Protein 8AS8 (pdb70)

Radius of gyration: 47.95 Å; Cα contacts (8 Å, |Δi|>4): 3162; chains: 5; bounding box: 116×121×142 Å

Nearest PDB structures (foldseek):
  8bfn-assembly1_E  TM=1.001E+00  e=2.854E-70  Escherichia coli
  8dk2-assembly1_A  TM=7.486E-01  e=2.694E-41  Pseudomonas aeruginosa PA14
  8dk2-assembly1_B  TM=9.486E-01  e=3.987E-30  Pseudomonas aeruginosa PA14
  8q72-assembly1_J  TM=3.000E-01  e=2.107E-52  Escherichia coli
  8dk3-assembly1_C  TM=9.659E-01  e=3.629E-08  Pseudomonas aeruginosa PA14

Organism: Escherichia coli (NCBI:txid562)

Foldseek 3Di:
DVVLLVLFQAQAWAWFKKWKDQFQLAHGIFMFGADRQFAEAEAAPPFCLLSRVVLVLVLAADAFQGPLQPQPPDHHPDHRLCGNQNFQQPDDDPDPPSPRPHQAWGKMKMKIWIHHPRFIKMKMKIWIAHGRDSDPVRIFIKIKIFRDPVDDRVVLVVQCVVPNVVSVVVCQVVDDGMDIDRDVVVVNVVVCVVLQFDNQLSVLLSLQQHCNPDAFPLCLPCPRHLDWPWCLPQLVVLLVLLVVLVVLVVQLVLLVQLLVLLVVLVVLVVVLVVLVVVLVVVCVNVVSVVVNVVSLVSNLVSQVSSVVSDDDPCPVDHSHPVRSVSSVVVSVCSVPPNNVVSLVVSLVSLCCNCVVHLVVQQVVLVVSLVVVVVLLVVLQVLQLVDALPPFWTKHKDKAFDDDPLVVVLVVLVVQLVVQVPDPDSCPSNSVSSVVSSVSSVVLSVVVPDLSSCCRGTSSSGIGMKMFTGGNVGRDTPGICRSVRPDFLAGSLSVSLLVSLSSSLVRQANPPGQAGHHQEGEYEQSDDRHDLVSVVSSLVSSSVSNHHYYYYHYNPCPVSCLVRGFWYWYWYHPDSRIHTDIGGPVVVVVVVVVVVVD/DVVLLVVQLQAFKAWFKKWKDLFAQAHGIFMFGADSLFAEAAAAPQFCLQSRVVLVLVLQAPDFQGPCQPVVNDRRPDDRLCGNQNQQPPCDDPPPCPRGPRQFWDKMKIWIWMHHPRFIKIKMKIWTAHGNDSDPVRIFIKIKIARDPVPDRVVLVVQCVVPNPVSVVVCQVVPPRMDMDRDVVVVNVVVCVVQQFDSLLSVLLSCQQNVPPDDFVLVCPCPSHLPFPWCLVLLVVLLVLLVVLVVLVVVLVLLVQLLVLLVVLVVLVVVLVVLVVVLVVVCVSCVSVVVNVVSQVVNLVSVVVSCVSDPPQQVVPDSHPVSSVSSVVVNVCSVPPDNVVSLVVSLVSVPVRPPVGPVVLVVVLVVSLVVVQVVLVVLQVLQVVFAQPVFWTKHKDKAFDDPVLVVQLVVLVVQLVVQPVDPPSCPSNSVSVVSSSVSSVVLSVVVVDLSSCCRTTSSSGIGMAMFTGGRPPRGTPGHHPPDAPPPCNNVVLVSLLSSLSSSQVSQARDPGSGRNHQEHRHEQQDDPDDPVSSLSSLVSSSRSRHRYYYYHHNPPVVSCVVSGFKYWYKGADDSHIGTDIGGHDDDPPDPDPPDDD/DDDDDPPLQVVLLVVQLVVQKDACVVVVSSLVVCVVCVVVSQVVCVVLQWHWDDDVVRRMIGIAGHDPPCPVPCSCPRPSRDDDDDDDLLVQVLVVVVVQVVVDVVVDDDDDDQRKDALVVCQVVSCVPVNDPDDPVVSSVVSQVSVVSVVVVVQWDHQDPRRMIGGDCVSCVCCPPVNVVVVVVVVVVVVVVVD/DDDDDDPLQVVLLVVCLVVQKDACVVCVSSLVVCVVCVVVSQVVCVVQQWHWDDDVLQRMIGIDRNHDPCPVVPVDDHPSDDDDDDDLLLLLLLLVLLVQVVVVCVVQPGNDPFSKDALVRCLVVSCLQVNDPDDPVVSSVVSQVSQVVVVVVPQWDHQDPRRMITGDPCSVDDPCCVVSVVSVVVSVVVSVVVD/DCCCVVVVVVVVVCCCVQPLLNVLVPQLCNVLLLVLVCVQVVVDQLFAAQLVSLVSSLVSLVVPVPDPSVVRDPPCSSVVSSVVVVVSCVSVQWDADPRGIHGALSSLVNNVVVVVVPDDADCPDPPVVVVVVVVVVVCVLVVDPDVVVNVVVVVVVVVVVVVVVVCVVVVPDDDDDLVRLLNNLSNVLVVLVVPCNCLRVLLVLLVVLLVVLLVCCLPDPCNVPVLVVQQVDPDLSRCRVPPNVVLVVVVVVLPDPPVLVVVLVVLVVSLPDPSVCVNDPPVSSVCSNCSSVVVVVSSVSSVVSSVVSSVVSSVVSPPPCSPVVNVVVVVVVVVVVVVVPDDPVDVVRVPDDDPDDDDPDDDDDDPPVVVDDDDDDDPVVVVVVVCVVCVVVCPPPDPVVVVVVDDDPVVVVLVVVLVVLVVVQFFDWPQRCCVVPVDQPPVVVVVVVVVQCVVLVFDWDAVAWDWHWHAYDVGDIDIDGHTTTGDGNPSSVVDDDD

B-factor: mean 93.97, std 27.16, range [25.71, 235.61]

Secondary structure (DSSP, 8-state):
-HHHHTTTTTSSBEEEEEEEEEETTEEEEEEEE--TT-EEEE--SSSSHHHHHHHHHHHH-SS--TTHHHHTTS--S--HHHHHHT--SS--SS-SSS--S--SSEEEEEEEEEEETTEEEEEEEEEEESSS---GGGEEEEEEEE--TT--HHHHHHHHHHHHHHHHHHHHHH-SSEEEESSHHHHHHHHHHHHT--HHHHHHHHHGGGTTS--SHHHHHHHTSS-----TTHHHHHHHHHHHHHHHHHHHHHHHHHHHHHHHHHHHHHHHHHHHHHHHHH--HHHHHHHHHHHHHHHHHHHHHHHHT--SGGGSS-SSGGGHHHHHHHHHIIIIIIHHHHHHHHHHHHHHTTSSSSHHHHHHHHHHHHHHHHHHHHHHHHHTTS-SSSS--EEEE------HHHHHHHHHHHHHHHHTT--SSSHHHHHHHHHHHHHHHHHHHTTTSHHHHHHH-GGGSS--EEEEE-SS--SEEEEESS-----HHHHHHHHHHHHHHHHHHHHSPTT-SS-SB-EEEEES--SSS-HHHHHHHHHHHHHTT-EEEEE--STTHHHHTTT-SEEEEEEESSS-EEEEEEEHHHHHHHHHHHHT-/-TTGGGHHHHSSBEEEEEEEEEETTEEEEEEEE--TT-EEEE--SSSSHHHHHHHHHHHH-SS--TTHHHHTTSS-S--HHHHHTT--SS--SS----S-S--SS-EEEEEEEEEETTEEEEEEEEEE-SSS---TTT-EEEEEEE-STT--HHHHHHHHHHHHHHHHHHHHHHSSSEEEESSHHHHHHHHHHHHT--HHHHHHHHHHHT------HHHIIIIISS-----HHHHHHHHHHHHHHHHHHHHHHHHHHHHHHHHHHHHHHHHHHHHHHHHHHH--THHHHHHHHHHHHHHHHHHHHHHHH-SSSSSSS-SSGGGHHHHHHHHHHIIIIIHHHHHHHHHHHHHHTTTSSSHHHHHHHHHHHHHHHHHHHHHHHHHHHS-SSTT---EEE------HHHHHHHHHHHHHHHHHT-TTTTHHHHHHHHHHHHHHHHHHHTTTSHHHHHHH-GGGSS--EEEEE-TTT-SEEESS----SSSSHHHHHHHHHHHHHHHHHHHSPTT-SS-SB-EEEESS-SSSS-HHHHHHHHHHHHHTT-EEEEEESS--HHHHHHT-SEEEEEEEETTEEEEEEEEEEE-SS-S-SSS--/------HHHHHHHHHHHHHSEEETTT-HHHHHHHHH-HHHHHHHHGGGTEEEEEETTTTEEEEEE---S-S-S-GGG-TT--S---BHHHHHHHHHHHHHHHHHHHT--SS----EEEHHHHHHHHHHHH---SSHHHHHHHHHHHHHHHHHTTSB----TTSEEEB-TTHHHHS-HHHHHHHHHHHHHHHHHH-/---PPPHHHHHHHHHHHHHSEEETTT-HHHHHHHHH-HHHHHHHHGGGT-EEEEETTTTEEEEE------TT-TT---SSS--EE--HHHHHHHHHHHHHHHHHHHHH-TT-S-EEEEHHHHHHHHHHHH---SSHHHHHHHHHHHHHHHHHTTSB----TTSEEEEPGGGG--S-HHHHHHHHHHHHHHHHHH-/--HHHHHHHHHHHHHHHH-HHHHHHHSTTHHHHHHHHHHHHHH-SS-EEHHHHHHHHHHHHHHTTT-TTTT--TT-HHHHHHHHHHHHHHTTSEEEETTEEEE-HHHHHHHHHHHHHSS----SSSTTTHHHHHHHHHHHHHH---HHHHHHHHHHHHHHHHHHHHHHHTT------HHHHHHHHHHHHHHHHGGGTTHHHHHHHHHHHHHHHHHHHHH-TTTTHHHHHHHS--S-S---SSTTSHHHHHHHHHH-TTHHHHHHHHHHHHHHSHHHHHHS-HHHHHHHHTHHHHHHHHHHHHHHHHHHHHHHHHHHHSTT-HHHHHHHHHHHHHHHHHGGGS-TT-HHHHTPBP----BS--------GGGEE---SSHHHHHHHHHHHHTT--TTS-HHHHHHHS---HHHHHHHHHHHHHHH-S-B-HHHHHHHS--SSTHHHHHHHHHHHHHTT---EEEEE--EEEE-TTS-EEEEEPEE--B-HHHHHHS---

InterPro domains:
  IPR027417 P-loop containing nucleoside triphosphate hydrolase [G3DSA:3.40.50.300] (13-544)
  IPR027417 P-loop containing nucleoside triphosphate hydrolase [SSF52540] (15-1088)

Structure (mmCIF, N/CA/C/O backbone):
data_8AS8
#
_entry.id   8AS8
#
_cell.length_a   1.00
_cell.length_b   1.00
_cell.length_c   1.00
_cell.angle_alpha   90.00
_cell.angle_beta   90.00
_cell.angle_gamma   90.00
#
_symmetry.space_group_name_H-M   'P 1'
#
loop_
_entity.id
_entity.type
_entity.pdbx_description
1 polymer JetC
2 polymer JetB
3 polymer JetA
4 non-polymer "ADENOSINE-5'-DIPHOSPHATE"
#
loop_
_atom_site.group_PDB
_atom_site.id
_atom_site.type_symbol
_atom_site.label_atom_id
_atom_site.label_alt_id
_atom_site.label_comp_id
_atom_site.label_asym_id
_atom_site.label_entity_id
_atom_site.label_seq_id
_atom_site.pdbx_PDB_ins_code
_atom_site.Cartn_x
_atom_site.Cartn_y
_atom_site.Cartn_z
_atom_site.occupancy
_atom_site.B_iso_or_equiv
_atom_site.auth_seq_id
_atom_site.auth_comp_id
_atom_site.auth_asym_id
_atom_site.auth_atom_id
_atom_site.pdbx_PDB_model_num
ATOM 1 N N . MET A 1 1 ? 235.949 200.190 286.362 1.00 175.19 1 MET A N 1
ATOM 2 C CA . MET A 1 1 ? 236.932 199.552 285.495 1.00 176.25 1 MET A CA 1
ATOM 3 C C . MET A 1 1 ? 236.248 198.685 284.444 1.00 176.92 1 MET A C 1
ATOM 4 O O . MET A 1 1 ? 236.433 198.886 283.244 1.00 177.05 1 MET A O 1
ATOM 9 N N . ASN A 1 2 ? 235.455 197.716 284.905 1.00 173.07 2 ASN A N 1
ATOM 10 C CA . ASN A 1 2 ? 234.742 196.837 283.985 1.00 172.21 2 ASN A CA 1
ATOM 11 C C . ASN A 1 2 ? 233.554 197.531 283.331 1.00 172.45 2 ASN A C 1
ATOM 12 O O . ASN A 1 2 ? 233.173 197.170 282.212 1.00 172.13 2 ASN A O 1
ATOM 17 N N . GLN A 1 3 ? 232.958 198.518 284.005 1.00 174.33 3 GLN A N 1
ATOM 18 C CA . GLN A 1 3 ? 231.818 199.221 283.425 1.00 173.86 3 GLN A CA 1
ATOM 19 C C . GLN A 1 3 ? 232.202 199.910 282.122 1.00 174.38 3 GLN A C 1
ATOM 20 O O . GLN A 1 3 ? 231.457 199.854 281.137 1.00 173.73 3 GLN A O 1
ATOM 26 N N . VAL A 1 4 ? 233.366 200.565 282.097 1.00 173.01 4 VAL A N 1
ATOM 27 C CA . VAL A 1 4 ? 233.846 201.185 280.868 1.00 173.86 4 VAL A CA 1
ATOM 28 C C . VAL A 1 4 ? 234.144 200.147 279.797 1.00 173.04 4 VAL A C 1
ATOM 29 O O . VAL A 1 4 ? 234.010 200.437 278.602 1.00 171.03 4 VAL A O 1
ATOM 33 N N . SER A 1 5 ? 234.538 198.935 280.195 1.00 162.49 5 SER A N 1
ATOM 34 C CA . SER A 1 5 ? 234.920 197.911 279.230 1.00 160.91 5 SER A CA 1
ATOM 35 C C . SER A 1 5 ? 233.806 197.594 278.240 1.00 159.99 5 SER A C 1
ATOM 36 O O . SER A 1 5 ? 234.096 197.151 277.124 1.00 156.02 5 SER A O 1
ATOM 39 N N . GLY A 1 6 ? 232.547 197.813 278.616 1.00 155.84 6 GLY A N 1
ATOM 40 C CA . GLY A 1 6 ? 231.446 197.543 277.711 1.00 154.52 6 GLY A CA 1
ATOM 41 C C . GLY A 1 6 ? 231.229 198.582 276.635 1.00 155.13 6 GLY A C 1
ATOM 42 O O . GLY A 1 6 ? 230.455 198.335 275.705 1.00 153.44 6 GLY A O 1
ATOM 43 N N . LEU A 1 7 ? 231.890 199.738 276.736 1.00 151.48 7 LEU A N 1
ATOM 44 C CA . LEU A 1 7 ? 231.728 200.767 275.715 1.00 151.29 7 LEU A CA 1
ATOM 45 C C . LEU A 1 7 ? 232.259 200.298 274.366 1.00 150.52 7 LEU A C 1
ATOM 46 O O . LEU A 1 7 ? 231.623 200.523 273.330 1.00 148.14 7 LEU A O 1
ATOM 51 N N . ALA A 1 8 ? 233.419 199.645 274.357 1.00 145.09 8 ALA A N 1
ATOM 52 C CA . ALA A 1 8 ? 234.017 199.206 273.104 1.00 141.72 8 ALA A CA 1
ATOM 53 C C . ALA A 1 8 ? 233.116 198.196 272.406 1.00 142.37 8 ALA A C 1
ATOM 54 O O . ALA A 1 8 ? 232.532 197.314 273.040 1.00 143.25 8 ALA A O 1
ATOM 56 N N . GLY A 1 9 ? 233.008 198.331 271.086 1.00 124.71 9 GLY A N 1
ATOM 57 C CA . GLY A 1 9 ? 232.160 197.466 270.297 1.00 121.95 9 GLY A CA 1
ATOM 58 C C . GLY A 1 9 ? 230.704 197.867 270.241 1.00 125.28 9 GLY A C 1
ATOM 59 O O . GLY A 1 9 ? 229.905 197.146 269.630 1.00 123.65 9 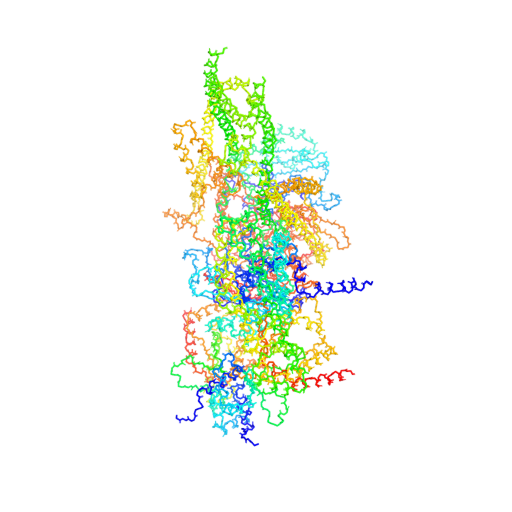GLY A O 1
ATOM 60 N N . LYS A 1 10 ? 230.329 198.988 270.858 1.00 122.37 10 LYS A N 1
ATOM 61 C CA . LYS A 1 10 ? 228.949 199.462 270.851 1.00 116.34 10 LYS A CA 1
ATOM 62 C C . LYS A 1 10 ? 228.735 200.564 269.819 1.00 115.49 10 LYS A C 1
ATOM 63 O O . LYS A 1 10 ? 227.870 200.445 268.947 1.00 116.48 10 LYS A O 1
ATOM 69 N N . GLU A 1 11 ? 229.512 201.640 269.903 1.00 103.67 11 GLU A N 1
ATOM 70 C CA . GLU A 1 11 ? 229.421 202.741 268.957 1.00 103.06 11 GLU A CA 1
ATOM 71 C C . GLU A 1 11 ? 230.509 202.693 267.894 1.00 104.20 11 GLU A C 1
ATOM 72 O O . GLU A 1 11 ? 230.636 203.638 267.111 1.00 106.45 11 GLU A O 1
ATOM 78 N N . SER A 1 12 ? 231.293 201.619 267.846 1.00 89.78 12 SER A N 1
ATOM 79 C CA . SER A 1 12 ? 232.406 201.524 266.916 1.00 85.58 12 SER A CA 1
ATOM 80 C C . SER A 1 12 ? 232.624 200.075 266.513 1.00 86.55 12 SER A C 1
ATOM 81 O O . SER A 1 12 ? 232.198 199.149 267.207 1.00 91.13 12 SER A O 1
ATOM 84 N N . PHE A 1 13 ? 233.294 199.891 265.380 1.00 67.84 13 PHE A N 1
ATOM 85 C CA . PHE A 1 13 ? 233.674 198.570 264.900 1.00 64.86 13 PHE A CA 1
ATOM 86 C C . PHE A 1 13 ? 235.017 198.195 265.513 1.00 74.67 13 PHE A C 1
ATOM 87 O O . PHE A 1 13 ? 235.994 198.938 265.375 1.00 79.70 13 PHE A O 1
ATOM 95 N N . ILE A 1 14 ? 235.067 197.049 266.184 1.00 66.89 14 ILE A N 1
ATOM 96 C CA . ILE A 1 14 ? 236.270 196.586 266.862 1.00 61.91 14 ILE A CA 1
ATOM 97 C C . ILE A 1 14 ? 236.748 195.307 266.195 1.00 66.87 14 ILE A C 1
ATOM 98 O O . ILE A 1 14 ? 235.943 194.429 265.868 1.00 71.10 14 ILE A O 1
ATOM 103 N N . LEU A 1 15 ? 238.057 195.211 265.989 1.00 68.07 15 LEU A N 1
ATOM 104 C CA . LEU A 1 15 ? 238.644 194.004 265.429 1.00 59.57 15 LEU A CA 1
ATOM 105 C C . LEU A 1 15 ? 238.434 192.836 266.382 1.00 62.26 15 LEU A C 1
ATOM 106 O O . LEU A 1 15 ? 238.649 192.965 267.590 1.00 73.66 15 LEU A O 1
ATOM 111 N N . THR A 1 16 ? 238.012 191.693 265.844 1.00 58.68 16 THR A N 1
ATOM 112 C CA . THR A 1 16 ? 237.747 190.523 266.663 1.00 59.73 16 THR A CA 1
ATOM 113 C C . THR A 1 16 ? 238.248 189.223 266.056 1.00 59.48 16 THR A C 1
ATOM 114 O O . THR A 1 16 ? 237.895 188.152 266.561 1.00 62.41 16 THR A O 1
ATOM 118 N N . ARG A 1 17 ? 239.045 189.274 264.994 1.00 65.50 17 ARG A N 1
ATOM 119 C CA . ARG A 1 17 ? 239.572 188.051 264.414 1.00 59.65 17 ARG A CA 1
ATOM 120 C C . ARG A 1 17 ? 240.580 188.400 263.334 1.00 69.08 17 ARG A C 1
ATOM 121 O O . ARG A 1 17 ? 240.451 189.417 262.650 1.00 83.33 17 ARG A O 1
ATOM 129 N N . ILE A 1 18 ? 241.589 187.547 263.200 1.00 58.30 18 ILE A N 1
ATOM 130 C CA . ILE A 1 18 ? 242.546 187.618 262.106 1.00 53.56 18 ILE A CA 1
ATOM 131 C C . ILE A 1 18 ? 242.774 186.206 261.597 1.00 56.82 18 ILE A C 1
ATOM 132 O O . ILE A 1 18 ? 242.980 185.283 262.390 1.00 67.54 18 ILE A O 1
ATOM 137 N N . GLU A 1 19 ? 242.727 186.033 260.283 1.00 59.23 19 GLU A N 1
ATOM 138 C CA . GLU A 1 19 ? 242.976 184.743 259.661 1.00 56.03 19 GLU A CA 1
ATOM 139 C C . GLU A 1 19 ? 244.068 184.905 258.617 1.00 60.95 19 GLU A C 1
ATOM 140 O O . GLU A 1 19 ? 244.041 185.853 257.827 1.00 74.23 19 GLU A O 1
ATOM 146 N N . LEU A 1 20 ? 245.030 183.991 258.628 1.00 48.04 20 LEU A N 1
ATOM 147 C CA . LEU A 1 20 ? 246.140 184.012 257.691 1.00 49.45 20 LEU A CA 1
ATOM 148 C C . LEU A 1 20 ? 246.282 182.647 257.040 1.00 56.36 20 LEU A C 1
ATOM 149 O O . LEU A 1 20 ? 245.921 181.623 257.622 1.00 63.96 20 LEU A O 1
ATOM 154 N N . PHE A 1 21 ? 246.819 182.647 255.825 1.00 51.69 21 PHE A N 1
ATOM 155 C CA . PHE A 1 21 ? 247.054 181.410 255.088 1.00 50.39 21 PHE A CA 1
ATOM 156 C C . PHE A 1 21 ? 248.277 181.628 254.212 1.00 62.53 21 PHE A C 1
ATOM 157 O O . PHE A 1 21 ? 248.217 182.399 253.251 1.00 75.31 21 PHE A O 1
ATOM 165 N N . ASN A 1 22 ? 249.375 180.954 254.539 1.00 55.56 22 ASN A N 1
ATOM 166 C CA . ASN A 1 22 ? 250.624 181.101 253.801 1.00 49.83 22 ASN A CA 1
ATOM 167 C C . ASN A 1 22 ? 251.059 182.562 253.757 1.00 52.61 22 ASN A C 1
ATOM 168 O O . ASN A 1 22 ? 251.383 183.111 252.704 1.00 69.38 22 ASN A O 1
ATOM 173 N N . TRP A 1 23 ? 251.060 183.198 254.922 1.00 45.09 23 TRP A N 1
ATOM 174 C CA . TRP A 1 23 ? 251.501 184.578 255.065 1.00 39.90 23 TRP A CA 1
ATOM 175 C C . TRP A 1 23 ? 252.730 184.608 255.959 1.00 56.64 23 TRP A C 1
ATOM 176 O O . TRP A 1 23 ? 252.673 184.165 257.110 1.00 58.36 23 TRP A O 1
ATOM 187 N N . GLY A 1 24 ? 253.839 185.140 255.436 1.00 58.37 24 GLY A N 1
ATOM 188 C CA . GLY A 1 24 ? 255.092 185.215 256.214 1.00 56.57 24 GLY A CA 1
ATOM 189 C C . GLY A 1 24 ? 255.545 183.843 256.678 1.00 57.10 24 GLY A C 1
ATOM 190 O O . GLY A 1 24 ? 255.799 182.982 255.813 1.00 61.65 24 GLY A O 1
ATOM 191 N N . GLY A 1 25 ? 255.644 183.641 257.996 1.00 55.11 25 GLY A N 1
ATOM 192 C CA . GLY A 1 25 ? 256.042 182.330 258.544 1.00 55.48 25 GLY A CA 1
ATOM 193 C C . GLY A 1 25 ? 254.835 181.500 258.940 1.00 64.24 25 GLY A C 1
ATOM 194 O O . GLY A 1 25 ? 255.036 180.408 259.506 1.00 73.36 25 GLY A O 1
ATOM 195 N N . PHE A 1 26 ? 253.625 181.991 258.651 1.00 58.20 26 PHE A N 1
ATOM 196 C CA . PHE A 1 26 ? 252.408 181.281 259.036 1.00 50.53 26 PHE A CA 1
ATOM 197 C C . PHE A 1 26 ? 251.974 180.383 257.882 1.00 55.19 26 PHE A C 1
ATOM 198 O O . PHE A 1 26 ? 251.064 180.694 257.114 1.00 69.10 26 PHE A O 1
ATOM 206 N N . HIS A 1 27 ? 252.647 179.245 257.761 1.00 67.33 27 HIS A N 1
ATOM 207 C CA . HIS A 1 27 ? 252.250 178.262 256.767 1.00 64.84 27 HIS A CA 1
ATOM 208 C C . HIS A 1 27 ? 250.913 177.639 257.147 1.00 69.73 27 HIS A C 1
ATOM 209 O O . HIS A 1 27 ? 250.652 177.338 258.314 1.00 82.58 27 HIS A O 1
ATOM 216 N N . GLY A 1 28 ? 250.061 177.444 256.148 1.00 61.80 28 GLY A N 1
ATOM 217 C CA . GLY A 1 28 ? 248.746 176.897 256.402 1.00 65.14 28 GLY A CA 1
ATOM 218 C C . GLY A 1 28 ? 247.772 177.954 256.892 1.00 66.59 28 GLY A C 1
ATOM 219 O O . GLY A 1 28 ? 247.964 179.158 256.708 1.00 69.46 28 GLY A O 1
ATOM 220 N N . LEU A 1 29 ? 246.709 177.483 257.537 1.00 59.86 29 LEU A N 1
ATOM 221 C CA . LEU A 1 29 ? 245.627 178.342 258.000 1.00 56.40 29 LEU A CA 1
ATOM 222 C C . LEU A 1 29 ? 245.760 178.570 259.500 1.00 59.31 29 LEU A C 1
ATOM 223 O O . LEU A 1 29 ? 245.709 177.616 260.284 1.00 63.51 29 LEU A O 1
ATOM 228 N N . HIS A 1 30 ? 245.918 179.830 259.894 1.00 57.99 30 HIS A N 1
ATOM 229 C CA . HIS A 1 30 ? 246.007 180.226 261.291 1.00 54.65 30 HIS A CA 1
ATOM 230 C C . HIS A 1 30 ? 244.918 181.239 261.603 1.00 59.52 30 HIS A C 1
ATOM 231 O O . HIS A 1 30 ? 244.600 182.094 260.772 1.00 76.20 30 HIS A O 1
ATOM 238 N N . GLN A 1 31 ? 244.352 181.146 262.803 1.00 64.73 31 GLN A N 1
ATOM 239 C CA . GLN A 1 31 ? 243.308 182.056 263.247 1.00 66.09 31 GLN A CA 1
ATOM 240 C C . GLN A 1 31 ? 243.621 182.559 264.646 1.00 67.70 31 GLN A C 1
ATOM 241 O O . GLN A 1 31 ? 243.978 181.776 265.530 1.00 82.23 31 GLN A O 1
ATOM 247 N N . ALA A 1 32 ? 243.479 183.866 264.841 1.00 62.25 32 ALA A N 1
ATOM 248 C CA . ALA A 1 32 ? 243.698 184.504 266.130 1.00 64.43 32 ALA A CA 1
ATOM 249 C C . ALA A 1 32 ? 242.464 185.309 266.500 1.00 68.37 32 ALA A C 1
ATOM 250 O O . ALA A 1 32 ? 241.961 186.087 265.685 1.00 75.92 32 ALA A O 1
ATOM 252 N N . ALA A 1 33 ? 241.983 185.124 267.724 1.00 58.97 33 ALA A N 1
ATOM 253 C CA . ALA A 1 33 ? 240.831 185.852 268.232 1.00 52.38 33 ALA A CA 1
ATOM 254 C C . ALA A 1 33 ? 241.298 187.010 269.099 1.00 58.63 33 ALA A C 1
ATOM 255 O O . ALA A 1 33 ? 242.254 186.877 269.867 1.00 69.87 33 ALA A O 1
ATOM 257 N N . ILE A 1 34 ? 240.618 188.144 268.978 1.00 65.86 34 ILE A N 1
ATOM 258 C CA . ILE A 1 34 ? 240.990 189.366 269.677 1.00 61.32 34 ILE A CA 1
ATOM 259 C C . ILE A 1 34 ? 239.853 189.757 270.607 1.00 61.72 34 ILE A C 1
ATOM 260 O O . ILE A 1 34 ? 238.690 189.798 270.192 1.00 68.30 34 ILE A O 1
ATOM 265 N N . HIS A 1 35 ? 240.190 190.034 271.862 1.00 66.37 35 HIS A N 1
ATOM 266 C CA . HIS A 1 35 ? 239.188 190.350 272.865 1.00 68.06 35 HIS A CA 1
ATOM 267 C C . HIS A 1 35 ? 238.694 191.781 272.708 1.00 76.16 35 HIS A C 1
ATOM 268 O O . HIS A 1 35 ? 239.415 192.664 272.237 1.00 80.29 35 HIS A O 1
ATOM 275 N N . GLN A 1 36 ? 237.445 192.004 273.112 1.00 80.02 36 GLN A N 1
ATOM 276 C CA . GLN A 1 36 ? 236.824 193.315 272.990 1.00 78.40 36 GLN A CA 1
ATOM 277 C C . GLN A 1 36 ? 237.338 194.320 274.011 1.00 79.54 36 GLN A C 1
ATOM 278 O O . GLN A 1 36 ? 237.036 195.510 273.886 1.00 86.42 36 GLN A O 1
ATOM 284 N N . ASP A 1 37 ? 238.095 193.877 275.014 1.00 84.77 37 ASP A N 1
ATOM 285 C CA . ASP A 1 37 ? 238.618 194.759 276.049 1.00 86.07 37 ASP A CA 1
ATOM 286 C C . ASP A 1 37 ? 240.114 195.003 275.895 1.00 90.79 37 ASP A C 1
ATOM 287 O O . ASP A 1 37 ? 240.815 195.184 276.894 1.00 97.07 37 ASP A O 1
ATOM 292 N N . GLY A 1 38 ? 240.611 195.010 274.672 1.00 74.60 38 GLY A N 1
ATOM 293 C CA . GLY A 1 38 ? 242.032 195.138 274.434 1.00 70.92 38 GLY A CA 1
ATOM 294 C C . GLY A 1 38 ? 242.721 193.789 274.460 1.00 71.00 38 GLY A C 1
ATOM 295 O O . GLY A 1 38 ? 242.362 192.890 275.228 1.00 69.07 38 GLY A O 1
ATOM 296 N N . THR A 1 39 ? 243.728 193.636 273.607 1.00 72.61 39 THR A N 1
ATOM 297 C CA . THR A 1 39 ? 244.427 192.363 273.523 1.00 64.09 39 THR A CA 1
ATOM 298 C C . THR A 1 39 ? 245.922 192.612 273.420 1.00 69.79 39 THR A C 1
ATOM 299 O O . THR A 1 39 ? 246.350 193.663 272.934 1.00 79.96 39 THR A O 1
ATOM 303 N N . ALA A 1 40 ? 246.707 191.651 273.897 1.00 65.04 40 ALA A N 1
ATOM 304 C CA . ALA A 1 40 ? 248.159 191.727 273.830 1.00 64.93 40 ALA A CA 1
ATOM 305 C C . ALA A 1 40 ? 248.692 190.576 272.991 1.00 67.87 40 ALA A C 1
ATOM 306 O O . ALA A 1 40 ? 248.295 189.427 273.188 1.00 73.33 40 ALA A O 1
ATOM 308 N N . VAL A 1 41 ? 249.587 190.884 272.061 1.00 60.60 41 VAL A N 1
ATOM 309 C CA . VAL A 1 41 ? 250.264 189.882 271.252 1.00 59.48 41 VAL A CA 1
ATOM 310 C C . VAL A 1 41 ? 251.665 189.721 271.815 1.00 64.85 41 VAL A C 1
ATOM 311 O O . VAL A 1 41 ? 252.471 190.657 271.775 1.00 74.18 41 VAL A O 1
ATOM 315 N N . ILE A 1 42 ? 251.956 188.537 272.347 1.00 58.98 42 ILE A N 1
ATOM 316 C CA . ILE A 1 42 ? 253.182 188.301 273.091 1.00 56.84 42 ILE A CA 1
ATOM 317 C C . ILE A 1 42 ? 253.864 187.060 272.540 1.00 64.72 42 ILE A C 1
ATOM 318 O O . ILE A 1 42 ? 253.227 186.170 271.977 1.00 72.61 42 ILE A O 1
ATOM 323 N N . GLY A 1 43 ? 255.178 187.007 272.720 1.00 60.94 43 GLY A N 1
ATOM 324 C CA . GLY A 1 43 ? 255.959 185.886 272.264 1.00 59.50 43 GLY A CA 1
ATOM 325 C C . GLY A 1 43 ? 257.423 186.236 272.120 1.00 63.93 43 GLY A C 1
ATOM 326 O O . GLY A 1 43 ? 257.804 187.408 272.065 1.00 69.96 43 GLY A O 1
ATOM 327 N N . PRO A 1 44 ? 258.275 185.219 272.054 1.00 64.02 44 PRO A N 1
ATOM 328 C CA . PRO A 1 44 ? 259.710 185.475 271.916 1.00 61.98 44 PRO A CA 1
ATOM 329 C C . PRO A 1 44 ? 260.010 186.231 270.633 1.00 65.86 44 PRO A C 1
ATOM 330 O O . PRO A 1 44 ? 259.357 186.041 269.606 1.00 74.79 44 PRO A O 1
ATOM 334 N N . THR A 1 45 ? 261.004 187.122 270.696 1.00 71.13 45 THR A N 1
ATOM 335 C CA . THR A 1 45 ? 261.349 187.957 269.513 1.00 75.76 45 THR A CA 1
ATOM 336 C C . THR A 1 45 ? 261.801 187.059 268.355 1.00 75.66 45 THR A C 1
ATOM 337 O O . THR A 1 45 ? 262.772 186.299 268.542 1.00 82.61 45 THR A O 1
ATOM 341 N N . GLY A 1 46 ? 261.116 187.141 267.209 1.00 71.57 46 GLY A N 1
ATOM 342 C CA . GLY A 1 46 ? 261.489 186.331 266.033 1.00 78.16 46 GLY A CA 1
ATOM 343 C C . GLY A 1 46 ? 260.464 185.250 265.735 1.00 82.56 46 GLY A C 1
ATOM 344 O O . GLY A 1 46 ? 260.864 184.193 265.213 1.00 86.05 46 GLY A O 1
ATOM 345 N N . SER A 1 47 ? 259.189 185.501 266.053 1.00 72.78 47 SER A N 1
ATOM 346 C CA . SER A 1 47 ? 258.109 184.524 265.753 1.00 68.98 47 SER A CA 1
ATOM 347 C C . SER A 1 47 ? 257.273 185.024 264.570 1.00 76.28 47 SER A C 1
ATOM 348 O O . SER A 1 47 ? 257.699 184.812 263.420 1.00 79.86 47 SER A O 1
ATOM 351 N N . GLY A 1 48 ? 256.132 185.663 264.845 1.00 89.71 48 GLY A N 1
ATOM 352 C CA . GLY A 1 48 ? 255.274 186.206 263.774 1.00 85.17 48 GLY A CA 1
ATOM 353 C C . GLY A 1 48 ? 254.417 187.352 264.281 1.00 79.29 48 GLY A C 1
ATOM 354 O O . GLY A 1 48 ? 253.305 187.537 263.750 1.00 83.59 48 GLY A O 1
ATOM 355 N N . LYS A 1 49 ? 254.913 188.095 265.275 1.00 66.92 49 LYS A N 1
ATOM 356 C CA . LYS A 1 49 ? 254.146 189.228 265.860 1.00 57.13 49 LYS A CA 1
ATOM 357 C C . LYS A 1 49 ? 254.156 190.406 264.879 1.00 64.27 49 LYS A C 1
ATOM 358 O O . LYS A 1 49 ? 253.080 190.997 264.663 1.00 77.87 49 LYS A O 1
ATOM 364 N N . THR A 1 50 ? 255.322 190.729 264.308 1.00 60.07 50 THR A N 1
ATOM 365 C CA . THR A 1 50 ? 255.401 191.812 263.289 1.00 58.60 50 THR A CA 1
ATOM 366 C C . THR A 1 50 ? 254.702 191.332 262.013 1.00 68.30 50 THR A C 1
ATOM 367 O O . THR A 1 50 ? 254.118 192.178 261.311 1.00 76.12 50 THR A O 1
ATOM 371 N N . THR A 1 51 ? 254.759 190.025 261.738 1.00 67.91 51 THR A N 1
ATOM 372 C CA . THR A 1 51 ? 254.091 189.449 260.541 1.00 60.66 51 THR A CA 1
ATOM 373 C C . THR A 1 51 ? 252.584 189.705 260.641 1.00 68.20 51 THR A C 1
ATOM 374 O O . THR A 1 51 ? 251.983 190.055 259.610 1.00 75.78 51 THR A O 1
ATOM 378 N N . LEU A 1 52 ? 252.010 189.560 261.838 1.00 58.83 52 LEU A N 1
ATOM 379 C CA . LEU A 1 52 ? 250.577 189.748 262.035 1.00 53.67 52 LEU A CA 1
ATOM 380 C C . LEU A 1 52 ? 250.188 191.208 261.844 1.00 59.86 52 LEU A C 1
ATOM 381 O O . LEU A 1 52 ? 249.200 191.525 261.163 1.00 67.61 52 LEU A O 1
ATOM 386 N N . VAL A 1 53 ? 250.956 192.115 262.446 1.00 58.93 53 VAL A N 1
ATOM 387 C CA . VAL A 1 53 ? 250.656 193.534 262.285 1.00 62.90 53 VAL A CA 1
ATOM 388 C C . VAL A 1 53 ? 250.708 193.922 260.814 1.00 68.41 53 VAL A C 1
ATOM 389 O O . VAL A 1 53 ? 249.875 194.698 260.329 1.00 72.01 53 VAL A O 1
ATOM 393 N N . ASP A 1 54 ? 251.680 193.382 260.077 1.00 67.41 54 ASP A N 1
ATOM 394 C CA . ASP A 1 54 ? 251.820 193.710 258.666 1.00 65.59 54 ASP A CA 1
ATOM 395 C C . ASP A 1 54 ? 250.677 193.145 257.840 1.00 65.70 54 ASP A C 1
ATOM 396 O O . ASP A 1 54 ? 250.242 193.785 256.883 1.00 76.27 54 ASP A O 1
ATOM 401 N N . ALA A 1 55 ? 250.183 191.955 258.179 1.00 58.85 55 ALA A N 1
ATOM 402 C CA . ALA A 1 55 ? 249.007 191.439 257.486 1.00 61.10 55 ALA A CA 1
ATOM 403 C C . ALA A 1 55 ? 247.814 192.362 257.693 1.00 63.30 55 ALA A C 1
ATOM 404 O O . ALA A 1 55 ? 247.105 192.715 256.739 1.00 68.86 55 ALA A O 1
ATOM 406 N N . LEU A 1 56 ? 247.588 192.782 258.938 1.00 61.87 56 LEU A N 1
ATOM 407 C CA . LEU A 1 56 ? 246.466 193.677 259.200 1.00 59.77 56 LEU A CA 1
ATOM 408 C C . LEU A 1 56 ? 246.619 194.984 258.430 1.00 57.93 56 LEU A C 1
ATOM 409 O O . LEU A 1 56 ? 245.665 195.468 257.805 1.00 64.58 56 LEU A O 1
ATOM 414 N N . MET A 1 57 ? 247.822 195.557 258.437 1.00 58.69 57 MET A N 1
ATOM 415 C CA . MET A 1 57 ? 248.032 196.820 257.743 1.00 53.98 57 MET A CA 1
ATOM 416 C C . MET A 1 57 ? 247.918 196.669 256.233 1.00 61.04 57 MET A C 1
ATOM 417 O O . MET A 1 57 ? 247.434 197.584 255.560 1.00 75.54 57 MET A O 1
ATOM 422 N N . THR A 1 58 ? 248.354 195.535 255.684 1.00 56.12 58 THR A N 1
ATOM 423 C CA . THR A 1 58 ? 248.128 195.265 254.272 1.00 55.98 58 THR A CA 1
ATOM 424 C C . THR A 1 58 ? 246.644 195.267 253.959 1.00 59.84 58 THR A C 1
ATOM 425 O O . THR A 1 58 ? 246.212 195.835 252.950 1.00 61.18 58 THR A O 1
ATOM 429 N N . LEU A 1 59 ? 245.845 194.633 254.816 1.00 64.59 59 LEU A N 1
ATOM 430 C CA . LEU A 1 59 ? 244.401 194.673 254.620 1.00 48.91 59 LEU A CA 1
ATOM 431 C C . LEU A 1 59 ? 243.862 196.094 254.703 1.00 52.05 59 LEU A C 1
ATOM 432 O O . LEU A 1 59 ? 242.864 196.416 254.052 1.00 55.20 59 LEU A O 1
ATOM 437 N N . LEU A 1 60 ? 244.498 196.955 255.496 1.00 67.42 60 LEU A N 1
ATOM 438 C CA . LEU A 1 60 ? 243.936 198.279 255.747 1.00 54.17 60 LEU A CA 1
ATOM 439 C C . LEU A 1 60 ? 244.450 199.358 254.796 1.00 55.38 60 LEU A C 1
ATOM 440 O O . LEU A 1 60 ? 243.655 200.122 254.241 1.00 62.05 60 LEU A O 1
ATOM 445 N N . CYS A 1 61 ? 245.761 199.453 254.605 1.00 73.32 61 CYS A N 1
ATOM 446 C CA . CYS A 1 61 ? 246.359 200.592 253.928 1.00 72.57 61 CYS A CA 1
ATOM 447 C C . CYS A 1 61 ? 246.588 200.298 252.446 1.00 73.77 61 CYS A C 1
ATOM 448 O O . CYS A 1 61 ? 246.348 199.195 251.954 1.00 78.39 61 CYS A O 1
ATOM 451 N N . ALA A 1 62 ? 247.065 201.316 251.727 1.00 67.47 62 ALA A N 1
ATOM 452 C CA . ALA A 1 62 ? 247.320 201.227 250.294 1.00 67.77 62 ALA A CA 1
ATOM 453 C C . ALA A 1 62 ? 248.772 200.876 249.990 1.00 75.69 62 ALA A C 1
ATOM 454 O O . ALA A 1 62 ? 249.043 199.984 249.181 1.00 75.09 62 ALA A O 1
ATOM 456 N N . ASN A 1 63 ? 249.713 201.573 250.627 1.00 80.86 63 ASN A N 1
ATOM 457 C CA . ASN A 1 63 ? 251.142 201.294 250.515 1.00 71.69 63 ASN A CA 1
ATOM 458 C C . ASN A 1 63 ? 251.678 201.135 251.932 1.00 75.03 63 ASN A C 1
ATOM 459 O O . ASN A 1 63 ? 252.388 202.013 252.443 1.00 81.22 63 ASN A O 1
ATOM 464 N N . PRO A 1 64 ? 251.352 200.032 252.597 1.00 66.78 64 PRO A N 1
ATOM 465 C CA . PRO A 1 64 ? 251.754 199.875 253.997 1.00 70.27 64 PRO A CA 1
ATOM 466 C C . PRO A 1 64 ? 253.266 199.859 254.146 1.00 76.94 64 PRO A C 1
ATOM 467 O O . PRO A 1 64 ? 253.988 199.334 253.297 1.00 84.84 64 PRO A O 1
ATOM 471 N N . ARG A 1 65 ? 253.740 200.449 255.238 1.00 75.63 65 ARG A N 1
ATOM 472 C CA . ARG A 1 65 ? 255.151 200.410 255.598 1.00 73.69 65 ARG A CA 1
ATOM 473 C C . ARG A 1 65 ? 255.373 199.195 256.488 1.00 79.07 65 ARG A C 1
ATOM 474 O O . ARG A 1 65 ? 254.974 199.190 257.656 1.00 86.10 65 ARG A O 1
ATOM 482 N N . TYR A 1 66 ? 256.002 198.164 255.936 1.00 68.91 66 TYR A N 1
ATOM 483 C CA . TYR A 1 66 ? 256.163 196.908 256.648 1.00 67.55 66 TYR A CA 1
ATOM 484 C C . TYR A 1 66 ? 257.321 196.986 257.632 1.00 75.41 66 TYR A C 1
ATOM 485 O O . TYR A 1 66 ? 258.356 197.594 257.350 1.00 83.10 66 TYR A O 1
ATOM 494 N N . ASN A 1 67 ? 257.136 196.358 258.801 1.00 88.66 67 ASN A N 1
ATOM 495 C CA . ASN A 1 67 ? 258.199 196.326 259.844 1.00 86.07 67 ASN A CA 1
ATOM 496 C C . ASN A 1 67 ? 258.577 197.750 260.263 1.00 89.06 67 ASN A C 1
ATOM 497 O O . ASN A 1 67 ? 259.762 197.973 260.564 1.00 95.04 67 ASN A O 1
ATOM 502 N N . LEU A 1 68 ? 257.605 198.666 260.304 1.00 88.44 68 LEU A N 1
ATOM 503 C CA . LEU A 1 68 ? 257.902 200.049 260.652 1.00 87.58 68 LEU A CA 1
ATOM 504 C C . LEU A 1 68 ? 258.480 200.186 262.053 1.00 91.01 68 LEU A C 1
ATOM 505 O O . LEU A 1 68 ? 259.226 201.135 262.310 1.00 93.49 68 LEU A O 1
ATOM 510 N N . ALA A 1 69 ? 258.155 199.265 262.962 1.00 101.53 69 ALA A N 1
ATOM 511 C CA . ALA A 1 69 ? 258.601 199.405 264.344 1.00 102.65 69 ALA A CA 1
ATOM 512 C C . ALA A 1 69 ? 260.119 199.377 264.459 1.00 104.53 69 ALA A C 1
ATOM 513 O O . ALA A 1 69 ? 260.694 200.168 265.215 1.00 109.13 69 ALA A O 1
ATOM 515 N N . SER A 1 70 ? 260.784 198.486 263.727 1.00 104.51 70 SER A N 1
ATOM 516 C CA . SER A 1 70 ? 262.231 198.341 263.814 1.00 105.47 70 SER A CA 1
ATOM 517 C C . SER A 1 70 ? 262.988 199.027 262.690 1.00 105.73 70 SER A C 1
ATOM 518 O O . SER A 1 70 ? 264.146 199.399 262.884 1.00 105.61 70 SER A O 1
ATOM 521 N N . THR A 1 71 ? 262.368 199.206 261.524 1.00 121.23 71 THR A N 1
ATOM 522 C CA . THR A 1 71 ? 263.014 199.836 260.382 1.00 120.88 71 THR A CA 1
ATOM 523 C C . THR A 1 71 ? 262.623 201.300 260.224 1.00 124.54 71 THR A C 1
ATOM 524 O O . THR A 1 71 ? 262.958 201.918 259.209 1.00 127.77 71 THR A O 1
ATOM 528 N N . GLY A 1 72 ? 261.921 201.864 261.203 1.00 132.55 72 GLY A N 1
ATOM 529 C CA . GLY A 1 72 ? 261.535 203.259 261.108 1.00 132.90 72 GLY A CA 1
ATOM 530 C C . GLY A 1 72 ? 262.740 204.169 260.978 1.00 136.66 72 GLY A C 1
ATOM 531 O O . GLY A 1 72 ? 263.782 203.956 261.601 1.00 137.20 72 GLY A O 1
ATOM 532 N N . GLY A 1 73 ? 262.590 205.199 260.151 1.00 143.26 73 GLY A N 1
ATOM 533 C CA . GLY A 1 73 ? 263.678 206.121 259.891 1.00 142.23 73 GLY A CA 1
ATOM 534 C C . GLY A 1 73 ? 264.322 205.901 258.538 1.00 141.84 73 GLY A C 1
ATOM 535 O O . GLY A 1 73 ? 264.759 206.855 257.888 1.00 141.33 73 GLY A O 1
ATOM 536 N N . HIS A 1 74 ? 264.391 204.648 258.106 1.00 142.66 74 HIS A N 1
ATOM 537 C CA . HIS A 1 74 ? 264.914 204.282 256.798 1.00 141.54 74 HIS A CA 1
ATOM 538 C C . HIS A 1 74 ? 263.916 203.376 256.083 1.00 142.27 74 HIS A C 1
ATOM 539 O O . HIS A 1 74 ? 262.861 203.028 256.618 1.00 141.86 74 HIS A O 1
ATOM 546 N N . GLU A 1 75 ? 264.264 202.995 254.858 1.00 143.58 75 GLU A N 1
ATOM 547 C CA . GLU A 1 75 ? 263.380 202.185 254.035 1.00 143.14 75 GLU A CA 1
ATOM 548 C C . GLU A 1 75 ? 263.216 200.791 254.626 1.00 142.45 75 GLU A C 1
ATOM 549 O O . GLU A 1 75 ? 264.142 200.226 255.215 1.00 140.07 75 GLU A O 1
ATOM 555 N N . SER A 1 76 ? 262.018 200.238 254.460 1.00 119.59 76 SER A N 1
ATOM 556 C CA . SER A 1 76 ? 261.709 198.923 255.001 1.00 118.40 76 SER A CA 1
ATOM 557 C C . SER A 1 76 ? 262.371 197.829 254.175 1.00 117.04 76 SER A C 1
ATOM 558 O O . SER A 1 76 ? 262.497 197.940 252.953 1.00 115.28 76 SER A O 1
ATOM 561 N N . ASP A 1 77 ? 262.805 196.770 254.859 1.00 106.62 77 ASP A N 1
ATOM 562 C CA . ASP A 1 77 ? 263.397 195.631 254.166 1.00 106.98 77 ASP A CA 1
ATOM 563 C C . ASP A 1 77 ? 262.324 194.763 253.520 1.00 107.50 77 ASP A C 1
ATOM 564 O O . ASP A 1 77 ? 262.507 194.254 252.408 1.00 107.91 77 ASP A O 1
ATOM 569 N N . ARG A 1 78 ? 261.259 194.494 254.284 1.00 89.09 78 ARG A N 1
ATOM 570 C CA . ARG A 1 78 ? 260.221 193.539 253.813 1.00 86.25 78 ARG A CA 1
ATOM 571 C C . ARG A 1 78 ? 259.260 194.185 252.818 1.00 86.92 78 ARG A C 1
ATOM 572 O O . ARG A 1 78 ? 259.182 195.429 252.782 1.00 86.54 78 ARG A O 1
ATOM 580 N N . ASP A 1 79 ? 258.553 193.351 252.053 1.00 75.30 79 ASP A N 1
ATOM 581 C CA . ASP A 1 79 ? 257.549 193.857 251.083 1.00 73.29 79 ASP A CA 1
ATOM 582 C C . ASP A 1 79 ? 256.438 192.810 250.993 1.00 75.46 79 ASP A C 1
ATOM 583 O O . ASP A 1 79 ? 256.545 191.779 251.686 1.00 81.29 79 ASP A O 1
ATOM 588 N N . LEU A 1 80 ? 255.416 193.068 250.177 1.00 63.57 80 LEU A N 1
ATOM 589 C CA . LEU A 1 80 ? 254.323 192.116 250.014 1.00 65.71 80 LEU A CA 1
ATOM 590 C C . LEU A 1 80 ? 254.808 190.824 249.372 1.00 71.55 80 LEU A C 1
ATOM 591 O O . LEU A 1 80 ? 254.364 189.730 249.742 1.00 72.73 80 LEU A O 1
ATOM 596 N N . ILE A 1 81 ? 255.718 190.931 248.403 1.00 70.18 81 ILE A N 1
ATOM 597 C CA . ILE A 1 81 ? 256.201 189.746 247.703 1.00 68.03 81 ILE A CA 1
ATOM 598 C C . ILE A 1 81 ? 256.888 188.799 248.675 1.00 73.00 81 ILE A C 1
ATOM 599 O O . ILE A 1 81 ? 256.692 187.581 248.622 1.00 74.59 81 ILE A O 1
ATOM 604 N N . SER A 1 82 ? 257.716 189.367 249.560 1.00 72.91 82 SER A N 1
ATOM 605 C CA . SER A 1 82 ? 258.493 188.540 250.522 1.00 69.33 82 SER A CA 1
ATOM 606 C C . SER A 1 82 ? 257.567 187.916 251.569 1.00 72.58 82 SER A C 1
ATOM 607 O O . SER A 1 82 ? 257.952 186.889 252.156 1.00 77.22 82 SER A O 1
ATOM 610 N N . TYR A 1 83 ? 256.399 188.521 251.799 1.00 71.19 83 TYR A N 1
ATOM 611 C CA . TYR A 1 83 ? 255.422 187.941 252.757 1.00 60.44 83 TYR A CA 1
ATOM 612 C C . TYR A 1 83 ? 254.666 186.803 252.068 1.00 61.12 83 TYR A C 1
ATOM 613 O O . TYR A 1 83 ? 254.449 185.755 252.703 1.00 65.46 83 TYR A O 1
ATOM 622 N N . VAL A 1 84 ? 254.295 187.000 250.801 1.00 57.88 84 VAL A N 1
ATOM 623 C CA . VAL A 1 84 ? 253.607 185.952 250.055 1.00 57.71 84 VAL A CA 1
ATOM 624 C C . VAL A 1 84 ? 254.517 184.747 249.863 1.00 66.26 84 VAL A C 1
ATOM 625 O O . VAL A 1 84 ? 254.093 183.598 250.028 1.00 68.03 84 VAL A O 1
ATOM 629 N N . ARG A 1 85 ? 255.780 184.986 249.509 1.00 73.56 85 ARG A N 1
ATOM 630 C CA . ARG A 1 85 ? 256.728 183.903 249.287 1.00 69.38 85 ARG A CA 1
ATOM 631 C C . ARG A 1 85 ? 257.268 183.316 250.582 1.00 74.09 85 ARG A C 1
ATOM 632 O O . ARG A 1 85 ? 257.831 182.217 250.559 1.00 76.85 85 ARG A O 1
ATOM 640 N N . GLY A 1 86 ? 257.112 184.013 251.700 1.00 76.75 86 GLY A N 1
ATOM 641 C CA . GLY A 1 86 ? 257.646 183.534 252.962 1.00 75.01 86 GLY A CA 1
ATOM 642 C C . GLY A 1 86 ? 259.156 183.505 253.025 1.00 79.33 86 GLY A C 1
ATOM 643 O O . GLY A 1 86 ? 259.732 182.549 253.558 1.00 82.34 86 GLY A O 1
ATOM 644 N N . VAL A 1 87 ? 259.804 184.538 252.480 1.00 89.55 87 VAL A N 1
ATOM 645 C CA . VAL A 1 87 ? 261.293 184.619 252.553 1.00 87.39 87 VAL A CA 1
ATOM 646 C C . VAL A 1 87 ? 261.700 184.683 254.030 1.00 87.53 87 VAL A C 1
ATOM 647 O O . VAL A 1 87 ? 260.896 185.175 254.843 1.00 90.64 87 VAL A O 1
ATOM 651 N N . SER A 1 88 ? 262.890 184.176 254.362 1.00 111.10 88 SER A N 1
ATOM 652 C CA . SER A 1 88 ? 263.381 184.211 255.765 1.00 112.35 88 SER A CA 1
ATOM 653 C C . SER A 1 88 ? 264.709 184.969 255.817 1.00 119.50 88 SER A C 1
ATOM 654 O O . SER A 1 88 ? 265.684 184.407 256.352 1.00 119.31 88 SER A O 1
ATOM 657 N N . GLY A 1 89 ? 264.740 186.190 255.273 1.00 141.07 89 GLY A N 1
ATOM 658 C CA . GLY A 1 89 ? 265.972 187.004 255.263 1.00 141.32 89 GLY A CA 1
ATOM 659 C C . GLY A 1 89 ? 266.678 187.001 256.610 1.00 143.60 89 GLY A C 1
ATOM 660 O O . GLY A 1 89 ? 267.848 186.579 256.657 1.00 142.82 89 GLY A O 1
ATOM 661 N N . PRO A 1 90 ? 266.036 187.477 257.701 1.00 157.25 90 PRO A N 1
ATOM 662 C CA . PRO A 1 90 ? 266.666 187.536 259.024 1.00 157.21 90 PRO A CA 1
ATOM 663 C C . PRO A 1 90 ? 267.236 186.193 259.505 1.00 156.06 90 PRO A C 1
ATOM 664 O O . PRO A 1 90 ? 268.445 186.051 259.511 1.00 154.92 90 PRO A O 1
ATOM 668 N N . GLY A 1 91 ? 266.370 185.258 259.907 1.00 153.41 91 GLY A N 1
ATOM 669 C CA . GLY A 1 91 ? 266.841 183.974 260.467 1.00 152.12 91 GLY A CA 1
ATOM 670 C C . GLY A 1 91 ? 267.601 183.128 259.462 1.00 154.54 91 GLY A C 1
ATOM 671 O O . GLY A 1 91 ? 266.968 182.658 258.497 1.00 154.41 91 GLY A O 1
ATOM 672 N N . ASP A 1 92 ? 268.907 182.928 259.679 1.00 160.46 92 ASP A N 1
ATOM 673 C CA . ASP A 1 92 ? 269.689 182.065 258.802 1.00 159.59 92 ASP A CA 1
ATOM 674 C C . ASP A 1 92 ? 270.332 180.976 259.654 1.00 159.19 92 ASP A C 1
ATOM 675 O O . ASP A 1 92 ? 269.957 180.751 260.810 1.00 158.08 92 ASP A O 1
ATOM 680 N N . GLY A 1 93 ? 271.312 180.287 259.076 1.00 158.21 93 GLY A N 1
ATOM 681 C CA . GLY A 1 93 ? 271.991 179.186 259.729 1.00 156.04 93 GLY A CA 1
ATOM 682 C C . GLY A 1 93 ? 272.143 178.030 258.765 1.00 156.75 93 GLY A C 1
ATOM 683 O O . GLY A 1 93 ? 273.127 177.285 258.805 1.00 154.86 93 GLY A O 1
ATOM 684 N N . GLY A 1 94 ? 271.155 177.882 257.889 1.00 157.86 94 GLY A N 1
ATOM 685 C CA . GLY A 1 94 ? 271.214 176.953 256.780 1.00 156.14 94 GLY A CA 1
ATOM 686 C C . GLY A 1 94 ? 270.557 177.566 255.562 1.00 156.62 94 GLY A C 1
ATOM 687 O O . GLY A 1 94 ? 270.066 176.857 254.679 1.00 155.85 94 GLY A O 1
ATOM 688 N N . GLU A 1 95 ? 270.549 178.899 255.514 1.00 154.04 95 GLU A N 1
ATOM 689 C CA . GLU A 1 95 ? 269.795 179.647 254.515 1.00 154.06 95 GLU A CA 1
ATOM 690 C C . GLU A 1 95 ? 270.121 179.200 253.096 1.00 154.88 95 GLU A C 1
ATOM 691 O O . GLU A 1 95 ? 271.253 179.360 252.629 1.00 153.05 95 GLU A O 1
ATOM 697 N N . GLY A 1 96 ? 269.129 178.639 252.409 1.00 154.92 96 GLY A N 1
ATOM 698 C CA . GLY A 1 96 ? 269.270 178.281 251.012 1.00 153.56 96 GLY A CA 1
ATOM 699 C C . GLY A 1 96 ? 268.849 179.407 250.092 1.00 155.10 96 GLY A C 1
ATOM 700 O O . GLY A 1 96 ? 267.789 179.340 249.462 1.00 154.22 96 GLY A O 1
ATOM 701 N N . GLN A 1 97 ? 269.672 180.454 250.009 1.00 151.44 97 GLN A N 1
ATOM 702 C CA . GLN A 1 97 ? 269.368 181.643 249.215 1.00 151.24 97 GLN A CA 1
ATOM 703 C C . GLN A 1 97 ? 268.057 182.284 249.685 1.00 151.08 97 GLN A C 1
ATOM 704 O O . GLN A 1 97 ? 267.064 182.373 248.960 1.00 147.92 97 GLN A O 1
ATOM 710 N N . SER A 1 98 ? 268.094 182.724 250.944 1.00 138.61 98 SER A N 1
ATOM 711 C CA . SER A 1 98 ? 266.976 183.402 251.590 1.00 135.51 98 SER A CA 1
ATOM 712 C C . SER A 1 98 ? 265.886 182.420 252.002 1.00 133.97 98 SER A C 1
ATOM 713 O O . SER A 1 98 ? 264.911 182.809 252.651 1.00 134.59 98 SER A O 1
ATOM 716 N N . HIS A 1 99 ? 266.046 181.151 251.640 1.00 118.55 99 HIS A N 1
ATOM 717 C CA . HIS A 1 99 ? 265.125 180.091 252.043 1.00 115.53 99 HIS A CA 1
ATOM 718 C C . HIS A 1 99 ? 263.672 180.508 251.790 1.00 117.68 99 HIS A C 1
ATOM 719 O O . HIS A 1 99 ? 262.865 180.687 252.701 1.00 117.26 99 HIS A O 1
ATOM 726 N N . ILE A 1 100 ? 263.370 180.692 250.507 1.00 96.22 100 ILE A N 1
ATOM 727 C CA . ILE A 1 100 ? 262.002 180.990 250.101 1.00 88.70 100 ILE A CA 1
ATOM 728 C C . ILE A 1 100 ? 261.124 179.794 250.442 1.00 90.16 100 ILE A C 1
ATOM 729 O O . ILE A 1 100 ? 261.314 178.695 249.909 1.00 95.63 100 ILE A O 1
ATOM 734 N N . ALA A 1 101 ? 260.158 180.003 251.337 1.00 84.22 101 ALA A N 1
ATOM 735 C CA . ALA A 1 101 ? 259.340 178.892 251.811 1.00 83.33 101 ALA A CA 1
ATOM 736 C C . ALA A 1 101 ? 258.390 178.381 250.737 1.00 88.92 101 ALA A C 1
ATOM 737 O O . ALA A 1 101 ? 258.127 177.175 250.670 1.00 89.52 101 ALA A O 1
ATOM 739 N N . ARG A 1 102 ? 257.860 179.269 249.899 1.00 76.00 102 ARG A N 1
ATOM 740 C CA . ARG A 1 102 ? 256.900 178.909 248.857 1.00 71.07 102 ARG A CA 1
ATOM 741 C C . ARG A 1 102 ? 257.391 179.482 247.536 1.00 75.88 102 ARG A C 1
ATOM 742 O O . ARG A 1 102 ? 256.979 180.575 247.124 1.00 76.29 102 ARG A O 1
ATOM 750 N N . PRO A 1 103 ? 258.282 178.772 246.845 1.00 82.54 103 PRO A N 1
ATOM 751 C CA . PRO A 1 103 ? 258.878 179.320 245.622 1.00 79.62 103 PRO A CA 1
ATOM 752 C C . PRO A 1 103 ? 258.004 179.147 244.390 1.00 81.72 103 PRO A C 1
ATOM 753 O O . PRO A 1 103 ? 258.024 179.989 243.489 1.00 83.27 103 PRO A O 1
ATOM 757 N N . GLY A 1 104 ? 257.232 178.065 244.341 1.00 81.34 104 GLY A N 1
ATOM 758 C CA . GLY A 1 104 ? 256.429 177.746 243.176 1.00 83.87 104 GLY A CA 1
ATOM 759 C C . GLY A 1 104 ? 255.105 178.476 243.166 1.00 83.36 104 GLY A C 1
ATOM 760 O O . GLY A 1 104 ? 254.943 179.532 243.787 1.00 89.71 104 GLY A O 1
ATOM 761 N N . LYS A 1 105 ? 254.142 177.914 242.442 1.00 77.14 105 LYS A N 1
ATOM 762 C CA . LYS A 1 105 ? 252.799 178.471 242.448 1.00 75.38 105 LYS A CA 1
ATOM 763 C C . LYS A 1 105 ? 252.218 178.384 243.851 1.00 79.17 105 LYS A C 1
ATOM 764 O O . LYS A 1 105 ? 252.297 177.344 244.509 1.00 76.66 105 LYS A O 1
ATOM 770 N N . THR A 1 106 ? 251.634 179.485 244.313 1.00 79.61 106 THR A N 1
ATOM 771 C CA . THR A 1 106 ? 251.195 179.553 245.699 1.00 76.19 106 THR A CA 1
ATOM 772 C C . THR A 1 106 ? 250.034 180.526 245.811 1.00 80.79 106 THR A C 1
ATOM 773 O O . THR A 1 106 ? 249.811 181.356 244.930 1.00 85.84 106 THR A O 1
ATOM 777 N N . VAL A 1 107 ? 249.292 180.403 246.907 1.00 66.02 107 VAL A N 1
ATOM 778 C CA . VAL A 1 107 ? 248.204 181.315 247.231 1.00 61.20 107 VAL A CA 1
ATOM 779 C C . VAL A 1 107 ? 248.281 181.640 248.714 1.00 65.19 107 VAL A C 1
ATOM 780 O O . VAL A 1 107 ? 248.395 180.733 249.546 1.00 72.11 107 VAL A O 1
ATOM 784 N N . THR A 1 108 ? 248.220 182.926 249.044 1.00 59.99 108 THR A N 1
ATOM 785 C CA . THR A 1 108 ? 248.201 183.394 250.421 1.00 56.83 108 THR A CA 1
ATOM 786 C C . THR A 1 108 ? 246.939 184.208 250.646 1.00 59.18 108 THR A C 1
ATOM 787 O O . THR A 1 108 ? 246.595 185.067 249.829 1.00 68.66 108 THR A O 1
ATOM 791 N N . GLY A 1 109 ? 246.259 183.942 251.742 1.00 54.82 109 GLY A N 1
ATOM 792 C CA . GLY A 1 109 ? 245.054 184.678 252.086 1.00 59.56 109 GLY A CA 1
ATOM 793 C C . GLY A 1 109 ? 245.187 185.337 253.438 1.00 57.51 109 GLY A C 1
ATOM 794 O O . GLY A 1 109 ? 245.783 184.781 254.357 1.00 66.25 109 GLY A O 1
ATOM 795 N N . ILE A 1 110 ? 244.633 186.539 253.545 1.00 55.15 110 ILE A N 1
ATOM 796 C CA . ILE A 1 110 ? 244.580 187.257 254.812 1.00 44.90 110 ILE A CA 1
ATOM 797 C C . ILE A 1 110 ? 243.164 187.771 255.005 1.00 50.35 110 ILE A C 1
ATOM 798 O O . ILE A 1 110 ? 242.508 188.179 254.043 1.00 64.46 110 ILE A O 1
ATOM 803 N N . ALA A 1 111 ? 242.682 187.732 256.243 1.00 55.28 111 ALA A N 1
ATOM 804 C CA . ALA A 1 111 ? 241.323 188.155 256.540 1.00 54.03 111 ALA A CA 1
ATOM 805 C C . ALA A 1 111 ? 241.251 188.734 257.942 1.00 57.79 111 ALA A C 1
ATOM 806 O O . ALA A 1 111 ? 241.821 188.179 258.884 1.00 68.27 111 ALA A O 1
ATOM 808 N N . ALA A 1 112 ? 240.542 189.848 258.069 1.00 53.31 112 ALA A N 1
ATOM 809 C CA . ALA A 1 112 ? 240.308 190.503 259.345 1.00 46.50 112 ALA A CA 1
ATOM 810 C C . ALA A 1 112 ? 238.817 190.729 259.525 1.00 51.12 112 ALA A C 1
ATOM 811 O O . ALA A 1 112 ? 238.141 191.218 258.618 1.00 67.69 112 ALA A O 1
ATOM 813 N N . THR A 1 113 ? 238.309 190.385 260.702 1.00 54.34 113 THR A N 1
ATOM 814 C CA . THR A 1 113 ? 236.896 190.529 261.018 1.00 54.37 113 THR A CA 1
ATOM 815 C C . THR A 1 113 ? 236.722 191.642 262.038 1.00 59.00 113 THR A C 1
ATOM 816 O O . THR A 1 113 ? 237.487 191.729 263.002 1.00 74.97 113 THR A O 1
ATOM 820 N N . LEU A 1 114 ? 235.723 192.488 261.823 1.00 53.62 114 LEU A N 1
ATOM 821 C CA . LEU A 1 114 ? 235.369 193.549 262.748 1.00 57.11 114 LEU A CA 1
ATOM 822 C C . LEU A 1 114 ? 233.901 193.408 263.113 1.00 65.04 114 LEU A C 1
ATOM 823 O O . LEU A 1 114 ? 233.087 192.956 262.304 1.00 73.05 114 LEU A O 1
ATOM 828 N N . GLU A 1 115 ? 233.566 193.787 264.341 1.00 77.88 115 GLU A N 1
ATOM 829 C CA . GLU A 1 115 ? 232.218 193.589 264.845 1.00 70.52 115 GLU A CA 1
ATOM 830 C C . GLU A 1 115 ? 231.733 194.844 265.551 1.00 74.14 115 GLU A C 1
ATOM 831 O O . GLU A 1 115 ? 232.525 195.632 266.074 1.00 77.55 115 GLU A O 1
ATOM 837 N N . ARG A 1 116 ? 230.414 195.023 265.543 1.00 83.11 116 ARG A N 1
ATOM 838 C CA . ARG A 1 116 ? 229.777 196.096 266.303 1.00 84.46 116 ARG A CA 1
ATOM 839 C C . ARG A 1 116 ? 228.319 195.718 266.515 1.00 87.57 116 ARG A C 1
ATOM 840 O O . ARG A 1 116 ? 227.546 195.679 265.553 1.00 89.15 116 ARG A O 1
ATOM 848 N N . GLU A 1 117 ? 227.949 195.440 267.765 1.00 96.85 117 GLU A N 1
ATOM 849 C CA . GLU A 1 117 ? 226.569 195.106 268.116 1.00 96.30 117 GLU A CA 1
ATOM 850 C C . GLU A 1 117 ? 226.032 193.975 267.245 1.00 100.61 117 GLU A C 1
ATOM 851 O O . GLU A 1 117 ? 224.891 194.006 266.781 1.00 101.53 117 GLU A O 1
ATOM 857 N N . GLY A 1 118 ? 226.865 192.966 267.015 1.00 92.67 118 GLY A N 1
ATOM 858 C CA . GLY A 1 118 ? 226.462 191.812 266.244 1.00 92.11 118 GLY A CA 1
ATOM 859 C C . GLY A 1 118 ? 226.520 191.984 264.744 1.00 95.04 118 GLY A C 1
ATOM 860 O O . GLY A 1 118 ? 226.281 191.011 264.019 1.00 97.08 118 GLY A O 1
ATOM 861 N N . LYS A 1 119 ? 226.834 193.179 264.253 1.00 92.53 119 LYS A N 1
ATOM 862 C CA . LYS A 1 119 ? 227.046 193.405 262.830 1.00 81.60 119 LYS A CA 1
ATOM 863 C C . LYS A 1 119 ? 228.507 193.121 262.512 1.00 87.56 119 LYS A C 1
ATOM 864 O O . LYS A 1 119 ? 229.404 193.630 263.192 1.00 96.35 119 LYS A O 1
ATOM 870 N N . GLN A 1 120 ? 228.741 192.310 261.488 1.00 74.25 120 GLN A N 1
ATOM 871 C CA . GLN A 1 120 ? 230.074 191.849 261.135 1.00 65.07 120 GLN A CA 1
ATOM 872 C C . GLN A 1 120 ? 230.521 192.461 259.817 1.00 69.74 120 GLN A C 1
ATOM 873 O O . GLN A 1 120 ? 229.704 192.707 258.926 1.00 81.79 120 GLN A O 1
ATOM 879 N N . VAL A 1 121 ? 231.822 192.708 259.701 1.00 56.39 121 VAL A N 1
ATOM 880 C CA . VAL A 1 121 ? 232.423 193.202 258.469 1.00 53.63 121 VAL A CA 1
ATOM 881 C C . VAL A 1 121 ? 233.786 192.550 258.307 1.00 61.45 121 VAL A C 1
ATOM 882 O O . VAL A 1 121 ? 234.657 192.699 259.168 1.00 75.09 121 VAL A O 1
ATOM 886 N N . ARG A 1 122 ? 233.978 191.838 257.205 1.00 55.31 122 ARG A N 1
ATOM 887 C CA . ARG A 1 122 ? 235.196 191.083 256.962 1.00 47.88 122 ARG A CA 1
ATOM 888 C C . ARG A 1 122 ? 235.943 191.663 255.772 1.00 52.33 122 ARG A C 1
ATOM 889 O O . ARG A 1 122 ? 235.382 191.785 254.678 1.00 70.65 122 ARG A O 1
ATOM 897 N N . LEU A 1 123 ? 237.203 192.017 255.992 1.00 52.44 123 LEU A N 1
ATOM 898 C CA . LEU A 1 123 ? 238.116 192.409 254.930 1.00 55.52 123 LEU A CA 1
ATOM 899 C C . LEU A 1 123 ? 239.003 191.216 254.614 1.00 61.09 123 LEU A C 1
ATOM 900 O O . LEU A 1 123 ? 239.379 190.469 255.519 1.00 65.68 123 LEU A O 1
ATOM 905 N N . GLY A 1 124 ? 239.321 191.021 253.335 1.00 51.38 124 GLY A N 1
ATOM 906 C CA . GLY A 1 124 ? 240.116 189.890 252.922 1.00 47.28 124 GLY A CA 1
ATOM 907 C C . GLY A 1 124 ? 240.952 190.213 251.698 1.00 51.23 124 GLY A C 1
ATOM 908 O O . GLY A 1 124 ? 240.682 191.159 250.963 1.00 60.24 124 GLY A O 1
ATOM 909 N N . ALA A 1 125 ? 241.966 189.382 251.486 1.00 51.05 125 ALA A N 1
ATOM 910 C CA . ALA A 1 125 ? 242.845 189.538 250.337 1.00 51.94 125 ALA A CA 1
ATOM 911 C C . ALA A 1 125 ? 243.418 188.181 249.972 1.00 53.74 125 ALA A C 1
ATOM 912 O O . ALA A 1 125 ? 243.933 187.471 250.842 1.00 60.85 125 ALA A O 1
ATOM 914 N N . LEU A 1 126 ? 243.314 187.826 248.695 1.00 63.63 126 LEU A N 1
ATOM 915 C CA . LEU A 1 126 ? 243.938 186.635 248.138 1.00 60.49 126 LEU A CA 1
ATOM 916 C C . LEU A 1 126 ? 245.023 187.080 247.170 1.00 66.44 126 LEU A C 1
ATOM 917 O O . LEU A 1 126 ? 244.744 187.813 246.217 1.00 79.12 126 LEU A O 1
ATOM 922 N N . LEU A 1 127 ? 246.253 186.639 247.410 1.00 45.01 127 LEU A N 1
ATOM 923 C CA . LEU A 1 127 ? 247.391 186.985 246.570 1.00 49.56 127 LEU A CA 1
ATOM 924 C C . LEU A 1 127 ? 248.069 185.696 246.142 1.00 61.98 127 LEU A C 1
ATOM 925 O O . LEU A 1 127 ? 248.508 184.917 246.991 1.00 71.11 127 LEU A O 1
ATOM 930 N N . TRP A 1 128 ? 248.154 185.462 244.837 1.00 66.32 128 TRP A N 1
ATOM 931 C CA . TRP A 1 128 ? 248.694 184.194 244.376 1.00 60.65 128 TRP A CA 1
ATOM 932 C C . TRP A 1 128 ? 249.666 184.390 243.223 1.00 66.49 128 TRP A C 1
ATOM 933 O O . TRP A 1 128 ? 249.605 185.374 242.483 1.00 75.00 128 TRP A O 1
ATOM 944 N N . PHE A 1 129 ? 250.583 183.437 243.109 1.00 75.71 129 PHE A N 1
ATOM 945 C CA . PHE A 1 129 ? 251.506 183.314 241.995 1.00 75.38 129 PHE A CA 1
ATOM 946 C C . PHE A 1 129 ? 251.223 182.018 241.251 1.00 80.15 129 PHE A C 1
ATOM 947 O O . PHE A 1 129 ? 250.995 180.970 241.863 1.00 86.02 129 PHE A O 1
ATOM 955 N N . ASP A 1 130 ? 251.246 182.098 239.923 1.00 87.71 130 ASP A N 1
ATOM 956 C CA . ASP A 1 130 ? 251.020 180.936 239.079 1.00 89.75 130 ASP A CA 1
ATOM 957 C C . ASP A 1 130 ? 252.308 180.265 238.622 1.00 90.35 130 ASP A C 1
ATOM 958 O O . ASP A 1 130 ? 252.252 179.148 238.099 1.00 90.90 130 ASP A O 1
ATOM 963 N N . SER A 1 131 ? 253.457 180.909 238.808 1.00 86.49 131 SER A N 1
ATOM 964 C CA . SER A 1 131 ? 254.732 180.374 238.355 1.00 85.93 131 SER A CA 1
ATOM 965 C C . SER A 1 131 ? 255.787 180.694 239.407 1.00 90.32 131 SER A C 1
ATOM 966 O O . SER A 1 131 ? 255.472 181.072 240.539 1.00 95.76 131 SER A O 1
ATOM 969 N N . THR A 1 132 ? 257.052 180.537 239.031 1.00 94.01 132 THR A N 1
ATOM 970 C CA . THR A 1 132 ? 258.169 180.840 239.913 1.00 94.23 132 THR A CA 1
ATOM 971 C C . THR A 1 132 ? 258.588 182.302 239.856 1.00 94.58 132 THR A C 1
ATOM 972 O O . THR A 1 132 ? 259.511 182.695 240.576 1.00 94.66 132 THR A O 1
ATOM 976 N N . SER A 1 133 ? 257.941 183.112 239.024 1.00 89.47 133 SER A N 1
ATOM 977 C CA . SER A 1 133 ? 258.294 184.520 238.934 1.00 91.93 133 SER A CA 1
ATOM 978 C C . SER A 1 133 ? 258.005 185.233 240.248 1.00 95.82 133 SER A C 1
ATOM 979 O O . SER A 1 133 ? 257.065 184.896 240.972 1.00 101.44 133 SER A O 1
ATOM 982 N N . SER A 1 134 ? 258.834 186.230 240.555 1.00 90.82 134 SER A N 1
ATOM 983 C CA . SER A 1 134 ? 258.677 187.027 241.765 1.00 91.42 134 SER A CA 1
ATOM 984 C C . SER A 1 134 ? 258.490 188.506 241.453 1.00 89.69 134 SER A C 1
ATOM 985 O O . SER A 1 134 ? 258.728 189.355 242.317 1.00 94.82 134 SER A O 1
ATOM 988 N N . SER A 1 135 ? 258.077 188.834 240.234 1.00 83.02 135 SER A N 1
ATOM 989 C CA . SER A 1 135 ? 257.852 190.221 239.865 1.00 89.23 135 SER A CA 1
ATOM 990 C C . SER A 1 135 ? 256.523 190.713 240.422 1.00 93.56 135 SER A C 1
ATOM 991 O O . SER A 1 135 ? 255.538 189.973 240.483 1.00 94.95 135 SER A O 1
ATOM 994 N N . VAL A 1 136 ? 256.503 191.984 240.827 1.00 99.55 136 VAL A N 1
ATOM 995 C CA . VAL A 1 136 ? 255.296 192.560 241.403 1.00 100.66 136 VAL A CA 1
ATOM 996 C C . VAL A 1 136 ? 254.128 192.498 240.432 1.00 101.37 136 VAL A C 1
ATOM 997 O O . VAL A 1 136 ? 252.972 192.419 240.859 1.00 103.08 136 VAL A O 1
ATOM 1001 N N . THR A 1 137 ? 254.399 192.536 239.129 1.00 91.87 137 THR A N 1
ATOM 1002 C CA . THR A 1 137 ? 253.335 192.458 238.138 1.00 92.33 137 THR A CA 1
ATOM 1003 C C . THR A 1 137 ? 252.872 191.032 237.884 1.00 90.57 137 THR A C 1
ATOM 1004 O O . THR A 1 137 ? 251.853 190.837 237.214 1.00 92.83 137 THR A O 1
ATOM 1008 N N . ASP A 1 138 ? 253.591 190.037 238.393 1.00 89.94 138 ASP A N 1
ATOM 1009 C CA . ASP A 1 138 ? 253.229 188.641 238.198 1.00 91.89 138 ASP A CA 1
ATOM 1010 C C . ASP A 1 138 ? 252.402 188.074 239.342 1.00 96.05 138 ASP A C 1
ATOM 1011 O O . ASP A 1 138 ? 252.067 186.886 239.314 1.00 96.25 138 ASP A O 1
ATOM 1016 N N . MET A 1 139 ? 252.067 188.886 240.341 1.00 87.27 139 MET A N 1
ATOM 1017 C CA . MET A 1 139 ? 251.229 188.449 241.448 1.00 80.61 139 MET A CA 1
ATOM 1018 C C . MET A 1 139 ? 249.789 188.864 241.187 1.00 79.02 139 MET A C 1
ATOM 1019 O O . MET A 1 139 ? 249.518 190.033 240.898 1.00 86.19 139 MET A O 1
ATOM 1024 N N . LYS A 1 140 ? 248.872 187.910 241.290 1.00 68.78 140 LYS A N 1
ATOM 1025 C CA . LYS A 1 140 ? 247.458 188.165 241.071 1.00 68.51 140 LYS A CA 1
ATOM 1026 C C . LYS A 1 140 ? 246.793 188.452 242.408 1.00 75.81 140 LYS A C 1
ATOM 1027 O O . LYS A 1 140 ? 246.920 187.663 243.351 1.00 81.32 140 LYS A O 1
ATOM 1033 N N . ARG A 1 141 ? 246.089 189.578 242.483 1.00 73.59 141 ARG A N 1
ATOM 1034 C CA . ARG A 1 141 ? 245.485 190.062 243.713 1.00 68.59 141 ARG A CA 1
ATOM 1035 C C . ARG A 1 141 ? 243.973 190.116 243.566 1.00 67.15 141 ARG A C 1
ATOM 1036 O O . ARG A 1 141 ? 243.455 190.488 242.510 1.00 76.85 141 ARG A O 1
ATOM 1044 N N . LEU A 1 142 ? 243.270 189.746 244.633 1.00 45.62 142 LEU A N 1
ATOM 1045 C CA . LEU A 1 142 ? 241.814 189.836 244.684 1.00 53.65 142 LEU A CA 1
ATOM 1046 C C . LEU A 1 142 ? 241.428 190.253 246.094 1.00 57.40 142 LEU A C 1
ATOM 1047 O O . LEU A 1 142 ? 241.588 189.470 247.034 1.00 71.13 142 LEU A O 1
ATOM 1052 N N . TRP A 1 143 ? 240.940 191.479 246.249 1.00 50.56 143 TRP A N 1
ATOM 1053 C CA . TRP A 1 143 ? 240.522 191.969 247.551 1.00 47.30 143 TRP A CA 1
ATOM 1054 C C . TRP A 1 143 ? 239.036 191.710 247.738 1.00 55.85 143 TRP A C 1
ATOM 1055 O O . TRP A 1 143 ? 238.272 191.701 246.773 1.00 70.76 143 TRP A O 1
ATOM 1066 N N . LEU A 1 144 ? 238.631 191.483 248.981 1.00 51.17 144 LEU A N 1
ATOM 1067 C CA . LEU A 1 144 ? 237.270 191.078 249.290 1.00 40.38 144 LEU A CA 1
ATOM 1068 C C . LEU A 1 144 ? 236.730 191.896 250.450 1.00 50.03 144 LEU A C 1
ATOM 1069 O O . LEU A 1 144 ? 237.419 192.109 251.449 1.00 68.35 144 LEU A O 1
ATOM 1074 N N . PHE A 1 145 ? 235.491 192.343 250.308 1.00 48.60 145 PHE A N 1
ATOM 1075 C CA . PHE A 1 145 ? 234.760 193.026 251.360 1.00 38.78 145 PHE A CA 1
ATOM 1076 C C . PHE A 1 145 ? 233.472 192.259 251.591 1.00 49.84 145 PHE A C 1
ATOM 1077 O O . PHE A 1 145 ? 232.811 191.849 250.636 1.00 69.84 145 PHE A O 1
ATOM 1085 N N . SER A 1 146 ? 233.119 192.040 252.851 1.00 53.77 146 SER A N 1
ATOM 1086 C CA . SER A 1 146 ? 231.936 191.242 253.118 1.00 53.40 146 SER A CA 1
ATOM 1087 C C . SER A 1 146 ? 231.267 191.719 254.392 1.00 64.47 146 SER A C 1
ATOM 1088 O O . SER A 1 146 ? 231.914 192.276 255.278 1.00 77.93 146 SER A O 1
ATOM 1091 N N . ASP A 1 147 ? 229.959 191.495 254.471 1.00 71.36 147 ASP A N 1
ATOM 1092 C CA . ASP A 1 147 ? 229.211 191.666 255.708 1.00 71.02 147 ASP A CA 1
ATOM 1093 C C . ASP A 1 147 ? 228.371 190.434 256.019 1.00 72.44 147 ASP A C 1
ATOM 1094 O O . ASP A 1 147 ? 227.499 190.480 256.890 1.00 74.84 147 ASP A O 1
ATOM 1099 N N . ASN A 1 148 ? 228.627 189.334 255.317 1.00 70.35 148 ASN A N 1
ATOM 1100 C CA . ASN A 1 148 ? 227.901 188.093 255.511 1.00 74.48 148 ASN A CA 1
ATOM 1101 C C . ASN A 1 148 ? 228.738 187.152 256.359 1.00 81.91 148 ASN A C 1
ATOM 1102 O O . ASN A 1 148 ? 229.892 186.876 255.999 1.00 87.57 148 ASN A O 1
ATOM 1107 N N . PRO A 1 149 ? 228.222 186.648 257.480 1.00 77.85 149 PRO A N 1
ATOM 1108 C CA . PRO A 1 149 ? 229.042 185.766 258.323 1.00 72.29 149 PRO A CA 1
ATOM 1109 C C . PRO A 1 149 ? 229.532 184.525 257.604 1.00 76.54 149 PRO A C 1
ATOM 1110 O O . PRO A 1 149 ? 230.587 183.989 257.964 1.00 73.31 149 PRO A O 1
ATOM 1114 N N . GLY A 1 150 ? 228.803 184.048 256.599 1.00 82.22 150 GLY A N 1
ATOM 1115 C CA . GLY A 1 150 ? 229.190 182.834 255.906 1.00 78.69 150 GLY A CA 1
ATOM 1116 C C . GLY A 1 150 ? 230.330 182.982 254.926 1.00 83.83 150 GLY A C 1
ATOM 1117 O O . GLY A 1 150 ? 230.803 181.974 254.394 1.00 88.80 150 GLY A O 1
ATOM 1118 N N . GLN A 1 151 ? 230.783 184.206 254.672 1.00 80.82 151 GLN A N 1
ATOM 1119 C CA . GLN A 1 151 ? 231.888 184.462 253.749 1.00 72.09 151 GLN A CA 1
ATOM 1120 C C . GLN A 1 151 ? 233.164 184.574 254.573 1.00 75.31 151 GLN A C 1
ATOM 1121 O O . GLN A 1 151 ? 233.552 185.656 255.012 1.00 82.74 151 GLN A O 1
ATOM 1127 N N . THR A 1 152 ? 233.821 183.439 254.783 1.00 66.05 152 THR A N 1
ATOM 1128 C CA . THR A 1 152 ? 235.033 183.359 255.579 1.00 63.26 152 THR A CA 1
ATOM 1129 C C . THR A 1 152 ? 236.223 183.024 254.691 1.00 71.03 152 THR A C 1
ATOM 1130 O O . THR A 1 152 ? 236.081 182.420 253.626 1.00 79.68 152 THR A O 1
ATOM 1134 N N . LEU A 1 153 ? 237.413 183.417 255.155 1.00 71.53 153 LEU A N 1
ATOM 1135 C CA . LEU A 1 153 ? 238.622 183.182 254.373 1.00 66.29 153 LEU A CA 1
ATOM 1136 C C . LEU A 1 153 ? 238.763 181.718 253.989 1.00 66.48 153 LEU A C 1
ATOM 1137 O O . LEU A 1 153 ? 239.283 181.404 252.913 1.00 75.07 153 LEU A O 1
ATOM 1142 N N . GLU A 1 154 ? 238.310 180.812 254.851 1.00 68.18 154 GLU A N 1
ATOM 1143 C CA . GLU A 1 154 ? 238.339 179.396 254.513 1.00 70.46 154 GLU A CA 1
ATOM 1144 C C . GLU A 1 154 ? 237.490 179.110 253.283 1.00 77.15 154 GLU A C 1
ATOM 1145 O O . GLU A 1 154 ? 237.904 178.361 252.391 1.00 79.77 154 GLU A O 1
ATOM 1151 N N . HIS A 1 155 ? 236.296 179.700 253.220 1.00 75.82 155 HIS A N 1
ATOM 1152 C CA . HIS A 1 155 ? 235.433 179.506 252.061 1.00 70.56 155 HIS A CA 1
ATOM 1153 C C . HIS A 1 155 ? 236.075 180.062 250.799 1.00 72.48 155 HIS A C 1
ATOM 1154 O O . HIS A 1 155 ? 236.021 179.433 249.734 1.00 83.23 155 HIS A O 1
ATOM 1161 N N . TRP A 1 156 ? 236.686 181.243 250.894 1.00 61.43 156 TRP A N 1
ATOM 1162 C CA . TRP A 1 156 ? 237.340 181.825 249.730 1.00 56.77 156 TRP A CA 1
ATOM 1163 C C . TRP A 1 156 ? 238.476 180.941 249.244 1.00 60.76 156 TRP A C 1
ATOM 1164 O O . TRP A 1 156 ? 238.640 180.735 248.038 1.00 72.92 156 TRP A O 1
ATOM 1175 N N . LEU A 1 157 ? 239.277 180.412 250.169 1.00 63.87 157 LEU A N 1
ATOM 1176 C CA . LEU A 1 157 ? 240.373 179.537 249.772 1.00 61.65 157 LEU A CA 1
ATOM 1177 C C . LEU A 1 157 ? 239.854 178.249 249.149 1.00 66.82 157 LEU A C 1
ATOM 1178 O O . LEU A 1 157 ? 240.435 177.746 248.183 1.00 75.85 157 LEU A O 1
ATOM 1183 N N . ASN A 1 158 ? 238.774 177.690 249.695 1.00 70.97 158 ASN A N 1
ATOM 1184 C CA . ASN A 1 158 ? 238.187 176.498 249.091 1.00 68.25 158 ASN A CA 1
ATOM 1185 C C . ASN A 1 158 ? 237.750 176.779 247.661 1.00 76.73 158 ASN A C 1
ATOM 1186 O O . ASN A 1 158 ? 238.046 176.006 246.741 1.00 84.21 158 ASN A O 1
ATOM 1191 N N . VAL A 1 159 ? 237.049 177.893 247.457 1.00 72.45 159 VAL A N 1
ATOM 1192 C CA . VAL A 1 159 ? 236.583 178.241 246.120 1.00 62.88 159 VAL A CA 1
ATOM 1193 C C . VAL A 1 159 ? 237.763 178.435 245.180 1.00 64.22 159 VAL A C 1
ATOM 1194 O O . VAL A 1 159 ? 237.735 177.993 244.024 1.00 78.56 159 VAL A O 1
ATOM 1198 N N . TYR A 1 160 ? 238.812 179.109 245.651 1.00 69.74 160 TYR A N 1
ATOM 1199 C CA . TYR A 1 160 ? 239.984 179.307 244.809 1.00 73.12 160 TYR A CA 1
ATOM 1200 C C . TYR A 1 160 ? 240.599 177.974 244.416 1.00 74.20 160 TYR A C 1
ATOM 1201 O O . TYR A 1 160 ? 240.759 177.684 243.229 1.00 76.93 160 TYR A O 1
ATOM 1210 N N . HIS A 1 161 ? 240.900 177.128 245.400 1.00 73.02 161 HIS A N 1
ATOM 1211 C CA . HIS A 1 161 ? 241.505 175.837 245.097 1.00 71.47 161 HIS A CA 1
ATOM 1212 C C . HIS A 1 161 ? 240.658 175.057 244.106 1.00 76.07 161 HIS A C 1
ATOM 1213 O O . HIS A 1 161 ? 241.190 174.398 243.206 1.00 79.00 161 HIS A O 1
ATOM 1220 N N . GLU A 1 162 ? 239.334 175.118 244.251 1.00 79.61 162 GLU A N 1
ATOM 1221 C CA . GLU A 1 162 ? 238.474 174.343 243.366 1.00 75.03 162 GLU A CA 1
ATOM 1222 C C . GLU A 1 162 ? 238.496 174.889 241.943 1.00 77.55 162 GLU A C 1
ATOM 1223 O O . GLU A 1 162 ? 238.676 174.132 240.983 1.00 81.35 162 GLU A O 1
ATOM 1229 N N . GLY A 1 163 ? 238.317 176.200 241.780 1.00 78.25 163 GLY A N 1
ATOM 1230 C CA . GLY A 1 163 ? 238.092 176.727 240.446 1.00 81.06 163 GLY A CA 1
ATOM 1231 C C . GLY A 1 163 ? 238.721 178.053 240.066 1.00 85.96 163 GLY A C 1
ATOM 1232 O O . GLY A 1 163 ? 238.118 178.810 239.302 1.00 94.64 163 GLY A O 1
ATOM 1233 N N . GLY A 1 164 ? 239.888 178.381 240.605 1.00 75.78 164 GLY A N 1
ATOM 1234 C CA . GLY A 1 164 ? 240.556 179.613 240.237 1.00 77.87 164 GLY A CA 1
ATOM 1235 C C . GLY A 1 164 ? 239.719 180.877 240.292 1.00 82.75 164 GLY A C 1
ATOM 1236 O O . GLY A 1 164 ? 238.637 180.921 240.894 1.00 89.14 164 GLY A O 1
ATOM 1237 N N . THR A 1 165 ? 240.227 181.921 239.634 1.00 87.82 165 THR A N 1
ATOM 1238 C CA . THR A 1 165 ? 239.535 183.204 239.625 1.00 91.04 165 THR A CA 1
ATOM 1239 C C . THR A 1 165 ? 238.181 183.110 238.937 1.00 92.35 165 THR A C 1
ATOM 1240 O O . THR A 1 165 ? 237.273 183.883 239.252 1.00 92.67 165 THR A O 1
ATOM 1244 N N . ARG A 1 166 ? 238.022 182.175 238.001 1.00 98.80 166 ARG A N 1
ATOM 1245 C CA . ARG A 1 166 ? 236.731 182.012 237.342 1.00 97.97 166 ARG A CA 1
ATOM 1246 C C . ARG A 1 166 ? 235.648 181.653 238.350 1.00 97.86 166 ARG A C 1
ATOM 1247 O O . ARG A 1 166 ? 234.603 182.313 238.426 1.00 101.50 166 ARG A O 1
ATOM 1255 N N . LEU A 1 167 ? 235.885 180.611 239.149 1.00 79.55 167 LEU A N 1
ATOM 1256 C CA . LEU A 1 167 ? 234.924 180.239 240.174 1.00 74.97 167 LEU A CA 1
ATOM 1257 C C . LEU A 1 167 ? 234.838 181.292 241.266 1.00 81.89 167 LEU A C 1
ATOM 1258 O O . LEU A 1 167 ? 233.777 181.460 241.870 1.00 90.41 167 LEU A O 1
ATOM 1263 N N . LEU A 1 168 ? 235.927 182.013 241.537 1.00 80.70 168 LEU A N 1
ATOM 1264 C CA . LEU A 1 168 ? 235.836 183.111 242.496 1.00 84.95 168 LEU A CA 1
ATOM 1265 C C . LEU A 1 168 ? 234.829 184.159 242.031 1.00 88.07 168 LEU A C 1
ATOM 1266 O O . LEU A 1 168 ? 233.959 184.593 242.798 1.00 86.96 168 LEU A O 1
ATOM 1271 N N . ARG A 1 169 ? 234.929 184.571 240.768 1.00 90.89 169 ARG A N 1
ATOM 1272 C CA . ARG A 1 169 ? 233.987 185.543 240.223 1.00 90.31 169 ARG A CA 1
ATOM 1273 C C . ARG A 1 169 ? 232.570 184.989 240.216 1.00 91.65 169 ARG A C 1
ATOM 1274 O O . ARG A 1 169 ? 231.614 185.693 240.566 1.00 92.83 169 ARG A O 1
ATOM 1282 N N . GLN A 1 170 ? 232.413 183.724 239.823 1.00 91.45 170 GLN A N 1
ATOM 1283 C CA . GLN A 1 170 ? 231.080 183.133 239.816 1.00 89.11 170 GLN A CA 1
ATOM 1284 C C . GLN A 1 170 ? 230.478 183.127 241.215 1.00 90.77 170 GLN A C 1
ATOM 1285 O O . GLN A 1 170 ? 229.290 183.420 241.390 1.00 96.84 170 GLN A O 1
ATOM 1291 N N . MET A 1 171 ? 231.284 182.798 242.226 1.00 86.65 171 MET A N 1
ATOM 1292 C CA . MET A 1 171 ? 230.803 182.830 243.601 1.00 85.13 171 MET A CA 1
ATOM 1293 C C . MET A 1 171 ? 230.406 184.240 244.008 1.00 90.72 171 MET A C 1
ATOM 1294 O O . MET A 1 171 ? 229.378 184.438 244.665 1.00 93.87 171 MET A O 1
ATOM 1299 N N . GLU A 1 172 ? 231.210 185.236 243.632 1.00 91.10 172 GLU A N 1
ATOM 1300 C CA . GLU A 1 172 ? 230.839 186.613 243.942 1.00 88.16 172 GLU A CA 1
ATOM 1301 C C . GLU A 1 172 ? 229.496 186.968 243.323 1.00 89.73 172 GLU A C 1
ATOM 1302 O O . GLU A 1 172 ? 228.694 187.686 243.931 1.00 89.13 172 GLU A O 1
ATOM 1308 N N . LYS A 1 173 ? 229.232 186.476 242.111 1.00 90.01 173 LYS A N 1
ATOM 1309 C CA . LYS A 1 173 ? 227.971 186.796 241.449 1.00 81.67 173 LYS A CA 1
ATOM 1310 C C . LYS A 1 173 ? 226.778 186.278 242.239 1.00 81.53 173 LYS A C 1
ATOM 1311 O O . LYS A 1 173 ? 225.768 186.975 242.380 1.00 90.02 173 LYS A O 1
ATOM 1317 N N . GLU A 1 174 ? 226.872 185.057 242.763 1.00 81.54 174 GLU A N 1
ATOM 1318 C CA . GLU A 1 174 ? 225.757 184.405 243.436 1.00 82.53 174 GLU A CA 1
ATOM 1319 C C . GLU A 1 174 ? 225.800 184.578 244.949 1.00 88.03 174 GLU A C 1
ATOM 1320 O O . GLU A 1 174 ? 224.983 183.982 245.657 1.00 87.57 174 GLU A O 1
ATOM 1326 N N . ALA A 1 175 ? 226.730 185.377 245.458 1.00 90.21 175 ALA A N 1
ATOM 1327 C CA . ALA A 1 175 ? 226.901 185.558 246.890 1.00 85.25 175 ALA A CA 1
ATOM 1328 C C . ALA A 1 175 ? 226.166 186.803 247.366 1.00 85.95 175 ALA A C 1
ATOM 1329 O O . ALA A 1 175 ? 226.096 187.814 246.665 1.00 91.57 175 ALA A O 1
ATOM 1331 N N . ILE A 1 176 ? 225.621 186.716 248.575 1.00 77.99 176 ILE A N 1
ATOM 1332 C CA . ILE A 1 176 ? 224.894 187.812 249.202 1.00 81.86 176 ILE A CA 1
ATOM 1333 C C . ILE A 1 176 ? 225.819 188.470 250.213 1.00 84.88 176 ILE A C 1
ATOM 1334 O O . ILE A 1 176 ? 226.251 187.829 251.179 1.00 87.68 176 ILE A O 1
ATOM 1339 N N . GLY A 1 177 ? 226.125 189.744 249.995 1.00 72.08 177 GLY A N 1
ATOM 1340 C CA . GLY A 1 177 ? 226.976 190.480 250.906 1.00 64.90 177 GLY A CA 1
ATOM 1341 C C . GLY A 1 177 ? 228.456 190.401 250.626 1.00 67.32 177 GLY A C 1
ATOM 1342 O O . GLY A 1 177 ? 229.254 190.676 251.527 1.00 80.01 177 GLY A O 1
ATOM 1343 N N . LEU A 1 178 ? 228.855 190.032 249.413 1.00 52.85 178 LEU A N 1
ATOM 1344 C CA . LEU A 1 178 ? 230.259 189.922 249.046 1.00 48.78 178 LEU A CA 1
ATOM 1345 C C . LEU A 1 178 ? 230.576 190.880 247.908 1.00 55.30 178 LEU A C 1
ATOM 1346 O O . LEU A 1 178 ? 229.775 191.050 246.986 1.00 70.50 178 LEU A O 1
ATOM 1351 N N . TRP A 1 179 ? 231.749 191.505 247.980 1.00 52.63 179 TRP A N 1
ATOM 1352 C CA . TRP A 1 179 ? 232.215 192.428 246.952 1.00 55.72 179 TRP A CA 1
ATOM 1353 C C . TRP A 1 179 ? 233.683 192.129 246.694 1.00 62.81 179 TRP A C 1
ATOM 1354 O O . TRP A 1 179 ? 234.519 192.323 247.581 1.00 76.57 179 TRP A O 1
ATOM 1365 N N . THR A 1 180 ? 234.003 191.665 245.492 1.00 61.52 180 THR A N 1
ATOM 1366 C CA . THR A 1 180 ? 235.372 191.341 245.121 1.00 56.55 180 THR A CA 1
ATOM 1367 C C . THR A 1 180 ? 235.901 192.402 244.169 1.00 59.71 180 THR A C 1
ATOM 1368 O O . THR A 1 180 ? 235.268 192.703 243.153 1.00 74.22 180 THR A O 1
ATOM 1372 N N . TYR A 1 181 ? 237.056 192.965 244.504 1.00 55.90 181 TYR A N 1
ATOM 1373 C CA . TYR A 1 181 ? 237.706 193.986 243.699 1.00 62.42 181 TYR A CA 1
ATOM 1374 C C . TYR A 1 181 ? 239.038 193.453 243.192 1.00 63.48 181 TYR A C 1
ATOM 1375 O O . TYR A 1 181 ? 239.871 193.010 244.002 1.00 65.84 181 TYR A O 1
ATOM 1384 N N . PRO A 1 182 ? 239.283 193.445 241.882 1.00 66.46 182 PRO A N 1
ATOM 1385 C CA . PRO A 1 182 ? 240.602 193.026 241.393 1.00 64.97 182 PRO A CA 1
ATOM 1386 C C . PRO A 1 182 ? 241.682 194.068 241.602 1.00 68.17 182 PRO A C 1
ATOM 1387 O O . PRO A 1 182 ? 242.866 193.710 241.612 1.00 75.70 182 PRO A O 1
ATOM 1391 N N . ASN A 1 183 ? 241.325 195.338 241.768 1.00 66.21 183 ASN A N 1
ATOM 1392 C CA . ASN A 1 183 ? 242.294 196.401 241.984 1.00 70.38 183 ASN A CA 1
ATOM 1393 C C . ASN A 1 183 ? 242.064 197.025 243.352 1.00 70.24 183 ASN A C 1
ATOM 1394 O O . ASN A 1 183 ? 240.932 197.357 243.713 1.00 79.84 183 ASN A O 1
ATOM 1399 N N . LYS A 1 184 ? 243.148 197.180 244.111 1.00 56.30 184 LYS A N 1
ATOM 1400 C CA . LYS A 1 184 ? 243.037 197.588 245.505 1.00 52.90 184 LYS A CA 1
ATOM 1401 C C . LYS A 1 184 ? 242.487 198.996 245.670 1.00 53.91 184 LYS A C 1
ATOM 1402 O O . LYS A 1 184 ? 241.989 199.324 246.749 1.00 63.06 184 LYS A O 1
ATOM 1408 N N . LYS A 1 185 ? 242.574 199.840 244.642 1.00 62.47 185 LYS A N 1
ATOM 1409 C CA . LYS A 1 185 ? 242.074 201.203 244.779 1.00 59.44 185 LYS A CA 1
ATOM 1410 C C . LYS A 1 185 ? 240.579 201.215 245.068 1.00 65.16 185 LYS A C 1
ATOM 1411 O O . LYS A 1 185 ? 240.115 201.925 245.968 1.00 71.91 185 LYS A O 1
ATOM 1417 N N . GLN A 1 186 ? 239.810 200.426 244.319 1.00 69.10 186 GLN A N 1
ATOM 1418 C CA . GLN A 1 186 ? 238.370 200.372 244.539 1.00 67.75 186 GLN A CA 1
ATOM 1419 C C . GLN A 1 186 ? 238.042 199.789 245.908 1.00 69.56 186 GLN A C 1
ATOM 1420 O O . GLN A 1 186 ? 237.112 200.249 246.580 1.00 74.71 186 GLN A O 1
ATOM 1426 N N . TYR A 1 187 ? 238.788 198.769 246.332 1.00 57.59 187 TYR A N 1
ATOM 1427 C CA . TYR A 1 187 ? 238.552 198.171 247.642 1.00 53.76 187 TYR A CA 1
ATOM 1428 C C . TYR A 1 187 ? 238.817 199.172 248.760 1.00 59.01 187 TYR A C 1
ATOM 1429 O O . TYR A 1 187 ? 238.047 199.261 249.724 1.00 72.65 187 TYR A O 1
ATOM 1438 N N . LEU A 1 188 ? 239.899 199.941 248.647 1.00 60.06 188 LEU A N 1
ATOM 1439 C CA . LEU A 1 188 ? 240.166 200.966 249.648 1.00 54.15 188 LEU A CA 1
ATOM 1440 C C . LEU A 1 188 ? 239.120 202.068 249.607 1.00 60.86 188 LEU A C 1
ATOM 1441 O O . LEU A 1 188 ? 238.789 202.640 250.648 1.00 72.32 188 LEU A O 1
ATOM 1446 N N . ALA A 1 189 ? 238.595 202.385 248.424 1.00 58.27 189 ALA A N 1
ATOM 1447 C CA . ALA A 1 189 ? 237.498 203.344 248.350 1.00 55.45 189 ALA A CA 1
ATOM 1448 C C . ALA A 1 189 ? 236.268 202.822 249.079 1.00 61.74 189 ALA A C 1
ATOM 1449 O O . ALA A 1 189 ? 235.579 203.575 249.776 1.00 67.94 189 ALA A O 1
ATOM 1451 N N . ARG A 1 190 ? 235.974 201.532 248.925 1.00 63.32 190 ARG A N 1
ATOM 1452 C CA . ARG A 1 190 ? 234.856 200.937 249.650 1.00 54.15 190 ARG A CA 1
ATOM 1453 C C . ARG A 1 190 ? 235.083 200.993 251.154 1.00 61.58 190 ARG A C 1
ATOM 1454 O O . ARG A 1 190 ? 234.152 201.264 251.921 1.00 72.13 190 ARG A O 1
ATOM 1462 N N . LEU A 1 191 ? 236.310 200.719 251.598 1.00 65.50 191 LEU A N 1
ATOM 1463 C CA . LEU A 1 191 ? 236.617 200.837 253.021 1.00 61.71 191 LEU A CA 1
ATOM 1464 C C . LEU A 1 191 ? 236.411 202.264 253.508 1.00 59.21 191 LEU A C 1
ATOM 1465 O O . LEU A 1 191 ? 235.805 202.493 254.562 1.00 67.45 191 LEU A O 1
ATOM 1470 N N . ARG A 1 192 ? 236.924 203.235 252.755 1.00 61.65 192 ARG A N 1
ATOM 1471 C CA . ARG A 1 192 ? 236.710 204.639 253.080 1.00 62.48 192 ARG A CA 1
ATOM 1472 C C . ARG A 1 192 ? 235.228 204.946 253.229 1.00 68.58 192 ARG A C 1
ATOM 1473 O O . ARG A 1 192 ? 234.814 205.604 254.190 1.00 74.77 192 ARG A O 1
ATOM 1481 N N . ASP A 1 193 ? 234.415 204.482 252.282 1.00 69.52 193 ASP A N 1
ATOM 1482 C CA . ASP A 1 193 ? 232.982 204.740 252.350 1.00 60.41 193 ASP A CA 1
ATOM 1483 C C . ASP A 1 193 ? 232.366 204.109 253.589 1.00 66.46 193 ASP A C 1
ATOM 1484 O O . ASP A 1 193 ? 231.576 204.748 254.292 1.00 76.85 193 ASP A O 1
ATOM 1489 N N . PHE A 1 194 ? 232.717 202.856 253.876 1.00 60.10 194 PHE A N 1
ATOM 1490 C CA . PHE A 1 194 ? 232.096 202.161 254.997 1.00 53.28 194 PHE A CA 1
ATOM 1491 C C . PHE A 1 194 ? 232.457 202.805 256.327 1.00 62.07 194 PHE A C 1
ATOM 1492 O O . PHE A 1 194 ? 231.591 202.979 257.191 1.00 68.06 194 PHE A O 1
ATOM 1500 N N . PHE A 1 195 ? 233.724 203.161 256.518 1.00 68.71 195 PHE A N 1
ATOM 1501 C CA . PHE A 1 195 ? 234.180 203.703 257.790 1.00 63.53 195 PHE A CA 1
ATOM 1502 C C . PHE A 1 195 ? 234.224 205.223 257.812 1.00 67.22 195 PHE A C 1
ATOM 1503 O O . PHE A 1 195 ? 234.638 205.801 258.820 1.00 76.52 195 PHE A O 1
ATOM 1511 N N . GLU A 1 196 ? 233.810 205.881 256.730 1.00 75.99 196 GLU A N 1
ATOM 1512 C CA . GLU A 1 196 ? 233.629 207.332 256.712 1.00 75.88 196 GLU A CA 1
ATOM 1513 C C . GLU A 1 196 ? 234.891 208.068 257.153 1.00 83.79 196 GLU A C 1
ATOM 1514 O O . GLU A 1 196 ? 234.828 209.063 257.876 1.00 91.92 196 GLU A O 1
ATOM 1520 N N . VAL A 1 197 ? 236.047 207.583 256.714 1.00 75.99 197 VAL A N 1
ATOM 1521 C CA . VAL A 1 197 ? 237.326 208.189 257.062 1.00 74.65 197 VAL A CA 1
ATOM 1522 C C . VAL A 1 197 ? 238.208 208.207 255.825 1.00 83.63 197 VAL A C 1
ATOM 1523 O O . VAL A 1 197 ? 238.265 207.227 255.078 1.00 93.44 197 VAL A O 1
ATOM 1527 N N . GLY A 1 198 ? 238.909 209.315 255.619 1.00 83.79 198 GLY A N 1
ATOM 1528 C CA . GLY A 1 198 ? 239.780 209.449 254.474 1.00 81.09 198 GLY A CA 1
ATOM 1529 C C . GLY A 1 198 ? 240.998 208.550 254.573 1.00 89.47 198 GLY A C 1
ATOM 1530 O O . GLY A 1 198 ? 241.247 207.874 255.571 1.00 98.48 198 GLY A O 1
ATOM 1531 N N . GLU A 1 199 ? 241.778 208.547 253.490 1.00 94.80 199 GLU A N 1
ATOM 1532 C CA . GLU A 1 199 ? 242.983 207.724 253.450 1.00 98.78 199 GLU A CA 1
ATOM 1533 C C . GLU A 1 199 ? 243.968 208.117 254.541 1.00 99.03 199 GLU A C 1
ATOM 1534 O O . GLU A 1 199 ? 244.736 207.273 255.023 1.00 103.03 199 GLU A O 1
ATOM 1540 N N . ASN A 1 200 ? 243.965 209.389 254.942 1.00 83.04 200 ASN A N 1
ATOM 1541 C CA . ASN A 1 200 ? 244.903 209.837 255.961 1.00 83.63 200 ASN A CA 1
ATOM 1542 C C . ASN A 1 200 ? 244.701 209.093 257.272 1.00 86.42 200 ASN A C 1
ATOM 1543 O O . ASN A 1 200 ? 245.669 208.844 257.994 1.00 95.14 200 ASN A O 1
ATOM 1548 N N . ALA A 1 201 ? 243.461 208.724 257.596 1.00 67.62 201 ALA A N 1
ATOM 1549 C CA . ALA A 1 201 ? 243.213 208.009 258.843 1.00 68.93 201 ALA A CA 1
ATOM 1550 C C . ALA A 1 201 ? 243.963 206.686 258.874 1.00 75.22 201 ALA A C 1
ATOM 1551 O O . ALA A 1 201 ? 244.658 206.372 259.847 1.00 82.94 201 ALA A O 1
ATOM 1553 N N . PHE A 1 202 ? 243.854 205.901 257.803 1.00 69.45 202 PHE A N 1
ATOM 1554 C CA . PHE A 1 202 ? 244.518 204.604 257.785 1.00 67.94 202 PHE A CA 1
ATOM 1555 C C . PHE A 1 202 ? 246.022 204.743 257.598 1.00 72.70 202 PHE A C 1
ATOM 1556 O O . PHE A 1 202 ? 246.786 203.926 258.121 1.00 77.35 202 PHE A O 1
ATOM 1564 N N . THR A 1 203 ? 246.473 205.770 256.878 1.00 72.38 203 THR A N 1
ATOM 1565 C CA . THR A 1 203 ? 247.911 206.008 256.807 1.00 63.48 203 THR A CA 1
ATOM 1566 C C . THR A 1 203 ? 248.481 206.334 258.183 1.00 72.84 203 THR A C 1
ATOM 1567 O O . THR A 1 203 ? 249.565 205.860 258.543 1.00 79.95 203 THR A O 1
ATOM 1571 N N . LEU A 1 204 ? 247.766 207.143 258.966 1.00 72.33 204 LEU A N 1
ATOM 1572 C CA . LEU A 1 204 ? 248.194 207.432 260.330 1.00 70.87 204 LEU A CA 1
ATOM 1573 C C . LEU A 1 204 ? 248.145 206.183 261.196 1.00 75.72 204 LEU A C 1
ATOM 1574 O O . LEU A 1 204 ? 249.018 205.974 262.044 1.00 82.22 204 LEU A O 1
ATOM 1579 N N . LEU A 1 205 ? 247.122 205.350 261.011 1.00 72.12 205 LEU A N 1
ATOM 1580 C CA . LEU A 1 205 ? 247.084 204.078 261.721 1.00 72.06 205 LEU A CA 1
ATOM 1581 C C . LEU A 1 205 ? 248.312 203.240 261.407 1.00 73.62 205 LEU A C 1
ATOM 1582 O O . LEU A 1 205 ? 248.866 202.587 262.297 1.00 76.77 205 LEU A O 1
ATOM 1587 N N . ASN A 1 206 ? 248.747 203.243 260.147 1.00 72.55 206 ASN A N 1
ATOM 1588 C CA . ASN A 1 206 ? 249.971 202.540 259.778 1.00 69.10 206 ASN A CA 1
ATOM 1589 C C . ASN A 1 206 ? 251.182 203.141 260.475 1.00 71.45 206 ASN A C 1
ATOM 1590 O O . ASN A 1 206 ? 251.991 202.423 261.073 1.00 78.24 206 ASN A O 1
ATOM 1595 N N . ARG A 1 207 ? 251.327 204.462 260.402 1.00 74.94 207 ARG A N 1
ATOM 1596 C CA . ARG A 1 207 ? 252.477 205.110 261.018 1.00 71.10 207 ARG A CA 1
ATOM 1597 C C . ARG A 1 207 ? 252.503 204.924 262.528 1.00 73.81 207 ARG A C 1
ATOM 1598 O O . ARG A 1 207 ? 253.577 205.008 263.131 1.00 78.98 207 ARG A O 1
ATOM 1606 N N . ALA A 1 208 ? 251.351 204.676 263.150 1.00 76.47 208 ALA A N 1
ATOM 1607 C CA . ALA A 1 208 ? 251.312 204.488 264.595 1.00 78.05 208 ALA A CA 1
ATOM 1608 C C . ALA A 1 208 ? 252.047 203.234 265.039 1.00 82.23 208 ALA A C 1
ATOM 1609 O O . ALA A 1 208 ? 252.420 203.134 266.212 1.00 86.37 208 ALA A O 1
ATOM 1611 N N . ALA A 1 209 ? 252.261 202.278 264.142 1.00 87.16 209 ALA A N 1
ATOM 1612 C CA . ALA A 1 209 ? 252.970 201.052 264.480 1.00 85.54 209 ALA A CA 1
ATOM 1613 C C . ALA A 1 209 ? 254.481 201.217 264.435 1.00 86.45 209 ALA A C 1
ATOM 1614 O O . ALA A 1 209 ? 255.203 200.227 264.585 1.00 87.70 209 ALA A O 1
ATOM 1616 N N . GLY A 1 210 ? 254.972 202.436 264.233 1.00 91.57 210 GLY A N 1
ATOM 1617 C CA . GLY A 1 210 ? 256.396 202.696 264.228 1.00 89.30 210 GLY A CA 1
ATOM 1618 C C . GLY A 1 210 ? 256.753 203.854 265.134 1.00 90.33 210 GLY A C 1
ATOM 1619 O O . GLY A 1 210 ? 257.677 204.621 264.851 1.00 91.94 210 GLY A O 1
ATOM 1620 N N . LEU A 1 211 ? 256.012 203.987 266.233 1.00 99.13 211 LEU A N 1
ATOM 1621 C CA . LEU A 1 211 ? 256.195 205.091 267.165 1.00 99.04 211 LEU A CA 1
ATOM 1622 C C . LEU A 1 211 ? 257.457 204.953 268.006 1.00 103.25 211 LEU A C 1
ATOM 1623 O O . LEU A 1 211 ? 257.854 205.924 268.657 1.00 105.06 211 LEU A O 1
ATOM 1628 N N . LYS A 1 212 ? 258.103 203.785 267.995 1.00 107.54 212 LYS A N 1
ATOM 1629 C CA . LYS A 1 212 ? 259.270 203.566 268.846 1.00 105.79 212 LYS A CA 1
ATOM 1630 C C . LYS A 1 212 ? 260.316 204.658 268.650 1.00 107.00 212 LYS A C 1
ATOM 1631 O O . LYS A 1 212 ? 260.789 205.263 269.619 1.00 107.17 212 LYS A O 1
ATOM 1637 N N . GLN A 1 213 ? 260.688 204.926 267.400 1.00 111.00 213 GLN A N 1
ATOM 1638 C CA . GLN A 1 213 ? 261.705 205.932 267.097 1.00 111.17 213 GLN A CA 1
ATOM 1639 C C . GLN A 1 213 ? 261.051 207.309 267.124 1.00 109.07 213 GLN A C 1
ATOM 1640 O O . GLN A 1 213 ? 260.746 207.917 266.096 1.00 108.34 213 GLN A O 1
ATOM 1646 N N . LEU A 1 214 ? 260.835 207.804 268.337 1.00 120.85 214 LEU A N 1
ATOM 1647 C CA . LEU A 1 214 ? 260.226 209.104 268.565 1.00 118.55 214 LEU A CA 1
ATOM 1648 C C . LEU A 1 214 ? 261.249 210.069 269.148 1.00 122.87 214 LEU A C 1
ATOM 1649 O O . LEU A 1 214 ? 262.308 209.672 269.639 1.00 124.07 214 LEU A O 1
ATOM 1654 N N . ASN A 1 215 ? 260.914 211.351 269.082 1.00 122.53 215 ASN A N 1
ATOM 1655 C CA . ASN A 1 215 ? 261.773 212.418 269.580 1.00 122.47 215 ASN A CA 1
ATOM 1656 C C . ASN A 1 215 ? 260.878 213.565 270.035 1.00 122.12 215 ASN A C 1
ATOM 1657 O O . ASN A 1 215 ? 259.690 213.368 270.309 1.00 123.04 215 ASN A O 1
ATOM 1662 N N . SER A 1 216 ? 261.451 214.764 270.130 1.00 118.10 216 SER A N 1
ATOM 1663 C CA . SER A 1 216 ? 260.721 215.930 270.610 1.00 121.22 216 SER A CA 1
ATOM 1664 C C . SER A 1 216 ? 259.406 216.109 269.864 1.00 119.31 216 SER A C 1
ATOM 1665 O O . SER A 1 216 ? 259.205 215.525 268.795 1.00 119.40 216 SER A O 1
ATOM 1668 N N . ILE A 1 217 ? 258.506 216.917 270.429 1.00 111.99 217 ILE A N 1
ATOM 1669 C CA . ILE A 1 217 ? 257.170 217.074 269.862 1.00 114.03 217 ILE A CA 1
ATOM 1670 C C . ILE A 1 217 ? 257.248 217.401 268.378 1.00 114.60 217 ILE A C 1
ATOM 1671 O O . ILE A 1 217 ? 256.415 216.950 267.581 1.00 115.66 217 ILE A O 1
ATOM 1676 N N . ASP A 1 218 ? 258.245 218.192 267.981 1.00 109.89 218 ASP A N 1
ATOM 1677 C CA . ASP A 1 218 ? 258.340 218.609 266.588 1.00 108.57 218 ASP A CA 1
ATOM 1678 C C . ASP A 1 218 ? 258.486 217.407 265.665 1.00 110.05 218 ASP A C 1
ATOM 1679 O O . ASP A 1 218 ? 257.822 217.326 264.626 1.00 114.25 218 ASP A O 1
ATOM 1684 N N . GLU A 1 219 ? 259.355 216.461 266.025 1.00 107.98 219 GLU A N 1
ATOM 1685 C CA . GLU A 1 219 ? 259.541 215.293 265.171 1.00 106.71 219 GLU A CA 1
ATOM 1686 C C . GLU A 1 219 ? 258.314 214.393 265.190 1.00 105.93 219 GLU A C 1
ATOM 1687 O O . GLU A 1 219 ? 257.962 213.797 264.166 1.00 109.86 219 GLU A O 1
ATOM 1693 N N . ILE A 1 220 ? 257.645 214.282 266.337 1.00 98.25 220 ILE A N 1
ATOM 1694 C CA . ILE A 1 220 ? 256.447 213.451 266.399 1.00 100.37 220 ILE A CA 1
ATOM 1695 C C . ILE A 1 220 ? 255.362 214.026 265.501 1.00 97.53 220 ILE A C 1
ATOM 1696 O O . ILE A 1 220 ? 254.595 213.286 264.875 1.00 98.13 220 ILE A O 1
ATOM 1701 N N . PHE A 1 221 ? 255.277 215.354 265.425 1.00 93.49 221 PHE A N 1
ATOM 1702 C CA . PHE A 1 221 ? 254.282 215.973 264.558 1.00 91.99 221 PHE A CA 1
ATOM 1703 C C . PHE A 1 221 ? 254.673 215.889 263.089 1.00 95.24 221 PHE A C 1
ATOM 1704 O O . PHE A 1 221 ? 253.838 215.553 262.245 1.00 101.79 221 PHE A O 1
ATOM 1712 N N . ARG A 1 222 ? 255.935 216.162 262.766 1.00 88.87 222 ARG A N 1
ATOM 1713 C CA . ARG A 1 222 ? 256.361 216.203 261.376 1.00 87.17 222 ARG A CA 1
ATOM 1714 C C . ARG A 1 222 ? 256.650 214.826 260.799 1.00 92.23 222 ARG A C 1
ATOM 1715 O O . ARG A 1 222 ? 256.913 214.722 259.598 1.00 98.37 222 ARG A O 1
ATOM 1723 N N . GLU A 1 223 ? 256.607 213.773 261.613 1.00 100.86 223 GLU A N 1
ATOM 1724 C CA . GLU A 1 223 ? 256.897 212.429 261.146 1.00 100.66 223 GLU A CA 1
ATOM 1725 C C . GLU A 1 223 ? 255.794 211.423 261.435 1.00 101.17 223 GLU A C 1
ATOM 1726 O O . GLU A 1 223 ? 255.791 210.349 260.825 1.00 105.12 223 GLU A O 1
ATOM 1732 N N . LEU A 1 224 ? 254.864 211.731 262.335 1.00 89.48 224 LEU A N 1
ATOM 1733 C CA . LEU A 1 224 ? 253.809 210.798 262.708 1.00 89.01 224 LEU A CA 1
ATOM 1734 C C . LEU A 1 224 ? 252.443 211.226 262.202 1.00 91.11 224 LEU A C 1
ATOM 1735 O O . LEU A 1 224 ? 251.757 210.437 261.542 1.00 96.27 224 LEU A O 1
ATOM 1740 N N . VAL A 1 225 ? 252.027 212.452 262.489 1.00 84.61 225 VAL A N 1
ATOM 1741 C CA . VAL A 1 225 ? 250.729 212.944 262.080 1.00 85.26 225 VAL A CA 1
ATOM 1742 C C . VAL A 1 225 ? 250.907 213.945 260.944 1.00 84.72 225 VAL A C 1
ATOM 1743 O O . VAL A 1 225 ? 252.020 214.313 260.579 1.00 88.61 225 VAL A O 1
ATOM 1747 N N . LEU A 1 226 ? 249.789 214.374 260.358 1.00 85.80 226 LEU A N 1
ATOM 1748 C CA . LEU A 1 226 ? 249.789 215.362 259.284 1.00 90.07 226 LEU A CA 1
ATOM 1749 C C . LEU A 1 226 ? 250.741 214.931 258.174 1.00 90.87 226 LEU A C 1
ATOM 1750 O O . LEU A 1 226 ? 251.808 215.523 257.990 1.00 96.07 226 LEU A O 1
ATOM 1755 N N . ASP A 1 227 ? 250.362 213.880 257.447 1.00 103.81 227 ASP A N 1
ATOM 1756 C CA . ASP A 1 227 ? 251.225 213.213 256.479 1.00 102.19 227 ASP A CA 1
ATOM 1757 C C . ASP A 1 227 ? 251.888 214.185 255.511 1.00 102.95 227 ASP A C 1
ATOM 1758 O O . ASP A 1 227 ? 251.476 215.343 255.392 1.00 102.94 227 ASP A O 1
ATOM 1763 N N . ASP A 1 228 ? 252.918 213.702 254.816 1.00 100.70 228 ASP A N 1
ATOM 1764 C CA . ASP A 1 228 ? 253.905 214.523 254.123 1.00 102.65 228 ASP A CA 1
ATOM 1765 C C . ASP A 1 228 ? 253.322 215.696 253.341 1.00 107.56 228 ASP A C 1
ATOM 1766 O O . ASP A 1 228 ? 253.563 216.854 253.695 1.00 110.49 228 ASP A O 1
ATOM 1771 N N . HIS A 1 229 ? 252.549 215.420 252.292 1.00 101.39 229 HIS A N 1
ATOM 1772 C CA . HIS A 1 229 ? 251.996 216.476 251.442 1.00 101.43 229 HIS A CA 1
ATOM 1773 C C . HIS A 1 229 ? 253.051 217.511 251.055 1.00 102.57 229 HIS A C 1
ATOM 1774 O O . HIS A 1 229 ? 252.740 218.687 250.856 1.00 103.21 229 HIS A O 1
ATOM 1781 N N . SER A 1 230 ? 254.309 217.091 250.947 1.00 94.87 230 SER A N 1
ATOM 1782 C CA . SER A 1 230 ? 255.364 218.022 250.584 1.00 90.32 230 SER A CA 1
ATOM 1783 C C . SER A 1 230 ? 255.272 218.375 249.103 1.00 94.34 230 SER A C 1
ATOM 1784 O O . SER A 1 230 ? 254.559 217.738 248.324 1.00 99.12 230 SER A O 1
ATOM 1787 N N . ALA A 1 231 ? 256.012 219.408 248.713 1.00 92.03 231 ALA A N 1
ATOM 1788 C CA . ALA A 1 231 ? 256.001 219.918 247.347 1.00 88.06 231 ALA A CA 1
ATOM 1789 C C . ALA A 1 231 ? 257.408 219.939 246.772 1.00 90.13 231 ALA A C 1
ATOM 1790 O O . ALA A 1 231 ? 257.795 220.850 246.038 1.00 91.84 231 ALA A O 1
ATOM 1792 N N . PHE A 1 232 ? 258.203 218.923 247.102 1.00 91.32 232 PHE A N 1
ATOM 1793 C CA . PHE A 1 232 ? 259.558 218.840 246.575 1.00 85.12 232 PHE A CA 1
ATOM 1794 C C . PHE A 1 232 ? 259.606 218.365 245.132 1.00 87.71 232 PHE A C 1
ATOM 1795 O O . PHE A 1 232 ? 260.614 218.594 244.457 1.00 93.78 232 PHE A O 1
ATOM 1803 N N . ASP A 1 233 ? 258.553 217.715 244.643 1.00 95.26 233 ASP A N 1
ATOM 1804 C CA . ASP A 1 233 ? 258.518 217.285 243.253 1.00 96.03 233 ASP A CA 1
ATOM 1805 C C . ASP A 1 233 ? 257.922 218.349 242.341 1.00 98.52 233 ASP A C 1
ATOM 1806 O O . ASP A 1 233 ? 258.434 218.577 241.242 1.00 102.26 233 ASP A O 1
ATOM 1811 N N . ARG A 1 234 ? 256.853 219.015 242.782 1.00 95.63 234 ARG A N 1
ATOM 1812 C CA . ARG A 1 234 ? 256.265 220.083 241.983 1.00 94.26 234 ARG A CA 1
ATOM 1813 C C . ARG A 1 234 ? 257.287 221.175 241.694 1.00 97.91 234 ARG A C 1
ATOM 1814 O O . ARG A 1 234 ? 257.258 221.802 240.628 1.00 100.94 234 ARG A O 1
ATOM 1822 N N . ALA A 1 235 ? 258.204 221.411 242.633 1.00 86.94 235 ALA A N 1
ATOM 1823 C CA . ALA A 1 235 ? 259.240 222.412 242.415 1.00 85.66 235 ALA A CA 1
ATOM 1824 C C . ALA A 1 235 ? 260.124 222.041 241.233 1.00 93.92 235 ALA A C 1
ATOM 1825 O O . ALA A 1 235 ? 260.544 222.913 240.466 1.00 96.39 235 ALA A O 1
ATOM 1827 N N . ALA A 1 236 ? 260.427 220.752 241.072 1.00 93.91 236 ALA A N 1
ATOM 1828 C CA . ALA A 1 236 ? 261.251 220.329 239.944 1.00 89.67 236 ALA A CA 1
ATOM 1829 C C . ALA A 1 236 ? 260.560 220.607 238.614 1.00 94.90 236 ALA A C 1
ATOM 1830 O O . ALA A 1 236 ? 261.193 221.087 237.667 1.00 100.28 236 ALA A O 1
ATOM 1832 N N . GLU A 1 237 ? 259.264 220.302 238.520 1.00 96.59 237 GLU A N 1
ATOM 1833 C CA . GLU A 1 237 ? 258.526 220.598 237.297 1.00 95.24 237 GLU A CA 1
ATOM 1834 C C . GLU A 1 237 ? 258.464 222.096 237.038 1.00 98.81 237 GLU A C 1
ATOM 1835 O O . GLU A 1 237 ? 258.599 222.541 235.892 1.00 102.61 237 GLU A O 1
ATOM 1841 N N . VAL A 1 238 ? 258.256 222.891 238.088 1.00 82.08 238 VAL A N 1
ATOM 1842 C CA . VAL A 1 238 ? 258.252 224.339 237.911 1.00 82.14 238 VAL A CA 1
ATOM 1843 C C . VAL A 1 238 ? 259.601 224.809 237.385 1.00 89.42 238 VAL A C 1
ATOM 1844 O O . VAL A 1 238 ? 259.676 225.657 236.487 1.00 95.47 238 VAL A O 1
ATOM 1848 N N . ALA A 1 239 ? 260.688 224.264 237.932 1.00 79.44 239 ALA A N 1
ATOM 1849 C CA . ALA A 1 239 ? 262.020 224.652 237.483 1.00 79.01 239 ALA A CA 1
ATOM 1850 C C . ALA A 1 239 ? 262.251 224.269 236.028 1.00 87.42 239 ALA A C 1
ATOM 1851 O O . ALA A 1 239 ? 262.844 225.036 235.265 1.00 89.98 239 ALA A O 1
ATOM 1853 N N . ASN A 1 240 ? 261.803 223.080 235.623 1.00 87.72 240 ASN A N 1
ATOM 1854 C CA . ASN A 1 240 ? 261.972 222.676 234.228 1.00 83.48 240 ASN A CA 1
ATOM 1855 C C . ASN A 1 240 ? 261.166 223.569 233.289 1.00 89.73 240 ASN A C 1
ATOM 1856 O O . ASN A 1 240 ? 261.651 223.968 232.217 1.00 97.91 240 ASN A O 1
ATOM 1861 N N . SER A 1 241 ? 259.930 223.891 233.671 1.00 81.17 241 SER A N 1
ATOM 1862 C CA . SER A 1 241 ? 259.137 224.812 232.870 1.00 83.27 241 SER A CA 1
ATOM 1863 C C . SER A 1 241 ? 259.836 226.157 232.747 1.00 82.44 241 SER A C 1
ATOM 1864 O O . SER A 1 241 ? 259.869 226.757 231.666 1.00 84.55 241 SER A O 1
ATOM 1867 N N . PHE A 1 242 ? 260.412 226.647 233.844 1.00 72.95 242 PHE A N 1
ATOM 1868 C CA . PHE A 1 242 ? 261.128 227.911 233.762 1.00 79.52 242 PHE A CA 1
ATOM 1869 C C . PHE A 1 242 ? 262.400 227.783 232.936 1.00 85.78 242 PHE A C 1
ATOM 1870 O O . PHE A 1 242 ? 262.860 228.770 232.362 1.00 94.10 242 PHE A O 1
ATOM 1878 N N . ASP A 1 243 ? 262.991 226.592 232.872 1.00 84.26 243 ASP A N 1
ATOM 1879 C CA . ASP A 1 243 ? 264.115 226.386 231.965 1.00 80.21 243 ASP A CA 1
ATOM 1880 C C . ASP A 1 243 ? 263.678 226.567 230.518 1.00 86.65 243 ASP A C 1
ATOM 1881 O O . ASP A 1 243 ? 264.362 227.227 229.724 1.00 88.46 243 ASP A O 1
ATOM 1886 N N . GLY A 1 244 ? 262.534 225.986 230.161 1.00 79.92 244 GLY A N 1
ATOM 1887 C CA . GLY A 1 244 ? 261.985 226.232 228.835 1.00 78.01 244 GLY A CA 1
ATOM 1888 C C . GLY A 1 244 ? 261.709 227.705 228.593 1.00 77.56 244 GLY A C 1
ATOM 1889 O O . GLY A 1 244 ? 261.985 228.239 227.511 1.00 80.46 244 GLY A O 1
ATOM 1890 N N . LEU A 1 245 ? 261.165 228.384 229.604 1.00 68.19 245 LEU A N 1
ATOM 1891 C CA . LEU A 1 245 ? 260.913 229.816 229.484 1.00 68.80 245 LEU A CA 1
ATOM 1892 C C . LEU A 1 245 ? 262.207 230.589 229.268 1.00 75.26 245 LEU A C 1
ATOM 1893 O O . LEU A 1 245 ? 262.241 231.554 228.500 1.00 84.14 245 LEU A O 1
ATOM 1898 N N . THR A 1 246 ? 263.277 230.195 229.958 1.00 70.86 246 THR A N 1
ATOM 1899 C CA . THR A 1 246 ? 264.564 230.854 229.773 1.00 73.07 246 THR A CA 1
ATOM 1900 C C . THR A 1 246 ? 265.091 230.633 228.365 1.00 76.27 246 THR A C 1
ATOM 1901 O O . THR A 1 246 ? 265.686 231.536 227.766 1.00 79.23 246 THR A O 1
ATOM 1905 N N . GLU A 1 247 ? 264.897 229.432 227.823 1.00 78.96 247 GLU A N 1
ATOM 1906 C CA . GLU A 1 247 ? 265.281 229.188 226.436 1.00 77.07 247 GLU A CA 1
ATOM 1907 C C . GLU A 1 247 ? 264.542 230.134 225.496 1.00 78.12 247 GLU A C 1
ATOM 1908 O O . GLU A 1 247 ? 265.144 230.752 224.605 1.00 77.95 247 GLU A O 1
ATOM 1914 N N . ILE A 1 248 ? 263.230 230.267 225.692 1.00 73.70 248 ILE A N 1
ATOM 1915 C CA . ILE A 1 248 ? 262.443 231.161 224.843 1.00 68.55 248 ILE A CA 1
ATOM 1916 C C . ILE A 1 248 ? 262.920 232.600 224.996 1.00 68.75 248 ILE A C 1
ATOM 1917 O O . ILE A 1 248 ? 263.012 233.352 224.015 1.00 76.30 248 ILE A O 1
ATOM 1922 N N . HIS A 1 249 ? 263.212 233.012 226.228 1.00 68.62 249 HIS A N 1
ATOM 1923 C CA . HIS A 1 249 ? 263.678 234.372 226.469 1.00 71.70 249 HIS A CA 1
ATOM 1924 C C . HIS A 1 249 ? 265.015 234.624 225.789 1.00 79.85 249 HIS A C 1
ATOM 1925 O O . HIS A 1 249 ? 265.254 235.714 225.260 1.00 87.19 249 HIS A O 1
ATOM 1932 N N . GLN A 1 250 ? 265.907 233.634 225.806 1.00 82.35 250 GLN A N 1
ATOM 1933 C CA . GLN A 1 250 ? 267.179 233.783 225.108 1.00 80.11 250 GLN A CA 1
ATOM 1934 C C . GLN A 1 250 ? 266.964 233.916 223.608 1.00 84.33 250 GLN A C 1
ATOM 1935 O O . GLN A 1 250 ? 267.633 234.718 222.946 1.00 89.57 250 GLN A O 1
ATOM 1941 N N . GLU A 1 251 ? 266.036 233.136 223.050 1.00 84.07 251 GLU A N 1
ATOM 1942 C CA . GLU A 1 251 ? 265.727 233.284 221.630 1.00 81.74 251 GLU A CA 1
ATOM 1943 C C . GLU A 1 251 ? 265.252 234.700 221.324 1.00 82.32 251 GLU A C 1
ATOM 1944 O O . GLU A 1 251 ? 265.706 235.332 220.360 1.00 90.02 251 GLU A O 1
ATOM 1950 N N . LEU A 1 252 ? 264.336 235.215 222.144 1.00 73.01 252 LEU A N 1
ATOM 1951 C CA . LEU A 1 252 ? 263.821 236.562 221.921 1.00 72.63 252 LEU A CA 1
ATOM 1952 C C . LEU A 1 252 ? 264.926 237.604 222.039 1.00 71.82 252 LEU A C 1
ATOM 1953 O O . LEU A 1 252 ? 264.981 238.555 221.251 1.00 78.68 252 LEU A O 1
ATOM 1958 N N . GLU A 1 253 ? 265.806 237.451 223.027 1.00 72.92 253 GLU A N 1
ATOM 1959 C CA . GLU A 1 253 ? 266.892 238.408 223.206 1.00 75.61 253 GLU A CA 1
ATOM 1960 C C . GLU A 1 253 ? 267.847 238.386 222.021 1.00 82.11 253 GLU A C 1
ATOM 1961 O O . GLU A 1 253 ? 268.309 239.440 221.568 1.00 87.23 253 GLU A O 1
ATOM 1967 N N . THR A 1 254 ? 268.161 237.195 221.509 1.00 81.76 254 THR A N 1
ATOM 1968 C CA . THR A 1 254 ? 269.018 237.112 220.333 1.00 77.31 254 THR A CA 1
ATOM 1969 C C . THR A 1 254 ? 268.362 237.777 219.132 1.00 80.11 254 THR A C 1
ATOM 1970 O O . THR A 1 254 ? 269.026 238.485 218.367 1.00 82.62 254 THR A O 1
ATOM 1974 N N . ALA A 1 255 ? 267.059 237.559 218.946 1.00 73.66 255 ALA A N 1
ATOM 1975 C CA . ALA A 1 255 ? 266.369 238.208 217.835 1.00 70.75 255 ALA A CA 1
ATOM 1976 C C . ALA A 1 255 ? 266.414 239.725 217.969 1.00 72.39 255 ALA A C 1
ATOM 1977 O O . ALA A 1 255 ? 266.661 240.440 216.987 1.00 81.70 255 ALA A O 1
ATOM 1979 N N . ARG A 1 256 ? 266.180 240.236 219.178 1.00 74.37 256 ARG A N 1
ATOM 1980 C CA . ARG A 1 256 ? 266.239 241.678 219.391 1.00 74.72 256 ARG A CA 1
ATOM 1981 C C . ARG A 1 256 ? 267.629 242.223 219.092 1.00 78.82 256 ARG A C 1
ATOM 1982 O O . ARG A 1 256 ? 267.770 243.266 218.442 1.00 87.76 256 ARG A O 1
ATOM 1990 N N . LYS A 1 257 ? 268.668 241.533 219.565 1.00 72.88 257 LYS A N 1
ATOM 1991 C CA . LYS A 1 257 ? 270.029 241.987 219.307 1.00 72.31 257 LYS A CA 1
ATOM 1992 C C . LYS A 1 257 ? 270.332 241.987 217.817 1.00 77.38 257 LYS A C 1
ATOM 1993 O O . LYS A 1 257 ? 270.964 242.917 217.302 1.00 80.24 257 LYS A O 1
ATOM 1999 N N . GLN A 1 258 ? 269.888 240.950 217.105 1.00 77.64 258 GLN A N 1
ATOM 2000 C CA . GLN A 1 258 ? 270.130 240.887 215.670 1.00 71.67 258 GLN A CA 1
ATOM 2001 C C . GLN A 1 258 ? 269.446 242.040 214.947 1.00 71.40 258 GLN A C 1
ATOM 2002 O O . GLN A 1 258 ? 270.042 242.670 214.067 1.00 81.52 258 GLN A O 1
ATOM 2008 N N . GLN A 1 259 ? 268.197 242.337 215.310 1.00 73.62 259 GLN A N 1
ATOM 2009 C CA . GLN A 1 259 ? 267.500 243.450 214.672 1.00 73.60 259 GLN A CA 1
ATOM 2010 C C . GLN A 1 259 ? 268.196 244.776 214.957 1.00 74.22 259 GLN A C 1
ATOM 2011 O O . GLN A 1 259 ? 268.345 245.621 214.061 1.00 84.10 259 GLN A O 1
ATOM 2017 N N . GLN A 1 260 ? 268.615 244.982 216.208 1.00 74.55 260 GLN A N 1
ATOM 2018 C CA . GLN A 1 260 ? 269.305 246.219 216.553 1.00 77.29 260 GLN A CA 1
ATOM 2019 C C . GLN A 1 260 ? 270.607 246.358 215.783 1.00 83.93 260 GLN A C 1
ATOM 2020 O O . GLN A 1 260 ? 270.953 247.458 215.343 1.00 91.81 260 GLN A O 1
ATOM 2026 N N . SER A 1 261 ? 271.345 245.261 215.619 1.00 84.65 261 SER A N 1
ATOM 2027 C CA . SER A 1 261 ? 272.562 245.310 214.818 1.00 82.19 261 SER A CA 1
ATOM 2028 C C . SER A 1 261 ? 272.250 245.620 213.360 1.00 83.08 261 SER A C 1
ATOM 2029 O O . SER A 1 261 ? 272.973 246.385 212.713 1.00 87.03 261 SER A O 1
ATOM 2032 N N . LEU A 1 262 ? 271.175 245.036 212.828 1.00 76.49 262 LEU A N 1
ATOM 2033 C CA . LEU A 1 262 ? 270.871 245.195 211.411 1.00 70.69 262 LEU A CA 1
ATOM 2034 C C . LEU A 1 262 ? 270.453 246.618 211.067 1.00 75.62 262 LEU A C 1
ATOM 2035 O O . LEU A 1 262 ? 270.817 247.122 210.000 1.00 84.96 262 LEU A O 1
ATOM 2040 N N . GLN A 1 263 ? 269.691 247.277 211.937 1.00 83.01 263 GLN A N 1
ATOM 2041 C CA . GLN A 1 263 ? 269.144 248.582 211.566 1.00 84.38 263 GLN A CA 1
ATOM 2042 C C . GLN A 1 263 ? 270.204 249.596 211.144 1.00 88.30 263 GLN A C 1
ATOM 2043 O O . GLN A 1 263 ? 270.006 250.264 210.110 1.00 91.04 263 GLN A O 1
ATOM 2049 N N . PRO A 1 264 ? 271.312 249.776 211.866 1.00 88.04 264 PRO A N 1
ATOM 2050 C CA . PRO A 1 264 ? 272.346 250.702 211.379 1.00 86.72 264 PRO A CA 1
ATOM 2051 C C . PRO A 1 264 ? 272.854 250.334 210.000 1.00 86.92 264 PRO A C 1
ATOM 2052 O O . PRO A 1 264 ? 273.215 251.224 209.219 1.00 88.61 264 PRO A O 1
ATOM 2056 N N . VAL A 1 265 ? 272.891 249.042 209.675 1.00 82.31 265 VAL A N 1
ATOM 2057 C CA . VAL A 1 265 ? 273.243 248.631 208.321 1.00 78.96 265 VAL A CA 1
ATOM 2058 C C . VAL A 1 265 ? 272.268 249.229 207.320 1.00 84.45 265 VAL A C 1
ATOM 2059 O O . VAL A 1 265 ? 272.670 249.728 206.265 1.00 89.57 265 VAL A O 1
ATOM 2063 N N . ALA A 1 266 ? 270.971 249.179 207.626 1.00 83.93 266 ALA A N 1
ATOM 2064 C CA . ALA A 1 266 ? 269.981 249.749 206.719 1.00 79.73 266 ALA A CA 1
ATOM 2065 C C . ALA A 1 266 ? 270.172 251.252 206.568 1.00 82.35 266 ALA A C 1
ATOM 2066 O O . ALA A 1 266 ? 270.092 251.789 205.455 1.00 86.40 266 ALA A O 1
ATOM 2068 N N . LEU A 1 267 ? 270.421 251.952 207.676 1.00 80.19 267 LEU A N 1
ATOM 2069 C CA . LEU A 1 267 ? 270.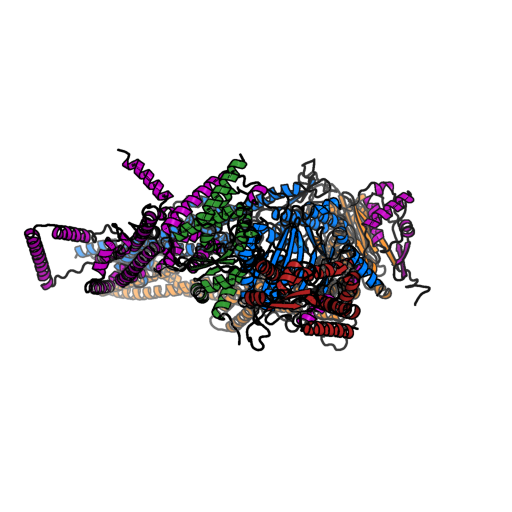628 253.395 207.590 1.00 82.72 267 LEU A CA 1
ATOM 2070 C C . LEU A 1 267 ? 271.832 253.724 206.714 1.00 89.55 267 LEU A C 1
ATOM 2071 O O . LEU A 1 267 ? 271.760 254.582 205.820 1.00 92.74 267 LEU A O 1
ATOM 2076 N N . SER A 1 268 ? 272.951 253.042 206.954 1.00 92.02 268 SER A N 1
ATOM 2077 C CA . SER A 1 268 ? 274.151 253.301 206.170 1.00 87.54 268 SER A CA 1
ATOM 2078 C C . SER A 1 268 ? 273.956 252.923 204.710 1.00 86.10 268 SER A C 1
ATOM 2079 O O . SER A 1 268 ? 274.482 253.601 203.824 1.00 91.91 268 SER A O 1
ATOM 2082 N N . TRP A 1 269 ? 273.209 251.854 204.434 1.00 90.41 269 TRP A N 1
ATOM 2083 C CA . TRP A 1 269 ? 272.950 251.481 203.051 1.00 91.56 269 TRP A CA 1
ATOM 2084 C C . TRP A 1 269 ? 272.107 252.530 202.344 1.00 96.59 269 TRP A C 1
ATOM 2085 O O . TRP A 1 269 ? 272.328 252.814 201.165 1.00 101.90 269 TRP A O 1
ATOM 2096 N N . GLU A 1 270 ? 271.118 253.099 203.035 1.00 103.38 270 GLU A N 1
ATOM 2097 C CA . GLU A 1 270 ? 270.350 254.178 202.420 1.00 103.55 270 GLU A CA 1
ATOM 2098 C C . GLU A 1 270 ? 271.229 255.387 202.131 1.00 103.37 270 GLU A C 1
ATOM 2099 O O . GLU A 1 270 ? 271.123 255.993 201.054 1.00 107.47 270 GLU A O 1
ATOM 2105 N N . LYS A 1 271 ? 272.105 255.747 203.070 1.00 98.28 271 LYS A N 1
ATOM 2106 C CA . LYS A 1 271 ? 273.026 256.849 202.810 1.00 99.41 271 LYS A CA 1
ATOM 2107 C C . LYS A 1 271 ? 273.920 256.545 201.612 1.00 100.60 271 LYS A C 1
ATOM 2108 O O . LYS A 1 271 ? 274.171 257.417 200.769 1.00 101.38 271 LYS A O 1
ATOM 2114 N N . TYR A 1 272 ? 274.410 255.308 201.522 1.00 105.83 272 TYR A N 1
ATOM 2115 C CA . TYR A 1 272 ? 275.235 254.910 200.388 1.00 104.40 272 TYR A CA 1
ATOM 2116 C C . TYR A 1 272 ? 274.460 254.983 199.084 1.00 106.19 272 TYR A C 1
ATOM 2117 O O . TYR A 1 272 ? 275.009 255.378 198.053 1.00 114.00 272 TYR A O 1
ATOM 2126 N N . GLN A 1 273 ? 273.195 254.569 199.096 1.00 107.15 273 GLN A N 1
ATOM 2127 C CA . GLN A 1 273 ? 272.382 254.666 197.891 1.00 109.85 273 GLN A CA 1
ATOM 2128 C C . GLN A 1 273 ? 272.250 256.114 197.449 1.00 112.58 273 GLN A C 1
ATOM 2129 O O . GLN A 1 273 ? 272.372 256.426 196.257 1.00 113.13 273 GLN A O 1
ATOM 2135 N N . LYS A 1 274 ? 272.009 257.015 198.402 1.00 112.46 274 LYS A N 1
ATOM 2136 C CA . LYS A 1 274 ? 271.915 258.431 198.061 1.00 110.49 274 LYS A CA 1
ATOM 2137 C C . LYS A 1 274 ? 273.216 258.932 197.445 1.00 113.73 274 LYS A C 1
ATOM 2138 O O . LYS A 1 274 ? 273.209 259.615 196.413 1.00 116.36 274 LYS A O 1
ATOM 2144 N N . GLN A 1 275 ? 274.349 258.590 198.063 1.00 115.18 275 GLN A N 1
ATOM 2145 C CA . GLN A 1 275 ? 275.635 259.050 197.542 1.00 113.79 275 GLN A CA 1
ATOM 2146 C C . GLN A 1 275 ? 275.923 258.466 196.164 1.00 112.17 275 GLN A C 1
ATOM 2147 O O . GLN A 1 275 ? 276.459 259.156 195.289 1.00 113.94 275 GLN A O 1
ATOM 2153 N N . GLU A 1 276 ? 275.590 257.192 195.958 1.00 119.69 276 GLU A N 1
ATOM 2154 C CA . GLU A 1 276 ? 275.808 256.563 194.661 1.00 119.73 276 GLU A CA 1
ATOM 2155 C C . GLU A 1 276 ? 274.970 257.231 193.582 1.00 123.60 276 GLU A C 1
ATOM 2156 O O . GLU A 1 276 ? 275.453 257.468 192.470 1.00 126.67 276 GLU A O 1
ATOM 2162 N N . ARG A 1 277 ? 273.706 257.533 193.886 1.00 124.97 277 ARG A N 1
ATOM 2163 C CA . ARG A 1 277 ? 272.882 258.229 192.905 1.00 125.73 277 ARG A CA 1
ATOM 2164 C C . ARG A 1 277 ? 273.424 259.622 192.617 1.00 125.15 277 ARG A C 1
ATOM 2165 O O . ARG A 1 277 ? 273.415 260.061 191.461 1.00 125.60 277 ARG A O 1
ATOM 2173 N N . GLN A 1 278 ? 273.906 260.324 193.645 1.00 124.26 278 GLN A N 1
ATOM 2174 C CA . GLN A 1 278 ? 274.523 261.627 193.419 1.00 124.28 278 GLN A CA 1
ATOM 2175 C C . GLN A 1 278 ? 275.718 261.510 192.480 1.00 124.75 278 GLN A C 1
ATOM 2176 O O . GLN A 1 278 ? 275.859 262.288 191.528 1.00 124.48 278 GLN A O 1
ATOM 2182 N N . LEU A 1 279 ? 276.591 260.535 192.733 1.00 129.23 279 LEU A N 1
ATOM 2183 C CA . LEU A 1 279 ? 277.764 260.359 191.882 1.00 126.49 279 LEU A CA 1
ATOM 2184 C C . LEU A 1 279 ? 277.360 260.019 190.455 1.00 126.21 279 LEU A C 1
ATOM 2185 O O . LEU A 1 279 ? 277.928 260.555 189.496 1.00 128.54 279 LEU A O 1
ATOM 2190 N N . ALA A 1 280 ? 276.378 259.131 190.292 1.00 129.48 280 ALA A N 1
ATOM 2191 C CA . ALA A 1 280 ? 275.925 258.775 188.953 1.00 131.17 280 ALA A CA 1
ATOM 2192 C C . ALA A 1 280 ? 275.381 259.992 188.219 1.00 135.15 280 ALA A C 1
ATOM 2193 O O . ALA A 1 280 ? 275.663 260.189 187.031 1.00 133.43 280 ALA A O 1
ATOM 2195 N N . ASP A 1 281 ? 274.601 260.825 188.912 1.00 142.68 281 ASP A N 1
ATOM 2196 C CA . ASP A 1 281 ? 274.127 262.062 188.302 1.00 140.01 281 ASP A CA 1
ATOM 2197 C C . ASP A 1 281 ? 275.292 262.961 187.916 1.00 140.02 281 ASP A C 1
ATOM 2198 O O . ASP A 1 281 ? 275.246 263.644 186.886 1.00 140.56 281 ASP A O 1
ATOM 2203 N N . TRP A 1 282 ? 276.350 262.975 188.729 1.00 136.94 282 TRP A N 1
ATOM 2204 C CA . TRP A 1 282 ? 277.501 263.814 188.414 1.00 134.69 282 TRP A CA 1
ATOM 2205 C C . TRP A 1 282 ? 278.136 263.407 187.090 1.00 131.98 282 TRP A C 1
ATOM 2206 O O . TRP A 1 282 ? 278.524 264.265 186.290 1.00 131.16 282 TRP A O 1
ATOM 2217 N N . LEU A 1 283 ? 278.256 262.108 186.845 1.00 120.00 283 LEU A N 1
ATOM 2218 C CA . LEU A 1 283 ? 278.838 261.621 185.601 1.00 121.87 283 LEU A CA 1
ATOM 2219 C C . LEU A 1 283 ? 277.944 261.961 184.412 1.00 122.16 283 LEU A C 1
ATOM 2220 O O . LEU A 1 283 ? 277.960 261.270 183.393 1.00 119.41 283 LEU A O 1
ATOM 2225 N N . GLU A 1 782 ? 286.245 267.465 192.203 1.00 126.22 782 GLU A N 1
ATOM 2226 C CA . GLU A 1 782 ? 284.825 267.350 192.511 1.00 127.86 782 GLU A CA 1
ATOM 2227 C C . GLU A 1 782 ? 284.406 265.885 192.570 1.00 127.65 782 GLU A C 1
ATOM 2228 O O . GLU A 1 782 ? 283.728 265.461 193.505 1.00 124.58 782 GLU A O 1
ATOM 2234 N N . ILE A 1 783 ? 284.814 265.114 191.560 1.00 130.94 783 ILE A N 1
ATOM 2235 C CA . ILE A 1 783 ? 284.559 263.678 191.580 1.00 129.07 783 ILE A CA 1
ATOM 2236 C C . ILE A 1 783 ? 285.307 263.027 192.733 1.00 130.77 783 ILE A C 1
ATOM 2237 O O . ILE A 1 783 ? 284.812 262.086 193.364 1.00 129.54 783 ILE A O 1
ATOM 2242 N N . GLU A 1 784 ? 286.515 263.513 193.020 1.00 137.88 784 GLU A N 1
ATOM 2243 C CA . GLU A 1 784 ? 287.324 262.928 194.081 1.00 134.51 784 GLU A CA 1
ATOM 2244 C C . GLU A 1 784 ? 286.655 263.067 195.441 1.00 135.93 784 GLU A C 1
ATOM 2245 O O . GLU A 1 784 ? 286.724 262.144 196.256 1.00 137.51 784 GLU A O 1
ATOM 2251 N N . ARG A 1 785 ? 286.020 264.208 195.712 1.00 134.50 785 ARG A N 1
ATOM 2252 C CA . ARG A 1 785 ? 285.332 264.384 196.988 1.00 134.93 785 ARG A CA 1
ATOM 2253 C C . ARG A 1 785 ? 284.189 263.387 197.137 1.00 135.04 785 ARG A C 1
ATOM 2254 O O . ARG A 1 785 ? 284.014 262.773 198.198 1.00 133.78 785 ARG A O 1
ATOM 2262 N N . VAL A 1 786 ? 283.396 263.214 196.080 1.00 128.35 786 VAL A N 1
ATOM 2263 C CA . VAL A 1 786 ? 282.296 262.258 196.132 1.00 127.36 786 VAL A CA 1
ATOM 2264 C C . VAL A 1 786 ? 282.831 260.845 196.312 1.00 130.54 786 VAL A C 1
ATOM 2265 O O . VAL A 1 786 ? 282.257 260.037 197.049 1.00 132.92 786 VAL A O 1
ATOM 2269 N N . LYS A 1 787 ? 283.940 260.522 195.644 1.00 127.65 787 LYS A N 1
ATOM 2270 C CA . LYS A 1 787 ? 284.515 259.191 195.796 1.00 127.02 787 LYS A CA 1
ATOM 2271 C C . LYS A 1 787 ? 285.068 258.975 197.199 1.00 127.32 787 LYS A C 1
ATOM 2272 O O . LYS A 1 787 ? 284.993 257.863 197.728 1.00 127.17 787 LYS A O 1
ATOM 2278 N N . ALA A 1 788 ? 285.625 260.016 197.818 1.00 125.32 788 ALA A N 1
ATOM 2279 C CA . ALA A 1 788 ? 286.076 259.900 199.201 1.00 124.95 788 ALA A CA 1
ATOM 2280 C C . ALA A 1 788 ? 284.900 259.695 200.148 1.00 124.97 788 ALA A C 1
ATOM 2281 O O . ALA A 1 788 ? 284.987 258.911 201.102 1.00 126.34 788 ALA A O 1
ATOM 2283 N N . GLU A 1 789 ? 283.794 260.398 199.906 1.00 122.30 789 GLU A N 1
ATOM 2284 C CA . GLU A 1 789 ? 282.593 260.158 200.699 1.00 124.68 789 GLU A CA 1
ATOM 2285 C C . GLU A 1 789 ? 282.093 258.733 200.505 1.00 124.15 789 GLU A C 1
ATOM 2286 O O . GLU A 1 789 ? 281.619 258.097 201.452 1.00 126.42 789 GLU A O 1
ATOM 2292 N N . LEU A 1 790 ? 282.190 258.218 199.279 1.00 114.36 790 LEU A N 1
ATOM 2293 C CA . LEU A 1 790 ? 281.840 256.824 199.028 1.00 115.22 790 LEU A CA 1
ATOM 2294 C C . LEU A 1 790 ? 282.750 255.884 199.806 1.00 119.15 790 LEU A C 1
ATOM 2295 O O . LEU A 1 790 ? 282.295 254.871 200.344 1.00 118.52 790 LEU A O 1
ATOM 2300 N N . HIS A 1 791 ? 284.046 256.193 199.854 1.00 125.32 791 HIS A N 1
ATOM 2301 C CA . HIS A 1 791 ? 284.979 255.431 200.679 1.00 123.02 791 HIS A CA 1
ATOM 2302 C C . HIS A 1 791 ? 284.531 255.399 202.133 1.00 122.57 791 HIS A C 1
ATOM 2303 O O . HIS A 1 791 ? 284.480 254.335 202.761 1.00 125.21 791 HIS A O 1
ATOM 2310 N N . ARG A 1 792 ? 284.221 256.569 202.689 1.00 114.19 792 ARG A N 1
ATOM 2311 C CA . ARG A 1 792 ? 283.791 256.629 204.082 1.00 115.56 792 ARG A CA 1
ATOM 2312 C C . ARG A 1 792 ? 282.525 255.812 204.301 1.00 114.71 792 ARG A C 1
ATOM 2313 O O . ARG A 1 792 ? 282.416 255.057 205.278 1.00 113.58 792 ARG A O 1
ATOM 2321 N N . LEU A 1 793 ? 281.556 255.950 203.397 1.00 115.20 793 LEU A N 1
ATOM 2322 C CA . LEU A 1 793 ? 280.297 255.235 203.553 1.00 115.80 793 LEU A CA 1
ATOM 2323 C C . LEU A 1 793 ? 280.502 253.733 203.433 1.00 115.62 793 LEU A C 1
ATOM 2324 O O . LEU A 1 793 ? 279.858 252.960 204.145 1.00 121.84 793 LEU A O 1
ATOM 2329 N N . ASN A 1 794 ? 281.397 253.298 202.546 1.00 104.73 794 ASN A N 1
ATOM 2330 C CA . ASN A 1 794 ? 281.670 251.871 202.419 1.00 102.31 794 ASN A CA 1
ATOM 2331 C C . ASN A 1 794 ? 282.391 251.335 203.647 1.00 103.64 794 ASN A C 1
ATOM 2332 O O . ASN A 1 794 ? 282.158 250.195 204.060 1.00 105.54 794 ASN A O 1
ATOM 2337 N N . ILE A 1 795 ? 283.276 252.135 204.241 1.00 106.33 795 ILE A N 1
ATOM 2338 C CA . ILE A 1 795 ? 283.930 251.717 205.479 1.00 108.72 795 ILE A CA 1
ATOM 2339 C C . ILE A 1 795 ? 282.894 251.535 206.581 1.00 108.34 795 ILE A C 1
ATOM 2340 O O . ILE A 1 795 ? 282.894 250.533 207.310 1.00 108.15 795 ILE A O 1
ATOM 2345 N N . GLU A 1 796 ? 281.986 252.503 206.713 1.00 105.77 796 GLU A N 1
ATOM 2346 C CA . GLU A 1 796 ? 280.922 252.370 207.702 1.00 102.48 796 GLU A CA 1
ATOM 2347 C C . GLU A 1 796 ? 280.048 251.161 207.400 1.00 101.08 796 GLU A C 1
ATOM 2348 O O . GLU A 1 796 ? 279.649 250.427 208.312 1.00 107.91 796 GLU A O 1
ATOM 2354 N N . LEU A 1 797 ? 279.744 250.936 206.122 1.00 95.30 797 LEU A N 1
ATOM 2355 C CA . LEU A 1 797 ? 278.917 249.806 205.726 1.00 97.22 797 LEU A CA 1
ATOM 2356 C C . LEU A 1 797 ? 279.567 248.494 206.132 1.00 102.64 797 LEU A C 1
ATOM 2357 O O . LEU A 1 797 ? 278.915 247.607 206.687 1.00 107.62 797 LEU A O 1
ATOM 2362 N N . THR A 1 798 ? 280.862 248.350 205.845 1.00 105.01 798 THR A N 1
ATOM 2363 C CA . THR A 1 798 ? 281.554 247.111 206.178 1.00 105.18 798 THR A CA 1
ATOM 2364 C C . THR A 1 798 ? 281.632 246.914 207.684 1.00 104.33 798 THR A C 1
ATOM 2365 O O . THR A 1 798 ? 281.478 245.791 208.178 1.00 102.93 798 THR A O 1
ATOM 2369 N N . LYS A 1 799 ? 281.868 247.991 208.436 1.00 95.66 799 LYS A N 1
ATOM 2370 C CA . LYS A 1 799 ? 281.884 247.863 209.890 1.00 93.24 799 LYS A CA 1
ATOM 2371 C C . LYS A 1 799 ? 280.531 247.394 210.413 1.00 97.12 799 LYS A C 1
ATOM 2372 O O . LYS A 1 799 ? 280.454 246.491 211.256 1.00 99.55 799 LYS A O 1
ATOM 2378 N N . ARG A 1 800 ? 279.447 247.993 209.917 1.00 97.47 800 ARG A N 1
ATOM 2379 C CA . ARG A 1 800 ? 278.117 247.586 210.360 1.00 94.67 800 ARG A CA 1
ATOM 2380 C C . ARG A 1 800 ? 277.807 246.153 209.948 1.00 97.61 800 ARG A C 1
ATOM 2381 O O . ARG A 1 800 ? 277.187 245.403 210.709 1.00 105.65 800 ARG A O 1
ATOM 2389 N N . MET A 1 801 ? 278.213 245.758 208.741 1.00 96.78 801 MET A N 1
ATOM 2390 C CA . MET A 1 801 ? 277.990 244.389 208.295 1.00 97.33 801 MET A CA 1
ATOM 2391 C C . MET A 1 801 ? 278.731 243.402 209.184 1.00 104.60 801 MET A C 1
ATOM 2392 O O . MET A 1 801 ? 278.192 242.355 209.557 1.00 109.42 801 MET A O 1
ATOM 2397 N N . SER A 1 802 ? 279.981 243.718 209.528 1.00 104.19 802 SER A N 1
ATOM 2398 C CA . SER A 1 802 ? 280.739 242.848 210.419 1.00 104.70 802 SER A CA 1
ATOM 2399 C C . SER A 1 802 ? 280.075 242.756 211.785 1.00 105.49 802 SER A C 1
ATOM 2400 O O . SER A 1 802 ? 279.974 241.667 212.362 1.00 104.58 802 SER A O 1
ATOM 2403 N N . GLU A 1 803 ? 279.616 243.890 212.317 1.00 106.19 803 GLU A N 1
ATOM 2404 C CA . GLU A 1 803 ? 278.902 243.868 213.588 1.00 103.03 803 GLU A CA 1
ATOM 2405 C C . GLU A 1 803 ? 277.698 242.937 213.499 1.00 102.61 803 GLU A C 1
ATOM 2406 O O . GLU A 1 803 ? 277.564 241.999 214.292 1.00 106.33 803 GLU A O 1
ATOM 2412 N N . ALA A 1 804 ? 276.848 243.138 212.490 1.00 95.83 804 ALA A N 1
ATOM 2413 C CA . ALA A 1 804 ? 275.661 242.303 212.344 1.00 94.47 804 ALA A CA 1
ATOM 2414 C C . ALA A 1 804 ? 276.031 240.831 212.221 1.00 99.49 804 ALA A C 1
ATOM 2415 O O . ALA A 1 804 ? 275.322 239.960 212.739 1.00 105.26 804 ALA A O 1
ATOM 2417 N N . LYS A 1 805 ? 277.133 240.531 211.532 1.00 103.39 805 LYS A N 1
ATOM 2418 C CA . LYS A 1 805 ? 277.594 239.150 211.445 1.00 100.47 805 LYS A CA 1
ATOM 2419 C C . LYS A 1 805 ? 277.972 238.612 212.817 1.00 101.58 805 LYS A C 1
ATOM 2420 O O . LYS A 1 805 ? 277.706 237.447 213.133 1.00 102.63 805 LYS A O 1
ATOM 2426 N N . ARG A 1 806 ? 278.595 239.450 213.647 1.00 97.89 806 ARG A N 1
ATOM 2427 C CA . ARG A 1 806 ? 279.049 238.995 214.956 1.00 95.94 806 ARG A CA 1
ATOM 2428 C C . ARG A 1 806 ? 277.888 238.509 215.813 1.00 99.18 806 ARG A C 1
ATOM 2429 O O . ARG A 1 806 ? 278.010 237.504 216.522 1.00 98.95 806 ARG A O 1
ATOM 2437 N N . VAL A 1 807 ? 276.758 239.204 215.761 1.00 102.23 807 VAL A N 1
ATOM 2438 C CA . VAL A 1 807 ? 275.622 238.903 216.620 1.00 96.98 807 VAL A CA 1
ATOM 2439 C C . VAL A 1 807 ? 274.640 237.946 215.940 1.00 95.41 807 VAL A C 1
ATOM 2440 O O . VAL A 1 807 ? 273.540 237.731 216.442 1.00 97.81 807 VAL A O 1
ATOM 2444 N N . ASP A 1 808 ? 275.022 237.361 214.811 1.00 102.34 808 ASP A N 1
ATOM 2445 C CA . ASP A 1 808 ? 274.138 236.479 214.066 1.00 100.31 808 ASP A CA 1
ATOM 2446 C C . ASP A 1 808 ? 274.282 235.036 214.533 1.00 104.19 808 ASP A C 1
ATOM 2447 O O . ASP A 1 808 ? 275.331 234.623 215.032 1.00 104.93 808 ASP A O 1
ATOM 2452 N N . THR A 1 809 ? 273.206 234.275 214.360 1.00 109.56 809 THR A N 1
ATOM 2453 C CA . THR A 1 809 ? 273.133 232.882 214.788 1.00 112.04 809 THR A CA 1
ATOM 2454 C C . THR A 1 809 ? 272.510 232.029 213.687 1.00 109.65 809 THR A C 1
ATOM 2455 O O . THR A 1 809 ? 271.572 231.265 213.918 1.00 108.58 809 THR A O 1
ATOM 2459 N N . GLY A 1 810 ? 273.026 232.151 212.466 1.00 109.68 810 GLY A N 1
ATOM 2460 C CA . GLY A 1 810 ? 272.411 231.452 211.355 1.00 107.95 810 GLY A CA 1
ATOM 2461 C C . GLY A 1 810 ? 272.305 232.237 210.064 1.00 109.35 810 GLY A C 1
ATOM 2462 O O . GLY A 1 810 ? 273.322 232.580 209.454 1.00 109.42 810 GLY A O 1
ATOM 2463 N N . ALA A 1 811 ? 271.071 232.526 209.646 1.00 110.02 811 ALA A N 1
ATOM 2464 C CA . ALA A 1 811 ? 270.741 232.962 208.291 1.00 109.93 811 ALA A CA 1
ATOM 2465 C C . ALA A 1 811 ? 271.808 233.834 207.640 1.00 112.73 811 ALA A C 1
ATOM 2466 O O . ALA A 1 811 ? 272.135 233.639 206.466 1.00 115.18 811 ALA A O 1
ATOM 2468 N N . LEU A 1 812 ? 272.354 234.799 208.377 1.00 110.63 812 LEU A N 1
ATOM 2469 C CA . LEU A 1 812 ? 273.347 235.692 207.792 1.00 111.14 812 LEU A CA 1
ATOM 2470 C C . LEU A 1 812 ? 274.680 235.010 207.513 1.00 114.45 812 LEU A C 1
ATOM 2471 O O . LEU A 1 812 ? 275.562 235.646 206.925 1.00 112.43 812 LEU A O 1
ATOM 2476 N N . VAL A 1 813 ? 274.859 233.750 207.915 1.00 125.11 813 VAL A N 1
ATOM 2477 C CA . VAL A 1 813 ? 276.156 233.103 207.740 1.00 122.74 813 VAL A CA 1
ATOM 2478 C C . VAL A 1 813 ? 276.486 232.915 206.264 1.00 121.92 813 VAL A C 1
ATOM 2479 O O . VAL A 1 813 ? 277.658 232.990 205.874 1.00 120.96 813 VAL A O 1
ATOM 2483 N N . GLU A 1 814 ? 275.481 232.665 205.419 1.00 130.44 814 GLU A N 1
ATOM 2484 C CA . GLU A 1 814 ? 275.761 232.456 204.001 1.00 131.02 814 GLU A CA 1
ATOM 2485 C C . GLU A 1 814 ? 276.452 233.666 203.386 1.00 128.41 814 GLU A C 1
ATOM 2486 O O . GLU A 1 814 ? 277.444 233.520 202.663 1.00 127.53 814 GLU A O 1
ATOM 2492 N N . ALA A 1 815 ? 275.950 234.865 203.665 1.00 118.68 815 ALA A N 1
ATOM 2493 C CA . ALA A 1 815 ? 276.457 236.072 203.036 1.00 118.91 815 ALA A CA 1
ATOM 2494 C C . ALA A 1 815 ? 277.742 236.536 203.717 1.00 119.06 815 ALA A C 1
ATOM 2495 O O . ALA A 1 815 ? 278.189 235.975 204.721 1.00 117.02 815 ALA A O 1
ATOM 2497 N N . GLY A 1 816 ? 278.348 237.581 203.153 1.00 119.70 816 GLY A N 1
ATOM 2498 C CA . GLY A 1 816 ? 279.540 238.184 203.700 1.00 118.21 816 GLY A CA 1
ATOM 2499 C C . GLY A 1 816 ? 279.359 239.676 203.922 1.00 118.94 816 GLY A C 1
ATOM 2500 O O . GLY A 1 816 ? 278.327 240.262 203.587 1.00 124.35 816 GLY A O 1
ATOM 2501 N N . ALA A 1 817 ? 280.394 240.282 204.497 1.00 115.43 817 ALA A N 1
ATOM 2502 C CA . ALA A 1 817 ? 280.365 241.706 204.832 1.00 117.69 817 ALA A CA 1
ATOM 2503 C C . ALA A 1 817 ? 280.816 242.552 203.639 1.00 119.69 817 ALA A C 1
ATOM 2504 O O . ALA A 1 817 ? 281.764 243.332 203.708 1.00 121.28 817 ALA A O 1
ATOM 2506 N N . ASP A 1 818 ? 280.102 242.386 202.529 1.00 125.00 818 ASP A N 1
ATOM 2507 C CA . ASP A 1 818 ? 280.406 243.091 201.293 1.00 125.32 818 ASP A CA 1
ATOM 2508 C C . ASP A 1 818 ? 279.140 243.743 200.756 1.00 126.71 818 ASP A C 1
ATOM 2509 O O . ASP A 1 818 ? 278.026 243.277 201.010 1.00 128.10 818 ASP A O 1
ATOM 2514 N N . LEU A 1 819 ? 279.326 244.831 200.003 1.00 117.35 819 LEU A N 1
ATOM 2515 C CA . LEU A 1 819 ? 278.186 245.565 199.463 1.00 116.26 819 LEU A CA 1
ATOM 2516 C C . LEU A 1 819 ? 277.245 244.658 198.685 1.00 116.44 819 LEU A C 1
ATOM 2517 O O . LEU A 1 819 ? 276.022 244.814 198.772 1.00 119.00 819 LEU A O 1
ATOM 2522 N N . ASP A 1 820 ? 277.785 243.709 197.922 1.00 119.20 820 ASP A N 1
ATOM 2523 C CA . ASP A 1 820 ? 276.937 242.800 197.164 1.00 122.22 820 ASP A CA 1
ATOM 2524 C C . ASP A 1 820 ? 276.040 241.954 198.057 1.00 123.29 820 ASP A C 1
ATOM 2525 O O . ASP A 1 820 ? 275.037 241.423 197.570 1.00 121.54 820 ASP A O 1
ATOM 2530 N N . ASP A 1 821 ? 276.373 241.819 199.340 1.00 122.45 821 ASP A N 1
ATOM 2531 C CA . ASP A 1 821 ? 275.562 241.074 200.292 1.00 121.55 821 ASP A CA 1
ATOM 2532 C C . ASP A 1 821 ? 274.573 241.964 201.034 1.00 119.46 821 ASP A C 1
ATOM 2533 O O . ASP A 1 821 ? 273.870 241.488 201.931 1.00 119.93 821 ASP A O 1
ATOM 2538 N N . ILE A 1 822 ? 274.507 243.243 200.683 1.00 105.57 822 ILE A N 1
ATOM 2539 C CA . ILE A 1 822 ? 273.620 244.192 201.350 1.00 102.43 822 ILE A CA 1
ATOM 2540 C C . ILE A 1 822 ? 272.172 243.723 201.270 1.00 105.07 822 ILE A C 1
ATOM 2541 O O . ILE A 1 822 ? 271.464 243.747 202.286 1.00 109.27 822 ILE A O 1
ATOM 2546 N N . PRO A 1 823 ? 271.682 243.302 200.101 1.00 100.13 823 PRO A N 1
ATOM 2547 C CA . PRO A 1 823 ? 270.260 242.932 200.012 1.00 100.21 823 PRO A CA 1
ATOM 2548 C C . PRO A 1 823 ? 269.832 241.904 201.042 1.00 105.31 823 PRO A C 1
ATOM 2549 O O . PRO A 1 823 ? 268.856 242.136 201.769 1.00 109.76 823 PRO A O 1
ATOM 2553 N N . VAL A 1 824 ? 270.549 240.783 201.151 1.00 102.17 824 VAL A N 1
ATOM 2554 C CA . VAL A 1 824 ? 270.108 239.719 202.047 1.00 102.29 824 VAL A CA 1
ATOM 2555 C C . VAL A 1 824 ? 269.934 240.251 203.462 1.00 105.41 824 VAL A C 1
ATOM 2556 O O . VAL A 1 824 ? 268.885 240.049 204.087 1.00 107.25 824 VAL A O 1
ATOM 2560 N N . TYR A 1 825 ? 270.936 240.965 203.979 1.00 99.14 825 TYR A N 1
ATOM 2561 C CA . TYR A 1 825 ? 270.789 241.554 205.305 1.00 96.30 825 TYR A CA 1
ATOM 2562 C C . TYR A 1 825 ? 269.515 242.377 205.397 1.00 100.01 825 TYR A C 1
ATOM 2563 O O . TYR A 1 825 ? 268.710 242.181 206.315 1.00 105.20 825 TYR A O 1
ATOM 2572 N N . LEU A 1 826 ? 269.293 243.275 204.436 1.00 90.42 826 LEU A N 1
ATOM 2573 C CA . LEU A 1 826 ? 268.054 244.040 204.442 1.00 87.61 826 LEU A CA 1
ATOM 2574 C C . LEU A 1 826 ? 266.855 243.110 204.527 1.00 88.67 826 LEU A C 1
ATOM 2575 O O . LEU A 1 826 ? 265.988 243.280 205.393 1.00 91.20 826 LEU A O 1
ATOM 2580 N N . GLN A 1 827 ? 266.815 242.088 203.671 1.00 96.76 827 GLN A N 1
ATOM 2581 C CA . GLN A 1 827 ? 265.722 241.129 203.742 1.00 97.75 827 GLN A CA 1
ATOM 2582 C C . GLN A 1 827 ? 265.601 240.591 205.157 1.00 99.71 827 GLN A C 1
ATOM 2583 O O . GLN A 1 827 ? 264.521 240.641 205.758 1.00 102.74 827 GLN A O 1
ATOM 2589 N N . ARG A 1 828 ? 266.715 240.123 205.727 1.00 90.81 828 ARG A N 1
ATOM 2590 C CA . ARG A 1 828 ? 266.673 239.610 207.089 1.00 88.59 828 ARG A CA 1
ATOM 2591 C C . ARG A 1 828 ? 266.012 240.610 208.020 1.00 87.64 828 ARG A C 1
ATOM 2592 O O . ARG A 1 828 ? 265.098 240.257 208.775 1.00 92.68 828 ARG A O 1
ATOM 2600 N N . LEU A 1 829 ? 266.426 241.876 207.947 1.00 79.00 829 LEU A N 1
ATOM 2601 C CA . LEU A 1 829 ? 265.832 242.881 208.818 1.00 76.70 829 LEU A CA 1
ATOM 2602 C C . LEU A 1 829 ? 264.318 242.848 208.701 1.00 81.75 829 LEU A C 1
ATOM 2603 O O . LEU A 1 829 ? 263.608 242.675 209.699 1.00 91.06 829 LEU A O 1
ATOM 2608 N N . GLN A 1 830 ? 263.808 242.934 207.473 1.00 83.19 830 GLN A N 1
ATOM 2609 C CA . GLN A 1 830 ? 262.368 242.845 207.284 1.00 82.15 830 GLN A CA 1
ATOM 2610 C C . GLN A 1 830 ? 261.829 241.564 207.896 1.00 87.02 830 GLN A C 1
ATOM 2611 O O . GLN A 1 830 ? 260.917 241.601 208.732 1.00 91.56 830 GLN A O 1
ATOM 2617 N N . GLU A 1 831 ? 262.431 240.426 207.546 1.00 96.16 831 GLU A N 1
ATOM 2618 C CA . GLU A 1 831 ? 261.933 239.147 208.034 1.00 95.33 831 GLU A CA 1
ATOM 2619 C C . GLU A 1 831 ? 261.859 239.144 209.552 1.00 94.86 831 GLU A C 1
ATOM 2620 O O . GLU A 1 831 ? 261.002 238.479 210.143 1.00 96.84 831 GLU A O 1
ATOM 2626 N N . LEU A 1 832 ? 262.752 239.885 210.203 1.00 81.90 832 LEU A N 1
ATOM 2627 C CA . LEU A 1 832 ? 262.662 240.015 211.647 1.00 75.40 832 LEU A CA 1
ATOM 2628 C C . LEU A 1 832 ? 261.480 240.907 211.993 1.00 81.61 832 LEU A C 1
ATOM 2629 O O . LEU A 1 832 ? 260.484 240.444 212.560 1.00 90.12 832 LEU A O 1
ATOM 2634 N N . THR A 1 833 ? 261.555 242.170 211.567 1.00 80.06 833 THR A N 1
ATOM 2635 C CA . THR A 1 833 ? 260.650 243.186 212.090 1.00 75.58 833 THR A CA 1
ATOM 2636 C C . THR A 1 833 ? 259.195 242.792 211.913 1.00 80.56 833 THR A C 1
ATOM 2637 O O . THR A 1 833 ? 258.344 243.190 212.715 1.00 85.87 833 THR A O 1
ATOM 2641 N N . GLU A 1 834 ? 258.889 242.013 210.881 1.00 91.51 834 GLU A N 1
ATOM 2642 C CA . GLU A 1 834 ? 257.515 241.637 210.603 1.00 88.60 834 GLU A CA 1
ATOM 2643 C C . GLU A 1 834 ? 257.171 240.222 211.037 1.00 93.35 834 GLU A C 1
ATOM 2644 O O . GLU A 1 834 ? 255.998 239.947 211.309 1.00 98.55 834 GLU A O 1
ATOM 2650 N N . GLU A 1 835 ? 258.139 239.324 211.109 1.00 92.35 835 GLU A N 1
ATOM 2651 C CA . GLU A 1 835 ? 257.723 237.948 211.357 1.00 86.02 835 GLU A CA 1
ATOM 2652 C C . GLU A 1 835 ? 258.471 237.273 212.492 1.00 88.87 835 GLU A C 1
ATOM 2653 O O . GLU A 1 835 ? 257.865 236.514 213.250 1.00 94.71 835 GLU A O 1
ATOM 2659 N N . ALA A 1 836 ? 259.769 237.526 212.632 1.00 79.61 836 ALA A N 1
ATOM 2660 C CA . ALA A 1 836 ? 260.559 236.854 213.656 1.00 76.37 836 ALA A CA 1
ATOM 2661 C C . ALA A 1 836 ? 260.336 237.480 215.027 1.00 76.92 836 ALA A C 1
ATOM 2662 O O . ALA A 1 836 ? 259.882 236.809 215.958 1.00 80.40 836 ALA A O 1
ATOM 2664 N N . LEU A 1 837 ? 260.647 238.766 215.162 1.00 72.60 837 LEU A N 1
ATOM 2665 C CA . LEU A 1 837 ? 260.517 239.415 216.461 1.00 67.56 837 LEU A CA 1
ATOM 2666 C C . LEU A 1 837 ? 259.109 239.320 217.029 1.00 73.79 837 LEU A C 1
ATOM 2667 O O . LEU A 1 837 ? 258.975 238.980 218.217 1.00 84.35 837 LEU A O 1
ATOM 2672 N N . PRO A 1 838 ? 258.043 239.596 216.276 1.00 77.03 838 PRO A N 1
ATOM 2673 C CA . PRO A 1 838 ? 256.701 239.465 216.863 1.00 75.76 838 PRO A CA 1
ATOM 2674 C C . PRO A 1 838 ? 256.426 238.080 217.408 1.00 75.98 838 PRO A C 1
ATOM 2675 O O . PRO A 1 838 ? 256.177 237.931 218.611 1.00 82.35 838 PRO A O 1
ATOM 2679 N N . GLU A 1 839 ? 256.494 237.054 216.558 1.00 78.00 839 GLU A N 1
ATOM 2680 C CA . GLU A 1 839 ? 256.242 235.693 217.016 1.00 78.66 839 GLU A CA 1
ATOM 2681 C C . GLU A 1 839 ? 257.005 235.407 218.301 1.00 83.68 839 GLU A C 1
ATOM 2682 O O . GLU A 1 839 ? 256.394 235.132 219.341 1.00 89.84 839 GLU A O 1
ATOM 2688 N N . LYS A 1 840 ? 258.337 235.496 218.254 1.00 72.74 840 LYS A N 1
ATOM 2689 C CA . LYS A 1 840 ? 259.134 235.313 219.462 1.00 70.99 840 LYS A CA 1
ATOM 2690 C C . LYS A 1 840 ? 258.500 236.026 220.644 1.00 75.94 840 LYS A C 1
ATOM 2691 O O . LYS A 1 840 ? 258.127 235.387 221.636 1.00 84.67 840 LYS A O 1
ATOM 2697 N N . LEU A 1 841 ? 258.320 237.345 220.536 1.00 69.54 841 LEU A N 1
ATOM 2698 C CA . LEU A 1 841 ? 257.772 238.096 221.658 1.00 68.18 841 LEU A CA 1
ATOM 2699 C C . LEU A 1 841 ? 256.492 237.454 222.163 1.00 72.57 841 LEU A C 1
ATOM 2700 O O . LEU A 1 841 ? 256.380 237.128 223.351 1.00 82.27 841 LEU A O 1
ATOM 2705 N N . ASN A 1 842 ? 255.541 237.198 221.264 1.00 69.85 842 ASN A N 1
ATOM 2706 C CA . ASN A 1 842 ? 254.295 236.587 221.701 1.00 69.15 842 ASN A CA 1
ATOM 2707 C C . ASN A 1 842 ? 254.574 235.307 222.466 1.00 72.49 842 ASN A C 1
ATOM 2708 O O . ASN A 1 842 ? 254.145 235.157 223.617 1.00 79.62 842 ASN A O 1
ATOM 2713 N N . ARG A 1 843 ? 255.358 234.405 221.873 1.00 72.76 843 ARG A N 1
ATOM 2714 C CA . ARG A 1 843 ? 255.685 233.167 222.563 1.00 71.59 843 ARG A CA 1
ATOM 2715 C C . ARG A 1 843 ? 256.204 233.460 223.959 1.00 71.94 843 ARG A C 1
ATOM 2716 O O . ARG A 1 843 ? 255.695 232.915 224.946 1.00 82.02 843 ARG A O 1
ATOM 2724 N N . PHE A 1 844 ? 257.171 234.369 224.070 1.00 58.23 844 PHE A N 1
ATOM 2725 C CA . PHE A 1 844 ? 257.693 234.702 225.386 1.00 57.08 844 PHE A CA 1
ATOM 2726 C C . PHE A 1 844 ? 256.569 235.168 226.297 1.00 68.33 844 PHE A C 1
ATOM 2727 O O . PHE A 1 844 ? 256.326 234.577 227.357 1.00 79.08 844 PHE A O 1
ATOM 2735 N N . LEU A 1 845 ? 255.811 236.174 225.855 1.00 66.95 845 LEU A N 1
ATOM 2736 C CA . LEU A 1 845 ? 254.758 236.708 226.706 1.00 66.47 845 LEU A CA 1
ATOM 2737 C C . LEU A 1 845 ? 253.729 235.643 227.034 1.00 67.22 845 LEU A C 1
ATOM 2738 O O . LEU A 1 845 ? 253.024 235.751 228.042 1.00 71.18 845 LEU A O 1
ATOM 2743 N N . ASP A 1 846 ? 253.632 234.606 226.204 1.00 72.46 846 ASP A N 1
ATOM 2744 C CA . ASP A 1 846 ? 252.783 233.477 226.550 1.00 70.30 846 ASP A CA 1
ATOM 2745 C C . ASP A 1 846 ? 253.406 232.664 227.674 1.00 69.72 846 ASP A C 1
ATOM 2746 O O . ASP A 1 846 ? 252.816 232.515 228.750 1.00 79.73 846 ASP A O 1
ATOM 2751 N N . TYR A 1 847 ? 254.621 232.159 227.454 1.00 68.18 847 TYR A N 1
ATOM 2752 C CA . TYR A 1 847 ? 255.208 231.246 228.425 1.00 67.17 847 TYR A CA 1
ATOM 2753 C C . TYR A 1 847 ? 255.496 231.946 229.742 1.00 72.01 847 TYR A C 1
ATOM 2754 O O . TYR A 1 847 ? 255.443 231.314 230.802 1.00 79.29 847 TYR A O 1
ATOM 2763 N N . LEU A 1 848 ? 255.771 233.248 229.703 1.00 66.32 848 LEU A N 1
ATOM 2764 C CA . LEU A 1 848 ? 255.934 233.997 230.941 1.00 63.80 848 LEU A CA 1
ATOM 2765 C C . LEU A 1 848 ? 254.675 233.905 231.791 1.00 72.24 848 LEU A C 1
ATOM 2766 O O . LEU A 1 848 ? 254.746 233.715 233.009 1.00 75.88 848 LEU A O 1
ATOM 2771 N N . ASN A 1 849 ? 253.506 234.033 231.160 1.00 84.34 849 ASN A N 1
ATOM 2772 C CA . ASN A 1 849 ? 252.263 233.857 231.901 1.00 80.45 849 ASN A CA 1
ATOM 2773 C C . ASN A 1 849 ? 252.035 232.398 232.261 1.00 82.72 849 ASN A C 1
ATOM 2774 O O . ASN A 1 849 ? 251.340 232.103 233.239 1.00 84.79 849 ASN A O 1
ATOM 2779 N N . ARG A 1 850 ? 252.606 231.475 231.489 1.00 80.24 850 ARG A N 1
ATOM 2780 C CA . ARG A 1 850 ? 252.447 230.059 231.782 1.00 77.15 850 ARG A CA 1
ATOM 2781 C C . ARG A 1 850 ? 253.306 229.605 232.953 1.00 81.28 850 ARG A C 1
ATOM 2782 O O . ARG A 1 850 ? 253.073 228.514 233.482 1.00 87.22 850 ARG A O 1
ATOM 2790 N N . SER A 1 851 ? 254.287 230.410 233.369 1.00 78.61 851 SER A N 1
ATOM 2791 C CA . SER A 1 851 ? 255.140 230.110 234.522 1.00 78.83 851 SER A CA 1
ATOM 2792 C C . SER A 1 851 ? 255.066 231.312 235.457 1.00 79.48 851 SER A C 1
ATOM 2793 O O . SER A 1 851 ? 255.926 232.193 235.428 1.00 83.19 851 SER A O 1
ATOM 2796 N N . SER A 1 852 ? 254.035 231.324 236.299 1.00 93.92 852 SER A N 1
ATOM 2797 C CA . SER A 1 852 ? 253.752 232.415 237.223 1.00 92.50 852 SER A CA 1
ATOM 2798 C C . SER A 1 852 ? 252.274 232.372 237.579 1.00 95.95 852 SER A C 1
ATOM 2799 O O . SER A 1 852 ? 251.910 232.201 238.746 1.00 101.70 852 SER A O 1
ATOM 2802 N N . ASP A 1 853 ? 251.417 232.525 236.572 1.00 100.81 853 ASP A N 1
ATOM 2803 C CA . ASP A 1 853 ? 249.989 232.316 236.753 1.00 101.87 853 ASP A CA 1
ATOM 2804 C C . ASP A 1 853 ? 249.604 230.845 236.696 1.00 101.35 853 ASP A C 1
ATOM 2805 O O . ASP A 1 853 ? 248.459 230.508 237.013 1.00 104.13 853 ASP A O 1
ATOM 2810 N N . ASP A 1 854 ? 250.528 229.968 236.309 1.00 96.38 854 ASP A N 1
ATOM 2811 C CA . ASP A 1 854 ? 250.303 228.532 236.325 1.00 96.27 854 ASP A CA 1
ATOM 2812 C C . ASP A 1 854 ? 251.384 227.774 237.082 1.00 98.54 854 ASP A C 1
ATOM 2813 O O . ASP A 1 854 ? 251.345 226.540 237.117 1.00 100.51 854 ASP A O 1
ATOM 2818 N N . GLY A 1 855 ? 252.343 228.472 237.682 1.00 89.62 855 GLY A N 1
ATOM 2819 C CA . GLY A 1 855 ? 253.404 227.826 238.428 1.00 84.39 855 GLY A CA 1
ATOM 2820 C C . GLY A 1 855 ? 254.092 228.829 239.326 1.00 85.37 855 GLY A C 1
ATOM 2821 O O . GLY A 1 855 ? 253.859 230.037 239.243 1.00 91.07 855 GLY A O 1
ATOM 2822 N N . VAL A 1 856 ? 254.951 228.310 240.199 1.00 81.35 856 VAL A N 1
ATOM 2823 C CA . VAL A 1 856 ? 255.675 229.136 241.157 1.00 80.84 856 VAL A CA 1
ATOM 2824 C C . VAL A 1 856 ? 254.688 229.797 242.107 1.00 82.39 856 VAL A C 1
ATOM 2825 O O . VAL A 1 856 ? 254.611 229.436 243.286 1.00 95.85 856 VAL A O 1
ATOM 2829 N N . THR A 1 857 ? 253.923 230.766 241.603 1.00 74.06 857 THR A N 1
ATOM 2830 C CA . THR A 1 857 ? 252.932 231.423 242.447 1.00 82.32 857 THR A CA 1
ATOM 2831 C C . THR A 1 857 ? 251.891 230.428 242.939 1.00 85.08 857 THR A C 1
ATOM 2832 O O . THR A 1 857 ? 251.517 230.437 244.118 1.00 88.74 857 THR A O 1
ATOM 2836 N N . GLN A 1 858 ? 251.418 229.554 242.051 1.00 83.47 858 GLN A N 1
ATOM 2837 C CA . GLN A 1 858 ? 250.477 228.522 242.468 1.00 83.69 858 GLN A CA 1
ATOM 2838 C C . GLN A 1 858 ? 251.116 227.575 243.471 1.00 85.39 858 GLN A C 1
ATOM 2839 O O . GLN A 1 858 ? 250.465 227.145 244.426 1.00 90.29 858 GLN A O 1
ATOM 2845 N N . LEU A 1 859 ? 252.387 227.232 243.268 1.00 79.77 859 LEU A N 1
ATOM 2846 C CA . LEU A 1 859 ? 253.064 226.330 244.194 1.00 76.48 859 LEU A CA 1
ATOM 2847 C C . LEU A 1 859 ? 253.166 226.948 245.584 1.00 78.37 859 LEU A C 1
ATOM 2848 O O . LEU A 1 859 ? 252.885 226.292 246.595 1.00 90.91 859 LEU A O 1
ATOM 2853 N N . LEU A 1 860 ? 253.559 228.220 245.653 1.00 70.56 860 LEU A N 1
ATOM 2854 C CA . LEU A 1 860 ? 253.662 228.889 246.944 1.00 69.02 860 LEU A CA 1
ATOM 2855 C C . LEU A 1 860 ? 252.296 229.029 247.603 1.00 78.72 860 LEU A C 1
ATOM 2856 O O . LEU A 1 860 ? 252.161 228.834 248.818 1.00 90.37 860 LEU A O 1
ATOM 2861 N N . SER A 1 861 ? 251.271 229.367 246.820 1.00 73.55 861 SER A N 1
ATOM 2862 C CA . SER A 1 861 ? 249.927 229.465 247.377 1.00 72.40 861 SER A CA 1
ATOM 2863 C C . SER A 1 861 ? 249.453 228.117 247.900 1.00 78.50 861 SER A C 1
ATOM 2864 O O . SER A 1 861 ? 248.792 228.044 248.940 1.00 81.50 861 SER A O 1
ATOM 2867 N N . HIS A 1 862 ? 249.773 227.038 247.186 1.00 83.19 862 HIS A N 1
ATOM 2868 C CA . HIS A 1 862 ? 249.405 225.704 247.643 1.00 81.48 862 HIS A CA 1
ATOM 2869 C C . HIS A 1 862 ? 250.110 225.355 248.945 1.00 82.94 862 HIS A C 1
ATOM 2870 O O . HIS A 1 862 ? 249.508 224.762 249.846 1.00 87.77 862 HIS A O 1
ATOM 2877 N N . ILE A 1 863 ? 251.390 225.707 249.060 1.00 75.38 863 ILE A N 1
ATOM 2878 C CA . ILE A 1 863 ? 252.106 225.462 250.309 1.00 69.34 863 ILE A CA 1
ATOM 2879 C C . ILE A 1 863 ? 251.454 226.230 251.452 1.00 77.05 863 ILE A C 1
ATOM 2880 O O . ILE A 1 863 ? 251.260 225.696 252.552 1.00 92.36 863 ILE A O 1
ATOM 2885 N N . GLU A 1 864 ? 251.109 227.495 251.212 1.00 76.17 864 GLU A N 1
ATOM 2886 C CA . GLU A 1 864 ? 250.469 228.289 252.256 1.00 80.87 864 GLU A CA 1
ATOM 2887 C C . GLU A 1 864 ? 249.115 227.704 252.644 1.00 85.66 864 GLU A C 1
ATOM 2888 O O . GLU A 1 864 ? 248.754 227.674 253.827 1.00 87.37 864 GLU A O 1
ATOM 2894 N N . HIS A 1 865 ? 248.348 227.239 251.659 1.00 83.70 865 HIS A N 1
ATOM 2895 C CA . HIS A 1 865 ? 247.058 226.625 251.951 1.00 83.70 865 HIS A CA 1
ATOM 2896 C C . HIS A 1 865 ? 247.227 225.343 252.753 1.00 86.91 865 HIS A C 1
ATOM 2897 O O . HIS A 1 865 ? 246.425 225.052 253.645 1.00 90.63 865 HIS A O 1
ATOM 2904 N N . GLU A 1 866 ? 248.255 224.555 252.440 1.00 86.67 866 GLU A N 1
ATOM 2905 C CA . GLU A 1 866 ? 248.526 223.358 253.227 1.00 81.26 866 GLU A CA 1
ATOM 2906 C C . GLU A 1 866 ? 248.879 223.718 254.663 1.00 82.22 866 GLU A C 1
ATOM 2907 O O . GLU A 1 866 ? 248.454 223.038 255.603 1.00 92.57 866 GLU A O 1
ATOM 2913 N N . VAL A 1 867 ? 249.662 224.780 254.850 1.00 77.62 867 VAL A N 1
ATOM 2914 C CA . VAL A 1 867 ? 249.969 225.235 256.203 1.00 79.54 867 VAL A CA 1
ATOM 2915 C C . VAL A 1 867 ? 248.691 225.623 256.934 1.00 87.51 867 VAL A C 1
ATOM 2916 O O . VAL A 1 867 ? 248.503 225.296 258.113 1.00 92.96 867 VAL A O 1
ATOM 2920 N N . LEU A 1 868 ? 247.797 226.336 256.248 1.00 89.12 868 LEU A N 1
ATOM 2921 C CA . LEU A 1 868 ? 246.529 226.720 256.862 1.00 85.74 868 LEU A CA 1
ATOM 2922 C C . LEU A 1 868 ? 245.706 225.495 257.242 1.00 89.44 868 LEU A C 1
ATOM 2923 O O . LEU A 1 868 ? 245.086 225.456 258.312 1.00 95.99 868 LEU A O 1
ATOM 2928 N N . VAL A 1 869 ? 245.680 224.488 256.369 1.00 83.36 869 VAL A N 1
ATOM 2929 C CA . VAL A 1 869 ? 244.937 223.265 256.657 1.00 83.40 869 VAL A CA 1
ATOM 2930 C C . VAL A 1 869 ? 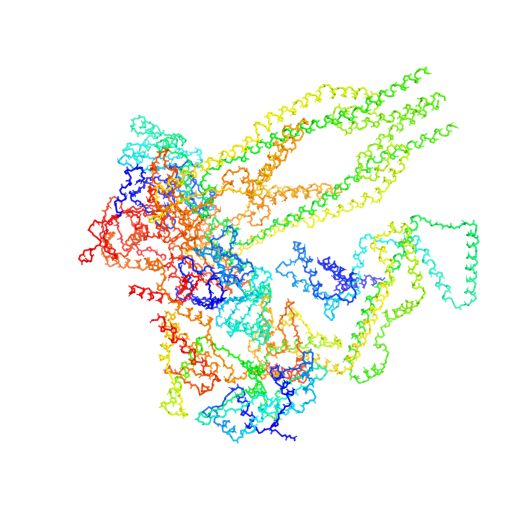245.513 222.569 257.880 1.00 86.62 869 VAL A C 1
ATOM 2931 O O . VAL A 1 869 ? 244.774 222.075 258.739 1.00 88.29 869 VAL A O 1
ATOM 2935 N N . ILE A 1 870 ? 246.841 222.506 257.971 1.00 87.61 870 ILE A N 1
ATOM 2936 C CA . ILE A 1 870 ? 247.479 221.902 259.137 1.00 81.61 870 ILE A CA 1
ATOM 2937 C C . ILE A 1 870 ? 247.096 222.658 260.400 1.00 86.12 870 ILE A C 1
ATOM 2938 O O . ILE A 1 870 ? 246.792 222.056 261.440 1.00 92.22 870 ILE A O 1
ATOM 2943 N N . GLU A 1 871 ? 247.120 223.990 260.336 1.00 96.29 871 GLU A N 1
ATOM 2944 C CA . GLU A 1 871 ? 246.772 224.786 261.507 1.00 96.70 871 GLU A CA 1
ATOM 2945 C C . GLU A 1 871 ? 245.337 224.525 261.943 1.00 98.20 871 GLU A C 1
ATOM 2946 O O . GLU A 1 871 ? 245.061 224.374 263.138 1.00 101.78 871 GLU A O 1
ATOM 2952 N N . GLU A 1 872 ? 244.407 224.465 260.988 1.00 96.01 872 GLU A N 1
ATOM 2953 C CA . GLU A 1 872 ? 243.016 224.210 261.350 1.00 96.45 872 GLU A CA 1
ATOM 2954 C C . GLU A 1 872 ? 242.830 222.802 261.901 1.00 99.47 872 GLU A C 1
ATOM 2955 O O . GLU A 1 872 ? 242.035 222.597 262.827 1.00 103.65 872 GLU A O 1
ATOM 2961 N N . ARG A 1 873 ? 243.551 221.824 261.351 1.00 97.38 873 ARG A N 1
ATOM 2962 C CA . ARG A 1 873 ? 243.485 220.470 261.886 1.00 95.51 873 ARG A CA 1
ATOM 2963 C C . ARG A 1 873 ? 243.954 220.434 263.332 1.00 91.83 873 ARG A C 1
ATOM 2964 O O . ARG A 1 873 ? 243.317 219.805 264.184 1.00 96.37 873 ARG A O 1
ATOM 2972 N N . LEU A 1 874 ? 245.064 221.108 263.631 1.00 90.79 874 LEU A N 1
ATOM 2973 C CA . LEU A 1 874 ? 245.529 221.169 265.013 1.00 90.65 874 LEU A CA 1
ATOM 2974 C C . LEU A 1 874 ? 244.517 221.879 265.901 1.00 91.44 874 LEU A C 1
ATOM 2975 O O . LEU A 1 874 ? 244.265 221.455 267.036 1.00 96.83 874 LEU A O 1
ATOM 2980 N N . ASN A 1 875 ? 243.927 222.966 265.403 1.00 97.46 875 ASN A N 1
ATOM 2981 C CA . ASN A 1 875 ? 242.960 223.709 266.200 1.00 98.42 875 ASN A CA 1
ATOM 2982 C C . ASN A 1 875 ? 241.762 222.843 266.560 1.00 98.50 875 ASN A C 1
ATOM 2983 O O . ASN A 1 875 ? 241.282 222.880 267.698 1.00 102.14 875 ASN A O 1
ATOM 2988 N N . GLU A 1 876 ? 241.263 222.060 265.609 1.00 93.40 876 GLU A N 1
ATOM 2989 C CA . GLU A 1 876 ? 240.094 221.237 265.881 1.00 93.29 876 GLU A CA 1
ATOM 2990 C C . GLU A 1 876 ? 240.442 219.903 266.529 1.00 92.94 876 GLU A C 1
ATOM 2991 O O . GLU A 1 876 ? 239.535 219.191 266.969 1.00 95.53 876 GLU A O 1
ATOM 2997 N N . LEU A 1 877 ? 241.725 219.545 266.591 1.00 89.83 877 LEU A N 1
ATOM 2998 C CA . LEU A 1 877 ? 242.148 218.431 267.431 1.00 86.27 877 LEU A CA 1
ATOM 2999 C C . LEU A 1 877 ? 242.343 218.867 268.877 1.00 89.79 877 LEU A C 1
ATOM 3000 O O . LEU A 1 877 ? 242.243 218.044 269.796 1.00 97.41 877 LEU A O 1
ATOM 3005 N N . ASN A 1 878 ? 242.631 220.151 269.092 1.00 93.53 878 ASN A N 1
ATOM 3006 C CA . ASN A 1 878 ? 242.675 220.670 270.452 1.00 90.60 878 ASN A CA 1
ATOM 3007 C C . ASN A 1 878 ? 241.351 220.444 271.167 1.00 92.33 878 ASN A C 1
ATOM 3008 O O . ASN A 1 878 ? 241.333 220.076 272.346 1.00 98.75 878 ASN A O 1
ATOM 3013 N N . GLU A 1 879 ? 240.234 220.644 270.470 1.00 93.03 879 GLU A N 1
ATOM 3014 C CA . GLU A 1 879 ? 238.932 220.411 271.075 1.00 99.54 879 GLU A CA 1
ATOM 3015 C C . GLU A 1 879 ? 238.687 218.942 271.392 1.00 99.04 879 GLU A C 1
ATOM 3016 O O . GLU A 1 879 ? 238.043 218.643 272.403 1.00 102.30 879 GLU A O 1
ATOM 3022 N N . THR A 1 880 ? 239.179 218.019 270.562 1.00 93.10 880 THR A N 1
ATOM 3023 C CA . THR A 1 880 ? 239.019 216.605 270.883 1.00 94.23 880 THR A CA 1
ATOM 3024 C C . THR A 1 880 ? 239.882 216.207 272.070 1.00 94.38 880 THR A C 1
ATOM 3025 O O . THR A 1 880 ? 239.485 215.343 272.860 1.00 96.38 880 THR A O 1
ATOM 3029 N N . MET A 1 881 ? 241.060 216.812 272.211 1.00 96.35 881 MET A N 1
ATOM 3030 C CA . MET A 1 881 ? 241.863 216.584 273.407 1.00 90.30 881 MET A CA 1
ATOM 3031 C C . MET A 1 881 ? 241.272 217.243 274.645 1.00 90.81 881 MET A C 1
ATOM 3032 O O . MET A 1 881 ? 241.561 216.800 275.761 1.00 92.35 881 MET A O 1
ATOM 3037 N N . PHE A 1 882 ? 240.462 218.288 274.474 1.00 95.53 882 PHE A N 1
ATOM 3038 C CA . PHE A 1 882 ? 239.839 218.955 275.610 1.00 95.75 882 PHE A CA 1
ATOM 3039 C C . PHE A 1 882 ? 238.917 218.039 276.406 1.00 97.51 882 PHE A C 1
ATOM 3040 O O . PHE A 1 882 ? 238.644 218.325 277.576 1.00 98.94 882 PHE A O 1
ATOM 3048 N N . ARG A 1 883 ? 238.433 216.954 275.810 1.00 96.71 883 ARG A N 1
ATOM 3049 C CA . ARG A 1 883 ? 237.446 216.098 276.452 1.00 97.66 883 ARG A CA 1
ATOM 3050 C C . ARG A 1 883 ? 238.060 215.023 277.337 1.00 98.84 883 ARG A C 1
ATOM 3051 O O . ARG A 1 883 ? 237.318 214.250 277.949 1.00 102.03 883 ARG A O 1
ATOM 3059 N N . VAL A 1 884 ? 239.384 214.948 277.422 1.00 94.78 884 VAL A N 1
ATOM 3060 C CA . VAL A 1 884 ? 240.062 213.928 278.210 1.00 94.06 884 VAL A CA 1
ATOM 3061 C C . VAL A 1 884 ? 241.151 214.599 279.030 1.00 97.13 884 VAL A C 1
ATOM 3062 O O . VAL A 1 884 ? 241.870 215.466 278.523 1.00 105.17 884 VAL A O 1
ATOM 3066 N N . ASP A 1 885 ? 241.273 214.200 280.292 1.00 104.72 885 ASP A N 1
ATOM 3067 C CA . ASP A 1 885 ? 242.247 214.789 281.200 1.00 108.01 885 ASP A CA 1
ATOM 3068 C C . ASP A 1 885 ? 243.592 214.095 281.026 1.00 107.06 885 ASP A C 1
ATOM 3069 O O . ASP A 1 885 ? 243.709 212.888 281.263 1.00 107.98 885 ASP A O 1
ATOM 3074 N N . PHE A 1 886 ? 244.604 214.861 280.620 1.00 95.58 886 PHE A N 1
ATOM 3075 C CA . PHE A 1 886 ? 245.956 214.321 280.539 1.00 93.95 886 PHE A CA 1
ATOM 3076 C C . PHE A 1 886 ? 246.445 213.910 281.920 1.00 100.42 886 PHE A C 1
ATOM 3077 O O . PHE A 1 886 ? 246.707 212.731 282.180 1.00 102.55 886 PHE A O 1
ATOM 3085 N N . GLN A 1 887 ? 246.560 214.877 282.823 1.00 112.74 887 GLN A N 1
ATOM 3086 C CA . GLN A 1 887 ? 246.746 214.634 284.242 1.00 110.63 887 GLN A CA 1
ATOM 3087 C C . GLN A 1 887 ? 245.351 214.512 284.844 1.00 115.15 887 GLN A C 1
ATOM 3088 O O . GLN A 1 887 ? 244.358 214.560 284.105 1.00 116.11 887 GLN A O 1
ATOM 3094 N N . PRO A 1 888 ? 245.212 214.364 286.163 1.00 113.51 888 PRO A N 1
ATOM 3095 C CA . PRO A 1 888 ? 243.901 214.032 286.708 1.00 111.01 888 PRO A CA 1
ATOM 3096 C C . PRO A 1 888 ? 242.850 215.120 286.543 1.00 111.70 888 PRO A C 1
ATOM 3097 O O . PRO A 1 888 ? 241.659 214.792 286.474 1.00 113.13 888 PRO A O 1
ATOM 3101 N N . ASP A 1 889 ? 243.232 216.404 286.492 1.00 117.21 889 ASP A N 1
ATOM 3102 C CA . ASP A 1 889 ? 242.267 217.449 286.158 1.00 117.84 889 ASP A CA 1
ATOM 3103 C C . ASP A 1 889 ? 242.882 218.544 285.290 1.00 119.49 889 ASP A C 1
ATOM 3104 O O . ASP A 1 889 ? 242.432 219.695 285.339 1.00 118.53 889 ASP A O 1
ATOM 3109 N N . ARG A 1 890 ? 243.890 218.211 284.484 1.00 112.05 890 ARG A N 1
ATOM 3110 C CA . ARG A 1 890 ? 244.682 219.218 283.784 1.00 111.77 890 ARG A CA 1
ATOM 3111 C C . ARG A 1 890 ? 244.277 219.396 282.323 1.00 116.69 890 ARG A C 1
ATOM 3112 O O . ARG A 1 890 ? 243.979 220.515 281.899 1.00 121.32 890 ARG A O 1
ATOM 3120 N N . TYR A 1 891 ? 244.280 218.320 281.539 1.00 104.57 891 TYR A N 1
ATOM 3121 C CA . TYR A 1 891 ? 243.962 218.403 280.115 1.00 101.91 891 TYR A CA 1
ATOM 3122 C C . TYR A 1 891 ? 245.048 219.166 279.363 1.00 100.88 891 TYR A C 1
ATOM 3123 O O . TYR A 1 891 ? 245.713 220.037 279.933 1.00 106.11 891 TYR A O 1
ATOM 3132 N N . LEU A 1 892 ? 245.233 218.846 278.082 1.00 92.07 892 LEU A N 1
ATOM 3133 C CA . LEU A 1 892 ? 246.379 219.304 277.309 1.00 91.98 892 LEU A CA 1
ATOM 3134 C C . LEU A 1 892 ? 245.915 219.942 276.007 1.00 92.35 892 LEU A C 1
ATOM 3135 O O . LEU A 1 892 ? 244.936 219.504 275.398 1.00 99.65 892 LEU A O 1
ATOM 3140 N N . ARG A 1 893 ? 246.634 220.980 275.578 1.00 93.02 893 ARG A N 1
ATOM 3141 C CA . ARG A 1 893 ? 246.296 221.722 274.371 1.00 92.78 893 ARG A CA 1
ATOM 3142 C C . ARG A 1 893 ? 247.554 221.910 273.535 1.00 96.05 893 ARG A C 1
ATOM 3143 O O . ARG A 1 893 ? 248.669 221.649 273.991 1.00 100.12 893 ARG A O 1
ATOM 3151 N N . LEU A 1 894 ? 247.368 222.373 272.301 1.00 101.16 894 LEU A N 1
ATOM 3152 C CA . LEU A 1 894 ? 248.464 222.541 271.358 1.00 98.84 894 LEU A CA 1
ATOM 3153 C C . LEU A 1 894 ? 248.568 223.984 270.880 1.00 98.30 894 LEU A C 1
ATOM 3154 O O . LEU A 1 894 ? 247.588 224.732 270.859 1.00 103.12 894 LEU A O 1
ATOM 3159 N N . ASP A 1 895 ? 249.783 224.362 270.487 1.00 104.02 895 ASP A N 1
ATOM 3160 C CA . ASP A 1 895 ? 250.070 225.684 269.948 1.00 109.23 895 ASP A CA 1
ATOM 3161 C C . ASP A 1 895 ? 250.966 225.503 268.733 1.00 109.15 895 ASP A C 1
ATOM 3162 O O . ASP A 1 895 ? 251.970 224.787 268.801 1.00 108.57 895 ASP A O 1
ATOM 3167 N N . THR A 1 896 ? 250.601 226.153 267.626 1.00 105.45 896 THR A N 1
ATOM 3168 C CA . THR A 1 896 ? 251.317 225.961 266.369 1.00 108.71 896 THR A CA 1
ATOM 3169 C C . THR A 1 896 ? 252.551 226.853 266.269 1.00 112.15 896 THR A C 1
ATOM 3170 O O . THR A 1 896 ? 253.680 226.361 266.190 1.00 116.36 896 THR A O 1
ATOM 3174 N N . LYS A 1 897 ? 252.354 228.171 266.272 1.00 101.87 897 LYS A N 1
ATOM 3175 C CA . LYS A 1 897 ? 253.457 229.102 266.063 1.00 103.19 897 LYS A CA 1
ATOM 3176 C C . LYS A 1 897 ? 254.018 228.954 264.652 1.00 105.54 897 LYS A C 1
ATOM 3177 O O . LYS A 1 897 ? 253.598 228.067 263.903 1.00 106.22 897 LYS A O 1
ATOM 3183 N N . LYS A 1 898 ? 254.966 229.812 264.278 1.00 102.06 898 LYS A N 1
ATOM 3184 C CA . LYS A 1 898 ? 255.497 229.851 262.923 1.00 95.17 898 LYS A CA 1
ATOM 3185 C C . LYS A 1 898 ? 257.018 229.814 262.954 1.00 98.38 898 LYS A C 1
ATOM 3186 O O . LYS A 1 898 ? 257.648 230.271 263.910 1.00 101.66 898 LYS A O 1
ATOM 3192 N N . VAL A 1 899 ? 257.600 229.264 261.893 1.00 93.15 899 VAL A N 1
ATOM 3193 C CA . VAL A 1 899 ? 259.050 229.191 261.761 1.00 94.53 899 VAL A CA 1
ATOM 3194 C C . VAL A 1 899 ? 259.583 230.543 261.310 1.00 98.25 899 VAL A C 1
ATOM 3195 O O . VAL A 1 899 ? 258.910 231.282 260.583 1.00 96.81 899 VAL A O 1
ATOM 3199 N N . VAL A 1 900 ? 260.798 230.873 261.743 1.00 102.23 900 VAL A N 1
ATOM 3200 C CA . VAL A 1 900 ? 261.393 232.171 261.446 1.00 100.21 900 VAL A CA 1
ATOM 3201 C C . VAL A 1 900 ? 262.715 231.956 260.716 1.00 100.82 900 VAL A C 1
ATOM 3202 O O . VAL A 1 900 ? 263.675 232.713 260.897 1.00 103.32 900 VAL A O 1
ATOM 3206 N N . HIS A 1 901 ? 262.777 230.915 259.892 1.00 99.47 901 HIS A N 1
ATOM 3207 C CA . HIS A 1 901 ? 263.997 230.616 259.157 1.00 97.31 901 HIS A CA 1
ATOM 3208 C C . HIS A 1 901 ? 264.334 231.745 258.187 1.00 98.72 901 HIS A C 1
ATOM 3209 O O . HIS A 1 901 ? 263.462 232.490 257.737 1.00 101.65 901 HIS A O 1
ATOM 3216 N N . GLU A 1 902 ? 265.626 231.871 257.874 1.00 96.20 902 GLU A N 1
ATOM 3217 C CA . GLU A 1 902 ? 266.066 232.891 256.927 1.00 99.61 902 GLU A CA 1
ATOM 3218 C C . GLU A 1 902 ? 265.584 232.597 255.514 1.00 103.10 902 GLU A C 1
ATOM 3219 O O . GLU A 1 902 ? 265.332 233.526 254.737 1.00 105.30 902 GLU A O 1
ATOM 3225 N N . SER A 1 903 ? 265.456 231.318 255.159 1.00 99.93 903 SER A N 1
ATOM 3226 C CA . SER A 1 903 ? 264.992 230.969 253.822 1.00 98.10 903 SER A CA 1
ATOM 3227 C C . SER A 1 903 ? 263.594 231.514 253.565 1.00 97.27 903 SER A C 1
ATOM 3228 O O . SER A 1 903 ? 263.312 232.039 252.483 1.00 97.60 903 SER A O 1
ATOM 3231 N N . LEU A 1 904 ? 262.703 231.400 254.550 1.00 88.04 904 LEU A N 1
ATOM 3232 C CA . LEU A 1 904 ? 261.349 231.907 254.372 1.00 86.34 904 LEU A CA 1
ATOM 3233 C C . LEU A 1 904 ? 261.331 233.419 254.197 1.00 88.76 904 LEU A C 1
ATOM 3234 O O . LEU A 1 904 ? 260.569 233.936 253.374 1.00 97.84 904 LEU A O 1
ATOM 3239 N N . ARG A 1 905 ? 262.154 234.146 254.950 1.00 87.49 905 ARG A N 1
ATOM 3240 C CA . ARG A 1 905 ? 262.209 235.592 254.782 1.00 91.59 905 ARG A CA 1
ATOM 3241 C C . ARG A 1 905 ? 262.803 235.997 253.440 1.00 94.80 905 ARG A C 1
ATOM 3242 O O . ARG A 1 905 ? 262.327 236.962 252.830 1.00 97.29 905 ARG A O 1
ATOM 3250 N N . THR A 1 906 ? 263.816 235.276 252.956 1.00 89.60 906 THR A N 1
ATOM 3251 C CA . THR A 1 906 ? 264.310 235.533 251.608 1.00 86.20 906 THR A CA 1
ATOM 3252 C C . THR A 1 906 ? 263.235 235.264 250.565 1.00 91.06 906 THR A C 1
ATOM 3253 O O . THR A 1 906 ? 263.113 236.016 249.591 1.00 92.75 906 THR A O 1
ATOM 3257 N N . LEU A 1 907 ? 262.452 234.201 250.751 1.00 91.90 907 LEU A N 1
ATOM 3258 C CA . LEU A 1 907 ? 261.349 233.926 249.837 1.00 85.87 907 LEU A CA 1
ATOM 3259 C C . LEU A 1 907 ? 260.324 235.048 249.861 1.00 82.35 907 LEU A C 1
ATOM 3260 O O . LEU A 1 907 ? 259.787 235.429 248.817 1.00 90.51 907 LEU A O 1
ATOM 3265 N N . GLU A 1 908 ? 260.020 235.574 251.046 1.00 83.66 908 GLU A N 1
ATOM 3266 C CA . GLU A 1 908 ? 259.086 236.691 251.134 1.00 83.99 908 GLU A CA 1
ATOM 3267 C C . GLU A 1 908 ? 259.628 237.913 250.407 1.00 85.12 908 GLU A C 1
ATOM 3268 O O . GLU A 1 908 ? 258.886 238.610 249.704 1.00 94.16 908 GLU A O 1
ATOM 3274 N N . LYS A 1 909 ? 260.923 238.190 250.562 1.00 76.79 909 LYS A N 1
ATOM 3275 C CA . LYS A 1 909 ? 261.529 239.308 249.847 1.00 80.10 909 LYS A CA 1
ATOM 3276 C C . LYS A 1 909 ? 261.410 239.120 248.340 1.00 81.00 909 LYS A C 1
ATOM 3277 O O . LYS A 1 909 ? 261.040 240.047 247.608 1.00 79.70 909 LYS A O 1
ATOM 3283 N N . ALA A 1 910 ? 261.722 237.917 247.858 1.00 76.82 910 ALA A N 1
ATOM 3284 C CA . ALA A 1 910 ? 261.643 237.651 246.427 1.00 72.81 910 ALA A CA 1
ATOM 3285 C C . ALA A 1 910 ? 260.214 237.753 245.913 1.00 77.02 910 ALA A C 1
ATOM 3286 O O . ALA A 1 910 ? 259.989 238.260 244.810 1.00 82.19 910 ALA A O 1
ATOM 3288 N N . GLN A 1 911 ? 259.241 237.273 246.686 1.00 74.71 911 GLN A N 1
ATOM 3289 C CA . GLN A 1 911 ? 257.846 237.382 246.276 1.00 69.34 911 GLN A CA 1
ATOM 3290 C C . GLN A 1 911 ? 257.400 238.836 246.218 1.00 76.10 911 GLN A C 1
ATOM 3291 O O . GLN A 1 911 ? 256.663 239.229 245.306 1.00 82.47 911 GLN A O 1
ATOM 3297 N N . ARG A 1 912 ? 257.821 239.649 247.187 1.00 73.41 912 ARG A N 1
ATOM 3298 C CA . ARG A 1 912 ? 257.504 241.071 247.124 1.00 69.77 912 ARG A CA 1
ATOM 3299 C C . ARG A 1 912 ? 258.117 241.706 245.885 1.00 78.70 912 ARG A C 1
ATOM 3300 O O . ARG A 1 912 ? 257.476 242.524 245.213 1.00 84.41 912 ARG A O 1
ATOM 3308 N N . GLN A 1 913 ? 259.359 241.341 245.563 1.00 75.81 913 GLN A N 1
ATOM 3309 C CA . GLN A 1 913 ? 259.985 241.872 244.357 1.00 70.01 913 GLN A CA 1
ATOM 3310 C C . GLN A 1 913 ? 259.217 241.455 243.112 1.00 74.57 913 GLN A C 1
ATOM 3311 O O . GLN A 1 913 ? 259.045 242.252 242.186 1.00 81.23 913 GLN A O 1
ATOM 3317 N N . LEU A 1 914 ? 258.759 240.204 243.064 1.00 67.37 914 LEU A N 1
ATOM 3318 C CA . LEU A 1 914 ? 257.987 239.740 241.915 1.00 64.96 914 LEU A CA 1
ATOM 3319 C C . LEU A 1 914 ? 256.681 240.509 241.779 1.00 66.52 914 LEU A C 1
ATOM 3320 O O . LEU A 1 914 ? 256.290 240.901 240.672 1.00 77.49 914 LEU A O 1
ATOM 3325 N N . ASN A 1 915 ? 255.987 240.729 242.895 1.00 66.57 915 ASN A N 1
ATOM 3326 C CA . ASN A 1 915 ? 254.750 241.500 242.848 1.00 71.59 915 ASN A CA 1
ATOM 3327 C C . ASN A 1 915 ? 255.010 242.920 242.366 1.00 76.84 915 ASN A C 1
ATOM 3328 O O . ASN A 1 915 ? 254.236 243.465 241.571 1.00 78.55 915 ASN A O 1
ATOM 3333 N N . ALA A 1 916 ? 256.092 243.538 242.838 1.00 70.09 916 ALA A N 1
ATOM 3334 C CA . ALA A 1 916 ? 256.421 244.886 242.385 1.00 64.04 916 ALA A CA 1
ATOM 3335 C C . ALA A 1 916 ? 256.761 244.903 240.901 1.00 68.97 916 ALA A C 1
ATOM 3336 O O . ALA A 1 916 ? 256.382 245.834 240.182 1.00 72.31 916 ALA A O 1
ATOM 3338 N N . ALA A 1 917 ? 257.481 243.887 240.427 1.00 72.86 917 ALA A N 1
ATOM 3339 C CA . ALA A 1 917 ? 257.906 243.834 239.036 1.00 67.89 917 ALA A CA 1
ATOM 3340 C C . ALA A 1 917 ? 256.765 243.528 238.082 1.00 70.81 917 ALA A C 1
ATOM 3341 O O . ALA A 1 917 ? 256.840 243.905 236.909 1.00 80.56 917 ALA A O 1
ATOM 3343 N N . ARG A 1 918 ? 255.712 242.861 238.551 1.00 71.70 918 ARG A N 1
ATOM 3344 C CA . ARG A 1 918 ? 254.592 242.586 237.661 1.00 68.83 918 ARG A CA 1
ATOM 3345 C C . ARG A 1 918 ? 253.916 243.853 237.157 1.00 68.09 918 ARG A C 1
ATOM 3346 O O . ARG A 1 918 ? 253.153 243.781 236.189 1.00 72.10 918 ARG A O 1
ATOM 3354 N N . PHE A 1 919 ? 254.168 245.000 237.784 1.00 65.51 919 PHE A N 1
ATOM 3355 C CA . PHE A 1 919 ? 253.566 246.263 237.383 1.00 64.31 919 PHE A CA 1
ATOM 3356 C C . PHE A 1 919 ? 254.459 247.093 236.473 1.00 68.32 919 PHE A C 1
ATOM 3357 O O . PHE A 1 919 ? 254.080 248.209 236.110 1.00 75.25 919 PHE A O 1
ATOM 3365 N N . VAL A 1 920 ? 255.622 246.588 236.098 1.00 74.68 920 VAL A N 1
ATOM 3366 C CA . VAL A 1 920 ? 256.550 247.324 235.248 1.00 74.10 920 VAL A CA 1
ATOM 3367 C C . VAL A 1 920 ? 256.199 247.065 233.792 1.00 81.19 920 VAL A C 1
ATOM 3368 O O . VAL A 1 920 ? 255.798 245.956 233.422 1.00 85.56 920 VAL A O 1
ATOM 3372 N N . ASP A 1 921 ? 256.344 248.094 232.960 1.00 97.07 921 ASP A N 1
ATOM 3373 C CA . ASP A 1 921 ? 256.030 248.002 231.535 1.00 97.01 921 ASP A CA 1
ATOM 3374 C C . ASP A 1 921 ? 257.365 247.927 230.800 1.00 97.45 921 ASP A C 1
ATOM 3375 O O . ASP A 1 921 ? 257.935 248.942 230.400 1.00 100.89 921 ASP A O 1
ATOM 3380 N N . ASP A 1 922 ? 257.883 246.708 230.654 1.00 91.45 922 ASP A N 1
ATOM 3381 C CA . ASP A 1 922 ? 259.103 246.486 229.888 1.00 91.13 922 ASP A CA 1
ATOM 3382 C C . ASP A 1 922 ? 259.023 245.195 229.085 1.00 93.64 922 ASP A C 1
ATOM 3383 O O . ASP A 1 922 ? 260.048 244.551 228.835 1.00 96.89 922 ASP A O 1
ATOM 3388 N N . ASN A 1 923 ? 257.820 244.801 228.673 1.00 84.89 923 ASN A N 1
ATOM 3389 C CA . ASN A 1 923 ? 257.626 243.575 227.903 1.00 83.96 923 ASN A CA 1
ATOM 3390 C C . ASN A 1 923 ? 258.000 242.343 228.721 1.00 90.81 923 ASN A C 1
ATOM 3391 O O . ASN A 1 923 ? 258.549 241.371 228.200 1.00 93.03 923 ASN A O 1
ATOM 3396 N N . GLY A 1 924 ? 257.698 242.383 230.013 1.00 88.37 924 GLY A N 1
ATOM 3397 C CA . GLY A 1 924 ? 257.956 241.248 230.881 1.00 84.00 924 GLY A CA 1
ATOM 3398 C C . GLY A 1 924 ? 259.419 240.930 231.097 1.00 83.07 924 GLY A C 1
ATOM 3399 O O . GLY A 1 924 ? 259.789 239.752 231.158 1.00 92.42 924 GLY A O 1
ATOM 3400 N N . GLU A 1 925 ? 260.265 241.951 231.213 1.00 85.34 925 GLU A N 1
ATOM 3401 C CA . GLU A 1 925 ? 261.673 241.727 231.515 1.00 90.99 925 GLU A CA 1
ATOM 3402 C C . GLU A 1 925 ? 261.930 241.711 233.017 1.00 95.11 925 GLU A C 1
ATOM 3403 O O . GLU A 1 925 ? 262.548 240.776 233.534 1.00 96.09 925 GLU A O 1
ATOM 3409 N N . SER A 1 926 ? 261.465 242.739 233.730 1.00 82.30 926 SER A N 1
ATOM 3410 C CA . SER A 1 926 ? 261.595 242.742 235.183 1.00 81.18 926 SER A CA 1
ATOM 3411 C C . SER A 1 926 ? 260.813 241.593 235.800 1.00 80.34 926 SER A C 1
ATOM 3412 O O . SER A 1 926 ? 261.272 240.955 236.756 1.00 83.83 926 SER A O 1
ATOM 3415 N N . HIS A 1 927 ? 259.620 241.322 235.272 1.00 74.13 927 HIS A N 1
ATOM 3416 C CA . HIS A 1 927 ? 258.849 240.178 235.737 1.00 73.45 927 HIS A CA 1
ATOM 3417 C C . HIS A 1 927 ? 259.625 238.886 235.536 1.00 75.90 927 HIS A C 1
ATOM 3418 O O . HIS A 1 927 ? 259.663 238.027 236.427 1.00 86.26 927 HIS A O 1
ATOM 3425 N N . TYR A 1 928 ? 260.267 238.735 234.377 1.00 69.19 928 TYR A N 1
ATOM 3426 C CA . TYR A 1 928 ? 261.061 237.538 234.132 1.00 65.86 928 TYR A CA 1
ATOM 3427 C C . TYR A 1 928 ? 262.230 237.442 235.100 1.00 74.25 928 TYR A C 1
ATOM 3428 O O . TYR A 1 928 ? 262.548 236.356 235.586 1.00 84.09 928 TYR A O 1
ATOM 3437 N N . LYS A 1 929 ? 262.896 238.562 235.379 1.00 73.57 929 LYS A N 1
ATOM 3438 C CA . LYS A 1 929 ? 264.026 238.527 236.304 1.00 73.14 929 LYS A CA 1
ATOM 3439 C C . LYS A 1 929 ? 263.583 238.126 237.706 1.00 75.57 929 LYS A C 1
ATOM 3440 O O . LYS A 1 929 ? 264.244 237.314 238.368 1.00 79.39 929 LYS A O 1
ATOM 3446 N N . ALA A 1 930 ? 262.469 238.686 238.178 1.00 67.51 930 ALA A N 1
ATOM 3447 C CA . ALA A 1 930 ? 261.967 238.313 239.496 1.00 63.82 930 ALA A CA 1
ATOM 3448 C C . ALA A 1 930 ? 261.589 236.839 239.541 1.00 65.54 930 ALA A C 1
ATOM 3449 O O . ALA A 1 930 ? 261.912 236.130 240.506 1.00 75.11 930 ALA A O 1
ATOM 3451 N N . LEU A 1 931 ? 260.909 236.355 238.501 1.00 66.65 931 LEU A N 1
ATOM 3452 C CA . LEU A 1 931 ? 260.576 234.939 238.448 1.00 68.21 931 LEU A CA 1
ATOM 3453 C C . LEU A 1 931 ? 261.829 234.079 238.410 1.00 70.04 931 LEU A C 1
ATOM 3454 O O . LEU A 1 931 ? 261.849 232.985 238.981 1.00 77.09 931 LEU A O 1
ATOM 3459 N N . GLN A 1 932 ? 262.878 234.554 237.740 1.00 70.79 932 GLN A N 1
ATOM 3460 C CA . GLN A 1 932 ? 264.132 233.814 237.693 1.00 71.08 932 GLN A CA 1
ATOM 3461 C C . GLN A 1 932 ? 264.750 233.702 239.075 1.00 75.43 932 GLN A C 1
ATOM 3462 O O . GLN A 1 932 ? 265.251 232.641 239.454 1.00 82.39 932 GLN A O 1
ATOM 3468 N N . VAL A 1 933 ? 264.731 234.792 239.840 1.00 71.99 933 VAL A N 1
ATOM 3469 C CA . VAL A 1 933 ? 265.249 234.740 241.205 1.00 72.40 933 VAL A CA 1
ATOM 3470 C C . VAL A 1 933 ? 264.451 233.740 242.034 1.00 74.02 933 VAL A C 1
ATOM 3471 O O . VAL A 1 933 ? 265.012 232.916 242.770 1.00 71.20 933 VAL A O 1
ATOM 3475 N N . LEU A 1 934 ? 263.123 233.796 241.921 1.00 79.20 934 LEU A N 1
ATOM 3476 C CA . LEU A 1 934 ? 262.285 232.880 242.688 1.00 70.00 934 LEU A CA 1
ATOM 3477 C C . LEU A 1 934 ? 262.565 231.429 242.318 1.00 72.86 934 LEU A C 1
ATOM 3478 O O . LEU A 1 934 ? 262.671 230.562 243.193 1.00 81.24 934 LEU A O 1
ATOM 3483 N N . VAL A 1 935 ? 262.692 231.142 241.022 1.00 73.05 935 VAL A N 1
ATOM 3484 C CA . VAL A 1 935 ? 262.925 229.769 240.592 1.00 71.48 935 VAL A CA 1
ATOM 3485 C C . VAL A 1 935 ? 264.326 229.312 240.967 1.00 75.45 935 VAL A C 1
ATOM 3486 O O . VAL A 1 935 ? 264.546 228.127 241.238 1.00 79.46 935 VAL A O 1
ATOM 3490 N N . ALA A 1 936 ? 265.299 230.223 240.978 1.00 73.93 936 ALA A N 1
ATOM 3491 C CA . ALA A 1 936 ? 266.625 229.870 241.468 1.00 71.91 936 ALA A CA 1
ATOM 3492 C C . ALA A 1 936 ? 266.566 229.470 242.932 1.00 81.53 936 ALA A C 1
ATOM 3493 O O . ALA A 1 936 ? 267.198 228.491 243.345 1.00 86.62 936 ALA A O 1
ATOM 3495 N N . GLN A 1 937 ? 265.803 230.214 243.733 1.00 88.63 937 GLN A N 1
ATOM 3496 C CA . GLN A 1 937 ? 265.608 229.827 245.127 1.00 80.93 937 GLN A CA 1
ATOM 3497 C C . GLN A 1 937 ? 264.952 228.455 245.228 1.00 77.13 937 GLN A C 1
ATOM 3498 O O . GLN A 1 937 ? 265.355 227.617 246.047 1.00 82.10 937 GLN A O 1
ATOM 3504 N N . LEU A 1 938 ? 263.936 228.209 244.401 1.00 78.31 938 LEU A N 1
ATOM 3505 C CA . LEU A 1 938 ? 263.253 226.920 244.433 1.00 72.72 938 LEU A CA 1
ATOM 3506 C C . LEU A 1 938 ? 264.202 225.780 244.087 1.00 76.48 938 LEU A C 1
ATOM 3507 O O . LEU A 1 938 ? 264.179 224.728 244.733 1.00 85.69 938 LEU A O 1
ATOM 3512 N N . ARG A 1 939 ? 265.038 225.963 243.064 1.00 82.25 939 ARG A N 1
ATOM 3513 C CA . ARG A 1 939 ? 265.990 224.920 242.694 1.00 80.33 939 ARG A CA 1
ATOM 3514 C C . ARG A 1 939 ? 267.038 224.718 243.779 1.00 86.90 939 ARG A C 1
ATOM 3515 O O . ARG A 1 939 ? 267.434 223.582 244.064 1.00 88.68 939 ARG A O 1
ATOM 3523 N N . ASP A 1 940 ? 267.508 225.808 244.386 1.00 94.01 940 ASP A N 1
ATOM 3524 C CA . ASP A 1 940 ? 268.436 225.685 245.502 1.00 91.53 940 ASP A CA 1
ATOM 3525 C C . ASP A 1 940 ? 267.838 224.819 246.599 1.00 94.63 940 ASP A C 1
ATOM 3526 O O . ASP A 1 940 ? 268.496 223.915 247.125 1.00 96.96 940 ASP A O 1
ATOM 3531 N N . ALA A 1 941 ? 266.579 225.078 246.951 1.00 94.79 941 ALA A N 1
ATOM 3532 C CA . ALA A 1 941 ? 265.922 224.256 247.961 1.00 89.83 941 ALA A CA 1
ATOM 3533 C C . ALA A 1 941 ? 265.782 222.811 247.496 1.00 90.32 941 ALA A C 1
ATOM 3534 O O . ALA A 1 941 ? 266.006 221.878 248.275 1.00 96.76 941 ALA A O 1
ATOM 3536 N N . CYS A 1 942 ? 265.415 222.604 246.231 1.00 91.85 942 CYS A N 1
ATOM 3537 C CA . CYS A 1 942 ? 265.140 221.254 245.750 1.00 93.05 942 CYS A CA 1
ATOM 3538 C C . CYS A 1 942 ? 266.397 220.393 245.735 1.00 94.95 942 CYS A C 1
ATOM 3539 O O . CYS A 1 942 ? 266.346 219.209 246.084 1.00 95.03 942 CYS A O 1
ATOM 3542 N N . GLU A 1 943 ? 267.532 220.962 245.325 1.00 102.64 943 GLU A N 1
ATOM 3543 C CA . GLU A 1 943 ? 268.760 220.175 245.248 1.00 102.32 943 GLU A CA 1
ATOM 3544 C C . GLU A 1 943 ? 269.176 219.669 246.624 1.00 105.45 943 GLU A C 1
ATOM 3545 O O . GLU A 1 943 ? 269.536 218.498 246.783 1.00 105.89 943 GLU A O 1
ATOM 3551 N N . ARG A 1 944 ? 269.135 220.539 247.629 1.00 104.16 944 ARG A N 1
ATOM 3552 C CA . ARG A 1 944 ? 269.433 220.154 249.006 1.00 100.71 944 ARG A CA 1
ATOM 3553 C C . ARG A 1 944 ? 268.123 219.884 249.745 1.00 102.92 944 ARG A C 1
ATOM 3554 O O . ARG A 1 944 ? 267.692 220.632 250.621 1.00 104.01 944 ARG A O 1
ATOM 3562 N N . ASN A 1 945 ? 267.495 218.773 249.371 1.00 102.23 945 ASN A N 1
ATOM 3563 C CA . ASN A 1 945 ? 266.123 218.473 249.772 1.00 101.77 945 ASN A CA 1
ATOM 3564 C C . ASN A 1 945 ? 265.973 218.111 251.235 1.00 103.89 945 ASN A C 1
ATOM 3565 O O . ASN A 1 945 ? 264.854 217.728 251.592 1.00 104.68 945 ASN A O 1
ATOM 3570 N N . ARG A 1 946 ? 266.966 218.177 252.122 1.00 102.64 946 ARG A N 1
ATOM 3571 C CA . ARG A 1 946 ? 266.693 217.907 253.528 1.00 101.71 946 ARG A CA 1
ATOM 3572 C C . ARG A 1 946 ? 267.402 218.865 254.476 1.00 103.07 946 ARG A C 1
ATOM 3573 O O . ARG A 1 946 ? 267.349 218.652 255.694 1.00 104.17 946 ARG A O 1
ATOM 3581 N N . THR A 1 947 ? 268.062 219.902 253.973 1.00 102.47 947 THR A N 1
ATOM 3582 C CA . THR A 1 947 ? 268.507 220.970 254.853 1.00 100.06 947 THR A CA 1
ATOM 3583 C C . THR A 1 947 ? 267.293 221.662 255.458 1.00 103.31 947 THR A C 1
ATOM 3584 O O . THR A 1 947 ? 266.248 221.785 254.815 1.00 107.95 947 THR A O 1
ATOM 3588 N N . LEU A 1 948 ? 267.430 222.108 256.707 1.00 94.02 948 LEU A N 1
ATOM 3589 C CA . LEU A 1 948 ? 266.284 222.684 257.402 1.00 96.08 948 LEU A CA 1
ATOM 3590 C C . LEU A 1 948 ? 265.661 223.819 256.600 1.00 99.41 948 LEU A C 1
ATOM 3591 O O . LEU A 1 948 ? 264.432 223.937 256.546 1.00 101.90 948 LEU A O 1
ATOM 3596 N N . GLY A 1 949 ? 266.483 224.651 255.960 1.00 92.40 949 GLY A N 1
ATOM 3597 C CA . GLY A 1 949 ? 265.939 225.736 255.161 1.00 89.52 949 GLY A CA 1
ATOM 3598 C C . GLY A 1 949 ? 265.099 225.247 253.996 1.00 89.74 949 GLY A C 1
ATOM 3599 O O . GLY A 1 949 ? 263.997 225.749 253.761 1.00 92.21 949 GLY A O 1
ATOM 3600 N N . ALA A 1 950 ? 265.602 224.259 253.253 1.00 89.48 950 ALA A N 1
ATOM 3601 C CA . ALA A 1 950 ? 264.850 223.741 252.116 1.00 88.37 950 ALA A CA 1
ATOM 3602 C C . ALA A 1 950 ? 263.541 223.106 252.562 1.00 89.45 950 ALA A C 1
ATOM 3603 O O . ALA A 1 950 ? 262.496 223.308 251.933 1.00 94.56 950 ALA A O 1
ATOM 3605 N N . LYS A 1 951 ? 263.579 222.327 253.644 1.00 90.52 951 LYS A N 1
ATOM 3606 C CA . LYS A 1 951 ? 262.358 221.708 254.143 1.00 91.67 951 LYS A CA 1
ATOM 3607 C C . LYS A 1 951 ? 261.353 222.762 254.582 1.00 91.65 951 LYS A C 1
ATOM 3608 O O . LYS A 1 951 ? 260.157 222.650 254.290 1.00 93.00 951 LYS A O 1
ATOM 3614 N N . ALA A 1 952 ? 261.816 223.799 255.280 1.00 87.55 952 ALA A N 1
ATOM 3615 C CA . ALA A 1 952 ? 260.914 224.878 255.662 1.00 83.27 952 ALA A CA 1
ATOM 3616 C C . ALA A 1 952 ? 260.331 225.568 254.441 1.00 85.47 952 ALA A C 1
ATOM 3617 O O . ALA A 1 952 ? 259.171 225.992 254.459 1.00 91.56 952 ALA A O 1
ATOM 3619 N N . LEU A 1 953 ? 261.118 225.693 253.375 1.00 90.18 953 LEU A N 1
ATOM 3620 C CA . LEU A 1 953 ? 260.647 226.377 252.178 1.00 86.48 953 LEU A CA 1
ATOM 3621 C C . LEU A 1 953 ? 259.579 225.572 251.449 1.00 84.02 953 LEU A C 1
ATOM 3622 O O . LEU A 1 953 ? 258.543 226.117 251.056 1.00 85.42 953 LEU A O 1
ATOM 3627 N N . LEU A 1 954 ? 259.810 224.275 251.256 1.00 85.69 954 LEU A N 1
ATOM 3628 C CA . LEU A 1 954 ? 258.963 223.474 250.384 1.00 83.35 954 LEU A CA 1
ATOM 3629 C C . LEU A 1 954 ? 258.157 222.404 251.106 1.00 85.71 954 LEU A C 1
ATOM 3630 O O . LEU A 1 954 ? 257.545 221.565 250.440 1.00 91.78 954 LEU A O 1
ATOM 3635 N N . ASP A 1 955 ? 258.136 222.398 252.435 1.00 91.13 955 ASP A N 1
ATOM 3636 C CA . ASP A 1 955 ? 257.371 221.406 253.181 1.00 91.29 955 ASP A CA 1
ATOM 3637 C C . ASP A 1 955 ? 256.309 222.101 254.021 1.00 88.99 955 ASP A C 1
ATOM 3638 O O . ASP A 1 955 ? 256.653 222.915 254.894 1.00 89.30 955 ASP A O 1
ATOM 3643 N N . PRO A 1 956 ? 255.022 221.827 253.800 1.00 87.59 956 PRO A N 1
ATOM 3644 C CA . PRO A 1 956 ? 253.989 222.529 254.577 1.00 86.09 956 PRO A CA 1
ATOM 3645 C C . PRO A 1 956 ? 254.132 222.347 256.076 1.00 92.03 956 PRO A C 1
ATOM 3646 O O . PRO A 1 956 ? 253.932 223.305 256.832 1.00 96.38 956 PRO A O 1
ATOM 3650 N N . ARG A 1 957 ? 254.482 221.146 256.532 1.00 89.74 957 ARG A N 1
ATOM 3651 C CA . ARG A 1 957 ? 254.575 220.858 257.956 1.00 84.93 957 ARG A CA 1
ATOM 3652 C C . ARG A 1 957 ? 255.945 221.181 258.530 1.00 82.79 957 ARG A C 1
ATOM 3653 O O . ARG A 1 957 ? 256.320 220.627 259.568 1.00 87.65 957 ARG A O 1
ATOM 3661 N N . PHE A 1 958 ? 256.699 222.062 257.878 1.00 77.74 958 PHE A N 1
ATOM 3662 C CA . PHE A 1 958 ? 257.971 222.531 258.398 1.00 76.83 958 PHE A CA 1
ATOM 3663 C C . PHE A 1 958 ? 258.045 224.043 258.528 1.00 80.52 958 PHE A C 1
ATOM 3664 O O . PHE A 1 958 ? 259.024 224.548 259.086 1.00 81.12 958 PHE A O 1
ATOM 3672 N N . ARG A 1 959 ? 257.050 224.777 258.029 1.00 83.93 959 ARG A N 1
ATOM 3673 C CA . ARG A 1 959 ? 257.024 226.226 258.167 1.00 84.80 959 ARG A CA 1
ATOM 3674 C C . ARG A 1 959 ? 256.514 226.683 259.523 1.00 84.19 959 ARG A C 1
ATOM 3675 O O . ARG A 1 959 ? 256.686 227.857 259.867 1.00 90.12 959 ARG A O 1
ATOM 3683 N N . LEU A 1 960 ? 255.894 225.798 260.294 1.00 93.22 960 LEU A N 1
ATOM 3684 C CA . LEU A 1 960 ? 255.313 226.156 261.577 1.00 100.09 960 LEU A CA 1
ATOM 3685 C C . LEU A 1 960 ? 255.831 225.215 262.651 1.00 99.55 960 LEU A C 1
ATOM 3686 O O . LEU A 1 960 ? 255.924 224.003 262.436 1.00 96.57 960 LEU A O 1
ATOM 3691 N N . GLU A 1 961 ? 256.166 225.780 263.806 1.00 108.05 961 GLU A N 1
ATOM 3692 C CA . GLU A 1 961 ? 256.692 225.007 264.921 1.00 104.22 961 GLU A CA 1
ATOM 3693 C C . GLU A 1 961 ? 255.547 224.249 265.587 1.00 109.42 961 GLU A C 1
ATOM 3694 O O . GLU A 1 961 ? 254.423 224.200 265.081 1.00 117.42 961 GLU A O 1
ATOM 3700 N N . PHE A 1 962 ? 255.822 223.634 266.733 1.00 98.23 962 PHE A N 1
ATOM 3701 C CA . PHE A 1 962 ? 254.792 222.939 267.486 1.00 96.95 962 PHE A CA 1
ATOM 3702 C C . PHE A 1 962 ? 255.122 223.031 268.966 1.00 101.82 962 PHE A C 1
ATOM 3703 O O . PHE A 1 962 ? 256.291 223.104 269.351 1.00 105.05 962 PHE A O 1
ATOM 3711 N N . ALA A 1 963 ? 254.080 223.025 269.793 1.00 102.93 963 ALA A N 1
ATOM 3712 C CA . ALA A 1 963 ? 254.272 223.059 271.236 1.00 101.42 963 ALA A CA 1
ATOM 3713 C C . ALA A 1 963 ? 253.036 222.493 271.911 1.00 104.43 963 ALA A C 1
ATOM 3714 O O . ALA A 1 963 ? 251.921 222.681 271.419 1.00 105.45 963 ALA A O 1
ATOM 3716 N N . VAL A 1 964 ? 253.234 221.804 273.024 1.00 102.78 964 VAL A N 1
ATOM 3717 C CA . VAL A 1 964 ? 252.134 221.318 273.846 1.00 99.80 964 VAL A CA 1
ATOM 3718 C C . VAL A 1 964 ? 252.062 222.173 275.099 1.00 99.65 964 VAL A C 1
ATOM 3719 O O . VAL A 1 964 ? 253.024 222.855 275.469 1.00 104.84 964 VAL A O 1
ATOM 3723 N N . SER A 1 965 ? 250.907 222.152 275.754 1.00 100.75 965 SER A N 1
ATOM 3724 C CA . SER A 1 965 ? 250.715 222.945 276.963 1.00 103.08 965 SER A CA 1
ATOM 3725 C C . SER A 1 965 ? 249.703 222.230 277.843 1.00 106.75 965 SER A C 1
ATOM 3726 O O . SER A 1 965 ? 248.542 222.077 277.456 1.00 113.54 965 SER A O 1
ATOM 3729 N N . VAL A 1 966 ? 250.144 221.783 279.010 1.00 100.53 966 VAL A N 1
ATOM 3730 C CA . VAL A 1 966 ? 249.234 221.221 279.998 1.00 99.56 966 VAL A CA 1
ATOM 3731 C C . VAL A 1 966 ? 248.658 222.360 280.826 1.00 103.09 966 VAL A C 1
ATOM 3732 O O . VAL A 1 966 ? 249.398 223.198 281.359 1.00 110.45 966 VAL A O 1
ATOM 3736 N N . MET A 1 967 ? 247.334 222.402 280.916 1.00 106.92 967 MET A N 1
ATOM 3737 C CA . MET A 1 967 ? 246.594 223.458 281.590 1.00 110.20 967 MET A CA 1
ATOM 3738 C C . MET A 1 967 ? 245.778 222.863 282.735 1.00 116.53 967 MET A C 1
ATOM 3739 O O . MET A 1 967 ? 245.926 221.692 283.092 1.00 118.55 967 MET A O 1
ATOM 3744 N N . ASP A 1 968 ? 244.914 223.689 283.315 1.00 125.01 968 ASP A N 1
ATOM 3745 C CA . ASP A 1 968 ? 244.014 223.275 284.378 1.00 122.32 968 ASP A CA 1
ATOM 3746 C C . ASP A 1 968 ? 242.579 223.268 283.868 1.00 120.66 968 ASP A C 1
ATOM 3747 O O . ASP A 1 968 ? 242.170 224.146 283.105 1.00 122.31 968 ASP A O 1
ATOM 3752 N N . ARG A 1 969 ? 241.813 222.265 284.304 1.00 110.45 969 ARG A N 1
ATOM 3753 C CA . ARG A 1 969 ? 240.453 222.111 283.799 1.00 113.41 969 ARG A CA 1
ATOM 3754 C C . ARG A 1 969 ? 239.604 223.337 284.104 1.00 117.39 969 ARG A C 1
ATOM 3755 O O . ARG A 1 969 ? 238.882 223.833 283.230 1.00 118.28 969 ARG A O 1
ATOM 3763 N N . GLN A 1 970 ? 239.673 223.845 285.334 1.00 130.14 970 GLN A N 1
ATOM 3764 C CA . GLN A 1 970 ? 238.917 225.040 285.688 1.00 130.53 970 GLN A CA 1
ATOM 3765 C C . GLN A 1 970 ? 239.703 226.314 285.408 1.00 129.32 970 GLN A C 1
ATOM 3766 O O . GLN A 1 970 ? 239.166 227.256 284.815 1.00 127.74 970 GLN A O 1
ATOM 3772 N N . SER A 1 971 ? 240.966 226.361 285.822 1.00 129.73 971 SER A N 1
ATOM 3773 C CA . SER A 1 971 ? 241.826 227.506 285.548 1.00 130.53 971 SER A CA 1
ATOM 3774 C C . SER A 1 971 ? 242.412 227.350 284.151 1.00 132.07 971 SER A C 1
ATOM 3775 O O . SER A 1 971 ? 243.266 226.488 283.920 1.00 134.00 971 SER A O 1
ATOM 3778 N N . GLY A 1 972 ? 241.958 228.184 283.217 1.00 122.99 972 GLY A N 1
ATOM 3779 C CA . GLY A 1 972 ? 242.448 228.102 281.854 1.00 123.11 972 GLY A CA 1
ATOM 3780 C C . GLY A 1 972 ? 243.886 228.534 281.680 1.00 123.76 972 GLY A C 1
ATOM 3781 O O . GLY A 1 972 ? 244.432 228.374 280.583 1.00 124.50 972 GLY A O 1
ATOM 3782 N N . ASN A 1 973 ? 244.507 229.073 282.724 1.00 125.15 973 ASN A N 1
ATOM 3783 C CA . ASN A 1 973 ? 245.886 229.524 282.616 1.00 124.92 973 ASN A CA 1
ATOM 3784 C C . ASN A 1 973 ? 246.803 228.358 282.271 1.00 123.09 973 ASN A C 1
ATOM 3785 O O . ASN A 1 973 ? 246.644 227.247 282.783 1.00 121.18 973 ASN A O 1
ATOM 3790 N N . VAL A 1 974 ? 247.768 228.620 281.392 1.00 114.72 974 VAL A N 1
ATOM 3791 C CA . VAL A 1 974 ? 248.775 227.618 281.074 1.00 113.42 974 VAL A CA 1
ATOM 3792 C C . VAL A 1 974 ? 249.556 227.285 282.335 1.00 114.51 974 VAL A C 1
ATOM 3793 O O . VAL A 1 974 ? 250.083 228.178 283.011 1.00 116.70 974 VAL A O 1
ATOM 3797 N N . ILE A 1 975 ? 249.632 225.999 282.664 1.00 107.60 975 ILE A N 1
ATOM 3798 C CA . ILE A 1 975 ? 250.394 225.559 283.823 1.00 104.98 975 ILE A CA 1
ATOM 3799 C C . ILE A 1 975 ? 251.761 225.012 283.442 1.00 104.36 975 ILE A C 1
ATOM 3800 O O . ILE A 1 975 ? 252.690 225.094 284.260 1.00 105.62 975 ILE A O 1
ATOM 3805 N N . GLU A 1 976 ? 251.920 224.456 282.243 1.00 117.62 976 GLU A N 1
ATOM 3806 C CA . GLU A 1 976 ? 253.230 223.972 281.814 1.00 117.86 976 GLU A CA 1
ATOM 3807 C C . GLU A 1 976 ? 253.243 223.940 280.293 1.00 119.61 976 GLU A C 1
ATOM 3808 O O . GLU A 1 976 ? 252.622 223.060 279.693 1.00 122.22 976 GLU A O 1
ATOM 3814 N N . SER A 1 977 ? 253.953 224.882 279.676 1.00 119.40 977 SER A N 1
ATOM 3815 C CA . SER A 1 977 ? 253.957 225.040 278.225 1.00 118.78 977 SER A CA 1
ATOM 3816 C C . SER A 1 977 ? 255.325 224.647 277.688 1.00 119.55 977 SER A C 1
ATOM 3817 O O . SER A 1 977 ? 256.306 225.372 277.884 1.00 119.70 977 SER A O 1
ATOM 3820 N N . ARG A 1 978 ? 255.364 223.472 277.050 1.00 124.58 978 ARG A N 1
ATOM 3821 C CA . ARG A 1 978 ? 256.609 223.011 276.391 1.00 125.53 978 ARG A CA 1
ATOM 3822 C C . ARG A 1 978 ? 256.621 223.637 274.998 1.00 129.78 978 ARG A C 1
ATOM 3823 O O . ARG A 1 978 ? 256.182 222.955 274.051 1.00 129.29 978 ARG A O 1
ATOM 3831 N N . THR A 1 979 ? 257.057 224.895 274.900 1.00 142.67 979 THR A N 1
ATOM 3832 C CA . THR A 1 979 ? 257.134 225.608 273.624 1.00 143.39 979 THR A CA 1
ATOM 3833 C C . THR A 1 979 ? 258.329 225.101 272.813 1.00 141.40 979 THR A C 1
ATOM 3834 O O . THR A 1 979 ? 259.320 225.792 272.582 1.00 141.58 979 THR A O 1
ATOM 3838 N N . GLY A 1 980 ? 258.207 223.851 272.383 1.00 135.74 980 GLY A N 1
ATOM 3839 C CA . GLY A 1 980 ? 259.308 223.119 271.797 1.00 135.72 980 GLY A CA 1
ATOM 3840 C C . GLY A 1 980 ? 260.185 222.598 272.912 1.00 140.79 980 GLY A C 1
ATOM 3841 O O . GLY A 1 980 ? 260.070 221.430 273.295 1.00 140.84 980 GLY A O 1
ATOM 3842 N N . SER A 1 981 ? 261.070 223.458 273.428 1.00 145.36 981 SER A N 1
ATOM 3843 C CA . SER A 1 981 ? 261.650 223.323 274.761 1.00 143.09 981 SER A CA 1
ATOM 3844 C C . SER A 1 981 ? 261.818 221.865 275.158 1.00 142.36 981 SER A C 1
ATOM 3845 O O . SER A 1 981 ? 261.270 221.440 276.180 1.00 141.33 981 SER A O 1
ATOM 3848 N N . GLN A 1 982 ? 262.552 221.092 274.354 1.00 133.79 982 GLN A N 1
ATOM 3849 C CA . GLN A 1 982 ? 262.569 219.643 274.506 1.00 132.33 982 GLN A CA 1
ATOM 3850 C C . GLN A 1 982 ? 262.627 219.245 275.976 1.00 134.30 982 GLN A C 1
ATOM 3851 O O . GLN A 1 982 ? 261.667 218.682 276.515 1.00 134.25 982 GLN A O 1
ATOM 3857 N N . GLY A 1 983 ? 263.648 219.725 276.694 1.00 128.19 983 GLY A N 1
ATOM 3858 C CA . GLY A 1 983 ? 263.806 219.461 278.145 1.00 126.11 983 GLY A CA 1
ATOM 3859 C C . GLY A 1 983 ? 262.831 218.452 278.729 1.00 127.50 983 GLY A C 1
ATOM 3860 O O . GLY A 1 983 ? 261.880 218.882 279.412 1.00 129.09 983 GLY A O 1
ATOM 3861 N N . GLY A 1 984 ? 263.077 217.157 278.505 1.00 109.43 984 GLY A N 1
ATOM 3862 C CA . GLY A 1 984 ? 262.196 216.102 279.044 1.00 107.79 984 GLY A CA 1
ATOM 3863 C C . GLY A 1 984 ? 262.933 214.786 279.211 1.00 104.59 984 GLY A C 1
ATOM 3864 O O . GLY A 1 984 ? 263.932 214.578 278.501 1.00 105.20 984 GLY A O 1
ATOM 3865 N N . SER A 1 985 ? 262.455 213.924 280.113 1.00 94.99 985 SER A N 1
ATOM 3866 C CA . SER A 1 985 ? 263.090 212.597 280.328 1.00 96.30 985 SER A CA 1
ATOM 3867 C C . SER A 1 985 ? 262.610 211.615 279.255 1.00 100.29 985 SER A C 1
ATOM 3868 O O . SER A 1 985 ? 261.661 211.959 278.523 1.00 107.89 985 SER A O 1
ATOM 3871 N N . GLY A 1 986 ? 263.248 210.444 279.162 1.00 94.28 986 GLY A N 1
ATOM 3872 C CA . GLY A 1 986 ? 262.823 209.420 278.187 1.00 89.84 986 GLY A CA 1
ATOM 3873 C C . GLY A 1 986 ? 261.364 209.050 278.382 1.00 94.09 986 GLY A C 1
ATOM 3874 O O . GLY A 1 986 ? 260.676 208.815 277.369 1.00 104.27 986 GLY A O 1
ATOM 3875 N N . GLY A 1 987 ? 260.905 209.007 279.638 1.00 91.06 987 GLY A N 1
ATOM 3876 C CA . GLY A 1 987 ? 259.501 208.663 279.934 1.00 90.91 987 GLY A CA 1
ATOM 3877 C C . GLY A 1 987 ? 258.556 209.814 279.636 1.00 91.78 987 GLY A C 1
ATOM 3878 O O . GLY A 1 987 ? 257.435 209.539 279.179 1.00 96.32 987 GLY A O 1
ATOM 3879 N N . GLU A 1 988 ? 258.985 211.055 279.892 1.00 89.46 988 GLU A N 1
ATOM 3880 C CA . GLU A 1 988 ? 258.122 212.249 279.668 1.00 87.67 988 GLU A CA 1
ATOM 3881 C C . GLU A 1 988 ? 257.819 212.387 278.173 1.00 91.02 988 GLU A C 1
ATOM 3882 O O . GLU A 1 988 ? 256.628 212.481 277.828 1.00 97.97 988 GLU A O 1
ATOM 3888 N N . LYS A 1 989 ? 258.855 212.427 277.331 1.00 88.43 989 LYS A N 1
ATOM 3889 C CA . LYS A 1 989 ? 258.676 212.501 275.886 1.00 89.56 989 LYS A CA 1
ATOM 3890 C C . LYS A 1 989 ? 257.796 211.364 275.391 1.00 88.69 989 LYS A C 1
ATOM 3891 O O . LYS A 1 989 ? 256.920 211.569 274.545 1.00 92.71 989 LYS A O 1
ATOM 3897 N N . GLU A 1 990 ? 258.016 210.155 275.908 1.00 87.88 990 GLU A N 1
ATOM 3898 C CA . GLU A 1 990 ? 257.185 209.024 275.519 1.00 87.84 990 GLU A CA 1
ATOM 3899 C C . GLU A 1 990 ? 255.728 209.259 275.889 1.00 91.73 990 GLU A C 1
ATOM 3900 O O . GLU A 1 990 ? 254.825 208.974 275.096 1.00 99.11 990 GLU A O 1
ATOM 3906 N N . ILE A 1 991 ? 255.481 209.780 277.090 1.00 85.53 991 ILE A N 1
ATOM 3907 C CA . ILE A 1 991 ? 254.111 210.029 277.529 1.00 79.39 991 ILE A CA 1
ATOM 3908 C C . ILE A 1 991 ? 253.437 211.025 276.598 1.00 82.29 991 ILE A C 1
ATOM 3909 O O . ILE A 1 991 ? 252.316 210.803 276.123 1.00 87.94 991 ILE A O 1
ATOM 3914 N N . ILE A 1 992 ? 254.115 212.139 276.323 1.00 75.02 992 ILE A N 1
ATOM 3915 C CA . ILE A 1 992 ? 253.523 213.176 275.482 1.00 69.47 992 ILE A CA 1
ATOM 3916 C C . ILE A 1 992 ? 253.258 212.636 274.084 1.00 74.05 992 ILE A C 1
ATOM 3917 O O . ILE A 1 992 ? 252.189 212.858 273.505 1.00 78.83 992 ILE A O 1
ATOM 3922 N N . ALA A 1 993 ? 254.234 211.924 273.516 1.00 82.95 993 ALA A N 1
ATOM 3923 C CA . ALA A 1 993 ? 254.074 211.403 272.165 1.00 81.57 993 ALA A CA 1
ATOM 3924 C C . ALA A 1 993 ? 252.930 210.405 272.089 1.00 74.04 993 ALA A C 1
ATOM 3925 O O . ALA A 1 993 ? 252.121 210.450 271.158 1.00 82.31 993 ALA A O 1
ATOM 3927 N N . SER A 1 994 ? 252.841 209.493 273.059 1.00 73.83 994 SER A N 1
ATOM 3928 C CA . SER A 1 994 ? 251.760 208.516 273.045 1.00 80.88 994 SER A CA 1
ATOM 3929 C C . SER A 1 994 ? 250.405 209.192 273.187 1.00 81.53 994 SER A C 1
ATOM 3930 O O . SER A 1 994 ? 249.453 208.844 272.480 1.00 86.90 994 SER A O 1
ATOM 3933 N N . TYR A 1 995 ? 250.296 210.166 274.092 1.00 74.86 995 TYR A N 1
ATOM 3934 C CA . TYR A 1 995 ? 249.021 210.851 274.267 1.00 73.25 995 TYR A CA 1
ATOM 3935 C C . TYR A 1 995 ? 248.614 211.590 273.000 1.00 73.98 995 TYR A C 1
ATOM 3936 O O . TYR A 1 995 ? 247.457 211.511 272.569 1.00 80.56 995 TYR A O 1
ATOM 3945 N N . VAL A 1 996 ? 249.553 212.308 272.383 1.00 67.60 996 VAL A N 1
ATOM 3946 C CA . VAL A 1 996 ? 249.225 213.069 271.183 1.00 62.61 996 VAL A CA 1
ATOM 3947 C C . VAL A 1 996 ? 248.868 212.135 270.037 1.00 73.90 996 VAL A C 1
ATOM 3948 O O . VAL A 1 996 ? 247.949 212.411 269.260 1.00 78.93 996 VAL A O 1
ATOM 3952 N N . LEU A 1 997 ? 249.590 211.022 269.902 1.00 74.22 997 LEU A N 1
ATOM 3953 C CA . LEU A 1 997 ? 249.279 210.073 268.842 1.00 66.46 997 LEU A CA 1
ATOM 3954 C C . LEU A 1 997 ? 247.904 209.454 269.047 1.00 66.21 997 LEU A C 1
ATOM 3955 O O . LEU A 1 997 ? 247.154 209.266 268.085 1.00 77.74 997 LEU A O 1
ATOM 3960 N N . THR A 1 998 ? 247.557 209.121 270.291 1.00 65.71 998 THR A N 1
ATOM 3961 C CA . THR A 1 998 ? 246.228 208.583 270.558 1.00 67.90 998 THR A CA 1
ATOM 3962 C C . THR A 1 998 ? 245.147 209.605 270.238 1.00 72.01 998 THR A C 1
ATOM 3963 O O . THR A 1 998 ? 244.114 209.265 269.649 1.00 79.42 998 THR A O 1
ATOM 3967 N N . ALA A 1 999 ? 245.364 210.865 270.620 1.00 72.29 999 ALA A N 1
ATOM 3968 C CA . ALA A 1 999 ? 244.393 211.902 270.291 1.00 68.81 999 ALA A CA 1
ATOM 3969 C C . ALA A 1 999 ? 244.237 212.047 268.784 1.00 72.59 999 ALA A C 1
ATOM 3970 O O . ALA A 1 999 ? 243.116 212.168 268.275 1.00 80.35 999 ALA A O 1
ATOM 3972 N N . SER A 1 1000 ? 245.353 212.035 268.054 1.00 69.91 1000 SER A N 1
ATOM 3973 C CA . SER A 1 1000 ? 245.293 212.153 266.602 1.00 66.63 1000 SER A CA 1
ATOM 3974 C C . SER A 1 1000 ? 244.554 210.977 265.984 1.00 67.98 1000 SER A C 1
ATOM 3975 O O . SER A 1 1000 ? 243.752 211.156 265.063 1.00 75.30 1000 SER A O 1
ATOM 3978 N N . LEU A 1 1001 ? 244.820 209.763 266.466 1.00 65.72 1001 LEU A N 1
ATOM 3979 C CA . LEU A 1 1001 ? 244.120 208.596 265.943 1.00 64.57 1001 LEU A CA 1
ATOM 3980 C C . LEU A 1 1001 ? 242.625 208.693 266.205 1.00 73.32 1001 LEU A C 1
ATOM 3981 O O . LEU A 1 1001 ? 241.811 208.414 265.317 1.00 81.63 1001 LEU A O 1
ATOM 3986 N N . SER A 1 1002 ? 242.244 209.087 267.421 1.00 73.60 1002 SER A N 1
ATOM 3987 C CA . SER A 1 1002 ? 240.827 209.214 267.734 1.00 70.44 1002 SER A CA 1
ATOM 3988 C C . SER A 1 1002 ? 240.163 210.249 266.842 1.00 71.90 1002 SER A C 1
ATOM 3989 O O . SER A 1 1002 ? 239.065 210.021 266.323 1.00 77.85 1002 SER A O 1
ATOM 3992 N N . TYR A 1 1003 ? 240.814 211.395 266.647 1.00 73.62 1003 TYR A N 1
ATOM 3993 C CA . TYR A 1 1003 ? 240.242 212.422 265.787 1.00 71.61 1003 TYR A CA 1
ATOM 3994 C C . TYR A 1 1003 ? 240.113 211.928 264.351 1.00 74.71 1003 TYR A C 1
ATOM 3995 O O . TYR A 1 1003 ? 239.073 212.110 263.710 1.00 81.37 1003 TYR A O 1
ATOM 4004 N N . ALA A 1 1004 ? 241.163 211.293 263.829 1.00 67.69 1004 ALA A N 1
ATOM 4005 C CA . ALA A 1 1004 ? 241.157 210.873 262.434 1.00 65.44 1004 ALA A CA 1
ATOM 4006 C C . ALA A 1 1004 ? 240.107 209.804 262.175 1.00 66.43 1004 ALA A C 1
ATOM 4007 O O . ALA A 1 1004 ? 239.397 209.857 261.165 1.00 72.40 1004 ALA A O 1
ATOM 4009 N N . LEU A 1 1005 ? 239.992 208.824 263.068 1.00 66.62 1005 LEU A N 1
ATOM 4010 C CA . LEU A 1 1005 ? 239.047 207.737 262.861 1.00 70.32 1005 LEU A CA 1
ATOM 4011 C C . LEU A 1 1005 ? 237.604 208.143 263.118 1.00 73.75 1005 LEU A C 1
ATOM 4012 O O . LEU A 1 1005 ? 236.695 207.376 262.787 1.00 78.46 1005 LEU A O 1
ATOM 4017 N N . CYS A 1 1006 ? 237.372 209.312 263.691 1.00 87.62 1006 CYS A N 1
ATOM 4018 C CA . CYS A 1 1006 ? 236.013 209.753 263.975 1.00 81.84 1006 CYS A CA 1
ATOM 4019 C C . CYS A 1 1006 ? 235.375 210.324 262.714 1.00 87.45 1006 CYS A C 1
ATOM 4020 O O . CYS A 1 1006 ? 235.932 211.245 262.109 1.00 88.78 1006 CYS A O 1
ATOM 4023 N N . PRO A 1 1007 ? 234.221 209.814 262.291 1.00 85.93 1007 PRO A N 1
ATOM 4024 C CA . PRO A 1 1007 ? 233.534 210.416 261.147 1.00 82.09 1007 PRO A CA 1
ATOM 4025 C C . PRO A 1 1007 ? 233.193 211.868 261.435 1.00 92.90 1007 PRO A C 1
ATOM 4026 O O . PRO A 1 1007 ? 232.947 212.255 262.579 1.00 96.65 1007 PRO A O 1
ATOM 4030 N N . ALA A 1 1008 ? 233.187 212.678 260.380 1.00 91.49 1008 ALA A N 1
ATOM 4031 C CA . ALA A 1 1008 ? 232.941 214.103 260.544 1.00 88.76 1008 ALA A CA 1
ATOM 4032 C C . ALA A 1 1008 ? 231.634 214.333 261.291 1.00 88.83 1008 ALA A C 1
ATOM 4033 O O . ALA A 1 1008 ? 230.605 213.731 260.971 1.00 89.87 1008 ALA A O 1
ATOM 4035 N N . GLY A 1 1009 ? 231.681 215.204 262.294 1.00 91.60 1009 GLY A N 1
ATOM 4036 C CA . GLY A 1 1009 ? 230.516 215.485 263.106 1.00 94.39 1009 GLY A CA 1
ATOM 4037 C C . GLY A 1 1009 ? 230.208 214.457 264.169 1.00 96.81 1009 GLY A C 1
ATOM 4038 O O . GLY A 1 1009 ? 229.105 214.480 264.726 1.00 100.36 1009 GLY A O 1
ATOM 4039 N N . SER A 1 1010 ? 231.141 213.558 264.471 1.00 94.20 1010 SER A N 1
ATOM 4040 C CA . SER A 1 1010 ? 230.938 212.531 265.480 1.00 95.23 1010 SER A CA 1
ATOM 4041 C C . SER A 1 1010 ? 232.129 212.500 266.425 1.00 94.56 1010 SER A C 1
ATOM 4042 O O . SER A 1 1010 ? 233.261 212.794 266.032 1.00 97.50 1010 SER A O 1
ATOM 4045 N N . ARG A 1 1011 ? 231.862 212.145 267.679 1.00 96.11 1011 ARG A N 1
ATOM 4046 C CA . ARG A 1 1011 ? 232.899 212.049 268.696 1.00 98.49 1011 ARG A CA 1
ATOM 4047 C C . ARG A 1 1011 ? 233.286 210.614 269.019 1.00 100.46 1011 ARG A C 1
ATOM 4048 O O . ARG A 1 1011 ? 234.122 210.397 269.901 1.00 102.71 1011 ARG A O 1
ATOM 4056 N N . TYR A 1 1012 ? 232.703 209.631 268.338 1.00 95.87 1012 TYR A N 1
ATOM 4057 C CA . TYR A 1 1012 ? 233.038 208.227 268.540 1.00 94.11 1012 TYR A CA 1
ATOM 4058 C C . TYR A 1 1012 ? 233.581 207.648 267.243 1.00 97.44 1012 TYR A C 1
ATOM 4059 O O . TYR A 1 1012 ? 232.857 207.625 266.232 1.00 97.82 1012 TYR A O 1
ATOM 4068 N N . PRO A 1 1013 ? 234.823 207.172 267.210 1.00 86.92 1013 PRO A N 1
ATOM 4069 C CA . PRO A 1 1013 ? 235.350 206.588 265.974 1.00 83.60 1013 PRO A CA 1
ATOM 4070 C C . PRO A 1 1013 ? 234.536 205.379 265.549 1.00 82.27 1013 PRO A C 1
ATOM 4071 O O . PRO A 1 1013 ? 234.037 204.615 266.376 1.00 82.87 1013 PRO A O 1
ATOM 4075 N N . LEU A 1 1014 ? 234.397 205.216 264.235 1.00 75.76 1014 LEU A N 1
ATOM 4076 C CA . LEU A 1 1014 ? 233.698 204.061 263.689 1.00 70.28 1014 LEU A CA 1
ATOM 4077 C C . LEU A 1 1014 ? 234.612 202.859 263.519 1.00 77.54 1014 LEU A C 1
ATOM 4078 O O . LEU A 1 1014 ? 234.163 201.720 263.681 1.00 83.44 1014 LEU A O 1
ATOM 4083 N N . PHE A 1 1015 ? 235.879 203.086 263.193 1.00 70.07 1015 PHE A N 1
ATOM 4084 C CA . PHE A 1 1015 ? 236.899 202.043 263.153 1.00 62.91 1015 PHE A CA 1
ATOM 4085 C C . PHE A 1 1015 ? 237.657 202.145 264.474 1.00 73.30 1015 PHE A C 1
ATOM 4086 O O . PHE A 1 1015 ? 238.642 202.874 264.589 1.00 79.24 1015 PHE A O 1
ATOM 4094 N N . GLY A 1 1016 ? 237.182 201.410 265.477 1.00 73.89 1016 GLY A N 1
ATOM 4095 C CA . GLY A 1 1016 ? 237.661 201.589 266.833 1.00 65.70 1016 GLY A CA 1
ATOM 4096 C C . GLY A 1 1016 ? 238.926 200.849 267.196 1.00 63.78 1016 GLY A C 1
ATOM 4097 O O . GLY A 1 1016 ? 239.422 201.027 268.312 1.00 76.87 1016 GLY A O 1
ATOM 4098 N N . THR A 1 1017 ? 239.463 200.026 266.303 1.00 68.77 1017 THR A N 1
ATOM 4099 C CA . THR A 1 1017 ? 240.632 199.219 266.618 1.00 64.26 1017 THR A CA 1
ATOM 4100 C C . THR A 1 1017 ? 241.902 199.919 266.154 1.00 64.12 1017 THR A C 1
ATOM 4101 O O . THR A 1 1017 ? 241.979 200.391 265.017 1.00 73.89 1017 THR A O 1
ATOM 4105 N N . ILE A 1 1018 ? 242.893 199.985 267.041 1.00 61.91 1018 ILE A N 1
ATOM 4106 C CA . ILE A 1 1018 ? 244.207 200.511 266.710 1.00 60.71 1018 ILE A CA 1
ATOM 4107 C C . ILE A 1 1018 ? 245.253 199.504 267.162 1.00 69.82 1018 ILE A C 1
ATOM 4108 O O . ILE A 1 1018 ? 245.021 198.691 268.059 1.00 81.41 1018 ILE A O 1
ATOM 4113 N N . ILE A 1 1019 ? 246.414 199.568 266.518 1.00 71.38 1019 ILE A N 1
ATOM 4114 C CA . ILE A 1 1019 ? 247.502 198.630 266.751 1.00 67.65 1019 ILE A CA 1
ATOM 4115 C C . ILE A 1 1019 ? 248.728 199.413 267.189 1.00 71.83 1019 ILE A C 1
ATOM 4116 O O . ILE A 1 1019 ? 249.138 200.360 266.511 1.00 81.84 1019 ILE A O 1
ATOM 4121 N N . LEU A 1 1020 ? 249.309 199.018 268.316 1.00 70.21 1020 LEU A N 1
ATOM 4122 C CA . LEU A 1 1020 ? 250.570 199.573 268.787 1.00 72.69 1020 LEU A CA 1
ATOM 4123 C C . LEU A 1 1020 ? 251.612 198.469 268.756 1.00 81.11 1020 LEU A C 1
ATOM 4124 O O . LEU A 1 1020 ? 251.297 197.316 269.057 1.00 88.51 1020 LEU A O 1
ATOM 4129 N N . ASP A 1 1021 ? 252.838 198.809 268.380 1.00 91.68 1021 ASP A N 1
ATOM 4130 C CA . ASP A 1 1021 ? 253.919 197.833 268.275 1.00 92.23 1021 ASP A CA 1
ATOM 4131 C C . ASP A 1 1021 ? 255.057 198.272 269.189 1.00 93.18 1021 ASP A C 1
ATOM 4132 O O . ASP A 1 1021 ? 255.797 199.205 268.866 1.00 99.58 1021 ASP A O 1
ATOM 4137 N N . GLU A 1 1022 ? 255.234 197.558 270.307 1.00 95.86 1022 GLU A N 1
ATOM 4138 C CA . GLU A 1 1022 ? 256.306 197.892 271.287 1.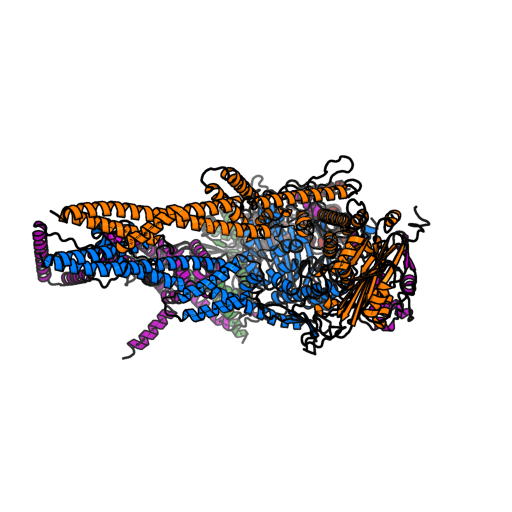00 97.78 1022 GLU A CA 1
ATOM 4139 C C . GLU A 1 1022 ? 256.239 199.391 271.567 1.00 100.45 1022 GLU A C 1
ATOM 4140 O O . GLU A 1 1022 ? 257.280 200.061 271.435 1.00 102.48 1022 GLU A O 1
ATOM 4146 N N . ALA A 1 1023 ? 255.065 199.887 271.964 1.00 101.56 1023 ALA A N 1
ATOM 4147 C CA . ALA A 1 1023 ? 254.897 201.326 272.129 1.00 99.86 1023 ALA A CA 1
ATOM 4148 C C . ALA A 1 1023 ? 255.744 201.869 273.274 1.00 102.63 1023 ALA A C 1
ATOM 4149 O O . ALA A 1 1023 ? 256.482 202.845 273.098 1.00 104.68 1023 ALA A O 1
ATOM 4151 N N . PHE A 1 1024 ? 255.656 201.256 274.449 1.00 101.34 1024 PHE A N 1
ATOM 4152 C CA . PHE A 1 1024 ? 256.248 201.801 275.664 1.00 98.24 1024 PHE A CA 1
ATOM 4153 C C . PHE A 1 1024 ? 257.532 201.055 275.992 1.00 101.03 1024 PHE A C 1
ATOM 4154 O O . PHE A 1 1024 ? 257.504 199.851 276.264 1.00 109.29 1024 PHE A O 1
ATOM 4162 N N . SER A 1 1025 ? 258.652 201.771 275.958 1.00 99.86 1025 SER A N 1
ATOM 4163 C CA . SER A 1 1025 ? 259.929 201.210 276.384 1.00 100.57 1025 SER A CA 1
ATOM 4164 C C . SER A 1 1025 ? 260.739 202.131 277.279 1.00 102.34 1025 SER A C 1
ATOM 4165 O O . SER A 1 1025 ? 261.601 201.635 278.012 1.00 106.16 1025 SER A O 1
ATOM 4168 N N . ARG A 1 1026 ? 260.505 203.440 277.258 1.00 98.06 1026 ARG A N 1
ATOM 4169 C CA . ARG A 1 1026 ? 261.285 204.390 278.037 1.00 98.51 1026 ARG A CA 1
ATOM 4170 C C . ARG A 1 1026 ? 260.557 204.878 279.280 1.00 101.19 1026 ARG A C 1
ATOM 4171 O O . ARG A 1 1026 ? 261.127 205.657 280.048 1.00 107.52 1026 ARG A O 1
ATOM 4179 N N . SER A 1 1027 ? 259.322 204.442 279.500 1.00 90.73 1027 SER A N 1
ATOM 4180 C CA . SER A 1 1027 ? 258.500 204.934 280.592 1.00 87.70 1027 SER A CA 1
ATOM 4181 C C . SER A 1 1027 ? 258.329 203.860 281.657 1.00 87.84 1027 SER A C 1
ATOM 4182 O O . SER A 1 1027 ? 258.348 202.662 281.367 1.00 93.25 1027 SER A O 1
ATOM 4185 N N . SER A 1 1028 ? 258.156 204.307 282.897 1.00 87.17 1028 SER A N 1
ATOM 4186 C CA . SER A 1 1028 ? 257.953 203.390 284.003 1.00 88.13 1028 SER A CA 1
ATOM 4187 C C . SER A 1 1028 ? 256.613 202.674 283.858 1.00 88.25 1028 SER A C 1
ATOM 4188 O O . SER A 1 1028 ? 255.734 203.083 283.096 1.00 93.53 1028 SER A O 1
ATOM 4191 N N . HIS A 1 1029 ? 256.462 201.584 284.609 1.00 96.47 1029 HIS A N 1
ATOM 4192 C CA . HIS A 1 1029 ? 255.215 200.834 284.580 1.00 100.18 1029 HIS A CA 1
ATOM 4193 C C . HIS A 1 1029 ? 254.042 201.632 285.129 1.00 100.15 1029 HIS A C 1
ATOM 4194 O O . HIS A 1 1029 ? 252.894 201.325 284.792 1.00 97.69 1029 HIS A O 1
ATOM 4201 N N . ALA A 1 1030 ? 254.298 202.647 285.952 1.00 90.16 1030 ALA A N 1
ATOM 4202 C CA . ALA A 1 1030 ? 253.232 203.446 286.536 1.00 86.66 1030 ALA A CA 1
ATOM 4203 C C . ALA A 1 1030 ? 252.666 204.480 285.577 1.00 90.05 1030 ALA A C 1
ATOM 4204 O O . ALA A 1 1030 ? 251.474 204.792 285.660 1.00 94.02 1030 ALA A O 1
ATOM 4206 N N . VAL A 1 1031 ? 253.483 205.015 284.675 1.00 84.25 1031 VAL A N 1
ATOM 4207 C CA . VAL A 1 1031 ? 253.015 205.991 283.703 1.00 79.27 1031 VAL A CA 1
ATOM 4208 C C . VAL A 1 1031 ? 252.461 205.342 282.443 1.00 86.81 1031 VAL A C 1
ATOM 4209 O O . VAL A 1 1031 ? 251.620 205.957 281.771 1.00 93.86 1031 VAL A O 1
ATOM 4213 N N . ALA A 1 1032 ? 252.897 204.129 282.097 1.00 89.44 1032 ALA A N 1
ATOM 4214 C CA . ALA A 1 1032 ? 252.307 203.435 280.959 1.00 89.03 1032 ALA A CA 1
ATOM 4215 C C . ALA A 1 1032 ? 250.835 203.135 281.197 1.00 92.61 1032 ALA A C 1
ATOM 4216 O O . ALA A 1 1032 ? 250.021 203.235 280.270 1.00 97.24 1032 ALA A O 1
ATOM 4218 N N . GLY A 1 1033 ? 250.475 202.763 282.424 1.00 85.81 1033 GLY A N 1
ATOM 4219 C CA . GLY A 1 1033 ? 249.076 202.529 282.730 1.00 84.75 1033 GLY A CA 1
ATOM 4220 C C . GLY A 1 1033 ? 248.224 203.756 282.479 1.00 85.57 1033 GLY A C 1
ATOM 4221 O O . GLY A 1 1033 ? 247.080 203.649 282.033 1.00 87.57 1033 GLY A O 1
ATOM 4222 N N . ARG A 1 1034 ? 248.767 204.938 282.764 1.00 91.41 1034 ARG A N 1
ATOM 4223 C CA . ARG A 1 1034 ? 248.054 206.165 282.432 1.00 94.77 1034 ARG A CA 1
ATOM 4224 C C . ARG A 1 1034 ? 247.836 206.276 280.930 1.00 94.89 1034 ARG A C 1
ATOM 4225 O O . ARG A 1 1034 ? 246.775 206.721 280.480 1.00 101.64 1034 ARG A O 1
ATOM 4233 N N . ILE A 1 1035 ? 248.831 205.877 280.137 1.00 87.86 1035 ILE A N 1
ATOM 4234 C CA . ILE A 1 1035 ? 248.677 205.914 278.685 1.00 91.93 1035 ILE A CA 1
ATOM 4235 C C . ILE A 1 1035 ? 247.560 204.978 278.247 1.00 92.46 1035 ILE A C 1
ATOM 4236 O O . ILE A 1 1035 ? 246.739 205.320 277.391 1.00 92.30 1035 ILE A O 1
ATOM 4241 N N . ILE A 1 1036 ? 247.530 203.770 278.809 1.00 81.53 1036 ILE A N 1
ATOM 4242 C CA . ILE A 1 1036 ? 246.479 202.824 278.447 1.00 81.63 1036 ILE A CA 1
ATOM 4243 C C . ILE A 1 1036 ? 245.113 203.369 278.843 1.00 84.38 1036 ILE A C 1
ATOM 4244 O O . ILE A 1 1036 ? 244.132 203.239 278.098 1.00 87.43 1036 ILE A O 1
ATOM 4249 N N . ALA A 1 1037 ? 245.023 203.978 280.025 1.00 77.65 1037 ALA A N 1
ATOM 4250 C CA . ALA A 1 1037 ? 243.762 204.565 280.460 1.00 77.24 1037 ALA A CA 1
ATOM 4251 C C . ALA A 1 1037 ? 243.316 205.660 279.503 1.00 81.69 1037 ALA A C 1
ATOM 4252 O O . ALA A 1 1037 ? 242.140 205.735 279.131 1.00 84.71 1037 ALA A O 1
ATOM 4254 N N . ALA A 1 1038 ? 244.246 206.522 279.091 1.00 84.92 1038 ALA A N 1
ATOM 4255 C CA . ALA A 1 1038 ? 243.905 207.577 278.144 1.00 82.85 1038 ALA A CA 1
ATOM 4256 C C . ALA A 1 1038 ? 243.445 206.991 276.818 1.00 87.62 1038 ALA A C 1
ATOM 4257 O O . ALA A 1 1038 ? 242.469 207.464 276.225 1.00 94.93 1038 ALA A O 1
ATOM 4259 N N . LEU A 1 1039 ? 244.134 205.957 276.341 1.00 83.86 1039 LEU A N 1
ATOM 4260 C CA . LEU A 1 1039 ? 243.751 205.324 275.085 1.00 82.94 1039 LEU A CA 1
ATOM 4261 C C . LEU A 1 1039 ? 242.333 204.777 275.164 1.00 79.85 1039 LEU A C 1
ATOM 4262 O O . LEU A 1 1039 ? 241.540 204.933 274.231 1.00 80.10 1039 LEU A O 1
ATOM 4267 N N . ARG A 1 1040 ? 241.997 204.127 276.278 1.00 86.51 1040 ARG A N 1
ATOM 4268 C CA . ARG A 1 1040 ? 240.627 203.658 276.458 1.00 83.80 1040 ARG A CA 1
ATOM 4269 C C . ARG A 1 1040 ? 239.651 204.824 276.516 1.00 81.95 1040 ARG A C 1
ATOM 4270 O O . ARG A 1 1040 ? 238.530 204.732 276.003 1.00 84.39 1040 ARG A O 1
ATOM 4278 N N . GLU A 1 1041 ? 240.057 205.928 277.143 1.00 88.35 1041 GLU A N 1
ATOM 4279 C CA . GLU A 1 1041 ? 239.167 207.073 277.292 1.00 87.93 1041 GLU A CA 1
ATOM 4280 C C . GLU A 1 1041 ? 238.784 207.669 275.945 1.00 86.74 1041 GLU A C 1
ATOM 4281 O O . GLU A 1 1041 ? 237.669 208.178 275.790 1.00 90.54 1041 GLU A O 1
ATOM 4287 N N . PHE A 1 1042 ? 239.686 207.617 274.966 1.00 78.76 1042 PHE A N 1
ATOM 4288 C CA . PHE A 1 1042 ? 239.398 208.154 273.643 1.00 78.37 1042 PHE A CA 1
ATOM 4289 C C . PHE A 1 1042 ? 238.463 207.265 272.839 1.00 78.60 1042 PHE A C 1
ATOM 4290 O O . PHE A 1 1042 ? 238.095 207.637 271.721 1.00 74.10 1042 PHE A O 1
ATOM 4298 N N . GLY A 1 1043 ? 238.080 206.109 273.368 1.00 77.85 1043 GLY A N 1
ATOM 4299 C CA . GLY A 1 1043 ? 237.174 205.222 272.671 1.00 74.93 1043 GLY A CA 1
ATOM 4300 C C . GLY A 1 1043 ? 237.830 204.271 271.700 1.00 73.56 1043 GLY A C 1
ATOM 4301 O O . GLY A 1 1043 ? 237.143 203.734 270.825 1.00 75.80 1043 GLY A O 1
ATOM 4302 N N . LEU A 1 1044 ? 239.132 204.040 271.826 1.00 61.18 1044 LEU A N 1
ATOM 4303 C CA . LEU A 1 1044 ? 239.874 203.203 270.894 1.00 61.55 1044 LEU A CA 1
ATOM 4304 C C . LEU A 1 1044 ? 240.131 201.838 271.518 1.00 66.05 1044 LEU A C 1
ATOM 4305 O O . LEU A 1 1044 ? 240.789 201.741 272.558 1.00 70.12 1044 LEU A O 1
ATOM 4310 N N . HIS A 1 1045 ? 239.607 200.793 270.886 1.00 71.72 1045 HIS A N 1
ATOM 4311 C CA . HIS A 1 1045 ? 240.011 199.437 271.222 1.00 57.70 1045 HIS A CA 1
ATOM 4312 C C . HIS A 1 1045 ? 241.453 199.231 270.780 1.00 65.31 1045 HIS A C 1
ATOM 4313 O O . HIS A 1 1045 ? 241.875 199.744 269.742 1.00 75.90 1045 HIS A O 1
ATOM 4320 N N . ALA A 1 1046 ? 242.225 198.508 271.585 1.00 63.44 1046 ALA A N 1
ATOM 4321 C CA . ALA A 1 1046 ? 243.668 198.475 271.406 1.00 59.01 1046 ALA A CA 1
ATOM 4322 C C . ALA A 1 1046 ? 244.186 197.050 271.287 1.00 61.21 1046 ALA A C 1
ATOM 4323 O O . ALA A 1 1046 ? 243.786 196.151 272.035 1.00 74.17 1046 ALA A O 1
ATOM 4325 N N . VAL A 1 1047 ? 245.099 196.865 270.339 1.00 60.66 1047 VAL A N 1
ATOM 4326 C CA . VAL A 1 1047 ? 245.882 195.647 270.213 1.00 64.72 1047 VAL A CA 1
ATOM 4327 C C . VAL A 1 1047 ? 247.338 196.050 270.377 1.00 67.86 1047 VAL A C 1
ATOM 4328 O O . VAL A 1 1047 ? 247.907 196.723 269.506 1.00 73.43 1047 VAL A O 1
ATOM 4332 N N . PHE A 1 1048 ? 247.939 195.654 271.492 1.00 65.83 1048 PHE A N 1
ATOM 4333 C CA . PHE A 1 1048 ? 249.334 195.962 271.758 1.00 62.47 1048 PHE A CA 1
ATOM 4334 C C . PHE A 1 1048 ? 250.200 194.792 271.329 1.00 70.24 1048 PHE A C 1
ATOM 4335 O O . PHE A 1 1048 ? 249.781 193.639 271.410 1.00 78.38 1048 PHE A O 1
ATOM 4343 N N . ILE A 1 1049 ? 251.395 195.098 270.842 1.00 70.33 1049 ILE A N 1
ATOM 4344 C CA . ILE A 1 1049 ? 252.415 194.098 270.565 1.00 67.17 1049 ILE A CA 1
ATOM 4345 C C . ILE A 1 1049 ? 253.555 194.333 271.538 1.00 74.27 1049 ILE A C 1
ATOM 4346 O O . ILE A 1 1049 ? 254.228 195.369 271.480 1.00 86.42 1049 ILE A O 1
ATOM 4351 N N . THR A 1 1050 ? 253.774 193.381 272.433 1.00 75.02 1050 THR A N 1
ATOM 4352 C CA . THR A 1 1050 ? 254.724 193.584 273.509 1.00 75.82 1050 THR A CA 1
ATOM 4353 C C . THR A 1 1050 ? 255.881 192.610 273.379 1.00 77.59 1050 THR A C 1
ATOM 4354 O O . THR A 1 1050 ? 255.689 191.457 272.984 1.00 85.14 1050 THR A O 1
ATOM 4358 N N . PRO A 1 1051 ? 257.087 193.046 273.703 1.00 77.95 1051 PRO A N 1
ATOM 4359 C CA . PRO A 1 1051 ? 258.209 192.105 273.765 1.00 80.18 1051 PRO A CA 1
ATOM 4360 C C . PRO A 1 1051 ? 258.052 191.187 274.962 1.00 81.33 1051 PRO A C 1
ATOM 4361 O O . PRO A 1 1051 ? 257.034 191.249 275.657 1.00 83.79 1051 PRO A O 1
ATOM 4365 N N . ASN A 1 1052 ? 259.037 190.326 275.214 1.00 89.19 1052 ASN A N 1
ATOM 4366 C CA . ASN A 1 1052 ? 258.967 189.487 276.403 1.00 85.40 1052 ASN A CA 1
ATOM 4367 C C . ASN A 1 1052 ? 258.799 190.329 277.659 1.00 88.27 1052 ASN A C 1
ATOM 4368 O O . ASN A 1 1052 ? 258.143 189.899 278.613 1.00 91.98 1052 ASN A O 1
ATOM 4373 N N . LYS A 1 1053 ? 259.371 191.529 277.675 1.00 89.71 1053 LYS A N 1
ATOM 4374 C CA . LYS A 1 1053 ? 259.116 192.466 278.754 1.00 87.76 1053 LYS A CA 1
ATOM 4375 C C . LYS A 1 1053 ? 257.658 192.912 278.710 1.00 92.85 1053 LYS A C 1
ATOM 4376 O O . LYS A 1 1053 ? 256.901 192.581 277.796 1.00 96.53 1053 LYS A O 1
ATOM 4382 N N . GLU A 1 1054 ? 257.257 193.676 279.718 1.00 97.48 1054 GLU A N 1
ATOM 4383 C CA . GLU A 1 1054 ? 255.957 194.336 279.765 1.00 97.19 1054 GLU A CA 1
ATOM 4384 C C . GLU A 1 1054 ? 254.788 193.364 279.724 1.00 97.39 1054 GLU A C 1
ATOM 4385 O O . GLU A 1 1054 ? 253.634 193.798 279.669 1.00 100.32 1054 GLU A O 1
ATOM 4391 N N . MET A 1 1055 ? 255.046 192.058 279.758 1.00 91.37 1055 MET A N 1
ATOM 4392 C CA . MET A 1 1055 ? 253.943 191.111 279.836 1.00 87.70 1055 MET A CA 1
ATOM 4393 C C . MET A 1 1055 ? 253.140 191.294 281.112 1.00 93.11 1055 MET A C 1
ATOM 4394 O O . MET A 1 1055 ? 251.948 190.974 281.134 1.00 96.87 1055 MET A O 1
ATOM 4399 N N . ARG A 1 1056 ? 253.768 191.799 282.171 1.00 85.71 1056 ARG A N 1
ATOM 4400 C CA . ARG A 1 1056 ? 253.058 192.116 283.400 1.00 83.69 1056 ARG A CA 1
ATOM 4401 C C . ARG A 1 1056 ? 252.374 193.472 283.341 1.00 91.49 1056 ARG A C 1
ATOM 4402 O O . ARG A 1 1056 ? 251.362 193.676 284.018 1.00 95.58 1056 ARG A O 1
ATOM 4410 N N . LEU A 1 1057 ? 252.903 194.405 282.547 1.00 86.92 1057 LEU A N 1
ATOM 4411 C CA . LEU A 1 1057 ? 252.281 195.721 282.448 1.00 82.51 1057 LEU A CA 1
ATOM 4412 C C . LEU A 1 1057 ? 250.952 195.645 281.709 1.00 88.19 1057 LEU A C 1
ATOM 4413 O O . LEU A 1 1057 ? 249.946 196.201 282.163 1.00 88.30 1057 LEU A O 1
ATOM 4418 N N . LEU A 1 1058 ? 250.927 194.957 280.568 1.00 82.30 1058 LEU A N 1
ATOM 4419 C CA . LEU A 1 1058 ? 249.701 194.818 279.795 1.00 79.00 1058 LEU A CA 1
ATOM 4420 C C . LEU A 1 1058 ? 248.719 193.834 280.409 1.00 80.47 1058 LEU A C 1
ATOM 4421 O O . LEU A 1 1058 ? 247.540 193.858 280.044 1.00 89.24 1058 LEU A O 1
ATOM 4426 N N . ARG A 1 1059 ? 249.164 192.978 281.327 1.00 69.28 1059 ARG A N 1
ATOM 4427 C CA . ARG A 1 1059 ? 248.240 192.066 281.988 1.00 71.98 1059 ARG A CA 1
ATOM 4428 C C . ARG A 1 1059 ? 247.174 192.804 282.782 1.00 79.23 1059 ARG A C 1
ATOM 4429 O O . ARG A 1 1059 ? 246.128 192.221 283.083 1.00 80.49 1059 ARG A O 1
ATOM 4437 N N . ASP A 1 1060 ? 247.415 194.064 283.128 1.00 92.15 1060 ASP A N 1
ATOM 4438 C CA . ASP A 1 1060 ? 246.468 194.859 283.895 1.00 93.06 1060 ASP A CA 1
ATOM 4439 C C . ASP A 1 1060 ? 245.523 195.669 283.020 1.00 92.47 1060 ASP A C 1
ATOM 4440 O O . ASP A 1 1060 ? 244.612 196.313 283.550 1.00 95.25 1060 ASP A O 1
ATOM 4445 N N . HIS A 1 1061 ? 245.710 195.653 281.701 1.00 81.29 1061 HIS A N 1
ATOM 4446 C CA . HIS A 1 1061 ? 244.879 196.437 280.803 1.00 84.74 1061 HIS A CA 1
ATOM 4447 C C . HIS A 1 1061 ? 244.331 195.642 279.629 1.00 85.85 1061 HIS A C 1
ATOM 4448 O O . HIS A 1 1061 ? 243.696 196.232 278.749 1.00 89.95 1061 HIS A O 1
ATOM 4455 N N . THR A 1 1062 ? 244.556 194.334 279.584 1.00 70.52 1062 THR A N 1
ATOM 4456 C CA . THR A 1 1062 ? 244.049 193.491 278.515 1.00 67.43 1062 THR A CA 1
ATOM 4457 C C . THR A 1 1062 ? 243.494 192.208 279.108 1.00 71.35 1062 THR A C 1
ATOM 4458 O O . THR A 1 1062 ? 243.937 191.754 280.165 1.00 78.47 1062 THR A O 1
ATOM 4462 N N . ARG A 1 1063 ? 242.518 191.626 278.419 1.00 69.57 1063 ARG A N 1
ATOM 4463 C CA . ARG A 1 1063 ? 241.869 190.414 278.890 1.00 72.58 1063 ARG A CA 1
ATOM 4464 C C . ARG A 1 1063 ? 242.275 189.164 278.128 1.00 77.66 1063 ARG A C 1
ATOM 4465 O O . ARG A 1 1063 ? 241.842 188.070 278.503 1.00 84.67 1063 ARG A O 1
ATOM 4473 N N . SER A 1 1064 ? 243.081 189.284 277.078 1.00 71.89 1064 SER A N 1
ATOM 4474 C CA . SER A 1 1064 ? 243.496 188.122 276.311 1.00 70.73 1064 SER A CA 1
ATOM 4475 C C . SER A 1 1064 ? 244.813 188.407 275.609 1.00 76.06 1064 SER A C 1
ATOM 4476 O O . SER A 1 1064 ? 245.194 189.561 275.375 1.00 85.41 1064 SER A O 1
ATOM 4479 N N . ALA A 1 1065 ? 245.505 187.329 275.254 1.00 66.27 1065 ALA A N 1
ATOM 4480 C CA . ALA A 1 1065 ? 246.790 187.433 274.592 1.00 66.70 1065 ALA A CA 1
ATOM 4481 C C . ALA A 1 1065 ? 246.858 186.418 273.464 1.00 68.15 1065 ALA A C 1
ATOM 4482 O O . ALA A 1 1065 ? 246.420 185.274 273.611 1.00 71.00 1065 ALA A O 1
ATOM 4484 N N . ILE A 1 1066 ? 247.410 186.855 272.342 1.00 66.61 1066 ILE A N 1
ATOM 4485 C CA . ILE A 1 1066 ? 247.803 185.971 271.256 1.00 63.60 1066 ILE A CA 1
ATOM 4486 C C . ILE A 1 1066 ? 249.273 185.640 271.455 1.00 68.93 1066 ILE A C 1
ATOM 4487 O O . ILE A 1 1066 ? 250.141 186.508 271.312 1.00 76.56 1066 ILE A O 1
ATOM 4492 N N . VAL A 1 1067 ? 249.550 184.395 271.814 1.00 65.33 1067 VAL A N 1
ATOM 4493 C CA . VAL A 1 1067 ? 250.907 183.908 272.002 1.00 60.38 1067 VAL A CA 1
ATOM 4494 C C . VAL A 1 1067 ? 251.404 183.437 270.646 1.00 63.14 1067 VAL A C 1
ATOM 4495 O O . VAL A 1 1067 ? 250.854 182.495 270.066 1.00 74.95 1067 VAL A O 1
ATOM 4499 N N . VAL A 1 1068 ? 252.431 184.107 270.137 1.00 55.65 1068 VAL A N 1
ATOM 4500 C CA . VAL A 1 1068 ? 253.049 183.778 268.860 1.00 57.43 1068 VAL A CA 1
ATOM 4501 C C . VAL A 1 1068 ? 254.387 183.119 269.150 1.00 64.31 1068 VAL A C 1
ATOM 4502 O O . VAL A 1 1068 ? 255.284 183.746 269.725 1.00 71.73 1068 VAL A O 1
ATOM 4506 N N . HIS A 1 1069 ? 254.529 181.861 268.752 1.00 63.04 1069 HIS A N 1
ATOM 4507 C CA . HIS A 1 1069 ? 255.749 181.112 269.005 1.00 60.15 1069 HIS A CA 1
ATOM 4508 C C . HIS A 1 1069 ? 256.200 180.409 267.737 1.00 65.15 1069 HIS A C 1
ATOM 4509 O O . HIS A 1 1069 ? 255.386 179.839 267.010 1.00 68.77 1069 HIS A O 1
ATOM 4516 N N . ARG A 1 1070 ? 257.512 180.479 267.485 1.00 73.38 1070 ARG A N 1
ATOM 4517 C CA . ARG A 1 1070 ? 258.085 179.840 266.273 1.00 67.22 1070 ARG A CA 1
ATOM 4518 C C . ARG A 1 1070 ? 258.640 178.463 266.634 1.00 73.28 1070 ARG A C 1
ATOM 4519 O O . ARG A 1 1070 ? 259.319 178.353 267.673 1.00 81.95 1070 ARG A O 1
ATOM 4527 N N . ARG A 1 1071 ? 258.358 177.461 265.805 1.00 80.04 1071 ARG A N 1
ATOM 4528 C CA . ARG A 1 1071 ? 258.812 176.094 266.015 1.00 79.51 1071 ARG A CA 1
ATOM 4529 C C . ARG A 1 1071 ? 259.752 175.691 264.888 1.00 80.48 1071 ARG A C 1
ATOM 4530 O O . ARG A 1 1071 ? 259.616 174.611 264.307 1.00 84.53 1071 ARG A O 1
ATOM 4538 N N . GLY A 1 1072 ? 260.699 176.567 264.570 1.00 81.15 1072 GLY A N 1
ATOM 4539 C CA . GLY A 1 1072 ? 261.578 176.378 263.436 1.00 80.32 1072 GLY A CA 1
ATOM 4540 C C . GLY A 1 1072 ? 261.360 177.466 262.409 1.00 83.78 1072 GLY A C 1
ATOM 4541 O O . GLY A 1 1072 ? 261.672 178.633 262.655 1.00 90.61 1072 GLY A O 1
ATOM 4542 N N . GLN A 1 1073 ? 260.827 177.095 261.248 1.00 89.51 1073 GLN A N 1
ATOM 4543 C CA . GLN A 1 1073 ? 260.384 178.060 260.252 1.00 90.15 1073 GLN A CA 1
ATOM 4544 C C . GLN A 1 1073 ? 258.869 178.209 260.236 1.00 92.81 1073 GLN A C 1
ATOM 4545 O O . GLN A 1 1073 ? 258.323 178.817 259.311 1.00 95.67 1073 GLN A O 1
ATOM 4551 N N . ASN A 1 1074 ? 258.180 177.673 261.240 1.00 81.50 1074 ASN A N 1
ATOM 4552 C CA . ASN A 1 1074 ? 256.721 177.664 261.295 1.00 80.02 1074 ASN A CA 1
ATOM 4553 C C . ASN A 1 1074 ? 256.274 178.446 262.523 1.00 83.25 1074 ASN A C 1
ATOM 4554 O O . ASN A 1 1074 ? 256.393 177.962 263.651 1.00 89.56 1074 ASN A O 1
ATOM 4559 N N . SER A 1 1075 ? 255.761 179.652 262.306 1.00 67.72 1075 SER A N 1
ATOM 4560 C CA . SER A 1 1075 ? 255.153 180.412 263.385 1.00 66.17 1075 SER A CA 1
ATOM 4561 C C . SER A 1 1075 ? 253.757 179.880 263.669 1.00 65.33 1075 SER A C 1
ATOM 4562 O O . SER A 1 1075 ? 253.038 179.469 262.755 1.00 72.63 1075 SER A O 1
ATOM 4565 N N . ASN A 1 1076 ? 253.379 179.878 264.942 1.00 63.76 1076 ASN A N 1
ATOM 4566 C CA . ASN A 1 1076 ? 252.053 179.470 265.367 1.00 60.48 1076 ASN A CA 1
ATOM 4567 C C . ASN A 1 1076 ? 251.518 180.501 266.345 1.00 65.25 1076 ASN A C 1
ATOM 4568 O O . ASN A 1 1076 ? 252.276 181.212 267.010 1.00 75.45 1076 ASN A O 1
ATOM 4573 N N . MET A 1 1077 ? 250.195 180.576 266.431 1.00 57.45 1077 MET A N 1
ATOM 4574 C CA . MET A 1 1077 ? 249.555 181.555 267.293 1.00 55.53 1077 MET A CA 1
ATOM 4575 C C . MET A 1 1077 ? 248.427 180.882 268.055 1.00 58.77 1077 MET A C 1
ATOM 4576 O O . MET A 1 1077 ? 247.669 180.086 267.495 1.00 70.07 1077 MET A O 1
ATOM 4581 N N . ALA A 1 1078 ? 248.330 181.207 269.339 1.00 55.82 1078 ALA A N 1
ATOM 4582 C CA . ALA A 1 1078 ? 247.260 180.698 270.185 1.00 59.85 1078 ALA A CA 1
ATOM 4583 C C . ALA A 1 1078 ? 246.630 181.855 270.939 1.00 66.91 1078 ALA A C 1
ATOM 4584 O O . ALA A 1 1078 ? 247.335 182.612 271.607 1.00 74.00 1078 ALA A O 1
ATOM 4586 N N . SER A 1 1079 ? 245.313 181.988 270.843 1.00 71.11 1079 SER A N 1
ATOM 4587 C CA . SER A 1 1079 ? 244.587 183.070 271.504 1.00 70.03 1079 SER A CA 1
ATOM 4588 C C . SER A 1 1079 ? 244.050 182.537 272.826 1.00 76.18 1079 SER A C 1
ATOM 4589 O O . SER A 1 1079 ? 243.119 181.730 272.849 1.00 78.54 1079 SER A O 1
ATOM 4592 N N . LEU A 1 1080 ? 244.633 182.995 273.931 1.00 77.01 1080 LEU A N 1
ATOM 4593 C CA . LEU A 1 1080 ? 244.303 182.488 275.253 1.00 70.92 1080 LEU A CA 1
ATOM 4594 C C . LEU A 1 1080 ? 244.061 183.641 276.214 1.00 73.85 1080 LEU A C 1
ATOM 4595 O O . LEU A 1 1080 ? 244.712 184.685 276.123 1.00 77.54 1080 LEU A O 1
ATOM 4600 N N . SER A 1 1081 ? 243.129 183.446 277.140 1.00 74.86 1081 SER A N 1
ATOM 4601 C CA . SER A 1 1081 ? 242.971 184.401 278.220 1.00 68.59 1081 SER A CA 1
ATOM 4602 C C . SER A 1 1081 ? 244.153 184.298 279.178 1.00 74.09 1081 SER A C 1
ATOM 4603 O O . SER A 1 1081 ? 244.873 183.298 279.217 1.00 82.74 1081 SER A O 1
ATOM 4606 N N . TRP A 1 1082 ? 244.353 185.356 279.963 1.00 72.78 1082 TRP A N 1
ATOM 4607 C CA . TRP A 1 1082 ? 245.484 185.375 280.884 1.00 66.61 1082 TRP A CA 1
ATOM 4608 C C . TRP A 1 1082 ? 245.421 184.206 281.860 1.00 73.91 1082 TRP A C 1
ATOM 4609 O O . TRP A 1 1082 ? 246.457 183.657 282.249 1.00 81.31 1082 TRP A O 1
ATOM 4620 N N . GLU A 1 1083 ? 244.214 183.812 282.269 1.00 83.01 1083 GLU A N 1
ATOM 4621 C CA . GLU A 1 1083 ? 244.077 182.683 283.183 1.00 81.76 1083 GLU A CA 1
ATOM 4622 C C . GLU A 1 1083 ? 244.539 181.385 282.534 1.00 86.39 1083 GLU A C 1
ATOM 4623 O O . GLU A 1 1083 ? 245.216 180.566 283.169 1.00 93.61 1083 GLU A O 1
ATOM 4629 N N . GLU A 1 1084 ? 244.176 181.171 281.270 1.00 82.00 1084 GLU A N 1
ATOM 4630 C CA . GLU A 1 1084 ? 244.630 179.972 280.578 1.00 80.31 1084 GLU A CA 1
ATOM 4631 C C . GLU A 1 1084 ? 246.138 179.986 280.372 1.00 85.40 1084 GLU A C 1
ATOM 4632 O O . GLU A 1 1084 ? 246.785 178.936 280.450 1.00 92.66 1084 GLU A O 1
ATOM 4638 N N . LEU A 1 1085 ? 246.717 181.160 280.122 1.00 78.33 1085 LEU A N 1
ATOM 4639 C CA . LEU A 1 1085 ? 248.170 181.254 280.059 1.00 75.14 1085 LEU A CA 1
ATOM 4640 C C . LEU A 1 1085 ? 248.798 180.904 281.401 1.00 84.33 1085 LEU A C 1
ATOM 4641 O O . LEU A 1 1085 ? 249.843 180.246 281.456 1.00 93.44 1085 LEU A O 1
ATOM 4646 N N . GLU A 1 1086 ? 248.177 181.339 282.498 1.00 88.33 1086 GLU A N 1
ATOM 4647 C CA . GLU A 1 1086 ? 248.683 180.984 283.818 1.00 85.41 1086 GLU A CA 1
ATOM 4648 C C . GLU A 1 1086 ? 248.616 179.479 284.043 1.00 87.49 1086 GLU A C 1
ATOM 4649 O O . GLU A 1 1086 ? 249.528 178.889 284.633 1.00 92.78 1086 GLU A O 1
ATOM 4655 N N . ARG A 1 1087 ? 247.539 178.841 283.588 1.00 89.52 1087 ARG A N 1
ATOM 4656 C CA . ARG A 1 1087 ? 247.449 177.388 283.705 1.00 88.01 1087 ARG A CA 1
ATOM 4657 C C . ARG A 1 1087 ? 248.525 176.702 282.871 1.00 87.87 1087 ARG A C 1
ATOM 4658 O O . ARG A 1 1087 ? 249.099 175.689 283.289 1.00 94.11 1087 ARG A O 1
ATOM 4666 N N . HIS A 1 1088 ? 248.808 177.237 281.683 1.00 89.96 1088 HIS A N 1
ATOM 4667 C CA . HIS A 1 1088 ? 249.899 176.698 280.876 1.00 87.43 1088 HIS A CA 1
ATOM 4668 C C . HIS A 1 1088 ? 251.231 176.829 281.601 1.00 89.78 1088 HIS A C 1
ATOM 4669 O O . HIS A 1 1088 ? 252.057 175.909 281.578 1.00 93.48 1088 HIS A O 1
ATOM 4676 N N . TYR A 1 1089 ? 251.458 177.970 282.250 1.00 100.44 1089 TYR A N 1
ATOM 4677 C CA . TYR A 1 1089 ? 252.681 178.149 283.025 1.00 101.17 1089 TYR A CA 1
ATOM 4678 C C . TYR A 1 1089 ? 252.754 177.152 284.173 1.00 101.80 1089 TYR A C 1
ATOM 4679 O O . TYR A 1 1089 ? 253.824 176.608 284.469 1.00 100.95 1089 TYR A O 1
ATOM 4688 N N . GLN A 1 1090 ? 251.626 176.911 284.842 1.00 105.84 1090 GLN A N 1
ATOM 4689 C CA . GLN A 1 1090 ? 251.599 175.921 285.912 1.00 101.62 1090 GLN A CA 1
ATOM 4690 C C . GLN A 1 1090 ? 251.952 174.539 285.383 1.00 102.74 1090 GLN A C 1
ATOM 4691 O O . GLN A 1 1090 ? 252.691 173.787 286.029 1.00 103.29 1090 GLN A O 1
ATOM 4697 N N . ARG A 1 1091 ? 251.428 174.183 284.209 1.00 113.63 1091 ARG A N 1
ATOM 4698 C CA . ARG A 1 1091 ? 251.816 172.920 283.590 1.00 114.91 1091 ARG A CA 1
ATOM 4699 C C . ARG A 1 1091 ? 253.313 172.889 283.317 1.00 115.55 1091 ARG A C 1
ATOM 4700 O O . ARG A 1 1091 ? 253.972 171.865 283.530 1.00 116.56 1091 ARG A O 1
ATOM 4708 N N . ARG A 1 1092 ? 253.865 174.004 282.837 1.00 120.09 1092 ARG A N 1
ATOM 4709 C CA . ARG A 1 1092 ? 255.301 174.071 282.587 1.00 120.11 1092 ARG A CA 1
ATOM 4710 C C . ARG A 1 1092 ? 256.087 173.800 283.863 1.00 124.43 1092 ARG A C 1
ATOM 4711 O O . ARG A 1 1092 ? 257.021 172.990 283.873 1.00 125.30 1092 ARG A O 1
ATOM 4719 N N . GLY A 1 1093 ? 255.719 174.472 284.954 1.00 130.92 1093 GLY A N 1
ATOM 4720 C CA . GLY A 1 1093 ? 256.436 174.314 286.206 1.00 129.30 1093 GLY A CA 1
ATOM 4721 C C . GLY A 1 1093 ? 256.420 172.900 286.743 1.00 131.78 1093 GLY A C 1
ATOM 4722 O O . GLY A 1 1093 ? 257.312 172.526 287.511 1.00 130.37 1093 GLY A O 1
ATOM 4723 N N . ASN A 1 1094 ? 255.424 172.104 286.359 1.00 142.03 1094 ASN A N 1
ATOM 4724 C CA . ASN A 1 1094 ? 255.340 170.705 286.747 1.00 141.57 1094 ASN A CA 1
ATOM 4725 C C . ASN A 1 1094 ? 255.867 169.771 285.665 1.00 141.46 1094 ASN A C 1
ATOM 4726 O O . ASN A 1 1094 ? 255.747 168.549 285.801 1.00 139.74 1094 ASN A O 1
ATOM 4731 N N . ALA A 1 1095 ? 256.442 170.316 284.598 1.00 145.15 1095 ALA A N 1
ATOM 4732 C CA . ALA A 1 1095 ? 257.003 169.504 283.527 1.00 144.06 1095 ALA A CA 1
ATOM 4733 C C . ALA A 1 1095 ? 258.508 169.719 283.421 1.00 142.96 1095 ALA A C 1
ATOM 4734 O O . ALA A 1 1095 ? 259.280 168.767 283.316 1.00 141.78 1095 ALA A O 1
ATOM 4736 N N . MET B 1 1 ? 282.212 182.079 290.607 1.00 234.68 1 MET B N 1
ATOM 4737 C CA . MET B 1 1 ? 281.605 183.245 289.976 1.00 234.33 1 MET B CA 1
ATOM 4738 C C . MET B 1 1 ? 282.020 184.529 290.688 1.00 234.54 1 MET B C 1
ATOM 4739 O O . MET B 1 1 ? 282.217 185.566 290.055 1.00 233.20 1 MET B O 1
ATOM 4744 N N . ASN B 1 2 ? 282.150 184.451 292.014 1.00 230.70 2 ASN B N 1
ATOM 4745 C CA . ASN B 1 2 ? 282.555 185.607 292.805 1.00 229.44 2 ASN B CA 1
ATOM 4746 C C . ASN B 1 2 ? 284.045 185.900 292.700 1.00 228.49 2 ASN B C 1
ATOM 4747 O O . ASN B 1 2 ? 284.466 187.019 293.012 1.00 228.27 2 ASN B O 1
ATOM 4752 N N . GLN B 1 3 ? 284.850 184.925 292.272 1.00 218.69 3 GLN B N 1
ATOM 4753 C CA . GLN B 1 3 ? 286.294 185.127 292.207 1.00 218.51 3 GLN B CA 1
ATOM 4754 C C . GLN B 1 3 ? 286.668 186.177 291.168 1.00 219.70 3 GLN B C 1
ATOM 4755 O O . GLN B 1 3 ? 287.547 187.013 291.411 1.00 220.00 3 GLN B O 1
ATOM 4761 N N . VAL B 1 4 ? 286.014 186.151 290.004 1.00 213.64 4 VAL B N 1
ATOM 4762 C CA . VAL B 1 4 ? 286.387 187.054 288.918 1.00 212.51 4 VAL B CA 1
ATOM 4763 C C . VAL B 1 4 ? 286.136 188.506 289.300 1.00 211.98 4 VAL B C 1
ATOM 4764 O O . VAL B 1 4 ? 286.906 189.398 288.924 1.00 209.58 4 VAL B O 1
ATOM 4768 N N . SER B 1 5 ? 285.069 188.770 290.058 1.00 200.41 5 SER B N 1
ATOM 4769 C CA . SER B 1 5 ? 284.719 190.145 290.388 1.00 196.88 5 SER B CA 1
ATOM 4770 C C . SER B 1 5 ? 285.821 190.852 291.165 1.00 197.70 5 SER B C 1
ATOM 4771 O O . SER B 1 5 ? 285.842 192.087 291.204 1.00 196.30 5 SER B O 1
ATOM 4774 N N . GLY B 1 6 ? 286.737 190.102 291.778 1.00 195.90 6 GLY B N 1
ATOM 4775 C CA . GLY B 1 6 ? 287.855 190.714 292.470 1.00 194.49 6 GLY B CA 1
ATOM 4776 C C . GLY B 1 6 ? 288.829 191.439 291.566 1.00 194.05 6 GLY B C 1
ATOM 4777 O O . GLY B 1 6 ? 289.705 192.148 292.072 1.00 193.34 6 GLY B O 1
ATOM 4778 N N . LEU B 1 7 ? 288.699 191.276 290.247 1.00 170.86 7 LEU B N 1
ATOM 4779 C CA . LEU B 1 7 ? 289.561 192.008 289.325 1.00 169.33 7 LEU B CA 1
ATOM 4780 C C . LEU B 1 7 ? 289.379 193.513 289.460 1.00 169.29 7 LEU B C 1
ATOM 4781 O O . LEU B 1 7 ? 290.324 194.274 289.222 1.00 166.62 7 LEU B O 1
ATOM 4786 N N . ALA B 1 8 ? 288.183 193.960 289.837 1.00 170.12 8 ALA B N 1
ATOM 4787 C CA . ALA B 1 8 ? 287.921 195.388 289.960 1.00 168.23 8 ALA B CA 1
ATOM 4788 C C . ALA B 1 8 ? 288.851 196.015 290.990 1.00 166.85 8 ALA B C 1
ATOM 4789 O O . ALA B 1 8 ? 289.049 195.471 292.081 1.00 167.32 8 ALA B O 1
ATOM 4791 N N . GLY B 1 9 ? 289.422 197.164 290.639 1.00 146.38 9 GLY B N 1
ATOM 4792 C CA . GLY B 1 9 ? 290.339 197.855 291.523 1.00 145.20 9 GLY B CA 1
ATOM 4793 C C . GLY B 1 9 ? 291.745 197.294 291.468 1.00 146.07 9 GLY B C 1
ATOM 4794 O O . GLY B 1 9 ? 292.724 198.047 291.471 1.00 144.83 9 GLY B O 1
ATOM 4795 N N . LYS B 1 10 ? 291.855 195.965 291.414 1.00 140.89 10 LYS B N 1
ATOM 4796 C CA . LYS B 1 10 ? 293.168 195.334 291.346 1.00 138.26 10 LYS B CA 1
ATOM 4797 C C . LYS B 1 10 ? 293.910 195.714 290.072 1.00 137.87 10 LYS B C 1
ATOM 4798 O O . LYS B 1 10 ? 295.145 195.673 290.039 1.00 138.11 10 LYS B O 1
ATOM 4804 N N . GLU B 1 11 ? 293.183 196.082 289.020 1.00 125.74 11 GLU B N 1
ATOM 4805 C CA . GLU B 1 11 ? 293.781 196.403 287.730 1.00 125.45 11 GLU B CA 1
ATOM 4806 C C . GLU B 1 11 ? 293.757 197.885 287.396 1.00 124.91 11 GLU B C 1
ATOM 4807 O O . GLU B 1 11 ? 294.760 198.416 286.915 1.00 119.54 11 GLU B O 1
ATOM 4813 N N . SER B 1 12 ? 292.646 198.572 287.637 1.00 105.60 12 SER B N 1
ATOM 4814 C CA . SER B 1 12 ? 292.499 199.953 287.193 1.00 99.74 12 SER B CA 1
ATOM 4815 C C . SER B 1 12 ? 291.562 200.685 288.147 1.00 94.86 12 SER B C 1
ATOM 4816 O O . SER B 1 12 ? 291.210 200.176 289.216 1.00 93.56 12 SER B O 1
ATOM 4819 N N . PHE B 1 13 ? 291.153 201.886 287.747 1.00 79.88 13 PHE B N 1
ATOM 4820 C CA . PHE B 1 13 ? 290.313 202.746 288.568 1.00 81.05 13 PHE B CA 1
ATOM 4821 C C . PHE B 1 13 ? 288.844 202.485 288.271 1.00 84.74 13 PHE B C 1
ATOM 4822 O O . PHE B 1 13 ? 288.462 202.295 287.112 1.00 88.63 13 PHE B O 1
ATOM 4830 N N . ILE B 1 14 ? 288.025 202.475 289.317 1.00 76.40 14 ILE B N 1
ATOM 4831 C CA . ILE B 1 14 ? 286.580 202.369 289.168 1.00 69.64 14 ILE B CA 1
ATOM 4832 C C . ILE B 1 14 ? 285.927 203.448 290.017 1.00 76.57 14 ILE B C 1
ATOM 4833 O O . ILE B 1 14 ? 286.335 203.704 291.153 1.00 83.61 14 ILE B O 1
ATOM 4838 N N . LEU B 1 15 ? 284.920 204.099 289.447 1.00 73.66 15 LEU B N 1
ATOM 4839 C CA . LEU B 1 15 ? 284.164 205.103 290.178 1.00 66.33 15 LEU B CA 1
ATOM 4840 C C . LEU B 1 15 ? 283.431 204.447 291.339 1.00 68.53 15 LEU B C 1
ATOM 4841 O O . LEU B 1 15 ? 282.884 203.349 291.205 1.00 78.67 15 LEU B O 1
ATOM 4846 N N . THR B 1 16 ? 283.427 205.122 292.490 1.00 66.89 16 THR B N 1
ATOM 4847 C CA . THR B 1 16 ? 282.836 204.571 293.698 1.00 73.96 16 THR B CA 1
ATOM 4848 C C . THR B 1 16 ? 281.846 205.494 294.388 1.00 76.12 16 THR B C 1
ATOM 4849 O O . THR B 1 16 ? 281.015 205.003 295.159 1.00 75.14 16 THR B O 1
ATOM 4853 N N . ARG B 1 17 ? 281.902 206.800 294.144 1.00 71.56 17 ARG B N 1
ATOM 4854 C CA . ARG B 1 17 ? 281.010 207.719 294.831 1.00 65.65 17 ARG B CA 1
ATOM 4855 C C . ARG B 1 17 ? 280.774 208.942 293.958 1.00 70.82 17 ARG B C 1
ATOM 4856 O O . ARG B 1 17 ? 281.673 209.382 293.240 1.00 73.08 17 ARG B O 1
ATOM 4864 N N . ILE B 1 18 ? 279.558 209.476 294.027 1.00 71.98 18 ILE B N 1
ATOM 4865 C CA . ILE B 1 18 ? 279.175 210.688 293.314 1.00 66.48 18 ILE B CA 1
ATOM 4866 C C . ILE B 1 18 ? 278.610 211.677 294.322 1.00 70.42 18 ILE B C 1
ATOM 4867 O O . ILE B 1 18 ? 277.767 211.314 295.151 1.00 82.02 18 ILE B O 1
ATOM 4872 N N . GLU B 1 19 ? 279.074 212.919 294.253 1.00 75.34 19 GLU B N 1
ATOM 4873 C CA . GLU B 1 19 ? 278.632 213.980 295.146 1.00 71.68 19 GLU B CA 1
ATOM 4874 C C . GLU B 1 19 ? 277.968 215.080 294.331 1.00 77.70 19 GLU B C 1
ATOM 4875 O O . GLU B 1 19 ? 278.545 215.565 293.352 1.00 86.95 19 GLU B O 1
ATOM 4881 N N . LEU B 1 20 ? 276.766 215.477 294.736 1.00 64.69 20 LEU B N 1
ATOM 4882 C CA . LEU B 1 20 ? 276.017 216.523 294.060 1.00 65.19 20 LEU B CA 1
ATOM 4883 C C . LEU B 1 20 ? 275.626 217.600 295.059 1.00 66.85 20 LEU B C 1
ATOM 4884 O O . LEU B 1 20 ? 275.299 217.302 296.210 1.00 69.87 20 LEU B O 1
ATOM 4889 N N . PHE B 1 21 ? 275.667 218.854 294.617 1.00 66.16 21 PHE B N 1
ATOM 4890 C CA . PHE B 1 21 ? 275.227 219.978 295.438 1.00 66.14 21 PHE B CA 1
ATOM 4891 C C . PHE B 1 21 ? 274.546 220.987 294.528 1.00 71.04 21 PHE B C 1
ATOM 4892 O O . PHE B 1 21 ? 275.201 221.605 293.684 1.00 78.23 21 PHE B O 1
ATOM 4900 N N . ASN B 1 22 ? 273.237 221.158 294.702 1.00 73.27 22 ASN B N 1
ATOM 4901 C CA . ASN B 1 22 ? 272.464 222.087 293.884 1.00 77.88 22 ASN B CA 1
ATOM 4902 C C . ASN B 1 22 ? 272.642 221.784 292.400 1.00 78.71 22 ASN B C 1
ATOM 4903 O O . ASN B 1 22 ? 272.775 222.684 291.570 1.00 85.17 22 ASN B O 1
ATOM 4908 N N . TRP B 1 23 ? 272.648 220.497 292.065 1.00 67.76 23 TRP B N 1
ATOM 4909 C CA . TRP B 1 23 ? 272.778 220.043 290.687 1.00 62.35 23 TRP B CA 1
ATOM 4910 C C . TRP B 1 23 ? 271.401 219.632 290.184 1.00 63.00 23 TRP B C 1
ATOM 4911 O O . TRP B 1 23 ? 270.822 218.656 290.671 1.00 72.93 23 TRP B O 1
ATOM 4922 N N . GLY B 1 24 ? 270.880 220.373 289.213 1.00 57.08 24 GLY B N 1
ATOM 4923 C CA . GLY B 1 24 ? 269.573 220.039 288.675 1.00 62.33 24 GLY B CA 1
ATOM 4924 C C . GLY B 1 24 ? 268.526 220.051 289.767 1.00 68.65 24 GLY B C 1
ATOM 4925 O O . GLY B 1 24 ? 268.396 221.016 290.527 1.00 78.89 24 GLY B O 1
ATOM 4926 N N . GLY B 1 25 ? 267.764 218.967 289.853 1.00 62.76 25 GLY B N 1
ATOM 4927 C CA . GLY B 1 25 ? 266.745 218.834 290.870 1.00 63.52 25 GLY B CA 1
ATOM 4928 C C . GLY B 1 25 ? 267.231 218.349 292.212 1.00 67.28 25 GLY B C 1
ATOM 4929 O O . GLY B 1 25 ? 266.419 218.146 293.119 1.00 72.76 25 GLY B O 1
ATOM 4930 N N . PHE B 1 26 ? 268.537 218.151 292.369 1.00 58.79 26 PHE B N 1
ATOM 4931 C CA . PHE B 1 26 ? 269.110 217.646 293.616 1.00 64.54 26 PHE B CA 1
ATOM 4932 C C . PHE B 1 26 ? 269.492 218.837 294.483 1.00 64.10 26 PHE B C 1
ATOM 4933 O O . PHE B 1 26 ? 270.633 219.299 294.478 1.00 70.06 26 PHE B O 1
ATOM 4941 N N . HIS B 1 27 ? 268.521 219.341 295.237 1.00 72.90 27 HIS B N 1
ATOM 4942 C CA . HIS B 1 27 ? 268.767 220.486 296.100 1.00 79.25 27 HIS B CA 1
ATOM 4943 C C . HIS B 1 27 ? 269.619 220.078 297.293 1.00 83.55 27 HIS B C 1
ATOM 4944 O O . HIS B 1 27 ? 269.473 218.980 297.836 1.00 88.24 27 HIS B O 1
ATOM 4951 N N . GLY B 1 28 ? 270.515 220.971 297.700 1.00 71.44 28 GLY B N 1
ATOM 4952 C CA . GLY B 1 28 ? 271.362 220.662 298.831 1.00 69.16 28 GLY B CA 1
ATOM 4953 C C . GLY B 1 28 ? 272.447 219.657 298.478 1.00 73.51 28 GLY B C 1
ATOM 4954 O O . GLY B 1 28 ? 272.894 219.543 297.334 1.00 76.47 28 GLY B O 1
ATOM 4955 N N . LEU B 1 29 ? 272.872 218.918 299.497 1.00 69.82 29 LEU B N 1
ATOM 4956 C CA . LEU B 1 29 ? 273.942 217.940 299.354 1.00 71.73 29 LEU B CA 1
ATOM 4957 C C . LEU B 1 29 ? 273.359 216.541 299.206 1.00 75.75 29 LEU B C 1
ATOM 4958 O O . LEU B 1 29 ? 272.501 216.132 299.995 1.00 79.29 29 LEU B O 1
ATOM 4963 N N . HIS B 1 30 ? 273.827 215.813 298.195 1.00 63.56 30 HIS B N 1
ATOM 4964 C CA . HIS B 1 30 ? 273.412 214.442 297.947 1.00 58.13 30 HIS B CA 1
ATOM 4965 C C . HIS B 1 30 ? 274.635 213.593 297.640 1.00 68.04 30 HIS B C 1
ATOM 4966 O O . HIS B 1 30 ? 275.557 214.041 296.951 1.00 74.32 30 HIS B O 1
ATOM 4973 N N . GLN B 1 31 ? 274.638 212.369 298.152 1.00 72.61 31 GLN B N 1
ATOM 4974 C CA . GLN B 1 31 ? 275.753 211.451 297.985 1.00 69.44 31 GLN B CA 1
ATOM 4975 C C . GLN B 1 31 ? 275.239 210.103 297.506 1.00 76.69 31 GLN B C 1
ATOM 4976 O O . GLN B 1 31 ? 274.232 209.597 298.009 1.00 89.40 31 GLN B O 1
ATOM 4982 N N . ALA B 1 32 ? 275.937 209.523 296.534 1.00 75.06 32 ALA B N 1
ATOM 4983 C CA . ALA B 1 32 ? 275.589 208.216 295.999 1.00 70.98 32 ALA B CA 1
ATOM 4984 C C . ALA B 1 32 ? 276.812 207.319 296.063 1.00 73.21 32 ALA B C 1
ATOM 4985 O O . ALA B 1 32 ? 277.892 207.707 295.611 1.00 79.35 32 ALA B O 1
ATOM 4987 N N . ALA B 1 33 ? 276.639 206.125 296.619 1.00 67.35 33 ALA B N 1
ATOM 4988 C CA . ALA B 1 33 ? 277.713 205.151 296.738 1.00 74.50 33 ALA B CA 1
ATOM 4989 C C . ALA B 1 33 ? 277.597 204.132 295.614 1.00 68.61 33 ALA B C 1
ATOM 4990 O O . ALA B 1 33 ? 276.517 203.582 295.378 1.00 76.67 33 ALA B O 1
ATOM 4992 N N . ILE B 1 34 ? 278.708 203.883 294.928 1.00 57.12 34 ILE B N 1
ATOM 4993 C CA . ILE B 1 34 ? 278.747 202.980 293.785 1.00 58.77 34 ILE B CA 1
ATOM 4994 C C . ILE B 1 34 ? 279.556 201.750 294.167 1.00 65.87 34 ILE B C 1
ATOM 4995 O O . ILE B 1 34 ? 280.718 201.865 294.570 1.00 75.01 34 ILE B O 1
ATOM 5000 N N . HIS B 1 35 ? 278.941 200.581 294.036 1.00 67.54 35 HIS B N 1
ATOM 5001 C CA . HIS B 1 35 ? 279.580 199.336 294.427 1.00 62.77 35 HIS B CA 1
ATOM 5002 C C . HIS B 1 35 ? 280.675 198.955 293.440 1.00 69.01 35 HIS B C 1
ATOM 5003 O O . HIS B 1 35 ? 280.595 199.246 292.244 1.00 70.16 35 HIS B O 1
ATOM 5010 N N . GLN B 1 36 ? 281.710 198.293 293.959 1.00 90.60 36 GLN B N 1
ATOM 5011 C CA . GLN B 1 36 ? 282.799 197.837 293.103 1.00 93.19 36 GLN B CA 1
ATOM 5012 C C . GLN B 1 36 ? 282.343 196.739 292.151 1.00 91.68 36 GLN B C 1
ATOM 5013 O O . GLN B 1 36 ? 283.034 196.442 291.170 1.00 91.42 36 GLN B O 1
ATOM 5019 N N . ASP B 1 37 ? 281.194 196.130 292.420 1.00 83.27 37 ASP B N 1
ATOM 5020 C CA . ASP B 1 37 ? 280.660 195.054 291.598 1.00 80.05 37 ASP B CA 1
ATOM 5021 C C . ASP B 1 37 ? 279.671 195.541 290.550 1.00 79.44 37 ASP B C 1
ATOM 5022 O O . ASP B 1 37 ? 279.049 194.715 289.876 1.00 82.84 37 ASP B O 1
ATOM 5027 N N . GLY B 1 38 ? 279.508 196.851 290.398 1.00 63.06 38 GLY B N 1
ATOM 5028 C CA . GLY B 1 38 ? 278.517 197.387 289.489 1.00 62.54 38 GLY B CA 1
ATOM 5029 C C . GLY B 1 38 ? 277.260 197.797 290.224 1.00 65.02 38 GLY B C 1
ATOM 5030 O O . GLY B 1 38 ? 276.865 197.146 291.194 1.00 70.81 38 GLY B O 1
ATOM 5031 N N . THR B 1 39 ? 276.621 198.872 289.777 1.00 55.95 39 THR B N 1
ATOM 5032 C CA . THR B 1 39 ? 275.460 199.421 290.456 1.00 56.20 39 THR B CA 1
ATOM 5033 C C . THR B 1 39 ? 274.332 199.671 289.464 1.00 55.70 39 THR B C 1
ATOM 5034 O O . THR B 1 39 ? 274.529 199.706 288.246 1.00 72.16 39 THR B O 1
ATOM 5038 N N . ALA B 1 40 ? 273.132 199.839 290.010 1.00 47.41 40 ALA B N 1
ATOM 5039 C CA . ALA B 1 40 ? 271.940 200.093 289.212 1.00 40.19 40 ALA B CA 1
ATOM 5040 C C . ALA B 1 40 ? 271.250 201.334 289.749 1.00 57.61 40 ALA B C 1
ATOM 5041 O O . ALA B 1 40 ? 270.877 201.380 290.924 1.00 73.01 40 ALA B O 1
ATOM 5043 N N . VAL B 1 41 ? 271.086 202.333 288.893 1.00 46.87 41 VAL B N 1
ATOM 5044 C CA . VAL B 1 41 ? 270.318 203.526 289.220 1.00 39.69 41 VAL B CA 1
ATOM 5045 C C . VAL B 1 41 ? 268.909 203.337 288.677 1.00 45.63 41 VAL B C 1
ATOM 5046 O O . VAL B 1 41 ? 268.702 203.276 287.459 1.00 62.17 41 VAL B O 1
ATOM 5050 N N . ILE B 1 42 ? 267.938 203.248 289.580 1.00 30.05 42 ILE B N 1
ATOM 5051 C CA . ILE B 1 42 ? 266.563 202.954 289.216 1.00 28.45 42 ILE B CA 1
ATOM 5052 C C . ILE B 1 42 ? 265.649 203.980 289.865 1.00 45.37 42 ILE B C 1
ATOM 5053 O O . ILE B 1 42 ? 265.983 204.601 290.876 1.00 62.16 42 ILE B O 1
ATOM 5058 N N . GLY B 1 43 ? 264.478 204.152 289.265 1.00 47.97 43 GLY B N 1
ATOM 5059 C CA . GLY B 1 43 ? 263.496 205.082 289.759 1.00 49.49 43 GLY B CA 1
ATOM 5060 C C . GLY B 1 43 ? 262.405 205.320 288.739 1.00 53.59 43 GLY B C 1
ATOM 5061 O O . GLY B 1 43 ? 262.538 204.973 287.563 1.00 64.26 43 GLY B O 1
ATOM 5062 N N . PRO B 1 44 ? 261.294 205.994 289.123 1.00 43.97 44 PRO B N 1
ATOM 5063 C CA . PRO B 1 44 ? 260.217 206.310 288.177 1.00 46.69 44 PRO B CA 1
ATOM 5064 C C . PRO B 1 44 ? 260.577 207.460 287.224 1.00 56.58 44 PRO B C 1
ATOM 5065 O O . PRO B 1 44 ? 261.607 208.082 287.419 1.00 54.14 44 PRO B O 1
ATOM 5069 N N . THR B 1 45 ? 259.723 207.716 286.228 1.00 66.20 45 THR B N 1
ATOM 5070 C CA . THR B 1 45 ? 259.971 208.810 285.251 1.00 61.01 45 THR B CA 1
ATOM 5071 C C . THR B 1 45 ? 259.820 210.154 285.968 1.00 58.99 45 THR B C 1
ATOM 5072 O O . THR B 1 45 ? 258.910 210.268 286.813 1.00 57.18 45 THR B O 1
ATOM 5076 N N . GLY B 1 46 ? 260.676 211.127 285.645 1.00 76.36 46 GLY B N 1
ATOM 5077 C CA . GLY B 1 46 ? 260.637 212.426 286.344 1.00 80.12 46 GLY B CA 1
ATOM 5078 C C . GLY B 1 46 ? 261.288 212.320 287.711 1.00 70.64 46 GLY B C 1
ATOM 5079 O O . GLY B 1 46 ? 260.575 212.498 288.717 1.00 67.93 46 GLY B O 1
ATOM 5080 N N . SER B 1 47 ? 262.589 212.018 287.746 1.00 63.97 47 SER B N 1
ATOM 5081 C CA . SER B 1 47 ? 263.322 211.882 289.031 1.00 51.85 47 SER B CA 1
ATOM 5082 C C . SER B 1 47 ? 264.661 212.618 288.935 1.00 51.25 47 SER B C 1
ATOM 5083 O O . SER B 1 47 ? 264.645 213.862 288.858 1.00 69.91 47 SER B O 1
ATOM 5086 N N . GLY B 1 48 ? 265.770 211.873 288.940 1.00 56.74 48 GLY B N 1
ATOM 5087 C CA . GLY B 1 48 ? 267.108 212.486 288.835 1.00 64.41 48 GLY B CA 1
ATOM 5088 C C . GLY B 1 48 ? 268.137 211.475 288.366 1.00 68.27 48 GLY B C 1
ATOM 5089 O O . GLY B 1 48 ? 269.329 211.674 288.654 1.00 72.13 48 GLY B O 1
ATOM 5090 N N . LYS B 1 49 ? 267.692 210.422 287.676 1.00 53.09 49 LYS B N 1
ATOM 5091 C CA . LYS B 1 49 ? 268.616 209.378 287.159 1.00 37.11 49 LYS B CA 1
ATOM 5092 C C . LYS B 1 49 ? 269.386 209.940 285.959 1.00 51.42 49 LYS B C 1
ATOM 5093 O O . LYS B 1 49 ? 270.614 209.738 285.903 1.00 50.96 49 LYS B O 1
ATOM 5099 N N . THR B 1 50 ? 268.690 210.618 285.042 1.00 66.34 50 THR B N 1
ATOM 5100 C CA . THR B 1 50 ? 269.363 211.249 283.873 1.00 45.69 50 THR B CA 1
ATOM 5101 C C . THR B 1 50 ? 270.228 212.411 284.371 1.00 42.03 50 THR B C 1
ATOM 5102 O O . THR B 1 50 ? 271.349 212.568 283.853 1.00 40.25 50 THR B O 1
ATOM 5106 N N . THR B 1 51 ? 269.725 213.183 285.339 1.00 62.04 51 THR B N 1
ATOM 5107 C CA . THR B 1 51 ? 270.502 214.310 285.921 1.00 65.71 51 THR B CA 1
ATOM 5108 C C . THR B 1 51 ? 271.776 213.759 286.563 1.00 68.32 51 THR B C 1
ATOM 5109 O O . THR B 1 51 ? 272.826 214.414 286.437 1.00 69.05 51 THR B O 1
ATOM 5113 N N . LEU B 1 52 ? 271.684 212.594 287.209 1.00 62.69 52 LEU B N 1
ATOM 5114 C CA . LEU B 1 52 ? 272.823 212.006 287.902 1.00 41.28 52 LEU B CA 1
ATOM 5115 C C . LEU B 1 52 ? 273.903 211.582 286.917 1.00 49.37 52 LEU B C 1
ATOM 5116 O O . LEU B 1 52 ? 275.094 211.795 287.164 1.00 70.41 52 LEU B O 1
ATOM 5121 N N . VAL B 1 53 ? 273.510 210.980 285.793 1.00 55.12 53 VAL B N 1
ATOM 5122 C CA . VAL B 1 53 ? 274.508 210.634 284.780 1.00 59.32 53 VAL B CA 1
ATOM 5123 C C . VAL B 1 53 ? 275.093 211.887 284.142 1.00 58.92 53 VAL B C 1
ATOM 5124 O O . VAL B 1 53 ? 276.280 211.927 283.796 1.00 65.87 53 VAL B O 1
ATOM 5128 N N . ASP B 1 54 ? 274.268 212.915 283.950 1.00 64.99 54 ASP B N 1
ATOM 5129 C CA . ASP B 1 54 ? 274.735 214.128 283.298 1.00 60.98 54 ASP B CA 1
ATOM 5130 C C . ASP B 1 54 ? 275.792 214.835 284.130 1.00 65.93 54 ASP B C 1
ATOM 5131 O O . ASP B 1 54 ? 276.719 215.430 283.574 1.00 74.30 54 ASP B O 1
ATOM 5136 N N . ALA B 1 55 ? 275.669 214.787 285.456 1.00 57.64 55 ALA B N 1
ATOM 5137 C CA . ALA B 1 55 ? 276.705 215.371 286.303 1.00 59.56 55 ALA B CA 1
ATOM 5138 C C . ALA B 1 55 ? 278.059 214.720 286.036 1.00 67.40 55 ALA B C 1
ATOM 5139 O O . ALA B 1 55 ? 279.063 215.407 285.803 1.00 78.90 55 ALA B O 1
ATOM 5141 N N . LEU B 1 56 ? 278.102 213.388 286.054 1.00 58.95 56 LEU B N 1
ATOM 5142 C CA . LEU B 1 56 ? 279.358 212.689 285.809 1.00 60.30 56 LEU B CA 1
ATOM 5143 C C . LEU B 1 56 ? 279.871 212.955 284.400 1.00 55.73 56 LEU B C 1
ATOM 5144 O O . LEU B 1 56 ? 281.076 213.139 284.197 1.00 67.12 56 LEU B O 1
ATOM 5149 N N . MET B 1 57 ? 278.974 212.975 283.413 1.00 64.15 57 MET B N 1
ATOM 5150 C CA . MET B 1 57 ? 279.400 213.269 282.050 1.00 64.93 57 MET B CA 1
ATOM 5151 C C . MET B 1 57 ? 280.015 214.656 281.947 1.00 65.05 57 MET B C 1
ATOM 5152 O O . MET B 1 57 ? 281.028 214.834 281.261 1.00 79.90 57 MET B O 1
ATOM 5157 N N . THR B 1 58 ? 279.425 215.647 282.616 1.00 73.47 58 THR B N 1
ATOM 5158 C CA . THR B 1 58 ? 280.042 216.966 282.673 1.00 75.25 58 THR B CA 1
ATOM 5159 C C . THR B 1 58 ? 281.424 216.888 283.299 1.00 77.14 58 THR B C 1
ATOM 5160 O O . THR B 1 58 ? 282.372 217.522 282.821 1.00 82.08 58 THR B O 1
ATOM 5164 N N . LEU B 1 59 ? 281.557 216.113 284.374 1.00 73.71 59 LEU B N 1
ATOM 5165 C CA . LEU B 1 59 ? 282.853 215.989 285.029 1.00 69.03 59 LEU B CA 1
ATOM 5166 C C . LEU B 1 59 ? 283.889 215.333 284.125 1.00 75.31 59 LEU B C 1
ATOM 5167 O O . LEU B 1 59 ? 285.087 215.605 284.262 1.00 79.00 59 LEU B O 1
ATOM 5172 N N . LEU B 1 60 ? 283.459 214.474 283.201 1.00 79.37 60 LEU B N 1
ATOM 5173 C CA . LEU B 1 60 ? 284.380 213.644 282.431 1.00 67.87 60 LEU B CA 1
ATOM 5174 C C . LEU B 1 60 ? 284.707 214.194 281.049 1.00 77.50 60 LEU B C 1
ATOM 5175 O O . LEU B 1 60 ? 285.870 214.159 280.641 1.00 87.14 60 LEU B O 1
ATOM 5180 N N . CYS B 1 61 ? 283.721 214.692 280.311 1.00 91.35 61 CYS B N 1
ATOM 5181 C CA . CYS B 1 61 ? 283.918 215.055 278.915 1.00 83.50 61 CYS B CA 1
ATOM 5182 C C . CYS B 1 61 ? 284.055 216.563 278.747 1.00 83.79 61 CYS B C 1
ATOM 5183 O O . CYS B 1 61 ? 283.469 217.350 279.494 1.00 89.55 61 CYS B O 1
ATOM 5186 N N . ALA B 1 62 ? 284.844 216.956 277.744 1.00 87.47 62 ALA B N 1
ATOM 5187 C CA . ALA B 1 62 ? 285.045 218.374 277.461 1.00 94.33 62 ALA B CA 1
ATOM 5188 C C . ALA B 1 62 ? 283.760 219.028 276.970 1.00 92.05 62 ALA B C 1
ATOM 5189 O O . ALA B 1 62 ? 283.427 220.148 277.374 1.00 90.49 62 ALA B O 1
ATOM 5191 N N . ASN B 1 63 ? 283.026 218.346 276.093 1.00 95.99 63 ASN B N 1
ATOM 5192 C CA . ASN B 1 63 ? 281.778 218.855 275.526 1.00 95.62 63 ASN B CA 1
ATOM 5193 C C . ASN B 1 63 ? 280.705 217.794 275.715 1.00 91.73 63 ASN B C 1
ATOM 5194 O O . ASN B 1 63 ? 280.317 217.105 274.762 1.00 93.65 63 ASN B O 1
ATOM 5199 N N . PRO B 1 64 ? 280.204 217.633 276.937 1.00 75.99 64 PRO B N 1
ATOM 5200 C CA . PRO B 1 64 ? 279.205 216.592 277.190 1.00 75.11 64 PRO B CA 1
ATOM 5201 C C . PRO B 1 64 ? 277.946 216.817 276.369 1.00 78.99 64 PRO B C 1
ATOM 5202 O O . PRO B 1 64 ? 277.520 217.952 276.146 1.00 89.83 64 PRO B O 1
ATOM 5206 N N . ARG B 1 65 ? 277.352 215.718 275.919 1.00 73.31 65 ARG B N 1
ATOM 5207 C CA . ARG B 1 65 ? 276.072 215.741 275.218 1.00 70.39 65 ARG B CA 1
ATOM 5208 C C . ARG B 1 65 ? 275.009 215.281 276.207 1.00 76.83 65 ARG B C 1
ATOM 5209 O O . ARG B 1 65 ? 274.854 214.084 276.461 1.00 80.13 65 ARG B O 1
ATOM 5217 N N . TYR B 1 66 ? 274.279 216.238 276.767 1.00 73.45 66 TYR B N 1
ATOM 5218 C CA . TYR B 1 66 ? 273.331 215.956 277.832 1.00 70.43 66 TYR B CA 1
ATOM 5219 C C . TYR B 1 66 ? 272.077 215.279 277.294 1.00 76.29 66 TYR B C 1
ATOM 5220 O O . TYR B 1 66 ? 271.652 215.514 276.160 1.00 83.46 66 TYR B O 1
ATOM 5229 N N . ASN B 1 67 ? 271.482 214.429 278.131 1.00 55.28 67 ASN B N 1
ATOM 5230 C CA . ASN B 1 67 ? 270.225 213.758 277.806 1.00 51.45 67 ASN B CA 1
ATOM 5231 C C . ASN B 1 67 ? 270.319 213.003 276.483 1.00 58.88 67 ASN B C 1
ATOM 5232 O O . ASN B 1 67 ? 269.388 213.007 275.676 1.00 71.57 67 ASN B O 1
ATOM 5237 N N . LEU B 1 68 ? 271.455 212.343 276.259 1.00 60.48 68 LEU B N 1
ATOM 5238 C CA . LEU B 1 68 ? 271.661 211.647 274.994 1.00 60.98 68 LEU B CA 1
ATOM 5239 C C . LEU B 1 68 ? 270.655 210.519 274.807 1.00 66.55 68 LEU B C 1
ATOM 5240 O O . LEU B 1 68 ? 270.099 210.349 273.716 1.00 78.62 68 LEU B O 1
ATOM 5245 N N . ALA B 1 69 ? 270.404 209.740 275.859 1.00 64.70 69 ALA B N 1
ATOM 5246 C CA . ALA B 1 69 ? 269.547 208.569 275.728 1.00 68.69 69 ALA B CA 1
ATOM 5247 C C . ALA B 1 69 ? 268.131 208.921 275.299 1.00 73.04 69 ALA B C 1
ATOM 5248 O O . ALA B 1 69 ? 267.462 208.089 274.678 1.00 82.03 69 ALA B O 1
ATOM 5250 N N . SER B 1 70 ? 267.657 210.124 275.615 1.00 76.19 70 SER B N 1
ATOM 5251 C CA . SER B 1 70 ? 266.291 210.507 275.281 1.00 75.74 70 SER B CA 1
ATOM 5252 C C . SER B 1 70 ? 266.197 211.206 273.932 1.00 76.91 70 SER B C 1
ATOM 5253 O O . SER B 1 70 ? 265.204 211.039 273.218 1.00 87.47 70 SER B O 1
ATOM 5256 N N . THR B 1 71 ? 267.213 211.985 273.565 1.00 91.25 71 THR B N 1
ATOM 5257 C CA . THR B 1 71 ? 267.192 212.709 272.302 1.00 95.68 71 THR B CA 1
ATOM 5258 C C . THR B 1 71 ? 267.598 211.848 271.115 1.00 98.23 71 THR B C 1
ATOM 5259 O O . THR B 1 71 ? 267.502 212.313 269.975 1.00 103.01 71 THR B O 1
ATOM 5263 N N . GLY B 1 72 ? 268.049 210.619 271.348 1.00 99.79 72 GLY B N 1
ATOM 5264 C CA . GLY B 1 72 ? 268.453 209.745 270.264 1.00 102.98 72 GLY B CA 1
ATOM 5265 C C . GLY B 1 72 ? 269.630 210.272 269.470 1.00 107.37 72 GLY B C 1
ATOM 5266 O O . GLY B 1 72 ? 269.624 210.233 268.236 1.00 108.97 72 GLY B O 1
ATOM 5267 N N . GLY B 1 73 ? 270.646 210.777 270.166 1.00 106.08 73 GLY B N 1
ATOM 5268 C CA . GLY B 1 73 ? 271.839 211.256 269.500 1.00 107.32 73 GLY B CA 1
ATOM 5269 C C . GLY B 1 73 ? 271.687 212.565 268.763 1.00 107.33 73 GLY B C 1
ATOM 5270 O O . GLY B 1 73 ? 272.564 212.914 267.967 1.00 108.61 73 GLY B O 1
ATOM 5271 N N . HIS B 1 74 ? 270.607 213.302 268.998 1.00 114.91 74 HIS B N 1
ATOM 5272 C CA . HIS B 1 74 ? 270.365 214.556 268.303 1.00 115.99 74 HIS B CA 1
ATOM 5273 C C . HIS B 1 74 ? 271.006 215.703 269.081 1.00 116.71 74 HIS B C 1
ATOM 5274 O O . HIS B 1 74 ? 271.783 215.492 270.016 1.00 114.11 74 HIS B O 1
ATOM 5281 N N . GLU B 1 75 ? 270.685 216.937 268.696 1.00 130.04 75 GLU B N 1
ATOM 5282 C CA . GLU B 1 75 ? 271.260 218.096 269.361 1.00 132.40 75 GLU B CA 1
ATOM 5283 C C . GLU B 1 75 ? 270.962 218.014 270.852 1.00 135.23 75 GLU B C 1
ATOM 5284 O O . GLU B 1 75 ? 269.831 217.736 271.260 1.00 135.59 75 GLU B O 1
ATOM 5290 N N . SER B 1 76 ? 271.992 218.243 271.665 1.00 123.76 76 SER B N 1
ATOM 5291 C CA . SER B 1 76 ? 271.883 217.996 273.097 1.00 117.33 76 SER B CA 1
ATOM 5292 C C . SER B 1 76 ? 270.675 218.721 273.669 1.00 114.47 76 SER B C 1
ATOM 5293 O O . SER B 1 76 ? 270.521 219.930 273.489 1.00 115.75 76 SER B O 1
ATOM 5296 N N . ASP B 1 77 ? 269.822 217.979 274.376 1.00 93.37 77 ASP B N 1
ATOM 5297 C CA . ASP B 1 77 ? 268.590 218.564 274.892 1.00 93.85 77 ASP B CA 1
ATOM 5298 C C . ASP B 1 77 ? 268.877 219.738 275.819 1.00 92.79 77 ASP B C 1
ATOM 5299 O O . ASP B 1 77 ? 268.168 220.750 275.792 1.00 92.87 77 ASP B O 1
ATOM 5304 N N . ARG B 1 78 ? 269.943 219.638 276.613 1.00 80.45 78 ARG B N 1
ATOM 5305 C CA . ARG B 1 78 ? 270.140 220.716 277.615 1.00 74.30 78 ARG B CA 1
ATOM 5306 C C . ARG B 1 78 ? 271.516 221.375 277.549 1.00 79.06 78 ARG B C 1
ATOM 5307 O O . ARG B 1 78 ? 272.088 221.446 276.447 1.00 83.63 78 ARG B O 1
ATOM 5315 N N . ASP B 1 79 ? 272.003 221.852 278.691 1.00 78.06 79 ASP B N 1
ATOM 5316 C CA . ASP B 1 79 ? 273.267 222.553 278.821 1.00 82.95 79 ASP B CA 1
ATOM 5317 C C . ASP B 1 79 ? 273.603 222.671 280.301 1.00 79.74 79 ASP B C 1
ATOM 5318 O O . ASP B 1 79 ? 272.804 222.316 281.170 1.00 82.08 79 ASP B O 1
ATOM 5323 N N . LEU B 1 80 ? 274.805 223.175 280.580 1.00 70.00 80 LEU B N 1
ATOM 5324 C CA . LEU B 1 80 ? 275.269 223.280 281.961 1.00 67.52 80 LEU B CA 1
ATOM 5325 C C . LEU B 1 80 ? 274.414 224.245 282.774 1.00 75.10 80 LEU B C 1
ATOM 5326 O O . LEU B 1 80 ? 274.106 223.979 283.943 1.00 83.19 80 LEU B O 1
ATOM 5331 N N . ILE B 1 81 ? 274.039 225.379 282.180 1.00 78.81 81 ILE B N 1
ATOM 5332 C CA . ILE B 1 81 ? 273.332 226.412 282.931 1.00 72.60 81 ILE B CA 1
ATOM 5333 C C . ILE B 1 81 ? 272.012 225.877 283.465 1.00 74.65 81 ILE B C 1
ATOM 5334 O O . ILE B 1 81 ? 271.626 226.161 284.605 1.00 84.33 81 ILE B O 1
ATOM 5339 N N . SER B 1 82 ? 271.269 225.159 282.618 1.00 70.54 82 SER B N 1
ATOM 5340 C CA . SER B 1 82 ? 269.921 224.673 283.015 1.00 77.60 82 SER B CA 1
ATOM 5341 C C . SER B 1 82 ? 270.032 223.678 284.173 1.00 79.23 82 SER B C 1
ATOM 5342 O O . SER B 1 82 ? 269.068 223.571 284.950 1.00 79.85 82 SER B O 1
ATOM 5345 N N . TYR B 1 83 ? 271.164 222.981 284.281 1.00 69.38 83 TYR B N 1
ATOM 5346 C CA . TYR B 1 83 ? 271.368 222.057 285.426 1.00 63.84 83 TYR B CA 1
ATOM 5347 C C . TYR B 1 83 ? 271.764 222.876 286.657 1.00 65.27 83 TYR B C 1
ATOM 5348 O O . TYR B 1 83 ? 271.186 222.654 287.729 1.00 68.86 83 TYR B O 1
ATOM 5357 N N . VAL B 1 84 ? 272.699 223.813 286.494 1.00 68.06 84 VAL B N 1
ATOM 5358 C CA . VAL B 1 84 ? 273.168 224.618 287.619 1.00 69.05 84 VAL B CA 1
ATOM 5359 C C . VAL B 1 84 ? 272.004 225.353 288.270 1.00 73.19 84 VAL B C 1
ATOM 5360 O O . VAL B 1 84 ? 271.854 225.353 289.497 1.00 79.68 84 VAL B O 1
ATOM 5364 N N . ARG B 1 85 ? 271.158 225.983 287.458 1.00 78.60 85 ARG B N 1
ATOM 5365 C CA . ARG B 1 85 ? 270.029 226.744 287.976 1.00 77.01 85 ARG B CA 1
ATOM 5366 C C . ARG B 1 85 ? 268.884 225.863 288.453 1.00 82.89 85 ARG B C 1
ATOM 5367 O O . ARG B 1 85 ? 267.927 226.385 289.035 1.00 90.39 85 ARG B O 1
ATOM 5375 N N . GLY B 1 86 ? 268.952 224.557 288.226 1.00 84.81 86 GLY B N 1
ATOM 5376 C CA . GLY B 1 86 ? 267.861 223.682 288.612 1.00 87.14 86 GLY B CA 1
ATOM 5377 C C . GLY B 1 86 ? 266.590 223.913 287.826 1.00 82.18 86 GLY B C 1
ATOM 5378 O O . GLY B 1 86 ? 265.494 223.856 288.396 1.00 82.46 86 GLY B O 1
ATOM 5379 N N . VAL B 1 87 ? 266.729 224.176 286.523 1.00 79.50 87 VAL B N 1
ATOM 5380 C CA . VAL B 1 87 ? 265.541 224.400 285.645 1.00 80.83 87 VAL B CA 1
ATOM 5381 C C . VAL B 1 87 ? 264.662 223.145 285.675 1.00 83.11 87 VAL B C 1
ATOM 5382 O O . VAL B 1 87 ? 265.169 222.062 285.319 1.00 97.37 87 VAL B O 1
ATOM 5386 N N . SER B 1 88 ? 263.399 223.290 286.087 1.00 75.16 88 SER B N 1
ATOM 5387 C CA . SER B 1 88 ? 262.471 222.132 286.164 1.00 81.38 88 SER B CA 1
ATOM 5388 C C . SER B 1 88 ? 261.375 222.279 285.103 1.00 88.05 88 SER B C 1
ATOM 5389 O O . SER B 1 88 ? 260.282 222.766 285.450 1.00 96.04 88 SER B O 1
ATOM 5392 N N . GLY B 1 89 ? 261.665 221.878 283.861 1.00 107.14 89 GLY B N 1
ATOM 5393 C CA . GLY B 1 89 ? 260.679 221.986 282.768 1.00 109.31 89 GLY B CA 1
ATOM 5394 C C . GLY B 1 89 ? 260.805 223.306 282.027 1.00 112.29 89 GLY B C 1
ATOM 5395 O O . GLY B 1 89 ? 261.454 224.223 282.568 1.00 115.92 89 GLY B O 1
ATOM 5396 N N . PRO B 1 90 ? 260.231 223.446 280.810 1.00 115.79 90 PRO B N 1
ATOM 5397 C CA . PRO B 1 90 ? 260.258 224.708 280.065 1.00 117.64 90 PRO B CA 1
ATOM 5398 C C . PRO B 1 90 ? 259.965 225.925 280.955 1.00 117.83 90 PRO B C 1
ATOM 5399 O O . PRO B 1 90 ? 260.699 226.892 280.859 1.00 116.66 90 PRO B O 1
ATOM 5403 N N . GLY B 1 91 ? 258.920 225.856 281.788 1.00 121.24 91 GLY B N 1
ATOM 5404 C CA . GLY B 1 91 ? 258.649 226.956 282.690 1.00 122.24 91 GLY B CA 1
ATOM 5405 C C . GLY B 1 91 ? 257.466 227.821 282.312 1.00 124.64 91 GLY B C 1
ATOM 5406 O O . GLY B 1 91 ? 257.570 229.051 282.300 1.00 127.23 91 GLY B O 1
ATOM 5407 N N . ASP B 1 92 ? 256.334 227.194 282.000 1.00 138.62 92 ASP B N 1
ATOM 5408 C CA . ASP B 1 92 ? 255.115 227.942 281.723 1.00 138.37 92 ASP B CA 1
ATOM 5409 C C . ASP B 1 92 ? 255.309 228.846 280.512 1.00 138.17 92 ASP B C 1
ATOM 5410 O O . ASP B 1 92 ? 256.275 228.684 279.759 1.00 138.08 92 ASP B O 1
ATOM 5415 N N . GLY B 1 93 ? 254.405 229.802 280.317 1.00 140.69 93 GLY B N 1
ATOM 5416 C CA . GLY B 1 93 ? 254.498 230.708 279.190 1.00 140.98 93 GLY B CA 1
ATOM 5417 C C . GLY B 1 93 ? 254.397 232.165 279.590 1.00 142.17 93 GLY B C 1
ATOM 5418 O O . GLY B 1 93 ? 254.374 233.052 278.732 1.00 142.91 93 GLY B O 1
ATOM 5419 N N . GLY B 1 94 ? 254.336 232.422 280.893 1.00 148.17 94 GLY B N 1
ATOM 5420 C CA . GLY B 1 94 ? 254.242 233.779 281.394 1.00 148.30 94 GLY B CA 1
ATOM 5421 C C . GLY B 1 94 ? 255.358 234.130 282.354 1.00 148.36 94 GLY B C 1
ATOM 5422 O O . GLY B 1 94 ? 255.136 234.822 283.352 1.00 147.41 94 GLY B O 1
ATOM 5423 N N . GLU B 1 95 ? 256.568 233.657 282.060 1.00 141.56 95 GLU B N 1
ATOM 5424 C CA . GLU B 1 95 ? 257.711 233.885 282.935 1.00 139.64 95 GLU B CA 1
ATOM 5425 C C . GLU B 1 95 ? 257.463 233.271 284.306 1.00 140.65 95 GLU B C 1
ATOM 5426 O O . GLU B 1 95 ? 257.325 232.049 284.429 1.00 140.38 95 GLU B O 1
ATOM 5432 N N . GLY B 1 96 ? 257.406 234.105 285.340 1.00 133.80 96 GLY B N 1
ATOM 5433 C CA . GLY B 1 96 ? 257.171 233.616 286.684 1.00 132.15 96 GLY B CA 1
ATOM 5434 C C . GLY B 1 96 ? 258.422 233.065 287.333 1.00 133.90 96 GLY B C 1
ATOM 5435 O O . GLY B 1 96 ? 258.650 233.261 288.531 1.00 133.09 96 GLY B O 1
ATOM 5436 N N . GLN B 1 97 ? 259.242 232.368 286.548 1.00 120.52 97 GLN B N 1
ATOM 5437 C CA . GLN B 1 97 ? 260.495 231.784 287.016 1.00 116.41 97 GLN B CA 1
ATOM 5438 C C . GLN B 1 97 ? 260.274 230.709 288.073 1.00 117.13 97 GLN B C 1
ATOM 5439 O O . GLN B 1 97 ? 261.210 230.334 288.786 1.00 118.77 97 GLN B O 1
ATOM 5445 N N . SER B 1 98 ? 259.046 230.201 288.191 1.00 101.62 98 SER B N 1
ATOM 5446 C CA . SER B 1 98 ? 258.788 229.129 289.144 1.00 101.23 98 SER B CA 1
ATOM 5447 C C . SER B 1 98 ? 259.564 227.869 288.790 1.00 102.14 98 SER B C 1
ATOM 5448 O O . SER B 1 98 ? 260.015 227.148 289.686 1.00 101.57 98 SER B O 1
ATOM 5451 N N . HIS B 1 99 ? 259.727 227.588 287.496 1.00 91.85 99 HIS B N 1
ATOM 5452 C CA . HIS B 1 99 ? 260.473 226.404 287.088 1.00 87.48 99 HIS B CA 1
ATOM 5453 C C . HIS B 1 99 ? 261.919 226.473 287.560 1.00 92.79 99 HIS B C 1
ATOM 5454 O O . HIS B 1 99 ? 262.467 225.481 288.052 1.00 99.91 99 HIS B O 1
ATOM 5461 N N . ILE B 1 100 ? 262.552 227.636 287.423 1.00 83.59 100 ILE B N 1
ATOM 5462 C CA . ILE B 1 100 ? 263.932 227.793 287.865 1.00 80.85 100 ILE B CA 1
ATOM 5463 C C . ILE B 1 100 ? 263.963 227.775 289.386 1.00 82.67 100 ILE B C 1
ATOM 5464 O O . ILE B 1 100 ? 263.267 228.556 290.045 1.00 89.64 100 ILE B O 1
ATOM 5469 N N . ALA B 1 101 ? 264.772 226.880 289.952 1.00 85.97 101 ALA B N 1
ATOM 5470 C CA . ALA B 1 101 ? 264.831 226.739 291.400 1.00 88.72 101 ALA B CA 1
ATOM 5471 C C . ALA B 1 101 ? 265.942 227.565 292.033 1.00 89.78 101 ALA B C 1
ATOM 5472 O O . ALA B 1 101 ? 265.883 227.835 293.237 1.00 89.65 101 ALA B O 1
ATOM 5474 N N . ARG B 1 102 ? 266.947 227.968 291.261 1.00 80.65 102 ARG B N 1
ATOM 5475 C CA . ARG B 1 102 ? 268.069 228.759 291.765 1.00 75.37 102 ARG B CA 1
ATOM 5476 C C . ARG B 1 102 ? 268.323 229.925 290.821 1.00 84.51 102 ARG B C 1
ATOM 5477 O O . ARG B 1 102 ? 269.329 229.958 290.102 1.00 83.85 102 ARG B O 1
ATOM 5485 N N . PRO B 1 103 ? 267.422 230.910 290.798 1.00 87.50 103 PRO B N 1
ATOM 5486 C CA . PRO B 1 103 ? 267.624 232.045 289.886 1.00 84.67 103 PRO B CA 1
ATOM 5487 C C . PRO B 1 103 ? 268.707 232.999 290.351 1.00 86.42 103 PRO B C 1
ATOM 5488 O O . PRO B 1 103 ? 269.455 233.530 289.522 1.00 84.54 103 PRO B O 1
ATOM 5492 N N . GLY B 1 104 ? 268.817 233.230 291.655 1.00 93.68 104 GLY B N 1
ATOM 5493 C CA . GLY B 1 104 ? 269.775 234.174 292.186 1.00 93.04 104 GLY B CA 1
ATOM 5494 C C . GLY B 1 104 ? 271.134 233.549 292.434 1.00 94.42 104 GLY B C 1
ATOM 5495 O O . GLY B 1 104 ? 271.468 232.473 291.935 1.00 99.60 104 GLY B O 1
ATOM 5496 N N . LYS B 1 105 ? 271.933 234.257 293.228 1.00 102.77 105 LYS B N 1
ATOM 5497 C CA . LYS B 1 105 ? 273.278 233.808 293.575 1.00 102.04 105 LYS B CA 1
ATOM 5498 C C . LYS B 1 105 ? 273.209 232.409 294.172 1.00 102.41 105 LYS B C 1
ATOM 5499 O O . LYS B 1 105 ? 272.605 232.206 295.230 1.00 102.17 105 LYS B O 1
ATOM 5505 N N . THR B 1 106 ? 273.829 231.442 293.499 1.00 105.23 106 THR B N 1
ATOM 5506 C CA . THR B 1 106 ? 273.844 230.061 293.957 1.00 107.69 106 THR B CA 1
ATOM 5507 C C . THR B 1 106 ? 275.157 229.412 293.546 1.00 104.62 106 THR B C 1
ATOM 5508 O O . THR B 1 106 ? 275.868 229.895 292.662 1.00 103.49 106 THR B O 1
ATOM 5512 N N . VAL B 1 107 ? 275.474 228.302 294.207 1.00 92.95 107 VAL B N 1
ATOM 5513 C CA . VAL B 1 107 ? 276.678 227.532 293.932 1.00 87.60 107 VAL B CA 1
ATOM 5514 C C . VAL B 1 107 ? 276.302 226.061 293.840 1.00 92.05 107 VAL B C 1
ATOM 5515 O O . VAL B 1 107 ? 275.532 225.554 294.663 1.00 97.32 107 VAL B O 1
ATOM 5519 N N . THR B 1 108 ? 276.838 225.380 292.833 1.00 82.57 108 THR B N 1
ATOM 5520 C CA . THR B 1 108 ? 276.591 223.963 292.613 1.00 80.14 108 THR B CA 1
ATOM 5521 C C . THR B 1 108 ? 277.922 223.233 292.557 1.00 71.78 108 THR B C 1
ATOM 5522 O O . THR B 1 108 ? 278.832 223.645 291.830 1.00 78.45 108 THR B O 1
ATOM 5526 N N . GLY B 1 109 ? 278.031 222.152 293.320 1.00 68.95 109 GLY B N 1
ATOM 5527 C CA . GLY B 1 109 ? 279.252 221.375 293.338 1.00 78.34 109 GLY B CA 1
ATOM 5528 C C . GLY B 1 109 ? 279.031 219.936 292.928 1.00 80.76 109 GLY B C 1
ATOM 5529 O O . GLY B 1 109 ? 278.147 219.261 293.462 1.00 85.78 109 GLY B O 1
ATOM 5530 N N . ILE B 1 110 ? 279.827 219.454 291.979 1.00 73.48 110 ILE B N 1
ATOM 5531 C CA . ILE B 1 110 ? 279.737 218.078 291.511 1.00 66.19 110 ILE B CA 1
ATOM 5532 C C . ILE B 1 110 ? 281.071 217.397 291.763 1.00 69.64 110 ILE B C 1
ATOM 5533 O O . ILE B 1 110 ? 282.121 217.901 291.352 1.00 82.84 110 ILE B O 1
ATOM 5538 N N . ALA B 1 111 ? 281.032 216.251 292.436 1.00 69.57 111 ALA B N 1
ATOM 5539 C CA . ALA B 1 111 ? 282.244 215.530 292.786 1.00 72.79 111 ALA B CA 1
ATOM 5540 C C . ALA B 1 111 ? 282.090 214.064 292.413 1.00 75.10 111 ALA B C 1
ATOM 5541 O O . ALA B 1 111 ? 280.988 213.513 292.414 1.00 87.83 111 ALA B O 1
ATOM 5543 N N . ALA B 1 112 ? 283.219 213.439 292.092 1.00 61.70 112 ALA B N 1
ATOM 5544 C CA . ALA B 1 112 ? 283.251 212.035 291.709 1.00 63.17 112 ALA B CA 1
ATOM 5545 C C . ALA B 1 112 ? 284.559 211.420 292.177 1.00 68.45 112 ALA B C 1
ATOM 5546 O O . ALA B 1 112 ? 285.637 211.902 291.817 1.00 82.20 112 ALA B O 1
ATOM 5548 N N . THR B 1 113 ? 284.465 210.357 292.966 1.00 63.51 113 THR B N 1
ATOM 5549 C CA . THR B 1 113 ? 285.629 209.671 293.507 1.00 62.35 113 THR B CA 1
ATOM 5550 C C . THR B 1 113 ? 285.843 208.366 292.756 1.00 69.26 113 THR B C 1
ATOM 5551 O O . THR B 1 113 ? 284.890 207.615 292.526 1.00 78.80 113 THR B O 1
ATOM 5555 N N . LEU B 1 114 ? 287.086 208.107 292.365 1.00 78.43 114 LEU B N 1
ATOM 5556 C CA . LEU B 1 114 ? 287.471 206.865 291.713 1.00 80.97 114 LEU B CA 1
ATOM 5557 C C . LEU B 1 114 ? 288.566 206.201 292.533 1.00 80.87 114 LEU B C 1
ATOM 5558 O O . LEU B 1 114 ? 289.511 206.866 292.970 1.00 92.07 114 LEU B O 1
ATOM 5563 N N . GLU B 1 115 ? 288.437 204.895 292.737 1.00 83.53 115 GLU B N 1
ATOM 5564 C CA . GLU B 1 115 ? 289.335 204.137 293.592 1.00 85.64 115 GLU B CA 1
ATOM 5565 C C . GLU B 1 115 ? 290.121 203.124 292.772 1.00 89.70 115 GLU B C 1
ATOM 5566 O O . GLU B 1 115 ? 289.631 202.611 291.760 1.00 92.17 115 GLU B O 1
ATOM 5572 N N . ARG B 1 116 ? 291.346 202.853 293.216 1.00 106.05 116 ARG B N 1
ATOM 5573 C CA . ARG B 1 116 ? 292.173 201.800 292.635 1.00 108.06 116 ARG B CA 1
ATOM 5574 C C . ARG B 1 116 ? 293.186 201.377 293.689 1.00 108.56 116 ARG B C 1
ATOM 5575 O O . ARG B 1 116 ? 294.101 202.141 294.010 1.00 107.82 116 ARG B O 1
ATOM 5583 N N . GLU B 1 117 ? 293.015 200.172 294.231 1.00 110.95 117 GLU B N 1
ATOM 5584 C CA . GLU B 1 117 ? 293.949 199.623 295.213 1.00 111.47 117 GLU B CA 1
ATOM 5585 C C . GLU B 1 117 ? 294.171 200.598 296.364 1.00 114.01 117 GLU B C 1
ATOM 5586 O O . GLU B 1 117 ? 295.291 200.780 296.848 1.00 115.58 117 GLU B O 1
ATOM 5592 N N . GLY B 1 118 ? 293.095 201.234 296.807 1.00 94.93 118 GLY B N 1
ATOM 5593 C CA . GLY B 1 118 ? 293.152 202.212 297.877 1.00 93.22 118 GLY B CA 1
ATOM 5594 C C . GLY B 1 118 ? 293.405 203.632 297.418 1.00 92.65 118 GLY B C 1
ATOM 5595 O O . GLY B 1 118 ? 292.850 204.573 297.988 1.00 94.98 118 GLY B O 1
ATOM 5596 N N . LYS B 1 119 ? 294.239 203.807 296.396 1.00 92.57 119 LYS B N 1
ATOM 5597 C CA . LYS B 1 119 ? 294.497 205.143 295.877 1.00 94.04 119 LYS B CA 1
ATOM 5598 C C . LYS B 1 119 ? 293.201 205.757 295.367 1.00 95.34 119 LYS B C 1
ATOM 5599 O O . LYS B 1 119 ? 292.444 205.118 294.631 1.00 98.16 119 LYS B O 1
ATOM 5605 N N . GLN B 1 120 ? 292.946 207.003 295.755 1.00 92.18 120 GLN B N 1
ATOM 5606 C CA . GLN B 1 120 ? 291.676 207.656 295.471 1.00 90.74 120 GLN B CA 1
ATOM 5607 C C . GLN B 1 120 ? 291.923 208.956 294.724 1.00 89.95 120 GLN B C 1
ATOM 5608 O O . GLN B 1 120 ? 292.775 209.754 295.126 1.00 98.95 120 GLN B O 1
ATOM 5614 N N . VAL B 1 121 ? 291.179 209.164 293.642 1.00 79.35 121 VAL B N 1
ATOM 5615 C CA . VAL B 1 121 ? 291.243 210.391 292.860 1.00 75.61 121 VAL B CA 1
ATOM 5616 C C . VAL B 1 121 ? 289.857 211.014 292.838 1.00 83.79 121 VAL B C 1
ATOM 5617 O O . VAL B 1 121 ? 288.883 210.360 292.450 1.00 91.20 121 VAL B O 1
ATOM 5621 N N . ARG B 1 122 ? 289.770 212.271 293.249 1.00 88.31 122 ARG B N 1
ATOM 5622 C CA . ARG B 1 122 ? 288.507 212.992 293.344 1.00 84.68 122 ARG B CA 1
ATOM 5623 C C . ARG B 1 122 ? 288.497 214.090 292.287 1.00 85.84 122 ARG B C 1
ATOM 5624 O O . ARG B 1 122 ? 289.281 215.042 292.356 1.00 93.81 122 ARG B O 1
ATOM 5632 N N . LEU B 1 123 ? 287.623 213.937 291.297 1.00 78.23 123 LEU B N 1
ATOM 5633 C CA . LEU B 1 123 ? 287.326 215.022 290.381 1.00 80.39 123 LEU B CA 1
ATOM 5634 C C . LEU B 1 123 ? 286.204 215.879 290.954 1.00 86.93 123 LEU B C 1
ATOM 5635 O O . LEU B 1 123 ? 285.313 215.392 291.653 1.00 94.50 123 LEU B O 1
ATOM 5640 N N . GLY B 1 124 ? 286.248 217.167 290.647 1.00 85.29 124 GLY B N 1
ATOM 5641 C CA . GLY B 1 124 ? 285.260 218.074 291.190 1.00 84.69 124 GLY B CA 1
ATOM 5642 C C . GLY B 1 124 ? 285.121 219.312 290.339 1.00 84.73 124 GLY B C 1
ATOM 5643 O O . GLY B 1 124 ? 286.041 219.704 289.616 1.00 93.33 124 GLY B O 1
ATOM 5644 N N . ALA B 1 125 ? 283.951 219.931 290.450 1.00 81.23 125 ALA B N 1
ATOM 5645 C CA . ALA B 1 125 ? 283.667 221.155 289.708 1.00 83.67 125 ALA B CA 1
ATOM 5646 C C . ALA B 1 125 ? 282.730 222.005 290.552 1.00 85.79 125 ALA B C 1
ATOM 5647 O O . ALA B 1 125 ? 281.689 221.515 291.004 1.00 94.64 125 ALA B O 1
ATOM 5649 N N . LEU B 1 126 ? 283.107 223.261 290.772 1.00 89.67 126 LEU B N 1
ATOM 5650 C CA . LEU B 1 126 ? 282.252 224.225 291.448 1.00 86.91 126 LEU B CA 1
ATOM 5651 C C . LEU B 1 126 ? 281.821 225.281 290.439 1.00 89.79 126 LEU B C 1
ATOM 5652 O O . LEU B 1 126 ? 282.667 225.941 289.825 1.00 96.99 126 LEU B O 1
ATOM 5657 N N . LEU B 1 127 ? 280.513 225.434 290.264 1.00 83.50 127 LEU B N 1
ATOM 5658 C CA . LEU B 1 127 ? 279.953 226.428 289.360 1.00 85.15 127 LEU B CA 1
ATOM 5659 C C . LEU B 1 127 ? 279.051 227.354 290.159 1.00 85.07 127 LEU B C 1
ATOM 5660 O O . LEU B 1 127 ? 278.050 226.910 290.725 1.00 95.02 127 LEU B O 1
ATOM 5665 N N . TRP B 1 128 ? 279.404 228.633 290.207 1.00 98.44 128 TRP B N 1
ATOM 5666 C CA . TRP B 1 128 ? 278.627 229.594 290.971 1.00 102.39 128 TRP B CA 1
ATOM 5667 C C . TRP B 1 128 ? 278.322 230.817 290.122 1.00 104.98 128 TRP B C 1
ATOM 5668 O O . TRP B 1 128 ? 279.084 231.181 289.223 1.00 106.10 128 TRP B O 1
ATOM 5679 N N . PHE B 1 129 ? 277.186 231.438 290.421 1.00 104.53 129 PHE B N 1
ATOM 5680 C CA . PHE B 1 129 ? 276.743 232.665 289.783 1.00 103.82 129 PHE B CA 1
ATOM 5681 C C . PHE B 1 129 ? 276.796 233.812 290.783 1.00 106.51 129 PHE B C 1
ATOM 5682 O O . PHE B 1 129 ? 276.593 233.628 291.986 1.00 105.56 129 PHE B O 1
ATOM 5690 N N . ASP B 1 130 ? 277.070 235.011 290.267 1.00 116.03 130 ASP B N 1
ATOM 5691 C CA . ASP B 1 130 ? 277.155 236.204 291.100 1.00 115.88 130 ASP B CA 1
ATOM 5692 C C . ASP B 1 130 ? 276.016 237.176 290.817 1.00 114.44 130 ASP B C 1
ATOM 5693 O O . ASP B 1 130 ? 276.098 238.347 291.201 1.00 115.06 130 ASP B O 1
ATOM 5698 N N . SER B 1 131 ? 274.957 236.718 290.157 1.00 105.36 131 SER B N 1
ATOM 5699 C CA . SER B 1 131 ? 273.813 237.565 289.846 1.00 104.86 131 SER B CA 1
ATOM 5700 C C . SER B 1 131 ? 272.704 236.685 289.283 1.00 107.75 131 SER B C 1
ATOM 5701 O O . SER B 1 131 ? 272.825 235.459 289.228 1.00 112.69 131 SER B O 1
ATOM 5704 N N . THR B 1 132 ? 271.617 237.326 288.865 1.00 104.99 132 THR B N 1
ATOM 5705 C CA . THR B 1 132 ? 270.500 236.637 288.235 1.00 106.73 132 THR B CA 1
ATOM 5706 C C . THR B 1 132 ? 270.689 236.454 286.736 1.00 104.92 132 THR B C 1
ATOM 5707 O O . THR B 1 132 ? 269.835 235.839 286.089 1.00 104.66 132 THR B O 1
ATOM 5711 N N . SER B 1 133 ? 271.779 236.967 286.171 1.00 102.56 133 SER B N 1
ATOM 5712 C CA . SER B 1 133 ? 272.019 236.877 284.735 1.00 106.39 133 SER B CA 1
ATOM 5713 C C . SER B 1 133 ? 272.528 235.481 284.403 1.00 107.26 133 SER B C 1
ATOM 5714 O O . SER B 1 133 ? 273.665 235.129 284.733 1.00 102.94 133 SER B O 1
ATOM 5717 N N . SER B 1 134 ? 271.687 234.683 283.746 1.00 107.16 134 SER B N 1
ATOM 5718 C CA . SER B 1 134 ? 272.043 233.314 283.375 1.00 104.79 134 SER B CA 1
ATOM 5719 C C . SER B 1 134 ? 272.713 233.313 282.001 1.00 102.32 134 SER B C 1
ATOM 5720 O O . SER B 1 134 ? 272.133 232.942 280.979 1.00 102.90 134 SER B O 1
ATOM 5723 N N . SER B 1 135 ? 273.969 233.744 281.996 1.00 109.06 135 SER B N 1
ATOM 5724 C CA . SER B 1 135 ? 274.783 233.785 280.793 1.00 111.70 135 SER B CA 1
ATOM 5725 C C . SER B 1 135 ? 275.983 232.859 280.944 1.00 112.52 135 SER B C 1
ATOM 5726 O O . SER B 1 135 ? 276.493 232.652 282.048 1.00 116.16 135 SER B O 1
ATOM 5729 N N . VAL B 1 136 ? 276.431 232.306 279.815 1.00 107.86 136 VAL B N 1
ATOM 5730 C CA . VAL B 1 136 ? 277.562 231.384 279.841 1.00 112.30 136 VAL B CA 1
ATOM 5731 C C . VAL B 1 136 ? 278.776 232.050 280.471 1.00 115.05 136 VAL B C 1
ATOM 5732 O O . VAL B 1 136 ? 279.468 231.455 281.306 1.00 114.66 136 VAL B O 1
ATOM 5736 N N . THR B 1 137 ? 279.058 233.293 280.081 1.00 115.41 137 THR B N 1
ATOM 5737 C CA . THR B 1 137 ? 280.153 234.028 280.701 1.00 114.29 137 THR B CA 1
ATOM 5738 C C . THR B 1 137 ? 279.882 234.276 282.179 1.00 113.26 137 THR B C 1
ATOM 5739 O O . THR B 1 137 ? 280.803 234.230 283.002 1.00 114.05 137 THR B O 1
ATOM 5743 N N . ASP B 1 138 ? 278.622 234.538 282.535 1.00 115.56 138 ASP B N 1
ATOM 5744 C CA . ASP B 1 138 ? 278.286 234.839 283.922 1.00 116.80 138 ASP B CA 1
ATOM 5745 C C . ASP B 1 138 ? 278.617 233.681 284.855 1.00 117.46 138 ASP B C 1
ATOM 5746 O O . ASP B 1 138 ? 278.861 233.900 286.047 1.00 115.80 138 ASP B O 1
ATOM 5751 N N . MET B 1 139 ? 278.630 232.455 284.344 1.00 117.35 139 MET B N 1
ATOM 5752 C CA . MET B 1 139 ? 278.868 231.279 285.178 1.00 116.68 139 MET B CA 1
ATOM 5753 C C . MET B 1 139 ? 280.341 231.212 285.554 1.00 113.93 139 MET B C 1
ATOM 5754 O O . MET B 1 139 ? 281.191 230.862 284.734 1.00 112.06 139 MET B O 1
ATOM 5759 N N . LYS B 1 140 ? 280.652 231.551 286.802 1.00 106.64 140 LYS B N 1
ATOM 5760 C CA . LYS B 1 140 ? 282.001 231.350 287.308 1.00 105.62 140 LYS B CA 1
ATOM 5761 C C . LYS B 1 140 ? 282.232 229.865 287.555 1.00 109.81 140 LYS B C 1
ATOM 5762 O O . LYS B 1 140 ? 281.402 229.193 288.174 1.00 116.22 140 LYS B O 1
ATOM 5768 N N . ARG B 1 141 ? 283.356 229.352 287.065 1.00 106.11 141 ARG B N 1
ATOM 5769 C CA . ARG B 1 141 ? 283.655 227.930 287.133 1.00 103.69 141 ARG B CA 1
ATOM 5770 C C . ARG B 1 141 ? 285.012 227.715 287.784 1.00 106.13 141 ARG B C 1
ATOM 5771 O O . ARG B 1 141 ? 285.902 228.564 287.696 1.00 111.19 141 ARG B O 1
ATOM 5779 N N . LEU B 1 142 ? 285.159 226.568 288.444 1.00 94.04 142 LEU B N 1
ATOM 5780 C CA . LEU B 1 142 ? 286.442 226.204 289.041 1.00 94.09 142 LEU B CA 1
ATOM 5781 C C . LEU B 1 142 ? 286.512 224.684 289.105 1.00 93.80 142 LEU B C 1
ATOM 5782 O O . LEU B 1 142 ? 285.754 224.064 289.857 1.00 96.17 142 LEU B O 1
ATOM 5787 N N . TRP B 1 143 ? 287.402 224.090 288.314 1.00 92.98 143 TRP B N 1
ATOM 5788 C CA . TRP B 1 143 ? 287.583 222.648 288.307 1.00 94.58 143 TRP B CA 1
ATOM 5789 C C . TRP B 1 143 ? 288.676 222.256 289.291 1.00 98.38 143 TRP B C 1
ATOM 5790 O O . TRP B 1 143 ? 289.585 223.037 289.579 1.00 103.62 143 TRP B O 1
ATOM 5801 N N . LEU B 1 144 ? 288.587 221.031 289.804 1.00 92.71 144 LEU B N 1
ATOM 5802 C CA . LEU B 1 144 ? 289.501 220.558 290.829 1.00 87.38 144 LEU B CA 1
ATOM 5803 C C . LEU B 1 144 ? 289.964 219.145 290.514 1.00 90.23 144 LEU B C 1
ATOM 5804 O O . LEU B 1 144 ? 289.286 218.390 289.813 1.00 96.96 144 LEU B O 1
ATOM 5809 N N . PHE B 1 145 ? 291.135 218.802 291.042 1.00 88.49 145 PHE B N 1
ATOM 5810 C CA . PHE B 1 145 ? 291.666 217.449 290.993 1.00 85.28 145 PHE B CA 1
ATOM 5811 C C . PHE B 1 145 ? 292.354 217.165 292.317 1.00 86.43 145 PHE B C 1
ATOM 5812 O O . PHE B 1 145 ? 293.260 217.899 292.717 1.00 96.14 145 PHE B O 1
ATOM 5820 N N . SER B 1 146 ? 291.937 216.101 292.997 1.00 94.33 146 SER B N 1
ATOM 5821 C CA . SER B 1 146 ? 292.475 215.848 294.323 1.00 100.76 146 SER B CA 1
ATOM 5822 C C . SER B 1 146 ? 292.902 214.396 294.447 1.00 103.91 146 SER B C 1
ATOM 5823 O O . SER B 1 146 ? 292.287 213.498 293.869 1.00 106.72 146 SER B O 1
ATOM 5826 N N . ASP B 1 147 ? 293.970 214.180 295.210 1.00 108.41 147 ASP B N 1
ATOM 5827 C CA . ASP B 1 147 ? 294.372 212.849 295.633 1.00 106.03 147 ASP B CA 1
ATOM 5828 C C . ASP B 1 147 ? 294.276 212.654 297.137 1.00 106.91 147 ASP B C 1
ATOM 5829 O O . ASP B 1 147 ? 294.171 211.508 297.588 1.00 104.48 147 ASP B O 1
ATOM 5834 N N . ASN B 1 148 ? 294.290 213.727 297.913 1.00 109.91 148 ASN B N 1
ATOM 5835 C CA . ASN B 1 148 ? 294.131 213.615 299.355 1.00 111.84 148 ASN B CA 1
ATOM 5836 C C . ASN B 1 148 ? 292.705 213.192 299.688 1.00 113.75 148 ASN B C 1
ATOM 5837 O O . ASN B 1 148 ? 291.752 213.850 299.255 1.00 114.15 148 ASN B O 1
ATOM 5842 N N . PRO B 1 149 ? 292.514 212.113 300.448 1.00 104.67 149 PRO B N 1
ATOM 5843 C CA . PRO B 1 149 ? 291.148 211.709 300.814 1.00 101.84 149 PRO B CA 1
ATOM 5844 C C . PRO B 1 149 ? 290.407 212.753 301.628 1.00 104.16 149 PRO B C 1
ATOM 5845 O O . PRO B 1 149 ? 289.173 212.705 301.689 1.00 106.44 149 PRO B O 1
ATOM 5849 N N . GLY B 1 150 ? 291.115 213.690 302.263 1.00 105.30 150 GLY B N 1
ATOM 5850 C CA . GLY B 1 150 ? 290.452 214.710 303.055 1.00 105.28 150 GLY B CA 1
ATOM 5851 C C . GLY B 1 150 ? 289.828 215.829 302.252 1.00 105.92 150 GLY B C 1
ATOM 5852 O O . GLY B 1 150 ? 289.028 216.595 302.798 1.00 104.20 150 GLY B O 1
ATOM 5853 N N . GLN B 1 151 ? 290.171 215.943 300.969 1.00 109.38 151 GLN B N 1
ATOM 5854 C CA . GLN B 1 151 ? 289.640 217.006 300.116 1.00 108.95 151 GLN B CA 1
ATOM 5855 C C . GLN B 1 151 ? 288.315 216.540 299.523 1.00 110.99 151 GLN B C 1
ATOM 5856 O O . GLN B 1 151 ? 288.214 216.153 298.358 1.00 111.14 151 GLN B O 1
ATOM 5862 N N . THR B 1 152 ? 287.278 216.582 300.351 1.00 106.69 152 THR B N 1
ATOM 5863 C CA . THR B 1 152 ? 285.944 216.160 299.956 1.00 105.28 152 THR B CA 1
ATOM 5864 C C . THR B 1 152 ? 285.142 217.339 299.417 1.00 107.77 152 THR B C 1
ATOM 5865 O O . THR B 1 152 ? 285.482 218.505 299.628 1.00 108.93 152 THR B O 1
ATOM 5869 N N . LEU B 1 153 ? 284.059 217.011 298.712 1.00 100.94 153 LEU B N 1
ATOM 5870 C CA . LEU B 1 153 ? 283.237 218.043 298.090 1.00 98.42 153 LEU B CA 1
ATOM 5871 C C . LEU B 1 153 ? 282.613 218.955 299.140 1.00 100.00 153 LEU B C 1
ATOM 5872 O O . LEU B 1 153 ? 282.595 220.181 298.982 1.00 100.36 153 LEU B O 1
ATOM 5877 N N . GLU B 1 154 ? 282.103 218.373 300.227 1.00 106.94 154 GLU B N 1
ATOM 5878 C CA . GLU B 1 154 ? 281.505 219.185 301.282 1.00 105.10 154 GLU B CA 1
ATOM 5879 C C . GLU B 1 154 ? 282.536 220.117 301.903 1.00 106.84 154 GLU B C 1
ATOM 5880 O O . GLU B 1 154 ? 282.224 221.265 302.240 1.00 109.93 154 GLU B O 1
ATOM 5886 N N . HIS B 1 155 ? 283.770 219.639 302.069 1.00 101.52 155 HIS B N 1
ATOM 5887 C CA . HIS B 1 155 ? 284.830 220.505 302.571 1.00 101.93 155 HIS B CA 1
ATOM 5888 C C . HIS B 1 155 ? 285.072 221.674 301.627 1.00 105.86 155 HIS B C 1
ATOM 5889 O O . HIS B 1 155 ? 285.261 222.814 302.070 1.00 108.67 155 HIS B O 1
ATOM 5896 N N . TRP B 1 156 ? 285.077 221.412 300.318 1.00 98.81 156 TRP B N 1
ATOM 5897 C CA . TRP B 1 156 ? 285.262 222.491 299.355 1.00 96.81 156 TRP B CA 1
ATOM 5898 C C . TRP B 1 156 ? 284.126 223.500 299.434 1.00 100.53 156 TRP B C 1
ATOM 5899 O O . TRP B 1 156 ? 284.358 224.710 299.356 1.00 101.91 156 TRP B O 1
ATOM 5910 N N . LEU B 1 157 ? 282.887 223.024 299.581 1.00 103.83 157 LEU B N 1
ATOM 5911 C CA . LEU B 1 157 ? 281.766 223.950 299.715 1.00 103.21 157 LEU B CA 1
ATOM 5912 C C . LEU B 1 157 ? 281.880 224.779 300.987 1.00 105.36 157 LEU B C 1
ATOM 5913 O O . LEU B 1 157 ? 281.573 225.977 300.985 1.00 107.99 157 LEU B O 1
ATOM 5918 N N . ASN B 1 158 ? 282.304 224.159 302.089 1.00 106.73 158 ASN B N 1
ATOM 5919 C CA . ASN B 1 158 ? 282.499 224.911 303.324 1.00 103.84 158 ASN B CA 1
ATOM 5920 C C . ASN B 1 158 ? 283.548 225.999 303.134 1.00 108.79 158 ASN B C 1
ATOM 5921 O O . ASN B 1 158 ? 283.340 227.158 303.514 1.00 111.32 158 ASN B O 1
ATOM 5926 N N . VAL B 1 159 ? 284.682 225.644 302.528 1.00 112.96 159 VAL B N 1
ATOM 5927 C CA . VAL B 1 159 ? 285.746 226.620 302.321 1.00 112.77 159 VAL B CA 1
ATOM 5928 C C . VAL B 1 159 ? 285.277 227.733 301.394 1.00 113.17 159 VAL B C 1
ATOM 5929 O O . VAL B 1 159 ? 285.631 228.905 301.578 1.00 119.20 159 VAL B O 1
ATOM 5933 N N . TYR B 1 160 ? 284.493 227.386 300.373 1.00 109.90 160 TYR B N 1
ATOM 5934 C CA . TYR B 1 160 ? 283.949 228.406 299.487 1.00 110.96 160 TYR B CA 1
ATOM 5935 C C . TYR B 1 160 ? 283.052 229.363 300.256 1.00 110.55 160 TYR B C 1
ATOM 5936 O O . TYR B 1 160 ? 283.269 230.578 300.237 1.00 114.21 160 TYR B O 1
ATOM 5945 N N . HIS B 1 161 ? 282.069 228.824 300.980 1.00 111.75 161 HIS B N 1
ATOM 5946 C CA . HIS B 1 161 ? 281.176 229.668 301.763 1.00 113.39 161 HIS B CA 1
ATOM 5947 C C . HIS B 1 161 ? 281.953 230.552 302.725 1.00 114.89 161 HIS B C 1
ATOM 5948 O O . HIS B 1 161 ? 281.531 231.677 303.014 1.00 116.28 161 HIS B O 1
ATOM 5955 N N . GLU B 1 162 ? 283.086 230.064 303.229 1.00 120.39 162 GLU B N 1
ATOM 5956 C CA . GLU B 1 162 ? 283.894 230.876 304.131 1.00 119.51 162 GLU B CA 1
ATOM 5957 C C . GLU B 1 162 ? 284.565 232.026 303.389 1.00 118.17 162 GLU B C 1
ATOM 5958 O O . GLU B 1 162 ? 284.383 233.197 303.739 1.00 118.75 162 GLU B O 1
ATOM 5964 N N . GLY B 1 163 ? 285.346 231.714 302.356 1.00 124.99 163 GLY B N 1
ATOM 5965 C CA . GLY B 1 163 ? 286.198 232.736 301.773 1.00 126.02 163 GLY B CA 1
ATOM 5966 C C . GLY B 1 163 ? 286.332 232.816 300.264 1.00 127.91 163 GLY B C 1
ATOM 5967 O O . GLY B 1 163 ? 287.412 233.147 299.773 1.00 129.05 163 GLY B O 1
ATOM 5968 N N . GLY B 1 164 ? 285.286 232.487 299.513 1.00 132.15 164 GLY B N 1
ATOM 5969 C CA . GLY B 1 164 ? 285.325 232.652 298.072 1.00 131.38 164 GLY B CA 1
ATOM 5970 C C . GLY B 1 164 ? 286.539 232.093 297.350 1.00 133.78 164 GLY B C 1
ATOM 5971 O O . GLY B 1 164 ? 287.289 231.261 297.882 1.00 134.78 164 GLY B O 1
ATOM 5972 N N . THR B 1 165 ? 286.741 232.574 296.120 1.00 135.05 165 THR B N 1
ATOM 5973 C CA . THR B 1 165 ? 287.850 232.101 295.299 1.00 136.05 165 THR B CA 1
ATOM 5974 C C . THR B 1 165 ? 289.194 232.380 295.953 1.00 138.27 165 THR B C 1
ATOM 5975 O O . THR B 1 165 ? 290.152 231.626 295.749 1.00 137.24 165 THR B O 1
ATOM 5979 N N . ARG B 1 166 ? 289.293 233.460 296.729 1.00 140.67 166 ARG B N 1
ATOM 5980 C CA . ARG B 1 166 ? 290.537 233.749 297.431 1.00 139.78 166 ARG B CA 1
ATOM 5981 C C . ARG B 1 166 ? 290.934 232.584 298.329 1.00 139.65 166 ARG B C 1
ATOM 5982 O O . ARG B 1 166 ? 292.056 232.071 298.248 1.00 138.80 166 ARG B O 1
ATOM 5990 N N . LEU B 1 167 ? 290.010 232.137 299.180 1.00 130.68 167 LEU B N 1
ATOM 5991 C CA . LEU B 1 167 ? 290.270 231.009 300.061 1.00 130.22 167 LEU B CA 1
ATOM 5992 C C . LEU B 1 167 ? 290.429 229.706 299.292 1.00 133.87 167 LEU B C 1
ATOM 5993 O O . LEU B 1 167 ? 291.211 228.846 299.707 1.00 135.21 167 LEU B O 1
ATOM 5998 N N . LEU B 1 168 ? 289.699 229.527 298.186 1.00 143.39 168 LEU B N 1
ATOM 5999 C CA . LEU B 1 168 ? 289.929 228.334 297.373 1.00 142.90 168 LEU B CA 1
ATOM 6000 C C . LEU B 1 168 ? 291.373 228.275 296.882 1.00 142.46 168 LEU B C 1
ATOM 6001 O O . LEU B 1 168 ? 292.044 227.241 297.008 1.00 141.12 168 LEU B O 1
ATOM 6006 N N . ARG B 1 169 ? 291.871 229.380 296.327 1.00 142.91 169 ARG B N 1
ATOM 6007 C CA . ARG B 1 169 ? 293.254 229.421 295.866 1.00 142.28 169 ARG B CA 1
ATOM 6008 C C . ARG B 1 169 ? 294.223 229.245 297.026 1.00 143.07 169 ARG B C 1
ATOM 6009 O O . ARG B 1 169 ? 295.265 228.594 296.883 1.00 144.12 169 ARG B O 1
ATOM 6017 N N . GLN B 1 170 ? 293.904 229.831 298.181 1.00 151.80 170 GLN B N 1
ATOM 6018 C CA . GLN B 1 170 ? 294.771 229.685 299.344 1.00 153.28 170 GLN B CA 1
ATOM 6019 C C . GLN B 1 170 ? 294.883 228.223 299.762 1.00 154.51 170 GLN B C 1
ATOM 6020 O O . GLN B 1 170 ? 295.980 227.729 300.042 1.00 153.30 170 GLN B O 1
ATOM 6026 N N . MET B 1 171 ? 293.754 227.513 299.805 1.00 148.43 171 MET B N 1
ATOM 6027 C CA . MET B 1 171 ? 293.794 226.097 300.156 1.00 146.60 171 MET B CA 1
ATOM 6028 C C . MET B 1 171 ? 294.564 225.301 299.113 1.00 145.46 171 MET B C 1
ATOM 6029 O O . MET B 1 171 ? 295.332 224.396 299.458 1.00 144.52 171 MET B O 1
ATOM 6034 N N . GLU B 1 172 ? 294.371 225.621 297.831 1.00 137.49 172 GLU B N 1
ATOM 6035 C CA . GLU B 1 172 ? 295.108 224.913 296.790 1.00 138.25 172 GLU B CA 1
ATOM 6036 C C . GLU B 1 172 ? 296.609 225.096 296.966 1.00 140.68 172 GLU B C 1
ATOM 6037 O O . GLU B 1 172 ? 297.381 224.138 296.836 1.00 139.55 172 GLU B O 1
ATOM 6043 N N . LYS B 1 173 ? 297.042 226.322 297.264 1.00 138.83 173 LYS B N 1
ATOM 6044 C CA . LYS B 1 173 ? 298.461 226.569 297.503 1.00 134.89 173 LYS B CA 1
ATOM 6045 C C . LYS B 1 173 ? 298.951 225.838 298.747 1.00 135.92 173 LYS B C 1
ATOM 6046 O O . LYS B 1 173 ? 300.052 225.274 298.748 1.00 134.50 173 LYS B O 1
ATOM 6052 N N . GLU B 1 174 ? 298.153 225.838 299.815 1.00 147.32 174 GLU B N 1
ATOM 6053 C CA . GLU B 1 174 ? 298.564 225.194 301.058 1.00 148.68 174 GLU B CA 1
ATOM 6054 C C . GLU B 1 174 ? 298.381 223.681 300.987 1.00 149.55 174 GLU B C 1
ATOM 6055 O O . GLU B 1 174 ? 299.331 222.919 301.196 1.00 147.87 174 GLU B O 1
ATOM 6061 N N . ALA B 1 175 ? 297.165 223.233 300.691 1.00 141.38 175 ALA B N 1
ATOM 6062 C CA . ALA B 1 175 ? 296.868 221.809 300.688 1.00 139.80 175 ALA B CA 1
ATOM 6063 C C . ALA B 1 175 ? 297.729 221.076 299.666 1.00 140.59 175 ALA B C 1
ATOM 6064 O O . ALA B 1 175 ? 298.010 221.581 298.575 1.00 139.97 175 ALA B O 1
ATOM 6066 N N . ILE B 1 176 ? 298.148 219.869 300.033 1.00 117.88 176 ILE B N 1
ATOM 6067 C CA . ILE B 1 176 ? 298.988 219.036 299.184 1.00 118.22 176 ILE B CA 1
ATOM 6068 C C . ILE B 1 176 ? 298.111 218.032 298.453 1.00 117.68 176 ILE B C 1
ATOM 6069 O O . ILE B 1 176 ? 297.060 217.610 298.950 1.00 116.66 176 ILE B O 1
ATOM 6074 N N . GLY B 1 177 ? 298.549 217.642 297.261 1.00 112.71 177 GLY B N 1
ATOM 6075 C CA . GLY B 1 177 ? 297.769 216.735 296.439 1.00 111.60 177 GLY B CA 1
ATOM 6076 C C . GLY B 1 177 ? 296.443 217.313 295.996 1.00 113.59 177 GLY B C 1
ATOM 6077 O O . GLY B 1 177 ? 295.440 216.589 295.950 1.00 114.16 177 GLY B O 1
ATOM 6078 N N . LEU B 1 178 ? 296.412 218.603 295.671 1.00 113.67 178 LEU B N 1
ATOM 6079 C CA . LEU B 1 178 ? 295.195 219.271 295.233 1.00 110.58 178 LEU B CA 1
ATOM 6080 C C . LEU B 1 178 ? 295.555 220.318 294.193 1.00 108.70 178 LEU B C 1
ATOM 6081 O O . LEU B 1 178 ? 296.399 221.183 294.445 1.00 112.28 178 LEU B O 1
ATOM 6086 N N . TRP B 1 179 ? 294.915 220.238 293.031 1.00 104.88 179 TRP B N 1
ATOM 6087 C CA . TRP B 1 179 ? 295.162 221.151 291.927 1.00 105.48 179 TRP B CA 1
ATOM 6088 C C . TRP B 1 179 ? 293.851 221.798 291.512 1.00 108.90 179 TRP B C 1
ATOM 6089 O O . TRP B 1 179 ? 292.805 221.141 291.486 1.00 113.19 179 TRP B O 1
ATOM 6100 N N . THR B 1 180 ? 293.911 223.086 291.191 1.00 109.75 180 THR B N 1
ATOM 6101 C CA . THR B 1 180 ? 292.744 223.857 290.795 1.00 106.11 180 THR B CA 1
ATOM 6102 C C . THR B 1 180 ? 292.952 224.407 289.393 1.00 105.44 180 THR B C 1
ATOM 6103 O O . THR B 1 180 ? 294.085 224.680 288.985 1.00 109.73 180 THR B O 1
ATOM 6107 N N . TYR B 1 181 ? 291.858 224.558 288.657 1.00 102.70 181 TYR B N 1
ATOM 6108 C CA . TYR B 1 181 ? 291.927 225.027 287.281 1.00 105.57 181 TYR B CA 1
ATOM 6109 C C . TYR B 1 181 ? 290.777 225.984 286.993 1.00 108.21 181 TYR B C 1
ATOM 6110 O O . TYR B 1 181 ? 289.605 225.622 287.160 1.00 111.16 181 TYR B O 1
ATOM 6119 N N . PRO B 1 182 ? 291.071 227.217 286.579 1.00 107.21 182 PRO B N 1
ATOM 6120 C CA . PRO B 1 182 ? 289.988 228.135 286.199 1.00 107.27 182 PRO B CA 1
ATOM 6121 C C . PRO B 1 182 ? 289.327 227.772 284.884 1.00 104.40 182 PRO B C 1
ATOM 6122 O O . PRO B 1 182 ? 288.132 228.041 284.712 1.00 101.62 182 PRO B O 1
ATOM 6126 N N . ASN B 1 183 ? 290.061 227.170 283.952 1.00 102.82 183 ASN B N 1
ATOM 6127 C CA . ASN B 1 183 ? 289.537 226.806 282.646 1.00 104.87 183 ASN B CA 1
ATOM 6128 C C . ASN B 1 183 ? 289.494 225.292 282.512 1.00 107.56 183 ASN B C 1
ATOM 6129 O O . ASN B 1 183 ? 290.400 224.585 282.963 1.00 106.66 183 ASN B O 1
ATOM 6134 N N . LYS B 1 184 ? 288.429 224.798 281.879 1.00 99.57 184 LYS B N 1
ATOM 6135 C CA . LYS B 1 184 ? 288.272 223.359 281.712 1.00 98.91 184 LYS B CA 1
ATOM 6136 C C . LYS B 1 184 ? 289.356 222.752 280.833 1.00 98.74 184 LYS B C 1
ATOM 6137 O O . LYS B 1 184 ? 289.568 221.538 280.890 1.00 99.55 184 LYS B O 1
ATOM 6143 N N . LYS B 1 185 ? 290.045 223.559 280.025 1.00 97.66 185 LYS B N 1
ATOM 6144 C CA . LYS B 1 185 ? 291.075 223.014 279.146 1.00 97.16 185 LYS B CA 1
ATOM 6145 C C . LYS B 1 185 ? 292.223 222.415 279.950 1.00 100.58 185 LYS B C 1
ATOM 6146 O O . LYS B 1 185 ? 292.638 221.276 279.706 1.00 100.96 185 LYS B O 1
ATOM 6152 N N . GLN B 1 186 ? 292.750 223.173 280.913 1.00 109.34 186 GLN B N 1
ATOM 6153 C CA . GLN B 1 186 ? 293.869 222.682 281.709 1.00 113.65 186 GLN B CA 1
ATOM 6154 C C . GLN B 1 186 ? 293.466 221.464 282.529 1.00 116.02 186 GLN B C 1
ATOM 6155 O O . GLN B 1 186 ? 294.221 220.488 282.621 1.00 115.22 186 GLN B O 1
ATOM 6161 N N . TYR B 1 187 ? 292.280 221.505 283.137 1.00 100.51 187 TYR B N 1
ATOM 6162 C CA . TYR B 1 187 ? 291.831 220.377 283.945 1.00 97.00 187 TYR B CA 1
ATOM 6163 C C . TYR B 1 187 ? 291.624 219.138 283.086 1.00 96.86 187 TYR B C 1
ATOM 6164 O O . TYR B 1 187 ? 291.958 218.025 283.502 1.00 101.61 187 TYR B O 1
ATOM 6173 N N . LEU B 1 188 ? 291.071 219.308 281.884 1.00 92.19 188 LEU B N 1
ATOM 6174 C CA . LEU B 1 188 ? 290.900 218.174 280.982 1.00 91.18 188 LEU B CA 1
ATOM 6175 C C . LEU B 1 188 ? 292.243 217.604 280.551 1.00 92.50 188 LEU B C 1
ATOM 6176 O O . LEU B 1 188 ? 292.402 216.382 280.455 1.00 92.99 188 LEU B O 1
ATOM 6181 N N . ALA B 1 189 ? 293.217 218.470 280.266 1.00 99.91 189 ALA B N 1
ATOM 6182 C CA . ALA B 1 189 ? 294.546 217.982 279.920 1.00 100.20 189 ALA B CA 1
ATOM 6183 C C . ALA B 1 189 ? 295.151 217.193 281.073 1.00 103.66 189 ALA B C 1
ATOM 6184 O O . ALA B 1 189 ? 295.735 216.122 280.867 1.00 105.66 189 ALA B O 1
ATOM 6186 N N . ARG B 1 190 ? 295.012 217.705 282.297 1.00 97.38 190 ARG B N 1
ATOM 6187 C CA . ARG B 1 190 ? 295.506 216.979 283.462 1.00 98.68 190 ARG B CA 1
ATOM 6188 C C . ARG B 1 190 ? 294.806 215.636 283.611 1.00 99.21 190 ARG B C 1
ATOM 6189 O O . ARG B 1 190 ? 295.442 214.627 283.930 1.00 100.08 190 ARG B O 1
ATOM 6197 N N . LEU B 1 191 ? 293.491 215.609 283.393 1.00 97.93 191 LEU B N 1
ATOM 6198 C CA . LEU B 1 191 ? 292.739 214.366 283.515 1.00 101.55 191 LEU B CA 1
ATOM 6199 C C . LEU B 1 191 ? 293.202 213.341 282.489 1.00 102.06 191 LEU B C 1
ATOM 6200 O O . LEU B 1 191 ? 293.423 212.168 282.821 1.00 104.99 191 LEU B O 1
ATOM 6205 N N . ARG B 1 192 ? 293.364 213.768 281.236 1.00 97.22 192 ARG B N 1
ATOM 6206 C CA . ARG B 1 192 ? 293.829 212.855 280.199 1.00 93.93 192 ARG B CA 1
ATOM 6207 C C . ARG B 1 192 ? 295.230 212.348 280.504 1.00 98.33 192 ARG B C 1
ATOM 6208 O O . ARG B 1 192 ? 295.520 211.160 280.320 1.00 99.95 192 ARG B O 1
ATOM 6216 N N . ASP B 1 193 ? 296.114 213.230 280.975 1.00 110.00 193 ASP B N 1
ATOM 6217 C CA . ASP B 1 193 ? 297.459 212.793 281.331 1.00 113.38 193 ASP B CA 1
ATOM 6218 C C . ASP B 1 193 ? 297.428 211.782 282.469 1.00 113.39 193 ASP B C 1
ATOM 6219 O O . ASP B 1 193 ? 298.141 210.773 282.430 1.00 114.69 193 ASP B O 1
ATOM 6224 N N . PHE B 1 194 ? 296.609 212.034 283.492 1.00 95.09 194 PHE B N 1
ATOM 6225 C CA . PHE B 1 194 ? 296.535 211.113 284.620 1.00 94.83 194 PHE B CA 1
ATOM 6226 C C . PHE B 1 194 ? 296.005 209.754 284.189 1.00 94.18 194 PHE B C 1
ATOM 6227 O O . PHE B 1 194 ? 296.507 208.716 284.633 1.00 94.44 194 PHE B O 1
ATOM 6235 N N . PHE B 1 195 ? 294.986 209.737 283.336 1.00 93.79 195 PHE B N 1
ATOM 6236 C CA . PHE B 1 195 ? 294.402 208.479 282.894 1.00 95.39 195 PHE B CA 1
ATOM 6237 C C . PHE B 1 195 ? 295.042 207.940 281.622 1.00 97.05 195 PHE B C 1
ATOM 6238 O O . PHE B 1 195 ? 294.633 206.876 281.145 1.00 96.62 195 PHE B O 1
ATOM 6246 N N . GLU B 1 196 ? 296.035 208.636 281.071 1.00 107.87 196 GLU B N 1
ATOM 6247 C CA . GLU B 1 196 ? 296.820 208.122 279.950 1.00 107.06 196 GLU B CA 1
ATOM 6248 C C . GLU B 1 196 ? 295.931 207.761 278.762 1.00 107.89 196 GLU B C 1
ATOM 6249 O O . GLU B 1 196 ? 296.122 206.731 278.111 1.00 106.35 196 GLU B O 1
ATOM 6255 N N . VAL B 1 197 ? 294.947 208.612 278.476 1.00 106.41 197 VAL B N 1
ATOM 6256 C CA . VAL B 1 197 ? 294.023 208.385 277.375 1.00 104.02 197 VAL B CA 1
ATOM 6257 C C . VAL B 1 197 ? 293.781 209.702 276.651 1.00 105.64 197 VAL B C 1
ATOM 6258 O O . VAL B 1 197 ? 294.059 210.785 277.170 1.00 108.39 197 VAL B O 1
ATOM 6262 N N . GLY B 1 198 ? 293.260 209.594 275.430 1.00 101.64 198 GLY B N 1
ATOM 6263 C CA . GLY B 1 198 ? 292.928 210.750 274.630 1.00 102.31 198 GLY B CA 1
ATOM 6264 C C . GLY B 1 198 ? 291.470 211.149 274.768 1.00 103.20 198 GLY B C 1
ATOM 6265 O O . GLY B 1 198 ? 290.630 210.372 275.215 1.00 106.73 198 GLY B O 1
ATOM 6266 N N . GLU B 1 199 ? 291.176 212.388 274.365 1.00 104.51 199 GLU B N 1
ATOM 6267 C CA . GLU B 1 199 ? 289.812 212.895 274.472 1.00 103.84 199 GLU B CA 1
ATOM 6268 C C . GLU B 1 199 ? 288.834 212.062 273.656 1.00 103.94 199 GLU B C 1
ATOM 6269 O O . GLU B 1 199 ? 287.638 212.023 273.969 1.00 102.92 199 GLU B O 1
ATOM 6275 N N . ASN B 1 200 ? 289.318 211.399 272.604 1.00 99.29 200 ASN B N 1
ATOM 6276 C CA . ASN B 1 200 ? 288.439 210.557 271.802 1.00 95.90 200 ASN B CA 1
ATOM 6277 C C . ASN B 1 200 ? 287.781 209.484 272.657 1.00 97.91 200 ASN B C 1
ATOM 6278 O O . ASN B 1 200 ? 286.603 209.164 272.467 1.00 105.99 200 ASN B O 1
ATOM 6283 N N . ALA B 1 201 ? 288.527 208.917 273.608 1.00 87.90 201 ALA B N 1
ATOM 6284 C CA . ALA B 1 201 ? 287.965 207.873 274.458 1.00 87.06 201 ALA B CA 1
ATOM 6285 C C . ALA B 1 201 ? 286.822 208.404 275.312 1.00 91.02 201 ALA B C 1
ATOM 6286 O O . ALA B 1 201 ? 285.779 207.753 275.436 1.00 91.53 201 ALA B O 1
ATOM 6288 N N . PHE B 1 202 ? 286.996 209.582 275.913 1.00 89.34 202 PHE B N 1
ATOM 6289 C CA . PHE B 1 202 ? 285.935 210.134 276.748 1.00 84.35 202 PHE B CA 1
ATOM 6290 C C . PHE B 1 202 ? 284.731 210.545 275.911 1.00 83.06 202 PHE B C 1
ATOM 6291 O O . PHE B 1 202 ? 283.585 210.384 276.344 1.00 87.34 202 PHE B O 1
ATOM 6299 N N . THR B 1 203 ? 284.965 211.072 274.709 1.00 77.15 203 THR B N 1
ATOM 6300 C CA . THR B 1 203 ? 283.844 211.366 273.823 1.00 73.60 203 THR B CA 1
ATOM 6301 C C . THR B 1 203 ? 283.084 210.095 273.467 1.00 72.88 203 THR B C 1
ATOM 6302 O O . THR B 1 203 ? 281.848 210.082 273.456 1.00 86.80 203 THR B O 1
ATOM 6306 N N . LEU B 1 204 ? 283.809 209.013 273.178 1.00 64.76 204 LEU B N 1
ATOM 6307 C CA . LEU B 1 204 ? 283.156 207.746 272.877 1.00 66.59 204 LEU B CA 1
ATOM 6308 C C . LEU B 1 204 ? 282.365 207.238 274.073 1.00 73.92 204 LEU B C 1
ATOM 6309 O O . LEU B 1 204 ? 281.261 206.711 273.917 1.00 86.64 204 LEU B O 1
ATOM 6314 N N . LEU B 1 205 ? 282.921 207.377 275.277 1.00 62.48 205 LEU B N 1
ATOM 6315 C CA . LEU B 1 205 ? 282.204 206.954 276.475 1.00 61.87 205 LEU B CA 1
ATOM 6316 C C . LEU B 1 205 ? 280.921 207.755 276.659 1.00 67.40 205 LEU B C 1
ATOM 6317 O O . LEU B 1 205 ? 279.858 207.191 276.951 1.00 71.07 205 LEU B O 1
ATOM 6322 N N . ASN B 1 206 ? 280.998 209.075 276.479 1.00 77.96 206 ASN B N 1
ATOM 6323 C CA . ASN B 1 206 ? 279.807 209.906 276.602 1.00 74.43 206 ASN B CA 1
ATOM 6324 C C . ASN B 1 206 ? 278.758 209.515 275.571 1.00 77.03 206 ASN B C 1
ATOM 6325 O O . ASN B 1 206 ? 277.565 209.444 275.884 1.00 85.15 206 ASN B O 1
ATOM 6330 N N . ARG B 1 207 ? 279.183 209.257 274.333 1.00 73.23 207 ARG B N 1
ATOM 6331 C CA . ARG B 1 207 ? 278.238 208.799 273.321 1.00 66.11 207 ARG B CA 1
ATOM 6332 C C . ARG B 1 207 ? 277.623 207.461 273.703 1.00 69.08 207 ARG B C 1
ATOM 6333 O O . ARG B 1 207 ? 276.424 207.248 273.493 1.00 80.46 207 ARG B O 1
ATOM 6341 N N . ALA B 1 208 ? 278.423 206.552 274.260 1.00 57.08 208 ALA B N 1
ATOM 6342 C CA . ALA B 1 208 ? 277.915 205.254 274.681 1.00 64.43 208 ALA B CA 1
ATOM 6343 C C . ALA B 1 208 ? 276.976 205.358 275.872 1.00 69.32 208 ALA B C 1
ATOM 6344 O O . ALA B 1 208 ? 276.207 204.424 276.121 1.00 69.69 208 ALA B O 1
ATOM 6346 N N . ALA B 1 209 ? 277.023 206.464 276.616 1.00 69.46 209 ALA B N 1
ATOM 6347 C CA . ALA B 1 209 ? 276.077 206.637 277.714 1.00 59.79 209 ALA B CA 1
ATOM 6348 C C . ALA B 1 209 ? 274.641 206.581 277.212 1.00 60.82 209 ALA B C 1
ATOM 6349 O O . ALA B 1 209 ? 273.781 205.948 277.834 1.00 69.61 209 ALA B O 1
ATOM 6351 N N . GLY B 1 210 ? 274.363 207.238 276.090 1.00 70.63 210 GLY B N 1
ATOM 6352 C CA . GLY B 1 210 ? 273.055 207.196 275.466 1.00 75.50 210 GLY B CA 1
ATOM 6353 C C . GLY B 1 210 ? 273.121 206.588 274.081 1.00 74.80 210 GLY B C 1
ATOM 6354 O O . GLY B 1 210 ? 272.511 207.099 273.138 1.00 83.77 210 GLY B O 1
ATOM 6355 N N . LEU B 1 211 ? 273.864 205.491 273.951 1.00 80.40 211 LEU B N 1
ATOM 6356 C CA . LEU B 1 211 ? 274.254 204.965 272.649 1.00 84.91 211 LEU B CA 1
ATOM 6357 C C . LEU B 1 211 ? 273.052 204.734 271.741 1.00 83.86 211 LEU B C 1
ATOM 6358 O O . LEU B 1 211 ? 272.902 205.423 270.727 1.00 87.58 211 LEU B O 1
ATOM 6363 N N . LYS B 1 212 ? 272.186 203.784 272.093 1.00 97.50 212 LYS B N 1
ATOM 6364 C CA . LYS B 1 212 ? 270.970 203.534 271.327 1.00 99.38 212 LYS B CA 1
ATOM 6365 C C . LYS B 1 212 ? 271.258 203.359 269.840 1.00 98.72 212 LYS B C 1
ATOM 6366 O O . LYS B 1 212 ? 272.408 203.148 269.443 1.00 102.83 212 LYS B O 1
ATOM 6372 N N . GLN B 1 213 ? 270.218 203.459 269.018 1.00 113.42 213 GLN B N 1
ATOM 6373 C CA . GLN B 1 213 ? 270.327 203.464 267.558 1.00 117.12 213 GLN B CA 1
ATOM 6374 C C . GLN B 1 213 ? 271.338 202.430 267.064 1.00 121.07 213 GLN B C 1
ATOM 6375 O O . GLN B 1 213 ? 272.342 202.749 266.428 1.00 120.80 213 GLN B O 1
ATOM 6381 N N . LEU B 1 214 ? 271.052 201.169 267.369 1.00 126.76 214 LEU B N 1
ATOM 6382 C CA . LEU B 1 214 ? 271.935 200.084 266.966 1.00 127.89 214 LEU B CA 1
ATOM 6383 C C . LEU B 1 214 ? 271.661 199.675 265.524 1.00 126.31 214 LEU B C 1
ATOM 6384 O O . LEU B 1 214 ? 270.511 199.644 265.078 1.00 125.53 214 LEU B O 1
ATOM 6389 N N . ASN B 1 215 ? 272.729 199.361 264.797 1.00 121.60 215 ASN B N 1
ATOM 6390 C CA . ASN B 1 215 ? 272.626 198.920 263.412 1.00 121.47 215 ASN B CA 1
ATOM 6391 C C . ASN B 1 215 ? 273.890 198.142 263.063 1.00 122.37 215 ASN B C 1
ATOM 6392 O O . ASN B 1 215 ? 274.667 197.762 263.944 1.00 125.24 215 ASN B O 1
ATOM 6397 N N . SER B 1 216 ? 274.092 197.896 261.771 1.00 112.19 216 SER B N 1
ATOM 6398 C CA . SER B 1 216 ? 275.224 197.093 261.330 1.00 112.44 216 SER B CA 1
ATOM 6399 C C . SER B 1 216 ? 276.536 197.671 261.847 1.00 111.92 216 SER B C 1
ATOM 6400 O O . SER B 1 216 ? 276.647 198.867 262.133 1.00 112.70 216 SER B O 1
ATOM 6403 N N . ILE B 1 217 ? 277.543 196.802 261.961 1.00 98.50 217 ILE B N 1
ATOM 6404 C CA . ILE B 1 217 ? 278.840 197.217 262.481 1.00 99.02 217 ILE B CA 1
ATOM 6405 C C . ILE B 1 217 ? 279.473 198.286 261.607 1.00 102.28 217 ILE B C 1
ATOM 6406 O O . ILE B 1 217 ? 280.306 199.066 262.085 1.00 105.32 217 ILE B O 1
ATOM 6411 N N . ASP B 1 218 ? 279.104 198.343 260.327 1.00 107.53 218 ASP B N 1
ATOM 6412 C CA . ASP B 1 218 ? 279.575 199.432 259.481 1.00 108.89 218 ASP B CA 1
ATOM 6413 C C . ASP B 1 218 ? 279.155 200.776 260.057 1.00 108.66 218 ASP B C 1
ATOM 6414 O O . ASP B 1 218 ? 279.938 201.731 260.073 1.00 111.38 218 ASP B O 1
ATOM 6419 N N . GLU B 1 219 ? 277.915 200.868 260.540 1.00 108.61 219 GLU B N 1
ATOM 6420 C CA . GLU B 1 219 ? 277.485 202.074 261.239 1.00 109.42 219 GLU B CA 1
ATOM 6421 C C . GLU B 1 219 ? 278.260 202.257 262.537 1.00 106.98 219 GLU B C 1
ATOM 6422 O O . GLU B 1 219 ? 278.599 203.384 262.914 1.00 109.73 219 GLU B O 1
ATOM 6428 N N . ILE B 1 220 ? 278.552 201.159 263.234 1.00 86.21 220 ILE B N 1
ATOM 6429 C CA . ILE B 1 220 ? 279.295 201.253 264.487 1.00 86.31 220 ILE B CA 1
ATOM 6430 C C . ILE B 1 220 ? 280.634 201.939 264.255 1.00 90.62 220 ILE B C 1
ATOM 6431 O O . ILE B 1 220 ? 281.075 202.772 265.055 1.00 90.53 220 ILE B O 1
ATOM 6436 N N . PHE B 1 221 ? 281.302 201.596 263.155 1.00 91.34 221 PHE B N 1
ATOM 6437 C CA . PHE B 1 221 ? 282.635 202.123 262.897 1.00 89.73 221 PHE B CA 1
ATOM 6438 C C . PHE B 1 221 ? 282.630 203.422 262.103 1.00 93.08 221 PHE B C 1
ATOM 6439 O O . PHE B 1 221 ? 283.620 204.160 262.149 1.00 94.78 221 PHE B O 1
ATOM 6447 N N . ARG B 1 222 ? 281.549 203.727 261.388 1.00 106.86 222 ARG B N 1
ATOM 6448 C CA . ARG B 1 222 ? 281.557 204.859 260.471 1.00 108.87 222 ARG B CA 1
ATOM 6449 C C . ARG B 1 222 ? 281.259 206.188 261.151 1.00 110.03 222 ARG B C 1
ATOM 6450 O O . ARG B 1 222 ? 281.832 207.211 260.759 1.00 112.59 222 ARG B O 1
ATOM 6458 N N . GLU B 1 223 ? 280.384 206.209 262.151 1.00 120.44 223 GLU B N 1
ATOM 6459 C CA . GLU B 1 223 ? 280.141 207.433 262.906 1.00 121.74 223 GLU B CA 1
ATOM 6460 C C . GLU B 1 223 ? 280.413 207.287 264.394 1.00 121.47 223 GLU B C 1
ATOM 6461 O O . GLU B 1 223 ? 280.946 208.214 265.008 1.00 123.00 223 GLU B O 1
ATOM 6467 N N . LEU B 1 224 ? 280.062 206.150 264.996 1.00 96.38 224 LEU B N 1
ATOM 6468 C CA . LEU B 1 224 ? 280.274 205.991 266.431 1.00 91.68 224 LEU B CA 1
ATOM 6469 C C . LEU B 1 224 ? 281.758 205.928 266.772 1.00 97.31 224 LEU B C 1
ATOM 6470 O O . LEU B 1 224 ? 282.211 206.584 267.716 1.00 99.53 224 LEU B O 1
ATOM 6475 N N . VAL B 1 225 ? 282.529 205.152 266.013 1.00 98.84 225 VAL B N 1
ATOM 6476 C CA . VAL B 1 225 ? 283.962 205.007 266.245 1.00 96.98 225 VAL B CA 1
ATOM 6477 C C . VAL B 1 225 ? 284.704 205.514 265.018 1.00 99.53 225 VAL B C 1
ATOM 6478 O O . VAL B 1 225 ? 284.085 205.975 264.053 1.00 101.27 225 VAL B O 1
ATOM 6482 N N . LEU B 1 226 ? 286.035 205.432 265.038 1.00 102.80 226 LEU B N 1
ATOM 6483 C CA . LEU B 1 226 ? 286.850 205.809 263.886 1.00 103.18 226 LEU B CA 1
ATOM 6484 C C . LEU B 1 226 ? 286.630 207.281 263.523 1.00 106.40 226 LEU B C 1
ATOM 6485 O O . LEU B 1 226 ? 286.040 207.621 262.497 1.00 113.45 226 LEU B O 1
ATOM 6490 N N . ASP B 1 227 ? 287.104 208.144 264.424 1.00 125.22 227 ASP B N 1
ATOM 6491 C CA . ASP B 1 227 ? 286.988 209.588 264.252 1.00 128.27 227 ASP B CA 1
ATOM 6492 C C . ASP B 1 227 ? 287.178 209.978 262.793 1.00 130.25 227 ASP B C 1
ATOM 6493 O O . ASP B 1 227 ? 288.048 209.445 262.100 1.00 133.82 227 ASP B O 1
ATOM 6498 N N . ASP B 1 228 ? 286.345 210.915 262.334 1.00 129.61 228 ASP B N 1
ATOM 6499 C CA . ASP B 1 228 ? 286.158 211.119 260.901 1.00 130.63 228 ASP B CA 1
ATOM 6500 C C . ASP B 1 228 ? 287.486 211.327 260.179 1.00 131.72 228 ASP B C 1
ATOM 6501 O O . ASP B 1 228 ? 287.784 210.634 259.199 1.00 129.91 228 ASP B O 1
ATOM 6506 N N . HIS B 1 229 ? 288.302 212.267 260.651 1.00 126.44 229 HIS B N 1
ATOM 6507 C CA . HIS B 1 229 ? 289.535 212.627 259.955 1.00 125.90 229 HIS B CA 1
ATOM 6508 C C . HIS B 1 229 ? 289.261 212.888 258.476 1.00 127.45 229 HIS B C 1
ATOM 6509 O O . HIS B 1 229 ? 290.063 212.555 257.602 1.00 127.23 229 HIS B O 1
ATOM 6516 N N . SER B 1 230 ? 288.110 213.493 258.196 1.00 123.26 230 SER B N 1
ATOM 6517 C CA . SER B 1 230 ? 287.676 213.692 256.824 1.00 121.89 230 SER B CA 1
ATOM 6518 C C . SER B 1 230 ? 288.548 214.727 256.124 1.00 124.49 230 SER B C 1
ATOM 6519 O O . SER B 1 230 ? 289.274 215.502 256.752 1.00 128.74 230 SER B O 1
ATOM 6522 N N . ALA B 1 231 ? 288.467 214.731 254.794 1.00 115.96 231 ALA B N 1
ATOM 6523 C CA . ALA B 1 231 ? 289.220 215.658 253.962 1.00 115.71 231 ALA B CA 1
ATOM 6524 C C . ALA B 1 231 ? 288.294 216.530 253.121 1.00 118.34 231 ALA B C 1
ATOM 6525 O O . ALA B 1 231 ? 288.701 217.069 252.091 1.00 120.00 231 ALA B O 1
ATOM 6527 N N . PHE B 1 232 ? 287.040 216.678 253.552 1.00 114.79 232 PHE B N 1
ATOM 6528 C CA . PHE B 1 232 ? 286.091 217.505 252.818 1.00 111.48 232 PHE B CA 1
ATOM 6529 C C . PHE B 1 232 ? 286.479 218.977 252.806 1.00 112.90 232 PHE B C 1
ATOM 6530 O O . PHE B 1 232 ? 285.942 219.732 251.990 1.00 114.25 232 PHE B O 1
ATOM 6538 N N . ASP B 1 233 ? 287.387 219.402 253.683 1.00 125.68 233 ASP B N 1
ATOM 6539 C CA . ASP B 1 233 ? 287.891 220.770 253.667 1.00 127.79 233 ASP B CA 1
ATOM 6540 C C . ASP B 1 233 ? 289.108 220.916 252.763 1.00 128.07 233 ASP B C 1
ATOM 6541 O O . ASP B 1 233 ? 289.242 221.922 252.054 1.00 130.33 233 ASP B O 1
ATOM 6546 N N . ARG B 1 234 ? 290.007 219.931 252.788 1.00 120.17 234 ARG B N 1
ATOM 6547 C CA . ARG B 1 234 ? 291.106 219.921 251.833 1.00 122.11 234 ARG B CA 1
ATOM 6548 C C . ARG B 1 234 ? 290.578 219.886 250.408 1.00 123.42 234 ARG B C 1
ATOM 6549 O O . ARG B 1 234 ? 291.164 220.489 249.503 1.00 125.07 234 ARG B O 1
ATOM 6557 N N . ALA B 1 235 ? 289.463 219.186 250.190 1.00 118.71 235 ALA B N 1
ATOM 6558 C CA . ALA B 1 235 ? 288.850 219.170 248.868 1.00 117.77 235 ALA B CA 1
ATOM 6559 C C . ALA B 1 235 ? 288.416 220.567 248.447 1.00 117.91 235 ALA B C 1
ATOM 6560 O O . ALA B 1 235 ? 288.647 220.978 247.306 1.00 119.91 235 ALA B O 1
ATOM 6562 N N . ALA B 1 236 ? 287.787 221.315 249.355 1.00 121.52 236 ALA B N 1
ATOM 6563 C CA . ALA B 1 236 ? 287.369 222.673 249.022 1.00 122.73 236 ALA B CA 1
ATOM 6564 C C . ALA B 1 236 ? 288.570 223.571 248.752 1.00 123.28 236 ALA B C 1
ATOM 6565 O O . ALA B 1 236 ? 288.553 224.385 247.820 1.00 124.36 236 ALA B O 1
ATOM 6567 N N . GLU B 1 237 ? 289.621 223.443 249.563 1.00 128.83 237 GLU B N 1
ATOM 6568 C CA . GLU B 1 237 ? 290.813 224.259 249.346 1.00 128.78 237 GLU B CA 1
ATOM 6569 C C . GLU B 1 237 ? 291.457 223.951 247.998 1.00 130.89 237 GLU B C 1
ATOM 6570 O O . GLU B 1 237 ? 291.855 224.867 247.264 1.00 130.51 237 GLU B O 1
ATOM 6576 N N . VAL B 1 238 ? 291.555 222.667 247.646 1.00 133.95 238 VAL B N 1
ATOM 6577 C CA . VAL B 1 238 ? 292.133 222.295 246.362 1.00 132.86 238 VAL B CA 1
ATOM 6578 C C . VAL B 1 238 ? 291.244 222.760 245.220 1.00 133.24 238 VAL B C 1
ATOM 6579 O O . VAL B 1 238 ? 291.741 223.163 244.165 1.00 133.17 238 VAL B O 1
ATOM 6583 N N . ALA B 1 239 ? 289.923 222.711 245.401 1.00 126.14 239 ALA B N 1
ATOM 6584 C CA . ALA B 1 239 ? 289.022 223.215 244.372 1.00 121.25 239 ALA B CA 1
ATOM 6585 C C . ALA B 1 239 ? 289.219 224.708 244.159 1.00 122.88 239 ALA B C 1
ATOM 6586 O O . ALA B 1 239 ? 289.221 225.183 243.020 1.00 127.87 239 ALA B O 1
ATOM 6588 N N . ASN B 1 240 ? 289.386 225.467 245.243 1.00 122.43 240 ASN B N 1
ATOM 6589 C CA . ASN B 1 240 ? 289.639 226.899 245.103 1.00 124.73 240 ASN B CA 1
ATOM 6590 C C . ASN B 1 240 ? 290.959 227.160 244.385 1.00 127.83 240 ASN B C 1
ATOM 6591 O O . ASN B 1 240 ? 291.041 228.027 243.502 1.00 129.64 240 ASN B O 1
ATOM 6596 N N . SER B 1 241 ? 292.007 226.418 244.749 1.00 130.05 241 SER B N 1
ATOM 6597 C CA . SER B 1 241 ? 293.291 226.590 244.075 1.00 129.65 241 SER B CA 1
ATOM 6598 C C . SER B 1 241 ? 293.180 226.261 242.590 1.00 131.35 241 SER B C 1
ATOM 6599 O O . SER B 1 241 ? 293.720 226.981 241.738 1.00 133.01 241 SER B O 1
ATOM 6602 N N . PHE B 1 242 ? 292.478 225.177 242.260 1.00 126.06 242 PHE B N 1
ATOM 6603 C CA . PHE B 1 242 ? 292.320 224.814 240.859 1.00 125.37 242 PHE B CA 1
ATOM 6604 C C . PHE B 1 242 ? 291.448 225.814 240.119 1.00 127.50 242 PHE B C 1
ATOM 6605 O O . PHE B 1 242 ? 291.631 226.011 238.919 1.00 132.40 242 PHE B O 1
ATOM 6613 N N . ASP B 1 243 ? 290.494 226.446 240.803 1.00 132.73 243 ASP B N 1
ATOM 6614 C CA . ASP B 1 243 ? 289.722 227.512 240.173 1.00 133.53 243 ASP B CA 1
ATOM 6615 C C . ASP B 1 243 ? 290.605 228.710 239.853 1.00 133.30 243 ASP B C 1
ATOM 6616 O O . ASP B 1 243 ? 290.457 229.337 238.796 1.00 133.85 243 ASP B O 1
ATOM 6621 N N . GLY B 1 244 ? 291.521 229.052 240.758 1.00 123.16 244 GLY B N 1
ATOM 6622 C CA . GLY B 1 244 ? 292.483 230.099 240.445 1.00 122.51 244 GLY B CA 1
ATOM 6623 C C . GLY B 1 244 ? 293.340 229.747 239.243 1.00 123.59 244 GLY B C 1
ATOM 6624 O O . GLY B 1 244 ? 293.552 230.573 238.346 1.00 126.78 244 GLY B O 1
ATOM 6625 N N . LEU B 1 245 ? 293.838 228.511 239.203 1.00 125.67 245 LEU B N 1
ATOM 6626 C CA . LEU B 1 245 ? 294.598 228.066 238.038 1.00 126.83 245 LEU B CA 1
ATOM 6627 C C . LEU B 1 245 ? 293.740 228.094 236.777 1.00 125.47 245 LEU B C 1
ATOM 6628 O O . LEU B 1 245 ? 294.232 228.405 235.688 1.00 126.73 245 LEU B O 1
ATOM 6633 N N . THR B 1 246 ? 292.454 227.765 236.907 1.00 125.49 246 THR B N 1
ATOM 6634 C CA . THR B 1 246 ? 291.538 227.803 235.774 1.00 123.75 246 THR B CA 1
ATOM 6635 C C . THR B 1 246 ? 291.380 229.218 235.238 1.00 127.10 246 THR B C 1
ATOM 6636 O O . THR B 1 246 ? 291.364 229.429 234.021 1.00 129.84 246 THR B O 1
ATOM 6640 N N . GLU B 1 247 ? 291.247 230.198 236.132 1.00 128.37 247 GLU B N 1
ATOM 6641 C CA . GLU B 1 247 ? 291.140 231.581 235.680 1.00 128.72 247 GLU B CA 1
ATOM 6642 C C . GLU B 1 247 ? 292.431 232.037 235.012 1.00 127.33 247 GLU B C 1
ATOM 6643 O O . GLU B 1 247 ? 292.398 232.741 233.996 1.00 129.36 247 GLU B O 1
ATOM 6649 N N . ILE B 1 248 ? 293.581 231.631 235.555 1.00 113.76 248 ILE B N 1
ATOM 6650 C CA . ILE B 1 248 ? 294.846 231.976 234.908 1.00 112.72 248 ILE B CA 1
ATOM 6651 C C . ILE B 1 248 ? 294.920 231.362 233.513 1.00 113.82 248 ILE B C 1
ATOM 6652 O O . ILE B 1 248 ? 295.337 232.017 232.548 1.00 115.64 248 ILE B O 1
ATOM 6657 N N . HIS B 1 249 ? 294.516 230.097 233.383 1.00 117.18 249 HIS B N 1
ATOM 6658 C CA . HIS B 1 249 ? 294.557 229.434 232.084 1.00 114.91 249 HIS B CA 1
ATOM 6659 C C . HIS B 1 249 ? 293.605 230.090 231.092 1.00 118.96 249 HIS B C 1
ATOM 6660 O O . HIS B 1 249 ? 293.938 230.250 229.912 1.00 121.76 249 HIS B O 1
ATOM 6667 N N . GLN B 1 250 ? 292.406 230.460 231.544 1.00 127.07 250 GLN B N 1
ATOM 6668 C CA . GLN B 1 250 ? 291.471 231.133 230.650 1.00 125.67 250 GLN B CA 1
ATOM 6669 C C . GLN B 1 250 ? 292.002 232.491 230.217 1.00 127.06 250 GLN B C 1
ATOM 6670 O O . GLN B 1 250 ? 291.833 232.879 229.055 1.00 127.60 250 GLN B O 1
ATOM 6676 N N . GLU B 1 251 ? 292.654 233.222 231.124 1.00 129.98 251 GLU B N 1
ATOM 6677 C CA . GLU B 1 251 ? 293.295 234.468 230.723 1.00 128.69 251 GLU B CA 1
ATOM 6678 C C . GLU B 1 251 ? 294.380 234.221 229.685 1.00 127.27 251 GLU B C 1
ATOM 6679 O O . GLU B 1 251 ? 294.522 235.000 228.733 1.00 130.57 251 GLU B O 1
ATOM 6685 N N . LEU B 1 252 ? 295.162 233.153 229.855 1.00 120.20 252 LEU B N 1
ATOM 6686 C CA . LEU B 1 252 ? 296.161 232.808 228.846 1.00 121.83 252 LEU B CA 1
ATOM 6687 C C . LEU B 1 252 ? 295.501 232.528 227.503 1.00 122.62 252 LEU B C 1
ATOM 6688 O O . LEU B 1 252 ? 296.013 232.929 226.450 1.00 127.35 252 LEU B O 1
ATOM 6693 N N . GLU B 1 253 ? 294.368 231.828 227.521 1.00 122.17 253 GLU B N 1
ATOM 6694 C CA . GLU B 1 253 ? 293.638 231.567 226.285 1.00 124.93 253 GLU B CA 1
ATOM 6695 C C . GLU B 1 253 ? 293.191 232.865 225.624 1.00 126.97 253 GLU B C 1
ATOM 6696 O O . GLU B 1 253 ? 293.293 233.017 224.400 1.00 125.24 253 GLU B O 1
ATOM 6702 N N . THR B 1 254 ? 292.683 233.810 226.417 1.00 127.23 254 THR B N 1
ATOM 6703 C CA . THR B 1 254 ? 292.274 235.094 225.855 1.00 124.76 254 THR B CA 1
ATOM 6704 C C . THR B 1 254 ? 293.458 235.819 225.229 1.00 125.59 254 THR B C 1
ATOM 6705 O O . THR B 1 254 ? 293.341 236.404 224.146 1.00 127.69 254 THR B O 1
ATOM 6709 N N . ALA B 1 255 ? 294.609 235.804 225.903 1.00 118.12 255 ALA B N 1
ATOM 6710 C CA . ALA B 1 255 ? 295.786 236.463 225.342 1.00 116.68 255 ALA B CA 1
ATOM 6711 C C . ALA B 1 255 ? 296.210 235.814 224.030 1.00 115.22 255 ALA B C 1
ATOM 6712 O O . ALA B 1 255 ? 296.551 236.509 223.062 1.00 120.64 255 ALA B O 1
ATOM 6714 N N . ARG B 1 256 ? 296.201 234.482 223.983 1.00 114.87 256 ARG B N 1
ATOM 6715 C CA . ARG B 1 256 ? 296.560 233.786 222.753 1.00 115.96 256 ARG B CA 1
ATOM 6716 C C . ARG B 1 256 ? 295.601 234.141 221.625 1.00 120.54 256 ARG B C 1
ATOM 6717 O O . ARG B 1 256 ? 296.025 234.371 220.486 1.00 122.53 256 ARG B O 1
ATOM 6725 N N . LYS B 1 257 ? 294.301 234.186 221.925 1.00 118.46 257 LYS B N 1
ATOM 6726 C CA . LYS B 1 257 ? 293.324 234.565 220.910 1.00 117.15 257 LYS B CA 1
ATOM 6727 C C . LYS B 1 257 ? 293.562 235.987 220.423 1.00 115.84 257 LYS B C 1
ATOM 6728 O O . LYS B 1 257 ? 293.476 236.264 219.221 1.00 115.64 257 LYS B O 1
ATOM 6734 N N . GLN B 1 258 ? 293.857 236.904 221.345 1.00 111.19 258 GLN B N 1
ATOM 6735 C CA . GLN B 1 258 ? 294.135 238.281 220.956 1.00 110.97 258 GLN B CA 1
ATOM 6736 C C . GLN B 1 258 ? 295.315 238.344 219.997 1.00 114.71 258 GLN B C 1
ATOM 6737 O O . GLN B 1 258 ? 295.255 239.013 218.959 1.00 115.92 258 GLN B O 1
ATOM 6743 N N . GLN B 1 259 ? 296.403 237.647 220.331 1.00 117.63 259 GLN B N 1
ATOM 6744 C CA . GLN B 1 259 ? 297.583 237.675 219.471 1.00 115.59 259 GLN B CA 1
ATOM 6745 C C . GLN B 1 259 ? 297.284 237.070 218.104 1.00 115.54 259 GLN B C 1
ATOM 6746 O O . GLN B 1 259 ? 297.688 237.618 217.065 1.00 121.04 259 GLN B O 1
ATOM 6752 N N . GLN B 1 260 ? 296.575 235.939 218.082 1.00 110.66 260 GLN B N 1
ATOM 6753 C CA . GLN B 1 260 ? 296.256 235.297 216.813 1.00 114.56 260 GLN B CA 1
ATOM 6754 C C . GLN B 1 260 ? 295.407 236.208 215.939 1.00 116.59 260 GLN B C 1
ATOM 6755 O O . GLN B 1 260 ? 295.637 236.311 214.729 1.00 116.04 260 GLN B O 1
ATOM 6761 N N . SER B 1 261 ? 294.416 236.875 216.533 1.00 114.87 261 SER B N 1
ATOM 6762 C CA . SER B 1 261 ? 293.598 237.809 215.768 1.00 112.14 261 SER B CA 1
ATOM 6763 C C . SER B 1 261 ? 294.415 238.992 215.269 1.00 110.13 261 SER B C 1
ATOM 6764 O O . SER B 1 261 ? 294.228 239.435 214.131 1.00 108.48 261 SER B O 1
ATOM 6767 N N . LEU B 1 262 ? 295.321 239.515 216.098 1.00 107.38 262 LEU B N 1
ATOM 6768 C CA . LEU B 1 262 ? 296.067 240.706 215.711 1.00 107.67 262 LEU B CA 1
ATOM 6769 C C . LEU B 1 262 ? 297.068 240.420 214.600 1.00 108.33 262 LEU B C 1
ATOM 6770 O O . LEU B 1 262 ? 297.383 241.319 213.812 1.00 112.66 262 LEU B O 1
ATOM 6775 N N . GLN B 1 263 ? 297.584 239.193 214.518 1.00 111.40 263 GLN B N 1
ATOM 6776 C CA . GLN B 1 263 ? 298.550 238.888 213.462 1.00 111.06 263 GLN B CA 1
ATOM 6777 C C . GLN B 1 263 ? 298.041 239.259 212.073 1.00 114.22 263 GLN B C 1
ATOM 6778 O O . GLN B 1 263 ? 298.763 239.958 211.335 1.00 115.18 263 GLN B O 1
ATOM 6784 N N . PRO B 1 264 ? 296.844 238.844 211.654 1.00 107.43 264 PRO B N 1
ATOM 6785 C CA . PRO B 1 264 ? 296.368 239.221 210.313 1.00 105.77 264 PRO B CA 1
ATOM 6786 C C . PRO B 1 264 ? 296.267 240.719 210.110 1.00 104.82 264 PRO B C 1
ATOM 6787 O O . PRO B 1 264 ? 296.430 241.194 208.979 1.00 103.40 264 PRO B O 1
ATOM 6791 N N . VAL B 1 265 ? 295.992 241.482 211.168 1.00 105.47 265 VAL B N 1
ATOM 6792 C CA . VAL B 1 265 ? 295.954 242.935 211.037 1.00 103.36 265 VAL B CA 1
ATOM 6793 C C . VAL B 1 265 ? 297.310 243.456 210.582 1.00 107.66 265 VAL B C 1
ATOM 6794 O O . VAL B 1 265 ? 297.404 244.274 209.660 1.00 110.45 265 VAL B O 1
ATOM 6798 N N . ALA B 1 266 ? 298.384 242.984 211.218 1.00 106.87 266 ALA B N 1
ATOM 6799 C CA . ALA B 1 266 ? 299.722 243.401 210.812 1.00 102.97 266 ALA B CA 1
ATOM 6800 C C . ALA B 1 266 ? 300.047 242.917 209.405 1.00 106.29 266 ALA B C 1
ATOM 6801 O O . ALA B 1 266 ? 300.677 243.641 208.623 1.00 108.91 266 ALA B O 1
ATOM 6803 N N . LEU B 1 267 ? 299.641 241.691 209.069 1.00 104.70 267 LEU B N 1
ATOM 6804 C CA . LEU B 1 267 ? 299.875 241.193 207.716 1.00 107.59 267 LEU B CA 1
ATOM 6805 C C . LEU B 1 267 ? 299.249 242.117 206.676 1.00 110.87 267 LEU B C 1
ATOM 6806 O O . LEU B 1 267 ? 299.909 242.542 205.716 1.00 108.74 267 LEU B O 1
ATOM 6811 N N . SER B 1 268 ? 297.968 242.444 206.859 1.00 115.43 268 SER B N 1
ATOM 6812 C CA . SER B 1 268 ? 297.285 243.326 205.921 1.00 110.35 268 SER B CA 1
ATOM 6813 C C . SER B 1 268 ? 297.879 244.726 205.934 1.00 105.52 268 SER B C 1
ATOM 6814 O O . SER B 1 268 ? 297.939 245.377 204.888 1.00 107.45 268 SER B O 1
ATOM 6817 N N . TRP B 1 269 ? 298.319 245.211 207.096 1.00 103.27 269 TRP B N 1
ATOM 6818 C CA . TRP B 1 269 ? 298.945 246.526 207.146 1.00 104.41 269 TRP B CA 1
ATOM 6819 C C . TRP B 1 269 ? 300.217 246.558 206.313 1.00 106.67 269 TRP B C 1
ATOM 6820 O O . TRP B 1 269 ? 300.480 247.536 205.608 1.00 107.96 269 TRP B O 1
ATOM 6831 N N . GLU B 1 270 ? 301.025 245.500 206.386 1.00 117.05 270 GLU B N 1
ATOM 6832 C CA . GLU B 1 270 ? 302.224 245.439 205.555 1.00 119.23 270 GLU B CA 1
ATOM 6833 C C . GLU B 1 270 ? 301.859 245.383 204.076 1.00 118.35 270 GLU B C 1
ATOM 6834 O O . GLU B 1 270 ? 302.432 246.106 203.247 1.00 117.19 270 GLU B O 1
ATOM 6840 N N . LYS B 1 271 ? 300.902 244.520 203.725 1.00 109.92 271 LYS B N 1
ATOM 6841 C CA . LYS B 1 271 ? 300.504 244.402 202.327 1.00 108.86 271 LYS B CA 1
ATOM 6842 C C . LYS B 1 271 ? 299.898 245.691 201.791 1.00 110.90 271 LYS B C 1
ATOM 6843 O O . LYS B 1 271 ? 299.960 245.937 200.582 1.00 111.05 271 LYS B O 1
ATOM 6849 N N . TYR B 1 272 ? 299.317 246.515 202.660 1.00 118.04 272 TYR B N 1
ATOM 6850 C CA . TYR B 1 272 ? 298.767 247.805 202.267 1.00 115.40 272 TYR B CA 1
ATOM 6851 C C . TYR B 1 272 ? 299.832 248.887 202.209 1.00 114.52 272 TYR B C 1
ATOM 6852 O O . TYR B 1 272 ? 299.741 249.789 201.372 1.00 114.16 272 TYR B O 1
ATOM 6861 N N . GLN B 1 273 ? 300.839 248.821 203.081 1.00 116.34 273 GLN B N 1
ATOM 6862 C CA . GLN B 1 273 ? 301.980 249.721 202.960 1.00 115.28 273 GLN B CA 1
ATOM 6863 C C . GLN B 1 273 ? 302.696 249.502 201.637 1.00 118.34 273 GLN B C 1
ATOM 6864 O O . GLN B 1 273 ? 303.176 250.456 201.013 1.00 118.44 273 GLN B O 1
ATOM 6870 N N . LYS B 1 274 ? 302.786 248.246 201.198 1.00 122.13 274 LYS B N 1
ATOM 6871 C CA . LYS B 1 274 ? 303.378 247.970 199.892 1.00 121.72 274 LYS B CA 1
ATOM 6872 C C . LYS B 1 274 ? 302.651 248.733 198.789 1.00 125.02 274 LYS B C 1
ATOM 6873 O O . LYS B 1 274 ? 303.274 249.442 197.987 1.00 127.53 274 LYS B O 1
ATOM 6879 N N . GLN B 1 275 ? 301.323 248.604 198.739 1.00 117.49 275 GLN B N 1
ATOM 6880 C CA . GLN B 1 275 ? 300.554 249.296 197.711 1.00 115.04 275 GLN B CA 1
ATOM 6881 C C . GLN B 1 275 ? 300.611 250.806 197.884 1.00 115.72 275 GLN B C 1
ATOM 6882 O O . GLN B 1 275 ? 300.574 251.541 196.893 1.00 116.69 275 GLN B O 1
ATOM 6888 N N . GLU B 1 276 ? 300.690 251.291 199.123 1.00 120.58 276 GLU B N 1
ATOM 6889 C CA . GLU B 1 276 ? 300.817 252.727 199.338 1.00 120.83 276 GLU B CA 1
ATOM 6890 C C . GLU B 1 276 ? 302.120 253.254 198.754 1.00 123.09 276 GLU B C 1
ATOM 6891 O O . GLU B 1 276 ? 302.136 254.310 198.111 1.00 123.25 276 GLU B O 1
ATOM 6897 N N . ARG B 1 277 ? 303.225 252.537 198.968 1.00 125.93 277 ARG B N 1
ATOM 6898 C CA . ARG B 1 277 ? 304.486 252.936 198.350 1.00 125.50 277 ARG B CA 1
ATOM 6899 C C . ARG B 1 277 ? 304.388 252.880 196.832 1.00 127.25 277 ARG B C 1
ATOM 6900 O O . ARG B 1 277 ? 304.856 253.789 196.132 1.00 127.05 277 ARG B O 1
ATOM 6908 N N . GLN B 1 278 ? 303.779 251.816 196.303 1.00 125.44 278 GLN B N 1
ATOM 6909 C CA . GLN B 1 278 ? 303.656 251.691 194.855 1.00 122.52 278 GLN B CA 1
ATOM 6910 C C . GLN B 1 278 ? 302.866 252.855 194.271 1.00 123.70 278 GLN B C 1
ATOM 6911 O O . GLN B 1 278 ? 303.230 253.399 193.222 1.00 124.53 278 GLN B O 1
ATOM 6917 N N . LEU B 1 279 ? 301.785 253.257 194.941 1.00 123.62 279 LEU B N 1
ATOM 6918 C CA . LEU B 1 279 ? 300.998 254.392 194.470 1.00 122.55 279 LEU B CA 1
ATOM 6919 C C . LEU B 1 279 ? 301.781 255.693 194.583 1.00 124.53 279 LEU B C 1
ATOM 6920 O O . LEU B 1 279 ? 301.821 256.483 193.633 1.00 125.24 279 LEU B O 1
ATOM 6925 N N . ALA B 1 280 ? 302.417 255.933 195.733 1.00 122.04 280 ALA B N 1
ATOM 6926 C CA . ALA B 1 280 ? 303.202 257.148 195.904 1.00 119.14 280 ALA B CA 1
ATOM 6927 C C . ALA B 1 280 ? 304.323 257.243 194.883 1.00 121.57 280 ALA B C 1
ATOM 6928 O O . ALA B 1 280 ? 304.799 258.348 194.599 1.00 116.88 280 ALA B O 1
ATOM 6930 N N . ASP B 1 281 ? 304.757 256.109 194.328 1.00 135.61 281 ASP B N 1
ATOM 6931 C CA . ASP B 1 281 ? 305.690 256.161 193.208 1.00 135.53 281 ASP B CA 1
ATOM 6932 C C . ASP B 1 281 ? 305.100 256.954 192.048 1.00 132.83 281 ASP B C 1
ATOM 6933 O O . ASP B 1 281 ? 305.795 257.760 191.419 1.00 132.95 281 ASP B O 1
ATOM 6938 N N . TRP B 1 282 ? 303.818 256.741 191.753 1.00 112.79 282 TRP B N 1
ATOM 6939 C CA . TRP B 1 282 ? 303.112 257.523 190.748 1.00 109.29 282 TRP B CA 1
ATOM 6940 C C . TRP B 1 282 ? 302.549 258.825 191.298 1.00 108.90 282 TRP B C 1
ATOM 6941 O O . TRP B 1 282 ? 302.019 259.628 190.524 1.00 109.15 282 TRP B O 1
ATOM 6952 N N . LEU B 1 283 ? 302.650 259.051 192.602 1.00 113.80 283 LEU B N 1
ATOM 6953 C CA . LEU B 1 283 ? 302.076 260.236 193.223 1.00 115.60 283 LEU B CA 1
ATOM 6954 C C . LEU B 1 283 ? 302.995 261.443 193.079 1.00 112.79 283 LEU B C 1
ATOM 6955 O O . LEU B 1 283 ? 302.543 262.587 193.120 1.00 110.25 283 LEU B O 1
ATOM 6960 N N . GLU B 1 782 ? 293.893 254.302 184.594 1.00 109.11 782 GLU B N 1
ATOM 6961 C CA . GLU B 1 782 ? 295.340 254.433 184.717 1.00 114.14 782 GLU B CA 1
ATOM 6962 C C . GLU B 1 782 ? 295.780 254.334 186.175 1.00 114.22 782 GLU B C 1
ATOM 6963 O O . GLU B 1 782 ? 296.122 253.256 186.659 1.00 111.78 782 GLU B O 1
ATOM 6969 N N . ILE B 1 783 ? 295.770 255.473 186.870 1.00 115.85 783 ILE B N 1
ATOM 6970 C CA . ILE B 1 783 ? 296.179 255.489 188.270 1.00 114.51 783 ILE B CA 1
ATOM 6971 C C . ILE B 1 783 ? 295.192 254.717 189.134 1.00 116.14 783 ILE B C 1
ATOM 6972 O O . ILE B 1 783 ? 295.577 254.126 190.150 1.00 115.90 783 ILE B O 1
ATOM 6977 N N . GLU B 1 784 ? 293.912 254.711 188.758 1.00 128.58 784 GLU B N 1
ATOM 6978 C CA . GLU B 1 784 ? 292.900 254.039 189.564 1.00 129.20 784 GLU B CA 1
ATOM 6979 C C . GLU B 1 784 ? 293.170 252.549 189.717 1.00 129.41 784 GLU B C 1
ATOM 6980 O O . GLU B 1 784 ? 292.703 251.946 190.689 1.00 128.04 784 GLU B O 1
ATOM 6986 N N . ARG B 1 785 ? 293.909 251.943 188.787 1.00 136.60 785 ARG B N 1
ATOM 6987 C CA . ARG B 1 785 ? 294.289 250.544 188.951 1.00 137.69 785 ARG B CA 1
ATOM 6988 C C . ARG B 1 785 ? 294.980 250.322 190.289 1.00 138.20 785 ARG B C 1
ATOM 6989 O O . ARG B 1 785 ? 294.792 249.281 190.930 1.00 138.61 785 ARG B O 1
ATOM 6997 N N . VAL B 1 786 ? 295.783 251.296 190.732 1.00 127.39 786 VAL B N 1
ATOM 6998 C CA . VAL B 1 786 ? 296.448 251.211 192.027 1.00 126.26 786 VAL B CA 1
ATOM 6999 C C . VAL B 1 786 ? 295.602 251.792 193.150 1.00 125.85 786 VAL B C 1
ATOM 7000 O O . VAL B 1 786 ? 295.872 251.517 194.327 1.00 130.36 786 VAL B O 1
ATOM 7004 N N . LYS B 1 787 ? 294.566 252.565 192.826 1.00 117.03 787 LYS B N 1
ATOM 7005 C CA . LYS B 1 787 ? 293.679 253.109 193.846 1.00 117.34 787 LYS B CA 1
ATOM 7006 C C . LYS B 1 787 ? 292.629 252.100 194.291 1.00 118.14 787 LYS B C 1
ATOM 7007 O O . LYS B 1 787 ? 292.491 251.841 195.492 1.00 115.70 787 LYS B O 1
ATOM 7013 N N . ALA B 1 788 ? 291.896 251.515 193.341 1.00 119.63 788 ALA B N 1
ATOM 7014 C CA . ALA B 1 788 ? 290.862 250.550 193.697 1.00 118.27 788 ALA B CA 1
ATOM 7015 C C . ALA B 1 788 ? 291.416 249.461 194.603 1.00 120.11 788 ALA B C 1
ATOM 7016 O O . ALA B 1 788 ? 290.803 249.119 195.621 1.00 121.80 788 ALA B O 1
ATOM 7018 N N . GLU B 1 789 ? 292.585 248.916 194.260 1.00 120.63 789 GLU B N 1
ATOM 7019 C CA . GLU B 1 789 ? 293.188 247.895 195.109 1.00 121.06 789 GLU B CA 1
ATOM 7020 C C . GLU B 1 789 ? 293.338 248.394 196.537 1.00 120.54 789 GLU B C 1
ATOM 7021 O O . GLU B 1 789 ? 292.931 247.712 197.486 1.00 124.42 789 GLU B O 1
ATOM 7027 N N . LEU B 1 790 ? 293.895 249.594 196.711 1.00 103.12 790 LEU B N 1
ATOM 7028 C CA . LEU B 1 790 ? 293.983 250.163 198.050 1.00 104.92 790 LEU B CA 1
ATOM 7029 C C . LEU B 1 790 ? 292.622 250.139 198.729 1.00 113.65 790 LEU B C 1
ATOM 7030 O O . LEU B 1 790 ? 292.500 249.692 199.877 1.00 115.97 790 LEU B O 1
ATOM 7035 N N . HIS B 1 791 ? 291.582 250.580 198.017 1.00 117.89 791 HIS B N 1
ATOM 7036 C CA . HIS B 1 791 ? 290.220 250.450 198.521 1.00 113.74 791 HIS B CA 1
ATOM 7037 C C . HIS B 1 791 ? 290.002 249.078 199.139 1.00 115.02 791 HIS B C 1
ATOM 7038 O O . HIS B 1 791 ? 289.762 248.957 200.346 1.00 114.79 791 HIS B O 1
ATOM 7045 N N . ARG B 1 792 ? 290.143 248.024 198.331 1.00 111.22 792 ARG B N 1
ATOM 7046 C CA . ARG B 1 792 ? 289.946 246.680 198.855 1.00 110.14 792 ARG B CA 1
ATOM 7047 C C . ARG B 1 792 ? 290.777 246.466 200.109 1.00 111.08 792 ARG B C 1
ATOM 7048 O O . ARG B 1 792 ? 290.248 246.067 201.154 1.00 109.98 792 ARG B O 1
ATOM 7056 N N . LEU B 1 793 ? 292.071 246.784 200.041 1.00 109.90 793 LEU B N 1
ATOM 7057 C CA . LEU B 1 793 ? 292.919 246.599 201.210 1.00 108.37 793 LEU B CA 1
ATOM 7058 C C . LEU B 1 793 ? 292.311 247.278 202.425 1.00 108.68 793 LEU B C 1
ATOM 7059 O O . LEU B 1 793 ? 292.119 246.639 203.467 1.00 112.82 793 LEU B O 1
ATOM 7064 N N . ASN B 1 794 ? 291.942 248.554 202.290 1.00 101.36 794 ASN B N 1
ATOM 7065 C CA . ASN B 1 794 ? 291.347 249.252 203.421 1.00 102.83 794 ASN B CA 1
ATOM 7066 C C . ASN B 1 794 ? 290.193 248.449 203.995 1.00 104.44 794 ASN B C 1
ATOM 7067 O O . ASN B 1 794 ? 290.162 248.172 205.201 1.00 107.16 794 ASN B O 1
ATOM 7072 N N . ILE B 1 795 ? 289.266 248.015 203.138 1.00 100.78 795 ILE B N 1
ATOM 7073 C CA . ILE B 1 795 ? 288.160 247.196 203.615 1.00 100.49 795 ILE B CA 1
ATOM 7074 C C . ILE B 1 795 ? 288.695 246.067 204.481 1.00 104.82 795 ILE B C 1
ATOM 7075 O O . ILE B 1 795 ? 288.396 245.983 205.680 1.00 106.73 795 ILE B O 1
ATOM 7080 N N . GLU B 1 796 ? 289.561 245.230 203.904 1.00 104.51 796 GLU B N 1
ATOM 7081 C CA . GLU B 1 796 ? 290.113 244.121 204.669 1.00 100.10 796 GLU B CA 1
ATOM 7082 C C . GLU B 1 796 ? 290.683 244.615 205.986 1.00 97.87 796 GLU B C 1
ATOM 7083 O O . GLU B 1 796 ? 290.315 244.116 207.057 1.00 102.46 796 GLU B O 1
ATOM 7089 N N . LEU B 1 797 ? 291.527 245.647 205.932 1.00 91.10 797 LEU B N 1
ATOM 7090 C CA . LEU B 1 797 ? 292.123 246.147 207.161 1.00 91.09 797 LEU B CA 1
ATOM 7091 C C . LEU B 1 797 ? 291.044 246.453 208.184 1.00 94.21 797 LEU B C 1
ATOM 7092 O O . LEU B 1 797 ? 291.057 245.906 209.294 1.00 100.06 797 LEU B O 1
ATOM 7097 N N . THR B 1 798 ? 290.048 247.253 207.795 1.00 105.99 798 THR B N 1
ATOM 7098 C CA . THR B 1 798 ? 288.969 247.559 208.724 1.00 105.99 798 THR B CA 1
ATOM 7099 C C . THR B 1 798 ? 288.354 246.278 209.259 1.00 105.79 798 THR B C 1
ATOM 7100 O O . THR B 1 798 ? 288.284 246.075 210.479 1.00 106.78 798 THR B O 1
ATOM 7104 N N . LYS B 1 799 ? 287.970 245.367 208.362 1.00 95.37 799 LYS B N 1
ATOM 7105 C CA . LYS B 1 799 ? 287.397 244.109 208.813 1.00 92.75 799 LYS B CA 1
ATOM 7106 C C . LYS B 1 799 ? 288.309 243.445 209.830 1.00 98.13 799 LYS B C 1
ATOM 7107 O O . LYS B 1 799 ? 287.871 243.095 210.932 1.00 102.65 799 LYS B O 1
ATOM 7113 N N . ARG B 1 800 ? 289.597 243.324 209.505 1.00 101.40 800 ARG B N 1
ATOM 7114 C CA . ARG B 1 800 ? 290.514 242.692 210.441 1.00 94.53 800 ARG B CA 1
ATOM 7115 C C . ARG B 1 800 ? 290.468 243.393 211.788 1.00 98.72 800 ARG B C 1
ATOM 7116 O O . ARG B 1 800 ? 290.273 242.748 212.826 1.00 107.18 800 ARG B O 1
ATOM 7124 N N . MET B 1 801 ? 290.578 244.723 211.784 1.00 109.69 801 MET B N 1
ATOM 7125 C CA . MET B 1 801 ? 290.546 245.445 213.047 1.00 110.30 801 MET B CA 1
ATOM 7126 C C . MET B 1 801 ? 289.297 245.097 213.838 1.00 114.30 801 MET B C 1
ATOM 7127 O O . MET B 1 801 ? 289.374 244.881 215.054 1.00 116.67 801 MET B O 1
ATOM 7132 N N . SER B 1 802 ? 288.152 244.988 213.162 1.00 113.04 802 SER B N 1
ATOM 7133 C CA . SER B 1 802 ? 286.923 244.628 213.857 1.00 111.36 802 SER B CA 1
ATOM 7134 C C . SER B 1 802 ? 287.111 243.342 214.649 1.00 113.12 802 SER B C 1
ATOM 7135 O O . SER B 1 802 ? 286.871 243.306 215.862 1.00 117.52 802 SER B O 1
ATOM 7138 N N . GLU B 1 803 ? 287.592 242.284 213.990 1.00 112.05 803 GLU B N 1
ATOM 7139 C CA . GLU B 1 803 ? 287.792 241.029 214.703 1.00 109.56 803 GLU B CA 1
ATOM 7140 C C . GLU B 1 803 ? 288.719 241.212 215.892 1.00 111.05 803 GLU B C 1
ATOM 7141 O O . GLU B 1 803 ? 288.492 240.614 216.950 1.00 114.80 803 GLU B O 1
ATOM 7147 N N . ALA B 1 804 ? 289.748 242.049 215.755 1.00 113.12 804 ALA B N 1
ATOM 7148 C CA . ALA B 1 804 ? 290.596 242.327 216.907 1.00 113.37 804 ALA B CA 1
ATOM 7149 C C . ALA B 1 804 ? 289.767 242.870 218.061 1.00 115.13 804 ALA B C 1
ATOM 7150 O O . ALA B 1 804 ? 289.779 242.308 219.164 1.00 120.45 804 ALA B O 1
ATOM 7152 N N . LYS B 1 805 ? 288.990 243.926 217.809 1.00 113.76 805 LYS B N 1
ATOM 7153 C CA . LYS B 1 805 ? 288.141 244.466 218.862 1.00 112.62 805 LYS B CA 1
ATOM 7154 C C . LYS B 1 805 ? 287.103 243.448 219.302 1.00 116.11 805 LYS B C 1
ATOM 7155 O O . LYS B 1 805 ? 286.572 243.544 220.414 1.00 117.63 805 LYS B O 1
ATOM 7161 N N . ARG B 1 806 ? 286.805 242.467 218.450 1.00 107.49 806 ARG B N 1
ATOM 7162 C CA . ARG B 1 806 ? 285.851 241.433 218.826 1.00 102.54 806 ARG B CA 1
ATOM 7163 C C . ARG B 1 806 ? 286.403 240.559 219.942 1.00 105.89 806 ARG B C 1
ATOM 7164 O O . ARG B 1 806 ? 285.645 240.058 220.781 1.00 107.79 806 ARG B O 1
ATOM 7172 N N . VAL B 1 807 ? 287.723 240.362 219.972 1.00 108.03 807 VAL B N 1
ATOM 7173 C CA . VAL B 1 807 ? 288.303 239.462 220.963 1.00 103.84 807 VAL B CA 1
ATOM 7174 C C . VAL B 1 807 ? 289.006 240.207 222.090 1.00 104.31 807 VAL B C 1
ATOM 7175 O O . VAL B 1 807 ? 289.243 239.620 223.153 1.00 102.57 807 VAL B O 1
ATOM 7179 N N . ASP B 1 808 ? 289.343 241.478 221.894 1.00 124.62 808 ASP B N 1
ATOM 7180 C CA . ASP B 1 808 ? 290.022 242.236 222.934 1.00 124.72 808 ASP B CA 1
ATOM 7181 C C . ASP B 1 808 ? 289.121 242.415 224.150 1.00 127.02 808 ASP B C 1
ATOM 7182 O O . ASP B 1 808 ? 287.893 242.467 224.042 1.00 128.17 808 ASP B O 1
ATOM 7187 N N . THR B 1 809 ? 289.751 242.506 225.322 1.00 133.56 809 THR B N 1
ATOM 7188 C CA . THR B 1 809 ? 289.042 242.727 226.576 1.00 135.57 809 THR B CA 1
ATOM 7189 C C . THR B 1 809 ? 289.415 244.060 227.214 1.00 135.23 809 THR B C 1
ATOM 7190 O O . THR B 1 809 ? 289.114 244.288 228.390 1.00 136.99 809 THR B O 1
ATOM 7194 N N . GLY B 1 810 ? 290.064 244.946 226.464 1.00 127.90 810 GLY B N 1
ATOM 7195 C CA . GLY B 1 810 ? 290.445 246.241 226.992 1.00 127.26 810 GLY B CA 1
ATOM 7196 C C . GLY B 1 810 ? 291.810 246.704 226.527 1.00 128.54 810 GLY B C 1
ATOM 7197 O O . GLY B 1 810 ? 292.181 247.863 226.733 1.00 129.32 810 GLY B O 1
ATOM 7198 N N . ALA B 1 811 ? 292.568 245.806 225.894 1.00 133.74 811 ALA B N 1
ATOM 7199 C CA . ALA B 1 811 ? 293.899 246.172 225.424 1.00 132.69 811 ALA B CA 1
ATOM 7200 C C . ALA B 1 811 ? 293.833 247.300 224.404 1.00 133.71 811 ALA B C 1
ATOM 7201 O O . ALA B 1 811 ? 294.646 248.231 224.442 1.00 133.22 811 ALA B O 1
ATOM 7203 N N . LEU B 1 812 ? 292.869 247.236 223.483 1.00 129.58 812 LEU B N 1
ATOM 7204 C CA . LEU B 1 812 ? 292.711 248.273 222.471 1.00 126.25 812 LEU B CA 1
ATOM 7205 C C . LEU B 1 812 ? 291.269 248.759 222.399 1.00 123.82 812 LEU B C 1
ATOM 7206 O O . LEU B 1 812 ? 290.802 249.174 221.332 1.00 123.86 812 LEU B O 1
ATOM 7211 N N . VAL B 1 813 ? 290.551 248.715 223.523 1.00 122.16 813 VAL B N 1
ATOM 7212 C CA . VAL B 1 813 ? 289.169 249.185 223.541 1.00 124.48 813 VAL B CA 1
ATOM 7213 C C . VAL B 1 813 ? 289.107 250.672 223.224 1.00 126.87 813 VAL B C 1
ATOM 7214 O O . VAL B 1 813 ? 288.267 251.120 222.434 1.00 127.82 813 VAL B O 1
ATOM 7218 N N . GLU B 1 814 ? 289.994 251.461 223.834 1.00 137.13 814 GLU B N 1
ATOM 7219 C CA . GLU B 1 814 ? 290.007 252.897 223.581 1.00 137.19 814 GLU B CA 1
ATOM 7220 C C . GLU B 1 814 ? 290.343 253.224 222.133 1.00 136.98 814 GLU B C 1
ATOM 7221 O O . GLU B 1 814 ? 290.027 254.324 221.668 1.00 135.65 814 GLU B O 1
ATOM 7227 N N . ALA B 1 815 ? 290.974 252.301 221.415 1.00 134.82 815 ALA B N 1
ATOM 7228 C CA . ALA B 1 815 ? 291.312 252.527 220.020 1.00 133.31 815 ALA B CA 1
ATOM 7229 C C . ALA B 1 815 ? 290.078 252.373 219.136 1.00 133.93 815 ALA B C 1
ATOM 7230 O O . ALA B 1 815 ? 289.053 251.817 219.539 1.00 132.63 815 ALA B O 1
ATOM 7232 N N . GLY B 1 816 ? 290.189 252.880 217.912 1.00 136.67 816 GLY B N 1
ATOM 7233 C CA . GLY B 1 816 ? 289.133 252.797 216.931 1.00 136.55 816 GLY B CA 1
ATOM 7234 C C . GLY B 1 816 ? 289.362 251.687 215.926 1.00 136.60 816 GLY B C 1
ATOM 7235 O O . GLY B 1 816 ? 290.084 250.716 216.179 1.00 138.82 816 GLY B O 1
ATOM 7236 N N . ALA B 1 817 ? 288.733 251.835 214.760 1.00 121.35 817 ALA B N 1
ATOM 7237 C CA . ALA B 1 817 ? 288.856 250.864 213.679 1.00 119.20 817 ALA B CA 1
ATOM 7238 C C . ALA B 1 817 ? 289.251 251.543 212.374 1.00 122.23 817 ALA B C 1
ATOM 7239 O O . ALA B 1 817 ? 288.898 251.073 211.290 1.00 122.88 817 ALA B O 1
ATOM 7241 N N . ASP B 1 818 ? 289.988 252.645 212.464 1.00 138.21 818 ASP B N 1
ATOM 7242 C CA . ASP B 1 818 ? 290.457 253.384 211.304 1.00 138.68 818 ASP B CA 1
ATOM 7243 C C . ASP B 1 818 ? 291.961 253.189 211.159 1.00 140.17 818 ASP B C 1
ATOM 7244 O O . ASP B 1 818 ? 292.654 252.814 212.109 1.00 140.16 818 ASP B O 1
ATOM 7249 N N . LEU B 1 819 ? 292.463 253.446 209.948 1.00 128.22 819 LEU B N 1
ATOM 7250 C CA . LEU B 1 819 ? 293.889 253.296 209.690 1.00 126.04 819 LEU B CA 1
ATOM 7251 C C . LEU B 1 819 ? 294.736 254.103 210.662 1.00 126.56 819 LEU B C 1
ATOM 7252 O O . LEU B 1 819 ? 295.852 253.684 210.990 1.00 128.02 819 LEU B O 1
ATOM 7257 N N . ASP B 1 820 ? 294.235 255.245 211.135 1.00 137.22 820 ASP B N 1
ATOM 7258 C CA . ASP B 1 820 ? 294.969 256.024 212.122 1.00 139.15 820 ASP B CA 1
ATOM 7259 C C . ASP B 1 820 ? 295.205 255.255 213.414 1.00 141.23 820 ASP B C 1
ATOM 7260 O O . ASP B 1 820 ? 296.163 255.561 214.131 1.00 140.78 820 ASP B O 1
ATOM 7265 N N . ASP B 1 821 ? 294.363 254.271 213.727 1.00 139.98 821 ASP B N 1
ATOM 7266 C CA . ASP B 1 821 ? 294.545 253.426 214.898 1.00 140.24 821 ASP B CA 1
ATOM 7267 C C . ASP B 1 821 ? 295.366 252.179 214.603 1.00 139.69 821 ASP B C 1
ATOM 7268 O O . ASP B 1 821 ? 295.563 251.356 215.502 1.00 139.87 821 ASP B O 1
ATOM 7273 N N . ILE B 1 822 ? 295.846 252.018 213.368 1.00 127.41 822 ILE B N 1
ATOM 7274 C CA . ILE B 1 822 ? 296.634 250.833 213.030 1.00 126.14 822 ILE B CA 1
ATOM 7275 C C . ILE B 1 822 ? 297.878 250.707 213.900 1.00 128.88 822 ILE B C 1
ATOM 7276 O O . ILE B 1 822 ? 298.136 249.607 214.415 1.00 129.49 822 ILE B O 1
ATOM 7281 N N . PRO B 1 823 ? 298.683 251.753 214.101 1.00 133.59 823 PRO B N 1
ATOM 7282 C CA . PRO B 1 823 ? 299.902 251.575 214.903 1.00 131.28 823 PRO B CA 1
ATOM 7283 C C . PRO B 1 823 ? 299.630 251.033 216.292 1.00 132.29 823 PRO B C 1
ATOM 7284 O O . PRO B 1 823 ? 300.326 250.108 216.731 1.00 133.03 823 PRO B O 1
ATOM 7288 N N . VAL B 1 824 ? 298.610 251.550 216.981 1.00 128.18 824 VAL B N 1
ATOM 7289 C CA . VAL B 1 824 ? 298.302 251.067 218.324 1.00 128.20 824 VAL B CA 1
ATOM 7290 C C . VAL B 1 824 ? 298.168 249.552 218.316 1.00 127.74 824 VAL B C 1
ATOM 7291 O O . VAL B 1 824 ? 298.887 248.841 219.031 1.00 127.75 824 VAL B O 1
ATOM 7295 N N . TYR B 1 825 ? 297.280 249.032 217.467 1.00 127.66 825 TYR B N 1
ATOM 7296 C CA . TYR B 1 825 ? 297.140 247.587 217.349 1.00 126.88 825 TYR B CA 1
ATOM 7297 C C . TYR B 1 825 ? 298.495 246.934 217.132 1.00 130.91 825 TYR B C 1
ATOM 7298 O O . TYR B 1 825 ? 298.872 246.012 217.865 1.00 132.91 825 TYR B O 1
ATOM 7307 N N . LEU B 1 826 ? 299.263 247.436 216.161 1.00 128.64 826 LEU B N 1
ATOM 7308 C CA . LEU B 1 826 ? 300.584 246.873 215.915 1.00 126.36 826 LEU B CA 1
ATOM 7309 C C . LEU B 1 826 ? 301.395 246.826 217.199 1.00 128.39 826 LEU B C 1
ATOM 7310 O O . LEU B 1 826 ? 301.920 245.769 217.573 1.00 126.62 826 LEU B O 1
ATOM 7315 N N . GLN B 1 827 ? 301.465 247.950 217.917 1.00 135.32 827 GLN B N 1
ATOM 7316 C CA . GLN B 1 827 ? 302.172 247.947 219.190 1.00 133.90 827 GLN B CA 1
ATOM 7317 C C . GLN B 1 827 ? 301.643 246.842 220.089 1.00 134.24 827 GLN B C 1
ATOM 7318 O O . GLN B 1 827 ? 302.405 245.976 220.538 1.00 136.01 827 GLN B O 1
ATOM 7324 N N . ARG B 1 828 ? 300.326 246.808 220.296 1.00 124.20 828 ARG B N 1
ATOM 7325 C CA . ARG B 1 828 ? 299.752 245.747 221.111 1.00 122.95 828 ARG B CA 1
ATOM 7326 C C . ARG B 1 828 ? 300.233 244.389 220.627 1.00 125.23 828 ARG B C 1
ATOM 7327 O O . ARG B 1 828 ? 300.714 243.572 221.422 1.00 129.90 828 ARG B O 1
ATOM 7335 N N . LEU B 1 829 ? 300.177 244.159 219.314 1.00 121.19 829 LEU B N 1
ATOM 7336 C CA . LEU B 1 829 ? 300.601 242.871 218.785 1.00 120.96 829 LEU B CA 1
ATOM 7337 C C . LEU B 1 829 ? 302.008 242.534 219.252 1.00 126.44 829 LEU B C 1
ATOM 7338 O O . LEU B 1 829 ? 302.234 241.461 219.826 1.00 129.82 829 LEU B O 1
ATOM 7343 N N . GLN B 1 830 ? 302.960 243.451 219.060 1.00 135.98 830 GLN B N 1
ATOM 7344 C CA . GLN B 1 830 ? 304.325 243.124 219.448 1.00 134.75 830 GLN B CA 1
ATOM 7345 C C . GLN B 1 830 ? 304.401 242.809 220.933 1.00 137.76 830 GLN B C 1
ATOM 7346 O O . GLN B 1 830 ? 305.103 241.872 221.331 1.00 139.30 830 GLN B O 1
ATOM 7352 N N . GLU B 1 831 ? 303.649 243.540 221.758 1.00 132.88 831 GLU B N 1
ATOM 7353 C CA . GLU B 1 831 ? 303.624 243.224 223.179 1.00 129.39 831 GLU B CA 1
ATOM 7354 C C . GLU B 1 831 ? 303.175 241.789 223.401 1.00 128.15 831 GLU B C 1
ATOM 7355 O O . GLU B 1 831 ? 303.836 241.025 224.115 1.00 130.28 831 GLU B O 1
ATOM 7361 N N . LEU B 1 832 ? 302.075 241.390 222.759 1.00 118.35 832 LEU B N 1
ATOM 7362 C CA . LEU B 1 832 ? 301.589 240.026 222.921 1.00 118.48 832 LEU B CA 1
ATOM 7363 C C . LEU B 1 832 ? 302.626 239.019 222.448 1.00 117.97 832 LEU B C 1
ATOM 7364 O O . LEU B 1 832 ? 302.647 237.873 222.911 1.00 120.45 832 LEU B O 1
ATOM 7369 N N . THR B 1 833 ? 303.494 239.425 221.523 1.00 120.02 833 THR B N 1
ATOM 7370 C CA . THR B 1 833 ? 304.522 238.525 221.023 1.00 121.07 833 THR B CA 1
ATOM 7371 C C . THR B 1 833 ? 305.859 238.689 221.732 1.00 124.08 833 THR B C 1
ATOM 7372 O O . THR B 1 833 ? 306.807 237.971 221.397 1.00 122.19 833 THR B O 1
ATOM 7376 N N . GLU B 1 834 ? 305.968 239.606 222.694 1.00 132.75 834 GLU B N 1
ATOM 7377 C CA . GLU B 1 834 ? 307.247 239.870 223.345 1.00 131.44 834 GLU B CA 1
ATOM 7378 C C . GLU B 1 834 ? 307.232 239.527 224.831 1.00 130.86 834 GLU B C 1
ATOM 7379 O O . GLU B 1 834 ? 308.049 238.725 225.293 1.00 132.50 834 GLU B O 1
ATOM 7385 N N . GLU B 1 835 ? 306.312 240.113 225.590 1.00 130.56 835 GLU B N 1
ATOM 7386 C CA . GLU B 1 835 ? 306.318 239.967 227.038 1.00 133.23 835 GLU B CA 1
ATOM 7387 C C . GLU B 1 835 ? 305.066 239.321 227.607 1.00 134.55 835 GLU B C 1
ATOM 7388 O O . GLU B 1 835 ? 305.179 238.510 228.529 1.00 133.14 835 GLU B O 1
ATOM 7394 N N . ALA B 1 836 ? 303.883 239.648 227.089 1.00 135.45 836 ALA B N 1
ATOM 7395 C CA . ALA B 1 836 ? 302.651 239.139 227.681 1.00 132.52 836 ALA B CA 1
ATOM 7396 C C . ALA B 1 836 ? 302.585 237.621 227.590 1.00 133.13 836 ALA B C 1
ATOM 7397 O O . ALA B 1 836 ? 302.524 236.926 228.610 1.00 136.00 836 ALA B O 1
ATOM 7399 N N . LEU B 1 837 ? 302.601 237.087 226.370 1.00 125.69 837 LEU B N 1
ATOM 7400 C CA . LEU B 1 837 ? 302.477 235.642 226.195 1.00 125.81 837 LEU B CA 1
ATOM 7401 C C . LEU B 1 837 ? 303.598 234.870 226.873 1.00 128.63 837 LEU B C 1
ATOM 7402 O O . LEU B 1 837 ? 303.305 233.890 227.580 1.00 129.89 837 LEU B O 1
ATOM 7407 N N . PRO B 1 838 ? 304.874 235.229 226.711 1.00 127.06 838 PRO B N 1
ATOM 7408 C CA . PRO B 1 838 ? 305.943 234.451 227.353 1.00 126.27 838 PRO B CA 1
ATOM 7409 C C . PRO B 1 838 ? 305.804 234.396 228.866 1.00 128.85 838 PRO B C 1
ATOM 7410 O O . PRO B 1 838 ? 305.724 233.312 229.455 1.00 128.51 838 PRO B O 1
ATOM 7414 N N . GLU B 1 839 ? 305.778 235.570 229.501 1.00 134.49 839 GLU B N 1
ATOM 7415 C CA . GLU B 1 839 ? 305.696 235.623 230.957 1.00 134.22 839 GLU B CA 1
ATOM 7416 C C . GLU B 1 839 ? 304.422 234.971 231.469 1.00 132.27 839 GLU B C 1
ATOM 7417 O O . GLU B 1 839 ? 304.428 234.336 232.529 1.00 132.15 839 GLU B O 1
ATOM 7423 N N . LYS B 1 840 ? 303.321 235.108 230.735 1.00 125.00 840 LYS B N 1
ATOM 7424 C CA . LYS B 1 840 ? 302.049 234.591 231.214 1.00 124.09 840 LYS B CA 1
ATOM 7425 C C . LYS B 1 840 ? 301.962 233.076 231.069 1.00 123.60 840 LYS B C 1
ATOM 7426 O O . LYS B 1 840 ? 301.408 232.405 231.947 1.00 126.39 840 LYS B O 1
ATOM 7432 N N . LEU B 1 841 ? 302.532 232.514 230.000 1.00 120.04 841 LEU B N 1
ATOM 7433 C CA . LEU B 1 841 ? 302.676 231.064 229.928 1.00 122.98 841 LEU B CA 1
ATOM 7434 C C . LEU B 1 841 ? 303.620 230.558 231.009 1.00 126.35 841 LEU B C 1
ATOM 7435 O O . LEU B 1 841 ? 303.415 229.472 231.565 1.00 126.33 841 LEU B O 1
ATOM 7440 N N . ASN B 1 842 ? 304.667 231.328 231.315 1.00 132.98 842 ASN B N 1
ATOM 7441 C CA . ASN B 1 842 ? 305.543 230.964 232.422 1.00 131.99 842 ASN B CA 1
ATOM 7442 C C . ASN B 1 842 ? 304.766 230.901 233.729 1.00 131.80 842 ASN B C 1
ATOM 7443 O O . ASN B 1 842 ? 304.932 229.963 234.515 1.00 133.06 842 ASN B O 1
ATOM 7448 N N . ARG B 1 843 ? 303.911 231.894 233.975 1.00 126.47 843 ARG B N 1
ATOM 7449 C CA . ARG B 1 843 ? 303.088 231.881 235.180 1.00 123.93 843 ARG B CA 1
ATOM 7450 C C . ARG B 1 843 ? 302.144 230.686 235.190 1.00 121.62 843 ARG B C 1
ATOM 7451 O O . ARG B 1 843 ? 301.962 230.038 236.227 1.00 125.59 843 ARG B O 1
ATOM 7459 N N . PHE B 1 844 ? 301.526 230.386 234.047 1.00 119.85 844 PHE B N 1
ATOM 7460 C CA . PHE B 1 844 ? 300.613 229.249 233.982 1.00 121.39 844 PHE B CA 1
ATOM 7461 C C . PHE B 1 844 ? 301.332 227.948 234.310 1.00 126.33 844 PHE B C 1
ATOM 7462 O O . PHE B 1 844 ? 300.838 227.133 235.098 1.00 131.52 844 PHE B O 1
ATOM 7470 N N . LEU B 1 845 ? 302.505 227.732 233.711 1.00 127.66 845 LEU B N 1
ATOM 7471 C CA . LEU B 1 845 ? 303.251 226.509 233.988 1.00 128.13 845 LEU B CA 1
ATOM 7472 C C . LEU B 1 845 ? 303.739 226.465 235.431 1.00 129.48 845 LEU B C 1
ATOM 7473 O O . LEU B 1 845 ? 303.714 225.400 236.061 1.00 129.43 845 LEU B O 1
ATOM 7478 N N . ASP B 1 846 ? 304.174 227.604 235.974 1.00 133.08 846 ASP B N 1
ATOM 7479 C CA . ASP B 1 846 ? 304.603 227.641 237.366 1.00 131.92 846 ASP B CA 1
ATOM 7480 C C . ASP B 1 846 ? 303.461 227.270 238.300 1.00 133.99 846 ASP B C 1
ATOM 7481 O O . ASP B 1 846 ? 303.660 226.535 239.272 1.00 135.65 846 ASP B O 1
ATOM 7486 N N . TYR B 1 847 ? 302.258 227.781 238.032 1.00 129.05 847 TYR B N 1
ATOM 7487 C CA . TYR B 1 847 ? 301.110 227.406 238.849 1.00 126.54 847 TYR B CA 1
ATOM 7488 C C . TYR B 1 847 ? 300.770 225.931 238.681 1.00 128.30 847 TYR B C 1
ATOM 7489 O O . TYR B 1 847 ? 300.485 225.238 239.665 1.00 135.54 847 TYR B O 1
ATOM 7498 N N . LEU B 1 848 ? 300.795 225.428 237.444 1.00 124.12 848 LEU B N 1
ATOM 7499 C CA . LEU B 1 848 ? 300.481 224.024 237.216 1.00 127.27 848 LEU B CA 1
ATOM 7500 C C . LEU B 1 848 ? 301.487 223.091 237.873 1.00 131.29 848 LEU B C 1
ATOM 7501 O O . LEU B 1 848 ? 301.145 221.942 238.170 1.00 133.56 848 LEU B O 1
ATOM 7506 N N . ASN B 1 849 ? 302.719 223.548 238.092 1.00 136.92 849 ASN B N 1
ATOM 7507 C CA . ASN B 1 849 ? 303.729 222.726 238.749 1.00 135.77 849 ASN B CA 1
ATOM 7508 C C . ASN B 1 849 ? 303.703 222.865 240.267 1.00 135.23 849 ASN B C 1
ATOM 7509 O O . ASN B 1 849 ? 303.642 221.858 240.979 1.00 136.23 849 ASN B O 1
ATOM 7514 N N . ARG B 1 850 ? 303.745 224.096 240.780 1.00 132.19 850 ARG B N 1
ATOM 7515 C CA . ARG B 1 850 ? 303.702 224.301 242.223 1.00 132.70 850 ARG B CA 1
ATOM 7516 C C . ARG B 1 850 ? 302.422 223.728 242.816 1.00 133.95 850 ARG B C 1
ATOM 7517 O O . ARG B 1 850 ? 302.449 223.051 243.849 1.00 136.85 850 ARG B O 1
ATOM 7525 N N . SER B 1 851 ? 301.289 223.993 242.175 1.00 132.62 851 SER B N 1
ATOM 7526 C CA . SER B 1 851 ? 300.037 223.359 242.544 1.00 132.38 851 SER B CA 1
ATOM 7527 C C . SER B 1 851 ? 299.766 222.192 241.598 1.00 134.00 851 SER B C 1
ATOM 7528 O O . SER B 1 851 ? 300.428 222.026 240.572 1.00 134.32 851 SER B O 1
ATOM 7531 N N . SER B 1 852 ? 298.794 221.356 241.959 1.00 138.90 852 SER B N 1
ATOM 7532 C CA . SER B 1 852 ? 298.453 220.175 241.173 1.00 139.27 852 SER B CA 1
ATOM 7533 C C . SER B 1 852 ? 299.532 219.109 241.323 1.00 139.40 852 SER B C 1
ATOM 7534 O O . SER B 1 852 ? 299.370 217.978 240.854 1.00 137.88 852 SER B O 1
ATOM 7537 N N . ASP B 1 853 ? 300.634 219.468 241.978 1.00 140.58 853 ASP B N 1
ATOM 7538 C CA . ASP B 1 853 ? 301.676 218.521 242.349 1.00 140.51 853 ASP B CA 1
ATOM 7539 C C . ASP B 1 853 ? 302.087 218.628 243.807 1.00 139.97 853 ASP B C 1
ATOM 7540 O O . ASP B 1 853 ? 302.540 217.627 244.375 1.00 140.09 853 ASP B O 1
ATOM 7545 N N . ASP B 1 854 ? 301.949 219.799 244.428 1.00 136.64 854 ASP B N 1
ATOM 7546 C CA . ASP B 1 854 ? 301.980 219.945 245.877 1.00 137.22 854 ASP B CA 1
ATOM 7547 C C . ASP B 1 854 ? 300.575 219.921 246.466 1.00 135.42 854 ASP B C 1
ATOM 7548 O O . ASP B 1 854 ? 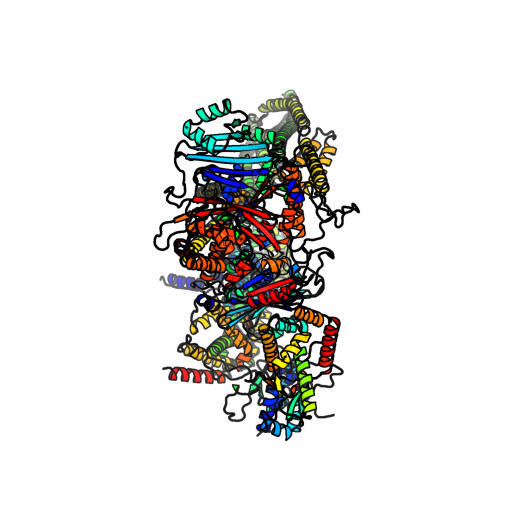300.329 220.497 247.531 1.00 134.96 854 ASP B O 1
ATOM 7553 N N . GLY B 1 855 ? 299.650 219.264 245.779 1.00 122.27 855 GLY B N 1
ATOM 7554 C CA . GLY B 1 855 ? 298.267 219.193 246.209 1.00 117.76 855 GLY B CA 1
ATOM 7555 C C . GLY B 1 855 ? 297.494 218.303 245.263 1.00 120.12 855 GLY B C 1
ATOM 7556 O O . GLY B 1 855 ? 298.044 217.743 244.309 1.00 120.72 855 GLY B O 1
ATOM 7557 N N . VAL B 1 856 ? 296.199 218.174 245.542 1.00 116.14 856 VAL B N 1
ATOM 7558 C CA . VAL B 1 856 ? 295.322 217.320 244.747 1.00 115.79 856 VAL B CA 1
ATOM 7559 C C . VAL B 1 856 ? 295.782 215.874 244.874 1.00 118.06 856 VAL B C 1
ATOM 7560 O O . VAL B 1 856 ? 295.113 215.051 245.509 1.00 121.79 856 VAL B O 1
ATOM 7564 N N . THR B 1 857 ? 296.927 215.555 244.268 1.00 113.34 857 THR B N 1
ATOM 7565 C CA . THR B 1 857 ? 297.489 214.217 244.415 1.00 114.96 857 THR B CA 1
ATOM 7566 C C . THR B 1 857 ? 297.842 213.931 245.869 1.00 116.86 857 THR B C 1
ATOM 7567 O O . THR B 1 857 ? 297.582 212.831 246.375 1.00 115.50 857 THR B O 1
ATOM 7571 N N . GLN B 1 858 ? 298.434 214.909 246.556 1.00 119.76 858 GLN B N 1
ATOM 7572 C CA . GLN B 1 858 ? 298.724 214.734 247.973 1.00 118.35 858 GLN B CA 1
ATOM 7573 C C . GLN B 1 858 ? 297.452 214.497 248.773 1.00 117.32 858 GLN B C 1
ATOM 7574 O O . GLN B 1 858 ? 297.482 213.791 249.783 1.00 120.03 858 GLN B O 1
ATOM 7580 N N . LEU B 1 859 ? 296.327 215.068 248.339 1.00 107.83 859 LEU B N 1
ATOM 7581 C CA . LEU B 1 859 ? 295.065 214.818 249.028 1.00 108.69 859 LEU B CA 1
ATOM 7582 C C . LEU B 1 859 ? 294.668 213.350 248.926 1.00 111.18 859 LEU B C 1
ATOM 7583 O O . LEU B 1 859 ? 294.263 212.730 249.918 1.00 120.30 859 LEU B O 1
ATOM 7588 N N . LEU B 1 860 ? 294.780 212.773 247.729 1.00 103.29 860 LEU B N 1
ATOM 7589 C CA . LEU B 1 860 ? 294.464 211.358 247.567 1.00 108.93 860 LEU B CA 1
ATOM 7590 C C . LEU B 1 860 ? 295.438 210.487 248.349 1.00 112.92 860 LEU B C 1
ATOM 7591 O O . LEU B 1 860 ? 295.044 209.475 248.941 1.00 114.89 860 LEU B O 1
ATOM 7596 N N . SER B 1 861 ? 296.719 210.863 248.361 1.00 114.67 861 SER B N 1
ATOM 7597 C CA . SER B 1 861 ? 297.691 210.122 249.157 1.00 111.69 861 SER B CA 1
ATOM 7598 C C . SER B 1 861 ? 297.336 210.172 250.638 1.00 112.73 861 SER B C 1
ATOM 7599 O O . SER B 1 861 ? 297.440 209.164 251.345 1.00 113.50 861 SER B O 1
ATOM 7602 N N . HIS B 1 862 ? 296.915 211.341 251.122 1.00 105.17 862 HIS B N 1
ATOM 7603 C CA . HIS B 1 862 ? 296.501 211.474 252.513 1.00 100.21 862 HIS B CA 1
ATOM 7604 C C . HIS B 1 862 ? 295.288 210.605 252.809 1.00 96.27 862 HIS B C 1
ATOM 7605 O O . HIS B 1 862 ? 295.215 209.967 253.865 1.00 103.22 862 HIS B O 1
ATOM 7612 N N . ILE B 1 863 ? 294.323 210.570 251.891 1.00 87.99 863 ILE B N 1
ATOM 7613 C CA . ILE B 1 863 ? 293.143 209.733 252.099 1.00 93.07 863 ILE B CA 1
ATOM 7614 C C . ILE B 1 863 ? 293.537 208.263 252.169 1.00 94.77 863 ILE B C 1
ATOM 7615 O O . ILE B 1 863 ? 293.049 207.512 253.023 1.00 102.96 863 ILE B O 1
ATOM 7620 N N . GLU B 1 864 ? 294.423 207.827 251.273 1.00 101.75 864 GLU B N 1
ATOM 7621 C CA . GLU B 1 864 ? 294.858 206.434 251.294 1.00 105.99 864 GLU B CA 1
ATOM 7622 C C . GLU B 1 864 ? 295.612 206.110 252.578 1.00 106.97 864 GLU B C 1
ATOM 7623 O O . GLU B 1 864 ? 295.428 205.036 253.165 1.00 109.26 864 GLU B O 1
ATOM 7629 N N . HIS B 1 865 ? 296.471 207.025 253.029 1.00 102.91 865 HIS B N 1
ATOM 7630 C CA . HIS B 1 865 ? 297.194 206.802 254.275 1.00 102.96 865 HIS B CA 1
ATOM 7631 C C . HIS B 1 865 ? 296.237 206.724 255.456 1.00 107.46 865 HIS B C 1
ATOM 7632 O O . HIS B 1 865 ? 296.431 205.918 256.373 1.00 109.45 865 HIS B O 1
ATOM 7639 N N . GLU B 1 866 ? 295.200 207.562 255.457 1.00 105.59 866 GLU B N 1
ATOM 7640 C CA . GLU B 1 866 ? 294.206 207.501 256.522 1.00 99.28 866 GLU B CA 1
ATOM 7641 C C . GLU B 1 866 ? 293.453 206.179 256.492 1.00 99.88 866 GLU B C 1
ATOM 7642 O O . GLU B 1 866 ? 293.143 205.612 257.545 1.00 107.50 866 GLU B O 1
ATOM 7648 N N . VAL B 1 867 ? 293.144 205.673 255.298 1.00 87.37 867 VAL B N 1
ATOM 7649 C CA . VAL B 1 867 ? 292.504 204.364 255.200 1.00 91.39 867 VAL B CA 1
ATOM 7650 C C . VAL B 1 867 ? 293.420 203.284 255.762 1.00 92.26 867 VAL B C 1
ATOM 7651 O O . VAL B 1 867 ? 292.972 202.361 256.455 1.00 97.03 867 VAL B O 1
ATOM 7655 N N . LEU B 1 868 ? 294.716 203.377 255.467 1.00 90.48 868 LEU B N 1
ATOM 7656 C CA . LEU B 1 868 ? 295.666 202.413 256.015 1.00 91.39 868 LEU B CA 1
ATOM 7657 C C . LEU B 1 868 ? 295.713 202.493 257.537 1.00 94.06 868 LEU B C 1
ATOM 7658 O O . LEU B 1 868 ? 295.794 201.466 258.222 1.00 95.25 868 LEU B O 1
ATOM 7663 N N . VAL B 1 869 ? 295.677 203.709 258.084 1.00 90.87 869 VAL B N 1
ATOM 7664 C CA . VAL B 1 869 ? 295.677 203.875 259.535 1.00 91.76 869 VAL B CA 1
ATOM 7665 C C . VAL B 1 869 ? 294.412 203.279 260.138 1.00 91.71 869 VAL B C 1
ATOM 7666 O O . VAL B 1 869 ? 294.444 202.663 261.211 1.00 90.69 869 VAL B O 1
ATOM 7670 N N . ILE B 1 870 ? 293.277 203.464 259.466 1.00 88.60 870 ILE B N 1
ATOM 7671 C CA . ILE B 1 870 ? 292.036 202.852 259.926 1.00 84.55 870 ILE B CA 1
ATOM 7672 C C . ILE B 1 870 ? 292.172 201.337 259.940 1.00 86.62 870 ILE B C 1
ATOM 7673 O O . ILE B 1 870 ? 291.728 200.666 260.878 1.00 94.50 870 ILE B O 1
ATOM 7678 N N . GLU B 1 871 ? 292.780 200.775 258.895 1.00 101.51 871 GLU B N 1
ATOM 7679 C CA . GLU B 1 871 ? 292.969 199.329 258.844 1.00 99.95 871 GLU B CA 1
ATOM 7680 C C . GLU B 1 871 ? 293.869 198.848 259.977 1.00 101.47 871 GLU B C 1
ATOM 7681 O O . GLU B 1 871 ? 293.621 197.794 260.572 1.00 103.95 871 GLU B O 1
ATOM 7687 N N . GLU B 1 872 ? 294.926 199.601 260.284 1.00 102.52 872 GLU B N 1
ATOM 7688 C CA . GLU B 1 872 ? 295.813 199.197 261.373 1.00 105.32 872 GLU B CA 1
ATOM 7689 C C . GLU B 1 872 ? 295.105 199.277 262.722 1.00 109.18 872 GLU B C 1
ATOM 7690 O O . GLU B 1 872 ? 295.291 198.406 263.584 1.00 109.40 872 GLU B O 1
ATOM 7696 N N . ARG B 1 873 ? 294.287 200.312 262.926 1.00 101.74 873 ARG B N 1
ATOM 7697 C CA . ARG B 1 873 ? 293.498 200.391 264.151 1.00 99.51 873 ARG B CA 1
ATOM 7698 C C . ARG B 1 873 ? 292.530 199.221 264.246 1.00 94.04 873 ARG B C 1
ATOM 7699 O O . ARG B 1 873 ? 292.331 198.649 265.325 1.00 97.98 873 ARG B O 1
ATOM 7707 N N . LEU B 1 874 ? 291.913 198.856 263.123 1.00 86.62 874 LEU B N 1
ATOM 7708 C CA . LEU B 1 874 ? 291.030 197.698 263.103 1.00 86.72 874 LEU B CA 1
ATOM 7709 C C . LEU B 1 874 ? 291.789 196.430 263.460 1.00 91.88 874 LEU B C 1
ATOM 7710 O O . LEU B 1 874 ? 291.268 195.564 264.167 1.00 94.55 874 LEU B O 1
ATOM 7715 N N . ASN B 1 875 ? 293.021 196.299 262.968 1.00 107.12 875 ASN B N 1
ATOM 7716 C CA . ASN B 1 875 ? 293.838 195.139 263.309 1.00 106.55 875 ASN B CA 1
ATOM 7717 C C . ASN B 1 875 ? 294.125 195.087 264.805 1.00 106.25 875 ASN B C 1
ATOM 7718 O O . ASN B 1 875 ? 294.046 194.019 265.427 1.00 108.63 875 ASN B O 1
ATOM 7723 N N . GLU B 1 876 ? 294.472 196.230 265.397 1.00 102.92 876 GLU B N 1
ATOM 7724 C CA . GLU B 1 876 ? 294.727 196.258 266.834 1.00 103.32 876 GLU B CA 1
ATOM 7725 C C . GLU B 1 876 ? 293.474 195.891 267.620 1.00 102.47 876 GLU B C 1
ATOM 7726 O O . GLU B 1 876 ? 293.538 195.127 268.592 1.00 102.93 876 GLU B O 1
ATOM 7732 N N . LEU B 1 877 ? 292.322 196.422 267.211 1.00 99.12 877 LEU B N 1
ATOM 7733 C CA . LEU B 1 877 ? 291.075 196.077 267.885 1.00 94.75 877 LEU B CA 1
ATOM 7734 C C . LEU B 1 877 ? 290.770 194.591 267.744 1.00 97.34 877 LEU B C 1
ATOM 7735 O O . LEU B 1 877 ? 290.300 193.949 268.691 1.00 103.45 877 LEU B O 1
ATOM 7740 N N . ASN B 1 878 ? 291.024 194.028 266.561 1.00 97.48 878 ASN B N 1
ATOM 7741 C CA . ASN B 1 878 ? 290.784 192.608 266.344 1.00 96.44 878 ASN B CA 1
ATOM 7742 C C . ASN B 1 878 ? 291.666 191.757 267.244 1.00 97.55 878 ASN B C 1
ATOM 7743 O O . ASN B 1 878 ? 291.205 190.767 267.822 1.00 96.42 878 ASN B O 1
ATOM 7748 N N . GLU B 1 879 ? 292.942 192.122 267.372 1.00 105.62 879 GLU B N 1
ATOM 7749 C CA . GLU B 1 879 ? 293.809 191.372 268.273 1.00 105.80 879 GLU B CA 1
ATOM 7750 C C . GLU B 1 879 ? 293.350 191.507 269.720 1.00 109.50 879 GLU B C 1
ATOM 7751 O O . GLU B 1 879 ? 293.400 190.531 270.479 1.00 111.04 879 GLU B O 1
ATOM 7757 N N . THR B 1 880 ? 292.891 192.696 270.116 1.00 109.80 880 THR B N 1
ATOM 7758 C CA . THR B 1 880 ? 292.370 192.863 271.470 1.00 107.21 880 THR B CA 1
ATOM 7759 C C . THR B 1 880 ? 291.174 191.952 271.717 1.00 101.78 880 THR B C 1
ATOM 7760 O O . THR B 1 880 ? 291.081 191.309 272.768 1.00 101.68 880 THR B O 1
ATOM 7764 N N . MET B 1 881 ? 290.247 191.885 270.760 1.00 98.13 881 MET B N 1
ATOM 7765 C CA . MET B 1 881 ? 289.112 190.980 270.913 1.00 96.04 881 MET B CA 1
ATOM 7766 C C . MET B 1 881 ? 289.558 189.524 270.927 1.00 100.59 881 MET B C 1
ATOM 7767 O O . MET B 1 881 ? 288.958 188.700 271.626 1.00 102.04 881 MET B O 1
ATOM 7772 N N . PHE B 1 882 ? 290.599 189.190 270.163 1.00 107.64 882 PHE B N 1
ATOM 7773 C CA . PHE B 1 882 ? 291.138 187.835 270.194 1.00 104.87 882 PHE B CA 1
ATOM 7774 C C . PHE B 1 882 ? 291.704 187.500 271.567 1.00 103.01 882 PHE B C 1
ATOM 7775 O O . PHE B 1 882 ? 291.622 186.351 272.015 1.00 102.28 882 PHE B O 1
ATOM 7783 N N . ARG B 1 883 ? 292.283 188.492 272.247 1.00 106.86 883 ARG B N 1
ATOM 7784 C CA . ARG B 1 883 ? 292.889 188.242 273.550 1.00 107.52 883 ARG B CA 1
ATOM 7785 C C . ARG B 1 883 ? 291.902 187.604 274.519 1.00 105.73 883 ARG B C 1
ATOM 7786 O O . ARG B 1 883 ? 292.303 186.814 275.381 1.00 104.24 883 ARG B O 1
ATOM 7794 N N . VAL B 1 884 ? 290.618 187.931 274.398 1.00 103.98 884 VAL B N 1
ATOM 7795 C CA . VAL B 1 884 ? 289.584 187.319 275.225 1.00 101.88 884 VAL B CA 1
ATOM 7796 C C . VAL B 1 884 ? 288.673 186.494 274.327 1.00 103.36 884 VAL B C 1
ATOM 7797 O O . VAL B 1 884 ? 288.841 186.477 273.103 1.00 106.32 884 VAL B O 1
ATOM 7801 N N . ASP B 1 885 ? 287.708 185.804 274.922 1.00 109.33 885 ASP B N 1
ATOM 7802 C CA . ASP B 1 885 ? 286.810 184.924 274.189 1.00 108.41 885 ASP B CA 1
ATOM 7803 C C . ASP B 1 885 ? 285.410 185.521 274.126 1.00 108.65 885 ASP B C 1
ATOM 7804 O O . ASP B 1 885 ? 285.058 186.436 274.874 1.00 114.93 885 ASP B O 1
ATOM 7809 N N . PHE B 1 886 ? 284.611 184.982 273.213 1.00 90.31 886 PHE B N 1
ATOM 7810 C CA . PHE B 1 886 ? 283.246 185.433 272.970 1.00 88.12 886 PHE B CA 1
ATOM 7811 C C . PHE B 1 886 ? 282.209 184.367 273.274 1.00 89.96 886 PHE B C 1
ATOM 7812 O O . PHE B 1 886 ? 281.186 184.664 273.893 1.00 98.13 886 PHE B O 1
ATOM 7820 N N . GLN B 1 887 ? 282.447 183.134 272.849 1.00 111.03 887 GLN B N 1
ATOM 7821 C CA . GLN B 1 887 ? 281.608 181.986 273.161 1.00 113.64 887 GLN B CA 1
ATOM 7822 C C . GLN B 1 887 ? 282.429 181.034 274.020 1.00 116.96 887 GLN B C 1
ATOM 7823 O O . GLN B 1 887 ? 283.584 181.349 274.336 1.00 117.74 887 GLN B O 1
ATOM 7829 N N . PRO B 1 888 ? 281.872 179.885 274.448 1.00 114.01 888 PRO B N 1
ATOM 7830 C CA . PRO B 1 888 ? 282.641 178.962 275.296 1.00 113.12 888 PRO B CA 1
ATOM 7831 C C . PRO B 1 888 ? 284.103 178.893 274.885 1.00 114.48 888 PRO B C 1
ATOM 7832 O O . PRO B 1 888 ? 284.991 179.154 275.702 1.00 115.49 888 PRO B O 1
ATOM 7836 N N . ASP B 1 889 ? 284.368 178.549 273.624 1.00 123.26 889 ASP B N 1
ATOM 7837 C CA . ASP B 1 889 ? 285.660 178.873 273.014 1.00 124.67 889 ASP B CA 1
ATOM 7838 C C . ASP B 1 889 ? 285.433 179.042 271.509 1.00 122.27 889 ASP B C 1
ATOM 7839 O O . ASP B 1 889 ? 285.550 178.091 270.733 1.00 125.28 889 ASP B O 1
ATOM 7844 N N . ARG B 1 890 ? 285.102 180.257 271.111 1.00 108.52 890 ARG B N 1
ATOM 7845 C CA . ARG B 1 890 ? 285.039 180.581 269.692 1.00 109.05 890 ARG B CA 1
ATOM 7846 C C . ARG B 1 890 ? 285.747 181.880 269.344 1.00 113.48 890 ARG B C 1
ATOM 7847 O O . ARG B 1 890 ? 286.393 181.954 268.297 1.00 119.86 890 ARG B O 1
ATOM 7855 N N . TYR B 1 891 ? 285.647 182.899 270.199 1.00 107.27 891 TYR B N 1
ATOM 7856 C CA . TYR B 1 891 ? 286.150 184.240 269.918 1.00 105.77 891 TYR B CA 1
ATOM 7857 C C . TYR B 1 891 ? 285.721 184.715 268.532 1.00 105.90 891 TYR B C 1
ATOM 7858 O O . TYR B 1 891 ? 285.133 183.953 267.759 1.00 108.52 891 TYR B O 1
ATOM 7867 N N . LEU B 1 892 ? 285.973 185.982 268.215 1.00 89.87 892 LEU B N 1
ATOM 7868 C CA . LEU B 1 892 ? 285.552 186.511 266.927 1.00 93.36 892 LEU B CA 1
ATOM 7869 C C . LEU B 1 892 ? 286.509 187.606 266.485 1.00 93.88 892 LEU B C 1
ATOM 7870 O O . LEU B 1 892 ? 287.219 188.207 267.294 1.00 95.55 892 LEU B O 1
ATOM 7875 N N . ARG B 1 893 ? 286.514 187.855 265.179 1.00 100.39 893 ARG B N 1
ATOM 7876 C CA . ARG B 1 893 ? 287.362 188.861 264.564 1.00 97.11 893 ARG B CA 1
ATOM 7877 C C . ARG B 1 893 ? 286.524 189.682 263.597 1.00 99.40 893 ARG B C 1
ATOM 7878 O O . ARG B 1 893 ? 285.351 189.389 263.359 1.00 106.04 893 ARG B O 1
ATOM 7886 N N . LEU B 1 894 ? 287.142 190.710 263.028 1.00 91.08 894 LEU B N 1
ATOM 7887 C CA . LEU B 1 894 ? 286.470 191.575 262.072 1.00 97.84 894 LEU B CA 1
ATOM 7888 C C . LEU B 1 894 ? 287.424 191.948 260.947 1.00 95.22 894 LEU B C 1
ATOM 7889 O O . LEU B 1 894 ? 288.583 192.299 261.189 1.00 94.52 894 LEU B O 1
ATOM 7894 N N . ASP B 1 895 ? 286.922 191.870 259.719 1.00 108.47 895 ASP B N 1
ATOM 7895 C CA . ASP B 1 895 ? 287.694 192.117 258.514 1.00 108.77 895 ASP B CA 1
ATOM 7896 C C . ASP B 1 895 ? 287.520 193.568 258.069 1.00 110.59 895 ASP B C 1
ATOM 7897 O O . ASP B 1 895 ? 286.915 194.387 258.766 1.00 114.98 895 ASP B O 1
ATOM 7902 N N . THR B 1 896 ? 288.048 193.895 256.895 1.00 111.89 896 THR B N 1
ATOM 7903 C CA . THR B 1 896 ? 288.012 195.277 256.428 1.00 111.48 896 THR B CA 1
ATOM 7904 C C . THR B 1 896 ? 287.408 195.439 255.040 1.00 111.97 896 THR B C 1
ATOM 7905 O O . THR B 1 896 ? 286.708 196.423 254.798 1.00 115.01 896 THR B O 1
ATOM 7909 N N . LYS B 1 897 ? 287.662 194.507 254.121 1.00 110.51 897 LYS B N 1
ATOM 7910 C CA . LYS B 1 897 ? 287.107 194.606 252.775 1.00 111.44 897 LYS B CA 1
ATOM 7911 C C . LYS B 1 897 ? 287.507 195.924 252.119 1.00 110.67 897 LYS B C 1
ATOM 7912 O O . LYS B 1 897 ? 288.327 196.670 252.664 1.00 109.78 897 LYS B O 1
ATOM 7918 N N . LYS B 1 898 ? 286.945 196.217 250.948 1.00 110.42 898 LYS B N 1
ATOM 7919 C CA . LYS B 1 898 ? 287.207 197.471 250.253 1.00 108.67 898 LYS B CA 1
ATOM 7920 C C . LYS B 1 898 ? 285.978 197.847 249.441 1.00 109.47 898 LYS B C 1
ATOM 7921 O O . LYS B 1 898 ? 285.476 197.030 248.663 1.00 112.25 898 LYS B O 1
ATOM 7927 N N . VAL B 1 899 ? 285.499 199.079 249.621 1.00 118.32 899 VAL B N 1
ATOM 7928 C CA . VAL B 1 899 ? 284.324 199.531 248.887 1.00 121.24 899 VAL B CA 1
ATOM 7929 C C . VAL B 1 899 ? 284.695 199.778 247.429 1.00 124.98 899 VAL B C 1
ATOM 7930 O O . VAL B 1 899 ? 285.797 200.245 247.111 1.00 124.12 899 VAL B O 1
ATOM 7934 N N . VAL B 1 900 ? 283.769 199.451 246.529 1.00 129.32 900 VAL B N 1
ATOM 7935 C CA . VAL B 1 900 ? 284.044 199.501 245.097 1.00 128.06 900 VAL B CA 1
ATOM 7936 C C . VAL B 1 900 ? 282.984 200.307 244.358 1.00 128.35 900 VAL B C 1
ATOM 7937 O O . VAL B 1 900 ? 282.715 200.055 243.178 1.00 128.70 900 VAL B O 1
ATOM 7941 N N . HIS B 1 901 ? 282.376 201.279 245.031 1.00 132.19 901 HIS B N 1
ATOM 7942 C CA . HIS B 1 901 ? 281.292 202.018 244.403 1.00 132.65 901 HIS B CA 1
ATOM 7943 C C . HIS B 1 901 ? 281.841 202.848 243.240 1.00 134.09 901 HIS B C 1
ATOM 7944 O O . HIS B 1 901 ? 283.022 203.205 243.199 1.00 132.16 901 HIS B O 1
ATOM 7951 N N . GLU B 1 902 ? 280.960 203.151 242.283 1.00 135.39 902 GLU B N 1
ATOM 7952 C CA . GLU B 1 902 ? 281.400 203.667 240.989 1.00 134.28 902 GLU B CA 1
ATOM 7953 C C . GLU B 1 902 ? 282.274 204.909 241.124 1.00 132.66 902 GLU B C 1
ATOM 7954 O O . GLU B 1 902 ? 283.132 205.155 240.268 1.00 132.64 902 GLU B O 1
ATOM 7960 N N . SER B 1 903 ? 282.071 205.707 242.174 1.00 130.64 903 SER B N 1
ATOM 7961 C CA . SER B 1 903 ? 282.878 206.911 242.334 1.00 130.66 903 SER B CA 1
ATOM 7962 C C . SER B 1 903 ? 284.357 206.565 242.417 1.00 129.74 903 SER B C 1
ATOM 7963 O O . SER B 1 903 ? 285.200 207.263 241.844 1.00 130.02 903 SER B O 1
ATOM 7966 N N . LEU B 1 904 ? 284.693 205.494 243.139 1.00 128.54 904 LEU B N 1
ATOM 7967 C CA . LEU B 1 904 ? 286.089 205.091 243.249 1.00 130.21 904 LEU B CA 1
ATOM 7968 C C . LEU B 1 904 ? 286.659 204.698 241.893 1.00 133.05 904 LEU B C 1
ATOM 7969 O O . LEU B 1 904 ? 287.800 205.043 241.572 1.00 133.73 904 LEU B O 1
ATOM 7974 N N . ARG B 1 905 ? 285.888 203.964 241.089 1.00 136.81 905 ARG B N 1
ATOM 7975 C CA . ARG B 1 905 ? 286.366 203.591 239.761 1.00 136.44 905 ARG B CA 1
ATOM 7976 C C . ARG B 1 905 ? 286.594 204.823 238.896 1.00 134.91 905 ARG B C 1
ATOM 7977 O O . ARG B 1 905 ? 287.612 204.925 238.198 1.00 135.09 905 ARG B O 1
ATOM 7985 N N . THR B 1 906 ? 285.652 205.767 238.920 1.00 127.64 906 THR B N 1
ATOM 7986 C CA . THR B 1 906 ? 285.828 206.988 238.143 1.00 127.15 906 THR B CA 1
ATOM 7987 C C . THR B 1 906 ? 287.063 207.748 238.601 1.00 127.86 906 THR B C 1
ATOM 7988 O O . THR B 1 906 ? 287.850 208.226 237.777 1.00 128.91 906 THR B O 1
ATOM 7992 N N . LEU B 1 907 ? 287.256 207.856 239.916 1.00 128.32 907 LEU B N 1
ATOM 7993 C CA . LEU B 1 907 ? 288.413 208.570 240.441 1.00 129.05 907 LEU B CA 1
ATOM 7994 C C . LEU B 1 907 ? 289.711 207.877 240.052 1.00 128.38 907 LEU B C 1
ATOM 7995 O O . LEU B 1 907 ? 290.699 208.540 239.724 1.00 130.28 907 LEU B O 1
ATOM 8000 N N . GLU B 1 908 ? 289.737 206.544 240.094 1.00 132.95 908 GLU B N 1
ATOM 8001 C CA . GLU B 1 908 ? 290.963 205.830 239.756 1.00 133.92 908 GLU B CA 1
ATOM 8002 C C . GLU B 1 908 ? 291.286 205.961 238.273 1.00 139.38 908 GLU B C 1
ATOM 8003 O O . GLU B 1 908 ? 292.452 206.140 237.902 1.00 139.55 908 GLU B O 1
ATOM 8009 N N . LYS B 1 909 ? 290.271 205.892 237.407 1.00 138.03 909 LYS B N 1
ATOM 8010 C CA . LYS B 1 909 ? 290.537 206.097 235.986 1.00 134.11 909 LYS B CA 1
ATOM 8011 C C . LYS B 1 909 ? 290.987 207.527 235.715 1.00 132.36 909 LYS B C 1
ATOM 8012 O O . LYS B 1 909 ? 291.880 207.755 234.891 1.00 132.33 909 LYS B O 1
ATOM 8018 N N . ALA B 1 910 ? 290.394 208.505 236.405 1.00 125.55 910 ALA B N 1
ATOM 8019 C CA . ALA B 1 910 ? 290.834 209.887 236.247 1.00 125.08 910 ALA B CA 1
ATOM 8020 C C . ALA B 1 910 ? 292.274 210.066 236.712 1.00 125.34 910 ALA B C 1
ATOM 8021 O O . ALA B 1 910 ? 293.056 210.781 236.076 1.00 129.43 910 ALA B O 1
ATOM 8023 N N . GLN B 1 911 ? 292.637 209.432 237.827 1.00 124.58 911 GLN B N 1
ATOM 8024 C CA . GLN B 1 911 ? 294.005 209.523 238.320 1.00 124.85 911 GLN B CA 1
ATOM 8025 C C . GLN B 1 911 ? 294.980 208.868 237.352 1.00 125.42 911 GLN B C 1
ATOM 8026 O O . GLN B 1 911 ? 296.078 209.388 237.122 1.00 127.07 911 GLN B O 1
ATOM 8032 N N . ARG B 1 912 ? 294.599 207.728 236.773 1.00 127.16 912 ARG B N 1
ATOM 8033 C CA . ARG B 1 912 ? 295.442 207.101 235.760 1.00 129.41 912 ARG B CA 1
ATOM 8034 C C . ARG B 1 912 ? 295.597 208.004 234.542 1.00 131.97 912 ARG B C 1
ATOM 8035 O O . ARG B 1 912 ? 296.679 208.080 233.949 1.00 130.76 912 ARG B O 1
ATOM 8043 N N . GLN B 1 913 ? 294.518 208.676 234.138 1.00 132.97 913 GLN B N 1
ATOM 8044 C CA . GLN B 1 913 ? 294.603 209.593 233.006 1.00 129.91 913 GLN B CA 1
ATOM 8045 C C . GLN B 1 913 ? 295.539 210.753 233.308 1.00 129.55 913 GLN B C 1
ATOM 8046 O O . GLN B 1 913 ? 296.345 211.149 232.460 1.00 131.76 913 GLN B O 1
ATOM 8052 N N . LEU B 1 914 ? 295.450 211.307 234.515 1.00 121.76 914 LEU B N 1
ATOM 8053 C CA . LEU B 1 914 ? 296.355 212.386 234.895 1.00 120.57 914 LEU B CA 1
ATOM 8054 C C . LEU B 1 914 ? 297.798 211.894 234.925 1.00 121.49 914 LEU B C 1
ATOM 8055 O O . LEU B 1 914 ? 298.720 212.618 234.527 1.00 122.82 914 LEU B O 1
ATOM 8060 N N . ASN B 1 915 ? 298.011 210.660 235.392 1.00 130.75 915 ASN B N 1
ATOM 8061 C CA . ASN B 1 915 ? 299.352 210.086 235.389 1.00 132.33 915 ASN B CA 1
ATOM 8062 C C . ASN B 1 915 ? 299.881 209.916 233.971 1.00 134.30 915 ASN B C 1
ATOM 8063 O O . ASN B 1 915 ? 301.059 210.174 233.706 1.00 133.27 915 ASN B O 1
ATOM 8068 N N . ALA B 1 916 ? 299.033 209.474 233.043 1.00 133.58 916 ALA B N 1
ATOM 8069 C CA . ALA B 1 916 ? 299.485 209.344 231.661 1.00 131.86 916 ALA B CA 1
ATOM 8070 C C . ALA B 1 916 ? 299.716 210.704 231.018 1.00 132.32 916 ALA B C 1
ATOM 8071 O O . ALA B 1 916 ? 300.567 210.834 230.131 1.00 133.57 916 ALA B O 1
ATOM 8073 N N . ALA B 1 917 ? 298.974 211.718 231.451 1.00 130.18 917 ALA B N 1
ATOM 8074 C CA . ALA B 1 917 ? 299.028 213.041 230.855 1.00 128.02 917 ALA B CA 1
ATOM 8075 C C . ALA B 1 917 ? 300.190 213.890 231.350 1.00 127.18 917 ALA B C 1
ATOM 8076 O O . ALA B 1 917 ? 300.645 214.767 230.608 1.00 131.59 917 ALA B O 1
ATOM 8078 N N . ARG B 1 918 ? 300.675 213.683 232.577 1.00 120.99 918 ARG B N 1
ATOM 8079 C CA . ARG B 1 918 ? 301.646 214.648 233.089 1.00 122.91 918 ARG B CA 1
ATOM 8080 C C . ARG B 1 918 ? 302.959 214.635 232.309 1.00 125.06 918 ARG B C 1
ATOM 8081 O O . ARG B 1 918 ? 303.657 215.656 232.285 1.00 125.10 918 ARG B O 1
ATOM 8089 N N . PHE B 1 919 ? 303.329 213.524 231.663 1.00 131.76 919 PHE B N 1
ATOM 8090 C CA . PHE B 1 919 ? 304.575 213.533 230.902 1.00 131.24 919 PHE B CA 1
ATOM 8091 C C . PHE B 1 919 ? 304.364 213.907 229.442 1.00 132.17 919 PHE B C 1
ATOM 8092 O O . PHE B 1 919 ? 305.329 213.906 228.673 1.00 134.38 919 PHE B O 1
ATOM 8100 N N . VAL B 1 920 ? 303.137 214.224 229.041 1.00 134.42 920 VAL B N 1
ATOM 8101 C CA . VAL B 1 920 ? 302.852 214.565 227.651 1.00 134.55 920 VAL B CA 1
ATOM 8102 C C . VAL B 1 920 ? 303.392 215.958 227.366 1.00 137.93 920 VAL B C 1
ATOM 8103 O O . VAL B 1 920 ? 303.053 216.924 228.059 1.00 138.63 920 VAL B O 1
ATOM 8107 N N . ASP B 1 921 ? 304.238 216.066 226.341 1.00 145.17 921 ASP B N 1
ATOM 8108 C CA . ASP B 1 921 ? 304.881 217.333 226.000 1.00 145.10 921 ASP B CA 1
ATOM 8109 C C . ASP B 1 921 ? 303.949 218.131 225.092 1.00 146.02 921 ASP B C 1
ATOM 8110 O O . ASP B 1 921 ? 304.077 218.149 223.865 1.00 144.58 921 ASP B O 1
ATOM 8115 N N . ASP B 1 922 ? 302.990 218.808 225.720 1.00 149.30 922 ASP B N 1
ATOM 8116 C CA . ASP B 1 922 ? 302.054 219.684 225.021 1.00 146.41 922 ASP B CA 1
ATOM 8117 C C . ASP B 1 922 ? 301.835 220.961 225.819 1.00 146.74 922 ASP B C 1
ATOM 8118 O O . ASP B 1 922 ? 300.804 221.628 225.686 1.00 148.21 922 ASP B O 1
ATOM 8123 N N . ASN B 1 923 ? 302.810 221.321 226.654 1.00 136.85 923 ASN B N 1
ATOM 8124 C CA . ASN B 1 923 ? 302.716 222.493 227.524 1.00 135.22 923 ASN B CA 1
ATOM 8125 C C . ASN B 1 923 ? 301.708 222.282 228.651 1.00 138.26 923 ASN B C 1
ATOM 8126 O O . ASN B 1 923 ? 301.276 223.238 229.299 1.00 136.11 923 ASN B O 1
ATOM 8131 N N . GLY B 1 924 ? 301.330 221.030 228.894 1.00 146.20 924 GLY B N 1
ATOM 8132 C CA . GLY B 1 924 ? 300.451 220.702 229.996 1.00 144.07 924 GLY B CA 1
ATOM 8133 C C . GLY B 1 924 ? 298.970 220.844 229.729 1.00 144.48 924 GLY B C 1
ATOM 8134 O O . GLY B 1 924 ? 298.181 220.765 230.676 1.00 146.10 924 GLY B O 1
ATOM 8135 N N . GLU B 1 925 ? 298.560 221.051 228.475 1.00 145.14 925 GLU B N 1
ATOM 8136 C CA . GLU B 1 925 ? 297.131 221.134 228.184 1.00 144.47 925 GLU B CA 1
ATOM 8137 C C . GLU B 1 925 ? 296.416 219.838 228.544 1.00 146.14 925 GLU B C 1
ATOM 8138 O O . GLU B 1 925 ? 295.336 219.867 229.144 1.00 148.78 925 GLU B O 1
ATOM 8144 N N . SER B 1 926 ? 296.994 218.690 228.182 1.00 139.86 926 SER B N 1
ATOM 8145 C CA . SER B 1 926 ? 296.422 217.419 228.616 1.00 140.80 926 SER B CA 1
ATOM 8146 C C . SER B 1 926 ? 296.485 217.286 230.132 1.00 140.90 926 SER B C 1
ATOM 8147 O O . SER B 1 926 ? 295.531 216.817 230.767 1.00 138.43 926 SER B O 1
ATOM 8150 N N . HIS B 1 927 ? 297.605 217.696 230.729 1.00 136.39 927 HIS B N 1
ATOM 8151 C CA . HIS B 1 927 ? 297.702 217.760 232.182 1.00 134.25 927 HIS B CA 1
ATOM 8152 C C . HIS B 1 927 ? 296.595 218.632 232.756 1.00 135.68 927 HIS B C 1
ATOM 8153 O O . HIS B 1 927 ? 295.943 218.270 233.743 1.00 137.24 927 HIS B O 1
ATOM 8160 N N . TYR B 1 928 ? 296.367 219.790 232.137 1.00 127.43 928 TYR B N 1
ATOM 8161 C CA . TYR B 1 928 ? 295.359 220.713 232.641 1.00 125.35 928 TYR B CA 1
ATOM 8162 C C . TYR B 1 928 ? 293.962 220.114 232.545 1.00 124.23 928 TYR B C 1
ATOM 8163 O O . TYR B 1 928 ? 293.148 220.281 233.457 1.00 128.38 928 TYR B O 1
ATOM 8172 N N . LYS B 1 929 ? 293.663 219.412 231.452 1.00 125.68 929 LYS B N 1
ATOM 8173 C CA . LYS B 1 929 ? 292.339 218.812 231.315 1.00 128.66 929 LYS B CA 1
ATOM 8174 C C . LYS B 1 929 ? 292.144 217.652 232.284 1.00 132.71 929 LYS B C 1
ATOM 8175 O O . LYS B 1 929 ? 291.039 217.463 232.812 1.00 135.11 929 LYS B O 1
ATOM 8181 N N . ALA B 1 930 ? 293.194 216.868 232.536 1.00 129.55 930 ALA B N 1
ATOM 8182 C CA . ALA B 1 930 ? 293.095 215.836 233.564 1.00 128.90 930 ALA B CA 1
ATOM 8183 C C . ALA B 1 930 ? 292.839 216.457 234.931 1.00 126.75 930 ALA B C 1
ATOM 8184 O O . ALA B 1 930 ? 292.014 215.956 235.709 1.00 126.24 930 ALA B O 1
ATOM 8186 N N . LEU B 1 931 ? 293.535 217.553 235.237 1.00 118.93 931 LEU B N 1
ATOM 8187 C CA . LEU B 1 931 ? 293.268 218.274 236.474 1.00 117.88 931 LEU B CA 1
ATOM 8188 C C . LEU B 1 931 ? 291.829 218.764 236.517 1.00 120.98 931 LEU B C 1
ATOM 8189 O O . LEU B 1 931 ? 291.183 218.728 237.569 1.00 126.41 931 LEU B O 1
ATOM 8194 N N . GLN B 1 932 ? 291.314 219.241 235.384 1.00 121.01 932 GLN B N 1
ATOM 8195 C CA . GLN B 1 932 ? 289.930 219.698 235.332 1.00 118.74 932 GLN B CA 1
ATOM 8196 C C . GLN B 1 932 ? 288.974 218.568 235.678 1.00 120.50 932 GLN B C 1
ATOM 8197 O O . GLN B 1 932 ? 288.043 218.749 236.468 1.00 124.87 932 GLN B O 1
ATOM 8203 N N . VAL B 1 933 ? 289.192 217.388 235.099 1.00 118.28 933 VAL B N 1
ATOM 8204 C CA . VAL B 1 933 ? 288.306 216.257 235.373 1.00 121.06 933 VAL B CA 1
ATOM 8205 C C . VAL B 1 933 ? 288.372 215.876 236.849 1.00 123.54 933 VAL B C 1
ATOM 8206 O O . VAL B 1 933 ? 287.342 215.666 237.508 1.00 123.39 933 VAL B O 1
ATOM 8210 N N . LEU B 1 934 ? 289.588 215.783 237.390 1.00 119.52 934 LEU B N 1
ATOM 8211 C CA . LEU B 1 934 ? 289.744 215.383 238.786 1.00 115.47 934 LEU B CA 1
ATOM 8212 C C . LEU B 1 934 ? 289.084 216.389 239.722 1.00 115.67 934 LEU B C 1
ATOM 8213 O O . LEU B 1 934 ? 288.356 216.013 240.650 1.00 118.96 934 LEU B O 1
ATOM 8218 N N . VAL B 1 935 ? 289.324 217.680 239.490 1.00 112.23 935 VAL B N 1
ATOM 8219 C CA . VAL B 1 935 ? 288.753 218.698 240.359 1.00 110.80 935 VAL B CA 1
ATOM 8220 C C . VAL B 1 935 ? 287.246 218.779 240.178 1.00 113.99 935 VAL B C 1
ATOM 8221 O O . VAL B 1 935 ? 286.528 219.138 241.112 1.00 117.80 935 VAL B O 1
ATOM 8225 N N . ALA B 1 936 ? 286.735 218.460 238.987 1.00 124.55 936 ALA B N 1
ATOM 8226 C CA . ALA B 1 936 ? 285.289 218.401 238.810 1.00 126.67 936 ALA B CA 1
ATOM 8227 C C . ALA B 1 936 ? 284.686 217.288 239.652 1.00 127.53 936 ALA B C 1
ATOM 8228 O O . ALA B 1 936 ? 283.647 217.478 240.298 1.00 129.99 936 ALA B O 1
ATOM 8230 N N . GLN B 1 937 ? 285.328 216.119 239.665 1.00 128.74 937 GLN B N 1
ATOM 8231 C CA . GLN B 1 937 ? 284.869 215.047 240.544 1.00 128.65 937 GLN B CA 1
ATOM 8232 C C . GLN B 1 937 ? 284.900 215.493 242.001 1.00 127.94 937 GLN B C 1
ATOM 8233 O O . GLN B 1 937 ? 283.947 215.265 242.760 1.00 129.49 937 GLN B O 1
ATOM 8239 N N . LEU B 1 938 ? 285.993 216.142 242.407 1.00 122.19 938 LEU B N 1
ATOM 8240 C CA . LEU B 1 938 ? 286.113 216.593 243.790 1.00 121.53 938 LEU B CA 1
ATOM 8241 C C . LEU B 1 938 ? 285.033 217.610 244.139 1.00 124.25 938 LEU B C 1
ATOM 8242 O O . LEU B 1 938 ? 284.441 217.551 245.222 1.00 127.19 938 LEU B O 1
ATOM 8247 N N . ARG B 1 939 ? 284.769 218.557 243.238 1.00 123.79 939 ARG B N 1
ATOM 8248 C CA . ARG B 1 939 ? 283.754 219.573 243.491 1.00 121.59 939 ARG B CA 1
ATOM 8249 C C . ARG B 1 939 ? 282.366 218.957 243.574 1.00 124.82 939 ARG B C 1
ATOM 8250 O O . ARG B 1 939 ? 281.561 219.343 244.429 1.00 125.77 939 ARG B O 1
ATOM 8258 N N . ASP B 1 940 ? 282.060 218.006 242.689 1.00 139.07 940 ASP B N 1
ATOM 8259 C CA . ASP B 1 940 ? 280.763 217.345 242.761 1.00 139.16 940 ASP B CA 1
ATOM 8260 C C . ASP B 1 940 ? 280.606 216.582 244.068 1.00 140.83 940 ASP B C 1
ATOM 8261 O O . ASP B 1 940 ? 279.523 216.594 244.665 1.00 140.23 940 ASP B O 1
ATOM 8266 N N . ALA B 1 941 ? 281.668 215.917 244.529 1.00 134.35 941 ALA B N 1
ATOM 8267 C CA . ALA B 1 941 ? 281.602 215.258 245.829 1.00 131.04 941 ALA B CA 1
ATOM 8268 C C . ALA B 1 941 ? 281.395 216.270 246.950 1.00 131.77 941 ALA B C 1
ATOM 8269 O O . ALA B 1 941 ? 280.587 216.044 247.858 1.00 134.44 941 ALA B O 1
ATOM 8271 N N . CYS B 1 942 ? 282.110 217.395 246.898 1.00 130.87 942 CYS B N 1
ATOM 8272 C CA . CYS B 1 942 ? 282.003 218.398 247.953 1.00 130.04 942 CYS B CA 1
ATOM 8273 C C . CYS B 1 942 ? 280.600 218.983 248.026 1.00 132.73 942 CYS B C 1
ATOM 8274 O O . CYS B 1 942 ? 280.053 219.169 249.119 1.00 134.27 942 CYS B O 1
ATOM 8277 N N . GLU B 1 943 ? 280.001 219.286 246.873 1.00 142.60 943 GLU B N 1
ATOM 8278 C CA . GLU B 1 943 ? 278.682 219.911 246.869 1.00 142.67 943 GLU B CA 1
ATOM 8279 C C . GLU B 1 943 ? 277.652 219.016 247.546 1.00 142.30 943 GLU B C 1
ATOM 8280 O O . GLU B 1 943 ? 276.936 219.450 248.456 1.00 142.22 943 GLU B O 1
ATOM 8286 N N . ARG B 1 944 ? 277.562 217.760 247.115 1.00 142.57 944 ARG B N 1
ATOM 8287 C CA . ARG B 1 944 ? 276.718 216.773 247.784 1.00 144.59 944 ARG B CA 1
ATOM 8288 C C . ARG B 1 944 ? 277.580 215.923 248.715 1.00 144.17 944 ARG B C 1
ATOM 8289 O O . ARG B 1 944 ? 277.738 214.713 248.552 1.00 144.46 944 ARG B O 1
ATOM 8297 N N . ASN B 1 945 ? 278.141 216.597 249.721 1.00 138.84 945 ASN B N 1
ATOM 8298 C CA . ASN B 1 945 ? 279.075 215.940 250.626 1.00 138.52 945 ASN B CA 1
ATOM 8299 C C . ASN B 1 945 ? 278.429 214.801 251.402 1.00 136.75 945 ASN B C 1
ATOM 8300 O O . ASN B 1 945 ? 279.139 213.903 251.867 1.00 137.00 945 ASN B O 1
ATOM 8305 N N . ARG B 1 946 ? 277.105 214.815 251.556 1.00 139.47 946 ARG B N 1
ATOM 8306 C CA . ARG B 1 946 ? 276.440 213.748 252.293 1.00 140.41 946 ARG B CA 1
ATOM 8307 C C . ARG B 1 946 ? 276.331 212.466 251.480 1.00 141.51 946 ARG B C 1
ATOM 8308 O O . ARG B 1 946 ? 276.375 211.371 252.052 1.00 143.43 946 ARG B O 1
ATOM 8316 N N . THR B 1 947 ? 276.177 212.576 250.163 1.00 133.04 947 THR B N 1
ATOM 8317 C CA . THR B 1 947 ? 275.928 211.401 249.341 1.00 133.09 947 THR B CA 1
ATOM 8318 C C . THR B 1 947 ? 277.039 210.375 249.523 1.00 136.49 947 THR B C 1
ATOM 8319 O O . THR B 1 947 ? 278.215 210.718 249.672 1.00 141.12 947 THR B O 1
ATOM 8323 N N . LEU B 1 948 ? 276.652 209.097 249.514 1.00 128.84 948 LEU B N 1
ATOM 8324 C CA . LEU B 1 948 ? 277.614 208.034 249.783 1.00 129.42 948 LEU B CA 1
ATOM 8325 C C . LEU B 1 948 ? 278.809 208.104 248.843 1.00 130.72 948 LEU B C 1
ATOM 8326 O O . LEU B 1 948 ? 279.921 207.727 249.227 1.00 130.18 948 LEU B O 1
ATOM 8331 N N . GLY B 1 949 ? 278.610 208.591 247.618 1.00 124.19 949 GLY B N 1
ATOM 8332 C CA . GLY B 1 949 ? 279.739 208.769 246.722 1.00 120.33 949 GLY B CA 1
ATOM 8333 C C . GLY B 1 949 ? 280.728 209.796 247.239 1.00 121.39 949 GLY B C 1
ATOM 8334 O O . GLY B 1 949 ? 281.939 209.558 247.245 1.00 124.27 949 GLY B O 1
ATOM 8335 N N . ALA B 1 950 ? 280.225 210.945 247.695 1.00 119.50 950 ALA B N 1
ATOM 8336 C CA . ALA B 1 950 ? 281.109 211.975 248.228 1.00 119.46 950 ALA B CA 1
ATOM 8337 C C . ALA B 1 950 ? 281.861 211.476 249.453 1.00 120.38 950 ALA B C 1
ATOM 8338 O O . ALA B 1 950 ? 283.064 211.724 249.597 1.00 120.92 950 ALA B O 1
ATOM 8340 N N . LYS B 1 951 ? 281.168 210.776 250.353 1.00 125.87 951 LYS B N 1
ATOM 8341 C CA . LYS B 1 951 ? 281.833 210.250 251.539 1.00 125.56 951 LYS B CA 1
ATOM 8342 C C . LYS B 1 951 ? 282.894 209.223 251.168 1.00 126.94 951 LYS B C 1
ATOM 8343 O O . LYS B 1 951 ? 284.019 209.272 251.678 1.00 127.56 951 LYS B O 1
ATOM 8349 N N . ALA B 1 952 ? 282.560 208.289 250.274 1.00 120.72 952 ALA B N 1
ATOM 8350 C CA . ALA B 1 952 ? 283.541 207.304 249.841 1.00 118.85 952 ALA B CA 1
ATOM 8351 C C . ALA B 1 952 ? 284.735 207.954 249.160 1.00 117.16 952 ALA B C 1
ATOM 8352 O O . ALA B 1 952 ? 285.848 207.426 249.246 1.00 117.56 952 ALA B O 1
ATOM 8354 N N . LEU B 1 953 ? 284.529 209.084 248.487 1.00 109.20 953 LEU B N 1
ATOM 8355 C CA . LEU B 1 953 ? 285.623 209.772 247.818 1.00 107.95 953 LEU B CA 1
ATOM 8356 C C . LEU B 1 953 ? 286.503 210.558 248.782 1.00 111.49 953 LEU B C 1
ATOM 8357 O O . LEU B 1 953 ? 287.727 210.579 248.619 1.00 112.97 953 LEU B O 1
ATOM 8362 N N . LEU B 1 954 ? 285.910 211.204 249.788 1.00 110.69 954 LEU B N 1
ATOM 8363 C CA . LEU B 1 954 ? 286.646 212.118 250.654 1.00 107.40 954 LEU B CA 1
ATOM 8364 C C . LEU B 1 954 ? 286.601 211.731 252.128 1.00 108.49 954 LEU B C 1
ATOM 8365 O O . LEU B 1 954 ? 287.139 212.469 252.962 1.00 109.98 954 LEU B O 1
ATOM 8370 N N . ASP B 1 955 ? 285.979 210.607 252.478 1.00 111.33 955 ASP B N 1
ATOM 8371 C CA . ASP B 1 955 ? 285.907 210.166 253.869 1.00 111.93 955 ASP B CA 1
ATOM 8372 C C . ASP B 1 955 ? 286.567 208.799 253.981 1.00 111.19 955 ASP B C 1
ATOM 8373 O O . ASP B 1 955 ? 286.036 207.811 253.433 1.00 111.05 955 ASP B O 1
ATOM 8378 N N . PRO B 1 956 ? 287.701 208.684 254.674 1.00 96.80 956 PRO B N 1
ATOM 8379 C CA . PRO B 1 956 ? 288.392 207.387 254.728 1.00 94.57 956 PRO B CA 1
ATOM 8380 C C . PRO B 1 956 ? 287.540 206.267 255.290 1.00 96.80 956 PRO B C 1
ATOM 8381 O O . PRO B 1 956 ? 287.631 205.133 254.805 1.00 103.29 956 PRO B O 1
ATOM 8385 N N . ARG B 1 957 ? 286.706 206.546 256.291 1.00 103.86 957 ARG B N 1
ATOM 8386 C CA . ARG B 1 957 ? 285.914 205.489 256.908 1.00 107.95 957 ARG B CA 1
ATOM 8387 C C . ARG B 1 957 ? 284.882 204.893 255.964 1.00 106.09 957 ARG B C 1
ATOM 8388 O O . ARG B 1 957 ? 284.332 203.831 256.270 1.00 105.95 957 ARG B O 1
ATOM 8396 N N . PHE B 1 958 ? 284.607 205.540 254.834 1.00 103.66 958 PHE B N 1
ATOM 8397 C CA . PHE B 1 958 ? 283.649 205.030 253.868 1.00 106.82 958 PHE B CA 1
ATOM 8398 C C . PHE B 1 958 ? 284.300 204.307 252.699 1.00 108.49 958 PHE B C 1
ATOM 8399 O O . PHE B 1 958 ? 283.582 203.752 251.861 1.00 109.87 958 PHE B O 1
ATOM 8407 N N . ARG B 1 959 ? 285.631 204.295 252.620 1.00 104.35 959 ARG B N 1
ATOM 8408 C CA . ARG B 1 959 ? 286.322 203.625 251.527 1.00 103.99 959 ARG B CA 1
ATOM 8409 C C . ARG B 1 959 ? 286.468 202.126 251.744 1.00 105.69 959 ARG B C 1
ATOM 8410 O O . ARG B 1 959 ? 286.817 201.413 250.797 1.00 106.83 959 ARG B O 1
ATOM 8418 N N . LEU B 1 960 ? 286.213 201.633 252.952 1.00 101.65 960 LEU B N 1
ATOM 8419 C CA . LEU B 1 960 ? 286.375 200.222 253.261 1.00 100.88 960 LEU B CA 1
ATOM 8420 C C . LEU B 1 960 ? 285.182 199.743 254.070 1.00 102.33 960 LEU B C 1
ATOM 8421 O O . LEU B 1 960 ? 284.675 200.467 254.931 1.00 103.59 960 LEU B O 1
ATOM 8426 N N . GLU B 1 961 ? 284.735 198.525 253.783 1.00 113.16 961 GLU B N 1
ATOM 8427 C CA . GLU B 1 961 ? 283.560 197.960 254.432 1.00 111.00 961 GLU B CA 1
ATOM 8428 C C . GLU B 1 961 ? 283.948 197.413 255.804 1.00 113.72 961 GLU B C 1
ATOM 8429 O O . GLU B 1 961 ? 285.072 197.593 256.280 1.00 117.50 961 GLU B O 1
ATOM 8435 N N . PHE B 1 962 ? 283.008 196.740 256.463 1.00 95.68 962 PHE B N 1
ATOM 8436 C CA . PHE B 1 962 ? 283.266 196.130 257.761 1.00 91.99 962 PHE B CA 1
ATOM 8437 C C . PHE B 1 962 ? 282.375 194.909 257.914 1.00 96.93 962 PHE B C 1
ATOM 8438 O O . PHE B 1 962 ? 281.175 194.976 257.635 1.00 98.36 962 PHE B O 1
ATOM 8446 N N . ALA B 1 963 ? 282.965 193.802 258.356 1.00 100.66 963 ALA B N 1
ATOM 8447 C CA . ALA B 1 963 ? 282.229 192.573 258.600 1.00 100.46 963 ALA B CA 1
ATOM 8448 C C . ALA B 1 963 ? 282.877 191.838 259.762 1.00 100.09 963 ALA B C 1
ATOM 8449 O O . ALA B 1 963 ? 284.057 192.030 260.062 1.00 100.69 963 ALA B O 1
ATOM 8451 N N . VAL B 1 964 ? 282.092 190.987 260.416 1.00 109.38 964 VAL B N 1
ATOM 8452 C CA . VAL B 1 964 ? 282.534 190.249 261.592 1.00 110.04 964 VAL B CA 1
ATOM 8453 C C . VAL B 1 964 ? 282.446 188.761 261.295 1.00 114.14 964 VAL B C 1
ATOM 8454 O O . VAL B 1 964 ? 281.417 188.279 260.808 1.00 118.73 964 VAL B O 1
ATOM 8458 N N . SER B 1 965 ? 283.523 188.040 261.587 1.00 110.47 965 SER B N 1
ATOM 8459 C CA . SER B 1 965 ? 283.608 186.604 261.369 1.00 111.56 965 SER B CA 1
ATOM 8460 C C . SER B 1 965 ? 283.841 185.916 262.704 1.00 111.21 965 SER B C 1
ATOM 8461 O O . SER B 1 965 ? 284.641 186.388 263.518 1.00 113.22 965 SER B O 1
ATOM 8464 N N . VAL B 1 966 ? 283.145 184.807 262.927 1.00 116.36 966 VAL B N 1
ATOM 8465 C CA . VAL B 1 966 ? 283.253 184.041 264.162 1.00 117.12 966 VAL B CA 1
ATOM 8466 C C . VAL B 1 966 ? 284.250 182.916 263.910 1.00 119.81 966 VAL B C 1
ATOM 8467 O O . VAL B 1 966 ? 283.899 181.868 263.360 1.00 120.58 966 VAL B O 1
ATOM 8471 N N . MET B 1 967 ? 285.498 183.124 264.319 1.00 119.16 967 MET B N 1
ATOM 8472 C CA . MET B 1 967 ? 286.519 182.093 264.201 1.00 117.46 967 MET B CA 1
ATOM 8473 C C . MET B 1 967 ? 286.312 181.044 265.291 1.00 118.69 967 MET B C 1
ATOM 8474 O O . MET B 1 967 ? 285.342 181.081 266.052 1.00 122.88 967 MET B O 1
ATOM 8479 N N . ASP B 1 968 ? 287.231 180.085 265.371 1.00 123.16 968 ASP B N 1
ATOM 8480 C CA . ASP B 1 968 ? 287.187 179.031 266.372 1.00 123.48 968 ASP B CA 1
ATOM 8481 C C . ASP B 1 968 ? 288.474 179.060 267.181 1.00 122.30 968 ASP B C 1
ATOM 8482 O O . ASP B 1 968 ? 289.561 179.250 266.628 1.00 122.28 968 ASP B O 1
ATOM 8487 N N . ARG B 1 969 ? 288.345 178.873 268.495 1.00 121.29 969 ARG B N 1
ATOM 8488 C CA . ARG B 1 969 ? 289.500 178.982 269.376 1.00 123.15 969 ARG B CA 1
ATOM 8489 C C . ARG B 1 969 ? 290.506 177.858 269.167 1.00 127.83 969 ARG B C 1
ATOM 8490 O O . ARG B 1 969 ? 291.668 178.007 269.557 1.00 130.07 969 ARG B O 1
ATOM 8498 N N . GLN B 1 970 ? 290.095 176.746 268.562 1.00 135.19 970 GLN B N 1
ATOM 8499 C CA . GLN B 1 970 ? 290.974 175.604 268.347 1.00 134.55 970 GLN B CA 1
ATOM 8500 C C . GLN B 1 970 ? 291.357 175.420 266.888 1.00 133.98 970 GLN B C 1
ATOM 8501 O O . GLN B 1 970 ? 292.547 175.376 266.561 1.00 132.92 970 GLN B O 1
ATOM 8507 N N . SER B 1 971 ? 290.372 175.315 265.994 1.00 130.81 971 SER B N 1
ATOM 8508 C CA . SER B 1 971 ? 290.677 175.126 264.581 1.00 132.19 971 SER B CA 1
ATOM 8509 C C . SER B 1 971 ? 291.404 176.328 263.995 1.00 132.34 971 SER B C 1
ATOM 8510 O O . SER B 1 971 ? 292.298 176.162 263.157 1.00 132.92 971 SER B O 1
ATOM 8513 N N . GLY B 1 972 ? 291.039 177.537 264.415 1.00 128.54 972 GLY B N 1
ATOM 8514 C CA . GLY B 1 972 ? 291.594 178.747 263.860 1.00 127.19 972 GLY B CA 1
ATOM 8515 C C . GLY B 1 972 ? 290.866 179.271 262.642 1.00 127.28 972 GLY B C 1
ATOM 8516 O O . GLY B 1 972 ? 291.083 180.424 262.255 1.00 125.39 972 GLY B O 1
ATOM 8517 N N . ASN B 1 973 ? 290.009 178.459 262.031 1.00 141.03 973 ASN B N 1
ATOM 8518 C CA . ASN B 1 973 ? 289.203 178.887 260.903 1.00 140.59 973 ASN B CA 1
ATOM 8519 C C . ASN B 1 973 ? 287.923 179.550 261.406 1.00 142.85 973 ASN B C 1
ATOM 8520 O O . ASN B 1 973 ? 287.684 179.669 262.610 1.00 145.82 973 ASN B O 1
ATOM 8525 N N . VAL B 1 974 ? 287.086 179.984 260.474 1.00 137.93 974 VAL B N 1
ATOM 8526 C CA . VAL B 1 974 ? 285.855 180.675 260.806 1.00 135.96 974 VAL B CA 1
ATOM 8527 C C . VAL B 1 974 ? 284.677 179.746 260.556 1.00 135.74 974 VAL B C 1
ATOM 8528 O O . VAL B 1 974 ? 284.548 179.128 259.496 1.00 137.31 974 VAL B O 1
ATOM 8532 N N . ILE B 1 975 ? 283.799 179.645 261.549 1.00 134.13 975 ILE B N 1
ATOM 8533 C CA . ILE B 1 975 ? 282.568 178.879 261.390 1.00 136.28 975 ILE B CA 1
ATOM 8534 C C . ILE B 1 975 ? 281.702 179.468 260.287 1.00 137.45 975 ILE B C 1
ATOM 8535 O O . ILE B 1 975 ? 281.230 178.752 259.399 1.00 136.69 975 ILE B O 1
ATOM 8540 N N . GLU B 1 976 ? 281.497 180.781 260.325 1.00 155.76 976 GLU B N 1
ATOM 8541 C CA . GLU B 1 976 ? 280.871 181.526 259.240 1.00 157.70 976 GLU B CA 1
ATOM 8542 C C . GLU B 1 976 ? 281.628 182.834 259.082 1.00 158.57 976 GLU B C 1
ATOM 8543 O O . GLU B 1 976 ? 281.608 183.674 259.988 1.00 157.95 976 GLU B O 1
ATOM 8549 N N . SER B 1 977 ? 282.298 183.006 257.940 1.00 175.34 977 SER B N 1
ATOM 8550 C CA . SER B 1 977 ? 283.050 184.236 257.709 1.00 176.12 977 SER B CA 1
ATOM 8551 C C . SER B 1 977 ? 282.154 185.456 257.882 1.00 177.89 977 SER B C 1
ATOM 8552 O O . SER B 1 977 ? 282.541 186.443 258.518 1.00 176.77 977 SER B O 1
ATOM 8555 N N . ARG B 1 978 ? 280.953 185.404 257.318 1.00 189.36 978 ARG B N 1
ATOM 8556 C CA . ARG B 1 978 ? 279.907 186.376 257.599 1.00 188.28 978 ARG B CA 1
ATOM 8557 C C . ARG B 1 978 ? 278.947 185.764 258.608 1.00 188.45 978 ARG B C 1
ATOM 8558 O O . ARG B 1 978 ? 278.605 184.581 258.502 1.00 188.49 978 ARG B O 1
ATOM 8566 N N . THR B 1 979 ? 278.531 186.561 259.589 1.00 199.71 979 THR B N 1
ATOM 8567 C CA . THR B 1 979 ? 277.670 186.066 260.657 1.00 199.91 979 THR B CA 1
ATOM 8568 C C . THR B 1 979 ? 276.525 185.240 260.091 1.00 199.49 979 THR B C 1
ATOM 8569 O O . THR B 1 979 ? 275.709 185.739 259.311 1.00 200.45 979 THR B O 1
ATOM 8573 N N . GLY B 1 980 ? 276.474 183.969 260.484 1.00 190.28 980 GLY B N 1
ATOM 8574 C CA . GLY B 1 980 ? 275.466 183.059 259.982 1.00 189.02 980 GLY B CA 1
ATOM 8575 C C . GLY B 1 980 ? 274.056 183.584 260.145 1.00 190.48 980 GLY B C 1
ATOM 8576 O O . GLY B 1 980 ? 273.330 183.747 259.160 1.00 190.36 980 GLY B O 1
ATOM 8577 N N . SER B 1 981 ? 273.660 183.858 261.383 1.00 194.65 981 SER B N 1
ATOM 8578 C CA . SER B 1 981 ? 272.326 184.366 261.674 1.00 194.79 981 SER B CA 1
ATOM 8579 C C . SER B 1 981 ? 272.320 184.907 263.099 1.00 194.64 981 SER B C 1
ATOM 8580 O O . SER B 1 981 ? 273.365 184.999 263.752 1.00 194.73 981 SER B O 1
ATOM 8583 N N . GLN B 1 982 ? 271.135 185.260 263.583 1.00 190.37 982 GLN B N 1
ATOM 8584 C CA . GLN B 1 982 ? 270.944 185.821 264.910 1.00 190.11 982 GLN B CA 1
ATOM 8585 C C . GLN B 1 982 ? 270.290 184.790 265.824 1.00 189.56 982 GLN B C 1
ATOM 8586 O O . GLN B 1 982 ? 270.021 183.650 265.433 1.00 189.11 982 GLN B O 1
ATOM 8592 N N . GLY B 1 983 ? 270.036 185.207 267.061 1.00 189.77 983 GLY B N 1
ATOM 8593 C CA . GLY B 1 983 ? 269.323 184.382 268.013 1.00 188.47 983 GLY B CA 1
ATOM 8594 C C . GLY B 1 983 ? 267.884 184.827 268.165 1.00 188.77 983 GLY B C 1
ATOM 8595 O O . GLY B 1 983 ? 267.307 184.743 269.253 1.00 188.88 983 GLY B O 1
ATOM 8596 N N . GLY B 1 984 ? 267.298 185.307 267.071 1.00 195.50 984 GLY B N 1
ATOM 8597 C CA . GLY B 1 984 ? 265.930 185.782 267.083 1.00 195.29 984 GLY B CA 1
ATOM 8598 C C . GLY B 1 984 ? 265.811 187.276 266.860 1.00 196.36 984 GLY B C 1
ATOM 8599 O O . GLY B 1 984 ? 266.035 188.067 267.781 1.00 197.07 984 GLY B O 1
ATOM 8600 N N . SER B 1 985 ? 265.407 187.660 265.642 1.00 197.85 985 SER B N 1
ATOM 8601 C CA . SER B 1 985 ? 265.208 189.096 265.302 1.00 197.46 985 SER B CA 1
ATOM 8602 C C . SER B 1 985 ? 266.408 189.934 265.748 1.00 195.41 985 SER B C 1
ATOM 8603 O O . SER B 1 985 ? 266.222 190.821 266.605 1.00 196.68 985 SER B O 1
ATOM 8606 N N . GLY B 1 986 ? 267.584 189.669 265.175 1.00 160.13 986 GLY B N 1
ATOM 8607 C CA . GLY B 1 986 ? 268.776 190.416 265.519 1.00 158.13 986 GLY B CA 1
ATOM 8608 C C . GLY B 1 986 ? 269.425 190.025 266.825 1.00 159.48 986 GLY B C 1
ATOM 8609 O O . GLY B 1 986 ? 270.220 190.801 267.363 1.00 159.81 986 GLY B O 1
ATOM 8610 N N . GLY B 1 987 ? 269.111 188.846 267.356 1.00 153.78 987 GLY B N 1
ATOM 8611 C CA . GLY B 1 987 ? 269.719 188.392 268.590 1.00 152.01 987 GLY B CA 1
ATOM 8612 C C . GLY B 1 987 ? 271.228 188.317 268.499 1.00 150.85 987 GLY B C 1
ATOM 8613 O O . GLY B 1 987 ? 271.937 189.061 269.184 1.00 149.75 987 GLY B O 1
ATOM 8614 N N . GLU B 1 988 ? 271.734 187.423 267.647 1.00 148.30 988 GLU B N 1
ATOM 8615 C CA . GLU B 1 988 ? 273.177 187.319 267.466 1.00 147.01 988 GLU B CA 1
ATOM 8616 C C . GLU B 1 988 ? 273.752 188.586 266.851 1.00 143.16 988 GLU B C 1
ATOM 8617 O O . GLU B 1 988 ? 274.879 188.974 267.173 1.00 143.17 988 GLU B O 1
ATOM 8623 N N . LYS B 1 989 ? 273.003 189.240 265.963 1.00 122.73 989 LYS B N 1
ATOM 8624 C CA . LYS B 1 989 ? 273.464 190.501 265.392 1.00 122.89 989 LYS B CA 1
ATOM 8625 C C . LYS B 1 989 ? 273.674 191.543 266.485 1.00 123.22 989 LYS B C 1
ATOM 8626 O O . LYS B 1 989 ? 274.722 192.200 266.543 1.00 121.73 989 LYS B O 1
ATOM 8632 N N . GLU B 1 990 ? 272.681 191.712 267.361 1.00 115.16 990 GLU B N 1
ATOM 8633 C CA . GLU B 1 990 ? 272.820 192.662 268.457 1.00 108.33 990 GLU B CA 1
ATOM 8634 C C . GLU B 1 990 ? 273.951 192.256 269.389 1.00 108.43 990 GLU B C 1
ATOM 8635 O O . GLU B 1 990 ? 274.700 193.108 269.881 1.00 108.92 990 GLU B O 1
ATOM 8641 N N . ILE B 1 991 ? 274.087 190.955 269.647 1.00 93.99 991 ILE B N 1
ATOM 8642 C CA . ILE B 1 991 ? 275.155 190.475 270.518 1.00 93.19 991 ILE B CA 1
ATOM 8643 C C . ILE B 1 991 ? 276.511 190.866 269.948 1.00 99.08 991 ILE B C 1
ATOM 8644 O O . ILE B 1 991 ? 277.380 191.387 270.656 1.00 98.76 991 ILE B O 1
ATOM 8649 N N . ILE B 1 992 ? 276.706 190.622 268.652 1.00 104.11 992 ILE B N 1
ATOM 8650 C CA . ILE B 1 992 ? 277.979 190.924 268.008 1.00 97.80 992 ILE B CA 1
ATOM 8651 C C . ILE B 1 992 ? 278.239 192.423 268.007 1.00 97.18 992 ILE B C 1
ATOM 8652 O O . ILE B 1 992 ? 279.362 192.871 268.265 1.00 104.14 992 ILE B O 1
ATOM 8657 N N . ALA B 1 993 ? 277.216 193.222 267.698 1.00 81.75 993 ALA B N 1
ATOM 8658 C CA . ALA B 1 993 ? 277.406 194.668 267.680 1.00 83.94 993 ALA B CA 1
ATOM 8659 C C . ALA B 1 993 ? 277.789 195.187 269.060 1.00 85.90 993 ALA B C 1
ATOM 8660 O O . ALA B 1 993 ? 278.702 196.011 269.192 1.00 80.21 993 ALA B O 1
ATOM 8662 N N . SER B 1 994 ? 277.108 194.707 270.103 1.00 85.44 994 SER B N 1
ATOM 8663 C CA . SER B 1 994 ? 277.433 195.135 271.458 1.00 81.20 994 SER B CA 1
ATOM 8664 C C . SER B 1 994 ? 278.832 194.686 271.858 1.00 77.21 994 SER B C 1
ATOM 8665 O O . SER B 1 994 ? 279.562 195.431 272.519 1.00 78.08 994 SER B O 1
ATOM 8668 N N . TYR B 1 995 ? 279.220 193.469 271.474 1.00 81.44 995 TYR B N 1
ATOM 8669 C CA . TYR B 1 995 ? 280.562 192.992 271.785 1.00 78.73 995 TYR B CA 1
ATOM 8670 C C . TYR B 1 995 ? 281.620 193.856 271.113 1.00 80.02 995 TYR B C 1
ATOM 8671 O O . TYR B 1 995 ? 282.629 194.214 271.731 1.00 86.43 995 TYR B O 1
ATOM 8680 N N . VAL B 1 996 ? 281.403 194.205 269.845 1.00 69.10 996 VAL B N 1
ATOM 8681 C CA . VAL B 1 996 ? 282.354 195.054 269.136 1.00 67.62 996 VAL B CA 1
ATOM 8682 C C . VAL B 1 996 ? 282.429 196.427 269.787 1.00 77.24 996 VAL B C 1
ATOM 8683 O O . VAL B 1 996 ? 283.514 196.999 269.944 1.00 76.49 996 VAL B O 1
ATOM 8687 N N . LEU B 1 997 ? 281.277 196.985 270.166 1.00 76.79 997 LEU B N 1
ATOM 8688 C CA . LEU B 1 997 ? 281.275 198.289 270.819 1.00 71.25 997 LEU B CA 1
ATOM 8689 C C . LEU B 1 997 ? 282.020 198.242 272.147 1.00 69.99 997 LEU B C 1
ATOM 8690 O O . LEU B 1 997 ? 282.784 199.159 272.473 1.00 67.66 997 LEU B O 1
ATOM 8695 N N . THR B 1 998 ? 281.805 197.184 272.930 1.00 68.54 998 THR B N 1
ATOM 8696 C CA . THR B 1 998 ? 282.507 197.051 274.201 1.00 64.50 998 THR B CA 1
ATOM 8697 C C . THR B 1 998 ? 284.008 196.924 273.988 1.00 73.81 998 THR B C 1
ATOM 8698 O O . THR B 1 998 ? 284.801 197.518 274.728 1.00 77.18 998 THR B O 1
ATOM 8702 N N . ALA B 1 999 ? 284.418 196.147 272.985 1.00 74.77 999 ALA B N 1
ATOM 8703 C CA . ALA B 1 999 ? 285.842 196.019 272.697 1.00 69.70 999 ALA B CA 1
ATOM 8704 C C . ALA B 1 999 ? 286.437 197.359 272.290 1.00 67.90 999 ALA B C 1
ATOM 8705 O O . ALA B 1 999 ? 287.545 197.710 272.712 1.00 69.04 999 ALA B O 1
ATOM 8707 N N . SER B 1 1000 ? 285.714 198.121 271.469 1.00 65.97 1000 SER B N 1
ATOM 8708 C CA . SER B 1 1000 ? 286.200 199.434 271.064 1.00 71.11 1000 SER B CA 1
ATOM 8709 C C . SER B 1 1000 ? 286.335 200.363 272.262 1.00 75.06 1000 SER B C 1
ATOM 8710 O O . SER B 1 1000 ? 287.323 201.096 272.380 1.00 76.51 1000 SER B O 1
ATOM 8713 N N . LEU B 1 1001 ? 285.349 200.348 273.161 1.00 73.01 1001 LEU B N 1
ATOM 8714 C CA . LEU B 1 1001 ? 285.429 201.183 274.355 1.00 67.35 1001 LEU B CA 1
ATOM 8715 C C . LEU B 1 1001 ? 286.612 200.787 275.226 1.00 72.42 1001 LEU B C 1
ATOM 8716 O O . LEU B 1 1001 ? 287.340 201.650 275.732 1.00 77.17 1001 LEU B O 1
ATOM 8721 N N . SER B 1 1002 ? 286.820 199.484 275.413 1.00 76.35 1002 SER B N 1
ATOM 8722 C CA . SER B 1 1002 ? 287.945 199.028 276.220 1.00 77.86 1002 SER B CA 1
ATOM 8723 C C . SER B 1 1002 ? 289.269 199.449 275.599 1.00 83.64 1002 SER B C 1
ATOM 8724 O O . SER B 1 1002 ? 290.179 199.899 276.304 1.00 86.25 1002 SER B O 1
ATOM 8727 N N . TYR B 1 1003 ? 289.397 199.312 274.278 1.00 87.61 1003 TYR B N 1
ATOM 8728 C CA . TYR B 1 1003 ? 290.622 199.739 273.613 1.00 85.28 1003 TYR B CA 1
ATOM 8729 C C . TYR B 1 1003 ? 290.832 201.237 273.788 1.00 89.39 1003 TYR B C 1
ATOM 8730 O O . TYR B 1 1003 ? 291.940 201.690 274.093 1.00 96.40 1003 TYR B O 1
ATOM 8739 N N . ALA B 1 1004 ? 289.770 202.024 273.607 1.00 78.42 1004 ALA B N 1
ATOM 8740 C CA . ALA B 1 1004 ? 289.899 203.471 273.732 1.00 78.85 1004 ALA B CA 1
ATOM 8741 C C . ALA B 1 1004 ? 290.338 203.862 275.135 1.00 81.84 1004 ALA B C 1
ATOM 8742 O O . ALA B 1 1004 ? 291.201 204.731 275.303 1.00 87.91 1004 ALA B O 1
ATOM 8744 N N . LEU B 1 1005 ? 289.756 203.236 276.155 1.00 79.87 1005 LEU B N 1
ATOM 8745 C CA . LEU B 1 1005 ? 290.161 203.511 277.526 1.00 77.50 1005 LEU B CA 1
ATOM 8746 C C . LEU B 1 1005 ? 291.477 202.846 277.899 1.00 83.15 1005 LEU B C 1
ATOM 8747 O O . LEU B 1 1005 ? 292.105 203.260 278.878 1.00 85.04 1005 LEU B O 1
ATOM 8752 N N . CYS B 1 1006 ? 291.905 201.838 277.152 1.00 95.85 1006 CYS B N 1
ATOM 8753 C CA . CYS B 1 1006 ? 293.176 201.187 277.439 1.00 89.56 1006 CYS B CA 1
ATOM 8754 C C . CYS B 1 1006 ? 294.326 202.102 277.034 1.00 93.30 1006 CYS B C 1
ATOM 8755 O O . CYS B 1 1006 ? 294.387 202.536 275.878 1.00 98.22 1006 CYS B O 1
ATOM 8758 N N . PRO B 1 1007 ? 295.247 202.417 277.941 1.00 97.52 1007 PRO B N 1
ATOM 8759 C CA . PRO B 1 1007 ? 296.379 203.274 277.576 1.00 103.05 1007 PRO B CA 1
ATOM 8760 C C . PRO B 1 1007 ? 297.245 202.617 276.513 1.00 107.19 1007 PRO B C 1
ATOM 8761 O O . PRO B 1 1007 ? 297.058 201.458 276.136 1.00 104.14 1007 PRO B O 1
ATOM 8765 N N . ALA B 1 1008 ? 298.213 203.386 276.022 1.00 117.00 1008 ALA B N 1
ATOM 8766 C CA . ALA B 1 1008 ? 299.107 202.891 274.985 1.00 113.37 1008 ALA B CA 1
ATOM 8767 C C . ALA B 1 1008 ? 299.843 201.649 275.468 1.00 117.39 1008 ALA B C 1
ATOM 8768 O O . ALA B 1 1008 ? 300.582 201.698 276.457 1.00 119.25 1008 ALA B O 1
ATOM 8770 N N . GLY B 1 1009 ? 299.639 200.537 274.769 1.00 108.46 1009 GLY B N 1
ATOM 8771 C CA . GLY B 1 1009 ? 300.295 199.294 275.142 1.00 105.06 1009 GLY B CA 1
ATOM 8772 C C . GLY B 1 1009 ? 299.902 198.782 276.510 1.00 104.64 1009 GLY B C 1
ATOM 8773 O O . GLY B 1 1009 ? 300.769 198.370 277.290 1.00 103.93 1009 GLY B O 1
ATOM 8774 N N . SER B 1 1010 ? 298.609 198.801 276.822 1.00 105.41 1010 SER B N 1
ATOM 8775 C CA . SER B 1 1010 ? 298.108 198.335 278.105 1.00 104.15 1010 SER B CA 1
ATOM 8776 C C . SER B 1 1010 ? 297.008 197.308 277.885 1.00 104.68 1010 SER B C 1
ATOM 8777 O O . SER B 1 1010 ? 296.216 197.413 276.945 1.00 106.13 1010 SER B O 1
ATOM 8780 N N . ARG B 1 1011 ? 296.969 196.309 278.764 1.00 108.33 1011 ARG B N 1
ATOM 8781 C CA . ARG B 1 1011 ? 295.955 195.267 278.686 1.00 109.76 1011 ARG B CA 1
ATOM 8782 C C . ARG B 1 1011 ? 294.660 195.640 279.391 1.00 108.28 1011 ARG B C 1
ATOM 8783 O O . ARG B 1 1011 ? 293.610 195.075 279.064 1.00 107.45 1011 ARG B O 1
ATOM 8791 N N . TYR B 1 1012 ? 294.705 196.569 280.343 1.00 104.91 1012 TYR B N 1
ATOM 8792 C CA . TYR B 1 1012 ? 293.525 196.948 281.094 1.00 103.17 1012 TYR B CA 1
ATOM 8793 C C . TYR B 1 1012 ? 293.304 198.453 281.019 1.00 105.33 1012 TYR B C 1
ATOM 8794 O O . TYR B 1 1012 ? 294.267 199.225 281.076 1.00 107.81 1012 TYR B O 1
ATOM 8803 N N . PRO B 1 1013 ? 292.054 198.901 280.896 1.00 86.36 1013 PRO B N 1
ATOM 8804 C CA . PRO B 1 1013 ? 291.789 200.342 280.790 1.00 86.47 1013 PRO B CA 1
ATOM 8805 C C . PRO B 1 1013 ? 291.927 201.021 282.144 1.00 81.04 1013 PRO B C 1
ATOM 8806 O O . PRO B 1 1013 ? 291.354 200.573 283.138 1.00 83.84 1013 PRO B O 1
ATOM 8810 N N . LEU B 1 1014 ? 292.686 202.118 282.175 1.00 75.69 1014 LEU B N 1
ATOM 8811 C CA . LEU B 1 1014 ? 292.878 202.846 283.425 1.00 78.62 1014 LEU B CA 1
ATOM 8812 C C . LEU B 1 1014 ? 291.553 203.369 283.965 1.00 86.87 1014 LEU B C 1
ATOM 8813 O O . LEU B 1 1014 ? 291.290 203.289 285.170 1.00 87.99 1014 LEU B O 1
ATOM 8818 N N . PHE B 1 1015 ? 290.709 203.911 283.090 1.00 86.09 1015 PHE B N 1
ATOM 8819 C CA . PHE B 1 1015 ? 289.380 204.398 283.459 1.00 79.01 1015 PHE B CA 1
ATOM 8820 C C . PHE B 1 1015 ? 288.392 203.270 283.180 1.00 84.55 1015 PHE B C 1
ATOM 8821 O O . PHE B 1 1015 ? 287.905 203.107 282.062 1.00 89.09 1015 PHE B O 1
ATOM 8829 N N . GLY B 1 1016 ? 288.096 202.486 284.211 1.00 79.82 1016 GLY B N 1
ATOM 8830 C CA . GLY B 1 1016 ? 287.302 201.284 284.073 1.00 78.74 1016 GLY B CA 1
ATOM 8831 C C . GLY B 1 1016 ? 285.815 201.426 284.306 1.00 82.98 1016 GLY B C 1
ATOM 8832 O O . GLY B 1 1016 ? 285.120 200.407 284.376 1.00 86.92 1016 GLY B O 1
ATOM 8833 N N . THR B 1 1017 ? 285.296 202.643 284.428 1.00 76.14 1017 THR B N 1
ATOM 8834 C CA . THR B 1 1017 ? 283.882 202.860 284.704 1.00 69.99 1017 THR B CA 1
ATOM 8835 C C . THR B 1 1017 ? 283.164 203.302 283.438 1.00 69.03 1017 THR B C 1
ATOM 8836 O O . THR B 1 1017 ? 283.627 204.207 282.737 1.00 72.38 1017 THR B O 1
ATOM 8840 N N . ILE B 1 1018 ? 282.034 202.663 283.152 1.00 73.24 1018 ILE B N 1
ATOM 8841 C CA . ILE B 1 1018 ? 281.197 202.990 282.005 1.00 67.66 1018 ILE B CA 1
ATOM 8842 C C . ILE B 1 1018 ? 279.776 203.212 282.497 1.00 74.86 1018 ILE B C 1
ATOM 8843 O O . ILE B 1 1018 ? 279.263 202.425 283.300 1.00 77.88 1018 ILE B O 1
ATOM 8848 N N . ILE B 1 1019 ? 279.144 204.278 282.016 1.00 69.10 1019 ILE B N 1
ATOM 8849 C CA . ILE B 1 1019 ? 277.761 204.599 282.343 1.00 63.06 1019 ILE B CA 1
ATOM 8850 C C . ILE B 1 1019 ? 276.943 204.521 281.065 1.00 68.22 1019 ILE B C 1
ATOM 8851 O O . ILE B 1 1019 ? 277.308 205.129 280.052 1.00 90.86 1019 ILE B O 1
ATOM 8856 N N . LEU B 1 1020 ? 275.842 203.776 281.108 1.00 30.10 1020 LEU B N 1
ATOM 8857 C CA . LEU B 1 1020 ? 274.950 203.667 279.960 1.00 56.78 1020 LEU B CA 1
ATOM 8858 C C . LEU B 1 1020 ? 273.524 203.924 280.418 1.00 53.96 1020 LEU B C 1
ATOM 8859 O O . LEU B 1 1020 ? 272.936 203.098 281.119 1.00 57.03 1020 LEU B O 1
ATOM 8864 N N . ASP B 1 1021 ? 272.987 205.120 280.150 1.00 60.68 1021 ASP B N 1
ATOM 8865 C CA . ASP B 1 1021 ? 271.603 205.480 280.577 1.00 56.48 1021 ASP B CA 1
ATOM 8866 C C . ASP B 1 1021 ? 270.595 204.635 279.791 1.00 60.94 1021 ASP B C 1
ATOM 8867 O O . ASP B 1 1021 ? 270.943 204.243 278.660 1.00 64.27 1021 ASP B O 1
ATOM 8872 N N . GLU B 1 1022 ? 269.391 204.405 280.338 1.00 79.72 1022 GLU B N 1
ATOM 8873 C CA . GLU B 1 1022 ? 268.407 203.495 279.680 1.00 76.37 1022 GLU B CA 1
ATOM 8874 C C . GLU B 1 1022 ? 269.175 202.223 279.335 1.00 78.77 1022 GLU B C 1
ATOM 8875 O O . GLU B 1 1022 ? 269.410 201.994 278.131 1.00 84.86 1022 GLU B O 1
ATOM 8881 N N . ALA B 1 1023 ? 269.502 201.404 280.340 1.00 64.97 1023 ALA B N 1
ATOM 8882 C CA . ALA B 1 1023 ? 270.396 200.280 280.094 1.00 63.07 1023 ALA B CA 1
ATOM 8883 C C . ALA B 1 1023 ? 269.962 199.416 278.916 1.00 71.24 1023 ALA B C 1
ATOM 8884 O O . ALA B 1 1023 ? 270.667 199.326 277.905 1.00 81.46 1023 ALA B O 1
ATOM 8886 N N . PHE B 1 1024 ? 268.802 198.771 279.022 1.00 62.36 1024 PHE B N 1
ATOM 8887 C CA . PHE B 1 1024 ? 268.350 197.842 277.983 1.00 61.81 1024 PHE B CA 1
ATOM 8888 C C . PHE B 1 1024 ? 266.839 197.993 277.826 1.00 73.51 1024 PHE B C 1
ATOM 8889 O O . PHE B 1 1024 ? 266.062 197.318 278.506 1.00 80.25 1024 PHE B O 1
ATOM 8897 N N . SER B 1 1025 ? 266.435 198.874 276.917 1.00 79.31 1025 SER B N 1
ATOM 8898 C CA . SER B 1 1025 ? 265.030 199.052 276.582 1.00 84.38 1025 SER B CA 1
ATOM 8899 C C . SER B 1 1025 ? 264.644 198.357 275.288 1.00 87.34 1025 SER B C 1
ATOM 8900 O O . SER B 1 1025 ? 263.519 197.863 275.171 1.00 91.78 1025 SER B O 1
ATOM 8903 N N . ARG B 1 1026 ? 265.557 198.308 274.323 1.00 94.47 1026 ARG B N 1
ATOM 8904 C CA . ARG B 1 1026 ? 265.336 197.649 273.046 1.00 94.06 1026 ARG B CA 1
ATOM 8905 C C . ARG B 1 1026 ? 265.997 196.281 272.976 1.00 94.95 1026 ARG B C 1
ATOM 8906 O O . ARG B 1 1026 ? 266.063 195.690 271.895 1.00 102.95 1026 ARG B O 1
ATOM 8914 N N . SER B 1 1027 ? 266.488 195.765 274.099 1.00 84.00 1027 SER B N 1
ATOM 8915 C CA . SER B 1 1027 ? 267.221 194.509 274.137 1.00 86.21 1027 SER B CA 1
ATOM 8916 C C . SER B 1 1027 ? 266.485 193.503 275.008 1.00 83.98 1027 SER B C 1
ATOM 8917 O O . SER B 1 1027 ? 266.006 193.841 276.095 1.00 86.03 1027 SER B O 1
ATOM 8920 N N . SER B 1 1028 ? 266.403 192.267 274.525 1.00 79.12 1028 SER B N 1
ATOM 8921 C CA . SER B 1 1028 ? 265.738 191.211 275.268 1.00 84.70 1028 SER B CA 1
ATOM 8922 C C . SER B 1 1028 ? 266.583 190.787 276.467 1.00 86.39 1028 SER B C 1
ATOM 8923 O O . SER B 1 1028 ? 267.782 191.065 276.552 1.00 88.24 1028 SER B O 1
ATOM 8926 N N . HIS B 1 1029 ? 265.936 190.097 277.407 1.00 94.97 1029 HIS B N 1
ATOM 8927 C CA . HIS B 1 1029 ? 266.647 189.626 278.589 1.00 93.87 1029 HIS B CA 1
ATOM 8928 C C . HIS B 1 1029 ? 267.757 188.653 278.223 1.00 98.14 1029 HIS B C 1
ATOM 8929 O O . HIS B 1 1029 ? 268.795 188.614 278.893 1.00 99.73 1029 HIS B O 1
ATOM 8936 N N . ALA B 1 1030 ? 267.558 187.857 277.172 1.00 95.05 1030 ALA B N 1
ATOM 8937 C CA . ALA B 1 1030 ? 268.595 186.920 276.757 1.00 95.22 1030 ALA B CA 1
ATOM 8938 C C . ALA B 1 1030 ? 269.856 187.651 276.316 1.00 93.29 1030 ALA B C 1
ATOM 8939 O O . ALA B 1 1030 ? 270.971 187.244 276.660 1.00 95.24 1030 ALA B O 1
ATOM 8941 N N . VAL B 1 1031 ? 269.701 188.732 275.558 1.00 75.91 1031 VAL B N 1
ATOM 8942 C CA . VAL B 1 1031 ? 270.862 189.436 275.029 1.00 80.29 1031 VAL B CA 1
ATOM 8943 C C . VAL B 1 1031 ? 271.484 190.378 276.056 1.00 82.03 1031 VAL B C 1
ATOM 8944 O O . VAL B 1 1031 ? 272.703 190.575 276.047 1.00 84.32 1031 VAL B O 1
ATOM 8948 N N . ALA B 1 1032 ? 270.674 190.975 276.934 1.00 73.10 1032 ALA B N 1
ATOM 8949 C CA . ALA B 1 1032 ? 271.213 191.920 277.907 1.00 70.57 1032 ALA B CA 1
ATOM 8950 C C . ALA B 1 1032 ? 272.198 191.239 278.847 1.00 72.94 1032 ALA B C 1
ATOM 8951 O O . ALA B 1 1032 ? 273.236 191.815 279.198 1.00 80.82 1032 ALA B O 1
ATOM 8953 N N . GLY B 1 1033 ? 271.885 190.018 279.275 1.00 66.62 1033 GLY B N 1
ATOM 8954 C CA . GLY B 1 1033 ? 272.838 189.271 280.076 1.00 69.08 1033 GLY B CA 1
ATOM 8955 C C . GLY B 1 1033 ? 274.149 189.060 279.348 1.00 74.47 1033 GLY B C 1
ATOM 8956 O O . GLY B 1 1033 ? 275.224 189.142 279.944 1.00 76.13 1033 GLY B O 1
ATOM 8957 N N . ARG B 1 1034 ? 274.078 188.791 278.044 1.00 79.50 1034 ARG B N 1
ATOM 8958 C CA . ARG B 1 1034 ? 275.296 188.626 277.262 1.00 77.55 1034 ARG B CA 1
ATOM 8959 C C . ARG B 1 1034 ? 276.087 189.925 277.183 1.00 75.69 1034 ARG B C 1
ATOM 8960 O O . ARG B 1 1034 ? 277.319 189.908 277.259 1.00 79.85 1034 ARG B O 1
ATOM 8968 N N . ILE B 1 1035 ? 275.405 191.059 277.012 1.00 65.64 1035 ILE B N 1
ATOM 8969 C CA . ILE B 1 1035 ? 276.124 192.334 276.980 1.00 67.42 1035 ILE B CA 1
ATOM 8970 C C . ILE B 1 1035 ? 276.808 192.587 278.317 1.00 72.27 1035 ILE B C 1
ATOM 8971 O O . ILE B 1 1035 ? 277.945 193.070 278.371 1.00 73.19 1035 ILE B O 1
ATOM 8976 N N . ILE B 1 1036 ? 276.122 192.279 279.417 1.00 73.99 1036 ILE B N 1
ATOM 8977 C CA . ILE B 1 1036 ? 276.733 192.456 280.731 1.00 69.69 1036 ILE B CA 1
ATOM 8978 C C . ILE B 1 1036 ? 277.945 191.547 280.887 1.00 78.34 1036 ILE B C 1
ATOM 8979 O O . ILE B 1 1036 ? 278.992 191.963 281.400 1.00 86.27 1036 ILE B O 1
ATOM 8984 N N . ALA B 1 1037 ? 277.822 190.292 280.457 1.00 80.33 1037 ALA B N 1
ATOM 8985 C CA . ALA B 1 1037 ? 278.953 189.375 280.533 1.00 78.60 1037 ALA B CA 1
ATOM 8986 C C . ALA B 1 1037 ? 280.129 189.901 279.724 1.00 71.75 1037 ALA B C 1
ATOM 8987 O O . ALA B 1 1037 ? 281.275 189.877 280.184 1.00 73.82 1037 ALA B O 1
ATOM 8989 N N . ALA B 1 1038 ? 279.860 190.395 278.515 1.00 65.57 1038 ALA B N 1
ATOM 8990 C CA . ALA B 1 1038 ? 280.924 190.945 277.685 1.00 71.81 1038 ALA B CA 1
ATOM 8991 C C . ALA B 1 1038 ? 281.581 192.139 278.359 1.00 73.87 1038 ALA B C 1
ATOM 8992 O O . ALA B 1 1038 ? 282.810 192.269 278.351 1.00 85.41 1038 ALA B O 1
ATOM 8994 N N . LEU B 1 1039 ? 280.777 193.022 278.951 1.00 64.19 1039 LEU B N 1
ATOM 8995 C CA . LEU B 1 1039 ? 281.333 194.154 279.681 1.00 71.21 1039 LEU B CA 1
ATOM 8996 C C . LEU B 1 1039 ? 282.241 193.676 280.804 1.00 69.39 1039 LEU B C 1
ATOM 8997 O O . LEU B 1 1039 ? 283.287 194.278 281.069 1.00 72.09 1039 LEU B O 1
ATOM 9002 N N . ARG B 1 1040 ? 281.849 192.596 281.479 1.00 82.07 1040 ARG B N 1
ATOM 9003 C CA . ARG B 1 1040 ? 282.698 192.028 282.520 1.00 77.24 1040 ARG B CA 1
ATOM 9004 C C . ARG B 1 1040 ? 284.005 191.495 281.943 1.00 82.57 1040 ARG B C 1
ATOM 9005 O O . ARG B 1 1040 ? 285.075 191.695 282.529 1.00 90.40 1040 ARG B O 1
ATOM 9013 N N . GLU B 1 1041 ? 283.939 190.816 280.795 1.00 88.94 1041 GLU B N 1
ATOM 9014 C CA . GLU B 1 1041 ? 285.144 190.226 280.217 1.00 89.46 1041 GLU B CA 1
ATOM 9015 C C . GLU B 1 1041 ? 286.179 191.291 279.886 1.00 84.90 1041 GLU B C 1
ATOM 9016 O O . GLU B 1 1041 ? 287.373 191.108 280.146 1.00 92.42 1041 GLU B O 1
ATOM 9022 N N . PHE B 1 1042 ? 285.744 192.406 279.310 1.00 55.36 1042 PHE B N 1
ATOM 9023 C CA . PHE B 1 1042 ? 286.653 193.466 278.900 1.00 62.66 1042 PHE B CA 1
ATOM 9024 C C . PHE B 1 1042 ? 287.097 194.347 280.056 1.00 71.72 1042 PHE B C 1
ATOM 9025 O O . PHE B 1 1042 ? 287.648 195.426 279.817 1.00 79.18 1042 PHE B O 1
ATOM 9033 N N . GLY B 1 1043 ? 286.875 193.918 281.294 1.00 80.68 1043 GLY B N 1
ATOM 9034 C CA . GLY B 1 1043 ? 287.347 194.674 282.441 1.00 80.65 1043 GLY B CA 1
ATOM 9035 C C . GLY B 1 1043 ? 286.737 196.051 282.568 1.00 79.01 1043 GLY B C 1
ATOM 9036 O O . GLY B 1 1043 ? 287.445 197.014 282.888 1.00 86.97 1043 GLY B O 1
ATOM 9037 N N . LEU B 1 1044 ? 285.436 196.170 282.326 1.00 64.70 1044 LEU B N 1
ATOM 9038 C CA . LEU B 1 1044 ? 284.725 197.434 282.451 1.00 63.33 1044 LEU B CA 1
ATOM 9039 C C . LEU B 1 1044 ? 283.741 197.338 283.609 1.00 70.00 1044 LEU B C 1
ATOM 9040 O O . LEU B 1 1044 ? 282.905 196.430 283.645 1.00 69.33 1044 LEU B O 1
ATOM 9045 N N . HIS B 1 1045 ? 283.847 198.271 284.549 1.00 71.56 1045 HIS B N 1
ATOM 9046 C CA . HIS B 1 1045 ? 282.910 198.375 285.661 1.00 60.43 1045 HIS B CA 1
ATOM 9047 C C . HIS B 1 1045 ? 281.791 199.317 285.237 1.00 62.16 1045 HIS B C 1
ATOM 9048 O O . HIS B 1 1045 ? 282.025 200.508 285.013 1.00 72.30 1045 HIS B O 1
ATOM 9055 N N . ALA B 1 1046 ? 280.579 198.785 285.120 1.00 43.98 1046 ALA B N 1
ATOM 9056 C CA . ALA B 1 1046 ? 279.460 199.510 284.539 1.00 43.43 1046 ALA B CA 1
ATOM 9057 C C . ALA B 1 1046 ? 278.389 199.785 285.583 1.00 52.44 1046 ALA B C 1
ATOM 9058 O O . ALA B 1 1046 ? 278.135 198.956 286.462 1.00 59.84 1046 ALA B O 1
ATOM 9060 N N . VAL B 1 1047 ? 277.767 200.955 285.478 1.00 42.42 1047 VAL B N 1
ATOM 9061 C CA . VAL B 1 1047 ? 276.581 201.300 286.250 1.00 38.45 1047 VAL B CA 1
ATOM 9062 C C . VAL B 1 1047 ? 275.427 201.472 285.275 1.00 40.14 1047 VAL B C 1
ATOM 9063 O O . VAL B 1 1047 ? 275.524 202.236 284.308 1.00 66.16 1047 VAL B O 1
ATOM 9067 N N . PHE B 1 1048 ? 274.344 200.744 285.513 1.00 45.13 1048 PHE B N 1
ATOM 9068 C CA . PHE B 1 1048 ? 273.221 200.700 284.589 1.00 40.41 1048 PHE B CA 1
ATOM 9069 C C . PHE B 1 1048 ? 272.054 201.507 285.134 1.00 51.89 1048 PHE B C 1
ATOM 9070 O O . PHE B 1 1048 ? 271.650 201.326 286.283 1.00 67.41 1048 PHE B O 1
ATOM 9078 N N . ILE B 1 1049 ? 271.491 202.367 284.273 1.00 48.76 1049 ILE B N 1
ATOM 9079 C CA . ILE B 1 1049 ? 270.325 203.215 284.665 1.00 46.88 1049 ILE B CA 1
ATOM 9080 C C . ILE B 1 1049 ? 269.063 202.669 283.990 1.00 48.79 1049 ILE B C 1
ATOM 9081 O O . ILE B 1 1049 ? 269.031 202.655 282.754 1.00 68.67 1049 ILE B O 1
ATOM 9086 N N . THR B 1 1050 ? 268.061 202.264 284.770 1.00 39.78 1050 THR B N 1
ATOM 9087 C CA . THR B 1 1050 ? 266.822 201.704 284.261 1.00 46.66 1050 THR B CA 1
ATOM 9088 C C . THR B 1 1050 ? 265.650 202.392 284.939 1.00 55.16 1050 THR B C 1
ATOM 9089 O O . THR B 1 1050 ? 265.778 202.870 286.071 1.00 71.21 1050 THR B O 1
ATOM 9093 N N . PRO B 1 1051 ? 264.504 202.463 284.273 1.00 40.87 1051 PRO B N 1
ATOM 9094 C CA . PRO B 1 1051 ? 263.302 203.042 284.893 1.00 40.35 1051 PRO B CA 1
ATOM 9095 C C . PRO B 1 1051 ? 262.527 202.006 285.705 1.00 44.00 1051 PRO B C 1
ATOM 9096 O O . PRO B 1 1051 ? 261.354 201.724 285.449 1.00 56.11 1051 PRO B O 1
ATOM 9100 N N . ASN B 1 1052 ? 263.196 201.428 286.701 1.00 48.44 1052 ASN B N 1
ATOM 9101 C CA . ASN B 1 1052 ? 262.613 200.365 287.513 1.00 51.63 1052 ASN B CA 1
ATOM 9102 C C . ASN B 1 1052 ? 262.259 199.150 286.665 1.00 56.98 1052 ASN B C 1
ATOM 9103 O O . ASN B 1 1052 ? 261.320 198.415 286.974 1.00 72.41 1052 ASN B O 1
ATOM 9108 N N . LYS B 1 1053 ? 263.013 198.927 285.594 1.00 57.24 1053 LYS B N 1
ATOM 9109 C CA . LYS B 1 1053 ? 262.739 197.855 284.652 1.00 65.79 1053 LYS B CA 1
ATOM 9110 C C . LYS B 1 1053 ? 263.934 196.920 284.559 1.00 71.77 1053 LYS B C 1
ATOM 9111 O O . LYS B 1 1053 ? 265.085 197.335 284.723 1.00 77.39 1053 LYS B O 1
ATOM 9117 N N . GLU B 1 1054 ? 263.648 195.649 284.286 1.00 74.56 1054 GLU B N 1
ATOM 9118 C CA . GLU B 1 1054 ? 264.676 194.623 284.159 1.00 72.67 1054 GLU B CA 1
ATOM 9119 C C . GLU B 1 1054 ? 265.431 194.450 285.477 1.00 71.19 1054 GLU B C 1
ATOM 9120 O O . GLU B 1 1054 ? 266.659 194.503 285.540 1.00 81.05 1054 GLU B O 1
ATOM 9126 N N . MET B 1 1055 ? 264.659 194.240 286.541 1.00 62.81 1055 MET B N 1
ATOM 9127 C CA . MET B 1 1055 ? 265.244 194.124 287.869 1.00 65.12 1055 MET B CA 1
ATOM 9128 C C . MET B 1 1055 ? 265.911 192.776 288.096 1.00 71.37 1055 MET B C 1
ATOM 9129 O O . MET B 1 1055 ? 266.884 192.698 288.851 1.00 81.98 1055 MET B O 1
ATOM 9134 N N . ARG B 1 1056 ? 265.416 191.710 287.469 1.00 74.18 1056 ARG B N 1
ATOM 9135 C CA . ARG B 1 1056 ? 265.979 190.387 287.718 1.00 72.97 1056 ARG B CA 1
ATOM 9136 C C . ARG B 1 1056 ? 267.440 190.323 287.290 1.00 77.84 1056 ARG B C 1
ATOM 9137 O O . ARG B 1 1056 ? 268.321 189.956 288.078 1.00 83.19 1056 ARG B O 1
ATOM 9145 N N . LEU B 1 1057 ? 267.723 190.699 286.043 1.00 72.29 1057 LEU B N 1
ATOM 9146 C CA . LEU B 1 1057 ? 269.095 190.616 285.561 1.00 75.61 1057 LEU B CA 1
ATOM 9147 C C . LEU B 1 1057 ? 269.992 191.659 286.212 1.00 75.05 1057 LEU B C 1
ATOM 9148 O O . LEU B 1 1057 ? 271.169 191.383 286.469 1.00 83.61 1057 LEU B O 1
ATOM 9153 N N . LEU B 1 1058 ? 269.468 192.852 286.494 1.00 63.02 1058 LEU B N 1
ATOM 9154 C CA . LEU B 1 1058 ? 270.264 193.839 287.215 1.00 63.72 1058 LEU B CA 1
ATOM 9155 C C . LEU B 1 1058 ? 270.657 193.316 288.588 1.00 64.97 1058 LEU B C 1
ATOM 9156 O O . LEU B 1 1058 ? 271.798 193.492 289.029 1.00 72.93 1058 LEU B O 1
ATOM 9161 N N . ARG B 1 1059 ? 269.719 192.670 289.278 1.00 59.32 1059 ARG B N 1
ATOM 9162 C CA . ARG B 1 1059 ? 269.997 192.123 290.600 1.00 56.05 1059 ARG B CA 1
ATOM 9163 C C . ARG B 1 1059 ? 271.003 190.982 290.529 1.00 65.97 1059 ARG B C 1
ATOM 9164 O O . ARG B 1 1059 ? 271.875 190.860 291.396 1.00 78.37 1059 ARG B O 1
ATOM 9172 N N . ASP B 1 1060 ? 270.898 190.131 289.506 1.00 78.46 1060 ASP B N 1
ATOM 9173 C CA . ASP B 1 1060 ? 271.885 189.065 289.346 1.00 75.93 1060 ASP B CA 1
ATOM 9174 C C . ASP B 1 1060 ? 273.275 189.621 289.056 1.00 77.04 1060 ASP B C 1
ATOM 9175 O O . ASP B 1 1060 ? 274.272 189.114 289.580 1.00 78.99 1060 ASP B O 1
ATOM 9180 N N . HIS B 1 1061 ? 273.365 190.658 288.224 1.00 70.39 1061 HIS B N 1
ATOM 9181 C CA . HIS B 1 1061 ? 274.649 191.152 287.743 1.00 64.88 1061 HIS B CA 1
ATOM 9182 C C . HIS B 1 1061 ? 275.091 192.449 288.409 1.00 62.61 1061 HIS B C 1
ATOM 9183 O O . HIS B 1 1061 ? 275.964 193.138 287.874 1.00 67.10 1061 HIS B O 1
ATOM 9190 N N . THR B 1 1062 ? 274.519 192.802 289.557 1.00 53.59 1062 THR B N 1
ATOM 9191 C CA . THR B 1 1062 ? 274.944 193.987 290.286 1.00 53.87 1062 THR B CA 1
ATOM 9192 C C . THR B 1 1062 ? 274.858 193.714 291.780 1.00 59.56 1062 THR B C 1
ATOM 9193 O O . THR B 1 1062 ? 274.347 192.682 292.219 1.00 58.16 1062 THR B O 1
ATOM 9197 N N . ARG B 1 1063 ? 275.375 194.661 292.568 1.00 56.41 1063 ARG B N 1
ATOM 9198 C CA . ARG B 1 1063 ? 275.379 194.506 294.017 1.00 53.90 1063 ARG B CA 1
ATOM 9199 C C . ARG B 1 1063 ? 275.013 195.797 294.740 1.00 59.41 1063 ARG B C 1
ATOM 9200 O O . ARG B 1 1063 ? 275.305 195.931 295.933 1.00 70.75 1063 ARG B O 1
ATOM 9208 N N . SER B 1 1064 ? 274.387 196.747 294.054 1.00 60.21 1064 SER B N 1
ATOM 9209 C CA . SER B 1 1064 ? 273.913 197.964 294.696 1.00 56.11 1064 SER B CA 1
ATOM 9210 C C . SER B 1 1064 ? 272.901 198.627 293.777 1.00 64.24 1064 SER B C 1
ATOM 9211 O O . SER B 1 1064 ? 272.748 198.245 292.615 1.00 69.25 1064 SER B O 1
ATOM 9214 N N . ALA B 1 1065 ? 272.206 199.621 294.319 1.00 60.15 1065 ALA B N 1
ATOM 9215 C CA . ALA B 1 1065 ? 271.195 200.353 293.574 1.00 47.90 1065 ALA B CA 1
ATOM 9216 C C . ALA B 1 1065 ? 270.967 201.708 294.220 1.00 52.60 1065 ALA B C 1
ATOM 9217 O O . ALA B 1 1065 ? 270.824 201.809 295.441 1.00 70.28 1065 ALA B O 1
ATOM 9219 N N . ILE B 1 1066 ? 270.924 202.749 293.395 1.00 43.99 1066 ILE B N 1
ATOM 9220 C CA . ILE B 1 1066 ? 270.656 204.094 293.884 1.00 36.41 1066 ILE B CA 1
ATOM 9221 C C . ILE B 1 1066 ? 269.230 204.471 293.522 1.00 49.53 1066 ILE B C 1
ATOM 9222 O O . ILE B 1 1066 ? 268.977 205.004 292.437 1.00 70.61 1066 ILE B O 1
ATOM 9227 N N . VAL B 1 1067 ? 268.287 204.206 294.423 1.00 35.58 1067 VAL B N 1
ATOM 9228 C CA . VAL B 1 1067 ? 266.892 204.517 294.143 1.00 36.33 1067 VAL B CA 1
ATOM 9229 C C . VAL B 1 1067 ? 266.725 206.030 294.137 1.00 52.76 1067 VAL B C 1
ATOM 9230 O O . VAL B 1 1067 ? 266.951 206.696 295.152 1.00 67.84 1067 VAL B O 1
ATOM 9234 N N . VAL B 1 1068 ? 266.329 206.578 292.994 1.00 31.91 1068 VAL B N 1
ATOM 9235 C CA . VAL B 1 1068 ? 266.189 208.017 292.814 1.00 29.22 1068 VAL B CA 1
ATOM 9236 C C . VAL B 1 1068 ? 264.708 208.344 292.726 1.00 34.83 1068 VAL B C 1
ATOM 9237 O O . VAL B 1 1068 ? 263.980 207.738 291.933 1.00 49.87 1068 VAL B O 1
ATOM 9241 N N . HIS B 1 1069 ? 264.261 209.295 293.540 1.00 51.17 1069 HIS B N 1
ATOM 9242 C CA . HIS B 1 1069 ? 262.863 209.695 293.545 1.00 53.91 1069 HIS B CA 1
ATOM 9243 C C . HIS B 1 1069 ? 262.762 211.210 293.599 1.00 68.33 1069 HIS B C 1
ATOM 9244 O O . HIS B 1 1069 ? 263.460 211.858 294.381 1.00 74.30 1069 HIS B O 1
ATOM 9251 N N . ARG B 1 1070 ? 261.888 211.761 292.745 1.00 70.63 1070 ARG B N 1
ATOM 9252 C CA . ARG B 1 1070 ? 261.677 213.233 292.699 1.00 64.40 1070 ARG B CA 1
ATOM 9253 C C . ARG B 1 1070 ? 260.255 213.555 293.161 1.00 67.58 1070 ARG B C 1
ATOM 9254 O O . ARG B 1 1070 ? 259.304 213.108 292.490 1.00 72.81 1070 ARG B O 1
ATOM 9262 N N . ARG B 1 1071 ? 260.122 214.301 294.257 1.00 74.57 1071 ARG B N 1
ATOM 9263 C CA . ARG B 1 1071 ? 258.826 214.694 294.787 1.00 70.50 1071 ARG B CA 1
ATOM 9264 C C . ARG B 1 1071 ? 258.667 216.195 294.610 1.00 68.85 1071 ARG B C 1
ATOM 9265 O O . ARG B 1 1071 ? 259.564 216.965 294.966 1.00 75.00 1071 ARG B O 1
ATOM 9273 N N . GLY B 1 1072 ? 257.531 216.607 294.059 1.00 70.35 1072 GLY B N 1
ATOM 9274 C CA . GLY B 1 1072 ? 257.379 218.009 293.726 1.00 79.75 1072 GLY B CA 1
ATOM 9275 C C . GLY B 1 1072 ? 258.400 218.417 292.682 1.00 79.44 1072 GLY B C 1
ATOM 9276 O O . GLY B 1 1072 ? 258.512 217.807 291.614 1.00 78.29 1072 GLY B O 1
ATOM 9277 N N . GLN B 1 1073 ? 259.159 219.464 292.992 1.00 87.29 1073 GLN B N 1
ATOM 9278 C CA . GLN B 1 1073 ? 260.169 219.962 292.070 1.00 86.45 1073 GLN B CA 1
ATOM 9279 C C . GLN B 1 1073 ? 261.579 219.510 292.427 1.00 87.01 1073 GLN B C 1
ATOM 9280 O O . GLN B 1 1073 ? 262.483 219.638 291.594 1.00 93.25 1073 GLN B O 1
ATOM 9286 N N . ASN B 1 1074 ? 261.786 218.968 293.622 1.00 82.24 1074 ASN B N 1
ATOM 9287 C CA . ASN B 1 1074 ? 263.112 218.540 294.040 1.00 85.19 1074 ASN B CA 1
ATOM 9288 C C . ASN B 1 1074 ? 263.201 217.018 294.098 1.00 86.12 1074 ASN B C 1
ATOM 9289 O O . ASN B 1 1074 ? 262.231 216.320 294.404 1.00 89.06 1074 ASN B O 1
ATOM 9294 N N . SER B 1 1075 ? 264.394 216.512 293.805 1.00 72.05 1075 SER B N 1
ATOM 9295 C CA . SER B 1 1075 ? 264.661 215.085 293.746 1.00 70.41 1075 SER B CA 1
ATOM 9296 C C . SER B 1 1075 ? 265.658 214.700 294.829 1.00 76.85 1075 SER B C 1
ATOM 9297 O O . SER B 1 1075 ? 266.277 215.551 295.470 1.00 86.33 1075 SER B O 1
ATOM 9300 N N . ASN B 1 1076 ? 265.805 213.393 295.031 1.00 60.68 1076 ASN B N 1
ATOM 9301 C CA . ASN B 1 1076 ? 266.670 212.880 296.080 1.00 61.75 1076 ASN B CA 1
ATOM 9302 C C . ASN B 1 1076 ? 267.026 211.433 295.773 1.00 64.86 1076 ASN B C 1
ATOM 9303 O O . ASN B 1 1076 ? 266.378 210.777 294.951 1.00 67.95 1076 ASN B O 1
ATOM 9308 N N . MET B 1 1077 ? 268.065 210.951 296.444 1.00 61.86 1077 MET B N 1
ATOM 9309 C CA . MET B 1 1077 ? 268.597 209.612 296.247 1.00 53.55 1077 MET B CA 1
ATOM 9310 C C . MET B 1 1077 ? 268.500 208.804 297.533 1.00 60.48 1077 MET B C 1
ATOM 9311 O O . MET B 1 1077 ? 268.330 209.341 298.630 1.00 73.30 1077 MET B O 1
ATOM 9316 N N . ALA B 1 1078 ? 268.608 207.487 297.375 1.00 60.57 1078 ALA B N 1
ATOM 9317 C CA . ALA B 1 1078 ? 268.653 206.569 298.511 1.00 57.59 1078 ALA B CA 1
ATOM 9318 C C . ALA B 1 1078 ? 269.488 205.370 298.073 1.00 59.43 1078 ALA B C 1
ATOM 9319 O O . ALA B 1 1078 ? 269.067 204.603 297.203 1.00 66.08 1078 ALA B O 1
ATOM 9321 N N . SER B 1 1079 ? 270.675 205.235 298.653 1.00 49.66 1079 SER B N 1
ATOM 9322 C CA . SER B 1 1079 ? 271.556 204.138 298.286 1.00 51.43 1079 SER B CA 1
ATOM 9323 C C . SER B 1 1079 ? 271.128 202.854 298.983 1.00 53.53 1079 SER B C 1
ATOM 9324 O O . SER B 1 1079 ? 270.644 202.873 300.117 1.00 70.24 1079 SER B O 1
ATOM 9327 N N . LEU B 1 1080 ? 271.315 201.732 298.296 1.00 51.66 1080 LEU B N 1
ATOM 9328 C CA . LEU B 1 1080 ? 270.958 200.425 298.820 1.00 44.76 1080 LEU B CA 1
ATOM 9329 C C . LEU B 1 1080 ? 271.975 199.430 298.293 1.00 53.83 1080 LEU B C 1
ATOM 9330 O O . LEU B 1 1080 ? 272.484 199.595 297.183 1.00 72.69 1080 LEU B O 1
ATOM 9335 N N . SER B 1 1081 ? 272.271 198.403 299.082 1.00 55.63 1081 SER B N 1
ATOM 9336 C CA . SER B 1 1081 ? 273.260 197.416 298.679 1.00 62.14 1081 SER B CA 1
ATOM 9337 C C . SER B 1 1081 ? 272.873 196.050 299.219 1.00 63.55 1081 SER B C 1
ATOM 9338 O O . SER B 1 1081 ? 272.172 195.928 300.224 1.00 78.09 1081 SER B O 1
ATOM 9341 N N . TRP B 1 1082 ? 273.350 195.018 298.531 1.00 40.55 1082 TRP B N 1
ATOM 9342 C CA . TRP B 1 1082 ? 273.128 193.644 298.945 1.00 53.68 1082 TRP B CA 1
ATOM 9343 C C . TRP B 1 1082 ? 274.310 192.808 298.489 1.00 57.69 1082 TRP B C 1
ATOM 9344 O O . TRP B 1 1082 ? 275.024 193.167 297.550 1.00 70.44 1082 TRP B O 1
ATOM 9355 N N . GLU B 1 1083 ? 274.512 191.683 299.166 1.00 89.51 1083 GLU B N 1
ATOM 9356 C CA . GLU B 1 1083 ? 275.649 190.826 298.878 1.00 89.01 1083 GLU B CA 1
ATOM 9357 C C . GLU B 1 1083 ? 275.328 189.414 299.338 1.00 85.87 1083 GLU B C 1
ATOM 9358 O O . GLU B 1 1083 ? 274.682 189.212 300.369 1.00 93.19 1083 GLU B O 1
ATOM 9364 N N . GLU B 1 1084 ? 275.790 188.441 298.560 1.00 93.16 1084 GLU B N 1
ATOM 9365 C CA . GLU B 1 1084 ? 275.489 187.039 298.818 1.00 97.31 1084 GLU B CA 1
ATOM 9366 C C . GLU B 1 1084 ? 276.325 186.530 299.984 1.00 101.83 1084 GLU B C 1
ATOM 9367 O O . GLU B 1 1084 ? 277.559 186.565 299.933 1.00 101.91 1084 GLU B O 1
ATOM 9373 N N . LEU B 1 1085 ? 275.657 186.052 301.029 1.00 117.51 1085 LEU B N 1
ATOM 9374 C CA . LEU B 1 1085 ? 276.364 185.408 302.123 1.00 115.51 1085 LEU B CA 1
ATOM 9375 C C . LEU B 1 1085 ? 277.011 184.118 301.636 1.00 120.84 1085 LEU B C 1
ATOM 9376 O O . LEU B 1 1085 ? 276.472 183.410 300.782 1.00 120.38 1085 LEU B O 1
ATOM 9381 N N . GLU B 1 1086 ? 278.187 183.815 302.190 1.00 153.73 1086 GLU B N 1
ATOM 9382 C CA . GLU B 1 1086 ? 278.935 182.653 301.723 1.00 152.97 1086 GLU B CA 1
ATOM 9383 C C . GLU B 1 1086 ? 278.135 181.371 301.914 1.00 152.79 1086 GLU B C 1
ATOM 9384 O O . GLU B 1 1086 ? 278.130 180.503 301.033 1.00 151.01 1086 GLU B O 1
ATOM 9390 N N . ARG B 1 1087 ? 277.443 181.248 303.052 1.00 161.21 1087 ARG B N 1
ATOM 9391 C CA . ARG B 1 1087 ? 276.607 180.106 303.416 1.00 161.97 1087 ARG B CA 1
ATOM 9392 C C . ARG B 1 1087 ? 276.699 178.944 302.438 1.00 162.40 1087 ARG B C 1
ATOM 9393 O O . ARG B 1 1087 ? 277.592 178.097 302.548 1.00 160.43 1087 ARG B O 1
ATOM 9401 N N . HIS B 1 1088 ? 275.779 178.898 301.480 1.00 179.09 1088 HIS B N 1
ATOM 9402 C CA . HIS B 1 1088 ? 275.710 177.812 300.513 1.00 178.91 1088 HIS B CA 1
ATOM 9403 C C . HIS B 1 1088 ? 274.564 178.113 299.557 1.00 179.09 1088 HIS B C 1
ATOM 9404 O O . HIS B 1 1088 ? 273.764 179.025 299.785 1.00 178.64 1088 HIS B O 1
ATOM 9411 N N . TYR B 1 1089 ? 274.494 177.332 298.478 1.00 188.23 1089 TYR B N 1
ATOM 9412 C CA . TYR B 1 1089 ? 273.318 177.386 297.616 1.00 188.19 1089 TYR B CA 1
ATOM 9413 C C . TYR B 1 1089 ? 272.096 176.835 298.337 1.00 188.04 1089 TYR B C 1
ATOM 9414 O O . TYR B 1 1089 ? 270.984 177.350 298.173 1.00 186.29 1089 TYR B O 1
ATOM 9423 N N . GLN B 1 1090 ? 272.284 175.785 299.134 1.00 192.36 1090 GLN B N 1
ATOM 9424 C CA . GLN B 1 1090 ? 271.219 175.223 299.950 1.00 191.71 1090 GLN B CA 1
ATOM 9425 C C . GLN B 1 1090 ? 271.823 174.190 300.889 1.00 192.67 1090 GLN B C 1
ATOM 9426 O O . GLN B 1 1090 ? 272.737 173.455 300.505 1.00 192.17 1090 GLN B O 1
ATOM 9432 N N . ARG B 1 1091 ? 271.312 174.142 302.114 1.00 202.93 1091 ARG B N 1
ATOM 9433 C CA . ARG B 1 1091 ? 271.709 173.145 303.095 1.00 203.12 1091 ARG B CA 1
ATOM 9434 C C . ARG B 1 1091 ? 270.544 172.206 303.376 1.00 202.82 1091 ARG B C 1
ATOM 9435 O O . ARG B 1 1091 ? 269.383 172.516 303.092 1.00 202.98 1091 ARG B O 1
ATOM 9443 N N . ARG B 1 1092 ? 270.868 171.045 303.942 1.00 206.10 1092 ARG B N 1
ATOM 9444 C CA . ARG B 1 1092 ? 269.874 170.007 304.201 1.00 205.98 1092 ARG B CA 1
ATOM 9445 C C . ARG B 1 1092 ? 269.240 169.512 302.905 1.00 206.69 1092 ARG B C 1
ATOM 9446 O O . ARG B 1 1092 ? 268.119 168.998 302.903 1.00 206.87 1092 ARG B O 1
ATOM 9454 N N . GLY B 1 1093 ? 269.957 169.668 301.795 1.00 218.66 1093 GLY B N 1
ATOM 9455 C CA . GLY B 1 1093 ? 269.468 169.244 300.499 1.00 219.00 1093 GLY B CA 1
ATOM 9456 C C . GLY B 1 1093 ? 270.576 168.745 299.596 1.00 219.56 1093 GLY B C 1
ATOM 9457 O O . GLY B 1 1093 ? 271.704 168.529 300.049 1.00 220.16 1093 GLY B O 1
ATOM 9458 N N . ASN B 1 1094 ? 270.268 168.556 298.316 1.00 226.29 1094 ASN B N 1
ATOM 9459 C CA . ASN B 1 1094 ? 271.267 168.071 297.373 1.00 226.22 1094 ASN B CA 1
ATOM 9460 C C . ASN B 1 1094 ? 272.437 169.043 297.295 1.00 226.52 1094 ASN B C 1
ATOM 9461 O O . ASN B 1 1094 ? 272.246 170.260 297.219 1.00 226.46 1094 ASN B O 1
ATOM 9466 N N . ALA B 1 1095 ? 273.650 168.501 297.318 1.00 219.88 1095 ALA B N 1
ATOM 9467 C CA . ALA B 1 1095 ? 274.853 169.323 297.252 1.00 218.93 1095 ALA B CA 1
ATOM 9468 C C . ALA B 1 1095 ? 275.644 169.034 295.981 1.00 218.30 1095 ALA B C 1
ATOM 9469 O O . ALA B 1 1095 ? 275.642 169.829 295.041 1.00 218.56 1095 ALA B O 1
ATOM 9471 N N . SER C 2 40 ? 217.334 151.893 227.118 1.00 146.27 40 SER C N 1
ATOM 9472 C CA . SER C 2 40 ? 216.730 150.777 227.835 1.00 146.75 40 SER C CA 1
ATOM 9473 C C . SER C 2 40 ? 215.427 151.202 228.503 1.00 147.86 40 SER C C 1
ATOM 9474 O O . SER C 2 40 ? 214.614 150.364 228.893 1.00 146.94 40 SER C O 1
ATOM 9477 N N . GLU C 2 41 ? 215.237 152.513 228.634 1.00 145.83 41 GLU C N 1
ATOM 9478 C CA . GLU C 2 41 ? 214.023 153.052 229.228 1.00 146.37 41 GLU C CA 1
ATOM 9479 C C . GLU C 2 41 ? 213.833 154.480 228.744 1.00 145.29 41 GLU C C 1
ATOM 9480 O O . GLU C 2 41 ? 214.759 155.108 228.225 1.00 143.82 41 GLU C O 1
ATOM 9486 N N . THR C 2 42 ? 212.612 154.983 228.920 1.00 135.97 42 THR C N 1
ATOM 9487 C CA . THR C 2 42 ? 212.291 156.340 228.501 1.00 134.01 42 THR C CA 1
ATOM 9488 C C . THR C 2 42 ? 213.209 157.337 229.194 1.00 133.18 42 THR C C 1
ATOM 9489 O O . THR C 2 42 ? 213.128 157.527 230.412 1.00 132.32 42 THR C O 1
ATOM 9493 N N . ARG C 2 43 ? 214.084 157.975 228.426 1.00 110.41 43 ARG C N 1
ATOM 9494 C CA . ARG C 2 43 ? 215.020 158.965 228.940 1.00 106.50 43 ARG C CA 1
ATOM 9495 C C . ARG C 2 43 ? 214.775 160.276 228.213 1.00 108.46 43 ARG C C 1
ATOM 9496 O O . ARG C 2 43 ? 214.894 160.338 226.985 1.00 113.20 43 ARG C O 1
ATOM 9504 N N . THR C 2 44 ? 214.431 161.317 228.964 1.00 93.32 44 THR C N 1
ATOM 9505 C CA . THR C 2 44 ? 214.276 162.631 228.361 1.00 93.48 44 THR C CA 1
ATOM 9506 C C . THR C 2 44 ? 215.569 163.026 227.662 1.00 98.26 44 THR C C 1
ATOM 9507 O O . THR C 2 44 ? 216.665 162.822 228.190 1.00 101.36 44 THR C O 1
ATOM 9511 N N . LEU C 2 45 ? 215.437 163.586 226.462 1.00 97.29 45 LEU C N 1
ATOM 9512 C CA . LEU C 2 45 ? 216.606 163.874 225.641 1.00 95.95 45 LEU C CA 1
ATOM 9513 C C . LEU C 2 45 ? 217.617 164.695 226.427 1.00 93.88 45 LEU C C 1
ATOM 9514 O O . LEU C 2 45 ? 217.265 165.688 227.068 1.00 98.80 45 LEU C O 1
ATOM 9519 N N . GLN C 2 46 ? 218.884 164.278 226.371 1.00 93.04 46 GLN C N 1
ATOM 9520 C CA . GLN C 2 46 ? 219.903 164.936 227.177 1.00 96.36 46 GLN C CA 1
ATOM 9521 C C . GLN C 2 46 ? 219.982 166.427 226.894 1.00 102.16 46 GLN C C 1
ATOM 9522 O O . GLN C 2 46 ? 220.336 167.195 227.792 1.00 108.03 46 GLN C O 1
ATOM 9528 N N . LYS C 2 47 ? 219.655 166.861 225.676 1.00 92.77 47 LYS C N 1
ATOM 9529 C CA . LYS C 2 47 ? 219.568 168.293 225.415 1.00 91.95 47 LYS C CA 1
ATOM 9530 C C . LYS C 2 47 ? 218.471 168.928 226.258 1.00 94.32 47 LYS C C 1
ATOM 9531 O O . LYS C 2 47 ? 218.677 169.974 226.885 1.00 94.11 47 LYS C O 1
ATOM 9537 N N . ILE C 2 48 ? 217.295 168.300 226.292 1.00 87.82 48 ILE C N 1
ATOM 9538 C CA . ILE C 2 48 ? 216.188 168.842 227.071 1.00 82.07 48 ILE C CA 1
ATOM 9539 C C . ILE C 2 48 ? 216.527 168.835 228.553 1.00 86.53 48 ILE C C 1
ATOM 9540 O O . ILE C 2 48 ? 216.259 169.808 229.268 1.00 89.92 48 ILE C O 1
ATOM 9545 N N . ARG C 2 49 ? 217.107 167.739 229.044 1.00 89.42 49 ARG C N 1
ATOM 9546 C CA . ARG C 2 49 ? 217.467 167.672 230.455 1.00 86.27 49 ARG C CA 1
ATOM 9547 C C . ARG C 2 49 ? 218.498 168.731 230.809 1.00 85.51 49 ARG C C 1
ATOM 9548 O O . ARG C 2 49 ? 218.385 169.394 231.845 1.00 90.98 49 ARG C O 1
ATOM 9556 N N . GLU C 2 50 ? 219.512 168.908 229.962 1.00 85.00 50 GLU C N 1
ATOM 9557 C CA . GLU C 2 50 ? 220.530 169.915 230.231 1.00 86.33 50 GLU C CA 1
ATOM 9558 C C . GLU C 2 50 ? 219.934 171.315 230.233 1.00 93.31 50 GLU C C 1
ATOM 9559 O O . GLU C 2 50 ? 220.247 172.131 231.109 1.00 98.26 50 GLU C O 1
ATOM 9565 N N . ALA C 2 51 ? 219.068 171.614 229.262 1.00 84.77 51 ALA C N 1
ATOM 9566 C CA . ALA C 2 51 ? 218.450 172.933 229.216 1.00 77.59 51 ALA C CA 1
ATOM 9567 C C . ALA C 2 51 ? 217.584 173.177 230.443 1.00 79.73 51 ALA C C 1
ATOM 9568 O O . ALA C 2 51 ? 217.643 174.253 231.048 1.00 91.09 51 ALA C O 1
ATOM 9570 N N . THR C 2 52 ? 216.775 172.189 230.828 1.00 71.81 52 THR C N 1
ATOM 9571 C CA . THR C 2 52 ? 215.926 172.350 232.002 1.00 73.65 52 THR C CA 1
ATOM 9572 C C . THR C 2 52 ? 216.757 172.524 233.264 1.00 77.54 52 THR C C 1
ATOM 9573 O O . THR C 2 52 ? 216.423 173.345 234.124 1.00 82.87 52 THR C O 1
ATOM 9577 N N . GLN C 2 53 ? 217.838 171.755 233.400 1.00 73.04 53 GLN C N 1
ATOM 9578 C CA . GLN C 2 53 ? 218.678 171.878 234.583 1.00 67.11 53 GLN C CA 1
ATOM 9579 C C . GLN C 2 53 ? 219.345 173.243 234.647 1.00 69.57 53 GLN C C 1
ATOM 9580 O O . GLN C 2 53 ? 219.416 173.849 235.719 1.00 79.73 53 GLN C O 1
ATOM 9586 N N . GLU C 2 54 ? 219.838 173.750 233.516 1.00 69.60 54 GLU C N 1
ATOM 9587 C CA . GLU C 2 54 ? 220.425 175.087 233.524 1.00 72.67 54 GLU C CA 1
ATOM 9588 C C . GLU C 2 54 ? 219.380 176.142 233.861 1.00 78.50 54 GLU C C 1
ATOM 9589 O O . GLU C 2 54 ? 219.648 177.068 234.639 1.00 85.61 54 GLU C O 1
ATOM 9595 N N . LEU C 2 55 ? 218.180 176.012 233.294 1.00 67.27 55 LEU C N 1
ATOM 9596 C CA . LEU C 2 55 ? 217.122 176.973 233.575 1.00 60.08 55 LEU C CA 1
ATOM 9597 C C . LEU C 2 55 ? 216.768 176.979 235.055 1.00 62.94 55 LEU C C 1
ATOM 9598 O O . LEU C 2 55 ? 216.625 178.045 235.664 1.00 66.21 55 LEU C O 1
ATOM 9603 N N . LEU C 2 56 ? 216.630 175.795 235.652 1.00 57.90 56 LEU C N 1
ATOM 9604 C CA . LEU C 2 56 ? 216.317 175.714 237.074 1.00 52.72 56 LEU C CA 1
ATOM 9605 C C . LEU C 2 56 ? 217.460 176.247 237.926 1.00 62.92 56 LEU C C 1
ATOM 9606 O O . LEU C 2 56 ? 217.228 176.943 238.920 1.00 69.47 56 LEU C O 1
ATOM 9611 N N . LYS C 2 57 ? 218.701 175.930 237.558 1.00 55.80 57 LYS C N 1
ATOM 9612 C CA . LYS C 2 57 ? 219.844 176.384 238.338 1.00 53.56 57 LYS C CA 1
ATOM 9613 C C . LYS C 2 57 ? 219.940 177.901 238.349 1.00 59.21 57 LYS C C 1
ATOM 9614 O O . LYS C 2 57 ? 220.176 178.507 239.400 1.00 63.98 57 LYS C O 1
ATOM 9620 N N . TYR C 2 58 ? 219.766 178.533 237.194 1.00 63.81 58 TYR C N 1
ATOM 9621 C CA . TYR C 2 58 ? 219.937 179.973 237.079 1.00 62.75 58 TYR C CA 1
ATOM 9622 C C . TYR C 2 58 ? 218.624 180.737 237.111 1.00 64.74 58 TYR C C 1
ATOM 9623 O O . TYR C 2 58 ? 218.642 181.970 237.087 1.00 70.70 58 TYR C O 1
ATOM 9632 N N . GLY C 2 59 ? 217.496 180.048 237.172 1.00 63.04 59 GLY C N 1
ATOM 9633 C CA . GLY C 2 59 ? 216.213 180.739 237.211 1.00 62.32 59 GLY C CA 1
ATOM 9634 C C . GLY C 2 59 ? 215.769 181.310 235.892 1.00 69.08 59 GLY C C 1
ATOM 9635 O O . GLY C 2 59 ? 214.613 181.136 235.499 1.00 79.04 59 GLY C O 1
ATOM 9636 N N . LEU C 2 60 ? 216.662 181.999 235.191 1.00 67.74 60 LEU C N 1
ATOM 9637 C CA . LEU C 2 60 ? 216.367 182.570 233.889 1.00 61.05 60 LEU C CA 1
ATOM 9638 C C . LEU C 2 60 ? 217.401 182.104 232.875 1.00 66.65 60 LEU C C 1
ATOM 9639 O O . LEU C 2 60 ? 218.526 181.736 233.220 1.00 77.09 60 LEU C O 1
ATOM 9644 N N . LEU C 2 61 ? 216.999 182.135 231.609 1.00 63.82 61 LEU C N 1
ATOM 9645 C CA . LEU C 2 61 ? 217.807 181.642 230.496 1.00 59.11 61 LEU C CA 1
ATOM 9646 C C . LEU C 2 61 ? 217.698 182.675 229.380 1.00 65.02 61 LEU C C 1
ATOM 9647 O O . LEU C 2 61 ? 216.612 182.893 228.835 1.00 75.46 61 LEU C O 1
ATOM 9652 N N . GLU C 2 62 ? 218.811 183.318 229.056 1.00 78.23 62 GLU C N 1
ATOM 9653 C CA . GLU C 2 62 ? 218.813 184.380 228.063 1.00 78.47 62 GLU C CA 1
ATOM 9654 C C . GLU C 2 62 ? 219.495 183.926 226.781 1.00 85.14 62 GLU C C 1
ATOM 9655 O O . GLU C 2 62 ? 220.521 183.242 226.805 1.00 92.74 62 GLU C O 1
ATOM 9661 N N . GLU C 2 63 ? 218.909 184.321 225.651 1.00 79.94 63 GLU C N 1
ATOM 9662 C CA . GLU C 2 63 ? 219.508 184.011 224.360 1.00 79.15 63 GLU C CA 1
ATOM 9663 C C . GLU C 2 63 ? 220.836 184.730 224.172 1.00 81.47 63 GLU C C 1
ATOM 9664 O O . GLU C 2 63 ? 221.733 184.207 223.503 1.00 81.17 63 GLU C O 1
ATOM 9670 N N . ALA C 2 64 ? 220.982 185.922 224.749 1.00 83.94 64 ALA C N 1
ATOM 9671 C CA . ALA C 2 64 ? 222.201 186.696 224.561 1.00 84.11 64 ALA C CA 1
ATOM 9672 C C . ALA C 2 64 ? 223.414 186.043 225.204 1.00 85.20 64 ALA C C 1
ATOM 9673 O O . ALA C 2 64 ? 224.545 186.372 224.833 1.00 90.23 64 ALA C O 1
ATOM 9675 N N . SER C 2 65 ? 223.214 185.135 226.154 1.00 81.20 65 SER C N 1
ATOM 9676 C CA . SER C 2 65 ? 224.315 184.480 226.849 1.00 78.04 65 SER C CA 1
ATOM 9677 C C . SER C 2 65 ? 224.436 183.001 226.531 1.00 80.41 65 SER C C 1
ATOM 9678 O O . SER C 2 65 ? 225.550 182.497 226.383 1.00 85.64 65 SER C O 1
ATOM 9681 N N . LYS C 2 66 ? 223.318 182.290 226.429 1.00 76.25 66 LYS C N 1
ATOM 9682 C CA . LYS C 2 66 ? 223.307 180.863 226.112 1.00 82.17 66 LYS C CA 1
ATOM 9683 C C . LYS C 2 66 ? 222.266 180.607 225.035 1.00 83.01 66 LYS C C 1
ATOM 9684 O O . LYS C 2 66 ? 221.220 180.000 225.290 1.00 85.82 66 LYS C O 1
ATOM 9690 N N . PRO C 2 67 ? 222.527 181.058 223.809 1.00 80.21 67 PRO C N 1
ATOM 9691 C CA . PRO C 2 67 ? 221.524 180.896 222.748 1.00 84.12 67 PRO C CA 1
ATOM 9692 C C . PRO C 2 67 ? 221.151 179.452 222.491 1.00 84.52 67 PRO C C 1
ATOM 9693 O O . PRO C 2 67 ? 219.997 179.172 222.145 1.00 88.57 67 PRO C O 1
ATOM 9697 N N . ASN C 2 68 ? 222.089 178.522 222.654 1.00 83.59 68 ASN C N 1
ATOM 9698 C CA . ASN C 2 68 ? 221.805 177.124 222.356 1.00 86.50 68 ASN C CA 1
ATOM 9699 C C . ASN C 2 68 ? 220.702 176.588 223.264 1.00 88.96 68 ASN C C 1
ATOM 9700 O O . ASN C 2 68 ? 219.634 176.179 222.792 1.00 90.08 68 ASN C O 1
ATOM 9705 N N . LEU C 2 69 ? 220.941 176.598 224.578 1.00 80.16 69 LEU C N 1
ATOM 9706 C CA . LEU C 2 69 ? 219.956 176.077 225.521 1.00 75.46 69 LEU C CA 1
ATOM 9707 C C . LEU C 2 69 ? 218.650 176.852 225.441 1.00 81.94 69 LEU C C 1
ATOM 9708 O O . LEU C 2 69 ? 217.565 176.273 225.573 1.00 90.45 69 LEU C O 1
ATOM 9713 N N . TYR C 2 70 ? 218.733 178.170 225.260 1.00 78.39 70 TYR C N 1
ATOM 9714 C CA . TYR C 2 70 ? 217.525 178.962 225.068 1.00 75.79 70 TYR C CA 1
ATOM 9715 C C . TYR C 2 70 ? 216.711 178.428 223.900 1.00 77.56 70 TYR C C 1
ATOM 9716 O O . TYR C 2 70 ? 215.486 178.290 223.993 1.00 79.57 70 TYR C O 1
ATOM 9725 N N . ARG C 2 71 ? 217.380 178.109 222.791 1.00 86.70 71 ARG C N 1
ATOM 9726 C CA . ARG C 2 71 ? 216.672 177.583 221.631 1.00 85.45 71 ARG C CA 1
ATOM 9727 C C . ARG C 2 71 ? 216.085 176.205 221.910 1.00 86.75 71 ARG C C 1
ATOM 9728 O O . ARG C 2 71 ? 214.977 175.902 221.458 1.00 89.96 71 ARG C O 1
ATOM 9736 N N . ILE C 2 72 ? 216.806 175.349 222.641 1.00 78.10 72 ILE C N 1
ATOM 9737 C CA . ILE C 2 72 ? 216.225 174.048 222.982 1.00 77.85 72 ILE C CA 1
ATOM 9738 C C . ILE C 2 72 ? 214.957 174.236 223.804 1.00 83.13 72 ILE C C 1
ATOM 9739 O O . ILE C 2 72 ? 213.935 173.585 223.561 1.00 87.28 72 ILE C O 1
ATOM 9744 N N . VAL C 2 73 ? 215.007 175.124 224.795 1.00 85.53 73 VAL C N 1
ATOM 9745 C CA . VAL C 2 73 ? 213.839 175.344 225.643 1.00 82.18 73 VAL C CA 1
ATOM 9746 C C . VAL C 2 73 ? 212.682 175.888 224.819 1.00 81.73 73 VAL C C 1
ATOM 9747 O O . VAL C 2 73 ? 211.527 175.480 224.994 1.00 80.06 73 VAL C O 1
ATOM 9751 N N . LEU C 2 74 ? 212.971 176.820 223.908 1.00 81.74 74 LEU C N 1
ATOM 9752 C CA . LEU C 2 74 ? 211.925 177.385 223.064 1.00 80.11 74 LEU C CA 1
ATOM 9753 C C . LEU C 2 74 ? 211.328 176.344 222.126 1.00 82.50 74 LEU C C 1
ATOM 9754 O O . LEU C 2 74 ? 210.127 176.387 221.840 1.00 85.51 74 LEU C O 1
ATOM 9759 N N . SER C 2 75 ? 212.143 175.408 221.637 1.00 85.02 75 SER C N 1
ATOM 9760 C CA . SER C 2 75 ? 211.663 174.441 220.658 1.00 84.04 75 SER C CA 1
ATOM 9761 C C . SER C 2 75 ? 210.646 173.478 221.253 1.00 87.53 75 SER C C 1
ATOM 9762 O O . SER C 2 75 ? 209.702 173.078 220.565 1.00 87.40 75 SER C O 1
ATOM 9765 N N . HIS C 2 76 ? 210.814 173.094 222.516 1.00 90.05 76 HIS C N 1
ATOM 9766 C CA . HIS C 2 76 ? 209.924 172.140 223.178 1.00 89.69 76 HIS C CA 1
ATOM 9767 C C . HIS C 2 76 ? 209.387 172.762 224.458 1.00 90.78 76 HIS C C 1
ATOM 9768 O O . HIS C 2 76 ? 209.615 172.248 225.558 1.00 99.33 76 HIS C O 1
ATOM 9775 N N . PRO C 2 77 ? 208.656 173.872 224.350 1.00 86.73 77 PRO C N 1
ATOM 9776 C CA . PRO C 2 77 ? 208.090 174.479 225.563 1.00 88.84 77 PRO C CA 1
ATOM 9777 C C . PRO C 2 77 ? 207.137 173.561 226.302 1.00 87.66 77 PRO C C 1
ATOM 9778 O O . PRO C 2 77 ? 207.070 173.616 227.536 1.00 91.65 77 PRO C O 1
ATOM 9782 N N . GLU C 2 78 ? 206.398 172.710 225.589 1.00 91.87 78 GLU C N 1
ATOM 9783 C CA . GLU C 2 78 ? 205.494 171.786 226.264 1.00 92.85 78 GLU C CA 1
ATOM 9784 C C . GLU C 2 78 ? 206.263 170.789 227.120 1.00 94.85 78 GLU C C 1
ATOM 9785 O O . GLU C 2 78 ? 205.846 170.474 228.239 1.00 95.04 78 GLU C O 1
ATOM 9791 N N . GLU C 2 79 ? 207.384 170.275 226.611 1.00 89.40 79 GLU C N 1
ATOM 9792 C CA . GLU C 2 79 ? 208.173 169.325 227.389 1.00 86.88 79 GLU C CA 1
ATOM 9793 C C . GLU C 2 79 ? 208.723 169.968 228.654 1.00 88.56 79 GLU C C 1
ATOM 9794 O O . GLU C 2 79 ? 208.671 169.373 229.737 1.00 94.72 79 GLU C O 1
ATOM 9800 N N . VAL C 2 80 ? 209.255 171.185 228.540 1.00 75.50 80 VAL C N 1
ATOM 9801 C CA . VAL C 2 80 ? 209.780 171.874 229.713 1.00 74.03 80 VAL C CA 1
ATOM 9802 C C . VAL C 2 80 ? 208.665 172.151 230.710 1.00 79.66 80 VAL C C 1
ATOM 9803 O O . VAL C 2 80 ? 208.849 172.015 231.926 1.00 84.14 80 VAL C O 1
ATOM 9807 N N . THR C 2 81 ? 207.495 172.560 230.216 1.00 75.35 81 THR C N 1
ATOM 9808 C CA . THR C 2 81 ? 206.371 172.808 231.111 1.00 73.09 81 THR C CA 1
ATOM 9809 C C . THR C 2 81 ? 205.955 171.535 231.832 1.00 77.82 81 THR C C 1
ATOM 9810 O O . THR C 2 81 ? 205.657 171.561 233.030 1.00 85.56 81 THR C O 1
ATOM 9814 N N . ARG C 2 82 ? 205.926 170.408 231.120 1.00 78.29 82 ARG C N 1
ATOM 9815 C CA . ARG C 2 82 ? 205.596 169.143 231.764 1.00 80.84 82 ARG C CA 1
ATOM 9816 C C . ARG C 2 82 ? 206.629 168.781 232.821 1.00 81.28 82 ARG C C 1
ATOM 9817 O O . ARG C 2 82 ? 206.280 168.295 233.902 1.00 82.79 82 ARG C O 1
ATOM 9825 N N . ILE C 2 83 ? 207.908 169.007 232.523 1.00 73.08 83 ILE C N 1
ATOM 9826 C CA . ILE C 2 83 ? 208.960 168.689 233.482 1.00 67.01 83 ILE C CA 1
ATOM 9827 C C . ILE C 2 83 ? 208.813 169.536 234.739 1.00 67.68 83 ILE C C 1
ATOM 9828 O O . ILE C 2 83 ? 208.960 169.036 235.861 1.00 68.65 83 ILE C O 1
ATOM 9833 N N . LEU C 2 84 ? 208.530 170.827 234.577 1.00 70.84 84 LEU C N 1
ATOM 9834 C CA . LEU C 2 84 ? 208.426 171.726 235.720 1.00 67.54 84 LEU C CA 1
ATOM 9835 C C . LEU C 2 84 ? 207.080 171.654 236.430 1.00 71.56 84 LEU C C 1
ATOM 9836 O O . LEU C 2 84 ? 206.958 172.188 237.536 1.00 79.62 84 LEU C O 1
ATOM 9841 N N . GLU C 2 85 ? 206.074 171.023 235.831 1.00 73.94 85 GLU C N 1
ATOM 9842 C CA . GLU C 2 85 ? 204.758 170.983 236.464 1.00 74.65 85 GLU C CA 1
ATOM 9843 C C . GLU C 2 85 ? 204.788 170.373 237.856 1.00 75.33 85 GLU C C 1
ATOM 9844 O O . GLU C 2 85 ? 204.222 170.977 238.784 1.00 79.16 85 GLU C O 1
ATOM 9850 N N . PRO C 2 86 ? 205.407 169.214 238.084 1.00 67.04 86 PRO C N 1
ATOM 9851 C CA . PRO C 2 86 ? 205.367 168.621 239.429 1.00 66.24 86 PRO C CA 1
ATOM 9852 C C . PRO C 2 86 ? 205.981 169.505 240.492 1.00 71.19 86 PRO C C 1
ATOM 9853 O O . PRO C 2 86 ? 205.659 169.341 241.674 1.00 79.83 86 PRO C O 1
ATOM 9857 N N . LEU C 2 87 ? 206.847 170.437 240.116 1.00 76.50 87 LEU C N 1
ATOM 9858 C CA . LEU C 2 87 ? 207.476 171.350 241.057 1.00 75.59 87 LEU C CA 1
ATOM 9859 C C . LEU C 2 87 ? 206.622 172.574 241.347 1.00 76.80 87 LEU C C 1
ATOM 9860 O O . LEU C 2 87 ? 207.046 173.437 242.122 1.00 82.44 87 LEU C O 1
ATOM 9865 N N . ASP C 2 88 ? 205.435 172.672 240.750 1.00 79.56 88 ASP C N 1
ATOM 9866 C CA . ASP C 2 88 ? 204.617 173.879 240.842 1.00 77.93 88 ASP C CA 1
ATOM 9867 C C . ASP C 2 88 ? 205.348 175.073 240.240 1.00 80.11 88 ASP C C 1
ATOM 9868 O O . ASP C 2 88 ? 205.200 176.209 240.689 1.00 90.10 88 ASP C O 1
ATOM 9873 N N . LEU C 2 89 ? 206.144 174.809 239.211 1.00 66.97 89 LEU C N 1
ATOM 9874 C CA . LEU C 2 89 ? 206.899 175.835 238.515 1.00 65.21 89 LEU C CA 1
ATOM 9875 C C . LEU C 2 89 ? 206.520 175.827 237.043 1.00 70.22 89 LEU C C 1
ATOM 9876 O O . LEU C 2 89 ? 206.247 174.773 236.461 1.00 78.14 89 LEU C O 1
ATOM 9881 N N . ASP C 2 90 ? 206.498 177.013 236.447 1.00 72.06 90 ASP C N 1
ATOM 9882 C CA . ASP C 2 90 ? 206.143 177.181 235.050 1.00 70.64 90 ASP C CA 1
ATOM 9883 C C . ASP C 2 90 ? 207.169 178.082 234.386 1.00 69.72 90 ASP C C 1
ATOM 9884 O O . ASP C 2 90 ? 207.912 178.808 235.050 1.00 73.65 90 ASP C O 1
ATOM 9889 N N . ILE C 2 91 ? 207.210 178.021 233.061 1.00 70.18 91 ILE C N 1
ATOM 9890 C CA . ILE C 2 91 ? 208.171 178.777 232.272 1.00 67.46 91 ILE C CA 1
ATOM 9891 C C . ILE C 2 91 ? 207.461 179.966 231.644 1.00 69.36 91 ILE C C 1
ATOM 9892 O O . ILE C 2 91 ? 206.478 179.799 230.912 1.00 81.25 91 ILE C O 1
ATOM 9897 N N . GLY C 2 92 ? 207.950 181.165 231.938 1.00 63.83 92 GLY C N 1
ATOM 9898 C CA . GLY C 2 92 ? 207.472 182.371 231.298 1.00 66.39 92 GLY C CA 1
ATOM 9899 C C . GLY C 2 92 ? 208.421 182.806 230.204 1.00 68.54 92 GLY C C 1
ATOM 9900 O O . GLY C 2 92 ? 209.627 182.937 230.437 1.00 69.23 92 GLY C O 1
ATOM 9901 N N . ILE C 2 93 ? 207.893 183.028 229.010 1.00 70.11 93 ILE C N 1
ATOM 9902 C CA . ILE C 2 93 ? 208.707 183.277 227.828 1.00 69.59 93 ILE C CA 1
ATOM 9903 C C . ILE C 2 93 ? 208.569 184.730 227.404 1.00 67.68 93 ILE C C 1
ATOM 9904 O O . ILE C 2 93 ? 207.507 185.342 227.560 1.00 75.86 93 ILE C O 1
ATOM 9909 N N . ASP C 2 94 ? 209.653 185.285 226.867 1.00 69.11 94 ASP C N 1
ATOM 9910 C CA . ASP C 2 94 ? 209.663 186.608 226.248 1.00 72.23 94 ASP C CA 1
ATOM 9911 C C . ASP C 2 94 ? 210.526 186.468 225.000 1.00 75.64 94 ASP C C 1
ATOM 9912 O O . ASP C 2 94 ? 211.744 186.653 225.053 1.00 78.01 94 ASP C O 1
ATOM 9917 N N . GLU C 2 95 ? 209.890 186.134 223.877 1.00 84.20 95 GLU C N 1
ATOM 9918 C CA . GLU C 2 95 ? 210.633 185.981 222.633 1.00 84.15 95 GLU C CA 1
ATOM 9919 C C . GLU C 2 95 ? 211.193 187.312 222.152 1.00 88.06 95 GLU C C 1
ATOM 9920 O O . GLU C 2 95 ? 212.275 187.348 221.558 1.00 86.92 95 GLU C O 1
ATOM 9926 N N . ILE C 2 96 ? 210.479 188.410 222.402 1.00 79.86 96 ILE C N 1
ATOM 9927 C CA . ILE C 2 96 ? 210.954 189.723 221.976 1.00 72.95 96 ILE C CA 1
ATOM 9928 C C . ILE C 2 96 ? 212.287 190.044 222.638 1.00 75.97 96 ILE C C 1
ATOM 9929 O O . ILE C 2 96 ? 213.239 190.480 221.982 1.00 79.23 96 ILE C O 1
ATOM 9934 N N . ARG C 2 97 ? 212.373 189.835 223.952 1.00 75.83 97 ARG C N 1
ATOM 9935 C CA . ARG C 2 97 ? 213.613 190.083 224.674 1.00 69.16 97 ARG C CA 1
ATOM 9936 C C . ARG C 2 97 ? 214.528 188.869 224.702 1.00 69.46 97 ARG C C 1
ATOM 9937 O O . ARG C 2 97 ? 215.634 188.964 225.244 1.00 76.06 97 ARG C O 1
ATOM 9945 N N . GLY C 2 98 ? 214.101 187.742 224.142 1.00 71.45 98 GLY C N 1
ATOM 9946 C CA . GLY C 2 98 ? 214.893 186.532 224.208 1.00 75.03 98 GLY C CA 1
ATOM 9947 C C . GLY C 2 98 ? 215.214 186.167 225.639 1.00 79.91 98 GLY C C 1
ATOM 9948 O O . GLY C 2 98 ? 216.376 186.208 226.050 1.00 79.27 98 GLY C O 1
ATOM 9949 N N . LEU C 2 99 ? 214.190 185.815 226.413 1.00 72.86 99 LEU C N 1
ATOM 9950 C CA . LEU C 2 99 ? 214.370 185.602 227.842 1.00 61.22 99 LEU C CA 1
ATOM 9951 C C . LEU C 2 99 ? 213.319 184.630 228.349 1.00 66.77 99 LEU C C 1
ATOM 9952 O O . LEU C 2 99 ? 212.124 184.927 228.294 1.00 80.07 99 LEU C O 1
ATOM 9957 N N . LEU C 2 100 ? 213.760 183.480 228.843 1.00 62.83 100 LEU C N 1
ATOM 9958 C CA . LEU C 2 100 ? 212.889 182.542 229.528 1.00 63.13 100 LEU C CA 1
ATOM 9959 C C . LEU C 2 100 ? 213.158 182.646 231.020 1.00 69.26 100 LEU C C 1
ATOM 9960 O O . LEU C 2 100 ? 214.272 182.964 231.435 1.00 76.64 100 LEU C O 1
ATOM 9965 N N . TYR C 2 101 ? 212.140 182.385 231.831 1.00 62.45 101 TYR C N 1
ATOM 9966 C CA . TYR C 2 101 ? 212.362 182.406 233.269 1.00 53.28 101 TYR C CA 1
ATOM 9967 C C . TYR C 2 101 ? 211.404 181.438 233.938 1.00 59.40 101 TYR C C 1
ATOM 9968 O O . TYR C 2 101 ? 210.453 180.952 233.325 1.00 71.48 101 TYR C O 1
ATOM 9977 N N . VAL C 2 102 ? 211.674 181.153 235.205 1.00 56.83 102 VAL C N 1
ATOM 9978 C CA . VAL C 2 102 ? 210.862 180.242 235.998 1.00 53.41 102 VAL C CA 1
ATOM 9979 C C . VAL C 2 102 ? 210.028 181.064 236.966 1.00 63.16 102 VAL C C 1
ATOM 9980 O O . VAL C 2 102 ? 210.554 181.940 237.662 1.00 72.00 102 VAL C O 1
ATOM 9984 N N . LYS C 2 103 ? 208.728 180.792 237.006 1.00 67.12 103 LYS C N 1
ATOM 9985 C CA . LYS C 2 103 ? 207.820 181.463 237.918 1.00 64.65 103 LYS C CA 1
ATOM 9986 C C . LYS C 2 103 ? 206.973 180.424 238.633 1.00 69.01 103 LYS C C 1
ATOM 9987 O O . LYS C 2 103 ? 206.826 179.290 238.176 1.00 75.04 103 LYS C O 1
ATOM 9993 N N . VAL C 2 104 ? 206.431 180.812 239.784 1.00 73.68 104 VAL C N 1
ATOM 9994 C CA . VAL C 2 104 ? 205.612 179.889 240.558 1.00 72.62 104 VAL C CA 1
ATOM 9995 C C . VAL C 2 104 ? 204.296 179.658 239.832 1.00 75.77 104 VAL C C 1
ATOM 9996 O O . VAL C 2 104 ? 203.639 180.606 239.383 1.00 81.03 104 VAL C O 1
ATOM 10000 N N . ARG C 2 105 ? 203.909 178.394 239.703 1.00 86.24 105 ARG C N 1
ATOM 10001 C CA . ARG C 2 105 ? 202.671 178.022 239.028 1.00 83.97 105 ARG C CA 1
ATOM 10002 C C . ARG C 2 105 ? 201.598 177.764 240.079 1.00 93.51 105 ARG C C 1
ATOM 10003 O O . ARG C 2 105 ? 201.651 176.762 240.798 1.00 99.13 105 ARG C O 1
ATOM 10011 N N . LEU C 2 106 ? 200.623 178.662 240.161 1.00 121.37 106 LEU C N 1
ATOM 10012 C CA . LEU C 2 106 ? 199.513 178.544 241.097 1.00 122.57 106 LEU C CA 1
ATOM 10013 C C . LEU C 2 106 ? 198.296 178.011 240.351 1.00 122.94 106 LEU C C 1
ATOM 10014 O O . LEU C 2 106 ? 197.879 178.591 239.344 1.00 119.80 106 LEU C O 1
ATOM 10019 N N . ASP C 2 107 ? 197.741 176.899 240.835 1.00 140.65 107 ASP C N 1
ATOM 10020 C CA . ASP C 2 107 ? 196.687 176.220 240.092 1.00 141.80 107 ASP C CA 1
ATOM 10021 C C . ASP C 2 107 ? 195.445 177.085 239.936 1.00 143.68 107 ASP C C 1
ATOM 10022 O O . ASP C 2 107 ? 195.151 177.567 238.837 1.00 144.52 107 ASP C O 1
ATOM 10027 N N . GLU C 2 108 ? 194.715 177.294 241.030 1.00 153.19 108 GLU C N 1
ATOM 10028 C CA . GLU C 2 108 ? 193.541 178.158 241.006 1.00 153.79 108 GLU C CA 1
ATOM 10029 C C . GLU C 2 108 ? 193.640 179.241 242.070 1.00 152.30 108 GLU C C 1
ATOM 10030 O O . GLU C 2 108 ? 193.447 180.428 241.787 1.00 151.92 108 GLU C O 1
ATOM 10036 N N . THR C 2 109 ? 193.943 178.829 243.298 1.00 149.92 109 THR C N 1
ATOM 10037 C CA . THR C 2 109 ? 194.015 179.717 244.449 1.00 151.15 109 THR C CA 1
ATOM 10038 C C . THR C 2 109 ? 194.806 179.040 245.559 1.00 151.57 109 THR C C 1
ATOM 10039 O O . THR C 2 109 ? 194.243 178.719 246.614 1.00 150.99 109 THR C O 1
ATOM 10043 N N . PRO C 2 110 ? 196.107 178.807 245.369 1.00 150.49 110 PRO C N 1
ATOM 10044 C CA . PRO C 2 110 ? 196.932 178.153 246.394 1.00 149.30 110 PRO C CA 1
ATOM 10045 C C . PRO C 2 110 ? 197.216 179.063 247.586 1.00 148.14 110 PRO C C 1
ATOM 10046 O O . PRO C 2 110 ? 198.364 179.248 247.992 1.00 144.78 110 PRO C O 1
ATOM 10050 N N . ALA C 2 111 ? 196.153 179.639 248.151 1.00 149.08 111 ALA C N 1
ATOM 10051 C CA . ALA C 2 111 ? 196.281 180.630 249.216 1.00 145.96 111 ALA C CA 1
ATOM 10052 C C . ALA C 2 111 ? 197.172 181.785 248.777 1.00 146.35 111 ALA C C 1
ATOM 10053 O O . ALA C 2 111 ? 197.732 182.509 249.604 1.00 146.14 111 ALA C O 1
ATOM 10055 N N . GLN C 2 112 ? 197.301 181.968 247.463 1.00 139.74 112 GLN C N 1
ATOM 10056 C CA . GLN C 2 112 ? 198.240 182.937 246.919 1.00 138.79 112 GLN C CA 1
ATOM 10057 C C . GLN C 2 112 ? 199.632 182.645 247.458 1.00 138.61 112 GLN C C 1
ATOM 10058 O O . GLN C 2 112 ? 200.197 181.584 247.178 1.00 135.75 112 GLN C O 1
ATOM 10064 N N . ASP C 2 113 ? 200.180 183.578 248.234 1.00 127.72 113 ASP C N 1
ATOM 10065 C CA . ASP C 2 113 ? 201.459 183.408 248.922 1.00 123.36 113 ASP C CA 1
ATOM 10066 C C . ASP C 2 113 ? 202.455 182.641 248.059 1.00 123.55 113 ASP C C 1
ATOM 10067 O O . ASP C 2 113 ? 203.105 181.690 248.498 1.00 124.61 113 ASP C O 1
ATOM 10072 N N . GLU C 2 114 ? 202.572 183.070 246.802 1.00 99.45 114 GLU C N 1
ATOM 10073 C CA . GLU C 2 114 ? 203.501 182.418 245.889 1.00 95.90 114 GLU C CA 1
ATOM 10074 C C . GLU C 2 114 ? 204.925 182.436 246.421 1.00 94.87 114 GLU C C 1
ATOM 10075 O O . GLU C 2 114 ? 205.714 181.550 246.081 1.00 94.10 114 GLU C O 1
ATOM 10081 N N . TRP C 2 115 ? 205.268 183.417 247.254 1.00 82.80 115 TRP C N 1
ATOM 10082 C CA . TRP C 2 115 ? 206.563 183.429 247.915 1.00 79.24 115 TRP C CA 1
ATOM 10083 C C . TRP C 2 115 ? 206.682 182.356 248.986 1.00 84.56 115 TRP C C 1
ATOM 10084 O O . TRP C 2 115 ? 207.779 182.148 249.513 1.00 90.98 115 TRP C O 1
ATOM 10095 N N . ALA C 2 116 ? 205.586 181.685 249.325 1.00 83.75 116 ALA C N 1
ATOM 10096 C CA . ALA C 2 116 ? 205.595 180.590 250.282 1.00 78.30 116 ALA C CA 1
ATOM 10097 C C . ALA C 2 116 ? 205.910 179.253 249.631 1.00 80.52 116 ALA C C 1
ATOM 10098 O O . ALA C 2 116 ? 205.893 178.224 250.314 1.00 83.13 116 ALA C O 1
ATOM 10100 N N . HIS C 2 117 ? 206.184 179.244 248.335 1.00 75.00 117 HIS C N 1
ATOM 10101 C CA . HIS C 2 117 ? 206.549 178.013 247.655 1.00 73.08 117 HIS C CA 1
ATOM 10102 C C . HIS C 2 117 ? 207.795 177.424 248.308 1.00 76.37 117 HIS C C 1
ATOM 10103 O O . HIS C 2 117 ? 208.752 178.160 248.582 1.00 75.24 117 HIS C O 1
ATOM 10110 N N . PRO C 2 118 ? 207.820 176.120 248.590 1.00 74.45 118 PRO C N 1
ATOM 10111 C CA . PRO C 2 118 ? 208.992 175.555 249.277 1.00 71.13 118 PRO C CA 1
ATOM 10112 C C . PRO C 2 118 ? 210.292 175.765 248.524 1.00 75.27 118 PRO C C 1
ATOM 10113 O O . PRO C 2 118 ? 211.333 175.998 249.150 1.00 78.32 118 PRO C O 1
ATOM 10117 N N . LEU C 2 119 ? 210.265 175.696 247.195 1.00 71.89 119 LEU C N 1
ATOM 10118 C CA . LEU C 2 119 ? 211.478 175.855 246.404 1.00 69.73 119 LEU C CA 1
ATOM 10119 C C . LEU C 2 119 ? 211.835 177.309 246.139 1.00 67.19 119 LEU C C 1
ATOM 10120 O O . LEU C 2 119 ? 212.889 177.571 245.551 1.00 69.86 119 LEU C O 1
ATOM 10125 N N . VAL C 2 120 ? 210.997 178.253 246.547 1.00 79.67 120 VAL C N 1
ATOM 10126 C CA . VAL C 2 120 ? 211.258 179.669 246.327 1.00 78.08 120 VAL C CA 1
ATOM 10127 C C . VAL C 2 120 ? 212.089 180.182 247.495 1.00 87.55 120 VAL C C 1
ATOM 10128 O O . VAL C 2 120 ? 211.575 180.369 248.600 1.00 90.29 120 VAL C O 1
ATOM 10132 N N . ARG C 2 121 ? 213.373 180.411 247.252 1.00 94.80 121 ARG C N 1
ATOM 10133 C CA . ARG C 2 121 ? 214.233 181.046 248.238 1.00 90.32 121 ARG C CA 1
ATOM 10134 C C . ARG C 2 121 ? 213.995 182.553 248.193 1.00 98.32 121 ARG C C 1
ATOM 10135 O O . ARG C 2 121 ? 213.036 183.037 247.587 1.00 101.68 121 ARG C O 1
ATOM 10143 N N . ARG C 2 122 ? 214.867 183.318 248.841 1.00 89.47 122 ARG C N 1
ATOM 10144 C CA . ARG C 2 122 ? 214.708 184.766 248.883 1.00 90.11 122 ARG C CA 1
ATOM 10145 C C . ARG C 2 122 ? 213.423 185.149 249.602 1.00 87.40 122 ARG C C 1
ATOM 10146 O O . ARG C 2 122 ? 212.626 184.283 249.974 1.00 86.40 122 ARG C O 1
ATOM 10154 N N . GLN C 2 123 ? 213.206 186.447 249.783 1.00 79.50 123 GLN C N 1
ATOM 10155 C CA . GLN C 2 123 ? 212.068 186.952 250.530 1.00 75.74 123 GLN C CA 1
ATOM 10156 C C . GLN C 2 123 ? 211.358 188.017 249.712 1.00 76.94 123 GLN C C 1
ATOM 10157 O O . GLN C 2 123 ? 211.942 188.636 248.820 1.00 81.68 123 GLN C O 1
ATOM 10163 N N . ARG C 2 124 ? 210.083 188.226 250.027 1.00 69.09 124 ARG C N 1
ATOM 10164 C CA . ARG C 2 124 ? 209.303 189.227 249.318 1.00 60.62 124 ARG C CA 1
ATOM 10165 C C . ARG C 2 124 ? 210.006 190.574 249.371 1.00 60.25 124 ARG C C 1
ATOM 10166 O O . ARG C 2 124 ? 210.564 190.962 250.399 1.00 76.96 124 ARG C O 1
ATOM 10174 N N . LEU C 2 125 ? 209.992 191.280 248.247 1.00 50.26 125 LEU C N 1
ATOM 10175 C CA . LEU C 2 125 ? 210.610 192.595 248.188 1.00 57.44 125 LEU C CA 1
ATOM 10176 C C . LEU C 2 125 ? 209.927 193.542 249.164 1.00 61.90 125 LEU C C 1
ATOM 10177 O O . LEU C 2 125 ? 208.706 193.517 249.327 1.00 74.26 125 LEU C O 1
ATOM 10182 N N . ASN C 2 126 ? 210.721 194.379 249.822 1.00 53.77 126 ASN C N 1
ATOM 10183 C CA . ASN C 2 126 ? 210.179 195.343 250.765 1.00 56.00 126 ASN C CA 1
ATOM 10184 C C . ASN C 2 126 ? 210.023 196.701 250.081 1.00 60.51 126 ASN C C 1
ATOM 10185 O O . ASN C 2 126 ? 210.251 196.846 248.878 1.00 68.11 126 ASN C O 1
ATOM 10190 N N . LEU C 2 127 ? 209.622 197.716 250.847 1.00 63.80 127 LEU C N 1
ATOM 10191 C CA . LEU C 2 127 ? 209.273 198.998 250.245 1.00 60.57 127 LEU C CA 1
ATOM 10192 C C . LEU C 2 127 ? 210.483 199.681 249.622 1.00 63.34 127 LEU C C 1
ATOM 10193 O O . LEU C 2 127 ? 210.394 200.202 248.506 1.00 70.41 127 LEU C O 1
ATOM 10198 N N . GLU C 2 128 ? 211.616 199.712 250.325 1.00 62.73 128 GLU C N 1
ATOM 10199 C CA . GLU C 2 128 ? 212.798 200.353 249.757 1.00 57.83 128 GLU C CA 1
ATOM 10200 C C . GLU C 2 128 ? 213.293 199.600 248.530 1.00 67.37 128 GLU C C 1
ATOM 10201 O O . GLU C 2 128 ? 213.697 200.214 247.534 1.00 76.65 128 GLU C O 1
ATOM 10207 N N . GLN C 2 129 ? 213.270 198.269 248.582 1.00 63.00 129 GLN C N 1
ATOM 10208 C CA . GLN C 2 129 ? 213.643 197.487 247.411 1.00 56.47 129 GLN C CA 1
ATOM 10209 C C . GLN C 2 129 ? 212.680 197.736 246.260 1.00 58.32 129 GLN C C 1
ATOM 10210 O O . GLN C 2 129 ? 213.098 197.818 245.103 1.00 66.50 129 GLN C O 1
ATOM 10216 N N . SER C 2 130 ? 211.384 197.862 246.554 1.00 59.31 130 SER C N 1
ATOM 10217 C CA . SER C 2 130 ? 210.419 198.163 245.501 1.00 51.35 130 SER C CA 1
ATOM 10218 C C . SER C 2 130 ? 210.669 199.537 244.893 1.00 55.80 130 SER C C 1
ATOM 10219 O O . SER C 2 130 ? 210.532 199.718 243.681 1.00 60.87 130 SER C O 1
ATOM 10222 N N . LEU C 2 131 ? 211.021 200.522 245.719 1.00 58.50 131 LEU C N 1
ATOM 10223 C CA . LEU C 2 131 ? 211.313 201.852 245.198 1.00 60.80 131 LEU C CA 1
ATOM 10224 C C . LEU C 2 131 ? 212.545 201.834 244.304 1.00 65.60 131 LEU C C 1
ATOM 10225 O O . LEU C 2 131 ? 212.552 202.435 243.220 1.00 70.40 131 LEU C O 1
ATOM 10230 N N . LEU C 2 132 ? 213.600 201.145 244.738 1.00 52.81 132 LEU C N 1
ATOM 10231 C CA . LEU C 2 132 ? 214.777 201.022 243.888 1.00 48.28 132 LEU C CA 1
ATOM 10232 C C . LEU C 2 132 ? 214.458 200.266 242.607 1.00 57.36 132 LEU C C 1
ATOM 10233 O O . LEU C 2 132 ? 214.982 200.605 241.543 1.00 70.31 132 LEU C O 1
ATOM 10238 N N . VAL C 2 133 ? 213.607 199.243 242.687 1.00 50.40 133 VAL C N 1
ATOM 10239 C CA . VAL C 2 133 ? 213.209 198.506 241.494 1.00 41.73 133 VAL C CA 1
ATOM 10240 C C . VAL C 2 133 ? 212.446 199.411 240.541 1.00 49.62 133 VAL C C 1
ATOM 10241 O O . VAL C 2 133 ? 212.604 199.320 239.323 1.00 62.98 133 VAL C O 1
ATOM 10245 N N . ALA C 2 134 ? 211.590 200.280 241.076 1.00 51.83 134 ALA C N 1
ATOM 10246 C CA . ALA C 2 134 ? 210.869 201.219 240.224 1.00 45.18 134 ALA C CA 1
ATOM 10247 C C . ALA C 2 134 ? 211.827 202.178 239.532 1.00 47.08 134 ALA C C 1
ATOM 10248 O O . ALA C 2 134 ? 211.685 202.456 238.337 1.00 51.92 134 ALA C O 1
ATOM 10250 N N . ILE C 2 135 ? 212.812 202.693 240.267 1.00 45.70 135 ILE C N 1
ATOM 10251 C CA . ILE C 2 135 ? 213.794 203.588 239.655 1.00 47.54 135 ILE C CA 1
ATOM 10252 C C . ILE C 2 135 ? 214.561 202.861 238.555 1.00 48.87 135 ILE C C 1
ATOM 10253 O O . ILE C 2 135 ? 214.762 203.386 237.450 1.00 61.01 135 ILE C O 1
ATOM 10258 N N . LEU C 2 136 ? 214.999 201.636 238.843 1.00 45.13 136 LEU C N 1
ATOM 10259 C CA . LEU C 2 136 ? 215.748 200.870 237.856 1.00 40.67 136 LEU C CA 1
ATOM 10260 C C . LEU C 2 136 ? 214.888 200.539 236.647 1.00 49.59 136 LEU C C 1
ATOM 10261 O O . LEU C 2 136 ? 215.379 200.532 235.517 1.00 63.55 136 LEU C O 1
ATOM 10266 N N . ARG C 2 137 ? 213.605 200.250 236.861 1.00 49.50 137 ARG C N 1
ATOM 10267 C CA . ARG C 2 137 ? 212.714 199.959 235.747 1.00 44.34 137 ARG C CA 1
ATOM 10268 C C . ARG C 2 137 ? 212.485 201.195 234.893 1.00 55.07 137 ARG C C 1
ATOM 10269 O O . ARG C 2 137 ? 212.360 201.095 233.670 1.00 69.28 137 ARG C O 1
ATOM 10277 N N . GLN C 2 138 ? 212.407 202.366 235.519 1.00 55.28 138 GLN C N 1
ATOM 10278 C CA . GLN C 2 138 ? 212.303 203.597 234.747 1.00 56.26 138 GLN C CA 1
ATOM 10279 C C . GLN C 2 138 ? 213.542 203.798 233.886 1.00 54.64 138 GLN C C 1
ATOM 10280 O O . GLN C 2 138 ? 213.441 204.138 232.700 1.00 55.71 138 GLN C O 1
ATOM 10286 N N . HIS C 2 139 ? 214.723 203.559 234.459 1.00 51.80 139 HIS C N 1
ATOM 10287 C CA . HIS C 2 139 ? 215.948 203.630 233.666 1.00 49.52 139 HIS C CA 1
ATOM 10288 C C . HIS C 2 139 ? 215.935 202.607 232.536 1.00 51.80 139 HIS C C 1
ATOM 10289 O O . HIS C 2 139 ? 216.367 202.898 231.416 1.00 61.33 139 HIS C O 1
ATOM 10296 N N . PHE C 2 140 ? 215.453 201.398 232.819 1.00 52.37 140 PHE C N 1
ATOM 10297 C CA . PHE C 2 140 ? 215.413 200.347 231.811 1.00 50.72 140 PHE C CA 1
ATOM 10298 C C . PHE C 2 140 ? 214.481 200.710 230.667 1.00 58.53 140 PHE C C 1
ATOM 10299 O O . PHE C 2 140 ? 214.795 200.457 229.503 1.00 68.37 140 PHE C O 1
ATOM 10307 N N . VAL C 2 141 ? 213.321 201.286 230.978 1.00 64.49 141 VAL C N 1
ATOM 10308 C CA . VAL C 2 141 ? 212.400 201.708 229.927 1.00 60.88 141 VAL C CA 1
ATOM 10309 C C . VAL C 2 141 ? 213.019 202.829 229.104 1.00 63.00 141 VAL C C 1
ATOM 10310 O O . VAL C 2 141 ? 212.913 202.847 227.871 1.00 67.63 141 VAL C O 1
ATOM 10314 N N . ALA C 2 142 ? 213.689 203.774 229.768 1.00 61.82 142 ALA C N 1
ATOM 10315 C CA . ALA C 2 142 ? 214.357 204.837 229.029 1.00 59.43 142 ALA C CA 1
ATOM 10316 C C . ALA C 2 142 ? 215.397 204.268 228.075 1.00 58.07 142 ALA C C 1
ATOM 10317 O O . ALA C 2 142 ? 215.502 204.704 226.924 1.00 62.35 142 ALA C O 1
ATOM 10319 N N . TRP C 2 143 ? 216.175 203.289 228.536 1.00 63.17 143 TRP C N 1
ATOM 10320 C CA . TRP C 2 143 ? 217.174 202.671 227.670 1.00 63.08 143 TRP C CA 1
ATOM 10321 C C . TRP C 2 143 ? 216.522 201.899 226.530 1.00 63.27 143 TRP C C 1
ATOM 10322 O O . TRP C 2 143 ? 216.988 201.957 225.388 1.00 69.19 143 TRP C O 1
ATOM 10333 N N . GLU C 2 144 ? 215.446 201.168 226.821 1.00 65.21 144 GLU C N 1
ATOM 10334 C CA . GLU C 2 144 ? 214.804 200.345 225.805 1.00 61.92 144 GLU C CA 1
ATOM 10335 C C . GLU C 2 144 ? 214.157 201.190 224.719 1.00 68.85 144 GLU C C 1
ATOM 10336 O O . GLU C 2 144 ? 214.083 200.757 223.565 1.00 71.37 144 GLU C O 1
ATOM 10342 N N . GLN C 2 145 ? 213.675 202.385 225.062 1.00 72.88 145 GLN C N 1
ATOM 10343 C CA . GLN C 2 145 ? 213.126 203.263 224.035 1.00 62.66 145 GLN C CA 1
ATOM 10344 C C . GLN C 2 145 ? 214.181 203.596 222.987 1.00 71.45 145 GLN C C 1
ATOM 10345 O O . GLN C 2 145 ? 213.941 203.459 221.783 1.00 81.38 145 GLN C O 1
ATOM 10351 N N . GLU C 2 146 ? 215.357 204.029 223.428 1.00 79.76 146 GLU C N 1
ATOM 10352 C CA . GLU C 2 146 ? 216.465 204.340 222.525 1.00 78.31 146 GLU C CA 1
ATOM 10353 C C . GLU C 2 146 ? 217.407 203.153 222.363 1.00 80.15 146 GLU C C 1
ATOM 10354 O O . GLU C 2 146 ? 218.610 203.260 222.585 1.00 85.40 146 GLU C O 1
ATOM 10360 N N . SER C 2 147 ? 216.866 202.006 221.972 1.00 82.08 147 SER C N 1
ATOM 10361 C CA . SER C 2 147 ? 217.639 200.780 221.853 1.00 84.71 147 SER C CA 1
ATOM 10362 C C . SER C 2 147 ? 217.741 200.368 220.392 1.00 86.30 147 SER C C 1
ATOM 10363 O O . SER C 2 147 ? 216.754 200.420 219.652 1.00 87.43 147 SER C O 1
ATOM 10366 N N . GLY C 2 148 ? 218.936 199.950 219.987 1.00 100.48 148 GLY C N 1
ATOM 10367 C CA . GLY C 2 148 ? 219.171 199.555 218.614 1.00 102.05 148 GLY C CA 1
ATOM 10368 C C . GLY C 2 148 ? 218.631 198.177 218.302 1.00 101.93 148 GLY C C 1
ATOM 10369 O O . GLY C 2 148 ? 217.544 197.813 218.758 1.00 103.44 148 GLY C O 1
ATOM 10370 N N . THR C 2 149 ? 219.380 197.400 217.520 1.00 116.14 149 THR C N 1
ATOM 10371 C CA . THR C 2 149 ? 218.954 196.067 217.123 1.00 117.47 149 THR C CA 1
ATOM 10372 C C . THR C 2 149 ? 219.808 194.955 217.714 1.00 118.29 149 THR C C 1
ATOM 10373 O O . THR C 2 149 ? 219.370 193.799 217.715 1.00 118.53 149 THR C O 1
ATOM 10377 N N . GLY C 2 150 ? 221.006 195.265 218.210 1.00 116.74 150 GLY C N 1
ATOM 10378 C CA . GLY C 2 150 ? 221.870 194.277 218.815 1.00 115.26 150 GLY C CA 1
ATOM 10379 C C . GLY C 2 150 ? 221.862 194.349 220.336 1.00 115.86 150 GLY C C 1
ATOM 10380 O O . GLY C 2 150 ? 221.250 195.218 220.952 1.00 116.56 150 GLY C O 1
ATOM 10381 N N . ALA C 2 151 ? 222.567 193.397 220.940 1.00 116.62 151 ALA C N 1
ATOM 10382 C CA . ALA C 2 151 ? 222.676 193.361 222.391 1.00 118.93 151 ALA C CA 1
ATOM 10383 C C . ALA C 2 151 ? 223.368 194.618 222.900 1.00 117.92 151 ALA C C 1
ATOM 10384 O O . ALA C 2 151 ? 224.392 195.045 222.361 1.00 118.09 151 ALA C O 1
ATOM 10386 N N . SER C 2 152 ? 222.803 195.213 223.950 1.00 105.14 152 SER C N 1
ATOM 10387 C CA . SER C 2 152 ? 223.343 196.460 224.474 1.00 105.93 152 SER C CA 1
ATOM 10388 C C . SER C 2 152 ? 223.609 196.375 225.972 1.00 104.82 152 SER C C 1
ATOM 10389 O O . SER C 2 152 ? 224.514 197.045 226.479 1.00 106.87 152 SER C O 1
ATOM 10392 N N . GLN C 2 153 ? 222.836 195.561 226.691 1.00 88.93 153 GLN C N 1
ATOM 10393 C CA . GLN C 2 153 ? 223.052 195.350 228.121 1.00 86.92 153 GLN C CA 1
ATOM 10394 C C . GLN C 2 153 ? 222.964 196.674 228.888 1.00 90.77 153 GLN C C 1
ATOM 10395 O O . GLN C 2 153 ? 223.957 197.211 229.381 1.00 94.77 153 GLN C O 1
ATOM 10401 N N . ALA C 2 154 ? 221.742 197.201 228.936 1.00 74.92 154 ALA C N 1
ATOM 10402 C CA . ALA C 2 154 ? 221.455 198.460 229.616 1.00 71.10 154 ALA C CA 1
ATOM 10403 C C . ALA C 2 154 ? 222.286 198.616 230.880 1.00 72.32 154 ALA C C 1
ATOM 10404 O O . ALA C 2 154 ? 222.298 197.738 231.745 1.00 77.49 154 ALA C O 1
ATOM 10406 N N . GLN C 2 155 ? 222.972 199.748 230.983 1.00 71.83 155 GLN C N 1
ATOM 10407 C CA . GLN C 2 155 ? 223.870 200.027 232.090 1.00 64.43 155 GLN C CA 1
ATOM 10408 C C . GLN C 2 155 ? 223.544 201.391 232.671 1.00 67.57 155 GLN C C 1
ATOM 10409 O O . GLN C 2 155 ? 222.964 202.247 231.999 1.00 75.47 155 GLN C O 1
ATOM 10415 N N . ILE C 2 156 ? 223.923 201.589 233.932 1.00 58.94 156 ILE C N 1
ATOM 10416 C CA . ILE C 2 156 ? 223.780 202.886 234.579 1.00 65.31 156 ILE C CA 1
ATOM 10417 C C . ILE C 2 156 ? 224.844 203.029 235.654 1.00 72.08 156 ILE C C 1
ATOM 10418 O O . ILE C 2 156 ? 225.187 202.076 236.354 1.00 83.44 156 ILE C O 1
ATOM 10423 N N . ALA C 2 157 ? 225.362 204.243 235.780 1.00 76.88 157 ALA C N 1
ATOM 10424 C CA . ALA C 2 157 ? 226.315 204.539 236.834 1.00 78.24 157 ALA C CA 1
ATOM 10425 C C . ALA C 2 157 ? 225.614 204.548 238.184 1.00 77.52 157 ALA C C 1
ATOM 10426 O O . ALA C 2 157 ? 224.459 204.962 238.307 1.00 79.64 157 ALA C O 1
ATOM 10428 N N . ILE C 2 158 ? 226.328 204.079 239.207 1.00 79.95 158 ILE C N 1
ATOM 10429 C CA . ILE C 2 158 ? 225.770 204.085 240.554 1.00 78.09 158 ILE C CA 1
ATOM 10430 C C . ILE C 2 158 ? 225.477 205.510 240.998 1.00 78.48 158 ILE C C 1
ATOM 10431 O O . ILE C 2 158 ? 224.473 205.773 241.670 1.00 81.42 158 ILE C O 1
ATOM 10436 N N . ASP C 2 159 ? 226.342 206.452 240.626 1.00 87.26 159 ASP C N 1
ATOM 10437 C CA . ASP C 2 159 ? 226.156 207.838 241.035 1.00 90.30 159 ASP C CA 1
ATOM 10438 C C . ASP C 2 159 ? 224.884 208.451 240.467 1.00 88.75 159 ASP C C 1
ATOM 10439 O O . ASP C 2 159 ? 224.450 209.500 240.952 1.00 89.26 159 ASP C O 1
ATOM 10444 N N . ASP C 2 160 ? 224.283 207.833 239.450 1.00 86.55 160 ASP C N 1
ATOM 10445 C CA . ASP C 2 160 ? 223.054 208.377 238.886 1.00 86.54 160 ASP C CA 1
ATOM 10446 C C . ASP C 2 160 ? 221.866 208.137 239.807 1.00 91.35 160 ASP C C 1
ATOM 10447 O O . ASP C 2 160 ? 220.981 208.991 239.923 1.00 94.45 160 ASP C O 1
ATOM 10452 N N . LEU C 2 161 ? 221.827 206.983 240.470 1.00 73.23 161 LEU C N 1
ATOM 10453 C CA . LEU C 2 161 ? 220.711 206.646 241.343 1.00 68.48 161 LEU C CA 1
ATOM 10454 C C . LEU C 2 161 ? 220.734 207.401 242.664 1.00 74.12 161 LEU C C 1
ATOM 10455 O O . LEU C 2 161 ? 219.719 207.412 243.367 1.00 78.74 161 LEU C O 1
ATOM 10460 N N . LEU C 2 162 ? 221.853 208.024 243.021 1.00 73.27 162 LEU C N 1
ATOM 10461 C CA . LEU C 2 162 ? 221.964 208.630 244.346 1.00 63.19 162 LEU C CA 1
ATOM 10462 C C . LEU C 2 162 ? 220.956 209.746 244.574 1.00 70.71 162 LEU C C 1
ATOM 10463 O O . LEU C 2 162 ? 220.287 209.735 245.620 1.00 74.46 162 LEU C O 1
ATOM 10468 N N . PRO C 2 163 ? 220.799 210.727 243.682 1.00 70.27 163 PRO C N 1
ATOM 10469 C CA . PRO C 2 163 ? 219.810 211.785 243.950 1.00 71.51 163 PRO C CA 1
ATOM 10470 C C . PRO C 2 163 ? 218.377 211.286 243.928 1.00 71.15 163 PRO C C 1
ATOM 10471 O O . PRO C 2 163 ? 217.562 211.701 244.766 1.00 73.74 163 PRO C O 1
ATOM 10475 N N . GLN C 2 164 ? 218.041 210.404 242.986 1.00 67.74 164 GLN C N 1
ATOM 10476 C CA . GLN C 2 164 ? 216.689 209.866 242.931 1.00 66.39 164 GLN C CA 1
ATOM 10477 C C . GLN C 2 164 ? 216.319 209.193 244.244 1.00 75.73 164 GLN C C 1
ATOM 10478 O O . GLN C 2 164 ? 215.218 209.397 244.768 1.00 77.72 164 GLN C O 1
ATOM 10484 N N . LEU C 2 165 ? 217.227 208.385 244.792 1.00 69.12 165 LEU C N 1
ATOM 10485 C CA . LEU C 2 165 ? 216.967 207.750 246.078 1.00 62.78 165 LEU C CA 1
ATOM 10486 C C . LEU C 2 165 ? 216.937 208.775 247.203 1.00 70.68 165 LEU C C 1
ATOM 10487 O O . LEU C 2 165 ? 216.032 208.755 248.042 1.00 74.72 165 LEU C O 1
ATOM 10492 N N . GLN C 2 166 ? 217.905 209.693 247.222 1.00 75.44 166 GLN C N 1
ATOM 10493 C CA . GLN C 2 166 ? 217.965 210.692 248.281 1.00 74.31 166 GLN C CA 1
ATOM 10494 C C . GLN C 2 166 ? 216.672 211.482 248.378 1.00 78.86 166 GLN C C 1
ATOM 10495 O O . GLN C 2 166 ? 216.310 211.949 249.462 1.00 84.57 166 GLN C O 1
ATOM 10501 N N . ILE C 2 167 ? 215.970 211.652 247.259 1.00 71.64 167 ILE C N 1
ATOM 10502 C CA . ILE C 2 167 ? 214.699 212.367 247.299 1.00 68.43 167 ILE C CA 1
ATOM 10503 C C . ILE C 2 167 ? 213.726 211.672 248.243 1.00 70.90 167 ILE C C 1
ATOM 10504 O O . ILE C 2 167 ? 212.972 212.327 248.973 1.00 69.79 167 ILE C O 1
ATOM 10509 N N . TYR C 2 168 ? 213.725 210.341 248.247 1.00 67.20 168 TYR C N 1
ATOM 10510 C CA . TYR C 2 168 ? 212.759 209.576 249.026 1.00 63.53 168 TYR C CA 1
ATOM 10511 C C . TYR C 2 168 ? 213.284 209.212 250.410 1.00 67.37 168 TYR C C 1
ATOM 10512 O O . TYR C 2 168 ? 212.598 209.423 251.413 1.00 71.26 168 TYR C O 1
ATOM 10521 N N . LEU C 2 169 ? 214.492 208.658 250.479 1.00 59.64 169 LEU C N 1
ATOM 10522 C CA . LEU C 2 169 ? 215.052 208.187 251.738 1.00 60.72 169 LEU C CA 1
ATOM 10523 C C . LEU C 2 169 ? 215.701 209.294 252.555 1.00 62.99 169 LEU C C 1
ATOM 10524 O O . LEU C 2 169 ? 216.058 209.057 253.712 1.00 64.49 169 LEU C O 1
ATOM 10529 N N . GLY C 2 170 ? 215.864 210.483 251.990 1.00 73.19 170 GLY C N 1
ATOM 10530 C CA . GLY C 2 170 ? 216.448 211.592 252.709 1.00 76.00 170 GLY C CA 1
ATOM 10531 C C . GLY C 2 170 ? 217.964 211.556 252.701 1.00 78.76 170 GLY C C 1
ATOM 10532 O O . GLY C 2 170 ? 218.601 210.591 252.279 1.00 77.98 170 GLY C O 1
ATOM 10533 N N . ASP C 2 171 ? 218.550 212.646 253.185 1.00 90.17 171 ASP C N 1
ATOM 10534 C CA . ASP C 2 171 ? 219.998 212.775 253.236 1.00 90.55 171 ASP C CA 1
ATOM 10535 C C . ASP C 2 171 ? 220.517 212.192 254.542 1.00 90.72 171 ASP C C 1
ATOM 10536 O O . ASP C 2 171 ? 220.168 212.702 255.615 1.00 91.14 171 ASP C O 1
ATOM 10541 N N . PRO C 2 172 ? 221.344 211.144 254.508 1.00 87.12 172 PRO C N 1
ATOM 10542 C CA . PRO C 2 172 ? 221.848 210.561 255.758 1.00 85.05 172 PRO C CA 1
ATOM 10543 C C . PRO C 2 172 ? 222.918 211.393 256.442 1.00 86.76 172 PRO C C 1
ATOM 10544 O O . PRO C 2 172 ? 223.211 211.140 257.617 1.00 87.64 172 PRO C O 1
ATOM 10548 N N . GLY C 2 173 ? 223.505 212.369 255.757 1.00 94.37 173 GLY C N 1
ATOM 10549 C CA . GLY C 2 173 ? 224.498 213.220 256.381 1.00 96.20 173 GLY C CA 1
ATOM 10550 C C . GLY C 2 173 ? 225.744 213.431 255.548 1.00 97.11 173 GLY C C 1
ATOM 10551 O O . GLY C 2 173 ? 226.369 214.493 255.619 1.00 100.81 173 GLY C O 1
ATOM 10552 N N . SER C 2 174 ? 226.120 212.432 254.755 1.00 87.69 174 SER C N 1
ATOM 10553 C CA . SER C 2 174 ? 227.320 212.533 253.938 1.00 84.84 174 SER C CA 1
ATOM 10554 C C . SER C 2 174 ? 227.188 211.600 252.747 1.00 86.16 174 SER C C 1
ATOM 10555 O O . SER C 2 174 ? 226.352 210.694 252.733 1.00 89.13 174 SER C O 1
ATOM 10558 N N . GLU C 2 175 ? 228.036 211.835 251.744 1.00 88.26 175 GLU C N 1
ATOM 10559 C CA . GLU C 2 175 ? 228.006 211.010 250.543 1.00 88.62 175 GLU C CA 1
ATOM 10560 C C . GLU C 2 175 ? 228.310 209.553 250.853 1.00 92.35 175 GLU C C 1
ATOM 10561 O O . GLU C 2 175 ? 227.721 208.653 250.243 1.00 93.94 175 GLU C O 1
ATOM 10567 N N . SER C 2 176 ? 229.229 209.299 251.785 1.00 81.86 176 SER C N 1
ATOM 10568 C CA . SER C 2 176 ? 229.618 207.925 252.083 1.00 76.70 176 SER C CA 1
ATOM 10569 C C . SER C 2 176 ? 228.438 207.113 252.597 1.00 77.10 176 SER C C 1
ATOM 10570 O O . SER C 2 176 ? 228.252 205.956 252.203 1.00 85.92 176 SER C O 1
ATOM 10573 N N . LYS C 2 177 ? 227.631 207.699 253.482 1.00 72.55 177 LYS C N 1
ATOM 10574 C CA . LYS C 2 177 ? 226.506 206.967 254.052 1.00 76.02 177 LYS C CA 1
ATOM 10575 C C . LYS C 2 177 ? 225.494 206.589 252.978 1.00 81.25 177 LYS C C 1
ATOM 10576 O O . LYS C 2 177 ? 225.016 205.449 252.929 1.00 86.98 177 LYS C O 1
ATOM 10582 N N . GLU C 2 178 ? 225.155 207.536 252.101 1.00 75.45 178 GLU C N 1
ATOM 10583 C CA . GLU C 2 178 ? 224.189 207.231 251.053 1.00 72.89 178 GLU C CA 1
ATOM 10584 C C . GLU C 2 178 ? 224.757 206.252 250.039 1.00 75.65 178 GLU C C 1
ATOM 10585 O O . GLU C 2 178 ? 224.022 205.406 249.522 1.00 81.55 178 GLU C O 1
ATOM 10591 N N . ARG C 2 179 ? 226.055 206.340 249.747 1.00 75.41 179 ARG C N 1
ATOM 10592 C CA . ARG C 2 179 ? 226.670 205.358 248.862 1.00 75.00 179 ARG C CA 1
ATOM 10593 C C . ARG C 2 179 ? 226.599 203.961 249.462 1.00 73.23 179 ARG C C 1
ATOM 10594 O O . ARG C 2 179 ? 226.306 202.990 248.758 1.00 78.53 179 ARG C O 1
ATOM 10602 N N . THR C 2 180 ? 226.869 203.838 250.762 1.00 65.67 180 THR C N 1
ATOM 10603 C CA . THR C 2 180 ? 226.765 202.538 251.415 1.00 66.47 180 THR C CA 1
ATOM 10604 C C . THR C 2 180 ? 225.335 202.018 251.380 1.00 70.46 180 THR C C 1
ATOM 10605 O O . THR C 2 180 ? 225.101 200.830 251.120 1.00 81.32 180 THR C O 1
ATOM 10609 N N . ARG C 2 181 ? 224.364 202.892 251.644 1.00 65.02 181 ARG C N 1
ATOM 10610 C CA . ARG C 2 181 ? 222.965 202.484 251.590 1.00 66.87 181 ARG C CA 1
ATOM 10611 C C . ARG C 2 181 ? 222.599 201.982 250.199 1.00 71.03 181 ARG C C 1
ATOM 10612 O O . ARG C 2 181 ? 221.956 200.934 250.045 1.00 72.75 181 ARG C O 1
ATOM 10620 N N . LEU C 2 182 ? 223.012 202.722 249.168 1.00 63.11 182 LEU C N 1
ATOM 10621 C CA . LEU C 2 182 ? 222.709 202.324 247.801 1.00 59.23 182 LEU C CA 1
ATOM 10622 C C . LEU C 2 182 ? 223.375 201.004 247.452 1.00 63.12 182 LEU C C 1
ATOM 10623 O O . LEU C 2 182 ? 222.779 200.163 246.774 1.00 71.07 182 LEU C O 1
ATOM 10628 N N . LEU C 2 183 ? 224.619 200.808 247.892 1.00 58.19 183 LEU C N 1
ATOM 10629 C CA . LEU C 2 183 ? 225.305 199.555 247.605 1.00 52.93 183 LEU C CA 1
ATOM 10630 C C . LEU C 2 183 ? 224.607 198.381 248.276 1.00 53.33 183 LEU C C 1
ATOM 10631 O O . LEU C 2 183 ? 224.481 197.306 247.681 1.00 64.30 183 LEU C O 1
ATOM 10636 N N . THR C 2 184 ? 224.143 198.562 249.512 1.00 54.83 184 THR C N 1
ATOM 10637 C CA . THR C 2 184 ? 223.404 197.489 250.171 1.00 55.90 184 THR C CA 1
ATOM 10638 C C . THR C 2 184 ? 222.113 197.168 249.427 1.00 65.18 184 THR C C 1
ATOM 10639 O O . THR C 2 184 ? 221.777 195.993 249.216 1.00 71.39 184 THR C O 1
ATOM 10643 N N . LEU C 2 185 ? 221.373 198.201 249.019 1.00 61.69 185 LEU C N 1
ATOM 10644 C CA . LEU C 2 185 ? 220.140 197.959 248.277 1.00 54.37 185 LEU C CA 1
ATOM 10645 C C . LEU C 2 185 ? 220.424 197.252 246.958 1.00 58.27 185 LEU C C 1
ATOM 10646 O O . LEU C 2 185 ? 219.697 196.330 246.567 1.00 62.67 185 LEU C O 1
ATOM 10651 N N . LEU C 2 186 ? 221.476 197.675 246.257 1.00 59.71 186 LEU C N 1
ATOM 10652 C CA . LEU C 2 186 ? 221.836 197.037 244.998 1.00 58.78 186 LEU C CA 1
ATOM 10653 C C . LEU C 2 186 ? 222.234 195.587 245.216 1.00 63.73 186 LEU C C 1
ATOM 10654 O O . LEU C 2 186 ? 221.930 194.724 244.390 1.00 66.99 186 LEU C O 1
ATOM 10659 N N . ASP C 2 187 ? 222.932 195.302 246.314 1.00 66.00 187 ASP C N 1
ATOM 10660 C CA . ASP C 2 187 ? 223.288 193.922 246.616 1.00 58.48 187 ASP C CA 1
ATOM 10661 C C . ASP C 2 187 ? 222.044 193.074 246.835 1.00 58.45 187 ASP C C 1
ATOM 10662 O O . ASP C 2 187 ? 221.957 191.945 246.340 1.00 70.95 187 ASP C O 1
ATOM 10667 N N . GLN C 2 188 ? 221.065 193.604 247.567 1.00 52.68 188 GLN C N 1
ATOM 10668 C CA . GLN C 2 188 ? 219.824 192.856 247.756 1.00 54.09 188 GLN C CA 1
ATOM 10669 C C . GLN C 2 188 ? 219.118 192.616 246.426 1.00 60.11 188 GLN C C 1
ATOM 10670 O O . GLN C 2 188 ? 218.652 191.503 246.145 1.00 57.93 188 GLN C O 1
ATOM 10676 N N . LEU C 2 189 ? 219.043 193.647 245.583 1.00 66.49 189 LEU C N 1
ATOM 10677 C CA . LEU C 2 189 ? 218.391 193.488 244.287 1.00 58.27 189 LEU C CA 1
ATOM 10678 C C . LEU C 2 189 ? 219.114 192.458 243.430 1.00 65.64 189 LEU C C 1
ATOM 10679 O O . LEU C 2 189 ? 218.477 191.627 242.775 1.00 76.26 189 LEU C O 1
ATOM 10684 N N . LYS C 2 190 ? 220.447 192.494 243.427 1.00 63.26 190 LYS C N 1
ATOM 10685 C CA . LYS C 2 190 ? 221.213 191.485 242.707 1.00 59.17 190 LYS C CA 1
ATOM 10686 C C . LYS C 2 190 ? 220.904 190.096 243.235 1.00 56.05 190 LYS C C 1
ATOM 10687 O O . LYS C 2 190 ? 220.757 189.145 242.460 1.00 59.60 190 LYS C O 1
ATOM 10693 N N . GLY C 2 191 ? 220.797 189.958 244.555 1.00 62.77 191 GLY C N 1
ATOM 10694 C CA . GLY C 2 191 ? 220.318 188.709 245.111 1.00 65.67 191 GLY C CA 1
ATOM 10695 C C . GLY C 2 191 ? 218.975 188.314 244.538 1.00 63.18 191 GLY C C 1
ATOM 10696 O O . GLY C 2 191 ? 218.686 187.126 244.380 1.00 64.05 191 GLY C O 1
ATOM 10697 N N . HIS C 2 192 ? 218.140 189.300 244.215 1.00 69.03 192 HIS C N 1
ATOM 10698 C CA . HIS C 2 192 ? 216.912 189.014 243.485 1.00 68.03 192 HIS C CA 1
ATOM 10699 C C . HIS C 2 192 ? 217.139 188.843 241.990 1.00 72.10 192 HIS C C 1
ATOM 10700 O O . HIS C 2 192 ? 216.204 188.462 241.279 1.00 72.44 192 HIS C O 1
ATOM 10707 N N . GLY C 2 193 ? 218.346 189.108 241.499 1.00 70.22 193 GLY C N 1
ATOM 10708 C CA . GLY C 2 193 ? 218.667 188.903 240.104 1.00 64.59 193 GLY C CA 1
ATOM 10709 C C . GLY C 2 193 ? 218.330 190.047 239.179 1.00 56.97 193 GLY C C 1
ATOM 10710 O O . GLY C 2 193 ? 218.381 189.865 237.958 1.00 61.76 193 GLY C O 1
ATOM 10711 N N . LEU C 2 194 ? 217.985 191.215 239.711 1.00 53.42 194 LEU C N 1
ATOM 10712 C CA . LEU C 2 194 ? 217.592 192.339 238.875 1.00 51.92 194 LEU C CA 1
ATOM 10713 C C . LEU C 2 194 ? 218.765 193.185 238.409 1.00 56.67 194 LEU C C 1
ATOM 10714 O O . LEU C 2 194 ? 218.595 193.996 237.494 1.00 63.50 194 LEU C O 1
ATOM 10719 N N . VAL C 2 195 ? 219.941 193.031 239.012 1.00 61.22 195 VAL C N 1
ATOM 10720 C CA . VAL C 2 195 ? 221.109 193.826 238.659 1.00 57.52 195 VAL C CA 1
ATOM 10721 C C . VAL C 2 195 ? 222.360 192.979 238.843 1.00 58.70 195 VAL C C 1
ATOM 10722 O O . VAL C 2 195 ? 222.307 191.832 239.289 1.00 68.20 195 VAL C O 1
ATOM 10726 N N . THR C 2 196 ? 223.495 193.564 238.482 1.00 59.06 196 THR C N 1
ATOM 10727 C CA . THR C 2 196 ? 224.805 192.977 238.697 1.00 61.00 196 THR C CA 1
ATOM 10728 C C . THR C 2 196 ? 225.633 193.891 239.590 1.00 64.58 196 THR C C 1
ATOM 10729 O O . THR C 2 196 ? 225.385 195.095 239.684 1.00 69.53 196 THR C O 1
ATOM 10733 N N . SER C 2 197 ? 226.624 193.302 240.250 1.00 65.54 197 SER C N 1
ATOM 10734 C CA . SER C 2 197 ? 227.464 194.071 241.150 1.00 65.94 197 SER C CA 1
ATOM 10735 C C . SER C 2 197 ? 228.211 195.152 240.372 1.00 67.45 197 SER C C 1
ATOM 10736 O O . SER C 2 197 ? 228.563 194.958 239.206 1.00 69.17 197 SER C O 1
ATOM 10739 N N . PRO C 2 198 ? 228.460 196.304 240.991 1.00 66.91 198 PRO C N 1
ATOM 10740 C CA . PRO C 2 198 ? 229.154 197.380 240.278 1.00 70.36 198 PRO C CA 1
ATOM 10741 C C . PRO C 2 198 ? 230.501 196.910 239.754 1.00 73.12 198 PRO C C 1
ATOM 10742 O O . PRO C 2 198 ? 231.229 196.175 240.423 1.00 78.93 198 PRO C O 1
ATOM 10746 N N . ASP C 2 199 ? 230.825 197.340 238.540 1.00 84.45 199 ASP C N 1
ATOM 10747 C CA . ASP C 2 199 ? 232.059 196.943 237.883 1.00 83.26 199 ASP C CA 1
ATOM 10748 C C . ASP C 2 199 ? 233.162 197.954 238.193 1.00 87.82 199 ASP C C 1
ATOM 10749 O O . ASP C 2 199 ? 233.011 198.832 239.045 1.00 91.16 199 ASP C O 1
ATOM 10754 N N . ALA C 2 200 ? 234.290 197.841 237.490 1.00 79.61 200 ALA C N 1
ATOM 10755 C CA . ALA C 2 200 ? 235.429 198.706 237.767 1.00 81.83 200 ALA C CA 1
ATOM 10756 C C . ALA C 2 200 ? 235.117 200.175 237.527 1.00 80.78 200 ALA C C 1
ATOM 10757 O O . ALA C 2 200 ? 235.802 201.040 238.082 1.00 85.88 200 ALA C O 1
ATOM 10759 N N . HIS C 2 201 ? 234.106 200.478 236.718 1.00 80.04 201 HIS C N 1
ATOM 10760 C CA . HIS C 2 201 ? 233.737 201.850 236.407 1.00 82.77 201 HIS C CA 1
ATOM 10761 C C . HIS C 2 201 ? 232.607 202.368 237.284 1.00 86.82 201 HIS C C 1
ATOM 10762 O O . HIS C 2 201 ? 232.109 203.471 237.046 1.00 92.65 201 HIS C O 1
ATOM 10769 N N . GLU C 2 202 ? 232.193 201.600 238.290 1.00 84.83 202 GLU C N 1
ATOM 10770 C CA . GLU C 2 202 ? 231.088 201.986 239.163 1.00 82.73 202 GLU C CA 1
ATOM 10771 C C . GLU C 2 202 ? 229.780 202.044 238.379 1.00 84.25 202 GLU C C 1
ATOM 10772 O O . GLU C 2 202 ? 228.988 202.978 238.509 1.00 84.34 202 GLU C O 1
ATOM 10778 N N . ARG C 2 203 ? 229.560 201.026 237.554 1.00 73.96 203 ARG C N 1
ATOM 10779 C CA . ARG C 2 203 ? 228.375 200.932 236.718 1.00 69.08 203 ARG C CA 1
ATOM 10780 C C . ARG C 2 203 ? 227.742 199.562 236.889 1.00 69.63 203 ARG C C 1
ATOM 10781 O O . ARG C 2 203 ? 228.444 198.551 236.965 1.00 75.75 203 ARG C O 1
ATOM 10789 N N . ILE C 2 204 ? 226.415 199.534 236.946 1.00 64.01 204 ILE C N 1
ATOM 10790 C CA . ILE C 2 204 ? 225.668 198.295 237.082 1.00 64.81 204 ILE C CA 1
ATOM 10791 C C . ILE C 2 204 ? 224.900 198.047 235.794 1.00 70.52 204 ILE C C 1
ATOM 10792 O O . ILE C 2 204 ? 224.649 198.957 235.000 1.00 84.18 204 ILE C O 1
ATOM 10797 N N . VAL C 2 205 ? 224.521 196.788 235.600 1.00 61.87 205 VAL C N 1
ATOM 10798 C CA . VAL C 2 205 ? 223.724 196.359 234.459 1.00 59.87 205 VAL C CA 1
ATOM 10799 C C . VAL C 2 205 ? 222.356 195.951 234.979 1.00 70.39 205 VAL C C 1
ATOM 10800 O O . VAL C 2 205 ? 222.253 195.097 235.868 1.00 79.14 205 VAL C O 1
ATOM 10804 N N . ILE C 2 206 ? 221.308 196.556 234.434 1.00 61.83 206 ILE C N 1
ATOM 10805 C CA . ILE C 2 206 ? 219.946 196.178 234.787 1.00 50.93 206 ILE C CA 1
ATOM 10806 C C . ILE C 2 206 ? 219.542 194.992 233.922 1.00 60.47 206 ILE C C 1
ATOM 10807 O O . ILE C 2 206 ? 219.440 195.111 232.698 1.00 71.73 206 ILE C O 1
ATOM 10812 N N . ARG C 2 207 ? 219.324 193.846 234.553 1.00 58.03 207 ARG C N 1
ATOM 10813 C CA . ARG C 2 207 ? 219.003 192.648 233.801 1.00 60.06 207 ARG C CA 1
ATOM 10814 C C . ARG C 2 207 ? 217.601 192.750 233.204 1.00 66.67 207 ARG C C 1
ATOM 10815 O O . ARG C 2 207 ? 216.728 193.419 233.758 1.00 75.56 207 ARG C O 1
ATOM 10823 N N . PRO C 2 208 ? 217.362 192.091 232.068 1.00 62.61 208 PRO C N 1
ATOM 10824 C CA . PRO C 2 208 ? 216.036 192.162 231.439 1.00 56.31 208 PRO C CA 1
ATOM 10825 C C . PRO C 2 208 ? 214.923 191.582 232.289 1.00 61.10 208 PRO C C 1
ATOM 10826 O O . PRO C 2 208 ? 213.755 191.895 232.034 1.00 69.12 208 PRO C O 1
ATOM 10830 N N . ILE C 2 209 ? 215.237 190.746 233.280 1.00 56.17 209 ILE C N 1
ATOM 10831 C CA . ILE C 2 209 ? 214.196 190.161 234.113 1.00 52.60 209 ILE C CA 1
ATOM 10832 C C . ILE C 2 209 ? 213.344 191.234 234.765 1.00 56.26 209 ILE C C 1
ATOM 10833 O O . ILE C 2 209 ? 212.169 190.996 235.060 1.00 65.62 209 ILE C O 1
ATOM 10838 N N . ILE C 2 210 ? 213.904 192.424 234.990 1.00 54.09 210 ILE C N 1
ATOM 10839 C CA . ILE C 2 210 ? 213.133 193.502 235.589 1.00 54.36 210 ILE C CA 1
ATOM 10840 C C . ILE C 2 210 ? 211.917 193.842 234.744 1.00 56.81 210 ILE C C 1
ATOM 10841 O O . ILE C 2 210 ? 210.847 194.127 235.291 1.00 61.44 210 ILE C O 1
ATOM 10846 N N . ALA C 2 211 ? 212.044 193.788 233.417 1.00 55.85 211 ALA C N 1
ATOM 10847 C CA . ALA C 2 211 ? 210.913 194.080 232.549 1.00 50.08 211 ALA C CA 1
ATOM 10848 C C . ALA C 2 211 ? 209.752 193.127 232.778 1.00 53.11 211 ALA C C 1
ATOM 10849 O O . ALA C 2 211 ? 208.624 193.442 232.387 1.00 64.65 211 ALA C O 1
ATOM 10851 N N . HIS C 2 212 ? 209.999 191.969 233.389 1.00 57.91 212 HIS C N 1
ATOM 10852 C CA . HIS C 2 212 ? 208.931 191.052 233.749 1.00 62.10 212 HIS C CA 1
ATOM 10853 C C . HIS C 2 212 ? 208.590 191.076 235.228 1.00 64.69 212 HIS C C 1
ATOM 10854 O O . HIS C 2 212 ? 207.561 190.516 235.616 1.00 65.17 212 HIS C O 1
ATOM 10861 N N . LEU C 2 213 ? 209.426 191.696 236.057 1.00 65.00 213 LEU C N 1
ATOM 10862 C CA . LEU C 2 213 ? 209.048 191.922 237.446 1.00 54.78 213 LEU C CA 1
ATOM 10863 C C . LEU C 2 213 ? 208.174 193.161 237.565 1.00 62.74 213 LEU C C 1
ATOM 10864 O O . LEU C 2 213 ? 207.064 193.103 238.104 1.00 70.43 213 LEU C O 1
ATOM 10869 N N . ALA C 2 214 ? 208.659 194.290 237.064 1.00 65.59 214 ALA C N 1
ATOM 10870 C CA . ALA C 2 214 ? 207.899 195.538 237.045 1.00 61.27 214 ALA C CA 1
ATOM 10871 C C . ALA C 2 214 ? 207.200 195.743 235.708 1.00 69.79 214 ALA C C 1
ATOM 10872 O O . ALA C 2 214 ? 207.430 196.732 235.015 1.00 75.62 214 ALA C O 1
ATOM 10874 N N . ASP C 2 215 ? 206.346 194.809 235.321 1.00 78.21 215 ASP C N 1
ATOM 10875 C CA . ASP C 2 215 ? 205.548 194.948 234.112 1.00 75.26 215 ASP C CA 1
ATOM 10876 C C . ASP C 2 215 ? 204.216 195.601 234.440 1.00 77.30 215 ASP C C 1
ATOM 10877 O O . ASP C 2 215 ? 203.865 195.789 235.606 1.00 81.15 215 ASP C O 1
ATOM 10882 N N . PRO C 2 216 ? 203.439 195.974 233.421 1.00 67.64 216 PRO C N 1
ATOM 10883 C CA . PRO C 2 216 ? 202.226 196.763 233.685 1.00 65.32 216 PRO C CA 1
ATOM 10884 C C . PRO C 2 216 ? 201.256 196.113 234.657 1.00 71.05 216 PRO C C 1
ATOM 10885 O O . PRO C 2 216 ? 200.676 196.820 235.486 1.00 77.50 216 PRO C O 1
ATOM 10889 N N . ILE C 2 217 ? 201.058 194.797 234.595 1.00 67.64 217 ILE C N 1
ATOM 10890 C CA . ILE C 2 217 ? 200.110 194.154 235.503 1.00 67.41 217 ILE C CA 1
ATOM 10891 C C . ILE C 2 217 ? 200.621 194.206 236.938 1.00 73.38 217 ILE C C 1
ATOM 10892 O O . ILE C 2 217 ? 199.897 194.593 237.866 1.00 77.07 217 ILE C O 1
ATOM 10897 N N . ASN C 2 218 ? 201.880 193.817 237.142 1.00 73.97 218 ASN C N 1
ATOM 10898 C CA . ASN C 2 218 ? 202.454 193.865 238.479 1.00 66.16 218 ASN C CA 1
ATOM 10899 C C . ASN C 2 218 ? 202.555 195.293 238.987 1.00 67.40 218 ASN C C 1
ATOM 10900 O O . ASN C 2 218 ? 202.333 195.543 240.175 1.00 74.92 218 ASN C O 1
ATOM 10905 N N . LEU C 2 219 ? 202.891 196.239 238.110 1.00 64.72 219 LEU C N 1
ATOM 10906 C CA . LEU C 2 219 ? 202.941 197.634 238.526 1.00 60.92 219 LEU C CA 1
ATOM 10907 C C . LEU C 2 219 ? 201.562 198.139 238.925 1.00 64.89 219 LEU C C 1
ATOM 10908 O O . LEU C 2 219 ? 201.432 198.915 239.873 1.00 77.34 219 LEU C O 1
ATOM 10913 N N . GLN C 2 220 ? 200.517 197.713 238.212 1.00 64.71 220 GLN C N 1
ATOM 10914 C CA . GLN C 2 220 ? 199.162 198.086 238.603 1.00 68.30 220 GLN C CA 1
ATOM 10915 C C . GLN C 2 220 ? 198.814 197.525 239.974 1.00 71.82 220 GLN C C 1
ATOM 10916 O O . GLN C 2 220 ? 198.236 198.226 240.815 1.00 77.26 220 GLN C O 1
ATOM 10922 N N . ALA C 2 221 ? 199.151 196.257 240.215 1.00 62.93 221 ALA C N 1
ATOM 10923 C CA . ALA C 2 221 ? 198.883 195.672 241.525 1.00 63.60 221 ALA C CA 1
ATOM 10924 C C . ALA C 2 221 ? 199.626 196.424 242.622 1.00 64.17 221 ALA C C 1
ATOM 10925 O O . ALA C 2 221 ? 199.058 196.725 243.679 1.00 70.19 221 ALA C O 1
ATOM 10927 N N . LEU C 2 222 ? 200.897 196.744 242.382 1.00 59.09 222 LEU C N 1
ATOM 10928 C CA . LEU C 2 222 ? 201.681 197.470 243.372 1.00 57.23 222 LEU C CA 1
ATOM 10929 C C . LEU C 2 222 ? 201.117 198.864 243.608 1.00 69.05 222 LEU C C 1
ATOM 10930 O O . LEU C 2 222 ? 201.099 199.347 244.743 1.00 79.23 222 LEU C O 1
ATOM 10935 N N . LEU C 2 223 ? 200.665 199.532 242.547 1.00 65.76 223 LEU C N 1
ATOM 10936 C CA . LEU C 2 223 ? 200.080 200.858 242.697 1.00 60.83 223 LEU C CA 1
ATOM 10937 C C . LEU C 2 223 ? 198.805 200.805 243.524 1.00 67.44 223 LEU C C 1
ATOM 10938 O O . LEU C 2 223 ? 198.583 201.655 244.392 1.00 75.90 223 LEU C O 1
ATOM 10943 N N . ALA C 2 224 ? 197.950 199.816 243.264 1.00 71.84 224 ALA C N 1
ATOM 10944 C CA . ALA C 2 224 ? 196.741 199.674 244.068 1.00 68.90 224 ALA C CA 1
ATOM 10945 C C . ALA C 2 224 ? 197.087 199.420 245.528 1.00 72.70 224 ALA C C 1
ATOM 10946 O O . ALA C 2 224 ? 196.491 200.020 246.433 1.00 83.80 224 ALA C O 1
ATOM 10948 N N . TRP C 2 225 ? 198.054 198.537 245.777 1.00 68.92 225 TRP C N 1
ATOM 10949 C CA . TRP C 2 225 ? 198.458 198.255 247.150 1.00 73.78 225 TRP C CA 1
ATOM 10950 C C . TRP C 2 225 ? 198.998 199.504 247.833 1.00 73.02 225 TRP C C 1
ATOM 10951 O O . TRP C 2 225 ? 198.683 199.770 248.997 1.00 77.13 225 TRP C O 1
ATOM 10962 N N . LEU C 2 226 ? 199.816 200.282 247.125 1.00 68.89 226 LEU C N 1
ATOM 10963 C CA . LEU C 2 226 ? 200.381 201.495 247.706 1.00 71.38 226 LEU C CA 1
ATOM 10964 C C . LEU C 2 226 ? 199.301 202.528 247.994 1.00 76.13 226 LEU C C 1
ATOM 10965 O O . LEU C 2 226 ? 199.353 203.219 249.017 1.00 82.10 226 LEU C O 1
ATOM 10970 N N . ARG C 2 227 ? 198.325 202.663 247.097 1.00 78.45 227 ARG C N 1
ATOM 10971 C CA . ARG C 2 227 ? 197.222 203.582 247.352 1.00 74.77 227 ARG C CA 1
ATOM 10972 C C . ARG C 2 227 ? 196.438 203.156 248.582 1.00 77.25 227 ARG C C 1
ATOM 10973 O O . ARG C 2 227 ? 196.063 203.992 249.412 1.00 80.31 227 ARG C O 1
ATOM 10981 N N . GLU C 2 228 ? 196.182 201.855 248.717 1.00 86.81 228 GLU C N 1
ATOM 10982 C CA . GLU C 2 228 ? 195.497 201.365 249.908 1.00 87.36 228 GLU C CA 1
ATOM 10983 C C . GLU C 2 228 ? 196.310 201.651 251.164 1.00 89.30 228 GLU C C 1
ATOM 10984 O O . GLU C 2 228 ? 195.755 202.041 252.196 1.00 93.35 228 GLU C O 1
ATOM 10990 N N . GLN C 2 229 ? 197.629 201.457 251.096 1.00 85.42 229 GLN C N 1
ATOM 10991 C CA . GLN C 2 229 ? 198.478 201.739 252.249 1.00 84.74 229 GLN C CA 1
ATOM 10992 C C . GLN C 2 229 ? 198.422 203.212 252.626 1.00 86.78 229 GLN C C 1
ATOM 10993 O O . GLN C 2 229 ? 198.339 203.556 253.810 1.00 90.40 229 GLN C O 1
ATOM 10999 N N . ILE C 2 230 ? 198.473 204.097 251.631 1.00 86.86 230 ILE C N 1
ATOM 11000 C CA . ILE C 2 230 ? 198.403 205.529 251.909 1.00 87.47 230 ILE C CA 1
ATOM 11001 C C . ILE C 2 230 ? 197.065 205.881 252.542 1.00 93.02 230 ILE C C 1
ATOM 11002 O O . ILE C 2 230 ? 197.002 206.640 253.517 1.00 90.16 230 ILE C O 1
ATOM 11007 N N . ALA C 2 231 ? 195.974 205.339 251.999 1.00 100.30 231 ALA C N 1
ATOM 11008 C CA . ALA C 2 231 ? 194.659 205.622 252.561 1.00 96.62 231 ALA C CA 1
ATOM 11009 C C . ALA C 2 231 ? 194.561 205.142 254.003 1.00 96.29 231 ALA C C 1
ATOM 11010 O O . ALA C 2 231 ? 194.039 205.852 254.869 1.00 98.24 231 ALA C O 1
ATOM 11012 N N . GLN C 2 232 ? 195.065 203.939 254.282 1.00 100.68 232 GLN C N 1
ATOM 11013 C CA . GLN C 2 232 ? 195.013 203.416 255.643 1.00 101.13 232 GLN C CA 1
ATOM 11014 C C . GLN C 2 232 ? 195.871 204.248 256.587 1.00 102.48 232 GLN C C 1
ATOM 11015 O O . GLN C 2 232 ? 195.506 204.451 257.750 1.00 106.30 232 GLN C O 1
ATOM 11021 N N . GLN C 2 233 ? 197.018 204.731 256.108 1.00 104.33 233 GLN C N 1
ATOM 11022 C CA . GLN C 2 233 ? 197.902 205.518 256.962 1.00 106.70 233 GLN C CA 1
ATOM 11023 C C . GLN C 2 233 ? 197.214 206.785 257.451 1.00 108.19 233 GLN C C 1
ATOM 11024 O O . GLN C 2 233 ? 197.332 207.150 258.626 1.00 102.17 233 GLN C O 1
ATOM 11030 N N . THR C 2 234 ? 196.493 207.467 256.568 1.00 114.44 234 THR C N 1
ATOM 11031 C CA . THR C 2 234 ? 195.792 208.691 256.936 1.00 114.65 234 THR C CA 1
ATOM 11032 C C . THR C 2 234 ? 194.387 208.387 257.444 1.00 111.81 234 THR C C 1
ATOM 11033 O O . THR C 2 234 ? 194.060 208.668 258.597 1.00 108.58 234 THR C O 1
ATOM 11037 N N . SER D 2 40 ? 191.299 171.836 232.035 1.00 148.70 40 SER D N 1
ATOM 11038 C CA . SER D 2 40 ? 191.601 170.559 231.399 1.00 150.10 40 SER D CA 1
ATOM 11039 C C . SER D 2 40 ? 193.107 170.345 231.288 1.00 150.89 40 SER D C 1
ATOM 11040 O O . SER D 2 40 ? 193.750 170.849 230.367 1.00 150.07 40 SER D O 1
ATOM 11043 N N . GLU D 2 41 ? 193.665 169.593 232.232 1.00 144.58 41 GLU D N 1
ATOM 11044 C CA . GLU D 2 41 ? 195.097 169.327 232.264 1.00 142.59 41 GLU D CA 1
ATOM 11045 C C . GLU D 2 41 ? 195.323 167.990 232.961 1.00 142.42 41 GLU D C 1
ATOM 11046 O O . GLU D 2 41 ? 194.380 167.237 233.222 1.00 141.08 41 GLU D O 1
ATOM 11052 N N . THR D 2 42 ? 196.584 167.695 233.265 1.00 129.51 42 THR D N 1
ATOM 11053 C CA . THR D 2 42 ? 196.983 166.452 233.916 1.00 127.14 42 THR D CA 1
ATOM 11054 C C . THR D 2 42 ? 197.868 166.747 235.119 1.00 126.77 42 THR D C 1
ATOM 11055 O O . THR D 2 42 ? 198.935 166.157 235.301 1.00 128.06 42 THR D O 1
ATOM 11059 N N . ARG D 2 43 ? 197.429 167.681 235.958 1.00 100.85 43 ARG D N 1
ATOM 11060 C CA . ARG D 2 43 ? 198.224 168.081 237.110 1.00 95.15 43 ARG D CA 1
ATOM 11061 C C . ARG D 2 43 ? 198.536 166.884 237.998 1.00 97.03 43 ARG D C 1
ATOM 11062 O O . ARG D 2 43 ? 197.672 166.047 238.272 1.00 97.84 43 ARG D O 1
ATOM 11070 N N . THR D 2 44 ? 199.785 166.809 238.446 1.00 87.06 44 THR D N 1
ATOM 11071 C CA . THR D 2 44 ? 200.195 165.749 239.353 1.00 84.42 44 THR D CA 1
ATOM 11072 C C . THR D 2 44 ? 199.496 165.905 240.697 1.00 88.62 44 THR D C 1
ATOM 11073 O O . THR D 2 44 ? 199.207 167.021 241.137 1.00 91.90 44 THR D O 1
ATOM 11077 N N . LEU D 2 45 ? 199.214 164.774 241.343 1.00 86.55 45 LEU D N 1
ATOM 11078 C CA . LEU D 2 45 ? 198.522 164.775 242.625 1.00 87.57 45 LEU D CA 1
ATOM 11079 C C . LEU D 2 45 ? 199.122 165.810 243.563 1.00 88.23 45 LEU D C 1
ATOM 11080 O O . LEU D 2 45 ? 200.342 165.962 243.646 1.00 93.34 45 LEU D O 1
ATOM 11085 N N . GLN D 2 46 ? 198.248 166.523 244.275 1.00 83.35 46 GLN D N 1
ATOM 11086 C CA . GLN D 2 46 ? 198.716 167.581 245.162 1.00 81.68 46 GLN D CA 1
ATOM 11087 C C . GLN D 2 46 ? 199.677 167.035 246.209 1.00 83.69 46 GLN D C 1
ATOM 11088 O O . GLN D 2 46 ? 200.717 167.644 246.487 1.00 87.92 46 GLN D O 1
ATOM 11094 N N . LYS D 2 47 ? 199.349 165.886 246.798 1.00 86.63 47 LYS D N 1
ATOM 11095 C CA . LYS D 2 47 ? 200.213 165.317 247.824 1.00 90.14 47 LYS D CA 1
ATOM 11096 C C . LYS D 2 47 ? 201.558 164.901 247.244 1.00 91.10 47 LYS D C 1
ATOM 11097 O O . LYS D 2 47 ? 202.600 165.100 247.878 1.00 92.29 47 LYS D O 1
ATOM 11103 N N . ILE D 2 48 ? 201.559 164.323 246.042 1.00 82.20 48 ILE D N 1
ATOM 11104 C CA . ILE D 2 48 ? 202.816 163.934 245.410 1.00 73.41 48 ILE D CA 1
ATOM 11105 C C . ILE D 2 48 ? 203.671 165.160 245.121 1.00 74.55 48 ILE D C 1
ATOM 11106 O O . ILE D 2 48 ? 204.890 165.146 245.323 1.00 74.48 48 ILE D O 1
ATOM 11111 N N . ARG D 2 49 ? 203.052 166.234 244.626 1.00 80.37 49 ARG D N 1
ATOM 11112 C CA . ARG D 2 49 ? 203.803 167.457 244.366 1.00 75.51 49 ARG D CA 1
ATOM 11113 C C . ARG D 2 49 ? 204.386 168.023 245.652 1.00 78.55 49 ARG D C 1
ATOM 11114 O O . ARG D 2 49 ? 205.543 168.458 245.681 1.00 85.06 49 ARG D O 1
ATOM 11122 N N . GLU D 2 50 ? 203.595 168.033 246.726 1.00 84.45 50 GLU D N 1
ATOM 11123 C CA . GLU D 2 50 ? 204.098 168.523 248.003 1.00 82.38 50 GLU D CA 1
ATOM 11124 C C . GLU D 2 50 ? 205.272 167.684 248.485 1.00 85.11 50 GLU D C 1
ATOM 11125 O O . GLU D 2 50 ? 206.284 168.223 248.947 1.00 88.74 50 GLU D O 1
ATOM 11131 N N . ALA D 2 51 ? 205.157 166.360 248.376 1.00 78.24 51 ALA D N 1
ATOM 11132 C CA . ALA D 2 51 ? 206.242 165.486 248.802 1.00 72.28 51 ALA D CA 1
ATOM 11133 C C . ALA D 2 51 ? 207.501 165.731 247.984 1.00 73.59 51 ALA D C 1
ATOM 11134 O O . ALA D 2 51 ? 208.602 165.804 248.537 1.00 79.66 51 ALA D O 1
ATOM 11136 N N . THR D 2 52 ? 207.360 165.856 246.664 1.00 68.90 52 THR D N 1
ATOM 11137 C CA . THR D 2 52 ? 208.527 166.080 245.820 1.00 60.01 52 THR D CA 1
ATOM 11138 C C . THR D 2 52 ? 209.191 167.413 246.134 1.00 66.52 52 THR D C 1
ATOM 11139 O O . THR D 2 52 ? 210.422 167.495 246.214 1.00 74.00 52 THR D O 1
ATOM 11143 N N . GLN D 2 53 ? 208.398 168.470 246.307 1.00 71.54 53 GLN D N 1
ATOM 11144 C CA . GLN D 2 53 ? 208.982 169.765 246.633 1.00 68.02 53 GLN D CA 1
ATOM 11145 C C . GLN D 2 53 ? 209.677 169.727 247.985 1.00 71.90 53 GLN D C 1
ATOM 11146 O O . GLN D 2 53 ? 210.770 170.281 248.142 1.00 74.70 53 GLN D O 1
ATOM 11152 N N . GLU D 2 54 ? 209.065 169.073 248.974 1.00 81.47 54 GLU D N 1
ATOM 11153 C CA . GLU D 2 54 ? 209.700 168.949 250.281 1.00 84.33 54 GLU D CA 1
ATOM 11154 C C . GLU D 2 54 ? 211.013 168.187 250.176 1.00 82.76 54 GLU D C 1
ATOM 11155 O O . GLU D 2 54 ? 212.023 168.580 250.772 1.00 87.22 54 GLU D O 1
ATOM 11161 N N . LEU D 2 55 ? 211.015 167.094 249.413 1.00 64.01 55 LEU D N 1
ATOM 11162 C CA . LEU D 2 55 ? 212.216 166.285 249.265 1.00 62.38 55 LEU D CA 1
ATOM 11163 C C . LEU D 2 55 ? 213.328 167.078 248.594 1.00 65.91 55 LEU D C 1
ATOM 11164 O O . LEU D 2 55 ? 214.484 167.024 249.026 1.00 75.10 55 LEU D O 1
ATOM 11169 N N . LEU D 2 56 ? 213.000 167.826 247.540 1.00 56.38 56 LEU D N 1
ATOM 11170 C CA . LEU D 2 56 ? 214.011 168.648 246.886 1.00 51.18 56 LEU D CA 1
ATOM 11171 C C . LEU D 2 56 ? 214.525 169.739 247.816 1.00 58.46 56 LEU D C 1
ATOM 11172 O O . LEU D 2 56 ? 215.728 170.016 247.849 1.00 67.30 56 LEU D O 1
ATOM 11177 N N . LYS D 2 57 ? 213.630 170.375 248.573 1.00 58.26 57 LYS D N 1
ATOM 11178 C CA . LYS D 2 57 ? 214.048 171.458 249.455 1.00 53.94 57 LYS D CA 1
ATOM 11179 C C . LYS D 2 57 ? 214.971 170.955 250.554 1.00 64.40 57 LYS D C 1
ATOM 11180 O O . LYS D 2 57 ? 215.963 171.612 250.888 1.00 66.66 57 LYS D O 1
ATOM 11186 N N . TYR D 2 58 ? 214.662 169.795 251.132 1.00 76.74 58 TYR D N 1
ATOM 11187 C CA . TYR D 2 58 ? 215.444 169.253 252.232 1.00 69.29 58 TYR D CA 1
ATOM 11188 C C . TYR D 2 58 ? 216.358 168.109 251.830 1.00 68.47 58 TYR D C 1
ATOM 11189 O O . TYR D 2 58 ? 217.242 167.745 252.612 1.00 77.10 58 TYR D O 1
ATOM 11198 N N . GLY D 2 59 ? 216.176 167.532 250.647 1.00 66.79 59 GLY D N 1
ATOM 11199 C CA . GLY D 2 59 ? 217.030 166.455 250.203 1.00 63.50 59 GLY D CA 1
ATOM 11200 C C . GLY D 2 59 ? 216.803 165.137 250.899 1.00 66.14 59 GLY D C 1
ATOM 11201 O O . GLY D 2 59 ? 217.473 164.156 250.562 1.00 76.36 59 GLY D O 1
ATOM 11202 N N . LEU D 2 60 ? 215.882 165.078 251.854 1.00 68.80 60 LEU D N 1
ATOM 11203 C CA . LEU D 2 60 ? 215.600 163.842 252.562 1.00 67.63 60 LEU D CA 1
ATOM 11204 C C . LEU D 2 60 ? 214.210 163.932 253.167 1.00 72.00 60 LEU D C 1
ATOM 11205 O O . LEU D 2 60 ? 213.635 165.014 253.302 1.00 83.68 60 LEU D O 1
ATOM 11210 N N . LEU D 2 61 ? 213.683 162.769 253.528 1.00 68.17 61 LEU D N 1
ATOM 11211 C CA . LEU D 2 61 ? 212.338 162.641 254.077 1.00 71.26 61 LEU D CA 1
ATOM 11212 C C . LEU D 2 61 ? 212.389 161.563 255.148 1.00 78.38 61 LEU D C 1
ATOM 11213 O O . LEU D 2 61 ? 212.645 160.395 254.842 1.00 83.13 61 LEU D O 1
ATOM 11218 N N . GLU D 2 62 ? 212.162 161.955 256.395 1.00 94.18 62 GLU D N 1
ATOM 11219 C CA . GLU D 2 62 ? 212.212 161.041 257.524 1.00 91.31 62 GLU D CA 1
ATOM 11220 C C . GLU D 2 62 ? 210.802 160.724 257.996 1.00 95.96 62 GLU D C 1
ATOM 11221 O O . GLU D 2 62 ? 210.007 161.630 258.261 1.00 98.85 62 GLU D O 1
ATOM 11227 N N . GLU D 2 63 ? 210.498 159.430 258.106 1.00 100.94 63 GLU D N 1
ATOM 11228 C CA . GLU D 2 63 ? 209.179 159.027 258.578 1.00 100.79 63 GLU D CA 1
ATOM 11229 C C . GLU D 2 63 ? 208.871 159.619 259.945 1.00 99.52 63 GLU D C 1
ATOM 11230 O O . GLU D 2 63 ? 207.707 159.892 260.256 1.00 102.27 63 GLU D O 1
ATOM 11236 N N . ALA D 2 64 ? 209.896 159.822 260.773 1.00 90.60 64 ALA D N 1
ATOM 11237 C CA . ALA D 2 64 ? 209.678 160.419 262.085 1.00 91.24 64 ALA D CA 1
ATOM 11238 C C . ALA D 2 64 ? 209.195 161.859 261.971 1.00 97.02 64 ALA D C 1
ATOM 11239 O O . ALA D 2 64 ? 208.317 162.286 262.729 1.00 98.90 64 ALA D O 1
ATOM 11241 N N . SER D 2 65 ? 209.755 162.625 261.034 1.00 94.97 65 SER D N 1
ATOM 11242 C CA . SER D 2 65 ? 209.440 164.047 260.949 1.00 89.35 65 SER D CA 1
ATOM 11243 C C . SER D 2 65 ? 208.199 164.303 260.101 1.00 92.22 65 SER D C 1
ATOM 11244 O O . SER D 2 65 ? 207.312 165.062 260.502 1.00 95.82 65 SER D O 1
ATOM 11247 N N . LYS D 2 66 ? 208.121 163.682 258.926 1.00 93.07 66 LYS D N 1
ATOM 11248 C CA . LYS D 2 66 ? 207.023 163.896 257.984 1.00 95.70 66 LYS D CA 1
ATOM 11249 C C . LYS D 2 66 ? 206.455 162.544 257.581 1.00 95.47 66 LYS D C 1
ATOM 11250 O O . LYS D 2 66 ? 206.670 162.075 256.455 1.00 97.39 66 LYS D O 1
ATOM 11256 N N . PRO D 2 67 ? 205.721 161.887 258.479 1.00 94.30 67 PRO D N 1
ATOM 11257 C CA . PRO D 2 67 ? 205.184 160.559 258.140 1.00 96.32 67 PRO D CA 1
ATOM 11258 C C . PRO D 2 67 ? 204.262 160.571 256.937 1.00 99.32 67 PRO D C 1
ATOM 11259 O O . PRO D 2 67 ? 204.266 159.617 256.150 1.00 99.61 67 PRO D O 1
ATOM 11263 N N . ASN D 2 68 ? 203.472 161.631 256.764 1.00 99.81 68 ASN D N 1
ATOM 11264 C CA . ASN D 2 68 ? 202.508 161.658 255.669 1.00 99.97 68 ASN D CA 1
ATOM 11265 C C . ASN D 2 68 ? 203.209 161.687 254.317 1.00 101.00 68 ASN D C 1
ATOM 11266 O O . ASN D 2 68 ? 202.900 160.885 253.427 1.00 101.03 68 ASN D O 1
ATOM 11271 N N . LEU D 2 69 ? 204.160 162.606 254.144 1.00 91.46 69 LEU D N 1
ATOM 11272 C CA . LEU D 2 69 ? 204.879 162.692 252.879 1.00 88.75 69 LEU D CA 1
ATOM 11273 C C . LEU D 2 69 ? 205.700 161.434 252.624 1.00 90.79 69 LEU D C 1
ATOM 11274 O O . LEU D 2 69 ? 205.779 160.956 251.487 1.00 94.83 69 LEU D O 1
ATOM 11279 N N . TYR D 2 70 ? 206.326 160.891 253.668 1.00 85.44 70 TYR D N 1
ATOM 11280 C CA . TYR D 2 70 ? 207.101 159.667 253.509 1.00 87.70 70 TYR D CA 1
ATOM 11281 C C . TYR D 2 70 ? 206.215 158.521 253.038 1.00 90.58 70 TYR D C 1
ATOM 11282 O O . TYR D 2 70 ? 206.569 157.783 252.110 1.00 93.15 70 TYR D O 1
ATOM 11291 N N . ARG D 2 71 ? 205.043 158.370 253.656 1.00 95.64 71 ARG D N 1
ATOM 11292 C CA . ARG D 2 71 ? 204.126 157.315 253.245 1.00 96.91 71 ARG D CA 1
ATOM 11293 C C . ARG D 2 71 ? 203.640 157.537 251.821 1.00 99.92 71 ARG D C 1
ATOM 11294 O O . ARG D 2 71 ? 203.502 156.583 251.048 1.00 102.12 71 ARG D O 1
ATOM 11302 N N . ILE D 2 72 ? 203.373 158.792 251.455 1.00 92.58 72 ILE D N 1
ATOM 11303 C CA . ILE D 2 72 ? 202.914 159.084 250.100 1.00 89.90 72 ILE D CA 1
ATOM 11304 C C . ILE D 2 72 ? 203.979 158.694 249.084 1.00 90.10 72 ILE D C 1
ATOM 11305 O O . ILE D 2 72 ? 203.688 158.054 248.067 1.00 92.75 72 ILE D O 1
ATOM 11310 N N . VAL D 2 73 ? 205.231 159.072 249.346 1.00 77.34 73 VAL D N 1
ATOM 11311 C CA . VAL D 2 73 ? 206.310 158.737 248.421 1.00 75.95 73 VAL D CA 1
ATOM 11312 C C . VAL D 2 73 ? 206.489 157.229 248.337 1.00 82.25 73 VAL D C 1
ATOM 11313 O O . VAL D 2 73 ? 206.759 156.680 247.263 1.00 84.34 73 VAL D O 1
ATOM 11317 N N . LEU D 2 74 ? 206.350 156.533 249.467 1.00 89.28 74 LEU D N 1
ATOM 11318 C CA . LEU D 2 74 ? 206.429 155.077 249.436 1.00 90.04 74 LEU D CA 1
ATOM 11319 C C . LEU D 2 74 ? 205.314 154.486 248.582 1.00 94.24 74 LEU D C 1
ATOM 11320 O O . LEU D 2 74 ? 205.530 153.513 247.851 1.00 93.84 74 LEU D O 1
ATOM 11325 N N . SER D 2 75 ? 204.115 155.064 248.662 1.00 96.28 75 SER D N 1
ATOM 11326 C CA . SER D 2 75 ? 202.980 154.527 247.921 1.00 92.89 75 SER D CA 1
ATOM 11327 C C . SER D 2 75 ? 203.165 154.662 246.415 1.00 90.45 75 SER D C 1
ATOM 11328 O O . SER D 2 75 ? 202.739 153.779 245.662 1.00 92.07 75 SER D O 1
ATOM 11331 N N . HIS D 2 76 ? 203.787 155.745 245.956 1.00 92.83 76 HIS D N 1
ATOM 11332 C CA . HIS D 2 76 ? 203.967 156.015 244.530 1.00 97.35 76 HIS D CA 1
ATOM 11333 C C . HIS D 2 76 ? 205.438 156.284 244.248 1.00 97.57 76 HIS D C 1
ATOM 11334 O O . HIS D 2 76 ? 205.830 157.414 243.935 1.00 100.54 76 HIS D O 1
ATOM 11341 N N . PRO D 2 77 ? 206.285 155.257 244.343 1.00 91.05 77 PRO D N 1
ATOM 11342 C CA . PRO D 2 77 ? 207.705 155.474 244.032 1.00 90.93 77 PRO D CA 1
ATOM 11343 C C . PRO D 2 77 ? 207.956 155.704 242.555 1.00 92.63 77 PRO D C 1
ATOM 11344 O O . PRO D 2 77 ? 208.832 156.501 242.195 1.00 94.65 77 PRO D O 1
ATOM 11348 N N . GLU D 2 78 ? 207.205 155.027 241.684 1.00 98.84 78 GLU D N 1
ATOM 11349 C CA . GLU D 2 78 ? 207.386 155.224 240.250 1.00 99.94 78 GLU D CA 1
ATOM 11350 C C . GLU D 2 78 ? 207.084 156.661 239.851 1.00 101.59 78 GLU D C 1
ATOM 11351 O O . GLU D 2 78 ? 207.800 157.248 239.034 1.00 99.55 78 GLU D O 1
ATOM 11357 N N . GLU D 2 79 ? 206.025 157.245 240.412 1.00 96.96 79 GLU D N 1
ATOM 11358 C CA . GLU D 2 79 ? 205.687 158.621 240.068 1.00 92.58 79 GLU D CA 1
ATOM 11359 C C . GLU D 2 79 ? 206.810 159.573 240.451 1.00 93.33 79 GLU D C 1
ATOM 11360 O O . GLU D 2 79 ? 207.181 160.455 239.668 1.00 96.52 79 GLU D O 1
ATOM 11366 N N . VAL D 2 80 ? 207.378 159.404 241.646 1.00 80.68 80 VAL D N 1
ATOM 11367 C CA . VAL D 2 80 ? 208.419 160.321 242.097 1.00 79.53 80 VAL D CA 1
ATOM 11368 C C . VAL D 2 80 ? 209.698 160.121 241.295 1.00 84.00 80 VAL D C 1
ATOM 11369 O O . VAL D 2 80 ? 210.384 161.090 240.949 1.00 89.38 80 VAL D O 1
ATOM 11373 N N . THR D 2 81 ? 210.049 158.870 240.992 1.00 86.83 81 THR D N 1
ATOM 11374 C CA . THR D 2 81 ? 211.235 158.644 240.175 1.00 83.79 81 THR D CA 1
ATOM 11375 C C . THR D 2 81 ? 211.060 159.215 238.775 1.00 88.86 81 THR D C 1
ATOM 11376 O O . THR D 2 81 ? 212.009 159.772 238.213 1.00 88.12 81 THR D O 1
ATOM 11380 N N . ARG D 2 82 ? 209.863 159.090 238.199 1.00 89.45 82 ARG D N 1
ATOM 11381 C CA . ARG D 2 82 ? 209.594 159.704 236.904 1.00 83.35 82 ARG D CA 1
ATOM 11382 C C . ARG D 2 82 ? 209.697 161.221 236.982 1.00 83.97 82 ARG D C 1
ATOM 11383 O O . ARG D 2 82 ? 210.249 161.861 236.081 1.00 83.94 82 ARG D O 1
ATOM 11391 N N . ILE D 2 83 ? 209.170 161.815 238.054 1.00 73.70 83 ILE D N 1
ATOM 11392 C CA . ILE D 2 83 ? 209.257 163.262 238.215 1.00 66.10 83 ILE D CA 1
ATOM 11393 C C . ILE D 2 83 ? 210.710 163.704 238.283 1.00 72.63 83 ILE D C 1
ATOM 11394 O O . ILE D 2 83 ? 211.105 164.691 237.652 1.00 79.73 83 ILE D O 1
ATOM 11399 N N . LEU D 2 84 ? 211.526 162.988 239.054 1.00 71.96 84 LEU D N 1
ATOM 11400 C CA . LEU D 2 84 ? 212.921 163.369 239.233 1.00 64.74 84 LEU D CA 1
ATOM 11401 C C . LEU D 2 84 ? 213.804 162.983 238.055 1.00 69.46 84 LEU D C 1
ATOM 11402 O O . LEU D 2 84 ? 214.928 163.485 237.958 1.00 72.12 84 LEU D O 1
ATOM 11407 N N . GLU D 2 85 ? 213.329 162.118 237.163 1.00 72.91 85 GLU D N 1
ATOM 11408 C CA . GLU D 2 85 ? 214.125 161.711 236.007 1.00 69.56 85 GLU D CA 1
ATOM 11409 C C . GLU D 2 85 ? 214.609 162.885 235.167 1.00 75.22 85 GLU D C 1
ATOM 11410 O O . GLU D 2 85 ? 215.807 162.932 234.848 1.00 76.62 85 GLU D O 1
ATOM 11416 N N . PRO D 2 86 ? 213.766 163.843 234.779 1.00 67.70 86 PRO D N 1
ATOM 11417 C CA . PRO D 2 86 ? 214.264 164.954 233.954 1.00 61.69 86 PRO D CA 1
ATOM 11418 C C . PRO D 2 86 ? 215.371 165.750 234.615 1.00 65.57 86 PRO D C 1
ATOM 11419 O O . PRO D 2 86 ? 216.235 166.288 233.913 1.00 73.71 86 PRO D O 1
ATOM 11423 N N . LEU D 2 87 ? 215.375 165.845 235.940 1.00 69.20 87 LEU D N 1
ATOM 11424 C CA . LEU D 2 87 ? 216.365 166.630 236.661 1.00 71.21 87 LEU D CA 1
ATOM 11425 C C . LEU D 2 87 ? 217.634 165.847 236.966 1.00 80.32 87 LEU D C 1
ATOM 11426 O O . LEU D 2 87 ? 218.499 166.350 237.689 1.00 86.34 87 LEU D O 1
ATOM 11431 N N . ASP D 2 88 ? 217.768 164.634 236.434 1.00 79.59 88 ASP D N 1
ATOM 11432 C CA . ASP D 2 88 ? 218.928 163.790 236.706 1.00 69.87 88 ASP D CA 1
ATOM 11433 C C . ASP D 2 88 ? 219.045 163.502 238.200 1.00 74.48 88 ASP D C 1
ATOM 11434 O O . ASP D 2 88 ? 220.115 163.619 238.799 1.00 85.65 88 ASP D O 1
ATOM 11439 N N . LEU D 2 89 ? 217.922 163.128 238.803 1.00 64.86 89 LEU D N 1
ATOM 11440 C CA . LEU D 2 89 ? 217.860 162.802 240.216 1.00 60.68 89 LEU D CA 1
ATOM 11441 C C . LEU D 2 89 ? 217.005 161.560 240.405 1.00 64.40 89 LEU D C 1
ATOM 11442 O O . LEU D 2 89 ? 216.246 161.161 239.520 1.00 80.70 89 LEU D O 1
ATOM 11447 N N . ASP D 2 90 ? 217.139 160.947 241.577 1.00 67.67 90 ASP D N 1
ATOM 11448 C CA . ASP D 2 90 ? 216.362 159.765 241.910 1.00 67.35 90 ASP D CA 1
ATOM 11449 C C . ASP D 2 90 ? 216.203 159.701 243.419 1.00 70.78 90 ASP D C 1
ATOM 11450 O O . ASP D 2 90 ? 216.900 160.392 244.163 1.00 76.21 90 ASP D O 1
ATOM 11455 N N . ILE D 2 91 ? 215.277 158.873 243.866 1.00 70.61 91 ILE D N 1
ATOM 11456 C CA . ILE D 2 91 ? 215.052 158.680 245.292 1.00 66.22 91 ILE D CA 1
ATOM 11457 C C . ILE D 2 91 ? 215.608 157.328 245.709 1.00 76.78 91 ILE D C 1
ATOM 11458 O O . ILE D 2 91 ? 215.345 156.303 245.071 1.00 82.03 91 ILE D O 1
ATOM 11463 N N . GLY D 2 92 ? 216.387 157.329 246.784 1.00 80.23 92 GLY D N 1
ATOM 11464 C CA . GLY D 2 92 ? 216.887 156.101 247.364 1.00 76.50 92 GLY D CA 1
ATOM 11465 C C . GLY D 2 92 ? 216.071 155.691 248.569 1.00 75.18 92 GLY D C 1
ATOM 11466 O O . GLY D 2 92 ? 216.158 156.312 249.631 1.00 76.52 92 GLY D O 1
ATOM 11467 N N . ILE D 2 93 ? 215.256 154.651 248.412 1.00 88.61 93 ILE D N 1
ATOM 11468 C CA . ILE D 2 93 ? 214.407 154.198 249.503 1.00 90.29 93 ILE D CA 1
ATOM 11469 C C . ILE D 2 93 ? 215.277 153.592 250.594 1.00 93.23 93 ILE D C 1
ATOM 11470 O O . ILE D 2 93 ? 216.315 152.980 250.311 1.00 95.45 93 ILE D O 1
ATOM 11475 N N . ASP D 2 94 ? 214.863 153.758 251.851 1.00 95.76 94 ASP D N 1
ATOM 11476 C CA . ASP D 2 94 ? 215.465 152.979 252.932 1.00 92.64 94 ASP D CA 1
ATOM 11477 C C . ASP D 2 94 ? 214.371 152.758 253.976 1.00 95.41 94 ASP D C 1
ATOM 11478 O O . ASP D 2 94 ? 214.174 153.581 254.871 1.00 97.46 94 ASP D O 1
ATOM 11483 N N . GLU D 2 95 ? 213.672 151.634 253.852 1.00 98.49 95 GLU D N 1
ATOM 11484 C CA . GLU D 2 95 ? 212.575 151.328 254.755 1.00 99.13 95 GLU D CA 1
ATOM 11485 C C . GLU D 2 95 ? 213.049 150.847 256.116 1.00 101.04 95 GLU D C 1
ATOM 11486 O O . GLU D 2 95 ? 212.284 150.920 257.084 1.00 104.21 95 GLU D O 1
ATOM 11492 N N . ILE D 2 96 ? 214.287 150.363 256.214 1.00 94.45 96 ILE D N 1
ATOM 11493 C CA . ILE D 2 96 ? 214.810 149.918 257.501 1.00 95.83 96 ILE D CA 1
ATOM 11494 C C . ILE D 2 96 ? 214.911 151.091 258.464 1.00 94.55 96 ILE D C 1
ATOM 11495 O O . ILE D 2 96 ? 214.495 151.002 259.625 1.00 97.56 96 ILE D O 1
ATOM 11500 N N . ARG D 2 97 ? 215.460 152.208 257.999 1.00 84.64 97 ARG D N 1
ATOM 11501 C CA . ARG D 2 97 ? 215.609 153.402 258.817 1.00 85.63 97 ARG D CA 1
ATOM 11502 C C . ARG D 2 97 ? 214.498 154.417 258.595 1.00 88.15 97 ARG D C 1
ATOM 11503 O O . ARG D 2 97 ? 214.520 155.482 259.219 1.00 89.51 97 ARG D O 1
ATOM 11511 N N . GLY D 2 98 ? 213.533 154.119 257.729 1.00 95.12 98 GLY D N 1
ATOM 11512 C CA . GLY D 2 98 ? 212.465 155.057 257.449 1.00 95.84 98 GLY D CA 1
ATOM 11513 C C . GLY D 2 98 ? 212.971 156.361 256.871 1.00 95.95 98 GLY D C 1
ATOM 11514 O O . GLY D 2 98 ? 212.592 157.440 257.335 1.00 96.36 98 GLY D O 1
ATOM 11515 N N . LEU D 2 99 ? 213.834 156.276 255.862 1.00 80.06 99 LEU D N 1
ATOM 11516 C CA . LEU D 2 99 ? 214.485 157.449 255.303 1.00 72.87 99 LEU D CA 1
ATOM 11517 C C . LEU D 2 99 ? 214.481 157.394 253.782 1.00 82.39 99 LEU D C 1
ATOM 11518 O O . LEU D 2 99 ? 214.820 156.368 253.183 1.00 88.30 99 LEU D O 1
ATOM 11523 N N . LEU D 2 100 ? 214.106 158.511 253.166 1.00 78.91 100 LEU D N 1
ATOM 11524 C CA . LEU D 2 100 ? 214.231 158.706 251.732 1.00 70.16 100 LEU D CA 1
ATOM 11525 C C . LEU D 2 100 ? 215.217 159.836 251.483 1.00 70.85 100 LEU D C 1
ATOM 11526 O O . LEU D 2 100 ? 215.291 160.786 252.261 1.00 73.85 100 LEU D O 1
ATOM 11531 N N . TYR D 2 101 ? 215.976 159.738 250.396 1.00 61.11 101 TYR D N 1
ATOM 11532 C CA . TYR D 2 101 ? 216.956 160.769 250.092 1.00 61.32 101 TYR D CA 1
ATOM 11533 C C . TYR D 2 101 ? 217.107 160.891 248.585 1.00 67.78 101 TYR D C 1
ATOM 11534 O O . TYR D 2 101 ? 216.745 159.987 247.831 1.00 76.03 101 TYR D O 1
ATOM 11543 N N . VAL D 2 102 ? 217.639 162.027 248.153 1.00 55.99 102 VAL D N 1
ATOM 11544 C CA . VAL D 2 102 ? 217.883 162.277 246.738 1.00 56.33 102 VAL D CA 1
ATOM 11545 C C . VAL D 2 102 ? 219.300 161.851 246.396 1.00 64.60 102 VAL D C 1
ATOM 11546 O O . VAL D 2 102 ? 220.266 162.299 247.025 1.00 71.74 102 VAL D O 1
ATOM 11550 N N . LYS D 2 103 ? 219.423 160.984 245.400 1.00 61.78 103 LYS D N 1
ATOM 11551 C CA . LYS D 2 103 ? 220.704 160.546 244.874 1.00 60.67 103 LYS D CA 1
ATOM 11552 C C . LYS D 2 103 ? 220.806 160.974 243.420 1.00 60.66 103 LYS D C 1
ATOM 11553 O O . LYS D 2 103 ? 219.833 160.881 242.667 1.00 73.99 103 LYS D O 1
ATOM 11559 N N . VAL D 2 104 ? 221.987 161.445 243.030 1.00 56.70 104 VAL D N 1
ATOM 11560 C CA . VAL D 2 104 ? 222.197 161.950 241.678 1.00 60.61 104 VAL D CA 1
ATOM 11561 C C . VAL D 2 104 ? 222.145 160.773 240.709 1.00 68.84 104 VAL D C 1
ATOM 11562 O O . VAL D 2 104 ? 223.071 159.959 240.658 1.00 71.59 104 VAL D O 1
ATOM 11566 N N . ARG D 2 105 ? 221.066 160.681 239.938 1.00 74.90 105 ARG D N 1
ATOM 11567 C CA . ARG D 2 105 ? 220.938 159.673 238.888 1.00 70.17 105 ARG D CA 1
ATOM 11568 C C . ARG D 2 105 ? 221.534 160.259 237.617 1.00 76.24 105 ARG D C 1
ATOM 11569 O O . ARG D 2 105 ? 220.817 160.794 236.769 1.00 80.83 105 ARG D O 1
ATOM 11577 N N . LEU D 2 106 ? 222.851 160.164 237.485 1.00 93.91 106 LEU D N 1
ATOM 11578 C CA . LEU D 2 106 ? 223.544 160.735 236.345 1.00 96.03 106 LEU D CA 1
ATOM 11579 C C . LEU D 2 106 ? 223.529 159.757 235.173 1.00 101.11 106 LEU D C 1
ATOM 11580 O O . LEU D 2 106 ? 223.021 158.637 235.265 1.00 98.65 106 LEU D O 1
ATOM 11585 N N . ASP D 2 107 ? 224.106 160.187 234.054 1.00 135.44 107 ASP D N 1
ATOM 11586 C CA . ASP D 2 107 ? 224.148 159.373 232.847 1.00 134.47 107 ASP D CA 1
ATOM 11587 C C . ASP D 2 107 ? 225.225 158.309 232.984 1.00 135.58 107 ASP D C 1
ATOM 11588 O O . ASP D 2 107 ? 225.712 158.056 234.090 1.00 136.33 107 ASP D O 1
ATOM 11593 N N . GLU D 2 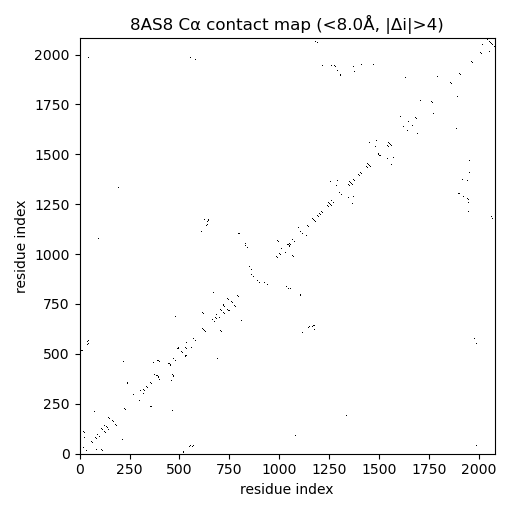108 ? 225.589 157.664 231.873 1.00 152.50 108 GLU D N 1
ATOM 11594 C CA . GLU D 2 108 ? 226.632 156.646 231.930 1.00 154.14 108 GLU D CA 1
ATOM 11595 C C . GLU D 2 108 ? 227.872 157.175 232.637 1.00 155.22 108 GLU D C 1
ATOM 11596 O O . GLU D 2 108 ? 228.442 156.494 233.498 1.00 154.75 108 GLU D O 1
ATOM 11602 N N . THR D 2 109 ? 228.293 158.398 232.298 1.00 158.40 109 THR D N 1
ATOM 11603 C CA . THR D 2 109 ? 229.403 159.092 232.942 1.00 158.57 109 THR D CA 1
ATOM 11604 C C . THR D 2 109 ? 230.526 158.115 233.270 1.00 159.25 109 THR D C 1
ATOM 11605 O O . THR D 2 109 ? 230.814 157.868 234.449 1.00 158.40 109 THR D O 1
ATOM 11609 N N . PRO D 2 110 ? 231.182 157.543 232.259 1.00 158.36 110 PRO D N 1
ATOM 11610 C CA . PRO D 2 110 ? 232.133 156.452 232.518 1.00 159.60 110 PRO D CA 1
ATOM 11611 C C . PRO D 2 110 ? 233.241 156.838 233.485 1.00 158.18 110 PRO D C 1
ATOM 11612 O O . PRO D 2 110 ? 234.093 157.674 233.170 1.00 156.88 110 PRO D O 1
ATOM 11616 N N . ALA D 2 111 ? 233.230 156.221 234.667 1.00 154.02 111 ALA D N 1
ATOM 11617 C CA . ALA D 2 111 ? 234.292 156.389 235.660 1.00 153.35 111 ALA D CA 1
ATOM 11618 C C . ALA D 2 111 ? 234.624 157.861 235.887 1.00 153.55 111 ALA D C 1
ATOM 11619 O O . ALA D 2 111 ? 235.783 158.238 236.066 1.00 153.68 111 ALA D O 1
ATOM 11621 N N . GLN D 2 112 ? 233.594 158.705 235.883 1.00 140.30 112 GLN D N 1
ATOM 11622 C CA . GLN D 2 112 ? 233.775 160.138 236.114 1.00 139.62 112 GLN D CA 1
ATOM 11623 C C . GLN D 2 112 ? 233.715 160.384 237.615 1.00 138.91 112 GLN D C 1
ATOM 11624 O O . GLN D 2 112 ? 232.675 160.741 238.170 1.00 137.54 112 GLN D O 1
ATOM 11630 N N . ASP D 2 113 ? 234.854 160.189 238.283 1.00 137.70 113 ASP D N 1
ATOM 11631 C CA . ASP D 2 113 ? 234.928 160.440 239.716 1.00 135.66 113 ASP D CA 1
ATOM 11632 C C . ASP D 2 113 ? 234.644 161.895 240.059 1.00 133.73 113 ASP D C 1
ATOM 11633 O O . ASP D 2 113 ? 234.306 162.195 241.208 1.00 131.69 113 ASP D O 1
ATOM 11638 N N . GLU D 2 114 ? 234.776 162.799 239.092 1.00 123.63 114 GLU D N 1
ATOM 11639 C CA . GLU D 2 114 ? 234.502 164.222 239.278 1.00 119.09 114 GLU D CA 1
ATOM 11640 C C . GLU D 2 114 ? 233.146 164.612 238.708 1.00 121.81 114 GLU D C 1
ATOM 11641 O O . GLU D 2 114 ? 232.992 165.698 238.144 1.00 125.15 114 GLU D O 1
ATOM 11647 N N . TRP D 2 115 ? 232.151 163.734 238.829 1.00 97.19 115 TRP D N 1
ATOM 11648 C CA . TRP D 2 115 ? 230.824 164.022 238.301 1.00 94.08 115 TRP D CA 1
ATOM 11649 C C . TRP D 2 115 ? 230.336 165.376 238.795 1.00 92.57 115 TRP D C 1
ATOM 11650 O O . TRP D 2 115 ? 230.567 165.757 239.945 1.00 98.25 115 TRP D O 1
ATOM 11661 N N . ALA D 2 116 ? 229.665 166.107 237.911 1.00 79.90 116 ALA D N 1
ATOM 11662 C CA . ALA D 2 116 ? 229.142 167.428 238.225 1.00 82.07 116 ALA D CA 1
ATOM 11663 C C . ALA D 2 116 ? 227.660 167.470 237.897 1.00 86.76 116 ALA D C 1
ATOM 11664 O O . ALA D 2 116 ? 227.238 166.971 236.850 1.00 90.27 116 ALA D O 1
ATOM 11666 N N . HIS D 2 117 ? 226.876 168.061 238.793 1.00 76.15 117 HIS D N 1
ATOM 11667 C CA . HIS D 2 117 ? 225.451 168.234 238.598 1.00 72.24 117 HIS D CA 1
ATOM 11668 C C . HIS D 2 117 ? 225.101 169.709 238.731 1.00 75.30 117 HIS D C 1
ATOM 11669 O O . HIS D 2 117 ? 225.555 170.364 239.679 1.00 77.26 117 HIS D O 1
ATOM 11676 N N . PRO D 2 118 ? 224.320 170.273 237.808 1.00 62.79 118 PRO D N 1
ATOM 11677 C CA . PRO D 2 118 ? 224.020 171.710 237.900 1.00 55.70 118 PRO D CA 1
ATOM 11678 C C . PRO D 2 118 ? 223.305 172.095 239.182 1.00 63.42 118 PRO D C 1
ATOM 11679 O O . PRO D 2 118 ? 223.539 173.187 239.712 1.00 66.86 118 PRO D O 1
ATOM 11683 N N . LEU D 2 119 ? 222.441 171.226 239.700 1.00 62.50 119 LEU D N 1
ATOM 11684 C CA . LEU D 2 119 ? 221.628 171.557 240.861 1.00 57.11 119 LEU D CA 1
ATOM 11685 C C . LEU D 2 119 ? 222.235 171.097 242.177 1.00 59.82 119 LEU D C 1
ATOM 11686 O O . LEU D 2 119 ? 221.866 171.629 243.229 1.00 70.44 119 LEU D O 1
ATOM 11691 N N . VAL D 2 120 ? 223.148 170.134 242.150 1.00 61.12 120 VAL D N 1
ATOM 11692 C CA . VAL D 2 120 ? 223.765 169.594 243.354 1.00 56.19 120 VAL D CA 1
ATOM 11693 C C . VAL D 2 120 ? 225.206 170.079 243.386 1.00 67.85 120 VAL D C 1
ATOM 11694 O O . VAL D 2 120 ? 226.016 169.703 242.532 1.00 73.55 120 VAL D O 1
ATOM 11698 N N . ARG D 2 121 ? 225.532 170.906 244.373 1.00 78.85 121 ARG D N 1
ATOM 11699 C CA . ARG D 2 121 ? 226.870 171.465 244.497 1.00 77.93 121 ARG D CA 1
ATOM 11700 C C . ARG D 2 121 ? 227.690 170.623 245.465 1.00 83.05 121 ARG D C 1
ATOM 11701 O O . ARG D 2 121 ? 227.290 170.420 246.615 1.00 91.94 121 ARG D O 1
ATOM 11709 N N . ARG D 2 122 ? 228.834 170.134 244.997 1.00 80.32 122 ARG D N 1
ATOM 11710 C CA . ARG D 2 122 ? 229.670 169.242 245.785 1.00 80.69 122 ARG D CA 1
ATOM 11711 C C . ARG D 2 122 ? 230.543 170.034 246.745 1.00 81.64 122 ARG D C 1
ATOM 11712 O O . ARG D 2 122 ? 231.125 171.058 246.379 1.00 85.69 122 ARG D O 1
ATOM 11720 N N . GLN D 2 123 ? 230.633 169.546 247.977 1.00 69.71 123 GLN D N 1
ATOM 11721 C CA . GLN D 2 123 ? 231.434 170.166 249.020 1.00 69.09 123 GLN D CA 1
ATOM 11722 C C . GLN D 2 123 ? 232.405 169.145 249.588 1.00 74.03 123 GLN D C 1
ATOM 11723 O O . GLN D 2 123 ? 232.061 167.970 249.746 1.00 80.04 123 GLN D O 1
ATOM 11729 N N . ARG D 2 124 ? 233.618 169.594 249.887 1.00 66.92 124 ARG D N 1
ATOM 11730 C CA . ARG D 2 124 ? 234.612 168.777 250.568 1.00 72.55 124 ARG D CA 1
ATOM 11731 C C . ARG D 2 124 ? 234.785 169.324 251.977 1.00 66.94 124 ARG D C 1
ATOM 11732 O O . ARG D 2 124 ? 235.078 170.511 252.152 1.00 71.87 124 ARG D O 1
ATOM 11740 N N . LEU D 2 125 ? 234.599 168.465 252.973 1.00 45.34 125 LEU D N 1
ATOM 11741 C CA . LEU D 2 125 ? 234.645 168.909 254.354 1.00 53.15 125 LEU D CA 1
ATOM 11742 C C . LEU D 2 125 ? 236.086 169.127 254.808 1.00 58.88 125 LEU D C 1
ATOM 11743 O O . LEU D 2 125 ? 237.047 168.680 254.179 1.00 63.43 125 LEU D O 1
ATOM 11748 N N . ASN D 2 126 ? 236.222 169.830 255.927 1.00 71.40 126 ASN D N 1
ATOM 11749 C CA . ASN D 2 126 ? 237.522 170.154 256.488 1.00 63.03 126 ASN D CA 1
ATOM 11750 C C . ASN D 2 126 ? 238.202 168.901 257.027 1.00 72.22 126 ASN D C 1
ATOM 11751 O O . ASN D 2 126 ? 237.652 167.797 257.007 1.00 79.51 126 ASN D O 1
ATOM 11756 N N . LEU D 2 127 ? 239.428 169.083 257.519 1.00 69.96 127 LEU D N 1
ATOM 11757 C CA . LEU D 2 127 ? 240.096 168.010 258.245 1.00 64.72 127 LEU D CA 1
ATOM 11758 C C . LEU D 2 127 ? 239.376 167.716 259.554 1.00 68.70 127 LEU D C 1
ATOM 11759 O O . LEU D 2 127 ? 239.046 166.562 259.849 1.00 78.40 127 LEU D O 1
ATOM 11764 N N . GLU D 2 128 ? 239.110 168.755 260.349 1.00 75.29 128 GLU D N 1
ATOM 11765 C CA . GLU D 2 128 ? 238.384 168.560 261.599 1.00 74.02 128 GLU D CA 1
ATOM 11766 C C . GLU D 2 128 ? 236.952 168.112 261.345 1.00 76.46 128 GLU D C 1
ATOM 11767 O O . GLU D 2 128 ? 236.441 167.228 262.040 1.00 84.49 128 GLU D O 1
ATOM 11773 N N . GLN D 2 129 ? 236.283 168.717 260.364 1.00 67.25 129 GLN D N 1
ATOM 11774 C CA . GLN D 2 129 ? 234.918 168.312 260.052 1.00 62.32 129 GLN D CA 1
ATOM 11775 C C . GLN D 2 129 ? 234.871 166.868 259.575 1.00 68.26 129 GLN D C 1
ATOM 11776 O O . GLN D 2 129 ? 233.990 166.102 259.977 1.00 76.28 129 GLN D O 1
ATOM 11782 N N . SER D 2 130 ? 235.812 166.477 258.714 1.00 62.86 130 SER D N 1
ATOM 11783 C CA . SER D 2 130 ? 235.857 165.094 258.254 1.00 59.69 130 SER D CA 1
ATOM 11784 C C . SER D 2 130 ? 236.136 164.139 259.406 1.00 69.83 130 SER D C 1
ATOM 11785 O O . SER D 2 130 ? 235.545 163.058 259.481 1.00 77.96 130 SER D O 1
ATOM 11788 N N . LEU D 2 131 ? 237.043 164.516 260.308 1.00 73.71 131 LEU D N 1
ATOM 11789 C CA . LEU D 2 131 ? 237.332 163.672 261.462 1.00 70.06 131 LEU D CA 1
ATOM 11790 C C . LEU D 2 131 ? 236.094 163.494 262.332 1.00 70.78 131 LEU D C 1
ATOM 11791 O O . LEU D 2 131 ? 235.770 162.378 262.758 1.00 79.68 131 LEU D O 1
ATOM 11796 N N . LEU D 2 132 ? 235.383 164.590 262.599 1.00 65.06 132 LEU D N 1
ATOM 11797 C CA . LEU D 2 132 ? 234.170 164.508 263.403 1.00 58.33 132 LEU D CA 1
ATOM 11798 C C . LEU D 2 132 ? 233.116 163.657 262.713 1.00 67.02 132 LEU D C 1
ATOM 11799 O O . LEU D 2 132 ? 232.410 162.878 263.363 1.00 80.09 132 LEU D O 1
ATOM 11804 N N . VAL D 2 133 ? 232.991 163.795 261.392 1.00 71.30 133 VAL D N 1
ATOM 11805 C CA . VAL D 2 133 ? 232.013 163.003 260.655 1.00 64.70 133 VAL D CA 1
ATOM 11806 C C . VAL D 2 133 ? 232.361 161.526 260.734 1.00 70.34 133 VAL D C 1
ATOM 11807 O O . VAL D 2 133 ? 231.482 160.678 260.901 1.00 81.33 133 VAL D O 1
ATOM 11811 N N . ALA D 2 134 ? 233.645 161.191 260.602 1.00 66.00 134 ALA D N 1
ATOM 11812 C CA . ALA D 2 134 ? 234.053 159.793 260.703 1.00 60.42 134 ALA D CA 1
ATOM 11813 C C . ALA D 2 134 ? 233.767 159.235 262.090 1.00 69.36 134 ALA D C 1
ATOM 11814 O O . ALA D 2 134 ? 233.283 158.104 262.228 1.00 75.52 134 ALA D O 1
ATOM 11816 N N . ILE D 2 135 ? 234.063 160.013 263.132 1.00 77.57 135 ILE D N 1
ATOM 11817 C CA . ILE D 2 135 ? 233.796 159.559 264.494 1.00 76.01 135 ILE D CA 1
ATOM 11818 C C . ILE D 2 135 ? 232.305 159.314 264.686 1.00 78.38 135 ILE D C 1
ATOM 11819 O O . ILE D 2 135 ? 231.888 158.275 265.213 1.00 83.83 135 ILE D O 1
ATOM 11824 N N . LEU D 2 136 ? 231.480 160.268 264.253 1.00 77.28 136 LEU D N 1
ATOM 11825 C CA . LEU D 2 136 ? 230.037 160.118 264.399 1.00 69.08 136 LEU D CA 1
ATOM 11826 C C . LEU D 2 136 ? 229.523 158.934 263.595 1.00 69.61 136 LEU D C 1
ATOM 11827 O O . LEU D 2 136 ? 228.631 158.213 264.049 1.00 78.95 136 LEU D O 1
ATOM 11832 N N . ARG D 2 137 ? 230.064 158.720 262.397 1.00 74.74 137 ARG D N 1
ATOM 11833 C CA . ARG D 2 137 ? 229.622 157.607 261.569 1.00 72.74 137 ARG D CA 1
ATOM 11834 C C . ARG D 2 137 ? 229.953 156.271 262.217 1.00 82.62 137 ARG D C 1
ATOM 11835 O O . ARG D 2 137 ? 229.118 155.358 262.234 1.00 89.64 137 ARG D O 1
ATOM 11843 N N . GLN D 2 138 ? 231.166 156.132 262.757 1.00 90.37 138 GLN D N 1
ATOM 11844 C CA . GLN D 2 138 ? 231.511 154.884 263.430 1.00 89.93 138 GLN D CA 1
ATOM 11845 C C . GLN D 2 138 ? 230.672 154.679 264.685 1.00 88.14 138 GLN D C 1
ATOM 11846 O O . GLN D 2 138 ? 230.253 153.552 264.971 1.00 90.42 138 GLN D O 1
ATOM 11852 N N . HIS D 2 139 ? 230.407 155.748 265.438 1.00 83.46 139 HIS D N 1
ATOM 11853 C CA . HIS D 2 139 ? 229.540 155.619 266.604 1.00 84.40 139 HIS D CA 1
ATOM 11854 C C . HIS D 2 139 ? 228.129 155.210 266.199 1.00 86.01 139 HIS D C 1
ATOM 11855 O O . HIS D 2 139 ? 227.489 154.403 266.882 1.00 90.67 139 HIS D O 1
ATOM 11862 N N . PHE D 2 140 ? 227.624 155.766 265.098 1.00 85.37 140 PHE D N 1
ATOM 11863 C CA . PHE D 2 140 ? 226.302 155.394 264.608 1.00 85.37 140 PHE D CA 1
ATOM 11864 C C . PHE D 2 140 ? 226.267 153.932 264.187 1.00 85.53 140 PHE D C 1
ATOM 11865 O O . PHE D 2 140 ? 225.292 153.222 264.457 1.00 89.29 140 PHE D O 1
ATOM 11873 N N . VAL D 2 141 ? 227.324 153.463 263.524 1.00 86.37 141 VAL D N 1
ATOM 11874 C CA . VAL D 2 141 ? 227.390 152.056 263.140 1.00 89.68 141 VAL D CA 1
ATOM 11875 C C . VAL D 2 141 ? 227.399 151.170 264.379 1.00 94.85 141 VAL D C 1
ATOM 11876 O O . VAL D 2 141 ? 226.731 150.130 264.425 1.00 95.74 141 VAL D O 1
ATOM 11880 N N . ALA D 2 142 ? 228.164 151.563 265.399 1.00 106.50 142 ALA D N 1
ATOM 11881 C CA . ALA D 2 142 ? 228.194 150.791 266.637 1.00 103.31 142 ALA D CA 1
ATOM 11882 C C . ALA D 2 142 ? 226.822 150.756 267.297 1.00 101.35 142 ALA D C 1
ATOM 11883 O O . ALA D 2 142 ? 226.392 149.711 267.798 1.00 106.47 142 ALA D O 1
ATOM 11885 N N . TRP D 2 143 ? 226.126 151.893 267.320 1.00 105.09 143 TRP D N 1
ATOM 11886 C CA . TRP D 2 143 ? 224.786 151.926 267.894 1.00 106.39 143 TRP D CA 1
ATOM 11887 C C . TRP D 2 143 ? 223.841 151.019 267.121 1.00 106.54 143 TRP D C 1
ATOM 11888 O O . TRP D 2 143 ? 223.019 150.313 267.715 1.00 113.13 143 TRP D O 1
ATOM 11899 N N . GLU D 2 144 ? 223.934 151.034 265.792 1.00 107.17 144 GLU D N 1
ATOM 11900 C CA . GLU D 2 144 ? 223.095 150.151 264.991 1.00 112.09 144 GLU D CA 1
ATOM 11901 C C . GLU D 2 144 ? 223.391 148.691 265.301 1.00 116.81 144 GLU D C 1
ATOM 11902 O O . GLU D 2 144 ? 222.472 147.871 265.407 1.00 120.23 144 GLU D O 1
ATOM 11908 N N . GLN D 2 145 ? 224.671 148.348 265.450 1.00 117.57 145 GLN D N 1
ATOM 11909 C CA . GLN D 2 145 ? 225.031 146.974 265.784 1.00 115.39 145 GLN D CA 1
ATOM 11910 C C . GLN D 2 145 ? 224.479 146.573 267.145 1.00 116.25 145 GLN D C 1
ATOM 11911 O O . GLN D 2 145 ? 223.956 145.465 267.310 1.00 114.66 145 GLN D O 1
ATOM 11917 N N . GLU D 2 146 ? 224.582 147.462 268.132 1.00 123.17 146 GLU D N 1
ATOM 11918 C CA . GLU D 2 146 ? 224.176 147.128 269.491 1.00 122.48 146 GLU D CA 1
ATOM 11919 C C . GLU D 2 146 ? 222.672 147.213 269.707 1.00 121.84 146 GLU D C 1
ATOM 11920 O O . GLU D 2 146 ? 222.179 146.690 270.711 1.00 125.46 146 GLU D O 1
ATOM 11926 N N . SER D 2 147 ? 221.933 147.856 268.804 1.00 124.10 147 SER D N 1
ATOM 11927 C CA . SER D 2 147 ? 220.483 147.944 268.912 1.00 126.74 147 SER D CA 1
ATOM 11928 C C . SER D 2 147 ? 219.773 147.340 267.709 1.00 128.43 147 SER D C 1
ATOM 11929 O O . SER D 2 147 ? 218.541 147.412 267.628 1.00 127.90 147 SER D O 1
ATOM 11932 N N . GLY D 2 148 ? 220.512 146.747 266.776 1.00 133.00 148 GLY D N 1
ATOM 11933 C CA . GLY D 2 148 ? 219.917 146.192 265.578 1.00 132.29 148 GLY D CA 1
ATOM 11934 C C . GLY D 2 148 ? 219.751 147.229 264.489 1.00 133.37 148 GLY D C 1
ATOM 11935 O O . GLY D 2 148 ? 219.600 148.420 264.777 1.00 132.91 148 GLY D O 1
ATOM 11936 N N . THR D 2 149 ? 219.775 146.792 263.232 1.00 141.55 149 THR D N 1
ATOM 11937 C CA . THR D 2 149 ? 219.620 147.721 262.122 1.00 142.76 149 THR D CA 1
ATOM 11938 C C . THR D 2 149 ? 218.248 148.382 262.172 1.00 141.36 149 THR D C 1
ATOM 11939 O O . THR D 2 149 ? 217.249 147.754 262.534 1.00 141.69 149 THR D O 1
ATOM 11943 N N . GLY D 2 150 ? 218.204 149.658 261.803 1.00 139.56 150 GLY D N 1
ATOM 11944 C CA . GLY D 2 150 ? 216.964 150.403 261.872 1.00 140.50 150 GLY D CA 1
ATOM 11945 C C . GLY D 2 150 ? 216.574 150.847 263.262 1.00 142.82 150 GLY D C 1
ATOM 11946 O O . GLY D 2 150 ? 215.380 150.980 263.550 1.00 140.03 150 GLY D O 1
ATOM 11947 N N . ALA D 2 151 ? 217.548 151.084 264.136 1.00 143.80 151 ALA D N 1
ATOM 11948 C CA . ALA D 2 151 ? 217.257 151.529 265.489 1.00 140.64 151 ALA D CA 1
ATOM 11949 C C . ALA D 2 151 ? 216.713 152.956 265.463 1.00 142.89 151 ALA D C 1
ATOM 11950 O O . ALA D 2 151 ? 216.511 153.558 264.405 1.00 144.60 151 ALA D O 1
ATOM 11952 N N . SER D 2 152 ? 216.464 153.504 266.650 1.00 131.16 152 SER D N 1
ATOM 11953 C CA . SER D 2 152 ? 215.874 154.827 266.794 1.00 129.99 152 SER D CA 1
ATOM 11954 C C . SER D 2 152 ? 216.768 155.710 267.650 1.00 127.21 152 SER D C 1
ATOM 11955 O O . SER D 2 152 ? 217.215 155.293 268.724 1.00 125.91 152 SER D O 1
ATOM 11958 N N . GLN D 2 153 ? 217.026 156.927 267.171 1.00 116.77 153 GLN D N 1
ATOM 11959 C CA . GLN D 2 153 ? 217.654 157.982 267.963 1.00 117.21 153 GLN D CA 1
ATOM 11960 C C . GLN D 2 153 ? 219.011 157.532 268.514 1.00 119.88 153 GLN D C 1
ATOM 11961 O O . GLN D 2 153 ? 219.211 157.372 269.719 1.00 126.65 153 GLN D O 1
ATOM 11967 N N . ALA D 2 154 ? 219.942 157.330 267.589 1.00 98.64 154 ALA D N 1
ATOM 11968 C CA . ALA D 2 154 ? 221.321 157.024 267.959 1.00 98.72 154 ALA D CA 1
ATOM 11969 C C . ALA D 2 154 ? 221.948 158.283 268.541 1.00 100.23 154 ALA D C 1
ATOM 11970 O O . ALA D 2 154 ? 222.451 159.139 267.812 1.00 96.02 154 ALA D O 1
ATOM 11972 N N . GLN D 2 155 ? 221.918 158.403 269.863 1.00 102.02 155 GLN D N 1
ATOM 11973 C CA . GLN D 2 155 ? 222.371 159.609 270.535 1.00 94.67 155 GLN D CA 1
ATOM 11974 C C . GLN D 2 155 ? 223.841 159.501 270.930 1.00 96.96 155 GLN D C 1
ATOM 11975 O O . GLN D 2 155 ? 224.458 158.436 270.869 1.00 99.85 155 GLN D O 1
ATOM 11981 N N . ILE D 2 156 ? 224.403 160.639 271.336 1.00 91.29 156 ILE D N 1
ATOM 11982 C CA . ILE D 2 156 ? 225.774 160.701 271.826 1.00 94.00 156 ILE D CA 1
ATOM 11983 C C . ILE D 2 156 ? 225.889 161.942 272.696 1.00 96.63 156 ILE D C 1
ATOM 11984 O O . ILE D 2 156 ? 225.059 162.849 272.622 1.00 94.34 156 ILE D O 1
ATOM 11989 N N . ALA D 2 157 ? 226.921 161.982 273.531 1.00 104.68 157 ALA D N 1
ATOM 11990 C CA . ALA D 2 157 ? 227.110 163.063 274.485 1.00 103.80 157 ALA D CA 1
ATOM 11991 C C . ALA D 2 157 ? 228.331 163.899 274.125 1.00 105.74 157 ALA D C 1
ATOM 11992 O O . ALA D 2 157 ? 229.352 163.380 273.668 1.00 108.35 157 ALA D O 1
ATOM 11994 N N . ILE D 2 158 ? 228.217 165.209 274.348 1.00 101.23 158 ILE D N 1
ATOM 11995 C CA . ILE D 2 158 ? 229.302 166.124 274.004 1.00 100.96 158 ILE D CA 1
ATOM 11996 C C . ILE D 2 158 ? 230.564 165.765 274.777 1.00 101.76 158 ILE D C 1
ATOM 11997 O O . ILE D 2 158 ? 231.672 165.738 274.223 1.00 104.67 158 ILE D O 1
ATOM 12002 N N . ASP D 2 159 ? 230.418 165.499 276.076 1.00 103.32 159 ASP D N 1
ATOM 12003 C CA . ASP D 2 159 ? 231.558 165.066 276.873 1.00 104.24 159 ASP D CA 1
ATOM 12004 C C . ASP D 2 159 ? 232.149 163.765 276.356 1.00 103.62 159 ASP D C 1
ATOM 12005 O O . ASP D 2 159 ? 233.346 163.525 276.541 1.00 106.81 159 ASP D O 1
ATOM 12010 N N . ASP D 2 160 ? 231.339 162.923 275.715 1.00 96.63 160 ASP D N 1
ATOM 12011 C CA . ASP D 2 160 ? 231.847 161.692 275.129 1.00 98.42 160 ASP D CA 1
ATOM 12012 C C . ASP D 2 160 ? 232.612 161.936 273.838 1.00 102.25 160 ASP D C 1
ATOM 12013 O O . ASP D 2 160 ? 233.395 161.075 273.424 1.00 99.98 160 ASP D O 1
ATOM 12018 N N . LEU D 2 161 ? 232.407 163.085 273.197 1.00 93.52 161 LEU D N 1
ATOM 12019 C CA . LEU D 2 161 ? 233.096 163.416 271.958 1.00 86.67 161 LEU D CA 1
ATOM 12020 C C . LEU D 2 161 ? 234.328 164.278 272.171 1.00 87.41 161 LEU D C 1
ATOM 12021 O O . LEU D 2 161 ? 235.251 164.226 271.353 1.00 90.87 161 LEU D O 1
ATOM 12026 N N . LEU D 2 162 ? 234.367 165.067 273.242 1.00 86.52 162 LEU D N 1
ATOM 12027 C CA . LEU D 2 162 ? 235.526 165.929 273.467 1.00 81.46 162 LEU D CA 1
ATOM 12028 C C . LEU D 2 162 ? 236.831 165.150 273.542 1.00 87.82 162 LEU D C 1
ATOM 12029 O O . LEU D 2 162 ? 237.797 165.538 272.862 1.00 90.12 162 LEU D O 1
ATOM 12034 N N . PRO D 2 163 ? 236.946 164.078 274.331 1.00 85.54 163 PRO D N 1
ATOM 12035 C CA . PRO D 2 163 ? 238.215 163.331 274.353 1.00 82.24 163 PRO D CA 1
ATOM 12036 C C . PRO D 2 163 ? 238.599 162.755 273.002 1.00 89.73 163 PRO D C 1
ATOM 12037 O O . PRO D 2 163 ? 239.787 162.737 272.653 1.00 90.06 163 PRO D O 1
ATOM 12041 N N . GLN D 2 164 ? 237.623 162.281 272.227 1.00 94.69 164 GLN D N 1
ATOM 12042 C CA . GLN D 2 164 ? 237.935 161.727 270.915 1.00 88.78 164 GLN D CA 1
ATOM 12043 C C . GLN D 2 164 ? 238.554 162.783 270.013 1.00 93.06 164 GLN D C 1
ATOM 12044 O O . GLN D 2 164 ? 239.534 162.516 269.309 1.00 97.07 164 GLN D O 1
ATOM 12050 N N . LEU D 2 165 ? 237.993 163.992 270.019 1.00 86.92 165 LEU D N 1
ATOM 12051 C CA . LEU D 2 165 ? 238.570 165.074 269.233 1.00 82.16 165 LEU D CA 1
ATOM 12052 C C . LEU D 2 165 ? 239.933 165.485 269.765 1.00 85.48 165 LEU D C 1
ATOM 12053 O O . LEU D 2 165 ? 240.831 165.806 268.980 1.00 92.45 165 LEU D O 1
ATOM 12058 N N . GLN D 2 166 ? 240.104 165.502 271.088 1.00 85.18 166 GLN D N 1
ATOM 12059 C CA . GLN D 2 166 ? 241.383 165.916 271.653 1.00 86.77 166 GLN D CA 1
ATOM 12060 C C . GLN D 2 166 ? 242.487 164.915 271.347 1.00 87.45 166 GLN D C 1
ATOM 12061 O O . GLN D 2 166 ? 243.661 165.293 271.274 1.00 90.20 166 GLN D O 1
ATOM 12067 N N . ILE D 2 167 ? 242.136 163.641 271.169 1.00 82.92 167 ILE D N 1
ATOM 12068 C CA . ILE D 2 167 ? 243.156 162.629 270.908 1.00 86.10 167 ILE D CA 1
ATOM 12069 C C . ILE D 2 167 ? 243.911 162.951 269.624 1.00 87.83 167 ILE D C 1
ATOM 12070 O O . ILE D 2 167 ? 245.144 162.875 269.573 1.00 91.66 167 ILE D O 1
ATOM 12075 N N . TYR D 2 168 ? 243.185 163.317 268.568 1.00 88.57 168 TYR D N 1
ATOM 12076 C CA . TYR D 2 168 ? 243.811 163.601 267.280 1.00 88.08 168 TYR D CA 1
ATOM 12077 C C . TYR D 2 168 ? 244.120 165.086 267.113 1.00 85.50 168 TYR D C 1
ATOM 12078 O O . TYR D 2 168 ? 245.278 165.468 266.920 1.00 92.49 168 TYR D O 1
ATOM 12087 N N . LEU D 2 169 ? 243.093 165.932 267.183 1.00 74.10 169 LEU D N 1
ATOM 12088 C CA . LEU D 2 169 ? 243.281 167.354 266.929 1.00 77.76 169 LEU D CA 1
ATOM 12089 C C . LEU D 2 169 ? 244.199 168.015 267.945 1.00 80.80 169 LEU D C 1
ATOM 12090 O O . LEU D 2 169 ? 244.728 169.096 267.669 1.00 88.53 169 LEU D O 1
ATOM 12095 N N . GLY D 2 170 ? 244.400 167.403 269.102 1.00 79.13 170 GLY D N 1
ATOM 12096 C CA . GLY D 2 170 ? 245.222 168.005 270.128 1.00 81.59 170 GLY D CA 1
ATOM 12097 C C . GLY D 2 170 ? 244.416 168.856 271.085 1.00 82.11 170 GLY D C 1
ATOM 12098 O O . GLY D 2 170 ? 243.182 168.870 271.086 1.00 84.12 170 GLY D O 1
ATOM 12099 N N . ASP D 2 171 ? 245.146 169.587 271.924 1.00 84.80 171 ASP D N 1
ATOM 12100 C CA . ASP D 2 171 ? 244.529 170.418 272.945 1.00 86.04 171 ASP D CA 1
ATOM 12101 C C . ASP D 2 171 ? 244.522 171.865 272.488 1.00 86.75 171 ASP D C 1
ATOM 12102 O O . ASP D 2 171 ? 245.600 172.457 272.327 1.00 92.64 171 ASP D O 1
ATOM 12107 N N . PRO D 2 172 ? 243.356 172.474 272.270 1.00 72.46 172 PRO D N 1
ATOM 12108 C CA . PRO D 2 172 ? 243.333 173.884 271.855 1.00 74.48 172 PRO D CA 1
ATOM 12109 C C . PRO D 2 172 ? 243.916 174.828 272.888 1.00 76.90 172 PRO D C 1
ATOM 12110 O O . PRO D 2 172 ? 244.276 175.957 272.537 1.00 80.09 172 PRO D O 1
ATOM 12114 N N . GLY D 2 173 ? 244.011 174.413 274.148 1.00 78.38 173 GLY D N 1
ATOM 12115 C CA . GLY D 2 173 ? 244.604 175.233 275.190 1.00 76.86 173 GLY D CA 1
ATOM 12116 C C . GLY D 2 173 ? 243.719 175.486 276.391 1.00 78.92 173 GLY D C 1
ATOM 12117 O O . GLY D 2 173 ? 244.138 176.219 277.297 1.00 88.39 173 GLY D O 1
ATOM 12118 N N . SER D 2 174 ? 242.516 174.927 276.457 1.00 77.71 174 SER D N 1
ATOM 12119 C CA . SER D 2 174 ? 241.656 175.113 277.616 1.00 80.46 174 SER D CA 1
ATOM 12120 C C . SER D 2 174 ? 240.390 174.300 277.414 1.00 86.39 174 SER D C 1
ATOM 12121 O O . SER D 2 174 ? 240.043 173.930 276.290 1.00 98.00 174 SER D O 1
ATOM 12124 N N . GLU D 2 175 ? 239.702 174.027 278.522 1.00 92.99 175 GLU D N 1
ATOM 12125 C CA . GLU D 2 175 ? 238.427 173.326 278.437 1.00 96.65 175 GLU D CA 1
ATOM 12126 C C . GLU D 2 175 ? 237.408 174.161 277.669 1.00 97.45 175 GLU D C 1
ATOM 12127 O O . GLU D 2 175 ? 236.672 173.636 276.825 1.00 100.24 175 GLU D O 1
ATOM 12133 N N . SER D 2 176 ? 237.366 175.467 277.937 1.00 82.08 176 SER D N 1
ATOM 12134 C CA . SER D 2 176 ? 236.417 176.328 277.242 1.00 83.47 176 SER D CA 1
ATOM 12135 C C . SER D 2 176 ? 236.686 176.347 275.745 1.00 86.88 176 SER D C 1
ATOM 12136 O O . SER D 2 176 ? 235.751 176.291 274.939 1.00 90.29 176 SER D O 1
ATOM 12139 N N . LYS D 2 177 ? 237.957 176.432 275.351 1.00 79.52 177 LYS D N 1
ATOM 12140 C CA . LYS D 2 177 ? 238.286 176.415 273.930 1.00 76.14 177 LYS D CA 1
ATOM 12141 C C . LYS D 2 177 ? 237.920 175.080 273.294 1.00 82.53 177 LYS D C 1
ATOM 12142 O O . LYS D 2 177 ? 237.439 175.041 272.157 1.00 90.86 177 LYS D O 1
ATOM 12148 N N . GLU D 2 178 ? 238.146 173.976 274.007 1.00 76.51 178 GLU D N 1
ATOM 12149 C CA . GLU D 2 178 ? 237.754 172.672 273.487 1.00 75.07 178 GLU D CA 1
ATOM 12150 C C . GLU D 2 178 ? 236.252 172.614 273.248 1.00 81.00 178 GLU D C 1
ATOM 12151 O O . GLU D 2 178 ? 235.791 172.148 272.199 1.00 88.21 178 GLU D O 1
ATOM 12157 N N . ARG D 2 179 ? 235.472 173.078 274.225 1.00 75.79 179 ARG D N 1
ATOM 12158 C CA . ARG D 2 179 ? 234.023 173.065 274.078 1.00 73.51 179 ARG D CA 1
ATOM 12159 C C . ARG D 2 179 ? 233.581 173.961 272.931 1.00 77.02 179 ARG D C 1
ATOM 12160 O O . ARG D 2 179 ? 232.680 173.603 272.168 1.00 81.46 179 ARG D O 1
ATOM 12168 N N . THR D 2 180 ? 234.204 175.132 272.793 1.00 72.57 180 THR D N 1
ATOM 12169 C CA . THR D 2 180 ? 233.862 176.028 271.694 1.00 70.93 180 THR D CA 1
ATOM 12170 C C . THR D 2 180 ? 234.143 175.376 270.348 1.00 69.21 180 THR D C 1
ATOM 12171 O O . THR D 2 180 ? 233.321 175.442 269.427 1.00 75.63 180 THR D O 1
ATOM 12175 N N . ARG D 2 181 ? 235.307 174.742 270.215 1.00 65.03 181 ARG D N 1
ATOM 12176 C CA . ARG D 2 181 ? 235.655 174.083 268.961 1.00 67.66 181 ARG D CA 1
ATOM 12177 C C . ARG D 2 181 ? 234.668 172.972 268.637 1.00 67.76 181 ARG D C 1
ATOM 12178 O O . ARG D 2 181 ? 234.179 172.864 267.504 1.00 74.36 181 ARG D O 1
ATOM 12186 N N . LEU D 2 182 ? 234.357 172.134 269.626 1.00 64.00 182 LEU D N 1
ATOM 12187 C CA . LEU D 2 182 ? 233.425 171.040 269.388 1.00 61.44 182 LEU D CA 1
ATOM 12188 C C . LEU D 2 182 ? 232.045 171.567 269.019 1.00 68.72 182 LEU D C 1
ATOM 12189 O O . LEU D 2 182 ? 231.389 171.028 268.121 1.00 78.17 182 LEU D O 1
ATOM 12194 N N . LEU D 2 183 ? 231.589 172.621 269.697 1.00 70.62 183 LEU D N 1
ATOM 12195 C CA . LEU D 2 183 ? 230.276 173.181 269.401 1.00 66.19 183 LEU D CA 1
ATOM 12196 C C . LEU D 2 183 ? 230.228 173.768 267.999 1.00 67.82 183 LEU D C 1
ATOM 12197 O O . LEU D 2 183 ? 229.235 173.598 267.285 1.00 74.68 183 LEU D O 1
ATOM 12202 N N . THR D 2 184 ? 231.285 174.469 267.586 1.00 64.35 184 THR D N 1
ATOM 12203 C CA . THR D 2 184 ? 231.309 175.024 266.238 1.00 63.95 184 THR D CA 1
ATOM 12204 C C . THR D 2 184 ? 231.307 173.920 265.190 1.00 70.81 184 THR D C 1
ATOM 12205 O O . THR D 2 184 ? 230.609 174.018 264.173 1.00 80.07 184 THR D O 1
ATOM 12209 N N . LEU D 2 185 ? 232.084 172.859 265.416 1.00 65.75 185 LEU D N 1
ATOM 12210 C CA . LEU D 2 185 ? 232.084 171.752 264.466 1.00 59.07 185 LEU D CA 1
ATOM 12211 C C . LEU D 2 185 ? 230.713 171.094 264.393 1.00 64.21 185 LEU D C 1
ATOM 12212 O O . LEU D 2 185 ? 230.238 170.748 263.305 1.00 74.97 185 LEU D O 1
ATOM 12217 N N . LEU D 2 186 ? 230.061 170.911 265.541 1.00 65.63 186 LEU D N 1
ATOM 12218 C CA . LEU D 2 186 ? 228.725 170.330 265.540 1.00 62.83 186 LEU D CA 1
ATOM 12219 C C . LEU D 2 186 ? 227.724 171.229 264.831 1.00 65.50 186 LEU D C 1
ATOM 12220 O O . LEU D 2 186 ? 226.834 170.733 264.136 1.00 71.18 186 LEU D O 1
ATOM 12225 N N . ASP D 2 187 ? 227.847 172.545 264.998 1.00 72.37 187 ASP D N 1
ATOM 12226 C CA . ASP D 2 187 ? 226.974 173.469 264.284 1.00 68.52 187 ASP D CA 1
ATOM 12227 C C . ASP D 2 187 ? 227.182 173.338 262.780 1.00 74.52 187 ASP D C 1
ATOM 12228 O O . ASP D 2 187 ? 226.218 173.276 262.008 1.00 79.44 187 ASP D O 1
ATOM 12233 N N . GLN D 2 188 ? 228.442 173.280 262.346 1.00 63.86 188 GLN D N 1
ATOM 12234 C CA . GLN D 2 188 ? 228.716 173.121 260.922 1.00 58.35 188 GLN D CA 1
ATOM 12235 C C . GLN D 2 188 ? 228.124 171.823 260.392 1.00 63.55 188 GLN D C 1
ATOM 12236 O O . GLN D 2 188 ? 227.530 171.800 259.308 1.00 64.84 188 GLN D O 1
ATOM 12242 N N . LEU D 2 189 ? 228.275 170.731 261.142 1.00 67.30 189 LEU D N 1
ATOM 12243 C CA . LEU D 2 189 ? 227.716 169.458 260.700 1.00 61.97 189 LEU D CA 1
ATOM 12244 C C . LEU D 2 189 ? 226.195 169.509 260.647 1.00 71.70 189 LEU D C 1
ATOM 12245 O O . LEU D 2 189 ? 225.582 168.959 259.726 1.00 82.57 189 LEU D O 1
ATOM 12250 N N . LYS D 2 190 ? 225.566 170.156 261.628 1.00 70.16 190 LYS D N 1
ATOM 12251 C CA . LYS D 2 190 ? 224.118 170.311 261.596 1.00 67.03 190 LYS D CA 1
ATOM 12252 C C . LYS D 2 190 ? 223.687 171.100 260.370 1.00 72.88 190 LYS D C 1
ATOM 12253 O O . LYS D 2 190 ? 222.641 170.817 259.774 1.00 77.22 190 LYS D O 1
ATOM 12259 N N . GLY D 2 191 ? 224.483 172.092 259.975 1.00 70.23 191 GLY D N 1
ATOM 12260 C CA . GLY D 2 191 ? 224.189 172.807 258.746 1.00 67.16 191 GLY D CA 1
ATOM 12261 C C . GLY D 2 191 ? 224.108 171.877 257.552 1.00 67.39 191 GLY D C 1
ATOM 12262 O O . GLY D 2 191 ? 223.276 172.063 256.662 1.00 71.41 191 GLY D O 1
ATOM 12263 N N . HIS D 2 192 ? 224.970 170.863 257.518 1.00 70.26 192 HIS D N 1
ATOM 12264 C CA . HIS D 2 192 ? 224.929 169.856 256.468 1.00 66.64 192 HIS D CA 1
ATOM 12265 C C . HIS D 2 192 ? 223.871 168.792 256.713 1.00 67.34 192 HIS D C 1
ATOM 12266 O O . HIS D 2 192 ? 223.679 167.926 255.854 1.00 73.70 192 HIS D O 1
ATOM 12273 N N . GLY D 2 193 ? 223.190 168.830 257.855 1.00 68.12 193 GLY D N 1
ATOM 12274 C CA . GLY D 2 193 ? 222.119 167.891 258.118 1.00 75.49 193 GLY D CA 1
ATOM 12275 C C . GLY D 2 193 ? 222.548 166.541 258.638 1.00 74.83 193 GLY D C 1
ATOM 12276 O O . GLY D 2 193 ? 221.826 165.560 258.442 1.00 76.55 193 GLY D O 1
ATOM 12277 N N . LEU D 2 194 ? 223.703 166.452 259.295 1.00 72.84 194 LEU D N 1
ATOM 12278 C CA . LEU D 2 194 ? 224.189 165.180 259.814 1.00 70.07 194 LEU D CA 1
ATOM 12279 C C . LEU D 2 194 ? 223.908 164.980 261.295 1.00 69.83 194 LEU D C 1
ATOM 12280 O O . LEU D 2 194 ? 223.822 163.834 261.745 1.00 66.48 194 LEU D O 1
ATOM 12285 N N . VAL D 2 195 ? 223.765 166.058 262.066 1.00 79.86 195 VAL D N 1
ATOM 12286 C CA . VAL D 2 195 ? 223.477 165.979 263.492 1.00 72.18 195 VAL D CA 1
ATOM 12287 C C . VAL D 2 195 ? 222.505 167.093 263.859 1.00 74.77 195 VAL D C 1
ATOM 12288 O O . VAL D 2 195 ? 222.238 168.002 263.072 1.00 84.28 195 VAL D O 1
ATOM 12292 N N . THR D 2 196 ? 221.977 167.011 265.074 1.00 82.96 196 THR D N 1
ATOM 12293 C CA . THR D 2 196 ? 221.050 167.999 265.604 1.00 84.22 196 THR D CA 1
ATOM 12294 C C . THR D 2 196 ? 221.710 168.786 266.729 1.00 88.70 196 THR D C 1
ATOM 12295 O O . THR D 2 196 ? 222.747 168.398 267.271 1.00 89.80 196 THR D O 1
ATOM 12299 N N . SER D 2 197 ? 221.088 169.907 267.079 1.00 88.35 197 SER D N 1
ATOM 12300 C CA . SER D 2 197 ? 221.627 170.753 268.129 1.00 88.75 197 SER D CA 1
ATOM 12301 C C . SER D 2 197 ? 221.574 170.032 269.474 1.00 90.17 197 SER D C 1
ATOM 12302 O O . SER D 2 197 ? 220.666 169.237 269.728 1.00 95.30 197 SER D O 1
ATOM 12305 N N . PRO D 2 198 ? 222.541 170.290 270.352 1.00 95.82 198 PRO D N 1
ATOM 12306 C CA . PRO D 2 198 ? 222.527 169.642 271.668 1.00 98.60 198 PRO D CA 1
ATOM 12307 C C . PRO D 2 198 ? 221.269 169.997 272.446 1.00 99.49 198 PRO D C 1
ATOM 12308 O O . PRO D 2 198 ? 220.766 171.120 272.374 1.00 100.40 198 PRO D O 1
ATOM 12312 N N . ASP D 2 199 ? 220.763 169.023 273.196 1.00 115.52 199 ASP D N 1
ATOM 12313 C CA . ASP D 2 199 ? 219.553 169.202 273.982 1.00 116.27 199 ASP D CA 1
ATOM 12314 C C . ASP D 2 199 ? 219.914 169.685 275.386 1.00 120.09 199 ASP D C 1
ATOM 12315 O O . ASP D 2 199 ? 221.063 170.028 275.676 1.00 119.89 199 ASP D O 1
ATOM 12320 N N . ALA D 2 200 ? 218.924 169.710 276.281 1.00 120.26 200 ALA D N 1
ATOM 12321 C CA . ALA D 2 200 ? 219.163 170.161 277.646 1.00 117.92 200 ALA D CA 1
ATOM 12322 C C . ALA D 2 200 ? 220.110 169.241 278.403 1.00 117.46 200 ALA D C 1
ATOM 12323 O O . ALA D 2 200 ? 220.646 169.643 279.441 1.00 116.93 200 ALA D O 1
ATOM 12325 N N . HIS D 2 201 ? 220.327 168.023 277.914 1.00 118.69 201 HIS D N 1
ATOM 12326 C CA . HIS D 2 201 ? 221.237 167.077 278.541 1.00 118.59 201 HIS D CA 1
ATOM 12327 C C . HIS D 2 201 ? 222.601 167.046 277.866 1.00 119.67 201 HIS D C 1
ATOM 12328 O O . HIS D 2 201 ? 223.392 166.135 278.131 1.00 118.23 201 HIS D O 1
ATOM 12335 N N . GLU D 2 202 ? 222.894 168.017 277.002 1.00 117.90 202 GLU D N 1
ATOM 12336 C CA . GLU D 2 202 ? 224.157 168.059 276.269 1.00 117.18 202 GLU D CA 1
ATOM 12337 C C . GLU D 2 202 ? 224.354 166.786 275.449 1.00 114.61 202 GLU D C 1
ATOM 12338 O O . GLU D 2 202 ? 225.431 166.187 275.430 1.00 112.21 202 GLU D O 1
ATOM 12344 N N . ARG D 2 203 ? 223.292 166.372 274.765 1.00 102.52 203 ARG D N 1
ATOM 12345 C CA . ARG D 2 203 ? 223.330 165.211 273.893 1.00 99.85 203 ARG D CA 1
ATOM 12346 C C . ARG D 2 203 ? 222.832 165.597 272.509 1.00 103.53 203 ARG D C 1
ATOM 12347 O O . ARG D 2 203 ? 221.948 166.446 272.362 1.00 105.37 203 ARG D O 1
ATOM 12355 N N . ILE D 2 204 ? 223.413 164.963 271.497 1.00 94.38 204 ILE D N 1
ATOM 12356 C CA . ILE D 2 204 ? 223.042 165.192 270.108 1.00 90.59 204 ILE D CA 1
ATOM 12357 C C . ILE D 2 204 ? 222.794 163.848 269.444 1.00 94.97 204 ILE D C 1
ATOM 12358 O O . ILE D 2 204 ? 223.475 162.858 269.727 1.00 97.66 204 ILE D O 1
ATOM 12363 N N . VAL D 2 205 ? 221.812 163.818 268.550 1.00 85.38 205 VAL D N 1
ATOM 12364 C CA . VAL D 2 205 ? 221.382 162.597 267.881 1.00 83.92 205 VAL D CA 1
ATOM 12365 C C . VAL D 2 205 ? 221.968 162.576 266.479 1.00 79.51 205 VAL D C 1
ATOM 12366 O O . VAL D 2 205 ? 221.784 163.526 265.710 1.00 82.80 205 VAL D O 1
ATOM 12370 N N . ILE D 2 206 ? 222.675 161.497 266.148 1.00 71.40 206 ILE D N 1
ATOM 12371 C CA . ILE D 2 206 ? 223.175 161.319 264.793 1.00 68.73 206 ILE D CA 1
ATOM 12372 C C . ILE D 2 206 ? 222.010 160.968 263.882 1.00 78.81 206 ILE D C 1
ATOM 12373 O O . ILE D 2 206 ? 221.266 160.012 264.136 1.00 85.95 206 ILE D O 1
ATOM 12378 N N . ARG D 2 207 ? 221.843 161.738 262.822 1.00 86.98 207 ARG D N 1
ATOM 12379 C CA . ARG D 2 207 ? 220.704 161.529 261.947 1.00 82.46 207 ARG D CA 1
ATOM 12380 C C . ARG D 2 207 ? 220.959 160.356 261.004 1.00 84.07 207 ARG D C 1
ATOM 12381 O O . ARG D 2 207 ? 222.107 160.061 260.663 1.00 86.40 207 ARG D O 1
ATOM 12389 N N . PRO D 2 208 ? 219.900 159.674 260.565 1.00 76.33 208 PRO D N 1
ATOM 12390 C CA . PRO D 2 208 ? 220.095 158.456 259.764 1.00 71.58 208 PRO D CA 1
ATOM 12391 C C . PRO D 2 208 ? 220.847 158.693 258.472 1.00 78.18 208 PRO D C 1
ATOM 12392 O O . PRO D 2 208 ? 221.425 157.744 257.929 1.00 81.26 208 PRO D O 1
ATOM 12396 N N . ILE D 2 209 ? 220.865 159.923 257.959 1.00 79.44 209 ILE D N 1
ATOM 12397 C CA . ILE D 2 209 ? 221.519 160.204 256.692 1.00 71.38 209 ILE D CA 1
ATOM 12398 C C . ILE D 2 209 ? 223.003 159.874 256.714 1.00 76.00 209 ILE D C 1
ATOM 12399 O O . ILE D 2 209 ? 223.620 159.775 255.651 1.00 81.64 209 ILE D O 1
ATOM 12404 N N . ILE D 2 210 ? 223.595 159.700 257.897 1.00 70.82 210 ILE D N 1
ATOM 12405 C CA . ILE D 2 210 ? 225.002 159.316 257.966 1.00 65.99 210 ILE D CA 1
ATOM 12406 C C . ILE D 2 210 ? 225.220 157.951 257.335 1.00 69.82 210 ILE D C 1
ATOM 12407 O O . ILE D 2 210 ? 226.318 157.649 256.853 1.00 78.97 210 ILE D O 1
ATOM 12412 N N . ALA D 2 211 ? 224.190 157.102 257.328 1.00 75.24 211 ALA D N 1
ATOM 12413 C CA . ALA D 2 211 ? 224.350 155.759 256.785 1.00 79.50 211 ALA D CA 1
ATOM 12414 C C . ALA D 2 211 ? 224.838 155.787 255.345 1.00 85.42 211 ALA D C 1
ATOM 12415 O O . ALA D 2 211 ? 225.626 154.926 254.941 1.00 89.06 211 ALA D O 1
ATOM 12417 N N . HIS D 2 212 ? 224.387 156.758 254.559 1.00 78.01 212 HIS D N 1
ATOM 12418 C CA . HIS D 2 212 ? 224.779 156.894 253.159 1.00 76.18 212 HIS D CA 1
ATOM 12419 C C . HIS D 2 212 ? 225.626 158.154 253.028 1.00 77.76 212 HIS D C 1
ATOM 12420 O O . HIS D 2 212 ? 225.118 159.270 253.164 1.00 87.08 212 HIS D O 1
ATOM 12427 N N . LEU D 2 213 ? 226.917 157.977 252.763 1.00 70.91 213 LEU D N 1
ATOM 12428 C CA . LEU D 2 213 ? 227.842 159.091 252.603 1.00 74.18 213 LEU D CA 1
ATOM 12429 C C . LEU D 2 213 ? 228.733 158.885 251.389 1.00 82.36 213 LEU D C 1
ATOM 12430 O O . LEU D 2 213 ? 229.903 159.276 251.379 1.00 90.84 213 LEU D O 1
ATOM 12435 N N . ALA D 2 214 ? 228.192 158.267 250.343 1.00 96.43 214 ALA D N 1
ATOM 12436 C CA . ALA D 2 214 ? 228.924 158.113 249.093 1.00 95.22 214 ALA D CA 1
ATOM 12437 C C . ALA D 2 214 ? 230.125 157.190 249.250 1.00 102.83 214 ALA D C 1
ATOM 12438 O O . ALA D 2 214 ? 230.099 156.046 248.787 1.00 103.75 214 ALA D O 1
ATOM 12440 N N . ASP D 2 215 ? 231.184 157.676 249.897 1.00 109.77 215 ASP D N 1
ATOM 12441 C CA . ASP D 2 215 ? 232.445 156.944 250.018 1.00 104.83 215 ASP D CA 1
ATOM 12442 C C . ASP D 2 215 ? 232.897 156.928 251.471 1.00 103.99 215 ASP D C 1
ATOM 12443 O O . ASP D 2 215 ? 233.778 157.701 251.868 1.00 107.97 215 ASP D O 1
ATOM 12448 N N . PRO D 2 216 ? 232.312 156.057 252.296 1.00 93.52 216 PRO D N 1
ATOM 12449 C CA . PRO D 2 216 ? 232.815 155.905 253.670 1.00 94.59 216 PRO D CA 1
ATOM 12450 C C . PRO D 2 216 ? 234.229 155.360 253.732 1.00 97.81 216 PRO D C 1
ATOM 12451 O O . PRO D 2 216 ? 234.888 155.500 254.772 1.00 100.14 216 PRO D O 1
ATOM 12455 N N . ILE D 2 217 ? 234.714 154.740 252.654 1.00 102.84 217 ILE D N 1
ATOM 12456 C CA . ILE D 2 217 ? 236.070 154.206 252.651 1.00 103.24 217 ILE D CA 1
ATOM 12457 C C . ILE D 2 217 ? 237.081 155.316 252.879 1.00 103.74 217 ILE D C 1
ATOM 12458 O O . ILE D 2 217 ? 238.095 155.112 253.555 1.00 107.89 217 ILE D O 1
ATOM 12463 N N . ASN D 2 218 ? 236.834 156.502 252.320 1.00 92.76 218 ASN D N 1
ATOM 12464 C CA . ASN D 2 218 ? 237.719 157.631 252.580 1.00 90.15 218 ASN D CA 1
ATOM 12465 C C . ASN D 2 218 ? 237.706 158.010 254.055 1.00 91.06 218 ASN D C 1
ATOM 12466 O O . ASN D 2 218 ? 238.749 158.354 254.620 1.00 96.71 218 ASN D O 1
ATOM 12471 N N . LEU D 2 219 ? 236.536 157.964 254.693 1.00 88.12 219 LEU D N 1
ATOM 12472 C CA . LEU D 2 219 ? 236.469 158.241 256.123 1.00 89.09 219 LEU D CA 1
ATOM 12473 C C . LEU D 2 219 ? 237.291 157.234 256.915 1.00 94.34 219 LEU D C 1
ATOM 12474 O O . LEU D 2 219 ? 238.041 157.607 257.828 1.00 102.90 219 LEU D O 1
ATOM 12479 N N . GLN D 2 220 ? 237.162 155.950 256.580 1.00 94.16 220 GLN D N 1
ATOM 12480 C CA . GLN D 2 220 ? 237.939 154.932 257.279 1.00 96.20 220 GLN D CA 1
ATOM 12481 C C . GLN D 2 220 ? 239.432 155.138 257.061 1.00 96.51 220 GLN D C 1
ATOM 12482 O O . GLN D 2 220 ? 240.230 154.998 257.996 1.00 98.06 220 GLN D O 1
ATOM 12488 N N . ALA D 2 221 ? 239.829 155.468 255.832 1.00 81.48 221 ALA D N 1
ATOM 12489 C CA . ALA D 2 221 ? 241.239 155.704 255.551 1.00 80.49 221 ALA D CA 1
ATOM 12490 C C . ALA D 2 221 ? 241.762 156.897 256.336 1.00 83.29 221 ALA D C 1
ATOM 12491 O O . ALA D 2 221 ? 242.877 156.860 256.865 1.00 90.39 221 ALA D O 1
ATOM 12493 N N . LEU D 2 222 ? 240.973 157.969 256.419 1.00 79.33 222 LEU D N 1
ATOM 12494 C CA . LEU D 2 222 ? 241.393 159.132 257.191 1.00 78.11 222 LEU D CA 1
ATOM 12495 C C . LEU D 2 222 ? 241.548 158.786 258.664 1.00 79.48 222 LEU D C 1
ATOM 12496 O O . LEU D 2 222 ? 242.512 159.208 259.311 1.00 86.61 222 LEU D O 1
ATOM 12501 N N . LEU D 2 223 ? 240.603 158.023 259.216 1.00 82.28 223 LEU D N 1
ATOM 12502 C CA . LEU D 2 223 ? 240.713 157.636 260.619 1.00 82.78 223 LEU D CA 1
ATOM 12503 C C . LEU D 2 223 ? 241.952 156.780 260.855 1.00 90.52 223 LEU D C 1
ATOM 12504 O O . LEU D 2 223 ? 242.675 156.975 261.842 1.00 93.74 223 LEU D O 1
ATOM 12509 N N . ALA D 2 224 ? 242.212 155.827 259.959 1.00 95.18 224 ALA D N 1
ATOM 12510 C CA . ALA D 2 224 ? 243.395 154.987 260.098 1.00 93.55 224 ALA D CA 1
ATOM 12511 C C . ALA D 2 224 ? 244.668 155.815 260.013 1.00 93.82 224 ALA D C 1
ATOM 12512 O O . ALA D 2 224 ? 245.608 155.606 260.786 1.00 97.24 224 ALA D O 1
ATOM 12514 N N . TRP D 2 225 ? 244.717 156.762 259.076 1.00 85.36 225 TRP D N 1
ATOM 12515 C CA . TRP D 2 225 ? 245.888 157.619 258.946 1.00 86.43 225 TRP D CA 1
ATOM 12516 C C . TRP D 2 225 ? 246.098 158.457 260.199 1.00 89.24 225 TRP D C 1
ATOM 12517 O O . TRP D 2 225 ? 247.231 158.622 260.663 1.00 92.77 225 TRP D O 1
ATOM 12528 N N . LEU D 2 226 ? 245.016 158.996 260.762 1.00 93.37 226 LEU D N 1
ATOM 12529 C CA . LEU D 2 226 ? 245.138 159.802 261.972 1.00 93.50 226 LEU D CA 1
ATOM 12530 C C . LEU D 2 226 ? 245.650 158.967 263.137 1.00 94.34 226 LEU D C 1
ATOM 12531 O O . LEU D 2 226 ? 246.541 159.395 263.882 1.00 100.55 226 LEU D O 1
ATOM 12536 N N . ARG D 2 227 ? 245.095 157.767 263.315 1.00 96.41 227 ARG D N 1
ATOM 12537 C CA . ARG D 2 227 ? 245.548 156.919 264.412 1.00 97.21 227 ARG D CA 1
ATOM 12538 C C . ARG D 2 227 ? 246.997 156.494 264.216 1.00 98.54 227 ARG D C 1
ATOM 12539 O O . ARG D 2 227 ? 247.766 156.430 265.182 1.00 102.04 227 ARG D O 1
ATOM 12547 N N . GLU D 2 228 ? 247.391 156.201 262.976 1.00 102.59 228 GLU D N 1
ATOM 12548 C CA . GLU D 2 228 ? 248.783 155.857 262.708 1.00 102.46 228 GLU D CA 1
ATOM 12549 C C . GLU D 2 228 ? 249.708 157.026 263.018 1.00 103.51 228 GLU D C 1
ATOM 12550 O O . GLU D 2 228 ? 250.788 156.837 263.587 1.00 108.56 228 GLU D O 1
ATOM 12556 N N . GLN D 2 229 ? 249.307 158.243 262.648 1.00 101.29 229 GLN D N 1
ATOM 12557 C CA . GLN D 2 229 ? 250.124 159.410 262.962 1.00 103.31 229 GLN D CA 1
ATOM 12558 C C . GLN D 2 229 ? 250.255 159.596 264.467 1.00 108.01 229 GLN D C 1
ATOM 12559 O O . GLN D 2 229 ? 251.340 159.908 264.972 1.00 112.15 229 GLN D O 1
ATOM 12565 N N . ILE D 2 230 ? 249.158 159.408 265.201 1.00 111.19 230 ILE D N 1
ATOM 12566 C CA . ILE D 2 230 ? 249.216 159.541 266.653 1.00 111.18 230 ILE D CA 1
ATOM 12567 C C . ILE D 2 230 ? 250.145 158.491 267.248 1.00 112.81 230 ILE D C 1
ATOM 12568 O O . ILE D 2 230 ? 250.956 158.790 268.132 1.00 112.71 230 ILE D O 1
ATOM 12573 N N . ALA D 2 231 ? 250.043 157.247 266.776 1.00 123.99 231 ALA D N 1
ATOM 12574 C CA . ALA D 2 231 ? 250.925 156.196 267.271 1.00 123.94 231 ALA D CA 1
ATOM 12575 C C . ALA D 2 231 ? 252.383 156.515 266.967 1.00 126.04 231 ALA D C 1
ATOM 12576 O O . ALA D 2 231 ? 253.268 156.264 267.793 1.00 125.71 231 ALA D O 1
ATOM 12578 N N . GLN D 2 232 ? 252.652 157.066 265.783 1.00 129.51 232 GLN D N 1
ATOM 12579 C CA . GLN D 2 232 ? 254.011 157.476 265.452 1.00 130.82 232 GLN D CA 1
ATOM 12580 C C . GLN D 2 232 ? 254.494 158.560 266.407 1.00 133.43 232 GLN D C 1
ATOM 12581 O O . GLN D 2 232 ? 255.649 158.541 266.848 1.00 131.28 232 GLN D O 1
ATOM 12587 N N . GLN D 2 233 ? 253.622 159.513 266.741 1.00 138.55 233 GLN D N 1
ATOM 12588 C CA . GLN D 2 233 ? 254.005 160.558 267.685 1.00 136.68 233 GLN D CA 1
ATOM 12589 C C . GLN D 2 233 ? 254.395 159.963 269.032 1.00 135.88 233 GLN D C 1
ATOM 12590 O O . GLN D 2 233 ? 255.369 160.402 269.655 1.00 134.24 233 GLN D O 1
ATOM 12596 N N . THR D 2 234 ? 253.648 158.967 269.497 1.00 142.28 234 THR D N 1
ATOM 12597 C CA . THR D 2 234 ? 253.965 158.295 270.751 1.00 144.10 234 THR D CA 1
ATOM 12598 C C . THR D 2 234 ? 254.847 157.075 270.505 1.00 142.93 234 THR D C 1
ATOM 12599 O O . THR D 2 234 ? 254.485 155.953 270.858 1.00 141.63 234 THR D O 1
ATOM 12603 N N . MET E 3 56 ? 212.853 249.520 218.741 1.00 148.22 1 MET E N 1
ATOM 12604 C CA . MET E 3 56 ? 212.434 248.300 219.420 1.00 147.78 1 MET E CA 1
ATOM 12605 C C . MET E 3 56 ? 213.629 247.583 220.038 1.00 147.55 1 MET E C 1
ATOM 12606 O O . MET E 3 56 ? 214.561 247.190 219.336 1.00 146.20 1 MET E O 1
ATOM 12611 N N . GLU E 3 57 ? 213.596 247.415 221.358 1.00 139.69 2 GLU E N 1
ATOM 12612 C CA . GLU E 3 57 ? 214.659 246.743 222.090 1.00 138.46 2 GLU E CA 1
ATOM 12613 C C . GLU E 3 57 ? 214.447 245.239 222.177 1.00 138.83 2 GLU E C 1
ATOM 12614 O O . GLU E 3 57 ? 215.261 244.543 222.791 1.00 137.89 2 GLU E O 1
ATOM 12620 N N . GLU E 3 58 ? 213.371 244.721 221.581 1.00 139.53 3 GLU E N 1
ATOM 12621 C CA . GLU E 3 58 ? 213.116 243.286 221.640 1.00 137.91 3 GLU E CA 1
ATOM 12622 C C . GLU E 3 58 ? 214.286 242.506 221.059 1.00 135.32 3 GLU E C 1
ATOM 12623 O O . GLU E 3 58 ? 214.766 241.541 221.663 1.00 134.17 3 GLU E O 1
ATOM 12629 N N . ASN E 3 59 ? 214.779 242.925 219.893 1.00 129.64 4 ASN E N 1
ATOM 12630 C CA . ASN E 3 59 ? 215.951 242.283 219.315 1.00 130.54 4 ASN E CA 1
ATOM 12631 C C . ASN E 3 59 ? 217.165 242.356 220.229 1.00 129.41 4 ASN E C 1
ATOM 12632 O O . ASN E 3 59 ? 218.167 241.687 219.953 1.00 128.82 4 ASN E O 1
ATOM 12637 N N . THR E 3 60 ? 217.106 243.147 221.302 1.00 120.58 5 THR E N 1
ATOM 12638 C CA . THR E 3 60 ? 218.211 243.269 222.239 1.00 121.28 5 THR E CA 1
ATOM 12639 C C . THR E 3 60 ? 217.975 242.560 223.563 1.00 122.13 5 THR E C 1
ATOM 12640 O O . THR E 3 60 ? 218.949 242.254 224.259 1.00 120.10 5 THR E O 1
ATOM 12644 N N . ARG E 3 61 ? 216.723 242.294 223.932 1.00 118.05 6 ARG E N 1
ATOM 12645 C CA . ARG E 3 61 ? 216.413 241.541 225.142 1.00 117.68 6 ARG E CA 1
ATOM 12646 C C . ARG E 3 61 ? 216.177 240.063 224.870 1.00 116.82 6 ARG E C 1
ATOM 12647 O O . ARG E 3 61 ? 216.690 239.210 225.603 1.00 116.30 6 ARG E O 1
ATOM 12655 N N . GLN E 3 62 ? 215.410 239.733 223.829 1.00 109.86 7 GLN E N 1
ATOM 12656 C CA . GLN E 3 62 ? 215.309 238.337 223.429 1.00 107.36 7 GLN E CA 1
ATOM 12657 C C . GLN E 3 62 ? 216.662 237.800 222.989 1.00 108.73 7 GLN E C 1
ATOM 12658 O O . GLN E 3 62 ? 216.946 236.614 223.176 1.00 110.74 7 GLN E O 1
ATOM 12664 N N . ARG E 3 63 ? 217.513 238.655 222.418 1.00 94.48 8 ARG E N 1
ATOM 12665 C CA . ARG E 3 63 ? 218.865 238.225 222.077 1.00 88.92 8 ARG E CA 1
ATOM 12666 C C . ARG E 3 63 ? 219.646 237.832 223.323 1.00 87.53 8 ARG E C 1
ATOM 12667 O O . ARG E 3 63 ? 220.337 236.807 223.333 1.00 92.15 8 ARG E O 1
ATOM 12675 N N . THR E 3 64 ? 219.557 238.637 224.381 1.00 84.30 9 THR E N 1
ATOM 12676 C CA . THR E 3 64 ? 220.245 238.295 225.621 1.00 88.00 9 THR E CA 1
ATOM 12677 C C . THR E 3 64 ? 219.672 237.024 226.233 1.00 90.06 9 THR E C 1
ATOM 12678 O O . THR E 3 64 ? 220.416 236.194 226.769 1.00 86.83 9 THR E O 1
ATOM 12682 N N . GLU E 3 65 ? 218.350 236.860 226.172 1.00 102.45 10 GLU E N 1
ATOM 12683 C CA . GLU E 3 65 ? 217.748 235.629 226.672 1.00 102.85 10 GLU E CA 1
ATOM 12684 C C . GLU E 3 65 ? 218.274 234.429 225.895 1.00 105.13 10 GLU E C 1
ATOM 12685 O O . GLU E 3 65 ? 218.605 233.394 226.484 1.00 104.82 10 GLU E O 1
ATOM 12691 N N . ASN E 3 66 ? 218.365 234.554 224.570 1.00 90.87 11 ASN E N 1
ATOM 12692 C CA . ASN E 3 66 ? 218.886 233.463 223.756 1.00 84.40 11 ASN E CA 1
ATOM 12693 C C . ASN E 3 66 ? 220.334 233.161 224.108 1.00 84.77 11 ASN E C 1
ATOM 12694 O O . ASN E 3 66 ? 220.732 231.995 224.187 1.00 89.57 11 ASN E O 1
ATOM 12699 N N . TYR E 3 67 ? 221.143 234.202 224.306 1.00 69.25 12 TYR E N 1
ATOM 12700 C CA . TYR E 3 67 ? 222.538 233.986 224.670 1.00 65.87 12 TYR E CA 1
ATOM 12701 C C . TYR E 3 67 ? 222.646 233.262 226.003 1.00 72.17 12 TYR E C 1
ATOM 12702 O O . TYR E 3 67 ? 223.455 232.340 226.153 1.00 79.90 12 TYR E O 1
ATOM 12711 N N . ILE E 3 68 ? 221.833 233.659 226.984 1.00 75.54 13 ILE E N 1
ATOM 12712 C CA . ILE E 3 68 ? 221.868 233.000 228.286 1.00 76.66 13 ILE E CA 1
ATOM 12713 C C . ILE E 3 68 ? 221.437 231.546 228.158 1.00 74.55 13 ILE E C 1
ATOM 12714 O O . ILE E 3 68 ? 222.038 230.646 228.758 1.00 74.58 13 ILE E O 1
ATOM 12719 N N . SER E 3 69 ? 220.381 231.294 227.383 1.00 82.60 14 SER E N 1
ATOM 12720 C CA . SER E 3 69 ? 219.912 229.926 227.204 1.00 84.18 14 SER E CA 1
ATOM 12721 C C . SER E 3 69 ? 220.976 229.067 226.538 1.00 82.83 14 SER E C 1
ATOM 12722 O O . SER E 3 69 ? 221.197 227.919 226.937 1.00 86.97 14 SER E O 1
ATOM 12725 N N . ALA E 3 70 ? 221.644 229.604 225.517 1.00 64.60 15 ALA E N 1
ATOM 12726 C CA . ALA E 3 70 ? 222.710 228.858 224.860 1.00 56.09 15 ALA E CA 1
ATOM 12727 C C . ALA E 3 70 ? 223.867 228.601 225.813 1.00 61.67 15 ALA E C 1
ATOM 12728 O O . ALA E 3 70 ? 224.435 227.503 225.826 1.00 72.76 15 ALA E O 1
ATOM 12730 N N . LYS E 3 71 ? 224.228 229.598 226.620 1.00 57.19 16 LYS E N 1
ATOM 12731 C CA . LYS E 3 71 ? 225.325 229.422 227.565 1.00 58.37 16 LYS E CA 1
ATOM 12732 C C . LYS E 3 71 ? 225.005 228.340 228.585 1.00 62.76 16 LYS E C 1
ATOM 12733 O O . LYS E 3 71 ? 225.873 227.536 228.940 1.00 68.59 16 LYS E O 1
ATOM 12739 N N . ASN E 3 72 ? 223.767 228.306 229.071 1.00 70.64 17 ASN E N 1
ATOM 12740 C CA . ASN E 3 72 ? 223.378 227.342 230.091 1.00 71.97 17 ASN E CA 1
ATOM 12741 C C . ASN E 3 72 ? 222.977 225.987 229.526 1.00 72.79 17 ASN E C 1
ATOM 12742 O O . ASN E 3 72 ? 222.865 225.027 230.294 1.00 81.97 17 ASN E O 1
ATOM 12747 N N . GLN E 3 73 ? 222.760 225.877 228.221 1.00 70.86 18 GLN E N 1
ATOM 12748 C CA . GLN E 3 73 ? 222.195 224.665 227.644 1.00 74.70 18 GLN E CA 1
ATOM 12749 C C . GLN E 3 73 ? 223.024 224.069 226.521 1.00 77.98 18 GLN E C 1
ATOM 12750 O O . GLN E 3 73 ? 223.138 222.845 226.433 1.00 78.80 18 GLN E O 1
ATOM 12756 N N . HIS E 3 74 ? 223.597 224.891 225.654 1.00 69.79 19 HIS E N 1
ATOM 12757 C CA . HIS E 3 74 ? 224.310 224.359 224.500 1.00 58.13 19 HIS E CA 1
ATOM 12758 C C . HIS E 3 74 ? 225.558 223.617 224.961 1.00 64.05 19 HIS E C 1
ATOM 12759 O O . HIS E 3 74 ? 226.368 224.180 225.704 1.00 75.60 19 HIS E O 1
ATOM 12766 N N . PRO E 3 75 ? 225.752 222.366 224.544 1.00 59.10 20 PRO E N 1
ATOM 12767 C CA . PRO E 3 75 ? 226.916 221.612 225.029 1.00 61.17 20 PRO E CA 1
ATOM 12768 C C . PRO E 3 75 ? 228.243 222.279 224.725 1.00 63.63 20 PRO E C 1
ATOM 12769 O O . PRO E 3 75 ? 229.164 222.198 225.544 1.00 65.40 20 PRO E O 1
ATOM 12773 N N . ALA E 3 76 ? 228.373 222.939 223.574 1.00 60.15 21 ALA E N 1
ATOM 12774 C CA . ALA E 3 76 ? 229.646 223.562 223.225 1.00 58.66 21 ALA E CA 1
ATOM 12775 C C . ALA E 3 76 ? 230.015 224.656 224.217 1.00 55.17 21 ALA E C 1
ATOM 12776 O O . ALA E 3 76 ? 231.124 224.666 224.762 1.00 62.96 21 ALA E O 1
ATOM 12778 N N . TRP E 3 77 ? 229.095 225.589 224.466 1.00 41.00 22 TRP E N 1
ATOM 12779 C CA . TRP E 3 77 ? 229.390 226.667 225.401 1.00 40.97 22 TRP E CA 1
ATOM 12780 C C . TRP E 3 77 ? 229.542 226.149 226.823 1.00 52.62 22 TRP E C 1
ATOM 12781 O O . TRP E 3 77 ? 230.363 226.669 227.584 1.00 63.73 22 TRP E O 1
ATOM 12792 N N . ILE E 3 78 ? 228.766 225.134 227.203 1.00 60.69 23 ILE E N 1
ATOM 12793 C CA . ILE E 3 78 ? 228.911 224.554 228.534 1.00 57.01 23 ILE E CA 1
ATOM 12794 C C . ILE E 3 78 ? 230.308 223.975 228.706 1.00 65.06 23 ILE E C 1
ATOM 12795 O O . ILE E 3 78 ? 230.972 224.196 229.724 1.00 75.20 23 ILE E O 1
ATOM 12800 N N . LEU E 3 79 ? 230.775 223.221 227.709 1.00 54.56 24 LEU E N 1
ATOM 12801 C CA . LEU E 3 79 ? 232.117 222.656 227.779 1.00 56.50 24 LEU E CA 1
ATOM 12802 C C . LEU E 3 79 ? 233.173 223.750 227.811 1.00 60.84 24 LEU E C 1
ATOM 12803 O O . LEU E 3 79 ? 234.139 223.668 228.577 1.00 66.14 24 LEU E O 1
ATOM 12808 N N . LEU E 3 80 ? 233.009 224.783 226.986 1.00 54.48 25 LEU E N 1
ATOM 12809 C CA . LEU E 3 80 ? 233.996 225.856 226.960 1.00 53.45 25 LEU E CA 1
ATOM 12810 C C . LEU E 3 80 ? 234.070 226.569 228.302 1.00 58.34 25 LEU E C 1
ATOM 12811 O O . LEU E 3 80 ? 235.162 226.891 228.783 1.00 67.14 25 LEU E O 1
ATOM 12816 N N . ALA E 3 81 ? 232.919 226.823 228.925 1.00 56.32 26 ALA E N 1
ATOM 12817 C CA . ALA E 3 81 ? 232.903 227.517 230.205 1.00 58.25 26 ALA E CA 1
ATOM 12818 C C . ALA E 3 81 ? 233.402 226.644 231.346 1.00 62.58 26 ALA E C 1
ATOM 12819 O O . ALA E 3 81 ? 233.862 227.178 232.359 1.00 68.95 26 ALA E O 1
ATOM 12821 N N . THR E 3 82 ? 233.322 225.324 231.211 1.00 73.71 27 THR E N 1
ATOM 12822 C CA . THR E 3 82 ? 233.774 224.444 232.278 1.00 75.22 27 THR E CA 1
ATOM 12823 C C . THR E 3 82 ? 235.244 224.704 232.581 1.00 78.43 27 THR E C 1
ATOM 12824 O O . THR E 3 82 ? 236.065 224.875 231.676 1.00 80.62 27 THR E O 1
ATOM 12828 N N . ARG E 3 83 ? 235.571 224.738 233.869 1.00 88.65 28 ARG E N 1
ATOM 12829 C CA . ARG E 3 83 ? 236.901 225.124 234.315 1.00 84.50 28 ARG E CA 1
ATOM 12830 C C . ARG E 3 83 ? 237.955 224.073 233.994 1.00 84.41 28 ARG E C 1
ATOM 12831 O O . ARG E 3 83 ? 239.148 224.343 234.167 1.00 92.38 28 ARG E O 1
ATOM 12839 N N . ARG E 3 84 ? 237.545 222.891 233.534 1.00 65.26 29 ARG E N 1
ATOM 12840 C CA . ARG E 3 84 ? 238.455 221.847 233.083 1.00 68.39 29 ARG E CA 1
ATOM 12841 C C . ARG E 3 84 ? 238.420 221.666 231.569 1.00 75.10 29 ARG E C 1
ATOM 12842 O O . ARG E 3 84 ? 238.908 220.653 231.058 1.00 75.52 29 ARG E O 1
ATOM 12850 N N . ALA E 3 85 ? 237.855 222.629 230.845 1.00 74.63 30 ALA E N 1
ATOM 12851 C CA . ALA E 3 85 ? 237.633 222.476 229.408 1.00 72.47 30 ALA E CA 1
ATOM 12852 C C . ALA E 3 85 ? 238.882 222.093 228.629 1.00 73.16 30 ALA E C 1
ATOM 12853 O O . ALA E 3 85 ? 238.789 221.217 227.755 1.00 78.54 30 ALA E O 1
ATOM 12855 N N . PRO E 3 86 ? 240.047 222.705 228.854 1.00 58.36 31 PRO E N 1
ATOM 12856 C CA . PRO E 3 86 ? 241.208 222.373 228.012 1.00 56.10 31 PRO E CA 1
ATOM 12857 C C . PRO E 3 86 ? 241.569 220.899 228.016 1.00 66.59 31 PRO E C 1
ATOM 12858 O O . PRO E 3 86 ? 241.882 220.345 226.956 1.00 67.43 31 PRO E O 1
ATOM 12862 N N . LEU E 3 87 ? 241.514 220.237 229.173 1.00 74.77 32 LEU E N 1
ATOM 12863 C CA . LEU E 3 87 ? 241.920 218.837 229.238 1.00 75.76 32 LEU E CA 1
ATOM 12864 C C . LEU E 3 87 ? 240.978 217.954 228.430 1.00 77.87 32 LEU E C 1
ATOM 12865 O O . LEU E 3 87 ? 241.418 217.144 227.604 1.00 79.13 32 LEU E O 1
ATOM 12870 N N . VAL E 3 88 ? 239.672 218.098 228.660 1.00 66.92 33 VAL E N 1
ATOM 12871 C CA . VAL E 3 88 ? 238.698 217.296 227.931 1.00 64.47 33 VAL E CA 1
ATOM 12872 C C . VAL E 3 88 ? 238.789 217.581 226.441 1.00 71.06 33 VAL E C 1
ATOM 12873 O O . VAL E 3 88 ? 238.726 216.664 225.615 1.00 73.82 33 VAL E O 1
ATOM 12877 N N . LEU E 3 89 ? 238.924 218.855 226.072 1.00 74.10 34 LEU E N 1
ATOM 12878 C CA . LEU E 3 89 ? 239.000 219.203 224.659 1.00 66.03 34 LEU E CA 1
ATOM 12879 C C . LEU E 3 89 ? 240.220 218.576 224.003 1.00 72.46 34 LEU E C 1
ATOM 12880 O O . LEU E 3 89 ? 240.122 218.015 222.907 1.00 79.87 34 LEU E O 1
ATOM 12885 N N . SER E 3 90 ? 241.381 218.659 224.655 1.00 70.99 35 SER E N 1
ATOM 12886 C CA . SER E 3 90 ? 242.582 218.066 224.081 1.00 70.86 35 SER E CA 1
ATOM 12887 C C . SER E 3 90 ? 242.433 216.560 223.939 1.00 73.20 35 SER E C 1
ATOM 12888 O O . SER E 3 90 ? 242.766 215.990 222.892 1.00 72.45 35 SER E O 1
ATOM 12891 N N . CYS E 3 91 ? 241.921 215.897 224.977 1.00 80.69 36 CYS E N 1
ATOM 12892 C CA . CYS E 3 91 ? 241.760 214.450 224.909 1.00 83.25 36 CYS E CA 1
ATOM 12893 C C . CYS E 3 91 ? 240.817 214.059 223.779 1.00 88.88 36 CYS E C 1
ATOM 12894 O O . CYS E 3 91 ? 241.117 213.160 222.985 1.00 87.74 36 CYS E O 1
ATOM 12897 N N . LEU E 3 92 ? 239.669 214.734 223.686 1.00 82.12 37 LEU E N 1
ATOM 12898 C CA . LEU E 3 92 ? 238.687 214.389 222.667 1.00 72.60 37 LEU E CA 1
ATOM 12899 C C . LEU E 3 92 ? 239.220 214.662 221.268 1.00 75.48 37 LEU E C 1
ATOM 12900 O O . LEU E 3 92 ? 239.020 213.853 220.355 1.00 86.11 37 LEU E O 1
ATOM 12905 N N . LYS E 3 93 ? 239.889 215.799 221.074 1.00 65.19 38 LYS E N 1
ATOM 12906 C CA . LYS E 3 93 ? 240.449 216.096 219.763 1.00 67.75 38 LYS E CA 1
ATOM 12907 C C . LYS E 3 93 ? 241.489 215.061 219.366 1.00 76.50 38 LYS E C 1
ATOM 12908 O O . LYS E 3 93 ? 241.505 214.598 218.222 1.00 74.34 38 LYS E O 1
ATOM 12914 N N . THR E 3 94 ? 242.366 214.680 220.297 1.00 88.00 39 THR E N 1
ATOM 12915 C CA . THR E 3 94 ? 243.360 213.664 219.975 1.00 85.59 39 THR E CA 1
ATOM 12916 C C . THR E 3 94 ? 242.695 212.337 219.635 1.00 86.95 39 THR E C 1
ATOM 12917 O O . THR E 3 94 ? 243.106 211.651 218.692 1.00 85.71 39 THR E O 1
ATOM 12921 N N . LEU E 3 95 ? 241.663 211.959 220.390 1.00 85.75 40 LEU E N 1
ATOM 12922 C CA . LEU E 3 95 ? 240.984 210.694 220.130 1.00 85.71 40 LEU E CA 1
ATOM 12923 C C . LEU E 3 95 ? 240.325 210.693 218.757 1.00 88.06 40 LEU E C 1
ATOM 12924 O O . LEU E 3 95 ? 240.434 209.719 218.004 1.00 91.52 40 LEU E O 1
ATOM 12929 N N . PHE E 3 96 ? 239.639 211.779 218.412 1.00 82.74 41 PHE E N 1
ATOM 12930 C CA . PHE E 3 96 ? 238.848 211.820 217.190 1.00 80.98 41 PHE E CA 1
ATOM 12931 C C . PHE E 3 96 ? 239.643 212.249 215.965 1.00 86.99 41 PHE E C 1
ATOM 12932 O O . PHE E 3 96 ? 239.120 212.163 214.849 1.00 90.14 41 PHE E O 1
ATOM 12940 N N . GLU E 3 97 ? 240.885 212.707 216.137 1.00 102.91 42 GLU E N 1
ATOM 12941 C CA . GLU E 3 97 ? 241.701 213.054 214.980 1.00 104.27 42 GLU E CA 1
ATOM 12942 C C . GLU E 3 97 ? 242.061 211.826 214.157 1.00 106.50 42 GLU E C 1
ATOM 12943 O O . GLU E 3 97 ? 242.208 211.922 212.933 1.00 104.54 42 GLU E O 1
ATOM 12949 N N . LYS E 3 98 ? 242.204 210.671 214.803 1.00 110.39 43 LYS E N 1
ATOM 12950 C CA . LYS E 3 98 ? 242.673 209.463 214.138 1.00 108.82 43 LYS E CA 1
ATOM 12951 C C . LYS E 3 98 ? 241.553 208.594 213.588 1.00 110.13 43 LYS E C 1
ATOM 12952 O O . LYS E 3 98 ? 241.740 207.955 212.547 1.00 110.29 43 LYS E O 1
ATOM 12958 N N . SER E 3 99 ? 240.399 208.550 214.249 1.00 112.99 44 SER E N 1
ATOM 12959 C CA . SER E 3 99 ? 239.318 207.666 213.840 1.00 113.81 44 SER E CA 1
ATOM 12960 C C . SER E 3 99 ? 237.992 208.408 213.884 1.00 112.86 44 SER E C 1
ATOM 12961 O O . SER E 3 99 ? 237.808 209.341 214.669 1.00 110.74 44 SER E O 1
ATOM 12964 N N . HIS E 3 100 ? 237.066 207.973 213.028 1.00 119.54 45 HIS E N 1
ATOM 12965 C CA . HIS E 3 100 ? 235.721 208.524 212.992 1.00 120.82 45 HIS E CA 1
ATOM 12966 C C . HIS E 3 100 ? 234.637 207.462 213.104 1.00 120.94 45 HIS E C 1
ATOM 12967 O O . HIS E 3 100 ? 233.452 207.803 213.032 1.00 116.93 45 HIS E O 1
ATOM 12974 N N . ASP E 3 101 ? 235.003 206.195 213.274 1.00 124.58 46 ASP E N 1
ATOM 12975 C CA . ASP E 3 101 ? 234.043 205.111 213.421 1.00 121.33 46 ASP E CA 1
ATOM 12976 C C . ASP E 3 101 ? 233.717 204.810 214.877 1.00 119.04 46 ASP E C 1
ATOM 12977 O O . ASP E 3 101 ? 233.009 203.837 215.152 1.00 118.28 46 ASP E O 1
ATOM 12982 N N . GLY E 3 102 ? 234.222 205.612 215.810 1.00 104.19 47 GLY E N 1
ATOM 12983 C CA . GLY E 3 102 ? 233.923 205.416 217.213 1.00 104.13 47 GLY E CA 1
ATOM 12984 C C . GLY E 3 102 ? 235.108 204.944 218.026 1.00 104.85 47 GLY E C 1
ATOM 12985 O O . GLY E 3 102 ? 235.587 203.821 217.850 1.00 107.80 47 GLY E O 1
ATOM 12986 N N . ILE E 3 103 ? 235.587 205.797 218.919 1.00 99.29 48 ILE E N 1
ATOM 12987 C CA . ILE E 3 103 ? 236.697 205.431 219.798 1.00 98.87 48 ILE E CA 1
ATOM 12988 C C . ILE E 3 103 ? 236.170 204.514 220.897 1.00 102.37 48 ILE E C 1
ATOM 12989 O O . ILE E 3 103 ? 235.176 204.859 221.555 1.00 102.04 48 ILE E O 1
ATOM 12994 N N . PRO E 3 104 ? 236.787 203.355 221.123 1.00 102.77 49 PRO E N 1
ATOM 12995 C CA . PRO E 3 104 ? 236.334 202.489 222.215 1.00 99.55 49 PRO E CA 1
ATOM 12996 C C . PRO E 3 104 ? 236.382 203.232 223.540 1.00 98.53 49 PRO E C 1
ATOM 12997 O O . PRO E 3 104 ? 237.304 204.005 223.807 1.00 102.62 49 PRO E O 1
ATOM 13001 N N . LEU E 3 105 ? 235.374 202.989 224.375 1.00 87.37 50 LEU E N 1
ATOM 13002 C CA . LEU E 3 105 ? 235.222 203.776 225.593 1.00 91.89 50 LEU E CA 1
ATOM 13003 C C . LEU E 3 105 ? 236.427 203.614 226.511 1.00 99.59 50 LEU E C 1
ATOM 13004 O O . LEU E 3 105 ? 236.904 204.588 227.103 1.00 102.04 50 LEU E O 1
ATOM 13009 N N . GLU E 3 106 ? 236.936 202.388 226.643 1.00 111.70 51 GLU E N 1
ATOM 13010 C CA . GLU E 3 106 ? 238.034 202.148 227.573 1.00 110.21 51 GLU E CA 1
ATOM 13011 C C . GLU E 3 106 ? 239.278 202.938 227.183 1.00 112.22 51 GLU E C 1
ATOM 13012 O O . GLU E 3 106 ? 239.963 203.498 228.047 1.00 115.48 51 GLU E O 1
ATOM 13018 N N . GLU E 3 107 ? 239.593 202.989 225.888 1.00 103.74 52 GLU E N 1
ATOM 13019 C CA . GLU E 3 107 ? 240.775 203.724 225.451 1.00 104.63 52 GLU E CA 1
ATOM 13020 C C . GLU E 3 107 ? 240.629 205.216 225.727 1.00 107.21 52 GLU E C 1
ATOM 13021 O O . GLU E 3 107 ? 241.584 205.874 226.160 1.00 109.02 52 GLU E O 1
ATOM 13027 N N . ALA E 3 108 ? 239.439 205.767 225.482 1.00 94.75 53 ALA E N 1
ATOM 13028 C CA . ALA E 3 108 ? 239.205 207.173 225.790 1.00 92.19 53 ALA E CA 1
ATOM 13029 C C . ALA E 3 108 ? 239.336 207.435 227.283 1.00 92.77 53 ALA E C 1
ATOM 13030 O O . ALA E 3 108 ? 239.907 208.452 227.695 1.00 96.07 53 ALA E O 1
ATOM 13032 N N . ILE E 3 109 ? 238.809 206.531 228.110 1.00 92.67 54 ILE E N 1
ATOM 13033 C CA . ILE E 3 109 ? 238.940 206.689 229.554 1.00 93.87 54 ILE E CA 1
ATOM 13034 C C . ILE E 3 109 ? 240.407 206.676 229.957 1.00 95.72 54 ILE E C 1
ATOM 13035 O O . ILE E 3 109 ? 240.840 207.468 230.799 1.00 96.74 54 ILE E O 1
ATOM 13040 N N . GLN E 3 110 ? 241.191 205.769 229.371 1.00 102.98 55 GLN E N 1
ATOM 13041 C CA . GLN E 3 110 ? 242.611 205.697 229.700 1.00 102.62 55 GLN E CA 1
ATOM 13042 C C . GLN E 3 110 ? 243.331 206.984 229.316 1.00 103.98 55 GLN E C 1
ATOM 13043 O O . GLN E 3 110 ? 244.137 207.516 230.090 1.00 107.45 55 GLN E O 1
ATOM 13049 N N . SER E 3 111 ? 243.052 207.499 228.117 1.00 94.71 56 SER E N 1
ATOM 13050 C CA . SER E 3 111 ? 243.696 208.737 227.686 1.00 95.08 56 SER E CA 1
ATOM 13051 C C . SER E 3 111 ? 243.318 209.899 228.595 1.00 96.18 56 SER E C 1
ATOM 13052 O O . SER E 3 111 ? 244.181 210.689 229.006 1.00 101.53 56 SER E O 1
ATOM 13055 N N . LEU E 3 112 ? 242.031 210.019 228.925 1.00 87.14 57 LEU E N 1
ATOM 13056 C CA . LEU E 3 112 ? 241.598 211.097 229.804 1.00 85.08 57 LEU E CA 1
ATOM 13057 C C . LEU E 3 112 ? 242.224 210.963 231.183 1.00 92.48 57 LEU E C 1
ATOM 13058 O O . LEU E 3 112 ? 242.595 211.964 231.801 1.00 97.51 57 LEU E O 1
ATOM 13063 N N . SER E 3 113 ? 242.341 209.734 231.688 1.00 102.02 58 SER E N 1
ATOM 13064 C CA . SER E 3 113 ? 242.968 209.527 232.987 1.00 100.88 58 SER E CA 1
ATOM 13065 C C . SER E 3 113 ? 244.430 209.947 232.964 1.00 101.94 58 SER E C 1
ATOM 13066 O O . SER E 3 113 ? 244.914 210.589 233.903 1.00 105.79 58 SER E O 1
ATOM 13069 N N . SER E 3 114 ? 245.153 209.588 231.903 1.00 93.17 59 SER E N 1
ATOM 13070 C CA . SER E 3 114 ? 246.551 209.996 231.804 1.00 91.47 59 SER E CA 1
ATOM 13071 C C . SER E 3 114 ? 246.670 211.514 231.785 1.00 93.47 59 SER E C 1
ATOM 13072 O O . SER E 3 114 ? 247.506 212.097 232.488 1.00 98.15 59 SER E O 1
ATOM 13075 N N . ILE E 3 115 ? 245.821 212.175 230.996 1.00 91.83 60 ILE E N 1
ATOM 13076 C CA . ILE E 3 115 ? 245.861 213.634 230.943 1.00 91.28 60 ILE E CA 1
ATOM 13077 C C . ILE E 3 115 ? 245.538 214.226 232.309 1.00 92.17 60 ILE E C 1
ATOM 13078 O O . ILE E 3 115 ? 246.167 215.195 232.749 1.00 95.00 60 ILE E O 1
ATOM 13083 N N . LEU E 3 116 ? 244.553 213.652 233.002 1.00 90.14 61 LEU E N 1
ATOM 13084 C CA . LEU E 3 116 ? 244.169 214.156 234.316 1.00 89.73 61 LEU E CA 1
ATOM 13085 C C . LEU E 3 116 ? 245.313 214.029 235.310 1.00 94.70 61 LEU E C 1
ATOM 13086 O O . LEU E 3 116 ? 245.571 214.950 236.094 1.00 94.09 61 LEU E O 1
ATOM 13091 N N . ILE E 3 117 ? 246.008 212.890 235.299 1.00 103.83 62 ILE E N 1
ATOM 13092 C CA . ILE E 3 117 ? 247.151 212.722 236.190 1.00 98.75 62 ILE E CA 1
ATOM 13093 C C . ILE E 3 117 ? 248.252 213.707 235.836 1.00 101.15 62 ILE E C 1
ATOM 13094 O O . ILE E 3 117 ? 248.958 214.204 236.722 1.00 99.70 62 ILE E O 1
ATOM 13099 N N . GLU E 3 118 ? 248.424 214.010 234.549 1.00 104.50 63 GLU E N 1
ATOM 13100 C CA . GLU E 3 118 ? 249.490 214.919 234.149 1.00 102.10 63 GLU E CA 1
ATOM 13101 C C . GLU E 3 118 ? 249.321 216.329 234.706 1.00 102.74 63 GLU E C 1
ATOM 13102 O O . GLU E 3 118 ? 250.289 217.096 234.688 1.00 107.06 63 GLU E O 1
ATOM 13108 N N . HIS E 3 119 ? 248.134 216.694 235.197 1.00 88.89 64 HIS E N 1
ATOM 13109 C CA . HIS E 3 119 ? 247.883 218.050 235.676 1.00 88.16 64 HIS E CA 1
ATOM 13110 C C . HIS E 3 119 ? 247.260 218.052 237.067 1.00 93.72 64 HIS E C 1
ATOM 13111 O O . HIS E 3 119 ? 246.447 218.924 237.385 1.00 98.42 64 HIS E O 1
ATOM 13118 N N . VAL E 3 120 ? 247.631 217.089 237.913 1.00 98.36 65 VAL E N 1
ATOM 13119 C CA . VAL E 3 120 ? 247.040 217.007 239.243 1.00 100.03 65 VAL E CA 1
ATOM 13120 C C . VAL E 3 120 ? 247.397 218.210 240.106 1.00 99.66 65 VAL E C 1
ATOM 13121 O O . VAL E 3 120 ? 246.626 218.575 241.000 1.00 95.71 65 VAL E O 1
ATOM 13125 N N . SER E 3 121 ? 248.548 218.839 239.862 1.00 104.51 66 SER E N 1
ATOM 13126 C CA . SER E 3 121 ? 248.986 219.939 240.715 1.00 103.35 66 SER E CA 1
ATOM 13127 C C . SER E 3 121 ? 248.041 221.132 240.643 1.00 102.92 66 SER E C 1
ATOM 13128 O O . SER E 3 121 ? 247.785 221.778 241.665 1.00 103.12 66 SER E O 1
ATOM 13131 N N . GLN E 3 122 ? 247.523 221.444 239.458 1.00 105.49 67 GLN E N 1
ATOM 13132 C CA . GLN E 3 122 ? 246.690 222.627 239.293 1.00 104.63 67 GLN E CA 1
ATOM 13133 C C . GLN E 3 122 ? 245.498 222.586 240.240 1.00 106.92 67 GLN E C 1
ATOM 13134 O O . GLN E 3 122 ? 244.816 221.565 240.359 1.00 108.62 67 GLN E O 1
ATOM 13140 N N . GLU E 3 123 ? 245.252 223.707 240.920 1.00 106.38 68 GLU E N 1
ATOM 13141 C CA . GLU E 3 123 ? 244.118 223.795 241.832 1.00 107.40 68 GLU E CA 1
ATOM 13142 C C . GLU E 3 123 ? 242.800 223.982 241.092 1.00 110.70 68 GLU E C 1
ATOM 13143 O O . GLU E 3 123 ? 241.744 223.608 241.613 1.00 114.14 68 GLU E O 1
ATOM 13149 N N . GLN E 3 124 ? 242.838 224.560 239.891 1.00 104.22 69 GLN E N 1
ATOM 13150 C CA . GLN E 3 124 ? 241.606 224.826 239.155 1.00 99.45 69 GLN E CA 1
ATOM 13151 C C . GLN E 3 124 ? 240.879 223.537 238.791 1.00 101.25 69 GLN E C 1
ATOM 13152 O O . GLN E 3 124 ? 239.645 223.480 238.831 1.00 97.57 69 GLN E O 1
ATOM 13158 N N . TYR E 3 125 ? 241.625 222.495 238.427 1.00 98.91 70 TYR E N 1
ATOM 13159 C CA . TYR E 3 125 ? 241.023 221.294 237.863 1.00 94.30 70 TYR E CA 1
ATOM 13160 C C . TYR E 3 125 ? 240.457 220.351 238.917 1.00 96.71 70 TYR E C 1
ATOM 13161 O O . TYR E 3 125 ? 239.684 219.453 238.567 1.00 96.79 70 TYR E O 1
ATOM 13170 N N . ASP E 3 126 ? 240.820 220.524 240.186 1.00 103.36 71 ASP E N 1
ATOM 13171 C CA . ASP E 3 126 ? 240.310 219.675 241.261 1.00 100.14 71 ASP E CA 1
ATOM 13172 C C . ASP E 3 126 ? 240.529 218.198 240.949 1.00 101.20 71 ASP E C 1
ATOM 13173 O O . ASP E 3 126 ? 239.697 217.344 241.259 1.00 104.73 71 ASP E O 1
ATOM 13178 N N . ILE E 3 127 ? 241.662 217.892 240.328 1.00 98.31 72 ILE E N 1
ATOM 13179 C CA . ILE E 3 127 ? 241.995 216.514 239.984 1.00 99.28 72 ILE E CA 1
ATOM 13180 C C . ILE E 3 127 ? 242.396 215.781 241.257 1.00 102.38 72 ILE E C 1
ATOM 13181 O O . ILE E 3 127 ? 243.265 216.243 242.003 1.00 106.46 72 ILE E O 1
ATOM 13186 N N . ASN E 3 128 ? 241.765 214.638 241.507 1.00 116.25 73 ASN E N 1
ATOM 13187 C CA . ASN E 3 128 ? 242.028 213.842 242.698 1.00 115.81 73 ASN E CA 1
ATOM 13188 C C . ASN E 3 128 ? 242.972 212.702 242.339 1.00 117.68 73 ASN E C 1
ATOM 13189 O O . ASN E 3 128 ? 242.644 211.861 241.495 1.00 120.88 73 ASN E O 1
ATOM 13194 N N . GLN E 3 129 ? 244.140 212.677 242.983 1.00 121.35 74 GLN E N 1
ATOM 13195 C CA . GLN E 3 129 ? 245.136 211.646 242.719 1.00 122.88 74 GLN E CA 1
ATOM 13196 C C . GLN E 3 129 ? 244.757 210.291 243.300 1.00 124.56 74 GLN E C 1
ATOM 13197 O O . GLN E 3 129 ? 245.420 209.297 242.987 1.00 123.64 74 GLN E O 1
ATOM 13203 N N . ASP E 3 130 ? 243.709 210.222 244.122 1.00 126.85 75 ASP E N 1
ATOM 13204 C CA . ASP E 3 130 ? 243.371 208.967 244.786 1.00 126.36 75 ASP E CA 1
ATOM 13205 C C . ASP E 3 130 ? 243.051 207.873 243.773 1.00 126.18 75 ASP E C 1
ATOM 13206 O O . ASP E 3 130 ? 243.474 206.723 243.930 1.00 126.57 75 ASP E O 1
ATOM 13211 N N . ASN E 3 131 ? 242.306 208.213 242.723 1.00 113.42 76 ASN E N 1
ATOM 13212 C CA . ASN E 3 131 ? 241.921 207.246 241.693 1.00 110.82 76 ASN E CA 1
ATOM 13213 C C . ASN E 3 131 ? 241.587 207.998 240.418 1.00 109.83 76 ASN E C 1
ATOM 13214 O O . ASN E 3 131 ? 240.416 208.157 240.054 1.00 110.84 76 ASN E O 1
ATOM 13219 N N . PRO E 3 132 ? 242.604 208.473 239.697 1.00 107.07 77 PRO E N 1
ATOM 13220 C CA . PRO E 3 132 ? 242.326 209.290 238.507 1.00 107.04 77 PRO E CA 1
ATOM 13221 C C . PRO E 3 132 ? 241.459 208.582 237.488 1.00 107.56 77 PRO E C 1
ATOM 13222 O O . PRO E 3 132 ? 240.526 209.194 236.949 1.00 109.65 77 PRO E O 1
ATOM 13226 N N . PHE E 3 133 ? 241.702 207.291 237.253 1.00 98.66 78 PHE E N 1
ATOM 13227 C CA . PHE E 3 133 ? 240.951 206.573 236.231 1.00 96.25 78 PHE E CA 1
ATOM 13228 C C . PHE E 3 133 ? 239.455 206.745 236.434 1.00 98.53 78 PHE E C 1
ATOM 13229 O O . PHE E 3 133 ? 238.746 207.196 235.526 1.00 106.00 78 PHE E O 1
ATOM 13237 N N . LEU E 3 134 ? 238.966 206.454 237.639 1.00 93.70 79 LEU E N 1
ATOM 13238 C CA . LEU E 3 134 ? 237.545 206.630 237.905 1.00 91.80 79 LEU E CA 1
ATOM 13239 C C . LEU E 3 134 ? 237.102 208.036 237.537 1.00 96.75 79 LEU E C 1
ATOM 13240 O O . LEU E 3 134 ? 236.172 208.213 236.740 1.00 106.94 79 LEU E O 1
ATOM 13245 N N . GLN E 3 135 ? 237.796 209.053 238.057 1.00 98.51 80 GLN E N 1
ATOM 13246 C CA . GLN E 3 135 ? 237.416 210.415 237.706 1.00 99.12 80 GLN E CA 1
ATOM 13247 C C . GLN E 3 135 ? 237.326 210.580 236.200 1.00 102.04 80 GLN E C 1
ATOM 13248 O O . GLN E 3 135 ? 236.306 211.064 235.693 1.00 103.29 80 GLN E O 1
ATOM 13254 N N . ALA E 3 136 ? 238.344 210.125 235.467 1.00 99.29 81 ALA E N 1
ATOM 13255 C CA . ALA E 3 136 ? 238.301 210.253 234.018 1.00 95.49 81 ALA E CA 1
ATOM 13256 C C . ALA E 3 136 ? 237.010 209.667 233.476 1.00 97.67 81 ALA E C 1
ATOM 13257 O O . ALA E 3 136 ? 236.239 210.355 232.795 1.00 107.33 81 ALA E O 1
ATOM 13259 N N . SER E 3 137 ? 236.716 208.416 233.838 1.00 90.47 82 SER E N 1
ATOM 13260 C CA . SER E 3 137 ? 235.471 207.811 233.387 1.00 88.75 82 SER E CA 1
ATOM 13261 C C . SER E 3 137 ? 234.291 208.701 233.738 1.00 92.58 82 SER E C 1
ATOM 13262 O O . SER E 3 137 ? 233.500 209.073 232.861 1.00 98.59 82 SER E O 1
ATOM 13265 N N . ARG E 3 138 ? 234.195 209.109 235.005 1.00 90.48 83 ARG E N 1
ATOM 13266 C CA . ARG E 3 138 ? 233.102 209.982 235.404 1.00 84.19 83 ARG E CA 1
ATOM 13267 C C . ARG E 3 138 ? 233.028 211.194 234.491 1.00 91.23 83 ARG E C 1
ATOM 13268 O O . ARG E 3 138 ? 231.966 211.494 233.930 1.00 101.09 83 ARG E O 1
ATOM 13276 N N . GLU E 3 139 ? 234.162 211.865 234.277 1.00 92.44 84 GLU E N 1
ATOM 13277 C CA . GLU E 3 139 ? 234.152 213.045 233.423 1.00 93.62 84 GLU E CA 1
ATOM 13278 C C . GLU E 3 139 ? 233.562 212.719 232.061 1.00 93.60 84 GLU E C 1
ATOM 13279 O O . GLU E 3 139 ? 232.669 213.426 231.580 1.00 94.43 84 GLU E O 1
ATOM 13285 N N . LEU E 3 140 ? 234.012 211.626 231.445 1.00 84.42 85 LEU E N 1
ATOM 13286 C CA . LEU E 3 140 ? 233.485 211.274 230.135 1.00 73.63 85 LEU E CA 1
ATOM 13287 C C . LEU E 3 140 ? 231.977 211.101 230.197 1.00 76.02 85 LEU E C 1
ATOM 13288 O O . LEU E 3 140 ? 231.248 211.626 229.348 1.00 89.52 85 LEU E O 1
ATOM 13293 N N . ARG E 3 141 ? 231.486 210.403 231.222 1.00 90.33 86 ARG E N 1
ATOM 13294 C CA . ARG E 3 141 ? 230.046 210.217 231.341 1.00 88.14 86 ARG E CA 1
ATOM 13295 C C . ARG E 3 141 ? 229.341 211.554 231.502 1.00 84.49 86 ARG E C 1
ATOM 13296 O O . ARG E 3 141 ? 228.241 211.750 230.973 1.00 92.06 86 ARG E O 1
ATOM 13304 N N . GLU E 3 142 ? 229.964 212.493 232.216 1.00 77.58 87 GLU E N 1
ATOM 13305 C CA . GLU E 3 142 ? 229.358 213.809 232.360 1.00 77.64 87 GLU E CA 1
ATOM 13306 C C . GLU E 3 142 ? 229.088 214.433 231.000 1.00 85.42 87 GLU E C 1
ATOM 13307 O O . GLU E 3 142 ? 228.102 215.157 230.824 1.00 92.06 87 GLU E O 1
ATOM 13313 N N . TRP E 3 143 ? 229.952 214.161 230.023 1.00 81.98 88 TRP E N 1
ATOM 13314 C CA . TRP E 3 143 ? 229.779 214.732 228.696 1.00 75.75 88 TRP E CA 1
ATOM 13315 C C . TRP E 3 143 ? 228.990 213.823 227.767 1.00 78.52 88 TRP E C 1
ATOM 13316 O O . TRP E 3 143 ? 228.719 214.213 226.627 1.00 88.15 88 TRP E O 1
ATOM 13327 N N . ILE E 3 144 ? 228.625 212.624 228.219 1.00 76.71 89 ILE E N 1
ATOM 13328 C CA . ILE E 3 144 ? 227.783 211.759 227.401 1.00 70.01 89 ILE E CA 1
ATOM 13329 C C . ILE E 3 144 ? 226.314 212.092 227.621 1.00 70.62 89 ILE E C 1
ATOM 13330 O O . ILE E 3 144 ? 225.520 212.122 226.674 1.00 79.06 89 ILE E O 1
ATOM 13335 N N . LYS E 3 145 ? 225.925 212.343 228.871 1.00 71.92 90 LYS E N 1
ATOM 13336 C CA . LYS E 3 145 ? 224.569 212.802 229.135 1.00 78.88 90 LYS E CA 1
ATOM 13337 C C . LYS E 3 145 ? 224.411 214.295 228.898 1.00 79.76 90 LYS E C 1
ATOM 13338 O O . LYS E 3 145 ? 223.279 214.785 228.835 1.00 88.71 90 LYS E O 1
ATOM 13344 N N . ARG E 3 146 ? 225.518 215.028 228.775 1.00 72.10 91 ARG E N 1
ATOM 13345 C CA . ARG E 3 146 ? 225.457 216.422 228.362 1.00 77.60 91 ARG E CA 1
ATOM 13346 C C . ARG E 3 146 ? 225.275 216.569 226.859 1.00 81.20 91 ARG E C 1
ATOM 13347 O O . ARG E 3 146 ? 225.007 217.679 226.389 1.00 86.87 91 ARG E O 1
ATOM 13355 N N . ARG E 3 147 ? 225.416 215.481 226.104 1.00 72.56 92 ARG E N 1
ATOM 13356 C CA . ARG E 3 147 ? 225.198 215.444 224.663 1.00 70.63 92 ARG E CA 1
ATOM 13357 C C . ARG E 3 147 ? 226.360 216.019 223.864 1.00 71.59 92 ARG E C 1
ATOM 13358 O O . ARG E 3 147 ? 226.202 216.317 222.677 1.00 81.38 92 ARG E O 1
ATOM 13366 N N . LEU E 3 148 ? 227.532 216.188 224.477 1.00 59.46 93 LEU E N 1
ATOM 13367 C CA . LEU E 3 148 ? 228.717 216.505 223.688 1.00 61.66 93 LEU E CA 1
ATOM 13368 C C . LEU E 3 148 ? 229.154 215.308 222.857 1.00 67.49 93 LEU E C 1
ATOM 13369 O O . LEU E 3 148 ? 229.584 215.464 221.709 1.00 79.32 93 LEU E O 1
ATOM 13374 N N . ILE E 3 149 ? 229.057 214.107 223.423 1.00 67.11 94 ILE E N 1
ATOM 13375 C CA . ILE E 3 149 ? 229.405 212.878 222.728 1.00 68.64 94 ILE E CA 1
ATOM 13376 C C . ILE E 3 149 ? 228.270 211.884 222.922 1.00 73.60 94 ILE E C 1
ATOM 13377 O O . ILE E 3 149 ? 227.432 212.026 223.814 1.00 77.06 94 ILE E O 1
ATOM 13382 N N . VAL E 3 150 ? 228.245 210.874 222.062 1.00 79.58 95 VAL E N 1
ATOM 13383 C CA . VAL E 3 150 ? 227.200 209.860 222.076 1.00 81.98 95 VAL E CA 1
ATOM 13384 C C . VAL E 3 150 ? 227.841 208.495 222.268 1.00 89.47 95 VAL E C 1
ATOM 13385 O O . VAL E 3 150 ? 228.802 208.147 221.575 1.00 88.84 95 VAL E O 1
ATOM 13389 N N . GLU E 3 151 ? 227.310 207.726 223.210 1.00 100.13 96 GLU E N 1
ATOM 13390 C CA . GLU E 3 151 ? 227.822 206.399 223.520 1.00 96.15 96 GLU E CA 1
ATOM 13391 C C . GLU E 3 151 ? 226.942 205.352 222.856 1.00 100.88 96 GLU E C 1
ATOM 13392 O O . GLU E 3 151 ? 225.716 205.379 223.005 1.00 100.88 96 GLU E O 1
ATOM 13398 N N . ARG E 3 152 ? 227.569 204.439 222.116 1.00 98.20 97 ARG E N 1
ATOM 13399 C CA . ARG E 3 152 ? 226.836 203.376 221.442 1.00 97.30 97 ARG E CA 1
ATOM 13400 C C . ARG E 3 152 ? 227.806 202.253 221.125 1.00 101.45 97 ARG E C 1
ATOM 13401 O O . ARG E 3 152 ? 228.915 202.513 220.651 1.00 103.96 97 ARG E O 1
ATOM 13409 N N . ASP E 3 153 ? 227.389 201.013 221.373 1.00 107.88 98 ASP E N 1
ATOM 13410 C CA . ASP E 3 153 ? 228.228 199.851 221.093 1.00 109.28 98 ASP E CA 1
ATOM 13411 C C . ASP E 3 153 ? 229.492 199.895 221.959 1.00 111.95 98 ASP E C 1
ATOM 13412 O O . ASP E 3 153 ? 230.483 199.212 221.701 1.00 112.19 98 ASP E O 1
ATOM 13417 N N . GLY E 3 154 ? 229.445 200.677 223.035 1.00 106.10 99 GLY E N 1
ATOM 13418 C CA . GLY E 3 154 ? 230.613 200.857 223.872 1.00 106.18 99 GLY E CA 1
ATOM 13419 C C . GLY E 3 154 ? 231.649 201.797 223.305 1.00 105.07 99 GLY E C 1
ATOM 13420 O O . GLY E 3 154 ? 232.790 201.802 223.772 1.00 106.42 99 GLY E O 1
ATOM 13421 N N . ARG E 3 155 ? 231.281 202.602 222.313 1.00 97.48 100 ARG E N 1
ATOM 13422 C CA . ARG E 3 155 ? 232.191 203.545 221.685 1.00 96.13 100 ARG E CA 1
ATOM 13423 C C . ARG E 3 155 ? 231.595 204.943 221.747 1.00 101.05 100 ARG E C 1
ATOM 13424 O O . ARG E 3 155 ? 230.373 205.115 221.749 1.00 99.87 100 ARG E O 1
ATOM 13432 N N . ILE E 3 156 ? 232.469 205.934 221.797 1.00 94.91 101 ILE E N 1
ATOM 13433 C CA . ILE E 3 156 ? 232.063 207.331 221.870 1.00 92.27 101 ILE E CA 1
ATOM 13434 C C . ILE E 3 156 ? 232.194 207.961 220.493 1.00 90.81 101 ILE E C 1
ATOM 13435 O O . ILE E 3 156 ? 233.141 207.696 219.747 1.00 91.07 101 ILE E O 1
ATOM 13440 N N . PHE E 3 157 ? 231.221 208.801 220.150 1.00 87.42 102 PHE E N 1
ATOM 13441 C CA . PHE E 3 157 ? 231.156 209.454 218.853 1.00 88.91 102 PHE E CA 1
ATOM 13442 C C . PHE E 3 157 ? 230.922 210.942 219.050 1.00 89.48 102 PHE E C 1
ATOM 13443 O O . PHE E 3 157 ? 230.115 211.345 219.892 1.00 85.13 102 PHE E O 1
ATOM 13451 N N . ALA E 3 158 ? 231.630 211.752 218.269 1.00 71.00 103 ALA E N 1
ATOM 13452 C CA . ALA E 3 158 ? 231.511 213.196 218.386 1.00 65.28 103 ALA E CA 1
ATOM 13453 C C . ALA E 3 158 ? 230.192 213.683 217.799 1.00 68.77 103 ALA E C 1
ATOM 13454 O O . ALA E 3 158 ? 229.620 213.065 216.898 1.00 74.63 103 ALA E O 1
ATOM 13456 N N . THR E 3 159 ? 229.712 214.803 218.321 1.00 64.15 104 THR E N 1
ATOM 13457 C CA . THR E 3 159 ? 228.502 215.453 217.842 1.00 64.17 104 THR E CA 1
ATOM 13458 C C . THR E 3 159 ? 228.857 216.819 217.264 1.00 68.50 104 THR E C 1
ATOM 13459 O O . THR E 3 159 ? 230.020 217.223 217.231 1.00 77.58 104 THR E O 1
ATOM 13463 N N . ASP E 3 160 ? 227.833 217.538 216.805 1.00 66.51 105 ASP E N 1
ATOM 13464 C CA . ASP E 3 160 ? 228.076 218.848 216.216 1.00 65.40 105 ASP E CA 1
ATOM 13465 C C . ASP E 3 160 ? 228.577 219.846 217.250 1.00 69.58 105 ASP E C 1
ATOM 13466 O O . ASP E 3 160 ? 229.360 220.739 216.914 1.00 77.67 105 ASP E O 1
ATOM 13471 N N . ALA E 3 161 ? 228.129 219.729 218.501 1.00 62.73 106 ALA E N 1
ATOM 13472 C CA . ALA E 3 161 ? 228.596 220.649 219.532 1.00 60.53 106 ALA E CA 1
ATOM 13473 C C . ALA E 3 161 ? 230.093 220.501 219.762 1.00 67.23 106 ALA E C 1
ATOM 13474 O O . ALA E 3 161 ? 230.814 221.498 219.891 1.00 79.11 106 ALA E O 1
ATOM 13476 N N . LEU E 3 162 ? 230.580 219.261 219.820 1.00 67.24 107 LEU E N 1
ATOM 13477 C CA . LEU E 3 162 ? 232.012 219.048 219.987 1.00 67.69 107 LEU E CA 1
ATOM 13478 C C . LEU E 3 162 ? 232.784 219.605 218.802 1.00 73.44 107 LEU E C 1
ATOM 13479 O O . LEU E 3 162 ? 233.849 220.209 218.974 1.00 83.16 107 LEU E O 1
ATOM 13484 N N . GLU E 3 163 ? 232.266 219.410 217.589 1.00 68.86 108 GLU E N 1
ATOM 13485 C CA . GLU E 3 163 ? 232.933 219.950 216.412 1.00 63.68 108 GLU E CA 1
ATOM 13486 C C . GLU E 3 163 ? 232.981 221.469 216.456 1.00 65.49 108 GLU E C 1
ATOM 13487 O O . GLU E 3 163 ? 233.993 222.074 216.093 1.00 75.02 108 GLU E O 1
ATOM 13493 N N . VAL E 3 164 ? 231.896 222.105 216.897 1.00 55.96 109 VAL E N 1
ATOM 13494 C CA . VAL E 3 164 ? 231.877 223.561 216.985 1.00 53.48 109 VAL E CA 1
ATOM 13495 C C . VAL E 3 164 ? 232.887 224.049 218.014 1.00 60.68 109 VAL E C 1
ATOM 13496 O O . VAL E 3 164 ? 233.613 225.024 217.780 1.00 75.26 109 VAL E O 1
ATOM 13500 N N . ALA E 3 165 ? 232.947 223.388 219.171 1.00 57.13 110 ALA E N 1
ATOM 13501 C CA . ALA E 3 165 ? 233.917 223.781 220.187 1.00 52.90 110 ALA E CA 1
ATOM 13502 C C . ALA E 3 165 ? 235.342 223.611 219.679 1.00 61.68 110 ALA E C 1
ATOM 13503 O O . ALA E 3 165 ? 236.197 224.480 219.891 1.00 68.47 110 ALA E O 1
ATOM 13505 N N . ILE E 3 166 ? 235.615 222.496 219.001 1.00 58.19 111 ILE E N 1
ATOM 13506 C CA . ILE E 3 166 ? 236.948 222.257 218.462 1.00 55.37 111 ILE E CA 1
ATOM 13507 C C . ILE E 3 166 ? 237.292 223.305 217.415 1.00 58.05 111 ILE E C 1
ATOM 13508 O O . ILE E 3 166 ? 238.425 223.793 217.354 1.00 66.95 111 ILE E O 1
ATOM 13513 N N . THR E 3 167 ? 236.327 223.655 216.565 1.00 59.57 112 THR E N 1
ATOM 13514 C CA . THR E 3 167 ? 236.563 224.682 215.560 1.00 59.92 112 THR E CA 1
ATOM 13515 C C . THR E 3 167 ? 236.896 226.016 216.209 1.00 55.91 112 THR E C 1
ATOM 13516 O O . THR E 3 167 ? 237.825 226.707 215.779 1.00 70.75 112 THR E O 1
ATOM 13520 N N . PHE E 3 168 ? 236.147 226.398 217.243 1.00 45.55 113 PHE E N 1
ATOM 13521 C CA . PHE E 3 168 ? 236.446 227.645 217.938 1.00 46.69 113 PHE E CA 1
ATOM 13522 C C . PHE E 3 168 ? 237.849 227.615 218.524 1.00 55.48 113 PHE E C 1
ATOM 13523 O O . PHE E 3 168 ? 238.630 228.561 218.358 1.00 67.68 113 PHE E O 1
ATOM 13531 N N . VAL E 3 169 ? 238.195 226.522 219.205 1.00 56.19 114 VAL E N 1
ATOM 13532 C CA . VAL E 3 169 ? 239.501 226.442 219.850 1.00 52.53 114 VAL E CA 1
ATOM 13533 C C . VAL E 3 169 ? 240.612 226.524 218.815 1.00 56.58 114 VAL E C 1
ATOM 13534 O O . VAL E 3 169 ? 241.606 227.234 219.004 1.00 65.86 114 VAL E O 1
ATOM 13538 N N . GLU E 3 170 ? 240.464 225.802 217.703 1.00 63.52 115 GLU E N 1
ATOM 13539 C CA . GLU E 3 170 ? 241.481 225.838 216.661 1.00 67.63 115 GLU E CA 1
ATOM 13540 C C . GLU E 3 170 ? 241.588 227.217 216.027 1.00 66.37 115 GLU E C 1
ATOM 13541 O O . GLU E 3 170 ? 242.697 227.681 215.746 1.00 71.58 115 GLU E O 1
ATOM 13547 N N . SER E 3 171 ? 240.461 227.888 215.796 1.00 60.11 116 SER E N 1
ATOM 13548 C CA . SER E 3 171 ? 240.490 229.235 215.247 1.00 56.66 116 SER E CA 1
ATOM 13549 C C . SER E 3 171 ? 240.996 230.261 216.246 1.00 61.43 116 SER E C 1
ATOM 13550 O O . SER E 3 171 ? 241.266 231.401 215.855 1.00 74.68 116 SER E O 1
ATOM 13553 N N . LEU E 3 172 ? 241.121 229.891 217.520 1.00 63.56 117 LEU E N 1
ATOM 13554 C CA . LEU E 3 172 ? 241.670 230.823 218.499 1.00 63.62 117 LEU E CA 1
ATOM 13555 C C . LEU E 3 172 ? 243.090 231.235 218.133 1.00 71.82 117 LEU E C 1
ATOM 13556 O O . LEU E 3 172 ? 243.451 232.411 218.250 1.00 84.20 117 LEU E O 1
ATOM 13561 N N . ASP E 3 173 ? 243.906 230.288 217.685 1.00 89.17 118 ASP E N 1
ATOM 13562 C CA . ASP E 3 173 ? 245.284 230.581 217.312 1.00 89.45 118 ASP E CA 1
ATOM 13563 C C . ASP E 3 173 ? 245.302 231.212 215.922 1.00 89.56 118 ASP E C 1
ATOM 13564 O O . ASP E 3 173 ? 244.269 231.621 215.386 1.00 94.70 118 ASP E O 1
ATOM 13569 N N . ASN E 3 174 ? 246.486 231.313 215.324 1.00 85.93 119 ASN E N 1
ATOM 13570 C CA . ASN E 3 174 ? 246.591 231.863 213.980 1.00 86.80 119 ASN E CA 1
ATOM 13571 C C . ASN E 3 174 ? 245.709 231.076 213.021 1.00 86.49 119 ASN E C 1
ATOM 13572 O O . ASN E 3 174 ? 245.746 229.843 212.991 1.00 85.94 119 ASN E O 1
ATOM 13577 N N . ARG E 3 175 ? 244.911 231.795 212.236 1.00 70.11 120 ARG E N 1
ATOM 13578 C CA . ARG E 3 175 ? 243.992 231.179 211.293 1.00 70.39 120 ARG E CA 1
ATOM 13579 C C . ARG E 3 175 ? 244.049 231.933 209.974 1.00 72.62 120 ARG E C 1
ATOM 13580 O O . ARG E 3 175 ? 244.364 233.124 209.935 1.00 71.08 120 ARG E O 1
ATOM 13588 N N . PHE E 3 176 ? 243.740 231.223 208.893 1.00 75.27 121 PHE E N 1
ATOM 13589 C CA . PHE E 3 176 ? 243.856 231.801 207.563 1.00 70.52 121 PHE E CA 1
ATOM 13590 C C . PHE E 3 176 ? 242.842 232.918 207.364 1.00 71.88 121 PHE E C 1
ATOM 13591 O O . PHE E 3 176 ? 241.685 232.814 207.777 1.00 77.10 121 PHE E O 1
ATOM 13599 N N . MET E 3 177 ? 243.290 233.991 206.722 1.00 64.20 122 MET E N 1
ATOM 13600 C CA . MET E 3 177 ? 242.438 235.138 206.457 1.00 62.19 122 MET E CA 1
ATOM 13601 C C . MET E 3 177 ? 241.544 234.878 205.254 1.00 60.79 122 MET E C 1
ATOM 13602 O O . MET E 3 177 ? 241.992 234.354 204.231 1.00 72.72 122 MET E O 1
ATOM 13607 N N . THR E 3 178 ? 240.271 235.249 205.380 1.00 53.53 123 THR E N 1
ATOM 13608 C CA . THR E 3 178 ? 239.339 235.189 204.266 1.00 47.11 123 THR E CA 1
ATOM 13609 C C . THR E 3 178 ? 239.033 236.554 203.673 1.00 58.08 123 THR E C 1
ATOM 13610 O O . THR E 3 178 ? 238.441 236.621 202.592 1.00 73.99 123 THR E O 1
ATOM 13614 N N . SER E 3 179 ? 239.413 237.637 204.347 1.00 60.48 124 SER E N 1
ATOM 13615 C CA . SER E 3 179 ? 239.267 238.985 203.799 1.00 61.29 124 SER E CA 1
ATOM 13616 C C . SER E 3 179 ? 240.460 239.283 202.892 1.00 69.09 124 SER E C 1
ATOM 13617 O O . SER E 3 179 ? 241.323 240.112 203.182 1.00 76.96 124 SER E O 1
ATOM 13620 N N . THR E 3 180 ? 240.489 238.579 201.763 1.00 59.16 125 THR E N 1
ATOM 13621 C CA . THR E 3 180 ? 241.627 238.589 200.858 1.00 62.93 125 THR E CA 1
ATOM 13622 C C . THR E 3 180 ? 241.164 238.899 199.442 1.00 66.16 125 THR E C 1
ATOM 13623 O O . THR E 3 180 ? 239.983 238.783 199.108 1.00 69.26 125 THR E O 1
ATOM 13627 N N . ALA E 3 181 ? 242.122 239.298 198.601 1.00 67.96 126 ALA E N 1
ATOM 13628 C CA . ALA E 3 181 ? 241.811 239.532 197.195 1.00 66.54 126 ALA E CA 1
ATOM 13629 C C . ALA E 3 181 ? 241.200 238.291 196.564 1.00 70.39 126 ALA E C 1
ATOM 13630 O O . ALA E 3 181 ? 240.147 238.367 195.920 1.00 72.40 126 ALA E O 1
ATOM 13632 N N . SER E 3 182 ? 241.840 237.140 196.738 1.00 66.60 127 SER E N 1
ATOM 13633 C CA . SER E 3 182 ? 241.173 235.892 196.419 1.00 63.31 127 SER E CA 1
ATOM 13634 C C . SER E 3 182 ? 240.062 235.639 197.432 1.00 71.01 127 SER E C 1
ATOM 13635 O O . SER E 3 182 ? 240.114 236.089 198.579 1.00 82.63 127 SER E O 1
ATOM 13638 N N . ARG E 3 183 ? 239.041 234.912 196.987 1.00 67.16 128 ARG E N 1
ATOM 13639 C CA . ARG E 3 183 ? 237.789 234.785 197.723 1.00 69.73 128 ARG E CA 1
ATOM 13640 C C . ARG E 3 183 ? 236.998 236.080 197.613 1.00 68.73 128 ARG E C 1
ATOM 13641 O O . ARG E 3 183 ? 235.901 236.191 198.162 1.00 78.43 128 ARG E O 1
ATOM 13649 N N . LEU E 3 184 ? 237.568 237.081 196.951 1.00 62.08 129 LEU E N 1
ATOM 13650 C CA . LEU E 3 184 ? 236.757 238.137 196.366 1.00 62.96 129 LEU E CA 1
ATOM 13651 C C . LEU E 3 184 ? 236.491 237.825 194.901 1.00 70.04 129 LEU E C 1
ATOM 13652 O O . LEU E 3 184 ? 235.353 237.917 194.430 1.00 75.54 129 LEU E O 1
ATOM 13657 N N . SER E 3 185 ? 237.539 237.423 194.182 1.00 73.70 130 SER E N 1
ATOM 13658 C CA . SER E 3 185 ? 237.350 236.861 192.854 1.00 77.72 130 SER E CA 1
ATOM 13659 C C . SER E 3 185 ? 236.453 235.636 192.915 1.00 81.52 130 SER E C 1
ATOM 13660 O O . SER E 3 185 ? 235.613 235.427 192.035 1.00 88.50 130 SER E O 1
ATOM 13663 N N . THR E 3 186 ? 236.616 234.813 193.954 1.00 70.58 131 THR E N 1
ATOM 13664 C CA . THR E 3 186 ? 235.785 233.621 194.087 1.00 71.78 131 THR E CA 1
ATOM 13665 C C . THR E 3 186 ? 234.313 233.980 194.241 1.00 74.23 131 THR E C 1
ATOM 13666 O O . THR E 3 186 ? 233.453 233.378 193.590 1.00 87.55 131 THR E O 1
ATOM 13670 N N . VAL E 3 187 ? 234.000 234.952 195.098 1.00 63.90 132 VAL E N 1
ATOM 13671 C CA . VAL E 3 187 ? 232.606 235.340 195.278 1.00 66.82 132 VAL E CA 1
ATOM 13672 C C . VAL E 3 187 ? 232.065 236.003 194.022 1.00 78.83 132 VAL E C 1
ATOM 13673 O O . VAL E 3 187 ? 230.902 235.807 193.662 1.00 84.72 132 VAL E O 1
ATOM 13677 N N . GLN E 3 188 ? 232.880 236.806 193.342 1.00 77.11 133 GLN E N 1
ATOM 13678 C CA . GLN E 3 188 ? 232.420 237.401 192.092 1.00 75.71 133 GLN E CA 1
ATOM 13679 C C . GLN E 3 188 ? 232.085 236.321 191.071 1.00 79.23 133 GLN E C 1
ATOM 13680 O O . GLN E 3 188 ? 231.039 236.372 190.409 1.00 84.54 133 GLN E O 1
ATOM 13686 N N . ARG E 3 189 ? 232.958 235.320 190.945 1.00 72.86 134 ARG E N 1
ATOM 13687 C CA . ARG E 3 189 ? 232.707 234.222 190.021 1.00 73.30 134 ARG E CA 1
ATOM 13688 C C . ARG E 3 189 ? 231.445 233.460 190.398 1.00 82.02 134 ARG E C 1
ATOM 13689 O O . ARG E 3 189 ? 230.620 233.145 189.535 1.00 90.10 134 ARG E O 1
ATOM 13697 N N . GLU E 3 190 ? 231.280 233.151 191.685 1.00 87.36 135 GLU E N 1
ATOM 13698 C CA . GLU E 3 190 ? 230.105 232.404 192.118 1.00 85.55 135 GLU E CA 1
ATOM 13699 C C . GLU E 3 190 ? 228.831 233.207 191.899 1.00 89.50 135 GLU E C 1
ATOM 13700 O O . GLU E 3 190 ? 227.801 232.651 191.509 1.00 96.75 135 GLU E O 1
ATOM 13706 N N . ILE E 3 191 ? 228.880 234.514 192.152 1.00 81.34 136 ILE E N 1
ATOM 13707 C CA . ILE E 3 191 ? 227.709 235.358 191.958 1.00 79.19 136 ILE E CA 1
ATOM 13708 C C . ILE E 3 191 ? 227.331 235.408 190.487 1.00 84.33 136 ILE E C 1
ATOM 13709 O O . ILE E 3 191 ? 226.152 235.306 190.130 1.00 84.97 136 ILE E O 1
ATOM 13714 N N . GLU E 3 192 ? 228.321 235.568 189.606 1.00 92.76 137 GLU E N 1
ATOM 13715 C CA . GLU E 3 192 ? 228.018 235.578 188.180 1.00 94.24 137 GLU E CA 1
ATOM 13716 C C . GLU E 3 192 ? 227.468 234.231 187.728 1.00 97.30 137 GLU E C 1
ATOM 13717 O O . GLU E 3 192 ? 226.517 234.173 186.940 1.00 105.04 137 GLU E O 1
ATOM 13723 N N . ASN E 3 193 ? 228.050 233.135 188.220 1.00 87.88 138 ASN E N 1
ATOM 13724 C CA . ASN E 3 193 ? 227.555 231.812 187.860 1.00 87.98 138 ASN E CA 1
ATOM 13725 C C . ASN E 3 193 ? 226.113 231.627 188.315 1.00 91.69 138 ASN E C 1
ATOM 13726 O O . ASN E 3 193 ? 225.282 231.098 187.570 1.00 97.89 138 ASN E O 1
ATOM 13731 N N . LEU E 3 194 ? 225.799 232.054 189.538 1.00 85.65 139 LEU E N 1
ATOM 13732 C CA . LEU E 3 194 ? 224.433 231.933 190.033 1.00 84.36 139 LEU E CA 1
ATOM 13733 C C . LEU E 3 194 ? 223.476 232.792 189.220 1.00 91.69 139 LEU E C 1
ATOM 13734 O O . LEU E 3 194 ? 222.360 232.364 188.907 1.00 98.80 139 LEU E O 1
ATOM 13739 N N . GLU E 3 195 ? 223.894 234.010 188.869 1.00 92.44 140 GLU E N 1
ATOM 13740 C CA . GLU E 3 195 ? 223.044 234.869 188.052 1.00 92.78 140 GLU E CA 1
ATOM 13741 C C . GLU E 3 195 ? 222.757 234.228 186.701 1.00 93.43 140 GLU E C 1
ATOM 13742 O O . GLU E 3 195 ? 221.618 234.258 186.221 1.00 92.07 140 GLU E O 1
ATOM 13748 N N . THR E 3 196 ? 223.777 233.639 186.071 1.00 98.44 141 THR E N 1
ATOM 13749 C CA . THR E 3 196 ? 223.555 232.974 184.790 1.00 97.04 141 THR E CA 1
ATOM 13750 C C . THR E 3 196 ? 222.670 231.743 184.933 1.00 100.31 141 THR E C 1
ATOM 13751 O O . THR E 3 196 ? 221.810 231.502 184.081 1.00 103.61 141 THR E O 1
ATOM 13755 N N . ARG E 3 197 ? 222.864 230.953 185.989 1.00 95.96 142 ARG E N 1
ATOM 13756 C CA . ARG E 3 197 ? 222.122 229.708 186.139 1.00 91.64 142 ARG E CA 1
ATOM 13757 C C . ARG E 3 197 ? 220.732 229.909 186.724 1.00 91.63 142 ARG E C 1
ATOM 13758 O O . ARG E 3 197 ? 219.948 228.956 186.763 1.00 94.01 142 ARG E O 1
ATOM 13766 N N . LEU E 3 198 ? 220.404 231.116 187.176 1.00 93.31 143 LEU E N 1
ATOM 13767 C CA . LEU E 3 198 ? 219.107 231.366 187.786 1.00 93.85 143 LEU E CA 1
ATOM 13768 C C . LEU E 3 198 ? 218.108 232.011 186.834 1.00 102.45 143 LEU E C 1
ATOM 13769 O O . LEU E 3 198 ? 216.901 231.934 187.088 1.00 103.51 143 LEU E O 1
ATOM 13774 N N . ASN E 3 199 ? 218.572 232.639 185.753 1.00 115.53 144 ASN E N 1
ATOM 13775 C CA . ASN E 3 199 ? 217.657 233.318 184.845 1.00 113.36 144 ASN E CA 1
ATOM 13776 C C . ASN E 3 199 ? 216.831 232.301 184.057 1.00 113.63 144 ASN E C 1
ATOM 13777 O O . ASN E 3 199 ? 217.356 231.270 183.629 1.00 111.12 144 ASN E O 1
ATOM 13782 N N . PRO E 3 200 ? 215.541 232.564 183.859 1.00 118.73 145 PRO E N 1
ATOM 13783 C CA . PRO E 3 200 ? 214.711 231.636 183.081 1.00 118.21 145 PRO E CA 1
ATOM 13784 C C . PRO E 3 200 ? 214.820 231.875 181.582 1.00 121.19 145 PRO E C 1
ATOM 13785 O O . PRO E 3 200 ? 214.640 230.950 180.785 1.00 120.25 145 PRO E O 1
ATOM 13789 N N . ASN E 3 201 ? 215.115 233.107 181.194 1.00 124.97 146 ASN E N 1
ATOM 13790 C CA . ASN E 3 201 ? 215.207 233.459 179.780 1.00 122.83 146 ASN E CA 1
ATOM 13791 C C . ASN E 3 201 ? 216.338 232.687 179.114 1.00 123.47 146 ASN E C 1
ATOM 13792 O O . ASN E 3 201 ? 217.466 232.695 179.625 1.00 122.16 146 ASN E O 1
ATOM 13797 N N . PRO E 3 202 ? 216.095 232.013 177.990 1.00 125.80 147 PRO E N 1
ATOM 13798 C CA . PRO E 3 202 ? 217.181 231.289 177.317 1.00 126.01 147 PRO E CA 1
ATOM 13799 C C . PRO E 3 202 ? 218.062 232.210 176.489 1.00 127.32 147 PRO E C 1
ATOM 13800 O O . PRO E 3 202 ? 219.254 231.945 176.306 1.00 128.32 147 PRO E O 1
ATOM 13804 N N . ALA E 3 203 ? 217.481 233.297 175.976 1.00 125.74 148 ALA E N 1
ATOM 13805 C CA . ALA E 3 203 ? 218.260 234.238 175.180 1.00 125.82 148 ALA E CA 1
ATOM 13806 C C . ALA E 3 203 ? 219.364 234.879 176.010 1.00 126.57 148 ALA E C 1
ATOM 13807 O O . ALA E 3 203 ? 220.493 235.046 175.534 1.00 123.85 148 ALA E O 1
ATOM 13809 N N . ASN E 3 204 ? 219.056 235.251 177.254 1.00 125.96 149 ASN E N 1
ATOM 13810 C CA . ASN E 3 204 ? 220.072 235.832 178.123 1.00 123.83 149 ASN E CA 1
ATOM 13811 C C . ASN E 3 204 ? 221.197 234.841 178.385 1.00 123.41 149 ASN E C 1
ATOM 13812 O O . ASN E 3 204 ? 222.379 235.207 178.358 1.00 122.93 149 ASN E O 1
ATOM 13817 N N . ARG E 3 205 ? 220.847 233.580 178.644 1.00 120.74 150 ARG E N 1
ATOM 13818 C CA . ARG E 3 205 ? 221.865 232.560 178.867 1.00 122.06 150 ARG E CA 1
ATOM 13819 C C . ARG E 3 205 ? 222.737 232.381 177.633 1.00 121.81 150 ARG E C 1
ATOM 13820 O O . ARG E 3 205 ? 223.962 232.259 177.740 1.00 121.34 150 ARG E O 1
ATOM 13828 N N . VAL E 3 206 ? 222.121 232.365 176.450 1.00 131.89 151 VAL E N 1
ATOM 13829 C CA . VAL E 3 206 ? 222.885 232.215 175.216 1.00 132.20 151 VAL E CA 1
ATOM 13830 C C . VAL E 3 206 ? 223.837 233.389 175.034 1.00 131.58 151 VAL E C 1
ATOM 13831 O O . VAL E 3 206 ? 225.008 233.210 174.674 1.00 130.71 151 VAL E O 1
ATOM 13835 N N . ALA E 3 207 ? 223.352 234.608 175.275 1.00 129.38 152 ALA E N 1
ATOM 13836 C CA . ALA E 3 207 ? 224.201 235.785 175.125 1.00 129.02 152 ALA E CA 1
ATOM 13837 C C . ALA E 3 207 ? 225.370 235.750 176.099 1.00 130.19 152 ALA E C 1
ATOM 13838 O O . ALA E 3 207 ? 226.508 236.064 175.729 1.00 128.32 152 ALA E O 1
ATOM 13840 N N . THR E 3 208 ? 225.108 235.376 177.353 1.00 133.47 153 THR E N 1
ATOM 13841 C CA . THR E 3 208 ? 226.182 235.301 178.337 1.00 132.56 153 THR E CA 1
ATOM 13842 C C . THR E 3 208 ? 227.200 234.235 177.957 1.00 131.67 153 THR E C 1
ATOM 13843 O O . THR E 3 208 ? 228.412 234.444 178.094 1.00 133.87 153 THR E O 1
ATOM 13847 N N . LEU E 3 209 ? 226.728 233.083 177.480 1.00 126.57 154 LEU E N 1
ATOM 13848 C CA . LEU E 3 209 ? 227.645 232.039 177.041 1.00 128.08 154 LEU E CA 1
ATOM 13849 C C . LEU E 3 209 ? 228.510 232.525 175.888 1.00 130.82 154 LEU E C 1
ATOM 13850 O O . LEU E 3 209 ? 229.721 232.275 175.861 1.00 131.19 154 LEU E O 1
ATOM 13855 N N . ARG E 3 210 ? 227.909 233.226 174.925 1.00 132.27 155 ARG E N 1
ATOM 13856 C CA . ARG E 3 210 ? 228.682 233.736 173.798 1.00 131.07 155 ARG E CA 1
ATOM 13857 C C . ARG E 3 210 ? 229.715 234.758 174.255 1.00 130.42 155 ARG E C 1
ATOM 13858 O O . ARG E 3 210 ? 230.851 234.761 173.768 1.00 128.05 155 ARG E O 1
ATOM 13866 N N . ARG E 3 211 ? 229.341 235.639 175.186 1.00 129.80 156 ARG E N 1
ATOM 13867 C CA . ARG E 3 211 ? 230.298 236.619 175.692 1.00 129.46 156 ARG E CA 1
ATOM 13868 C C . ARG E 3 211 ? 231.457 235.939 176.413 1.00 128.14 156 ARG E C 1
ATOM 13869 O O . ARG E 3 211 ? 232.621 236.327 176.243 1.00 127.07 156 ARG E O 1
ATOM 13877 N N . ARG E 3 212 ? 231.158 234.927 177.229 1.00 127.59 157 ARG E N 1
ATOM 13878 C CA . ARG E 3 212 ? 232.226 234.198 177.904 1.00 127.62 157 ARG E CA 1
ATOM 13879 C C . ARG E 3 212 ? 233.129 233.499 176.897 1.00 130.23 157 ARG E C 1
ATOM 13880 O O . ARG E 3 212 ? 234.354 233.468 177.066 1.00 130.25 157 ARG E O 1
ATOM 13888 N N . ILE E 3 213 ? 232.542 232.926 175.845 1.00 132.27 158 ILE E N 1
ATOM 13889 C CA . ILE E 3 213 ? 233.343 232.282 174.810 1.00 130.91 158 ILE E CA 1
ATOM 13890 C C . ILE E 3 213 ? 234.246 233.300 174.131 1.00 131.63 158 ILE E C 1
ATOM 13891 O O . ILE E 3 213 ? 235.408 233.015 173.825 1.00 130.55 158 ILE E O 1
ATOM 13896 N N . SER E 3 214 ? 233.723 234.499 173.871 1.00 134.12 159 SER E N 1
ATOM 13897 C CA . SER E 3 214 ? 234.536 235.544 173.255 1.00 135.64 159 SER E CA 1
ATOM 13898 C C . SER E 3 214 ? 235.702 235.936 174.153 1.00 136.37 159 SER E C 1
ATOM 13899 O O . SER E 3 214 ? 236.833 236.111 173.680 1.00 134.05 159 SER E O 1
ATOM 13902 N N . GLU E 3 215 ? 235.445 236.088 175.454 1.00 139.61 160 GLU E N 1
ATOM 13903 C CA . GLU E 3 215 ? 236.524 236.425 176.379 1.00 137.18 160 GLU E CA 1
ATOM 13904 C C . GLU E 3 215 ? 237.571 235.319 176.430 1.00 136.12 160 GLU E C 1
ATOM 13905 O O . GLU E 3 215 ? 238.779 235.591 176.451 1.00 136.03 160 GLU E O 1
ATOM 13911 N N . LEU E 3 216 ? 237.127 234.060 176.451 1.00 135.44 161 LEU E N 1
ATOM 13912 C CA . LEU E 3 216 ? 238.068 232.946 176.450 1.00 136.83 161 LEU E CA 1
ATOM 13913 C C . LEU E 3 216 ? 238.884 232.922 175.165 1.00 140.31 161 LEU E C 1
ATOM 13914 O O . LEU E 3 216 ? 240.082 232.620 175.187 1.00 141.02 161 LEU E O 1
ATOM 13919 N N . GLU E 3 217 ? 238.249 233.226 174.032 1.00 140.09 162 GLU E N 1
ATOM 13920 C CA . GLU E 3 217 ? 238.974 233.290 172.769 1.00 139.00 162 GLU E CA 1
ATOM 13921 C C . GLU E 3 217 ? 240.029 234.385 172.802 1.00 138.36 162 GLU E C 1
ATOM 13922 O O . GLU E 3 217 ? 241.155 234.188 172.334 1.00 134.75 162 GLU E O 1
ATOM 13928 N N . ARG E 3 218 ? 239.682 235.551 173.350 1.00 139.08 163 ARG E N 1
ATOM 13929 C CA . ARG E 3 218 ? 240.665 236.623 173.472 1.00 137.66 163 ARG E CA 1
ATOM 13930 C C . ARG E 3 218 ? 241.835 236.194 174.348 1.00 137.93 163 ARG E C 1
ATOM 13931 O O . ARG E 3 218 ? 243.000 236.454 174.019 1.00 138.62 163 ARG E O 1
ATOM 13939 N N . GLU E 3 219 ? 241.542 235.537 175.471 1.00 144.31 164 GLU E N 1
ATOM 13940 C CA . GLU E 3 219 ? 242.611 235.083 176.355 1.00 144.61 164 GLU E CA 1
ATOM 13941 C C . GLU E 3 219 ? 243.498 234.055 175.664 1.00 144.19 164 GLU E C 1
ATOM 13942 O O . GLU E 3 219 ? 244.725 234.086 175.808 1.00 143.88 164 GLU E O 1
ATOM 13948 N N . LEU E 3 220 ? 242.896 233.133 174.912 1.00 138.11 165 LEU E N 1
ATOM 13949 C CA . LEU E 3 220 ? 243.684 232.143 174.185 1.00 138.99 165 LEU E CA 1
ATOM 13950 C C . LEU E 3 220 ? 244.551 232.808 173.125 1.00 140.25 165 LEU E C 1
ATOM 13951 O O . LEU E 3 220 ? 245.712 232.428 172.932 1.00 139.57 165 LEU E O 1
ATOM 13956 N N . GLN E 3 221 ? 244.002 233.799 172.422 1.00 142.79 166 GLN E N 1
ATOM 13957 C CA . GLN E 3 221 ? 244.786 234.523 171.428 1.00 142.61 166 GLN E CA 1
ATOM 13958 C C . GLN E 3 221 ? 245.977 235.215 172.073 1.00 141.92 166 GLN E C 1
ATOM 13959 O O . GLN E 3 221 ? 247.092 235.174 171.542 1.00 140.09 166 GLN E O 1
ATOM 13965 N N . GLU E 3 222 ? 245.760 235.854 173.224 1.00 143.17 167 GLU E N 1
ATOM 13966 C CA . GLU E 3 222 ? 246.869 236.486 173.929 1.00 141.75 167 GLU E CA 1
ATOM 13967 C C . GLU E 3 222 ? 247.900 235.455 174.371 1.00 143.18 167 GLU E C 1
ATOM 13968 O O . GLU E 3 222 ? 249.109 235.696 174.277 1.00 143.63 167 GLU E O 1
ATOM 13974 N N . ALA E 3 223 ? 247.442 234.298 174.855 1.00 141.62 168 ALA E N 1
ATOM 13975 C CA . ALA E 3 223 ? 248.369 233.255 175.278 1.00 139.35 168 ALA E CA 1
ATOM 13976 C C . ALA E 3 223 ? 249.209 232.759 174.109 1.00 141.68 168 ALA E C 1
ATOM 13977 O O . ALA E 3 223 ? 250.407 232.492 174.264 1.00 143.23 168 ALA E O 1
ATOM 13979 N N . GLU E 3 224 ? 248.596 232.625 172.930 1.00 141.96 169 GLU E N 1
ATOM 13980 C CA . GLU E 3 224 ? 249.343 232.193 171.754 1.00 140.63 169 GLU E CA 1
ATOM 13981 C C . GLU E 3 224 ? 250.538 233.097 171.490 1.00 141.19 169 GLU E C 1
ATOM 13982 O O . GLU E 3 224 ? 251.572 232.632 170.998 1.00 139.49 169 GLU E O 1
ATOM 13988 N N . ALA E 3 225 ? 250.419 234.384 171.814 1.00 144.40 170 ALA E N 1
ATOM 13989 C CA . ALA E 3 225 ? 251.544 235.302 171.701 1.00 144.43 170 ALA E CA 1
ATOM 13990 C C . ALA E 3 225 ? 252.607 235.055 172.760 1.00 144.73 170 ALA E C 1
ATOM 13991 O O . ALA E 3 225 ? 253.670 235.682 172.705 1.00 143.24 170 ALA E O 1
ATOM 13993 N N . GLY E 3 226 ? 252.348 234.168 173.717 1.00 147.18 171 GLY E N 1
ATOM 13994 C CA . GLY E 3 226 ? 253.259 233.941 174.816 1.00 143.98 171 GLY E CA 1
ATOM 13995 C C . GLY E 3 226 ? 252.952 234.728 176.067 1.00 145.11 171 GLY E C 1
ATOM 13996 O O . GLY E 3 226 ? 253.804 234.796 176.961 1.00 145.72 171 GLY E O 1
ATOM 13997 N N . HIS E 3 227 ? 251.769 235.329 176.159 1.00 148.97 172 HIS E N 1
ATOM 13998 C CA . HIS E 3 227 ? 251.396 236.156 177.305 1.00 148.30 172 HIS E CA 1
ATOM 13999 C C . HIS E 3 227 ? 250.676 235.346 178.379 1.00 149.11 172 HIS E C 1
ATOM 14000 O O . HIS E 3 227 ? 249.583 235.698 178.820 1.00 148.00 172 HIS E O 1
ATOM 14007 N N . ILE E 3 228 ? 251.285 234.246 178.809 1.00 143.88 173 ILE E N 1
ATOM 14008 C CA . ILE E 3 228 ? 250.768 233.497 179.947 1.00 142.59 173 ILE E CA 1
ATOM 14009 C C . ILE E 3 228 ? 251.305 234.128 181.222 1.00 143.58 173 ILE E C 1
ATOM 14010 O O . ILE E 3 228 ? 252.518 234.311 181.384 1.00 143.67 173 ILE E O 1
ATOM 14015 N N . GLU E 3 229 ? 250.400 234.485 182.128 1.00 143.15 174 GLU E N 1
ATOM 14016 C CA . GLU E 3 229 ? 250.738 235.291 183.296 1.00 142.06 174 GLU E CA 1
ATOM 14017 C C . GLU E 3 229 ? 250.748 234.412 184.539 1.00 141.36 174 GLU E C 1
ATOM 14018 O O . GLU E 3 229 ? 249.691 233.974 185.005 1.00 140.12 174 GLU E O 1
ATOM 14024 N N . VAL E 3 230 ? 251.944 234.154 185.075 1.00 137.46 175 VAL E N 1
ATOM 14025 C CA . VAL E 3 230 ? 252.034 233.586 186.412 1.00 139.13 175 VAL E CA 1
ATOM 14026 C C . VAL E 3 230 ? 251.572 234.624 187.428 1.00 140.09 175 VAL E C 1
ATOM 14027 O O . VAL E 3 230 ? 251.674 235.838 187.213 1.00 142.12 175 VAL E O 1
ATOM 14031 N N . LEU E 3 231 ? 251.055 234.143 188.558 1.00 119.56 176 LEU E N 1
ATOM 14032 C CA . LEU E 3 231 ? 250.392 235.062 189.481 1.00 120.30 176 LEU E CA 1
ATOM 14033 C C . LEU E 3 231 ? 251.404 235.821 190.333 1.00 118.34 176 LEU E C 1
ATOM 14034 O O . LEU E 3 231 ? 251.583 237.033 190.177 1.00 116.53 176 LEU E O 1
ATOM 14039 N N . GLU E 3 232 ? 252.082 235.114 191.234 1.00 113.97 177 GLU E N 1
ATOM 14040 C CA . GLU E 3 232 ? 253.082 235.724 192.100 1.00 115.17 177 GLU E CA 1
ATOM 14041 C C . GLU E 3 232 ? 253.605 234.691 193.087 1.00 117.81 177 GLU E C 1
ATOM 14042 O O . GLU E 3 232 ? 253.121 233.556 193.116 1.00 123.67 177 GLU E O 1
ATOM 14048 N N . THR E 3 233 ? 254.591 235.067 193.898 1.00 102.63 178 THR E N 1
ATOM 14049 C CA . THR E 3 233 ? 254.906 234.260 195.070 1.00 101.72 178 THR E CA 1
ATOM 14050 C C . THR E 3 233 ? 253.843 234.444 196.147 1.00 104.52 178 THR E C 1
ATOM 14051 O O . THR E 3 233 ? 253.173 233.483 196.549 1.00 105.61 178 THR E O 1
ATOM 14055 N N . HIS E 3 234 ? 253.663 235.681 196.613 1.00 102.71 179 HIS E N 1
ATOM 14056 C CA . HIS E 3 234 ? 252.667 235.961 197.640 1.00 101.20 179 HIS E CA 1
ATOM 14057 C C . HIS E 3 234 ? 251.247 235.736 197.130 1.00 101.82 179 HIS E C 1
ATOM 14058 O O . HIS E 3 234 ? 250.396 235.229 197.869 1.00 106.15 179 HIS E O 1
ATOM 14065 N N . GLN E 3 235 ? 250.968 236.109 195.880 1.00 94.04 180 GLN E N 1
ATOM 14066 C CA . GLN E 3 235 ? 249.642 235.856 195.324 1.00 93.64 180 GLN E CA 1
ATOM 14067 C C . GLN E 3 235 ? 249.359 234.363 195.247 1.00 93.31 180 GLN E C 1
ATOM 14068 O O . GLN E 3 235 ? 248.248 233.915 195.555 1.00 97.02 180 GLN E O 1
ATOM 14074 N N . ALA E 3 236 ? 250.353 233.575 194.835 1.00 88.70 181 ALA E N 1
ATOM 14075 C CA . ALA E 3 236 ? 250.178 232.129 194.810 1.00 92.77 181 ALA E CA 1
ATOM 14076 C C . ALA E 3 236 ? 249.937 231.585 196.210 1.00 92.49 181 ALA E C 1
ATOM 14077 O O . ALA E 3 236 ? 249.084 230.712 196.407 1.00 98.36 181 ALA E O 1
ATOM 14079 N N . VAL E 3 237 ? 250.680 232.087 197.196 1.00 82.83 182 VAL E N 1
ATOM 14080 C CA . VAL E 3 237 ? 250.483 231.631 198.569 1.00 81.96 182 VAL E CA 1
ATOM 14081 C C . VAL E 3 237 ? 249.062 231.928 199.025 1.00 83.57 182 VAL E C 1
ATOM 14082 O O . VAL E 3 237 ? 248.392 231.078 199.627 1.00 89.91 182 VAL E O 1
ATOM 14086 N N . GLU E 3 238 ? 248.581 233.139 198.749 1.00 78.31 183 GLU E N 1
ATOM 14087 C CA . GLU E 3 238 ? 247.242 233.514 199.183 1.00 77.16 183 GLU E CA 1
ATOM 14088 C C . GLU E 3 238 ? 246.178 232.673 198.489 1.00 81.67 183 GLU E C 1
ATOM 14089 O O . GLU E 3 238 ? 245.207 232.247 199.124 1.00 92.34 183 GLU E O 1
ATOM 14095 N N . HIS E 3 239 ? 246.338 232.420 197.188 1.00 80.24 184 HIS E N 1
ATOM 14096 C CA . HIS E 3 239 ? 245.376 231.574 196.487 1.00 78.72 184 HIS E CA 1
ATOM 14097 C C . HIS E 3 239 ? 245.376 230.157 197.044 1.00 83.79 184 HIS E C 1
ATOM 14098 O O . HIS E 3 239 ? 244.315 229.541 197.199 1.00 90.96 184 HIS E O 1
ATOM 14105 N N . ILE E 3 240 ? 246.558 229.617 197.342 1.00 74.87 185 ILE E N 1
ATOM 14106 C CA . ILE E 3 240 ? 246.628 228.271 197.899 1.00 72.15 185 ILE E CA 1
ATOM 14107 C C . ILE E 3 240 ? 245.926 228.223 199.248 1.00 77.01 185 ILE E C 1
ATOM 14108 O O . ILE E 3 240 ? 245.180 227.282 199.545 1.00 81.73 185 ILE E O 1
ATOM 14113 N N . ARG E 3 241 ? 246.154 229.234 200.088 1.00 72.90 186 ARG E N 1
ATOM 14114 C CA . ARG E 3 241 ? 245.491 229.272 201.387 1.00 66.70 186 ARG E CA 1
ATOM 14115 C C . ARG E 3 241 ? 243.979 229.373 201.231 1.00 67.47 186 ARG E C 1
ATOM 14116 O O . ARG E 3 241 ? 243.224 228.720 201.961 1.00 75.14 186 ARG E O 1
ATOM 14124 N N . ASP E 3 242 ? 243.519 230.190 200.285 1.00 67.38 187 ASP E N 1
ATOM 14125 C CA . ASP E 3 242 ? 242.087 230.317 200.042 1.00 64.09 187 ASP E CA 1
ATOM 14126 C C . ASP E 3 242 ? 241.489 228.979 199.626 1.00 68.54 187 ASP E C 1
ATOM 14127 O O . ASP E 3 242 ? 240.422 228.579 200.111 1.00 76.99 187 ASP E O 1
ATOM 14132 N N . VAL E 3 243 ? 242.163 228.275 198.717 1.00 68.42 188 VAL E N 1
ATOM 14133 C CA . VAL E 3 243 ? 241.654 226.986 198.262 1.00 68.70 188 VAL E CA 1
ATOM 14134 C C . VAL E 3 243 ? 241.639 225.989 199.411 1.00 71.63 188 VAL E C 1
ATOM 14135 O O . VAL E 3 243 ? 240.712 225.181 199.538 1.00 76.37 188 VAL E O 1
ATOM 14139 N N . TYR E 3 244 ? 242.669 226.018 200.257 1.00 64.89 189 TYR E N 1
ATOM 14140 C CA . TYR E 3 244 ? 242.687 225.126 201.410 1.00 62.34 189 TYR E CA 1
ATOM 14141 C C . TYR E 3 244 ? 241.513 225.404 202.334 1.00 67.17 189 TYR E C 1
ATOM 14142 O O . TYR E 3 244 ? 240.875 224.473 202.836 1.00 69.54 189 TYR E O 1
ATOM 14151 N N . ASN E 3 245 ? 241.224 226.680 202.584 1.00 69.58 190 ASN E N 1
ATOM 14152 C CA . ASN E 3 245 ? 240.090 227.027 203.433 1.00 58.84 190 ASN E CA 1
ATOM 14153 C C . ASN E 3 245 ? 238.785 226.520 202.831 1.00 62.35 190 ASN E C 1
ATOM 14154 O O . ASN E 3 245 ? 237.958 225.907 203.522 1.00 70.80 190 ASN E O 1
ATOM 14159 N N . LEU E 3 246 ? 238.591 226.755 201.533 1.00 56.68 191 LEU E N 1
ATOM 14160 C CA . LEU E 3 246 ? 237.365 226.306 200.883 1.00 47.65 191 LEU E CA 1
ATOM 14161 C C . LEU E 3 246 ? 237.226 224.792 200.962 1.00 58.41 191 LEU E C 1
ATOM 14162 O O . LEU E 3 246 ? 236.137 224.275 201.233 1.00 64.91 191 LEU E O 1
ATOM 14167 N N . ALA E 3 247 ? 238.317 224.063 200.726 1.00 61.11 192 ALA E N 1
ATOM 14168 C CA . ALA E 3 247 ? 238.261 222.608 200.797 1.00 57.18 192 ALA E CA 1
ATOM 14169 C C . ALA E 3 247 ? 237.955 222.134 202.211 1.00 57.82 192 ALA E C 1
ATOM 14170 O O . ALA E 3 247 ? 237.120 221.244 202.405 1.00 68.34 192 ALA E O 1
ATOM 14172 N N . SER E 3 248 ? 238.617 222.717 203.211 1.00 58.73 193 SER E N 1
ATOM 14173 C CA . SER E 3 248 ? 238.366 222.319 204.590 1.00 59.95 193 SER E CA 1
ATOM 14174 C C . SER E 3 248 ? 236.925 222.585 204.992 1.00 64.41 193 SER E C 1
ATOM 14175 O O . SER E 3 248 ? 236.377 221.873 205.839 1.00 70.57 193 SER E O 1
ATOM 14178 N N . SER E 3 249 ? 236.295 223.594 204.392 1.00 63.01 194 SER E N 1
ATOM 14179 C CA . SER E 3 249 ? 234.905 223.880 204.721 1.00 52.78 194 SER E CA 1
ATOM 14180 C C . SER E 3 249 ? 233.952 222.767 204.302 1.00 55.66 194 SER E C 1
ATOM 14181 O O . SER E 3 249 ? 232.776 222.815 204.675 1.00 61.43 194 SER E O 1
ATOM 14184 N N . LEU E 3 250 ? 234.418 221.778 203.538 1.00 59.43 195 LEU E N 1
ATOM 14185 C CA . LEU E 3 250 ? 233.532 220.752 202.997 1.00 59.15 195 LEU E CA 1
ATOM 14186 C C . LEU E 3 250 ? 233.126 219.695 204.015 1.00 64.84 195 LEU E C 1
ATOM 14187 O O . LEU E 3 250 ? 232.133 218.995 203.793 1.00 76.26 195 LEU E O 1
ATOM 14192 N N . ARG E 3 251 ? 233.860 219.551 205.113 1.00 64.12 196 ARG E N 1
ATOM 14193 C CA . ARG E 3 251 ? 233.597 218.492 206.079 1.00 72.23 196 ARG E CA 1
ATOM 14194 C C . ARG E 3 251 ? 232.859 218.975 207.321 1.00 79.48 196 ARG E C 1
ATOM 14195 O O . ARG E 3 251 ? 232.711 218.201 208.272 1.00 82.18 196 ARG E O 1
ATOM 14203 N N . ALA E 3 252 ? 232.388 220.221 207.338 1.00 66.60 197 ALA E N 1
ATOM 14204 C CA . ALA E 3 252 ? 231.856 220.795 208.569 1.00 63.11 197 ALA E CA 1
ATOM 14205 C C . ALA E 3 252 ? 230.613 220.053 209.051 1.00 68.20 197 ALA E C 1
ATOM 14206 O O . ALA E 3 252 ? 230.543 219.627 210.209 1.00 77.41 197 ALA E O 1
ATOM 14208 N N . ASP E 3 253 ? 229.624 219.880 208.176 1.00 66.46 198 ASP E N 1
ATOM 14209 C CA . ASP E 3 253 ? 228.291 219.451 208.581 1.00 70.40 198 ASP E CA 1
ATOM 14210 C C . ASP E 3 253 ? 228.138 217.935 208.642 1.00 75.63 198 ASP E C 1
ATOM 14211 O O . ASP E 3 253 ? 227.012 217.439 208.784 1.00 82.04 198 ASP E O 1
ATOM 14216 N N . PHE E 3 254 ? 229.237 217.189 208.543 1.00 64.95 199 PHE E N 1
ATOM 14217 C CA . PHE E 3 254 ? 229.135 215.736 208.593 1.00 59.59 199 PHE E CA 1
ATOM 14218 C C . PHE E 3 254 ? 228.558 215.269 209.922 1.00 62.30 199 PHE E C 1
ATOM 14219 O O . PHE E 3 254 ? 227.706 214.375 209.954 1.00 70.51 199 PHE E O 1
ATOM 14227 N N . ARG E 3 255 ? 229.005 215.863 211.029 1.00 62.66 200 ARG E N 1
ATOM 14228 C CA . ARG E 3 255 ? 228.469 215.486 212.331 1.00 66.67 200 ARG E CA 1
ATOM 14229 C C . ARG E 3 255 ? 227.066 216.037 212.541 1.00 70.53 200 ARG E C 1
ATOM 14230 O O . ARG E 3 255 ? 226.245 215.401 213.213 1.00 76.03 200 ARG E O 1
ATOM 14238 N N . ARG E 3 256 ? 226.773 217.211 211.981 1.00 60.15 201 ARG E N 1
ATOM 14239 C CA . ARG E 3 256 ? 225.428 217.760 212.090 1.00 53.06 201 ARG E CA 1
ATOM 14240 C C . ARG E 3 256 ? 224.407 216.862 211.411 1.00 60.06 201 ARG E C 1
ATOM 14241 O O . ARG E 3 256 ? 223.281 216.723 211.897 1.00 70.63 201 ARG E O 1
ATOM 14249 N N . VAL E 3 257 ? 224.777 216.251 210.286 1.00 50.89 202 VAL E N 1
ATOM 14250 C CA . VAL E 3 257 ? 223.857 215.341 209.610 1.00 51.87 202 VAL E CA 1
ATOM 14251 C C . VAL E 3 257 ? 223.523 214.151 210.503 1.00 62.38 202 VAL E C 1
ATOM 14252 O O . VAL E 3 257 ? 222.358 213.748 210.621 1.00 68.61 202 VAL E O 1
ATOM 14256 N N . GLU E 3 258 ? 224.537 213.566 211.143 1.00 62.84 203 GLU E N 1
ATOM 14257 C CA . GLU E 3 258 ? 224.290 212.444 212.040 1.00 54.55 203 GLU E CA 1
ATOM 14258 C C . GLU E 3 258 ? 223.448 212.871 213.235 1.00 63.16 203 GLU E C 1
ATOM 14259 O O . GLU E 3 258 ? 222.574 212.124 213.689 1.00 74.11 203 GLU E O 1
ATOM 14265 N N . ASP E 3 259 ? 223.705 214.068 213.766 1.00 63.30 204 ASP E N 1
ATOM 14266 C CA . ASP E 3 259 ? 222.888 214.571 214.864 1.00 61.24 204 ASP E CA 1
ATOM 14267 C C . ASP E 3 259 ? 221.432 214.700 214.440 1.00 65.13 204 ASP E C 1
ATOM 14268 O O . ASP E 3 259 ? 220.520 214.336 215.192 1.00 74.05 204 ASP E O 1
ATOM 14273 N N . SER E 3 260 ? 221.197 215.223 213.237 1.00 56.00 205 SER E N 1
ATOM 14274 C CA . SER E 3 260 ? 219.833 215.363 212.743 1.00 52.44 205 SER E CA 1
ATOM 14275 C C . SER E 3 260 ? 219.166 214.006 212.589 1.00 52.16 205 SER E C 1
ATOM 14276 O O . SER E 3 260 ? 217.987 213.846 212.920 1.00 58.84 205 SER E O 1
ATOM 14279 N N . TRP E 3 261 ? 219.898 213.016 212.078 1.00 50.89 206 TRP E N 1
ATOM 14280 C CA . TRP E 3 261 ? 219.312 211.685 211.940 1.00 57.38 206 TRP E CA 1
ATOM 14281 C C . TRP E 3 261 ? 218.979 211.083 213.298 1.00 62.79 206 TRP E C 1
ATOM 14282 O O . TRP E 3 261 ? 217.931 210.447 213.462 1.00 70.89 206 TRP E O 1
ATOM 14293 N N . ARG E 3 262 ? 219.859 211.264 214.282 1.00 64.59 207 ARG E N 1
ATOM 14294 C CA . ARG E 3 262 ? 219.576 210.764 215.623 1.00 53.85 207 ARG E CA 1
ATOM 14295 C C . ARG E 3 262 ? 218.328 211.420 216.198 1.00 60.76 207 ARG E C 1
ATOM 14296 O O . ARG E 3 262 ? 217.464 210.742 216.770 1.00 67.75 207 ARG E O 1
ATOM 14304 N N . GLU E 3 263 ? 218.218 212.741 216.054 1.00 62.42 208 GLU E N 1
ATOM 14305 C CA . GLU E 3 263 ? 217.042 213.440 216.559 1.00 55.96 208 GLU E CA 1
ATOM 14306 C C . GLU E 3 263 ? 215.780 212.972 215.849 1.00 60.02 208 GLU E C 1
ATOM 14307 O O . GLU E 3 263 ? 214.729 212.818 216.477 1.00 68.44 208 GLU E O 1
ATOM 14313 N N . ALA E 3 264 ? 215.860 212.756 214.536 1.00 56.36 209 ALA E N 1
ATOM 14314 C CA . ALA E 3 264 ? 214.697 212.279 213.797 1.00 47.80 209 ALA E CA 1
ATOM 14315 C C . ALA E 3 264 ? 214.277 210.893 214.264 1.00 57.04 209 ALA E C 1
ATOM 14316 O O . ALA E 3 264 ? 213.082 210.613 214.395 1.00 73.71 209 ALA E O 1
ATOM 14318 N N . ASP E 3 265 ? 215.244 210.008 214.507 1.00 61.54 210 ASP E N 1
ATOM 14319 C CA . ASP E 3 265 ? 214.920 208.678 215.012 1.00 59.14 210 ASP E CA 1
ATOM 14320 C C . ASP E 3 265 ? 214.242 208.780 216.372 1.00 61.19 210 ASP E C 1
ATOM 14321 O O . ASP E 3 265 ? 213.235 208.108 216.635 1.00 66.03 210 ASP E O 1
ATOM 14326 N N . ARG E 3 266 ? 214.779 209.626 217.252 1.00 65.31 211 ARG E N 1
ATOM 14327 C CA . ARG E 3 266 ? 214.168 209.802 218.564 1.00 64.86 211 ARG E CA 1
ATOM 14328 C C . ARG E 3 266 ? 212.745 210.330 218.443 1.00 66.20 211 ARG E C 1
ATOM 14329 O O . ARG E 3 266 ? 211.837 209.857 219.135 1.00 74.30 211 ARG E O 1
ATOM 14337 N N . ALA E 3 267 ? 212.533 211.312 217.567 1.00 56.91 212 ALA E N 1
ATOM 14338 C CA . ALA E 3 267 ? 211.203 211.882 217.396 1.00 48.21 212 ALA E CA 1
ATOM 14339 C C . ALA E 3 267 ? 210.228 210.852 216.848 1.00 48.45 212 ALA E C 1
ATOM 14340 O O . ALA E 3 267 ? 209.069 210.796 217.271 1.00 53.33 212 ALA E O 1
ATOM 14342 N N . LEU E 3 268 ? 210.672 210.036 215.892 1.00 43.38 213 LEU E N 1
ATOM 14343 C CA . LEU E 3 268 ? 209.802 208.997 215.355 1.00 41.48 213 LEU E CA 1
ATOM 14344 C C . LEU E 3 268 ? 209.429 207.987 216.430 1.00 57.47 213 LEU E C 1
ATOM 14345 O O . LEU E 3 268 ? 208.266 207.576 216.533 1.00 66.60 213 LEU E O 1
ATOM 14350 N N . ARG E 3 269 ? 210.403 207.576 217.245 1.00 60.63 214 ARG E N 1
ATOM 14351 C CA . ARG E 3 269 ? 210.097 206.650 218.329 1.00 41.26 214 ARG E CA 1
ATOM 14352 C C . ARG E 3 269 ? 209.102 207.262 219.302 1.00 49.56 214 ARG E C 1
ATOM 14353 O O . ARG E 3 269 ? 208.164 206.592 219.747 1.00 59.85 214 ARG E O 1
ATOM 14361 N N . GLN E 3 270 ? 209.291 208.535 219.647 1.00 54.90 215 GLN E N 1
ATOM 14362 C CA . GLN E 3 270 ? 208.377 209.186 220.577 1.00 50.20 215 GLN E CA 1
ATOM 14363 C C . GLN E 3 270 ? 206.974 209.281 219.995 1.00 59.82 215 GLN E C 1
ATOM 14364 O O . GLN E 3 270 ? 205.987 209.068 220.706 1.00 64.51 215 GLN E O 1
ATOM 14370 N N . SER E 3 271 ? 206.863 209.606 218.707 1.00 53.53 216 SER E N 1
ATOM 14371 C CA . SER E 3 271 ? 205.547 209.675 218.083 1.00 49.42 216 SER E CA 1
ATOM 14372 C C . SER E 3 271 ? 204.871 208.313 218.088 1.00 54.50 216 SER E C 1
ATOM 14373 O O . SER E 3 271 ? 203.669 208.210 218.355 1.00 64.76 216 SER E O 1
ATOM 14376 N N . ILE E 3 272 ? 205.625 207.254 217.794 1.00 52.99 217 ILE E N 1
ATOM 14377 C CA . ILE E 3 272 ? 205.041 205.916 217.812 1.00 51.32 217 ILE E CA 1
ATOM 14378 C C . ILE E 3 272 ? 204.578 205.556 219.217 1.00 62.78 217 ILE E C 1
ATOM 14379 O O . ILE E 3 272 ? 203.493 204.995 219.404 1.00 68.95 217 ILE E O 1
ATOM 14384 N N . ILE E 3 273 ? 205.394 205.865 220.225 1.00 66.15 218 ILE E N 1
ATOM 14385 C CA . ILE E 3 273 ? 205.063 205.485 221.595 1.00 61.68 218 ILE E CA 1
ATOM 14386 C C . ILE E 3 273 ? 203.840 206.249 222.086 1.00 63.74 218 ILE E C 1
ATOM 14387 O O . ILE E 3 273 ? 202.911 205.665 222.655 1.00 73.69 218 ILE E O 1
ATOM 14392 N N . GLY E 3 274 ? 203.819 207.562 221.874 1.00 69.60 219 GLY E N 1
ATOM 14393 C CA . GLY E 3 274 ? 202.763 208.396 222.414 1.00 75.56 219 GLY E CA 1
ATOM 14394 C C . GLY E 3 274 ? 201.473 208.407 221.629 1.00 79.59 219 GLY E C 1
ATOM 14395 O O . GLY E 3 274 ? 200.513 209.054 222.057 1.00 79.42 219 GLY E O 1
ATOM 14396 N N . GLU E 3 275 ? 201.423 207.715 220.496 1.00 92.94 220 GLU E N 1
ATOM 14397 C CA . GLU E 3 275 ? 200.215 207.680 219.687 1.00 91.05 220 GLU E CA 1
ATOM 14398 C C . GLU E 3 275 ? 199.272 206.596 220.190 1.00 97.14 220 GLU E C 1
ATOM 14399 O O . GLU E 3 275 ? 199.699 205.489 220.530 1.00 103.01 220 GLU E O 1
ATOM 14405 N N . GLN E 3 276 ? 197.981 206.920 220.235 1.00 107.51 221 GLN E N 1
ATOM 14406 C CA . GLN E 3 276 ? 196.977 206.037 220.816 1.00 108.72 221 GLN E CA 1
ATOM 14407 C C . GLN E 3 276 ? 196.434 205.004 219.838 1.00 111.85 221 GLN E C 1
ATOM 14408 O O . GLN E 3 276 ? 195.644 204.146 220.246 1.00 109.35 221 GLN E O 1
ATOM 14414 N N . TYR E 3 277 ? 196.827 205.063 218.568 1.00 121.13 222 TYR E N 1
ATOM 14415 C CA . TYR E 3 277 ? 196.322 204.177 217.522 1.00 116.10 222 TYR E CA 1
ATOM 14416 C C . TYR E 3 277 ? 197.483 203.508 216.796 1.00 119.18 222 TYR E C 1
ATOM 14417 O O . TYR E 3 277 ? 197.569 203.500 215.566 1.00 113.61 222 TYR E O 1
ATOM 14426 N N . HIS E 3 278 ? 198.405 202.947 217.580 1.00 110.13 223 HIS E N 1
ATOM 14427 C CA . HIS E 3 278 ? 199.660 202.378 217.099 1.00 103.07 223 HIS E CA 1
ATOM 14428 C C . HIS E 3 278 ? 199.497 201.598 215.799 1.00 101.12 223 HIS E C 1
ATOM 14429 O O . HIS E 3 278 ? 200.370 201.649 214.928 1.00 103.42 223 HIS E O 1
ATOM 14436 N N . ARG E 3 279 ? 198.384 200.876 215.659 1.00 117.35 224 ARG E N 1
ATOM 14437 C CA . ARG E 3 279 ? 198.222 199.980 214.518 1.00 117.86 224 ARG E CA 1
ATOM 14438 C C . ARG E 3 279 ? 198.352 200.713 213.190 1.00 118.91 224 ARG E C 1
ATOM 14439 O O . ARG E 3 279 ? 198.958 200.187 212.250 1.00 117.84 224 ARG E O 1
ATOM 14447 N N . GLY E 3 280 ? 197.792 201.915 213.086 1.00 109.40 225 GLY E N 1
ATOM 14448 C CA . GLY E 3 280 ? 197.842 202.654 211.840 1.00 107.59 225 GLY E CA 1
ATOM 14449 C C . GLY E 3 280 ? 199.225 203.166 211.501 1.00 109.69 225 GLY E C 1
ATOM 14450 O O . GLY E 3 280 ? 199.815 202.768 210.487 1.00 107.61 225 GLY E O 1
ATOM 14451 N N . ASP E 3 281 ? 199.754 204.053 212.344 1.00 104.60 226 ASP E N 1
ATOM 14452 C CA . ASP E 3 281 ? 201.072 204.619 212.104 1.00 102.56 226 ASP E CA 1
ATOM 14453 C C . ASP E 3 281 ? 202.150 203.669 212.606 1.00 104.31 226 ASP E C 1
ATOM 14454 O O . ASP E 3 281 ? 203.089 204.079 213.293 1.00 112.11 226 ASP E O 1
ATOM 14459 N N . ILE E 3 282 ? 202.011 202.391 212.272 1.00 92.33 227 ILE E N 1
ATOM 14460 C CA . ILE E 3 282 ? 203.086 201.419 212.401 1.00 90.09 227 ILE E CA 1
ATOM 14461 C C . ILE E 3 282 ? 203.160 200.672 211.082 1.00 92.63 227 ILE E C 1
ATOM 14462 O O . ILE E 3 282 ? 204.225 200.564 210.468 1.00 99.36 227 ILE E O 1
ATOM 14467 N N . VAL E 3 283 ? 202.014 200.144 210.646 1.00 97.65 228 VAL E N 1
ATOM 14468 C CA . VAL E 3 283 ? 201.941 199.483 209.350 1.00 97.05 228 VAL E CA 1
ATOM 14469 C C . VAL E 3 283 ? 202.118 200.488 208.222 1.00 97.18 228 VAL E C 1
ATOM 14470 O O . VAL E 3 283 ? 202.723 200.169 207.191 1.00 95.36 228 VAL E O 1
ATOM 14474 N N . GLU E 3 284 ? 201.606 201.712 208.385 1.00 98.42 229 GLU E N 1
ATOM 14475 C CA . GLU E 3 284 ? 201.779 202.709 207.334 1.00 96.57 229 GLU E CA 1
ATOM 14476 C C . GLU E 3 284 ? 203.251 202.992 207.068 1.00 97.72 229 GLU E C 1
ATOM 14477 O O . GLU E 3 284 ? 203.610 203.435 205.972 1.00 99.89 229 GLU E O 1
ATOM 14483 N N . ARG E 3 285 ? 204.113 202.747 208.053 1.00 102.72 230 ARG E N 1
ATOM 14484 C CA . ARG E 3 285 ? 205.531 203.049 207.935 1.00 97.41 230 ARG E CA 1
ATOM 14485 C C . ARG E 3 285 ? 206.406 201.815 207.775 1.00 96.08 230 ARG E C 1
ATOM 14486 O O . ARG E 3 285 ? 207.546 201.941 207.316 1.00 98.97 230 ARG E O 1
ATOM 14494 N N . LEU E 3 286 ? 205.908 200.636 208.137 1.00 89.42 231 LEU E N 1
ATOM 14495 C CA . LEU E 3 286 ? 206.705 199.418 208.081 1.00 89.93 231 LEU E CA 1
ATOM 14496 C C . LEU E 3 286 ? 206.656 198.769 206.703 1.00 95.40 231 LEU E C 1
ATOM 14497 O O . LEU E 3 286 ? 207.695 198.391 206.156 1.00 99.13 231 LEU E O 1
ATOM 14502 N N . LEU E 3 287 ? 205.458 198.634 206.130 1.00 101.06 232 LEU E N 1
ATOM 14503 C CA . LEU E 3 287 ? 205.351 198.089 204.782 1.00 102.73 232 LEU E CA 1
ATOM 14504 C C . LEU E 3 287 ? 206.129 198.931 203.781 1.00 104.52 232 LEU E C 1
ATOM 14505 O O . LEU E 3 287 ? 206.644 198.402 202.790 1.00 100.56 232 LEU E O 1
ATOM 14510 N N . ASN E 3 288 ? 206.224 200.234 204.022 1.00 114.69 233 ASN E N 1
ATOM 14511 C CA . ASN E 3 288 ? 207.016 201.106 203.171 1.00 113.33 233 ASN E CA 1
ATOM 14512 C C . ASN E 3 288 ? 208.496 200.752 203.268 1.00 112.62 233 ASN E C 1
ATOM 14513 O O . ASN E 3 288 ? 208.985 200.301 204.307 1.00 111.79 233 ASN E O 1
ATOM 14518 N N . ASP E 3 289 ? 209.211 200.960 202.163 1.00 113.27 234 ASP E N 1
ATOM 14519 C CA . ASP E 3 289 ? 210.649 200.728 202.100 1.00 111.29 234 ASP E CA 1
ATOM 14520 C C . ASP E 3 289 ? 211.411 202.024 201.845 1.00 112.47 234 ASP E C 1
ATOM 14521 O O . ASP E 3 289 ? 212.531 202.004 201.331 1.00 110.11 234 ASP E O 1
ATOM 14526 N N . GLN E 3 290 ? 210.816 203.158 202.200 1.00 116.34 235 GLN E N 1
ATOM 14527 C CA . GLN E 3 290 ? 211.465 204.451 202.036 1.00 112.53 235 GLN E CA 1
ATOM 14528 C C . GLN E 3 290 ? 212.445 204.675 203.188 1.00 111.95 235 GLN E C 1
ATOM 14529 O O . GLN E 3 290 ? 212.748 203.767 203.966 1.00 116.57 235 GLN E O 1
ATOM 14535 N N . ASP E 3 291 ? 212.958 205.900 203.306 1.00 91.83 236 ASP E N 1
ATOM 14536 C CA . ASP E 3 291 ? 213.935 206.189 204.349 1.00 94.31 236 ASP E CA 1
ATOM 14537 C C . ASP E 3 291 ? 213.324 206.058 205.738 1.00 98.14 236 ASP E C 1
ATOM 14538 O O . ASP E 3 291 ? 213.960 205.523 206.653 1.00 99.50 236 ASP E O 1
ATOM 14543 N N . ALA E 3 292 ? 212.101 206.553 205.921 1.00 80.90 237 ALA E N 1
ATOM 14544 C CA . ALA E 3 292 ? 211.432 206.507 207.217 1.00 76.05 237 ALA E CA 1
ATOM 14545 C C . ALA E 3 292 ? 212.102 207.444 208.212 1.00 74.93 237 ALA E C 1
ATOM 14546 O O . ALA E 3 292 ? 211.627 207.604 209.340 1.00 81.33 237 ALA E O 1
ATOM 14548 N N . LEU E 3 293 ? 213.201 208.072 207.804 1.00 70.47 238 LEU E N 1
ATOM 14549 C CA . LEU E 3 293 ? 213.923 209.031 208.631 1.00 63.64 238 LEU E CA 1
ATOM 14550 C C . LEU E 3 293 ? 214.317 210.238 207.798 1.00 73.76 238 LEU E C 1
ATOM 14551 O O . LEU E 3 293 ? 215.424 210.771 207.926 1.00 77.32 238 LEU E O 1
ATOM 14556 N N . LEU E 3 294 ? 213.412 210.687 206.932 1.00 79.55 239 LEU E N 1
ATOM 14557 C CA . LEU E 3 294 ? 213.719 211.763 206.001 1.00 69.02 239 LEU E CA 1
ATOM 14558 C C . LEU E 3 294 ? 213.778 213.096 206.730 1.00 69.24 239 LEU E C 1
ATOM 14559 O O . LEU E 3 294 ? 212.788 213.832 206.774 1.00 74.80 239 LEU E O 1
ATOM 14564 N N . ASN E 3 295 ? 214.932 213.413 207.303 1.00 71.21 240 ASN E N 1
ATOM 14565 C CA . ASN E 3 295 ? 215.105 214.676 208.009 1.00 71.88 240 ASN E CA 1
ATOM 14566 C C . ASN E 3 295 ? 215.120 215.808 206.990 1.00 82.31 240 ASN E C 1
ATOM 14567 O O . ASN E 3 295 ? 216.100 215.986 206.260 1.00 78.54 240 ASN E O 1
ATOM 14572 N N . THR E 3 296 ? 214.027 216.567 206.934 1.00 101.70 241 THR E N 1
ATOM 14573 C CA . THR E 3 296 ? 213.892 217.601 205.912 1.00 102.18 241 THR E CA 1
ATOM 14574 C C . THR E 3 296 ? 215.076 218.556 205.876 1.00 97.41 241 THR E C 1
ATOM 14575 O O . THR E 3 296 ? 215.555 218.864 204.770 1.00 104.25 241 THR E O 1
ATOM 14579 N N . PRO E 3 297 ? 215.590 219.040 206.993 1.00 69.27 242 PRO E N 1
ATOM 14580 C CA . PRO E 3 297 ? 216.786 219.889 206.951 1.00 76.75 242 PRO E CA 1
ATOM 14581 C C . PRO E 3 297 ? 218.013 219.078 206.581 1.00 75.73 242 PRO E C 1
ATOM 14582 O O . PRO E 3 297 ? 217.877 217.945 206.110 1.00 59.03 242 PRO E O 1
ATOM 14586 N N . GLU E 3 298 ? 219.201 219.663 206.730 1.00 81.20 243 GLU E N 1
ATOM 14587 C CA . GLU E 3 298 ? 220.448 219.007 206.359 1.00 76.28 243 GLU E CA 1
ATOM 14588 C C . GLU E 3 298 ? 220.396 217.522 206.676 1.00 67.84 243 GLU E C 1
ATOM 14589 O O . GLU E 3 298 ? 220.157 217.123 207.819 1.00 71.87 243 GLU E O 1
ATOM 14595 N N . GLY E 3 299 ? 220.626 216.709 205.653 1.00 63.71 244 GLY E N 1
ATOM 14596 C CA . GLY E 3 299 ? 220.285 215.303 205.663 1.00 60.18 244 GLY E CA 1
ATOM 14597 C C . GLY E 3 299 ? 219.665 214.974 204.323 1.00 70.54 244 GLY E C 1
ATOM 14598 O O . GLY E 3 299 ? 219.820 213.868 203.798 1.00 75.95 244 GLY E O 1
ATOM 14599 N N . ARG E 3 300 ? 218.948 215.950 203.767 1.00 73.15 245 ARG E N 1
ATOM 14600 C CA . ARG E 3 300 ? 218.640 215.970 202.345 1.00 61.92 245 ARG E CA 1
ATOM 14601 C C . ARG E 3 300 ? 219.708 216.707 201.557 1.00 61.72 245 ARG E C 1
ATOM 14602 O O . ARG E 3 300 ? 219.990 216.341 200.411 1.00 77.37 245 ARG E O 1
ATOM 14610 N N . VAL E 3 301 ? 220.304 217.740 202.154 1.00 57.75 246 VAL E N 1
ATOM 14611 C CA . VAL E 3 301 ? 221.491 218.354 201.571 1.00 58.68 246 VAL E CA 1
ATOM 14612 C C . VAL E 3 301 ? 222.604 217.326 201.450 1.00 62.52 246 VAL E C 1
ATOM 14613 O O . VAL E 3 301 ? 223.346 217.302 200.461 1.00 72.55 246 VAL E O 1
ATOM 14617 N N . PHE E 3 302 ? 222.740 216.461 202.455 1.00 58.22 247 PHE E N 1
ATOM 14618 C CA . PHE E 3 302 ? 223.729 215.396 202.376 1.00 58.97 247 PHE E CA 1
ATOM 14619 C C . PHE E 3 302 ? 223.437 214.446 201.225 1.00 64.25 247 PHE E C 1
ATOM 14620 O O . PHE E 3 302 ? 224.367 213.895 200.633 1.00 68.91 247 PHE E O 1
ATOM 14628 N N . ASP E 3 303 ? 222.163 214.231 200.899 1.00 74.42 248 ASP E N 1
ATOM 14629 C CA . ASP E 3 303 ? 221.842 213.380 199.759 1.00 72.12 248 ASP E CA 1
ATOM 14630 C C . ASP E 3 303 ? 222.378 213.976 198.464 1.00 74.82 248 ASP E C 1
ATOM 14631 O O . ASP E 3 303 ? 222.980 213.269 197.647 1.00 86.13 248 ASP E O 1
ATOM 14636 N N . SER E 3 304 ? 222.179 215.279 198.262 1.00 59.49 249 SER E N 1
ATOM 14637 C CA . SER E 3 304 ? 222.715 215.929 197.072 1.00 65.24 249 SER E CA 1
ATOM 14638 C C . SER E 3 304 ? 224.238 215.928 197.086 1.00 63.29 249 SER E C 1
ATOM 14639 O O . SER E 3 304 ? 224.879 215.768 196.040 1.00 69.40 249 SER E O 1
ATOM 14642 N N . PHE E 3 305 ? 224.836 216.112 198.263 1.00 58.35 250 PHE E N 1
ATOM 14643 C CA . PHE E 3 305 ? 226.290 216.058 198.365 1.00 57.58 250 PHE E CA 1
ATOM 14644 C C . PHE E 3 305 ? 226.813 214.686 197.962 1.00 61.45 250 PHE E C 1
ATOM 14645 O O . PHE E 3 305 ? 227.818 214.580 197.253 1.00 72.01 250 PHE E O 1
ATOM 14653 N N . GLN E 3 306 ? 226.145 213.623 198.411 1.00 74.95 251 GLN E N 1
ATOM 14654 C CA . GLN E 3 306 ? 226.525 212.276 198.003 1.00 74.36 251 GLN E CA 1
ATOM 14655 C C . GLN E 3 306 ? 226.349 212.088 196.504 1.00 78.50 251 GLN E C 1
ATOM 14656 O O . GLN E 3 306 ? 227.194 211.474 195.844 1.00 84.59 251 GLN E O 1
ATOM 14662 N N . GLN E 3 307 ? 225.248 212.598 195.951 1.00 82.50 252 GLN E N 1
ATOM 14663 C CA . GLN E 3 307 ? 225.041 212.499 194.511 1.00 84.18 252 GLN E CA 1
ATOM 14664 C C . GLN E 3 307 ? 226.192 213.141 193.752 1.00 84.89 252 GLN E C 1
ATOM 14665 O O . GLN E 3 307 ? 226.708 212.567 192.786 1.00 87.99 252 GLN E O 1
ATOM 14671 N N . GLN E 3 308 ? 226.610 214.332 194.177 1.00 80.85 253 GLN E N 1
ATOM 14672 C CA . GLN E 3 308 ? 227.726 214.998 193.514 1.00 75.31 253 GLN E CA 1
ATOM 14673 C C . GLN E 3 308 ? 229.025 214.223 193.697 1.00 75.78 253 GLN E C 1
ATOM 14674 O O . GLN E 3 308 ? 229.786 214.042 192.740 1.00 87.69 253 GLN E O 1
ATOM 14680 N N . LEU E 3 309 ? 229.298 213.759 194.917 1.00 74.76 254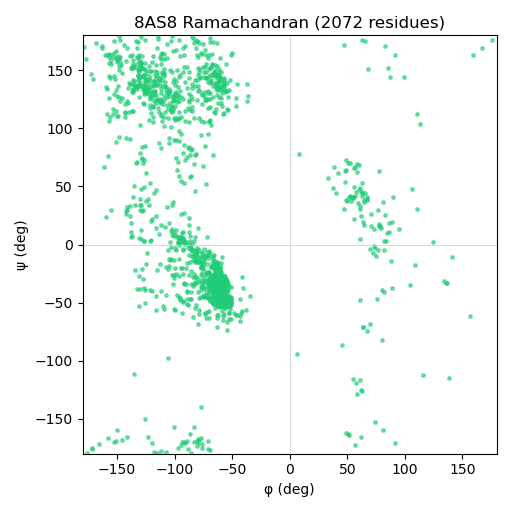 LEU E N 1
ATOM 14681 C CA . LEU E 3 309 ? 230.567 213.093 195.188 1.00 76.46 254 LEU E CA 1
ATOM 14682 C C . LEU E 3 309 ? 230.692 211.794 194.405 1.00 80.28 254 LEU E C 1
ATOM 14683 O O . LEU E 3 309 ? 231.757 211.495 193.854 1.00 81.20 254 LEU E O 1
ATOM 14688 N N . ARG E 3 310 ? 229.617 211.008 194.344 1.00 97.69 255 ARG E N 1
ATOM 14689 C CA . ARG E 3 310 ? 229.670 209.733 193.643 1.00 97.60 255 ARG E CA 1
ATOM 14690 C C . ARG E 3 310 ? 229.923 209.905 192.153 1.00 99.67 255 ARG E C 1
ATOM 14691 O O . ARG E 3 310 ? 230.350 208.950 191.497 1.00 103.61 255 ARG E O 1
ATOM 14699 N N . GLN E 3 311 ? 229.670 211.091 191.605 1.00 99.40 256 GLN E N 1
ATOM 14700 C CA . GLN E 3 311 ? 229.992 211.345 190.209 1.00 97.95 256 GLN E CA 1
ATOM 14701 C C . GLN E 3 311 ? 231.482 211.149 189.975 1.00 98.50 256 GLN E C 1
ATOM 14702 O O . GLN E 3 311 ? 232.316 211.750 190.659 1.00 96.39 256 GLN E O 1
ATOM 14708 N N . SER E 3 312 ? 231.816 210.309 189.003 1.00 120.80 257 SER E N 1
ATOM 14709 C CA . SER E 3 312 ? 233.208 210.004 188.706 1.00 121.10 257 SER E CA 1
ATOM 14710 C C . SER E 3 312 ? 233.809 211.137 187.876 1.00 124.37 257 SER E C 1
ATOM 14711 O O . SER E 3 312 ? 233.204 212.196 187.693 1.00 127.28 257 SER E O 1
ATOM 14714 N N . SER E 3 313 ? 235.023 210.924 187.369 1.00 121.89 258 SER E N 1
ATOM 14715 C CA . SER E 3 313 ? 235.695 211.914 186.535 1.00 121.63 258 SER E CA 1
ATOM 14716 C C . SER E 3 313 ? 236.116 213.133 187.346 1.00 121.72 258 SER E C 1
ATOM 14717 O O . SER E 3 313 ? 237.313 213.369 187.540 1.00 121.37 258 SER E O 1
ATOM 14720 N N . GLU E 3 314 ? 235.145 213.916 187.824 1.00 117.01 259 GLU E N 1
ATOM 14721 C CA . GLU E 3 314 ? 235.480 215.141 188.544 1.00 113.75 259 GLU E CA 1
ATOM 14722 C C . GLU E 3 314 ? 236.313 214.864 189.787 1.00 114.31 259 GLU E C 1
ATOM 14723 O O . GLU E 3 314 ? 237.205 215.649 190.118 1.00 114.29 259 GLU E O 1
ATOM 14729 N N . LEU E 3 315 ? 236.038 213.766 190.492 1.00 105.44 260 LEU E N 1
ATOM 14730 C CA . LEU E 3 315 ? 236.758 213.486 191.730 1.00 105.18 260 LEU E CA 1
ATOM 14731 C C . LEU E 3 315 ? 238.247 213.282 191.470 1.00 110.28 260 LEU E C 1
ATOM 14732 O O . LEU E 3 315 ? 239.096 213.918 192.105 1.00 112.44 260 LEU E O 1
ATOM 14737 N N . LYS E 3 316 ? 238.583 212.391 190.535 1.00 116.82 261 LYS E N 1
ATOM 14738 C CA . LYS E 3 316 ? 239.985 212.154 190.213 1.00 113.20 261 LYS E CA 1
ATOM 14739 C C . LYS E 3 316 ? 240.632 213.380 189.587 1.00 110.53 261 LYS E C 1
ATOM 14740 O O . LYS E 3 316 ? 241.807 213.660 189.849 1.00 110.12 261 LYS E O 1
ATOM 14746 N N . ALA E 3 317 ? 239.895 214.119 188.758 1.00 106.26 262 ALA E N 1
ATOM 14747 C CA . ALA E 3 317 ? 240.446 215.343 188.188 1.00 109.38 262 ALA E CA 1
ATOM 14748 C C . ALA E 3 317 ? 240.835 216.324 189.287 1.00 111.33 262 ALA E C 1
ATOM 14749 O O . ALA E 3 317 ? 241.934 216.892 189.273 1.00 108.95 262 ALA E O 1
ATOM 14751 N N . MET E 3 318 ? 239.943 216.523 190.259 1.00 107.99 263 MET E N 1
ATOM 14752 C CA . MET E 3 318 ? 240.236 217.433 191.359 1.00 103.76 263 MET E CA 1
ATOM 14753 C C . MET E 3 318 ? 241.377 216.919 192.225 1.00 104.08 263 MET E C 1
ATOM 14754 O O . MET E 3 318 ? 242.204 217.712 192.680 1.00 110.45 263 MET E O 1
ATOM 14759 N N . SER E 3 319 ? 241.446 215.608 192.463 1.00 101.05 264 SER E N 1
ATOM 14760 C CA . SER E 3 319 ? 242.555 215.067 193.244 1.00 102.13 264 SER E CA 1
ATOM 14761 C C . SER E 3 319 ? 243.887 215.294 192.540 1.00 106.00 264 SER E C 1
ATOM 14762 O O . SER E 3 319 ? 244.878 215.689 193.171 1.00 106.26 264 SER E O 1
ATOM 14765 N N . GLU E 3 320 ? 243.931 215.049 191.230 1.00 109.16 265 GLU E N 1
ATOM 14766 C CA . GLU E 3 320 ? 245.163 215.262 190.480 1.00 108.67 265 GLU E CA 1
ATOM 14767 C C . GLU E 3 320 ? 245.553 216.732 190.472 1.00 106.95 265 GLU E C 1
ATOM 14768 O O . GLU E 3 320 ? 246.731 217.069 190.640 1.00 109.11 265 GLU E O 1
ATOM 14774 N N . ARG E 3 321 ? 244.581 217.625 190.280 1.00 90.39 266 ARG E N 1
ATOM 14775 C CA . ARG E 3 321 ? 244.884 219.050 190.314 1.00 91.29 266 ARG E CA 1
ATOM 14776 C C . ARG E 3 321 ? 245.384 219.468 191.691 1.00 93.51 266 ARG E C 1
ATOM 14777 O O . ARG E 3 321 ? 246.304 220.287 191.806 1.00 97.60 266 ARG E O 1
ATOM 14785 N N . LEU E 3 322 ? 244.792 218.912 192.749 1.00 97.72 267 LEU E N 1
ATOM 14786 C CA . LEU E 3 322 ? 245.229 219.232 194.102 1.00 98.17 267 LEU E CA 1
ATOM 14787 C C . LEU E 3 322 ? 246.668 218.795 194.329 1.00 99.59 267 LEU E C 1
ATOM 14788 O O . LEU E 3 322 ? 247.468 219.539 194.905 1.00 100.83 267 LEU E O 1
ATOM 14793 N N . ARG E 3 323 ? 247.018 217.586 193.886 1.00 104.90 268 ARG E N 1
ATOM 14794 C CA . ARG E 3 323 ? 248.399 217.140 194.051 1.00 105.07 268 ARG E CA 1
ATOM 14795 C C . ARG E 3 323 ? 249.358 217.966 193.202 1.00 100.87 268 ARG E C 1
ATOM 14796 O O . ARG E 3 323 ? 250.481 218.248 193.635 1.00 100.57 268 ARG E O 1
ATOM 14804 N N . VAL E 3 324 ? 248.933 218.372 192.005 1.00 92.30 269 VAL E N 1
ATOM 14805 C CA . VAL E 3 324 ? 249.772 219.231 191.174 1.00 93.50 269 VAL E CA 1
ATOM 14806 C C . VAL E 3 324 ? 250.050 220.546 191.890 1.00 96.01 269 VAL E C 1
ATOM 14807 O O . VAL E 3 324 ? 251.187 221.031 191.920 1.00 93.91 269 VAL E O 1
ATOM 14811 N N . ILE E 3 325 ? 249.011 221.144 192.477 1.00 98.58 270 ILE E N 1
ATOM 14812 C CA . ILE E 3 325 ? 249.195 222.388 193.218 1.00 90.39 270 ILE E CA 1
ATOM 14813 C C . ILE E 3 325 ? 250.102 222.164 194.420 1.00 89.88 270 ILE E C 1
ATOM 14814 O O . ILE E 3 325 ? 250.979 222.984 194.714 1.00 92.42 270 ILE E O 1
ATOM 14819 N N . LEU E 3 326 ? 249.903 221.059 195.139 1.00 92.04 271 LEU E N 1
ATOM 14820 C CA . LEU E 3 326 ? 250.765 220.754 196.275 1.00 95.20 271 LEU E CA 1
ATOM 14821 C C . LEU E 3 326 ? 252.221 220.651 195.851 1.00 98.37 271 LEU E C 1
ATOM 14822 O O . LEU E 3 326 ? 253.119 221.044 196.604 1.00 97.59 271 LEU E O 1
ATOM 14827 N N . SER E 3 327 ? 252.476 220.128 194.650 1.00 105.82 272 SER E N 1
ATOM 14828 C CA . SER E 3 327 ? 253.842 220.020 194.156 1.00 102.65 272 SER E CA 1
ATOM 14829 C C . SER E 3 327 ? 254.512 221.376 193.983 1.00 103.32 272 SER E C 1
ATOM 14830 O O . SER E 3 327 ? 255.745 221.447 193.988 1.00 104.54 272 SER E O 1
ATOM 14833 N N . HIS E 3 328 ? 253.737 222.445 193.833 1.00 99.76 273 HIS E N 1
ATOM 14834 C CA . HIS E 3 328 ? 254.321 223.755 193.589 1.00 94.67 273 HIS E CA 1
ATOM 14835 C C . HIS E 3 328 ? 255.203 224.168 194.765 1.00 95.70 273 HIS E C 1
ATOM 14836 O O . HIS E 3 328 ? 254.854 223.915 195.924 1.00 99.91 273 HIS E O 1
ATOM 14843 N N . PRO E 3 329 ? 256.352 224.794 194.508 1.00 96.05 274 PRO E N 1
ATOM 14844 C CA . PRO E 3 329 ? 257.230 225.191 195.620 1.00 97.79 274 PRO E CA 1
ATOM 14845 C C . PRO E 3 329 ? 256.574 226.141 196.603 1.00 101.55 274 PRO E C 1
ATOM 14846 O O . PRO E 3 329 ? 256.824 226.039 197.810 1.00 100.61 274 PRO E O 1
ATOM 14850 N N . SER E 3 330 ? 255.739 227.067 196.126 1.00 95.72 275 SER E N 1
ATOM 14851 C CA . SER E 3 330 ? 255.119 228.039 197.019 1.00 93.74 275 SER E CA 1
ATOM 14852 C C . SER E 3 330 ? 254.129 227.396 197.980 1.00 95.84 275 SER E C 1
ATOM 14853 O O . SER E 3 330 ? 253.784 228.010 198.995 1.00 94.37 275 SER E O 1
ATOM 14856 N N . ALA E 3 331 ? 253.665 226.180 197.686 1.00 91.85 276 ALA E N 1
ATOM 14857 C CA . ALA E 3 331 ? 252.746 225.508 198.596 1.00 83.28 276 ALA E CA 1
ATOM 14858 C C . ALA E 3 331 ? 253.373 225.299 199.965 1.00 85.29 276 ALA E C 1
ATOM 14859 O O . ALA E 3 331 ? 252.698 225.457 200.987 1.00 97.21 276 ALA E O 1
ATOM 14861 N N . SER E 3 332 ? 254.659 224.947 200.009 1.00 81.48 277 SER E N 1
ATOM 14862 C CA . SER E 3 332 ? 255.325 224.769 201.294 1.00 87.64 277 SER E CA 1
ATOM 14863 C C . SER E 3 332 ? 255.357 226.066 202.090 1.00 89.14 277 SER E C 1
ATOM 14864 O O . SER E 3 332 ? 255.212 226.043 203.316 1.00 91.70 277 SER E O 1
ATOM 14867 N N . ASP E 3 333 ? 255.554 227.201 201.418 1.00 93.83 278 ASP E N 1
ATOM 14868 C CA . ASP E 3 333 ? 255.518 228.481 202.115 1.00 94.17 278 ASP E CA 1
ATOM 14869 C C . ASP E 3 333 ? 254.107 228.836 202.562 1.00 95.57 278 ASP E C 1
ATOM 14870 O O . ASP E 3 333 ? 253.932 229.462 203.613 1.00 98.16 278 ASP E O 1
ATOM 14875 N N . ALA E 3 334 ? 253.095 228.447 201.786 1.00 84.69 279 ALA E N 1
ATOM 14876 C CA . ALA E 3 334 ? 251.720 228.801 202.123 1.00 79.76 279 ALA E CA 1
ATOM 14877 C C . ALA E 3 334 ? 251.213 227.978 203.301 1.00 82.05 279 ALA E C 1
ATOM 14878 O O . ALA E 3 334 ? 250.826 228.529 204.338 1.00 84.28 279 ALA E O 1
ATOM 14880 N N . LEU E 3 335 ? 251.207 226.657 203.161 1.00 79.91 280 LEU E N 1
ATOM 14881 C CA . LEU E 3 335 ? 250.715 225.763 204.194 1.00 78.32 280 LEU E CA 1
ATOM 14882 C C . LEU E 3 335 ? 251.883 225.133 204.945 1.00 82.60 280 LEU E C 1
ATOM 14883 O O . LEU E 3 335 ? 253.054 225.394 204.664 1.00 92.21 280 LEU E O 1
ATOM 14888 N N . ASN E 3 336 ? 251.557 224.294 205.922 1.00 89.16 281 ASN E N 1
ATOM 14889 C CA . ASN E 3 336 ? 252.551 223.527 206.651 1.00 91.55 281 ASN E CA 1
ATOM 14890 C C . ASN E 3 336 ? 252.400 222.044 206.316 1.00 94.69 281 ASN E C 1
ATOM 14891 O O . ASN E 3 336 ? 251.568 221.645 205.498 1.00 92.97 281 ASN E O 1
ATOM 14896 N N . ARG E 3 337 ? 253.225 221.215 206.958 1.00 104.10 282 ARG E N 1
ATOM 14897 C CA . ARG E 3 337 ? 253.228 219.792 206.633 1.00 103.26 282 ARG E CA 1
ATOM 14898 C C . ARG E 3 337 ? 251.869 219.159 206.895 1.00 103.96 282 ARG E C 1
ATOM 14899 O O . ARG E 3 337 ? 251.332 218.446 206.038 1.00 104.41 282 ARG E O 1
ATOM 14907 N N . LEU E 3 338 ? 251.290 219.412 208.070 1.00 93.20 283 LEU E N 1
ATOM 14908 C CA . LEU E 3 338 ? 250.003 218.809 208.398 1.00 93.04 283 LEU E CA 1
ATOM 14909 C C . LEU E 3 338 ? 248.919 219.281 207.440 1.00 92.81 283 LEU E C 1
ATOM 14910 O O . LEU E 3 338 ? 248.140 218.475 206.916 1.00 90.21 283 LEU E O 1
ATOM 14915 N N . GLN E 3 339 ? 248.852 220.591 207.199 1.00 94.71 284 GLN E N 1
ATOM 14916 C CA . GLN E 3 339 ? 247.839 221.120 206.295 1.00 93.02 284 GLN E CA 1
ATOM 14917 C C . GLN E 3 339 ? 248.059 220.624 204.873 1.00 96.29 284 GLN E C 1
ATOM 14918 O O . GLN E 3 339 ? 247.096 220.311 204.165 1.00 100.63 284 GLN E O 1
ATOM 14924 N N . ARG E 3 340 ? 249.316 220.548 204.436 1.00 93.25 285 ARG E N 1
ATOM 14925 C CA . ARG E 3 340 ? 249.598 220.032 203.101 1.00 93.20 285 ARG E CA 1
ATOM 14926 C C . ARG E 3 340 ? 249.115 218.594 202.962 1.00 95.93 285 ARG E C 1
ATOM 14927 O O . ARG E 3 340 ? 248.452 218.239 201.980 1.00 94.88 285 ARG E O 1
ATOM 14935 N N . HIS E 3 341 ? 249.431 217.752 203.947 1.00 102.16 286 HIS E N 1
ATOM 14936 C CA . HIS E 3 341 ? 248.996 216.362 203.886 1.00 104.51 286 HIS E CA 1
ATOM 14937 C C . HIS E 3 341 ? 247.478 216.264 203.896 1.00 105.57 286 HIS E C 1
ATOM 14938 O O . HIS E 3 341 ? 246.893 215.487 203.133 1.00 104.59 286 HIS E O 1
ATOM 14945 N N . ASP E 3 342 ? 246.822 217.050 204.751 1.00 101.82 287 ASP E N 1
ATOM 14946 C CA . ASP E 3 342 ? 245.366 217.004 204.821 1.00 99.14 287 ASP E CA 1
ATOM 14947 C C . ASP E 3 342 ? 244.741 217.423 203.499 1.00 100.57 287 ASP E C 1
ATOM 14948 O O . ASP E 3 342 ? 243.790 216.791 203.025 1.00 99.58 287 ASP E O 1
ATOM 14953 N N . LEU E 3 343 ? 245.261 218.486 202.886 1.00 91.03 288 LEU E N 1
ATOM 14954 C CA . LEU E 3 343 ? 244.712 218.942 201.616 1.00 89.09 288 LEU E CA 1
ATOM 14955 C C . LEU E 3 343 ? 244.939 217.914 200.516 1.00 93.40 288 LEU E C 1
ATOM 14956 O O . LEU E 3 343 ? 244.053 217.680 199.686 1.00 98.87 288 LEU E O 1
ATOM 14961 N N . ARG E 3 344 ? 246.118 217.289 200.491 1.00 101.44 289 ARG E N 1
ATOM 14962 C CA . ARG E 3 344 ? 246.413 216.318 199.442 1.00 103.29 289 ARG E CA 1
ATOM 14963 C C . ARG E 3 344 ? 245.441 215.146 199.486 1.00 99.75 289 ARG E C 1
ATOM 14964 O O . ARG E 3 344 ? 244.914 214.722 198.451 1.00 97.70 289 ARG E O 1
ATOM 14972 N N . TRP E 3 345 ? 245.187 214.612 200.679 1.00 96.94 290 TRP E N 1
ATOM 14973 C CA . TRP E 3 345 ? 244.283 213.486 200.855 1.00 100.64 290 TRP E CA 1
ATOM 14974 C C . TRP E 3 345 ? 242.854 213.923 201.145 1.00 102.79 290 TRP E C 1
ATOM 14975 O O . TRP E 3 345 ? 242.106 213.180 201.789 1.00 103.58 290 TRP E O 1
ATOM 14986 N N . LEU E 3 346 ? 242.460 215.112 200.687 1.00 89.35 291 LEU E N 1
ATOM 14987 C CA . LEU E 3 346 ? 241.131 215.625 200.998 1.00 85.00 291 LEU E CA 1
ATOM 14988 C C . LEU E 3 346 ? 240.040 214.722 200.439 1.00 83.55 291 LEU E C 1
ATOM 14989 O O . LEU E 3 346 ? 239.059 214.419 201.125 1.00 89.45 291 LEU E O 1
ATOM 14994 N N . VAL E 3 347 ? 240.192 214.282 199.190 1.00 74.87 292 VAL E N 1
ATOM 14995 C CA . VAL E 3 347 ? 239.130 213.515 198.544 1.00 78.58 292 VAL E CA 1
ATOM 14996 C C . VAL E 3 347 ? 238.980 212.148 199.198 1.00 85.03 292 VAL E C 1
ATOM 14997 O O . VAL E 3 347 ? 237.862 211.642 199.369 1.00 89.36 292 VAL E O 1
ATOM 15001 N N . LYS E 3 348 ? 240.098 211.521 199.562 1.00 86.38 293 LYS E N 1
ATOM 15002 C CA . LYS E 3 348 ? 240.029 210.213 200.203 1.00 87.10 293 LYS E CA 1
ATOM 15003 C C . LYS E 3 348 ? 239.251 210.290 201.510 1.00 90.30 293 LYS E C 1
ATOM 15004 O O . LYS E 3 348 ? 238.342 209.488 201.755 1.00 96.92 293 LYS E O 1
ATOM 15010 N N . ARG E 3 349 ? 239.584 211.266 202.357 1.00 87.53 294 ARG E N 1
ATOM 15011 C CA . ARG E 3 349 ? 238.869 211.405 203.619 1.00 88.39 294 ARG E CA 1
ATOM 15012 C C . ARG E 3 349 ? 237.430 211.847 203.403 1.00 87.68 294 ARG E C 1
ATOM 15013 O O . ARG E 3 349 ? 236.549 211.466 204.177 1.00 88.94 294 ARG E O 1
ATOM 15021 N N . LEU E 3 350 ? 237.167 212.642 202.367 1.00 74.70 295 LEU E N 1
ATOM 15022 C CA . LEU E 3 350 ? 235.789 213.011 202.065 1.00 69.67 295 LEU E CA 1
ATOM 15023 C C . LEU E 3 350 ? 234.956 211.779 201.748 1.00 70.22 295 LEU E C 1
ATOM 15024 O O . LEU E 3 350 ? 233.846 211.616 202.270 1.00 84.50 295 LEU E O 1
ATOM 15029 N N . VAL E 3 351 ? 235.480 210.891 200.903 1.00 69.73 296 VAL E N 1
ATOM 15030 C CA . VAL E 3 351 ? 234.742 209.680 200.561 1.00 72.09 296 VAL E CA 1
ATOM 15031 C C . VAL E 3 351 ? 234.607 208.775 201.778 1.00 77.69 296 VAL E C 1
ATOM 15032 O O . VAL E 3 351 ? 233.561 208.149 201.989 1.00 82.81 296 VAL E O 1
ATOM 15036 N N . ASP E 3 352 ? 235.657 208.684 202.595 1.00 87.02 297 ASP E N 1
ATOM 15037 C CA . ASP E 3 352 ? 235.578 207.867 203.802 1.00 85.63 297 ASP E CA 1
ATOM 15038 C C . ASP E 3 352 ? 234.496 208.384 204.742 1.00 91.12 297 ASP E C 1
ATOM 15039 O O . ASP E 3 352 ? 233.711 207.606 205.297 1.00 92.29 297 ASP E O 1
ATOM 15044 N N . GLU E 3 353 ? 234.442 209.702 204.936 1.00 86.68 298 GLU E N 1
ATOM 15045 C CA . GLU E 3 353 ? 233.428 210.290 205.802 1.00 80.06 298 GLU E CA 1
ATOM 15046 C C . GLU E 3 353 ? 232.034 210.082 205.234 1.00 77.13 298 GLU E C 1
ATOM 15047 O O . GLU E 3 353 ? 231.086 209.812 205.978 1.00 89.19 298 GLU E O 1
ATOM 15053 N N . SER E 3 354 ? 231.883 210.223 203.917 1.00 61.08 299 SER E N 1
ATOM 15054 C CA . SER E 3 354 ? 230.586 209.971 203.305 1.00 62.22 299 SER E CA 1
ATOM 15055 C C . SER E 3 354 ? 230.146 208.534 203.542 1.00 69.10 299 SER E C 1
ATOM 15056 O O . SER E 3 354 ? 228.983 208.279 203.872 1.00 78.30 299 SER E O 1
ATOM 15059 N N . GLN E 3 355 ? 231.066 207.582 203.386 1.00 75.19 300 GLN E N 1
ATOM 15060 C CA . GLN E 3 355 ? 230.727 206.187 203.638 1.00 77.73 300 GLN E CA 1
ATOM 15061 C C . GLN E 3 355 ? 230.351 205.967 205.097 1.00 77.70 300 GLN E C 1
ATOM 15062 O O . GLN E 3 355 ? 229.398 205.240 205.398 1.00 83.62 300 GLN E O 1
ATOM 15068 N N . THR E 3 356 ? 231.090 206.585 206.019 1.00 68.62 301 THR E N 1
ATOM 15069 C CA . THR E 3 356 ? 230.776 206.430 207.435 1.00 70.07 301 THR E CA 1
ATOM 15070 C C . THR E 3 356 ? 229.393 206.979 207.755 1.00 74.11 301 THR E C 1
ATOM 15071 O O . THR E 3 356 ? 228.615 206.351 208.483 1.00 76.13 301 THR E O 1
ATOM 15075 N N . VAL E 3 357 ? 229.065 208.151 207.211 1.00 72.09 302 VAL E N 1
ATOM 15076 C CA . VAL E 3 357 ? 227.764 208.757 207.470 1.00 62.96 302 VAL E CA 1
ATOM 15077 C C . VAL E 3 357 ? 226.651 207.919 206.857 1.00 69.26 302 VAL E C 1
ATOM 15078 O O . VAL E 3 357 ? 225.582 207.751 207.455 1.00 80.25 302 VAL E O 1
ATOM 15082 N N . LEU E 3 358 ? 226.875 207.385 205.656 1.00 71.08 303 LEU E N 1
ATOM 15083 C CA . LEU E 3 358 ? 225.872 206.525 205.038 1.00 69.33 303 LEU E CA 1
ATOM 15084 C C . LEU E 3 358 ? 225.647 205.265 205.862 1.00 73.85 303 LEU E C 1
ATOM 15085 O O . LEU E 3 358 ? 224.506 204.820 206.034 1.00 81.80 303 LEU E O 1
ATOM 15090 N N . GLN E 3 359 ? 226.726 204.671 206.373 1.00 71.51 304 GLN E N 1
ATOM 15091 C CA . GLN E 3 359 ? 226.585 203.498 207.226 1.00 68.44 304 GLN E CA 1
ATOM 15092 C C . GLN E 3 359 ? 225.816 203.837 208.492 1.00 73.65 304 GLN E C 1
ATOM 15093 O O . GLN E 3 359 ? 224.960 203.064 208.934 1.00 78.89 304 GLN E O 1
ATOM 15099 N N . ALA E 3 360 ? 226.107 204.994 209.090 1.00 73.24 305 ALA E N 1
ATOM 15100 C CA . ALA E 3 360 ? 225.377 205.410 210.283 1.00 68.29 305 ALA E CA 1
ATOM 15101 C C . ALA E 3 360 ? 223.895 205.580 209.987 1.00 68.26 305 ALA E C 1
ATOM 15102 O O . ALA E 3 360 ? 223.044 205.153 210.774 1.00 76.02 305 ALA E O 1
ATOM 15104 N N . ARG E 3 361 ? 223.566 206.200 208.854 1.00 60.64 306 ARG E N 1
ATOM 15105 C CA . ARG E 3 361 ? 222.163 206.382 208.498 1.00 55.20 306 ARG E CA 1
ATOM 15106 C C . ARG E 3 361 ? 221.468 205.047 208.276 1.00 59.01 306 ARG E C 1
ATOM 15107 O O . ARG E 3 361 ? 220.338 204.844 208.734 1.00 72.92 306 ARG E O 1
ATOM 15115 N N . ALA E 3 362 ? 222.118 204.127 207.561 1.00 61.64 307 ALA E N 1
ATOM 15116 C CA . ALA E 3 362 ? 221.508 202.822 207.329 1.00 60.04 307 ALA E CA 1
ATOM 15117 C C . ALA E 3 362 ? 221.294 202.084 208.641 1.00 64.74 307 ALA E C 1
ATOM 15118 O O . ALA E 3 362 ? 220.241 201.473 208.858 1.00 71.51 307 ALA E O 1
ATOM 15120 N N . ARG E 3 363 ? 222.282 202.141 209.533 1.00 70.65 308 ARG E N 1
ATOM 15121 C CA . ARG E 3 363 ? 222.147 201.516 210.842 1.00 69.67 308 ARG E CA 1
ATOM 15122 C C . ARG E 3 363 ? 220.987 202.112 211.623 1.00 74.05 308 ARG E C 1
ATOM 15123 O O . ARG E 3 363 ? 220.213 201.383 212.251 1.00 80.27 308 ARG E O 1
ATOM 15131 N N . SER E 3 364 ? 220.872 203.440 211.630 1.00 67.37 309 SER E N 1
ATOM 15132 C CA . SER E 3 364 ? 219.802 204.080 212.385 1.00 61.42 309 SER E CA 1
ATOM 15133 C C . SER E 3 364 ? 218.439 203.720 211.814 1.00 64.86 309 SER E C 1
ATOM 15134 O O . SER E 3 364 ? 217.488 203.474 212.565 1.00 76.88 309 SER E O 1
ATOM 15137 N N . GLU E 3 365 ? 218.323 203.689 210.487 1.00 70.25 310 GLU E N 1
ATOM 15138 C CA . GLU E 3 365 ? 217.064 203.297 209.868 1.00 65.46 310 GLU E CA 1
ATOM 15139 C C . GLU E 3 365 ? 216.713 201.865 210.240 1.00 67.71 310 GLU E C 1
ATOM 15140 O O . GLU E 3 365 ? 215.560 201.565 210.570 1.00 75.68 310 GLU E O 1
ATOM 15146 N N . ARG E 3 366 ? 217.698 200.966 210.209 1.00 66.84 311 ARG E N 1
ATOM 15147 C CA . ARG E 3 366 ? 217.434 199.582 210.585 1.00 66.56 311 ARG E CA 1
ATOM 15148 C C . ARG E 3 366 ? 217.022 199.479 212.047 1.00 69.22 311 ARG E C 1
ATOM 15149 O O . ARG E 3 366 ? 216.133 198.695 212.395 1.00 71.45 311 ARG E O 1
ATOM 15157 N N . ASP E 3 367 ? 217.662 200.258 212.919 1.00 72.97 312 ASP E N 1
ATOM 15158 C CA . ASP E 3 367 ? 217.305 200.236 214.333 1.00 66.81 312 ASP E CA 1
ATOM 15159 C C . ASP E 3 367 ? 215.880 200.722 214.552 1.00 68.93 312 ASP E C 1
ATOM 15160 O O . ASP E 3 367 ? 215.127 200.130 215.335 1.00 72.95 312 ASP E O 1
ATOM 15165 N N . VAL E 3 368 ? 215.490 201.804 213.877 1.00 65.43 313 VAL E N 1
ATOM 15166 C CA . VAL E 3 368 ? 214.128 202.299 214.039 1.00 56.30 313 VAL E CA 1
ATOM 15167 C C . VAL E 3 368 ? 213.130 201.298 213.482 1.00 56.83 313 VAL E C 1
ATOM 15168 O O . VAL E 3 368 ? 212.041 201.123 214.038 1.00 61.62 313 VAL E O 1
ATOM 15172 N N . ARG E 3 369 ? 213.472 200.626 212.382 1.00 69.68 314 ARG E N 1
ATOM 15173 C CA . ARG E 3 369 ? 212.583 199.604 211.843 1.00 66.33 314 ARG E CA 1
ATOM 15174 C C . ARG E 3 369 ? 212.441 198.434 212.808 1.00 70.88 314 ARG E C 1
ATOM 15175 O O . ARG E 3 369 ? 211.346 197.886 212.971 1.00 71.94 314 ARG E O 1
ATOM 15183 N N . GLY E 3 370 ? 213.539 198.032 213.447 1.00 65.65 315 GLY E N 1
ATOM 15184 C CA . GLY E 3 370 ? 213.461 196.964 214.428 1.00 63.00 315 GLY E CA 1
ATOM 15185 C C . GLY E 3 370 ? 212.632 197.348 215.637 1.00 66.00 315 GLY E C 1
ATOM 15186 O O . GLY E 3 370 ? 211.841 196.545 216.139 1.00 66.27 315 GLY E O 1
ATOM 15187 N N . PHE E 3 371 ? 212.800 198.579 216.122 1.00 60.35 316 PHE E N 1
ATOM 15188 C CA . PHE E 3 371 ? 211.969 199.051 217.223 1.00 50.97 316 PHE E CA 1
ATOM 15189 C C . PHE E 3 371 ? 210.502 199.087 216.833 1.00 53.34 316 PHE E C 1
ATOM 15190 O O . PHE E 3 371 ? 209.636 198.734 217.640 1.00 62.47 316 PHE E O 1
ATOM 15198 N N . MET E 3 372 ? 210.203 199.526 215.611 1.00 73.79 317 MET E N 1
ATOM 15199 C CA . MET E 3 372 ? 208.819 199.556 215.158 1.00 68.61 317 MET E CA 1
ATOM 15200 C C . MET E 3 372 ? 208.200 198.167 215.193 1.00 70.22 317 MET E C 1
ATOM 15201 O O . MET E 3 372 ? 206.991 198.031 215.406 1.00 74.49 317 MET E O 1
ATOM 15206 N N . LYS E 3 373 ? 209.006 197.131 214.985 1.00 69.25 318 LYS E N 1
ATOM 15207 C CA . LYS E 3 373 ? 208.569 195.768 215.228 1.00 69.04 318 LYS E CA 1
ATOM 15208 C C . LYS E 3 373 ? 208.668 195.456 216.720 1.00 78.15 318 LYS E C 1
ATOM 15209 O O . LYS E 3 373 ? 209.145 196.263 217.522 1.00 86.73 318 LYS E O 1
ATOM 15215 N N . THR E 3 374 ? 208.205 194.267 217.101 1.00 70.69 319 THR E N 1
ATOM 15216 C CA . THR E 3 374 ? 208.196 193.843 218.497 1.00 72.29 319 THR E CA 1
ATOM 15217 C C . THR E 3 374 ? 207.095 194.550 219.280 1.00 68.97 319 THR E C 1
ATOM 15218 O O . THR E 3 374 ? 206.808 194.182 220.423 1.00 68.48 319 THR E O 1
ATOM 15222 N N . GLY E 3 375 ? 206.467 195.549 218.666 1.00 68.25 320 GLY E N 1
ATOM 15223 C CA . GLY E 3 375 ? 205.323 196.230 219.244 1.00 66.51 320 GLY E CA 1
ATOM 15224 C C . GLY E 3 375 ? 205.392 196.496 220.733 1.00 67.29 320 GLY E C 1
ATOM 15225 O O . GLY E 3 375 ? 204.407 196.288 221.446 1.00 67.73 320 GLY E O 1
ATOM 15226 N N . LEU E 3 376 ? 206.542 196.955 221.219 1.00 61.52 321 LEU E N 1
ATOM 15227 C CA . LEU E 3 376 ? 206.712 197.261 222.632 1.00 56.15 321 LEU E CA 1
ATOM 15228 C C . LEU E 3 376 ? 206.478 198.730 222.954 1.00 59.68 321 LEU E C 1
ATOM 15229 O O . LEU E 3 376 ? 206.673 199.135 224.103 1.00 68.85 321 LEU E O 1
ATOM 15234 N N . ALA E 3 377 ? 206.074 199.537 221.973 1.00 57.96 322 ALA E N 1
ATOM 15235 C CA . ALA E 3 377 ? 205.849 200.954 222.238 1.00 52.66 322 ALA E CA 1
ATOM 15236 C C . ALA E 3 377 ? 204.700 201.159 223.216 1.00 55.45 322 ALA E C 1
ATOM 15237 O O . ALA E 3 377 ? 204.798 201.971 224.144 1.00 65.17 322 ALA E O 1
ATOM 15239 N N . ALA E 3 378 ? 203.599 200.430 223.028 1.00 53.27 323 ALA E N 1
ATOM 15240 C CA . ALA E 3 378 ? 202.473 200.558 223.945 1.00 53.98 323 ALA E CA 1
ATOM 15241 C C . ALA E 3 378 ? 202.873 200.157 225.356 1.00 62.09 323 ALA E C 1
ATOM 15242 O O . ALA E 3 378 ? 202.507 200.827 226.331 1.00 70.60 323 ALA E O 1
ATOM 15244 N N . GLU E 3 379 ? 203.620 199.061 225.485 1.00 64.25 324 GLU E N 1
ATOM 15245 C CA . GLU E 3 379 ? 204.081 198.637 226.799 1.00 55.91 324 GLU E CA 1
ATOM 15246 C C . GLU E 3 379 ? 205.009 199.674 227.413 1.00 51.17 324 GLU E C 1
ATOM 15247 O O . GLU E 3 379 ? 204.928 199.948 228.612 1.00 62.61 324 GLU E O 1
ATOM 15253 N N . HIS E 3 380 ? 205.899 200.261 226.610 1.00 39.48 325 HIS E N 1
ATOM 15254 C CA . HIS E 3 380 ? 206.760 201.319 227.124 1.00 43.24 325 HIS E CA 1
ATOM 15255 C C . HIS E 3 380 ? 205.959 202.498 227.647 1.00 51.12 325 HIS E C 1
ATOM 15256 O O . HIS E 3 380 ? 206.254 203.003 228.734 1.00 63.90 325 HIS E O 1
ATOM 15263 N N . HIS E 3 381 ? 204.954 202.947 226.900 1.00 52.14 326 HIS E N 1
ATOM 15264 C CA . HIS E 3 381 ? 204.107 204.052 227.327 1.00 48.62 326 HIS E CA 1
ATOM 15265 C C . HIS E 3 381 ? 203.378 203.733 228.627 1.00 53.04 326 HIS E C 1
ATOM 15266 O O . HIS E 3 381 ? 203.402 204.529 229.575 1.00 68.00 326 HIS E O 1
ATOM 15273 N N . ARG E 3 382 ? 202.736 202.566 228.687 1.00 44.65 327 ARG E N 1
ATOM 15274 C CA . ARG E 3 382 ? 202.004 202.194 229.892 1.00 42.37 327 ARG E CA 1
ATOM 15275 C C . ARG E 3 382 ? 202.935 202.083 231.089 1.00 48.06 327 ARG E C 1
ATOM 15276 O O . ARG E 3 382 ? 202.605 202.545 232.188 1.00 49.04 327 ARG E O 1
ATOM 15284 N N . VAL E 3 383 ? 204.106 201.473 230.899 1.00 49.83 328 VAL E N 1
ATOM 15285 C CA . VAL E 3 383 ? 205.042 201.294 232.000 1.00 37.97 328 VAL E CA 1
ATOM 15286 C C . VAL E 3 383 ? 205.566 202.635 232.482 1.00 45.98 328 VAL E C 1
ATOM 15287 O O . VAL E 3 383 ? 205.692 202.863 233.687 1.00 60.88 328 VAL E O 1
ATOM 15291 N N . GLY E 3 384 ? 205.893 203.540 231.560 1.00 41.76 329 GLY E N 1
ATOM 15292 C CA . GLY E 3 384 ? 206.340 204.857 231.976 1.00 46.24 329 GLY E CA 1
ATOM 15293 C C . GLY E 3 384 ? 205.280 205.601 232.761 1.00 53.26 329 GLY E C 1
ATOM 15294 O O . GLY E 3 384 ? 205.571 206.219 233.788 1.00 54.20 329 GLY E O 1
ATOM 15295 N N . HIS E 3 385 ? 204.031 205.538 232.298 1.00 57.68 330 HIS E N 1
ATOM 15296 C CA . HIS E 3 385 ? 202.948 206.213 233.003 1.00 48.10 330 HIS E CA 1
ATOM 15297 C C . HIS E 3 385 ? 202.765 205.632 234.402 1.00 55.19 330 HIS E C 1
ATOM 15298 O O . HIS E 3 385 ? 202.666 206.371 235.392 1.00 66.77 330 HIS E O 1
ATOM 15305 N N . LEU E 3 386 ? 202.754 204.301 234.506 1.00 45.51 331 LEU E N 1
ATOM 15306 C CA . LEU E 3 386 ? 202.584 203.658 235.805 1.00 30.70 331 LEU E CA 1
ATOM 15307 C C . LEU E 3 386 ? 203.742 203.980 236.739 1.00 42.93 331 LEU E C 1
ATOM 15308 O O . LEU E 3 386 ? 203.537 204.217 237.933 1.00 53.69 331 LEU E O 1
ATOM 15313 N N . LEU E 3 387 ? 204.970 203.970 236.219 1.00 42.09 332 LEU E N 1
ATOM 15314 C CA . LEU E 3 387 ? 206.127 204.275 237.050 1.00 32.44 332 LEU E CA 1
ATOM 15315 C C . LEU E 3 387 ? 206.082 205.710 237.544 1.00 47.79 332 LEU E C 1
ATOM 15316 O O . LEU E 3 387 ? 206.421 205.984 238.698 1.00 53.33 332 LEU E O 1
ATOM 15321 N N . ASN E 3 388 ? 205.678 206.644 236.683 1.00 61.15 333 ASN E N 1
ATOM 15322 C CA . ASN E 3 388 ? 205.546 208.026 237.124 1.00 47.32 333 ASN E CA 1
ATOM 15323 C C . ASN E 3 388 ? 204.514 208.142 238.236 1.00 52.12 333 ASN E C 1
ATOM 15324 O O . ASN E 3 388 ? 204.750 208.814 239.248 1.00 66.48 333 ASN E O 1
ATOM 15329 N N . GLU E 3 389 ? 203.369 207.478 238.074 1.00 50.39 334 GLU E N 1
ATOM 15330 C CA . GLU E 3 389 ? 202.352 207.508 239.121 1.00 53.90 334 GLU E CA 1
ATOM 15331 C C . GLU E 3 389 ? 202.885 206.930 240.426 1.00 57.94 334 GLU E C 1
ATOM 15332 O O . GLU E 3 389 ? 202.686 207.508 241.499 1.00 64.07 334 GLU E O 1
ATOM 15338 N N . PHE E 3 390 ? 203.566 205.785 240.355 1.00 48.49 335 PHE E N 1
ATOM 15339 C CA . PHE E 3 390 ? 204.059 205.148 241.571 1.00 38.96 335 PHE E CA 1
ATOM 15340 C C . PHE E 3 390 ? 205.111 206.007 242.257 1.00 44.60 335 PHE E C 1
ATOM 15341 O O . PHE E 3 390 ? 205.115 206.132 243.486 1.00 56.73 335 PHE E O 1
ATOM 15349 N N . LEU E 3 391 ? 206.018 206.602 241.484 1.00 38.07 336 LEU E N 1
ATOM 15350 C CA . LEU E 3 391 ? 207.061 207.422 242.084 1.00 39.46 336 LEU E CA 1
ATOM 15351 C C . LEU E 3 391 ? 206.493 208.695 242.688 1.00 51.19 336 LEU E C 1
ATOM 15352 O O . LEU E 3 391 ? 207.002 209.172 243.707 1.00 63.91 336 LEU E O 1
ATOM 15357 N N . ASN E 3 392 ? 205.453 209.268 242.078 1.00 53.08 337 ASN E N 1
ATOM 15358 C CA . ASN E 3 392 ? 204.818 210.433 242.684 1.00 40.49 337 ASN E CA 1
ATOM 15359 C C . ASN E 3 392 ? 204.054 210.049 243.944 1.00 44.34 337 ASN E C 1
ATOM 15360 O O . ASN E 3 392 ? 204.045 210.801 244.925 1.00 58.20 337 ASN E O 1
ATOM 15365 N N . LEU E 3 393 ? 203.413 208.880 243.940 1.00 41.89 338 LEU E N 1
ATOM 15366 C CA . LEU E 3 393 ? 202.639 208.452 245.098 1.00 45.69 338 LEU E CA 1
ATOM 15367 C C . LEU E 3 393 ? 203.534 208.055 246.264 1.00 46.43 338 LEU E C 1
ATOM 15368 O O . LEU E 3 393 ? 203.148 208.226 247.424 1.00 56.89 338 LEU E O 1
ATOM 15373 N N . ALA E 3 394 ? 204.726 207.531 245.982 1.00 46.12 339 ALA E N 1
ATOM 15374 C CA . ALA E 3 394 ? 205.624 207.096 247.042 1.00 45.57 339 ALA E CA 1
ATOM 15375 C C . ALA E 3 394 ? 206.156 208.250 247.876 1.00 49.27 339 ALA E C 1
ATOM 15376 O O . ALA E 3 394 ? 206.764 208.004 248.922 1.00 60.94 339 ALA E O 1
ATOM 15378 N N . LEU E 3 395 ? 205.956 209.493 247.441 1.00 45.94 340 LEU E N 1
ATOM 15379 C CA . LEU E 3 395 ? 206.417 210.631 248.223 1.00 44.13 340 LEU E CA 1
ATOM 15380 C C . LEU E 3 395 ? 205.583 210.846 249.477 1.00 49.46 340 LEU E C 1
ATOM 15381 O O . LEU E 3 395 ? 206.024 211.557 250.384 1.00 56.12 340 LEU E O 1
ATOM 15386 N N . LYS E 3 396 ? 204.395 210.252 249.550 1.00 52.03 341 LYS E N 1
ATOM 15387 C CA . LYS E 3 396 ? 203.524 210.411 250.705 1.00 47.11 341 LYS E CA 1
ATOM 15388 C C . LYS E 3 396 ? 203.852 209.453 251.841 1.00 55.17 341 LYS E C 1
ATOM 15389 O O . LYS E 3 396 ? 203.309 209.613 252.939 1.00 69.25 341 LYS E O 1
ATOM 15395 N N . LEU E 3 397 ? 204.713 208.470 251.609 1.00 55.50 342 LEU E N 1
ATOM 15396 C CA . LEU E 3 397 ? 205.087 207.541 252.661 1.00 54.95 342 LEU E CA 1
ATOM 15397 C C . LEU E 3 397 ? 206.154 208.153 253.561 1.00 64.76 342 LEU E C 1
ATOM 15398 O O . LEU E 3 397 ? 206.815 209.134 253.211 1.00 62.69 342 LEU E O 1
ATOM 15403 N N . ASP E 3 398 ? 206.313 207.561 254.740 1.00 75.19 343 ASP E N 1
ATOM 15404 C CA . ASP E 3 398 ? 207.364 207.944 255.674 1.00 70.90 343 ASP E CA 1
ATOM 15405 C C . ASP E 3 398 ? 208.529 206.981 255.489 1.00 76.41 343 ASP E C 1
ATOM 15406 O O . ASP E 3 398 ? 208.443 205.811 255.873 1.00 81.17 343 ASP E O 1
ATOM 15411 N N . TRP E 3 399 ? 209.612 207.472 254.895 1.00 62.54 344 TRP E N 1
ATOM 15412 C CA . TRP E 3 399 ? 210.770 206.642 254.602 1.00 57.40 344 TRP E CA 1
ATOM 15413 C C . TRP E 3 399 ? 211.824 206.685 255.697 1.00 61.78 344 TRP E C 1
ATOM 15414 O O . TRP E 3 399 ? 212.879 206.064 255.544 1.00 68.62 344 TRP E O 1
ATOM 15425 N N . GLN E 3 400 ? 211.569 207.396 256.790 1.00 66.69 345 GLN E N 1
ATOM 15426 C CA . GLN E 3 400 ? 212.483 207.421 257.921 1.00 69.90 345 GLN E CA 1
ATOM 15427 C C . GLN E 3 400 ? 212.145 206.375 258.972 1.00 77.54 345 GLN E C 1
ATOM 15428 O O . GLN E 3 400 ? 212.806 206.329 260.014 1.00 82.39 345 GLN E O 1
ATOM 15434 N N . ARG E 3 401 ? 211.142 205.539 258.726 1.00 77.01 346 ARG E N 1
ATOM 15435 C CA . ARG E 3 401 ? 210.732 204.495 259.655 1.00 76.58 346 ARG E CA 1
ATOM 15436 C C . ARG E 3 401 ? 211.097 203.141 259.068 1.00 81.05 346 ARG E C 1
ATOM 15437 O O . ARG E 3 401 ? 210.633 202.787 257.979 1.00 86.58 346 ARG E O 1
ATOM 15445 N N . GLN E 3 402 ? 211.918 202.381 259.794 1.00 74.57 347 GLN E N 1
ATOM 15446 C CA . GLN E 3 402 ? 212.268 201.041 259.339 1.00 70.32 347 GLN E CA 1
ATOM 15447 C C . GLN E 3 402 ? 211.032 200.177 259.151 1.00 72.49 347 GLN E C 1
ATOM 15448 O O . GLN E 3 402 ? 211.031 199.270 258.312 1.00 81.82 347 GLN E O 1
ATOM 15454 N N . MET E 3 403 ? 209.976 200.436 259.921 1.00 71.75 348 MET E N 1
ATOM 15455 C CA . MET E 3 403 ? 208.744 199.678 259.750 1.00 71.65 348 MET E CA 1
ATOM 15456 C C . MET E 3 403 ? 208.178 199.870 258.351 1.00 78.76 348 MET E C 1
ATOM 15457 O O . MET E 3 403 ? 207.727 198.911 257.717 1.00 83.25 348 MET E O 1
ATOM 15462 N N . ILE E 3 404 ? 208.191 201.107 257.854 1.00 69.14 349 ILE E N 1
ATOM 15463 C CA . ILE E 3 404 ? 207.698 201.374 256.508 1.00 65.46 349 ILE E CA 1
ATOM 15464 C C . ILE E 3 404 ? 208.653 200.809 255.465 1.00 68.12 349 ILE E C 1
ATOM 15465 O O . ILE E 3 404 ? 208.231 200.179 254.489 1.00 73.92 349 ILE E O 1
ATOM 15470 N N . ARG E 3 405 ? 209.955 201.024 255.655 1.00 54.81 350 ARG E N 1
ATOM 15471 C CA . ARG E 3 405 ? 210.933 200.605 254.660 1.00 43.79 350 ARG E CA 1
ATOM 15472 C C . ARG E 3 405 ? 211.011 199.093 254.510 1.00 52.20 350 ARG E C 1
ATOM 15473 O O . ARG E 3 405 ? 211.411 198.613 253.447 1.00 69.74 350 ARG E O 1
ATOM 15481 N N . LYS E 3 406 ? 210.642 198.334 255.539 1.00 47.04 351 LYS E N 1
ATOM 15482 C CA . LYS E 3 406 ? 210.718 196.880 255.496 1.00 43.33 351 LYS E CA 1
ATOM 15483 C C . LYS E 3 406 ? 209.368 196.220 255.256 1.00 52.13 351 LYS E C 1
ATOM 15484 O O . LYS E 3 406 ? 209.243 195.006 255.442 1.00 63.87 351 LYS E O 1
ATOM 15490 N N . GLN E 3 407 ? 208.356 196.982 254.855 1.00 48.93 352 GLN E N 1
ATOM 15491 C CA . GLN E 3 407 ? 207.079 196.389 254.491 1.00 46.31 352 GLN E CA 1
ATOM 15492 C C . GLN E 3 407 ? 207.235 195.543 253.235 1.00 62.74 352 GLN E C 1
ATOM 15493 O O . GLN E 3 407 ? 207.892 195.957 252.276 1.00 78.68 352 GLN E O 1
ATOM 15499 N N . GLU E 3 408 ? 206.626 194.364 253.236 1.00 48.13 353 GLU E N 1
ATOM 15500 C CA . GLU E 3 408 ? 206.683 193.486 252.077 1.00 50.91 353 GLU E CA 1
ATOM 15501 C C . GLU E 3 408 ? 205.602 193.859 251.072 1.00 54.90 353 GLU E C 1
ATOM 15502 O O . GLU E 3 408 ? 204.444 194.080 251.436 1.00 64.58 353 GLU E O 1
ATOM 15508 N N . VAL E 3 409 ? 205.986 193.923 249.802 1.00 45.24 354 VAL E N 1
ATOM 15509 C CA . VAL E 3 409 ? 205.093 194.367 248.735 1.00 38.35 354 VAL E CA 1
ATOM 15510 C C . VAL E 3 409 ? 204.553 193.161 247.976 1.00 43.64 354 VAL E C 1
ATOM 15511 O O . VAL E 3 409 ? 205.068 192.046 248.134 1.00 58.94 354 VAL E O 1
ATOM 15515 N N . PRO E 3 410 ? 203.526 193.336 247.147 1.00 40.36 355 PRO E N 1
ATOM 15516 C CA . PRO E 3 410 ? 202.905 192.187 246.477 1.00 41.63 355 PRO E CA 1
ATOM 15517 C C . PRO E 3 410 ? 203.556 191.808 245.155 1.00 52.02 355 PRO E C 1
ATOM 15518 O O . PRO E 3 410 ? 202.952 191.081 244.360 1.00 57.89 355 PRO E O 1
ATOM 15522 N N . LEU E 3 411 ? 204.770 192.287 244.898 1.00 56.88 356 LEU E N 1
ATOM 15523 C CA . LEU E 3 411 ? 205.426 191.968 243.641 1.00 46.02 356 LEU E CA 1
ATOM 15524 C C . LEU E 3 411 ? 205.631 190.458 243.522 1.00 49.69 356 LEU E C 1
ATOM 15525 O O . LEU E 3 411 ? 205.814 189.766 244.526 1.00 58.39 356 LEU E O 1
ATOM 15530 N N . PRO E 3 412 ? 205.603 189.923 242.307 1.00 32.83 357 PRO E N 1
ATOM 15531 C CA . PRO E 3 412 ? 205.639 188.471 242.128 1.00 39.82 357 PRO E CA 1
ATOM 15532 C C . PRO E 3 412 ? 207.062 187.930 242.166 1.00 53.33 357 PRO E C 1
ATOM 15533 O O . PRO E 3 412 ? 208.045 188.670 242.201 1.00 59.16 357 PRO E O 1
ATOM 15537 N N . ALA E 3 413 ? 207.152 186.603 242.152 1.00 51.33 358 ALA E N 1
ATOM 15538 C CA . ALA E 3 413 ? 208.427 185.896 242.148 1.00 41.13 358 ALA E CA 1
ATOM 15539 C C . ALA E 3 413 ? 208.722 185.447 240.723 1.00 53.54 358 ALA E C 1
ATOM 15540 O O . ALA E 3 413 ? 208.066 184.539 240.205 1.00 66.61 358 ALA E O 1
ATOM 15542 N N . VAL E 3 414 ? 209.705 186.082 240.093 1.00 42.61 359 VAL E N 1
ATOM 15543 C CA . VAL E 3 414 ? 210.109 185.763 238.730 1.00 37.33 359 VAL E CA 1
ATOM 15544 C C . VAL E 3 414 ? 211.595 185.443 238.740 1.00 43.62 359 VAL E C 1
ATOM 15545 O O . VAL E 3 414 ? 212.395 186.205 239.294 1.00 50.12 359 VAL E O 1
ATOM 15549 N N . GLY E 3 415 ? 211.961 184.324 238.125 1.00 46.80 360 GLY E N 1
ATOM 15550 C CA . GLY E 3 415 ? 213.339 183.884 238.128 1.00 41.72 360 GLY E CA 1
ATOM 15551 C C . GLY E 3 415 ? 213.642 182.996 239.314 1.00 52.97 360 GLY E C 1
ATOM 15552 O O . GLY E 3 415 ? 214.705 183.105 239.930 1.00 67.39 360 GLY E O 1
ATOM 15553 N N . VAL E 3 416 ? 212.705 182.111 239.643 1.00 48.55 361 VAL E N 1
ATOM 15554 C CA . VAL E 3 416 ? 212.873 181.218 240.782 1.00 42.28 361 VAL E CA 1
ATOM 15555 C C . VAL E 3 416 ? 213.935 180.181 240.444 1.00 56.04 361 VAL E C 1
ATOM 15556 O O . VAL E 3 416 ? 213.770 179.382 239.515 1.00 64.53 361 VAL E O 1
ATOM 15560 N N . ALA E 3 417 ? 215.025 180.183 241.203 1.00 55.21 362 ALA E N 1
ATOM 15561 C CA . ALA E 3 417 ? 216.150 179.290 240.964 1.00 47.37 362 ALA E CA 1
ATOM 15562 C C . ALA E 3 417 ? 216.085 178.124 241.941 1.00 50.22 362 ALA E C 1
ATOM 15563 O O . ALA E 3 417 ? 216.058 178.330 243.158 1.00 62.67 362 ALA E O 1
ATOM 15565 N N . VAL E 3 418 ? 216.058 176.905 241.406 1.00 55.08 363 VAL E N 1
ATOM 15566 C CA . VAL E 3 418 ? 216.055 175.692 242.225 1.00 55.28 363 VAL E CA 1
ATOM 15567 C C . VAL E 3 418 ? 217.484 175.159 242.210 1.00 59.20 363 VAL E C 1
ATOM 15568 O O . VAL E 3 418 ? 217.864 174.358 241.359 1.00 75.87 363 VAL E O 1
ATOM 15572 N N . THR E 3 419 ? 218.282 175.602 243.174 1.00 57.79 364 THR E N 1
ATOM 15573 C CA . THR E 3 419 ? 219.681 175.219 243.256 1.00 61.93 364 THR E CA 1
ATOM 15574 C C . THR E 3 419 ? 220.041 174.879 244.694 1.00 67.15 364 THR E C 1
ATOM 15575 O O . THR E 3 419 ? 219.371 175.296 245.641 1.00 72.46 364 THR E O 1
ATOM 15579 N N . GLY E 3 420 ? 221.115 174.113 244.845 1.00 57.71 365 GLY E N 1
ATOM 15580 C CA . GLY E 3 420 ? 221.602 173.761 246.163 1.00 59.08 365 GLY E CA 1
ATOM 15581 C C . GLY E 3 420 ? 220.871 172.621 246.833 1.00 62.36 365 GLY E C 1
ATOM 15582 O O . GLY E 3 420 ? 220.680 172.646 248.054 1.00 73.11 365 GLY E O 1
ATOM 15583 N N . ILE E 3 421 ? 220.452 171.617 246.070 1.00 49.23 366 ILE E N 1
ATOM 15584 C CA . ILE E 3 421 ? 219.814 170.453 246.693 1.00 46.46 366 ILE E CA 1
ATOM 15585 C C . ILE E 3 421 ? 220.821 169.763 247.604 1.00 54.00 366 ILE E C 1
ATOM 15586 O O . ILE E 3 421 ? 221.987 169.575 247.206 1.00 63.18 366 ILE E O 1
ATOM 15591 N N . PRO E 3 422 ? 220.448 169.383 248.827 1.00 54.15 367 PRO E N 1
ATOM 15592 C CA . PRO E 3 422 ? 221.409 168.723 249.722 1.00 59.45 367 PRO E CA 1
ATOM 15593 C C . PRO E 3 422 ? 222.089 167.517 249.093 1.00 67.70 367 PRO E C 1
ATOM 15594 O O . PRO E 3 422 ? 223.319 167.504 248.986 1.00 75.43 367 PRO E O 1
ATOM 15598 N N . ALA E 3 423 ? 221.331 166.506 248.673 1.00 59.13 368 ALA E N 1
ATOM 15599 C CA . ALA E 3 423 ? 221.895 165.399 247.904 1.00 58.69 368 ALA E CA 1
ATOM 15600 C C . ALA E 3 423 ? 223.132 164.825 248.603 1.00 71.32 368 ALA E C 1
ATOM 15601 O O . ALA E 3 423 ? 224.269 164.992 248.163 1.00 81.99 368 ALA E O 1
ATOM 15603 N N . ILE E 3 424 ? 222.872 164.157 249.726 1.00 60.04 369 ILE E N 1
ATOM 15604 C CA . ILE E 3 424 ? 223.895 163.786 250.701 1.00 58.88 369 ILE E CA 1
ATOM 15605 C C . ILE E 3 424 ? 225.171 163.279 250.039 1.00 62.35 369 ILE E C 1
ATOM 15606 O O . ILE E 3 424 ? 226.262 163.410 250.604 1.00 66.92 369 ILE E O 1
ATOM 15611 N N . GLU E 3 425 ? 225.058 162.698 248.844 1.00 68.99 370 GLU E N 1
ATOM 15612 C CA . GLU E 3 425 ? 226.259 162.293 248.125 1.00 63.99 370 GLU E CA 1
ATOM 15613 C C . GLU E 3 425 ? 227.142 163.475 247.753 1.00 61.33 370 GLU E C 1
ATOM 15614 O O . GLU E 3 425 ? 228.306 163.268 247.396 1.00 68.18 370 GLU E O 1
ATOM 15620 N N . ARG E 3 426 ? 226.624 164.700 247.827 1.00 49.04 371 ARG E N 1
ATOM 15621 C CA . ARG E 3 426 ? 227.402 165.865 247.431 1.00 52.68 371 ARG E CA 1
ATOM 15622 C C . ARG E 3 426 ? 228.600 166.104 248.338 1.00 67.70 371 ARG E C 1
ATOM 15623 O O . ARG E 3 426 ? 229.482 166.893 247.983 1.00 73.24 371 ARG E O 1
ATOM 15631 N N . LEU E 3 427 ? 228.658 165.450 249.494 1.00 62.83 372 LEU E N 1
ATOM 15632 C CA . LEU E 3 427 ? 229.705 165.706 250.475 1.00 50.91 372 LEU E CA 1
ATOM 15633 C C . LEU E 3 427 ? 230.916 164.820 250.220 1.00 58.16 372 LEU E C 1
ATOM 15634 O O . LEU E 3 427 ? 230.777 163.615 249.989 1.00 63.13 372 LEU E O 1
ATOM 15639 N N . ARG E 3 428 ? 232.098 165.424 250.266 1.00 64.51 373 ARG E N 1
ATOM 15640 C CA . ARG E 3 428 ? 233.363 164.714 250.189 1.00 60.04 373 ARG E CA 1
ATOM 15641 C C . ARG E 3 428 ? 234.235 165.118 251.369 1.00 73.37 373 ARG E C 1
ATOM 15642 O O . ARG E 3 428 ? 234.123 166.226 251.901 1.00 77.94 373 ARG E O 1
ATOM 15650 N N . PHE E 3 429 ? 235.114 164.208 251.772 1.00 62.12 374 PHE E N 1
ATOM 15651 C CA . PHE E 3 429 ? 235.907 164.374 252.977 1.00 53.73 374 PHE E CA 1
ATOM 15652 C C . PHE E 3 429 ? 237.387 164.464 252.636 1.00 59.98 374 PHE E C 1
ATOM 15653 O O . PHE E 3 429 ? 237.846 163.956 251.610 1.00 67.04 374 PHE E O 1
ATOM 15661 N N . LYS E 3 430 ? 238.129 165.120 253.524 1.00 70.19 375 LYS E N 1
ATOM 15662 C CA . LYS E 3 430 ? 239.548 165.355 253.301 1.00 67.10 375 LYS E CA 1
ATOM 15663 C C . LYS E 3 430 ? 240.284 164.039 253.089 1.00 73.68 375 LYS E C 1
ATOM 15664 O O . LYS E 3 430 ? 240.032 163.051 253.784 1.00 80.91 375 LYS E O 1
ATOM 15670 N N . GLU E 3 431 ? 241.191 164.030 252.121 1.00 85.47 376 GLU E N 1
ATOM 15671 C CA . GLU E 3 431 ? 241.994 162.860 251.807 1.00 84.89 376 GLU E CA 1
ATOM 15672 C C . GLU E 3 431 ? 243.440 163.095 252.221 1.00 86.36 376 GLU E C 1
ATOM 15673 O O . GLU E 3 431 ? 243.959 164.209 252.127 1.00 89.04 376 GLU E O 1
ATOM 15679 N N . VAL E 3 432 ? 244.087 162.027 252.685 1.00 78.01 377 VAL E N 1
ATOM 15680 C CA . VAL E 3 432 ? 245.437 162.140 253.221 1.00 76.87 377 VAL E CA 1
ATOM 15681 C C . VAL E 3 432 ? 246.365 162.704 252.154 1.00 79.90 377 VAL E C 1
ATOM 15682 O O . VAL E 3 432 ? 246.393 162.226 251.013 1.00 83.03 377 VAL E O 1
ATOM 15686 N N . ASP E 3 433 ? 247.125 163.726 252.520 1.00 91.75 378 ASP E N 1
ATOM 15687 C CA . ASP E 3 433 ? 248.099 164.351 251.631 1.00 91.71 378 ASP E CA 1
ATOM 15688 C C . ASP E 3 433 ? 248.912 165.338 252.462 1.00 93.49 378 ASP E C 1
ATOM 15689 O O . ASP E 3 433 ? 248.751 165.422 253.685 1.00 96.39 378 ASP E O 1
ATOM 15694 N N . ASP E 3 434 ? 249.788 166.092 251.795 1.00 98.99 379 ASP E N 1
ATOM 15695 C CA . ASP E 3 434 ? 250.650 167.027 252.510 1.00 102.23 379 ASP E CA 1
ATOM 15696 C C . ASP E 3 434 ? 249.836 168.096 253.227 1.00 103.68 379 ASP E C 1
ATOM 15697 O O . ASP E 3 434 ? 250.167 168.489 254.352 1.00 103.07 379 ASP E O 1
ATOM 15702 N N . GLU E 3 435 ? 248.774 168.589 252.587 1.00 97.83 380 GLU E N 1
ATOM 15703 C CA . GLU E 3 435 ? 247.947 169.611 253.219 1.00 95.80 380 GLU E CA 1
ATOM 15704 C C . GLU E 3 435 ? 247.317 169.090 254.503 1.00 96.59 380 GLU E C 1
ATOM 15705 O O . GLU E 3 435 ? 247.253 169.809 255.506 1.00 102.64 380 GLU E O 1
ATOM 15711 N N . ALA E 3 436 ? 246.838 167.845 254.491 1.00 74.30 381 ALA E N 1
ATOM 15712 C CA . ALA E 3 436 ? 246.268 167.270 255.705 1.00 68.08 381 ALA E CA 1
ATOM 15713 C C . ALA E 3 436 ? 247.316 167.158 256.803 1.00 79.33 381 ALA E C 1
ATOM 15714 O O . ALA E 3 436 ? 247.034 167.441 257.973 1.00 88.54 381 ALA E O 1
ATOM 15716 N N . GLU E 3 437 ? 248.533 166.742 256.449 1.00 84.65 382 GLU E N 1
ATOM 15717 C CA . GLU E 3 437 ? 249.601 166.653 257.438 1.00 82.41 382 GLU E CA 1
ATOM 15718 C C . GLU E 3 437 ? 249.896 168.018 258.043 1.00 83.14 382 GLU E C 1
ATOM 15719 O O . GLU E 3 437 ? 250.050 168.153 259.262 1.00 85.78 382 GLU E O 1
ATOM 15725 N N . GLN E 3 438 ? 249.982 169.045 257.198 1.00 72.38 383 GLN E N 1
ATOM 15726 C CA . GLN E 3 438 ? 250.266 170.385 257.695 1.00 71.82 383 GLN E CA 1
ATOM 15727 C C . GLN E 3 438 ? 249.141 170.892 258.587 1.00 70.97 383 GLN E C 1
ATOM 15728 O O . GLN E 3 438 ? 249.394 171.527 259.616 1.00 81.87 383 GLN E O 1
ATOM 15734 N N . THR E 3 439 ? 247.890 170.625 258.207 1.00 62.18 384 THR E N 1
ATOM 15735 C CA . THR E 3 439 ? 246.765 171.031 259.041 1.00 59.03 384 THR E CA 1
ATOM 15736 C C . THR E 3 439 ? 246.805 170.334 260.392 1.00 64.31 384 THR E C 1
ATOM 15737 O O . THR E 3 439 ? 246.561 170.960 261.430 1.00 74.59 384 THR E O 1
ATOM 15741 N N . LEU E 3 440 ? 247.109 169.037 260.402 1.00 62.62 385 LEU E N 1
ATOM 15742 C CA . LEU E 3 440 ? 247.200 168.315 261.664 1.00 60.84 385 LEU E CA 1
ATOM 15743 C C . LEU E 3 440 ? 248.317 168.874 262.535 1.00 71.26 385 LEU E C 1
ATOM 15744 O O . LEU E 3 440 ? 248.146 169.041 263.749 1.00 73.37 385 LEU E O 1
ATOM 15749 N N . ASP E 3 441 ? 249.470 169.166 261.932 1.00 72.40 386 ASP E N 1
ATOM 15750 C CA . ASP E 3 441 ? 250.576 169.728 262.698 1.00 66.68 386 ASP E CA 1
ATOM 15751 C C . ASP E 3 441 ? 250.206 171.083 263.281 1.00 69.94 386 ASP E C 1
ATOM 15752 O O . ASP E 3 441 ? 250.510 171.371 264.443 1.00 79.70 386 ASP E O 1
ATOM 15757 N N . LEU E 3 442 ? 249.550 171.932 262.488 1.00 61.03 387 LEU E N 1
ATOM 15758 C CA . LEU E 3 442 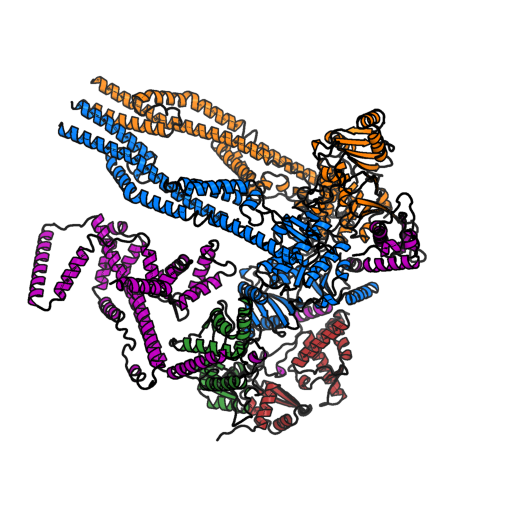? 249.132 173.234 262.994 1.00 52.90 387 LEU E CA 1
ATOM 15759 C C . LEU E 3 442 ? 248.141 173.084 264.138 1.00 57.97 387 LEU E C 1
ATOM 15760 O O . LEU E 3 442 ? 248.228 173.800 265.142 1.00 71.50 387 LEU E O 1
ATOM 15765 N N . SER E 3 443 ? 247.188 172.162 264.005 1.00 59.21 388 SER E N 1
ATOM 15766 C CA . SER E 3 443 ? 246.211 171.960 265.067 1.00 61.36 388 SER E CA 1
ATOM 15767 C C . SER E 3 443 ? 246.877 171.477 266.346 1.00 65.03 388 SER E C 1
ATOM 15768 O O . SER E 3 443 ? 246.518 171.917 267.444 1.00 66.85 388 SER E O 1
ATOM 15771 N N . ASN E 3 444 ? 247.846 170.567 266.229 1.00 67.34 389 ASN E N 1
ATOM 15772 C CA . ASN E 3 444 ? 248.484 170.024 267.423 1.00 64.16 389 ASN E CA 1
ATOM 15773 C C . ASN E 3 444 ? 249.398 171.046 268.087 1.00 62.59 389 ASN E C 1
ATOM 15774 O O . ASN E 3 444 ? 249.371 171.205 269.312 1.00 68.26 389 ASN E O 1
ATOM 15779 N N . HIS E 3 445 ? 250.211 171.750 267.302 1.00 57.71 390 HIS E N 1
ATOM 15780 C CA . HIS E 3 445 ? 251.236 172.613 267.873 1.00 58.07 390 HIS E CA 1
ATOM 15781 C C . HIS E 3 445 ? 250.713 173.976 268.299 1.00 68.45 390 HIS E C 1
ATOM 15782 O O . HIS E 3 445 ? 251.409 174.680 269.037 1.00 77.10 390 HIS E O 1
ATOM 15789 N N . ALA E 3 446 ? 249.524 174.372 267.859 1.00 68.69 391 ALA E N 1
ATOM 15790 C CA . ALA E 3 446 ? 248.930 175.601 268.362 1.00 61.28 391 ALA E CA 1
ATOM 15791 C C . ALA E 3 446 ? 248.498 175.394 269.806 1.00 72.17 391 ALA E C 1
ATOM 15792 O O . ALA E 3 446 ? 247.827 174.408 270.126 1.00 82.00 391 ALA E O 1
ATOM 15794 N N . ALA E 3 447 ? 248.885 176.320 270.680 1.00 65.56 392 ALA E N 1
ATOM 15795 C CA . ALA E 3 447 ? 248.656 176.174 272.115 1.00 63.80 392 ALA E CA 1
ATOM 15796 C C . ALA E 3 447 ? 249.548 175.092 272.716 1.00 67.61 392 ALA E C 1
ATOM 15797 O O . ALA E 3 447 ? 249.203 174.476 273.726 1.00 73.53 392 ALA E O 1
ATOM 15799 N N . ASP E 3 448 ? 250.698 174.846 272.089 1.00 73.30 393 ASP E N 1
ATOM 15800 C CA . ASP E 3 448 ? 251.711 173.936 272.620 1.00 67.93 393 ASP E CA 1
ATOM 15801 C C . ASP E 3 448 ? 252.934 174.773 272.981 1.00 70.22 393 ASP E C 1
ATOM 15802 O O . ASP E 3 448 ? 253.860 174.953 272.192 1.00 76.61 393 ASP E O 1
ATOM 15807 N N . LEU E 3 449 ? 252.929 175.284 274.207 1.00 59.03 394 LEU E N 1
ATOM 15808 C CA . LEU E 3 449 ? 253.923 176.243 274.661 1.00 62.25 394 LEU E CA 1
ATOM 15809 C C . LEU E 3 449 ? 255.117 175.590 275.345 1.00 70.12 394 LEU E C 1
ATOM 15810 O O . LEU E 3 449 ? 255.982 176.301 275.863 1.00 76.10 394 LEU E O 1
ATOM 15815 N N . THR E 3 450 ? 255.186 174.258 275.359 1.00 75.42 395 THR E N 1
ATOM 15816 C CA . THR E 3 450 ? 256.272 173.588 276.066 1.00 72.45 395 THR E CA 1
ATOM 15817 C C . THR E 3 450 ? 257.630 173.995 275.509 1.00 73.21 395 THR E C 1
ATOM 15818 O O . THR E 3 450 ? 258.556 174.294 276.271 1.00 80.94 395 THR E O 1
ATOM 15822 N N . GLN E 3 451 ? 257.768 174.017 274.186 1.00 72.23 396 GLN E N 1
ATOM 15823 C CA . GLN E 3 451 ? 259.037 174.375 273.569 1.00 72.69 396 GLN E CA 1
ATOM 15824 C C . GLN E 3 451 ? 259.339 175.865 273.653 1.00 74.39 396 GLN E C 1
ATOM 15825 O O . GLN E 3 451 ? 260.465 176.269 273.348 1.00 77.39 396 GLN E O 1
ATOM 15831 N N . ILE E 3 452 ? 258.377 176.688 274.073 1.00 65.44 397 ILE E N 1
ATOM 15832 C CA . ILE E 3 452 ? 258.619 178.122 274.113 1.00 65.20 397 ILE E CA 1
ATOM 15833 C C . ILE E 3 452 ? 259.781 178.426 275.055 1.00 73.09 397 ILE E C 1
ATOM 15834 O O . ILE E 3 452 ? 260.157 177.619 275.914 1.00 76.31 397 ILE E O 1
ATOM 15839 N N . GLY E 3 453 ? 260.356 179.612 274.883 1.00 84.28 398 GLY E N 1
ATOM 15840 C CA . GLY E 3 453 ? 261.548 179.959 275.633 1.00 87.11 398 GLY E CA 1
ATOM 15841 C C . GLY E 3 453 ? 261.281 180.051 277.123 1.00 85.38 398 GLY E C 1
ATOM 15842 O O . GLY E 3 453 ? 260.158 180.295 277.567 1.00 85.57 398 GLY E O 1
ATOM 15843 N N . ASP E 3 454 ? 262.340 179.839 277.904 1.00 83.64 399 ASP E N 1
ATOM 15844 C CA . ASP E 3 454 ? 262.222 179.958 279.353 1.00 83.58 399 ASP E CA 1
ATOM 15845 C C . ASP E 3 454 ? 262.098 181.414 279.778 1.00 83.61 399 ASP E C 1
ATOM 15846 O O . ASP E 3 454 ? 261.307 181.741 280.670 1.00 83.84 399 ASP E O 1
ATOM 15851 N N . ASP E 3 455 ? 262.868 182.304 279.148 1.00 83.03 400 ASP E N 1
ATOM 15852 C CA . ASP E 3 455 ? 262.797 183.715 279.505 1.00 87.21 400 ASP E CA 1
ATOM 15853 C C . ASP E 3 455 ? 261.405 184.279 279.274 1.00 89.33 400 ASP E C 1
ATOM 15854 O O . ASP E 3 455 ? 260.986 185.201 279.981 1.00 94.64 400 ASP E O 1
ATOM 15859 N N . PHE E 3 456 ? 260.670 183.740 278.301 1.00 73.61 401 PHE E N 1
ATOM 15860 C CA . PHE E 3 456 ? 259.285 184.157 278.116 1.00 68.64 401 PHE E CA 1
ATOM 15861 C C . PHE E 3 456 ? 258.475 183.899 279.377 1.00 70.79 401 PHE E C 1
ATOM 15862 O O . PHE E 3 456 ? 257.783 184.790 279.881 1.00 76.34 401 PHE E O 1
ATOM 15870 N N . TRP E 3 457 ? 258.561 182.680 279.912 1.00 69.74 402 TRP E N 1
ATOM 15871 C CA . TRP E 3 457 ? 257.840 182.362 281.139 1.00 65.80 402 TRP E CA 1
ATOM 15872 C C . TRP E 3 457 ? 258.335 183.205 282.305 1.00 70.55 402 TRP E C 1
ATOM 15873 O O . TRP E 3 457 ? 257.537 183.671 283.125 1.00 73.10 402 TRP E O 1
ATOM 15884 N N . ASP E 3 458 ? 259.650 183.407 282.401 1.00 84.74 403 ASP E N 1
ATOM 15885 C CA . ASP E 3 458 ? 260.186 184.199 283.503 1.00 83.02 403 ASP E CA 1
ATOM 15886 C C . ASP E 3 458 ? 259.648 185.623 283.473 1.00 81.89 403 ASP E C 1
ATOM 15887 O O . ASP E 3 458 ? 259.269 186.172 284.513 1.00 89.76 403 ASP E O 1
ATOM 15892 N N . ALA E 3 459 ? 259.603 186.237 282.292 1.00 73.74 404 ALA E N 1
ATOM 15893 C CA . ALA E 3 459 ? 259.027 187.568 282.168 1.00 73.92 404 ALA E CA 1
ATOM 15894 C C . ALA E 3 459 ? 257.517 187.564 282.344 1.00 73.88 404 ALA E C 1
ATOM 15895 O O . ALA E 3 459 ? 256.948 188.594 282.721 1.00 77.46 404 ALA E O 1
ATOM 15897 N N . PHE E 3 460 ? 256.858 186.434 282.082 1.00 82.94 405 PHE E N 1
ATOM 15898 C CA . PHE E 3 460 ? 255.413 186.362 282.265 1.00 82.71 405 PHE E CA 1
ATOM 15899 C C . PHE E 3 460 ? 255.031 186.667 283.706 1.00 81.39 405 PHE E C 1
ATOM 15900 O O . PHE E 3 460 ? 254.118 187.458 283.965 1.00 90.50 405 PHE E O 1
ATOM 15908 N N . ASN E 3 461 ? 255.717 186.046 284.658 1.00 85.36 406 ASN E N 1
ATOM 15909 C CA . ASN E 3 461 ? 255.460 186.295 286.066 1.00 91.33 406 ASN E CA 1
ATOM 15910 C C . ASN E 3 461 ? 256.471 187.294 286.610 1.00 92.80 406 ASN E C 1
ATOM 15911 O O . ASN E 3 461 ? 257.684 187.110 286.478 1.00 95.86 406 ASN E O 1
ATOM 15916 N N . GLY E 3 462 ? 255.959 188.361 287.211 1.00 100.73 407 GLY E N 1
ATOM 15917 C CA . GLY E 3 462 ? 256.804 189.395 287.772 1.00 99.72 407 GLY E CA 1
ATOM 15918 C C . GLY E 3 462 ? 256.075 190.073 288.907 1.00 106.35 407 GLY E C 1
ATOM 15919 O O . GLY E 3 462 ? 254.903 189.801 289.175 1.00 110.66 407 GLY E O 1
ATOM 15920 N N . LEU E 3 463 ? 256.784 190.974 289.576 1.00 112.31 408 LEU E N 1
ATOM 15921 C CA . LEU E 3 463 ? 256.228 191.651 290.743 1.00 109.92 408 LEU E CA 1
ATOM 15922 C C . LEU E 3 463 ? 255.110 192.576 290.293 1.00 113.19 408 LEU E C 1
ATOM 15923 O O . LEU E 3 463 ? 255.356 193.656 289.753 1.00 115.41 408 LEU E O 1
ATOM 15928 N N . ASP E 3 464 ? 253.870 192.152 290.511 1.00 124.43 409 ASP E N 1
ATOM 15929 C CA . ASP E 3 464 ? 252.710 193.004 290.269 1.00 123.51 409 ASP E CA 1
ATOM 15930 C C . ASP E 3 464 ? 252.613 193.987 291.426 1.00 122.98 409 ASP E C 1
ATOM 15931 O O . ASP E 3 464 ? 252.025 193.688 292.467 1.00 124.45 409 ASP E O 1
ATOM 15936 N N . ARG E 3 465 ? 253.198 195.172 291.248 1.00 117.95 410 ARG E N 1
ATOM 15937 C CA . ARG E 3 465 ? 253.242 196.140 292.335 1.00 117.85 410 ARG E CA 1
ATOM 15938 C C . ARG E 3 465 ? 251.854 196.605 292.749 1.00 121.59 410 ARG E C 1
ATOM 15939 O O . ARG E 3 465 ? 251.707 197.180 293.831 1.00 119.83 410 ARG E O 1
ATOM 15947 N N . GLU E 3 466 ? 250.836 196.370 291.921 1.00 130.84 411 GLU E N 1
ATOM 15948 C CA . GLU E 3 466 ? 249.477 196.735 292.304 1.00 129.66 411 GLU E CA 1
ATOM 15949 C C . GLU E 3 466 ? 249.034 195.969 293.546 1.00 130.08 411 GLU E C 1
ATOM 15950 O O . GLU E 3 466 ? 248.582 196.565 294.530 1.00 127.90 411 GLU E O 1
ATOM 15956 N N . VAL E 3 467 ? 249.165 194.642 293.520 1.00 120.84 412 VAL E N 1
ATOM 15957 C CA . VAL E 3 467 ? 248.773 193.836 294.671 1.00 119.81 412 VAL E CA 1
ATOM 15958 C C . VAL E 3 467 ? 249.670 194.135 295.864 1.00 118.10 412 VAL E C 1
ATOM 15959 O O . VAL E 3 467 ? 249.203 194.205 297.008 1.00 120.35 412 VAL E O 1
ATOM 15963 N N . LEU E 3 468 ? 250.973 194.288 295.621 1.00 109.24 413 LEU E N 1
ATOM 15964 C CA . LEU E 3 468 ? 251.898 194.583 296.708 1.00 110.37 413 LEU E CA 1
ATOM 15965 C C . LEU E 3 468 ? 251.554 195.906 297.377 1.00 113.43 413 LEU E C 1
ATOM 15966 O O . LEU E 3 468 ? 251.744 196.065 298.587 1.00 115.32 413 LEU E O 1
ATOM 15971 N N . ILE E 3 469 ? 251.038 196.864 296.607 1.00 117.95 414 ILE E N 1
ATOM 15972 C CA . ILE E 3 469 ? 250.661 198.155 297.175 1.00 118.07 414 ILE E CA 1
ATOM 15973 C C . ILE E 3 469 ? 249.627 197.956 298.275 1.00 120.53 414 ILE E C 1
ATOM 15974 O O . ILE E 3 469 ? 249.802 198.405 299.416 1.00 119.20 414 ILE E O 1
ATOM 15979 N N . GLN E 3 470 ? 248.548 197.244 297.950 1.00 123.47 415 GLN E N 1
ATOM 15980 C CA . GLN E 3 470 ? 247.485 197.015 298.918 1.00 120.44 415 GLN E CA 1
ATOM 15981 C C . GLN E 3 470 ? 247.943 196.110 300.051 1.00 119.76 415 GLN E C 1
ATOM 15982 O O . GLN E 3 470 ? 247.546 196.317 301.201 1.00 119.76 415 GLN E O 1
ATOM 15988 N N . GLN E 3 471 ? 248.770 195.105 299.756 1.00 114.38 416 GLN E N 1
ATOM 15989 C CA . GLN E 3 471 ? 249.251 194.231 300.820 1.00 111.74 416 GLN E CA 1
ATOM 15990 C C . GLN E 3 471 ? 250.080 195.009 301.832 1.00 112.04 416 GLN E C 1
ATOM 15991 O O . GLN E 3 471 ? 249.904 194.852 303.046 1.00 116.57 416 GLN E O 1
ATOM 15997 N N . THR E 3 472 ? 250.983 195.864 301.351 1.00 113.09 417 THR E N 1
ATOM 15998 C CA . THR E 3 472 ? 251.776 196.689 302.253 1.00 114.78 417 THR E CA 1
ATOM 15999 C C . THR E 3 472 ? 250.895 197.653 303.033 1.00 117.73 417 THR E C 1
ATOM 16000 O O . THR E 3 472 ? 251.097 197.853 304.238 1.00 118.43 417 THR E O 1
ATOM 16004 N N . LEU E 3 473 ? 249.917 198.269 302.364 1.00 117.11 418 LEU E N 1
ATOM 16005 C CA . LEU E 3 473 ? 249.021 199.182 303.066 1.00 116.87 418 LEU E CA 1
ATOM 16006 C C . LEU E 3 473 ? 248.283 198.464 304.188 1.00 117.85 418 LEU E C 1
ATOM 16007 O O . LEU E 3 473 ? 248.180 198.979 305.308 1.00 114.87 418 LEU E O 1
ATOM 16012 N N . GLN E 3 474 ? 247.772 197.266 303.906 1.00 116.57 419 GLN E N 1
ATOM 16013 C CA . GLN E 3 474 ? 247.080 196.488 304.925 1.00 116.28 419 GLN E CA 1
ATOM 16014 C C . GLN E 3 474 ? 248.020 196.102 306.059 1.00 114.73 419 GLN E C 1
ATOM 16015 O O . GLN E 3 474 ? 247.623 196.096 307.230 1.00 116.16 419 GLN E O 1
ATOM 16021 N N . LEU E 3 475 ? 249.270 195.764 305.735 1.00 114.60 420 LEU E N 1
ATOM 16022 C CA . LEU E 3 475 ? 250.227 195.422 306.781 1.00 114.42 420 LEU E CA 1
ATOM 16023 C C . LEU E 3 475 ? 250.480 196.609 307.704 1.00 116.99 420 LEU E C 1
ATOM 16024 O O . LEU E 3 475 ? 250.500 196.458 308.932 1.00 117.38 420 LEU E O 1
ATOM 16029 N N . LEU E 3 476 ? 250.673 197.801 307.132 1.00 121.34 421 LEU E N 1
ATOM 16030 C CA . LEU E 3 476 ? 250.856 198.978 307.977 1.00 121.88 421 LEU E CA 1
ATOM 16031 C C . LEU E 3 476 ? 249.604 199.281 308.789 1.00 124.09 421 LEU E C 1
ATOM 16032 O O . LEU E 3 476 ? 249.706 199.696 309.949 1.00 124.94 421 LEU E O 1
ATOM 16037 N N . ALA E 3 477 ? 248.421 199.089 308.202 1.00 121.65 422 ALA E N 1
ATOM 16038 C CA . ALA E 3 477 ? 247.190 199.295 308.957 1.00 122.61 422 ALA E CA 1
ATOM 16039 C C . ALA E 3 477 ? 247.114 198.349 310.147 1.00 123.40 422 ALA E C 1
ATOM 16040 O O . ALA E 3 477 ? 246.737 198.755 311.253 1.00 120.82 422 ALA E O 1
ATOM 16042 N N . LYS E 3 478 ? 247.470 197.081 309.941 1.00 122.04 423 LYS E N 1
ATOM 16043 C CA . LYS E 3 478 ? 247.471 196.126 311.044 1.00 117.98 423 LYS E CA 1
ATOM 16044 C C . LYS E 3 478 ? 248.474 196.523 312.119 1.00 117.82 423 LYS E C 1
ATOM 16045 O O . LYS E 3 478 ? 248.148 196.516 313.311 1.00 118.01 423 LYS E O 1
ATOM 16051 N N . GLU E 3 479 ? 249.699 196.873 311.721 1.00 126.05 424 GLU E N 1
ATOM 16052 C CA . GLU E 3 479 ? 250.698 197.277 312.705 1.00 125.49 424 GLU E CA 1
ATOM 16053 C C . GLU E 3 479 ? 250.418 198.674 313.246 1.00 125.44 424 GLU E C 1
ATOM 16054 O O . GLU E 3 479 ? 250.521 198.911 314.454 1.00 125.34 424 GLU E O 1
ATOM 16060 N N . ASN E 3 480 ? 250.064 199.611 312.366 1.00 124.83 425 ASN E N 1
ATOM 16061 C CA . ASN E 3 480 ? 249.795 200.993 312.763 1.00 124.85 425 ASN E CA 1
ATOM 16062 C C . ASN E 3 480 ? 250.944 201.562 313.591 1.00 125.02 425 ASN E C 1
ATOM 16063 O O . ASN E 3 480 ? 250.739 202.264 314.583 1.00 123.55 425 ASN E O 1
ATOM 16068 N N . ARG E 3 481 ? 252.165 201.253 313.179 1.00 127.28 426 ARG E N 1
ATOM 16069 C CA . ARG E 3 481 ? 253.371 201.695 313.858 1.00 126.74 426 ARG E CA 1
ATOM 16070 C C . ARG E 3 481 ? 254.433 202.017 312.820 1.00 130.76 426 ARG E C 1
ATOM 16071 O O . ARG E 3 481 ? 254.374 201.522 311.689 1.00 131.39 426 ARG E O 1
ATOM 16079 N N . PRO E 3 482 ? 255.417 202.847 313.172 1.00 127.12 427 PRO E N 1
ATOM 16080 C CA . PRO E 3 482 ? 256.514 203.125 312.234 1.00 123.85 427 PRO E CA 1
ATOM 16081 C C . PRO E 3 482 ? 257.351 201.883 311.976 1.00 124.66 427 PRO E C 1
ATOM 16082 O O . PRO E 3 482 ? 258.021 201.379 312.882 1.00 124.47 427 PRO E O 1
ATOM 16086 N N . VAL E 3 483 ? 257.325 201.385 310.743 1.00 120.81 428 VAL E N 1
ATOM 16087 C CA . VAL E 3 483 ? 257.972 200.131 310.380 1.00 119.34 428 VAL E CA 1
ATOM 16088 C C . VAL E 3 483 ? 259.146 200.424 309.458 1.00 120.12 428 VAL E C 1
ATOM 16089 O O . VAL E 3 483 ? 259.027 201.211 308.511 1.00 119.33 428 VAL E O 1
ATOM 16093 N N . GLY E 3 484 ? 260.283 199.792 309.741 1.00 112.44 429 GLY E N 1
ATOM 16094 C CA . GLY E 3 484 ? 261.442 199.891 308.883 1.00 112.14 429 GLY E CA 1
ATOM 16095 C C . GLY E 3 484 ? 261.380 198.920 307.719 1.00 113.88 429 GLY E C 1
ATOM 16096 O O . GLY E 3 484 ? 260.463 198.110 307.583 1.00 114.24 429 GLY E O 1
ATOM 16097 N N . LEU E 3 485 ? 262.393 199.013 306.855 1.00 103.00 430 LEU E N 1
ATOM 16098 C CA . LEU E 3 485 ? 262.436 198.145 305.683 1.00 103.12 430 LEU E CA 1
ATOM 16099 C C . LEU E 3 485 ? 262.740 196.702 306.069 1.00 105.75 430 LEU E C 1
ATOM 16100 O O . LEU E 3 485 ? 262.131 195.771 305.531 1.00 107.62 430 LEU E O 1
ATOM 16105 N N . ALA E 3 486 ? 263.681 196.494 306.992 1.00 111.76 431 ALA E N 1
ATOM 16106 C CA . ALA E 3 486 ? 264.006 195.135 307.411 1.00 111.90 431 ALA E CA 1
ATOM 16107 C C . ALA E 3 486 ? 262.812 194.462 308.075 1.00 111.97 431 ALA E C 1
ATOM 16108 O O . ALA E 3 486 ? 262.519 193.290 307.808 1.00 109.19 431 ALA E O 1
ATOM 16110 N N . GLU E 3 487 ? 262.110 195.189 308.948 1.00 116.28 432 GLU E N 1
ATOM 16111 C CA . GLU E 3 487 ? 260.926 194.628 309.587 1.00 114.16 432 GLU E CA 1
ATOM 16112 C C . GLU E 3 487 ? 259.852 194.308 308.558 1.00 114.86 432 GLU E C 1
ATOM 16113 O O . GLU E 3 487 ? 259.188 193.269 308.645 1.00 117.13 432 GLU E O 1
ATOM 16119 N N . LEU E 3 488 ? 259.663 195.192 307.578 1.00 107.96 433 LEU E N 1
ATOM 16120 C CA . LEU E 3 488 ? 258.686 194.924 306.529 1.00 108.56 433 LEU E CA 1
ATOM 16121 C C . LEU E 3 488 ? 259.054 193.669 305.749 1.00 107.99 433 LEU E C 1
ATOM 16122 O O . LEU E 3 488 ? 258.187 192.844 305.439 1.00 107.22 433 LEU E O 1
ATOM 16127 N N . ALA E 3 489 ? 260.339 193.506 305.427 1.00 109.55 434 ALA E N 1
ATOM 16128 C CA . ALA E 3 489 ? 260.775 192.307 304.719 1.00 109.15 434 ALA E CA 1
ATOM 16129 C C . ALA E 3 489 ? 260.529 191.059 305.554 1.00 113.75 434 ALA E C 1
ATOM 16130 O O . ALA E 3 489 ? 260.101 190.025 305.028 1.00 113.91 434 ALA E O 1
ATOM 16132 N N . GLU E 3 490 ? 260.801 191.131 306.858 1.00 121.54 435 GLU E N 1
ATOM 16133 C CA . GLU E 3 490 ? 260.533 189.987 307.724 1.00 121.05 435 GLU E CA 1
ATOM 16134 C C . GLU E 3 490 ? 259.051 189.639 307.723 1.00 120.32 435 GLU E C 1
ATOM 16135 O O . GLU E 3 490 ? 258.670 188.489 307.477 1.00 121.03 435 GLU E O 1
ATOM 16141 N N . LEU E 3 491 ? 258.196 190.627 307.991 1.00 114.11 436 LEU E N 1
ATOM 16142 C CA . LEU E 3 491 ? 256.760 190.373 308.025 1.00 114.55 436 LEU E CA 1
ATOM 16143 C C . LEU E 3 491 ? 256.234 189.976 306.652 1.00 115.01 436 LEU E C 1
ATOM 16144 O O . LEU E 3 491 ? 255.427 189.047 306.535 1.00 112.39 436 LEU E O 1
ATOM 16149 N N . LEU E 3 492 ? 256.678 190.665 305.606 1.00 114.90 437 LEU E N 1
ATOM 16150 C CA . LEU E 3 492 ? 256.257 190.366 304.243 1.00 112.89 437 LEU E CA 1
ATOM 16151 C C . LEU E 3 492 ? 257.418 189.742 303.485 1.00 113.08 437 LEU E C 1
ATOM 16152 O O . LEU E 3 492 ? 258.395 190.443 303.178 1.00 113.44 437 LEU E O 1
ATOM 16157 N N . PRO E 3 493 ? 257.366 188.456 303.154 1.00 114.44 438 PRO E N 1
ATOM 16158 C CA . PRO E 3 493 ? 258.502 187.813 302.498 1.00 113.18 438 PRO E CA 1
ATOM 16159 C C . PRO E 3 493 ? 258.554 188.179 301.028 1.00 115.00 438 PRO E C 1
ATOM 16160 O O . PRO E 3 493 ? 257.744 187.689 300.226 1.00 114.67 438 PRO E O 1
ATOM 16164 N N . PRO E 3 494 ? 259.495 189.035 300.631 1.00 104.14 439 PRO E N 1
ATOM 16165 C CA . PRO E 3 494 ? 259.562 189.454 299.226 1.00 96.70 439 PRO E CA 1
ATOM 16166 C C . PRO E 3 494 ? 260.013 188.305 298.338 1.00 95.14 439 PRO E C 1
ATOM 16167 O O . PRO E 3 494 ? 261.015 187.643 298.613 1.00 98.92 439 PRO E O 1
ATOM 16171 N N . ALA E 3 495 ? 259.261 188.074 297.267 1.00 106.12 440 ALA E N 1
ATOM 16172 C CA . ALA E 3 495 ? 259.595 187.046 296.293 1.00 111.33 440 ALA E CA 1
ATOM 16173 C C . ALA E 3 495 ? 260.455 187.573 295.154 1.00 111.98 440 ALA E C 1
ATOM 16174 O O . ALA E 3 495 ? 260.759 186.817 294.226 1.00 112.70 440 ALA E O 1
ATOM 16176 N N . HIS E 3 496 ? 260.850 188.847 295.198 1.00 106.96 441 HIS E N 1
ATOM 16177 C CA . HIS E 3 496 ? 261.649 189.421 294.125 1.00 104.38 441 HIS E CA 1
ATOM 16178 C C . HIS E 3 496 ? 262.794 190.287 294.639 1.00 108.68 441 HIS E C 1
ATOM 16179 O O . HIS E 3 496 ? 263.462 190.944 293.831 1.00 112.24 441 HIS E O 1
ATOM 16186 N N . ASP E 3 497 ? 263.042 190.311 295.947 1.00 107.72 442 ASP E N 1
ATOM 16187 C CA . ASP E 3 497 ? 264.203 190.983 296.536 1.00 106.94 442 ASP E CA 1
ATOM 16188 C C . ASP E 3 497 ? 264.122 192.472 296.222 1.00 106.16 442 ASP E C 1
ATOM 16189 O O . ASP E 3 497 ? 263.094 193.094 296.541 1.00 105.57 442 ASP E O 1
ATOM 16194 N N . LEU E 3 498 ? 265.142 193.080 295.610 1.00 98.97 443 LEU E N 1
ATOM 16195 C CA . LEU E 3 498 ? 265.185 194.532 295.483 1.00 98.50 443 LEU E CA 1
ATOM 16196 C C . LEU E 3 498 ? 263.979 195.088 294.744 1.00 98.42 443 LEU E C 1
ATOM 16197 O O . LEU E 3 498 ? 263.588 196.232 294.998 1.00 102.02 443 LEU E O 1
ATOM 16202 N N . GLU E 3 499 ? 263.375 194.307 293.846 1.00 102.57 444 GLU E N 1
ATOM 16203 C CA . GLU E 3 499 ? 262.176 194.776 293.162 1.00 101.49 444 GLU E CA 1
ATOM 16204 C C . GLU E 3 499 ? 261.143 195.273 294.162 1.00 107.37 444 GLU E C 1
ATOM 16205 O O . GLU E 3 499 ? 260.544 196.337 293.971 1.00 110.99 444 GLU E O 1
ATOM 16211 N N . THR E 3 500 ? 260.926 194.519 295.240 1.00 99.90 445 THR E N 1
ATOM 16212 C CA . THR E 3 500 ? 260.033 194.985 296.294 1.00 95.86 445 THR E CA 1
ATOM 16213 C C . THR E 3 500 ? 260.607 196.204 297.003 1.00 93.68 445 THR E C 1
ATOM 16214 O O . THR E 3 500 ? 259.902 197.199 297.205 1.00 102.23 445 THR E O 1
ATOM 16218 N N . PHE E 3 501 ? 261.889 196.154 297.371 1.00 78.94 446 PHE E N 1
ATOM 16219 C CA . PHE E 3 501 ? 262.452 197.212 298.201 1.00 78.02 446 PHE E CA 1
ATOM 16220 C C . PHE E 3 501 ? 262.306 198.575 297.547 1.00 81.25 446 PHE E C 1
ATOM 16221 O O . PHE E 3 501 ? 261.859 199.526 298.197 1.00 89.67 446 PHE E O 1
ATOM 16229 N N . ALA E 3 502 ? 262.651 198.687 296.264 1.00 79.30 447 ALA E N 1
ATOM 16230 C CA . ALA E 3 502 ? 262.454 199.952 295.568 1.00 78.24 447 ALA E CA 1
ATOM 16231 C C . ALA E 3 502 ? 261.028 200.447 295.748 1.00 84.78 447 ALA E C 1
ATOM 16232 O O . ALA E 3 502 ? 260.807 201.600 296.139 1.00 92.08 447 ALA E O 1
ATOM 16234 N N . VAL E 3 503 ? 260.047 199.573 295.521 1.00 90.89 448 VAL E N 1
ATOM 16235 C CA . VAL E 3 503 ? 258.656 199.968 295.701 1.00 91.11 448 VAL E CA 1
ATOM 16236 C C . VAL E 3 503 ? 258.442 200.518 297.103 1.00 91.34 448 VAL E C 1
ATOM 16237 O O . VAL E 3 503 ? 257.846 201.586 297.281 1.00 93.84 448 VAL E O 1
ATOM 16241 N N . TRP E 3 504 ? 258.947 199.816 298.119 1.00 93.92 449 TRP E N 1
ATOM 16242 C CA . TRP E 3 504 ? 258.797 200.309 299.482 1.00 91.22 449 TRP E CA 1
ATOM 16243 C C . TRP E 3 504 ? 259.503 201.644 299.658 1.00 89.00 449 TRP E C 1
ATOM 16244 O O . TRP E 3 504 ? 258.976 202.548 300.315 1.00 96.26 449 TRP E O 1
ATOM 16255 N N . ILE E 3 505 ? 260.691 201.796 299.070 1.00 75.65 450 ILE E N 1
ATOM 16256 C CA . ILE E 3 505 ? 261.319 203.109 299.089 1.00 75.90 450 ILE E CA 1
ATOM 16257 C C . ILE E 3 505 ? 260.448 204.104 298.343 1.00 82.84 450 ILE E C 1
ATOM 16258 O O . ILE E 3 505 ? 260.269 205.244 298.790 1.00 90.79 450 ILE E O 1
ATOM 16263 N N . GLY E 3 506 ? 259.866 203.688 297.217 1.00 88.22 451 GLY E N 1
ATOM 16264 C CA . GLY E 3 506 ? 258.893 204.534 296.552 1.00 89.65 451 GLY E CA 1
ATOM 16265 C C . GLY E 3 506 ? 257.792 204.973 297.495 1.00 95.08 451 GLY E C 1
ATOM 16266 O O . GLY E 3 506 ? 257.291 206.095 297.401 1.00 97.43 451 GLY E O 1
ATOM 16267 N N . MET E 3 507 ? 257.403 204.093 298.419 1.00 104.48 452 MET E N 1
ATOM 16268 C CA . MET E 3 507 ? 256.510 204.500 299.496 1.00 100.01 452 MET E CA 1
ATOM 16269 C C . MET E 3 507 ? 257.059 205.721 300.216 1.00 99.46 452 MET E C 1
ATOM 16270 O O . MET E 3 507 ? 256.481 206.813 300.157 1.00 101.86 452 MET E O 1
ATOM 16275 N N . ALA E 3 508 ? 258.213 205.559 300.865 1.00 95.77 453 ALA E N 1
ATOM 16276 C CA . ALA E 3 508 ? 258.688 206.568 301.803 1.00 95.81 453 ALA E CA 1
ATOM 16277 C C . ALA E 3 508 ? 258.870 207.910 301.115 1.00 100.40 453 ALA E C 1
ATOM 16278 O O . ALA E 3 508 ? 258.480 208.955 301.649 1.00 106.61 453 ALA E O 1
ATOM 16280 N N . ARG E 3 509 ? 259.460 207.903 299.927 1.00 96.54 454 ARG E N 1
ATOM 16281 C CA . ARG E 3 509 ? 259.709 209.141 299.212 1.00 97.88 454 ARG E CA 1
ATOM 16282 C C . ARG E 3 509 ? 258.448 209.709 298.577 1.00 100.47 454 ARG E C 1
ATOM 16283 O O . ARG E 3 509 ? 258.381 210.920 298.341 1.00 102.81 454 ARG E O 1
ATOM 16291 N N . GLU E 3 510 ? 257.449 208.866 298.302 1.00 108.65 455 GLU E N 1
ATOM 16292 C CA . GLU E 3 510 ? 256.195 209.358 297.742 1.00 111.09 455 GLU E CA 1
ATOM 16293 C C . GLU E 3 510 ? 255.327 210.016 298.805 1.00 110.88 455 GLU E C 1
ATOM 16294 O O . GLU E 3 510 ? 254.651 211.014 298.530 1.00 111.67 455 GLU E O 1
ATOM 16300 N N . ALA E 3 511 ? 255.332 209.474 300.019 1.00 110.12 456 ALA E N 1
ATOM 16301 C CA . ALA E 3 511 ? 254.522 209.987 301.114 1.00 109.34 456 ALA E CA 1
ATOM 16302 C C . ALA E 3 511 ? 255.264 211.003 301.970 1.00 108.15 456 ALA E C 1
ATOM 16303 O O . ALA E 3 511 ? 254.718 211.462 302.977 1.00 112.17 456 ALA E O 1
ATOM 16305 N N . GLY E 3 512 ? 256.490 211.360 301.600 1.00 92.46 457 GLY E N 1
ATOM 16306 C CA . GLY E 3 512 ? 257.263 212.310 302.365 1.00 93.17 457 GLY E CA 1
ATOM 16307 C C . GLY E 3 512 ? 257.971 211.742 303.573 1.00 96.04 457 GLY E C 1
ATOM 16308 O O . GLY E 3 512 ? 258.615 212.503 304.305 1.00 97.76 457 GLY E O 1
ATOM 16309 N N . ILE E 3 513 ? 257.881 210.434 303.807 1.00 102.76 458 ILE E N 1
ATOM 16310 C CA . ILE E 3 513 ? 258.567 209.814 304.934 1.00 103.36 458 ILE E CA 1
ATOM 16311 C C . ILE E 3 513 ? 260.061 209.830 304.655 1.00 104.83 458 ILE E C 1
ATOM 16312 O O . ILE E 3 513 ? 260.562 209.044 303.844 1.00 106.65 458 ILE E O 1
ATOM 16317 N N . GLU E 3 514 ? 260.783 210.721 305.328 1.00 109.64 459 GLU E N 1
ATOM 16318 C CA . GLU E 3 514 ? 262.203 210.889 305.058 1.00 109.17 459 GLU E CA 1
ATOM 16319 C C . GLU E 3 514 ? 262.965 209.619 305.412 1.00 112.44 459 GLU E C 1
ATOM 16320 O O . GLU E 3 514 ? 262.720 209.003 306.454 1.00 111.10 459 GLU E O 1
ATOM 16326 N N . VAL E 3 515 ? 263.887 209.226 304.538 1.00 112.85 460 VAL E N 1
ATOM 16327 C CA . VAL E 3 515 ? 264.699 208.029 304.721 1.00 110.61 460 VAL E CA 1
ATOM 16328 C C . VAL E 3 515 ? 266.122 208.451 305.049 1.00 109.70 460 VAL E C 1
ATOM 16329 O O . VAL E 3 515 ? 266.670 209.371 304.431 1.00 110.87 460 VAL E O 1
ATOM 16333 N N . ILE E 3 516 ? 266.722 207.777 306.025 1.00 112.43 461 ILE E N 1
ATOM 16334 C CA . ILE E 3 516 ? 268.062 208.090 306.501 1.00 113.50 461 ILE E CA 1
ATOM 16335 C C . ILE E 3 516 ? 269.034 207.089 305.897 1.00 114.12 461 ILE E C 1
ATOM 16336 O O . ILE E 3 516 ? 268.821 205.874 305.986 1.00 115.02 461 ILE E O 1
ATOM 16341 N N . ASP E 3 517 ? 270.096 207.601 305.276 1.00 115.60 462 ASP E N 1
ATOM 16342 C CA . ASP E 3 517 ? 271.118 206.756 304.678 1.00 114.65 462 ASP E CA 1
ATOM 16343 C C . ASP E 3 517 ? 272.278 206.461 305.616 1.00 115.81 462 ASP E C 1
ATOM 16344 O O . ASP E 3 517 ? 272.948 205.438 305.443 1.00 113.50 462 ASP E O 1
ATOM 16349 N N . SER E 3 518 ? 272.534 207.328 306.597 1.00 117.34 463 SER E N 1
ATOM 16350 C CA . SER E 3 518 ? 273.629 207.087 307.531 1.00 117.31 463 SER E CA 1
ATOM 16351 C C . SER E 3 518 ? 273.383 205.826 308.350 1.00 117.99 463 SER E C 1
ATOM 16352 O O . SER E 3 518 ? 274.293 205.010 308.542 1.00 114.40 463 SER E O 1
ATOM 16355 N N . GLN E 3 519 ? 272.160 205.647 308.839 1.00 109.42 464 GLN E N 1
ATOM 16356 C CA . GLN E 3 519 ? 271.815 204.453 309.596 1.00 106.80 464 GLN E CA 1
ATOM 16357 C C . GLN E 3 519 ? 271.373 203.353 308.642 1.00 107.93 464 GLN E C 1
ATOM 16358 O O . GLN E 3 519 ? 270.427 203.532 307.868 1.00 107.80 464 GLN E O 1
ATOM 16364 N N . ARG E 3 520 ? 272.056 202.213 308.700 1.00 96.83 465 ARG E N 1
ATOM 16365 C CA . ARG E 3 520 ? 271.832 201.110 307.775 1.00 95.38 465 ARG E CA 1
ATOM 16366 C C . ARG E 3 520 ? 271.353 199.891 308.548 1.00 94.91 465 ARG E C 1
ATOM 16367 O O . ARG E 3 520 ? 272.026 199.441 309.481 1.00 97.73 465 ARG E O 1
ATOM 16375 N N . GLU E 3 521 ? 270.195 199.364 308.163 1.00 96.37 466 GLU E N 1
ATOM 16376 C CA . GLU E 3 521 ? 269.719 198.098 308.692 1.00 96.13 466 GLU E CA 1
ATOM 16377 C C . GLU E 3 521 ? 270.154 196.965 307.766 1.00 98.35 466 GLU E C 1
ATOM 16378 O O . GLU E 3 521 ? 270.966 197.149 306.858 1.00 102.24 466 GLU E O 1
ATOM 16384 N N . PHE E 3 522 ? 269.616 195.771 308.000 1.00 88.76 467 PHE E N 1
ATOM 16385 C CA . PHE E 3 522 ? 269.986 194.605 307.211 1.00 88.84 467 PHE E CA 1
ATOM 16386 C C . PHE E 3 522 ? 268.808 193.647 307.157 1.00 88.84 467 PHE E C 1
ATOM 16387 O O . PHE E 3 522 ? 267.889 193.718 307.976 1.00 93.17 467 PHE E O 1
ATOM 16395 N N . ALA E 3 523 ? 268.840 192.748 306.175 1.00 91.14 468 ALA E N 1
ATOM 16396 C CA . ALA E 3 523 ? 267.808 191.724 306.070 1.00 92.68 468 ALA E CA 1
ATOM 16397 C C . ALA E 3 523 ? 268.345 190.537 305.288 1.00 97.00 468 ALA E C 1
ATOM 16398 O O . ALA E 3 523 ? 268.829 190.702 304.167 1.00 102.82 468 ALA E O 1
ATOM 16400 N N . GLU E 3 524 ? 268.250 189.348 305.872 1.00 102.27 469 GLU E N 1
ATOM 16401 C CA . GLU E 3 524 ? 268.710 188.123 305.232 1.00 100.74 469 GLU E CA 1
ATOM 16402 C C . GLU E 3 524 ? 267.516 187.423 304.596 1.00 99.00 469 GLU E C 1
ATOM 16403 O O . GLU E 3 524 ? 266.536 187.114 305.282 1.00 105.31 469 GLU E O 1
ATOM 16409 N N . LEU E 3 525 ? 267.599 187.178 303.291 1.00 97.04 470 LEU E N 1
ATOM 16410 C CA . LEU E 3 525 ? 266.489 186.602 302.548 1.00 98.78 470 LEU E CA 1
ATOM 16411 C C . LEU E 3 525 ? 267.027 185.588 301.552 1.00 102.49 470 LEU E C 1
ATOM 16412 O O . LEU E 3 525 ? 268.053 185.822 300.911 1.00 106.29 470 LEU E O 1
ATOM 16417 N N . SER E 3 526 ? 266.328 184.464 301.423 1.00 112.83 471 SER E N 1
ATOM 16418 C CA . SER E 3 526 ? 266.709 183.397 300.508 1.00 112.56 471 SER E CA 1
ATOM 16419 C C . SER E 3 526 ? 265.755 183.383 299.323 1.00 110.78 471 SER E C 1
ATOM 16420 O O . SER E 3 526 ? 264.535 183.452 299.502 1.00 113.64 471 SER E O 1
ATOM 16423 N N . ASP E 3 527 ? 266.312 183.295 298.119 1.00 120.99 472 ASP E N 1
ATOM 16424 C CA . ASP E 3 527 ? 265.511 183.294 296.903 1.00 124.20 472 ASP E CA 1
ATOM 16425 C C . ASP E 3 527 ? 264.991 181.883 296.630 1.00 125.66 472 ASP E C 1
ATOM 16426 O O . ASP E 3 527 ? 265.095 180.980 297.464 1.00 126.48 472 ASP E O 1
ATOM 16431 N N . GLY E 3 528 ? 264.421 181.682 295.440 1.00 129.78 473 GLY E N 1
ATOM 16432 C CA . GLY E 3 528 ? 263.788 180.408 295.140 1.00 130.66 473 GLY E CA 1
ATOM 16433 C C . GLY E 3 528 ? 264.757 179.241 295.157 1.00 133.22 473 GLY E C 1
ATOM 16434 O O . GLY E 3 528 ? 264.452 178.177 295.701 1.00 133.88 473 GLY E O 1
ATOM 16435 N N . GLU E 3 529 ? 265.938 179.423 294.570 1.00 133.20 474 GLU E N 1
ATOM 16436 C CA . GLU E 3 529 ? 266.903 178.337 294.457 1.00 132.12 474 GLU E CA 1
ATOM 16437 C C . GLU E 3 529 ? 267.676 178.084 295.746 1.00 130.83 474 GLU E C 1
ATOM 16438 O O . GLU E 3 529 ? 268.460 177.132 295.799 1.00 130.16 474 GLU E O 1
ATOM 16444 N N . GLY E 3 530 ? 267.483 178.905 296.777 1.00 125.64 475 GLY E N 1
ATOM 16445 C CA . GLY E 3 530 ? 268.048 178.663 298.087 1.00 126.07 475 GLY E CA 1
ATOM 16446 C C . GLY E 3 530 ? 269.173 179.595 298.481 1.00 126.97 475 GLY E C 1
ATOM 16447 O O . GLY E 3 530 ? 269.489 179.687 299.674 1.00 125.28 475 GLY E O 1
ATOM 16448 N N . ARG E 3 531 ? 269.791 180.284 297.526 1.00 120.32 476 ARG E N 1
ATOM 16449 C CA . ARG E 3 531 ? 270.876 181.194 297.866 1.00 116.49 476 ARG E CA 1
ATOM 16450 C C . ARG E 3 531 ? 270.360 182.310 298.766 1.00 117.61 476 ARG E C 1
ATOM 16451 O O . ARG E 3 531 ? 269.284 182.866 298.532 1.00 121.96 476 ARG E O 1
ATOM 16459 N N . ARG E 3 532 ? 271.130 182.631 299.801 1.00 103.83 477 ARG E N 1
ATOM 16460 C CA . ARG E 3 532 ? 270.743 183.634 300.783 1.00 106.80 477 ARG E CA 1
ATOM 16461 C C . ARG E 3 532 ? 271.577 184.895 300.610 1.00 106.66 477 ARG E C 1
ATOM 16462 O O . ARG E 3 532 ? 272.797 184.828 300.436 1.00 105.52 477 ARG E O 1
ATOM 16470 N N . TRP E 3 533 ? 270.909 186.045 300.664 1.00 96.53 478 TRP E N 1
ATOM 16471 C CA . TRP E 3 533 ? 271.541 187.338 300.470 1.00 92.16 478 TRP E CA 1
ATOM 16472 C C . TRP E 3 533 ? 271.210 188.250 301.641 1.00 92.06 478 TRP E C 1
ATOM 16473 O O . TRP E 3 533 ? 270.115 188.191 302.207 1.00 100.09 478 TRP E O 1
ATOM 16484 N N . ARG E 3 534 ? 272.166 189.103 301.991 1.00 81.45 479 ARG E N 1
ATOM 16485 C CA . ARG E 3 534 ? 272.021 190.061 303.080 1.00 84.88 479 ARG E CA 1
ATOM 16486 C C . ARG E 3 534 ? 271.919 191.458 302.482 1.00 89.11 479 ARG E C 1
ATOM 16487 O O . ARG E 3 534 ? 272.931 192.046 302.086 1.00 92.34 479 ARG E O 1
ATOM 16495 N N . PHE E 3 535 ? 270.701 191.987 302.421 1.00 83.86 480 PHE E N 1
ATOM 16496 C CA . PHE E 3 535 ? 270.456 193.322 301.898 1.00 79.68 480 PHE E CA 1
ATOM 16497 C C . PHE E 3 535 ? 270.778 194.362 302.963 1.00 81.87 480 PHE E C 1
ATOM 16498 O O . PHE E 3 535 ? 270.354 194.232 304.117 1.00 91.41 480 PHE E O 1
ATOM 16506 N N . ASN E 3 536 ? 271.529 195.388 302.564 1.00 78.83 481 ASN E N 1
ATOM 16507 C CA . ASN E 3 536 ? 271.912 196.491 303.443 1.00 81.67 481 ASN E CA 1
ATOM 16508 C C . ASN E 3 536 ? 270.963 197.657 303.179 1.00 88.00 481 ASN E C 1
ATOM 16509 O O . ASN E 3 536 ? 271.315 198.658 302.557 1.00 95.02 481 ASN E O 1
ATOM 16514 N N . LEU E 3 537 ? 269.741 197.519 303.676 1.00 86.06 482 LEU E N 1
ATOM 16515 C CA . LEU E 3 537 ? 268.723 198.532 303.460 1.00 85.06 482 LEU E CA 1
ATOM 16516 C C . LEU E 3 537 ? 269.001 199.777 304.299 1.00 89.97 482 LEU E C 1
ATOM 16517 O O . LEU E 3 537 ? 269.673 199.704 305.330 1.00 94.66 482 LEU E O 1
ATOM 16522 N N . PRO E 3 538 ? 268.503 200.932 303.872 1.00 93.34 483 PRO E N 1
ATOM 16523 C CA . PRO E 3 538 ? 268.543 202.123 304.722 1.00 94.41 483 PRO E CA 1
ATOM 16524 C C . PRO E 3 538 ? 267.430 202.079 305.761 1.00 101.47 483 PRO E C 1
ATOM 16525 O O . PRO E 3 538 ? 266.564 201.205 305.752 1.00 104.84 483 PRO E O 1
ATOM 16529 N N . THR E 3 539 ? 267.466 203.051 306.666 1.00 114.36 484 THR E N 1
ATOM 16530 C CA . THR E 3 539 ? 266.486 203.150 307.739 1.00 112.83 484 THR E CA 1
ATOM 16531 C C . THR E 3 539 ? 265.394 204.134 307.343 1.00 110.49 484 THR E C 1
ATOM 16532 O O . THR E 3 539 ? 265.686 205.268 306.949 1.00 109.96 484 THR E O 1
ATOM 16536 N N . THR E 3 540 ? 264.141 203.698 307.451 1.00 114.70 485 THR E N 1
ATOM 16537 C CA . THR E 3 540 ? 262.987 204.497 307.067 1.00 117.61 485 THR E CA 1
ATOM 16538 C C . THR E 3 540 ? 261.952 204.461 308.187 1.00 120.07 485 THR E C 1
ATOM 16539 O O . THR E 3 540 ? 262.103 203.746 309.182 1.00 119.69 485 THR E O 1
ATOM 16543 N N . GLY E 3 541 ? 260.889 205.242 308.016 1.00 125.06 486 GLY E N 1
ATOM 16544 C CA . GLY E 3 541 ? 259.865 205.377 309.035 1.00 122.98 486 GLY E CA 1
ATOM 16545 C C . GLY E 3 541 ? 258.452 205.178 308.526 1.00 122.11 486 GLY E C 1
ATOM 16546 O O . GLY E 3 541 ? 257.537 205.897 308.936 1.00 122.50 486 GLY E O 1
ATOM 16547 N N . LEU E 3 542 ? 258.265 204.215 307.626 1.00 116.47 487 LEU E N 1
ATOM 16548 C CA . LEU E 3 542 ? 256.965 203.977 307.009 1.00 117.37 487 LEU E CA 1
ATOM 16549 C C . LEU E 3 542 ? 255.851 203.962 308.047 1.00 123.98 487 LEU E C 1
ATOM 16550 O O . LEU E 3 542 ? 255.912 203.219 309.030 1.00 124.77 487 LEU E O 1
ATOM 16555 N N . GLU E 3 543 ? 254.831 204.790 307.820 1.00 139.80 488 GLU E N 1
ATOM 16556 C CA . GLU E 3 543 ? 253.663 204.864 308.686 1.00 138.24 488 GLU E CA 1
ATOM 16557 C C . GLU E 3 543 ? 252.403 204.784 307.836 1.00 137.33 488 GLU E C 1
ATOM 16558 O O . GLU E 3 543 ? 252.354 205.328 306.729 1.00 137.53 488 GLU E O 1
ATOM 16564 N N . SER E 3 544 ? 251.380 204.109 308.365 1.00 135.26 489 SER E N 1
ATOM 16565 C CA . SER E 3 544 ? 250.194 203.814 307.567 1.00 135.15 489 SER E CA 1
ATOM 16566 C C . SER E 3 544 ? 249.393 205.067 307.234 1.00 135.75 489 SER E C 1
ATOM 16567 O O . SER E 3 544 ? 248.813 205.155 306.147 1.00 136.36 489 SER E O 1
ATOM 16570 N N . GLN E 3 545 ? 249.335 206.034 308.150 1.00 139.54 490 GLN E N 1
ATOM 16571 C CA . GLN E 3 545 ? 248.496 207.210 307.940 1.00 141.42 490 GLN E CA 1
ATOM 16572 C C . GLN E 3 545 ? 248.876 207.939 306.656 1.00 141.11 490 GLN E C 1
ATOM 16573 O O . GLN E 3 545 ? 248.065 208.069 305.730 1.00 140.70 490 GLN E O 1
ATOM 16579 N N . ALA E 3 546 ? 250.119 208.420 306.580 1.00 134.28 491 ALA E N 1
ATOM 16580 C CA . ALA E 3 546 ? 250.541 209.185 305.413 1.00 133.74 491 ALA E CA 1
ATOM 16581 C C . ALA E 3 546 ? 250.438 208.354 304.142 1.00 133.77 491 ALA E C 1
ATOM 16582 O O . ALA E 3 546 ? 249.981 208.848 303.104 1.00 133.09 491 ALA E O 1
ATOM 16584 N N . LEU E 3 547 ? 250.850 207.087 304.204 1.00 138.04 492 LEU E N 1
ATOM 16585 C CA . LEU E 3 547 ? 250.832 206.250 303.010 1.00 139.48 492 LEU E CA 1
ATOM 16586 C C . LEU E 3 547 ? 249.417 206.077 302.475 1.00 141.68 492 LEU E C 1
ATOM 16587 O O . LEU E 3 547 ? 249.194 206.150 301.261 1.00 142.22 492 LEU E O 1
ATOM 16592 N N . MET E 3 548 ? 248.447 205.842 303.359 1.00 147.86 493 MET E N 1
ATOM 16593 C CA . MET E 3 548 ? 247.057 205.790 302.929 1.00 146.25 493 MET E CA 1
ATOM 16594 C C . MET E 3 548 ? 246.552 207.145 302.459 1.00 144.71 493 MET E C 1
ATOM 16595 O O . MET E 3 548 ? 245.627 207.199 301.642 1.00 142.14 493 MET E O 1
ATOM 16600 N N . ASP E 3 549 ? 247.139 208.236 302.955 1.00 141.97 494 ASP E N 1
ATOM 16601 C CA . ASP E 3 549 ? 246.743 209.561 302.490 1.00 140.43 494 ASP E CA 1
ATOM 16602 C C . ASP E 3 549 ? 247.046 209.741 301.007 1.00 140.61 494 ASP E C 1
ATOM 16603 O O . ASP E 3 549 ? 246.226 210.287 300.260 1.00 140.46 494 ASP E O 1
ATOM 16608 N N . ILE E 3 550 ? 248.214 209.287 300.563 1.00 136.56 495 ILE E N 1
ATOM 16609 C CA . ILE E 3 550 ? 248.660 209.522 299.194 1.00 135.90 495 ILE E CA 1
ATOM 16610 C C . ILE E 3 550 ? 247.969 208.546 298.253 1.00 136.11 495 ILE E C 1
ATOM 16611 O O . ILE E 3 550 ? 247.910 207.339 298.519 1.00 136.30 495 ILE E O 1
ATOM 16616 N N . ASP E 3 551 ? 247.445 209.068 297.148 1.00 140.70 496 ASP E N 1
ATOM 16617 C CA . ASP E 3 551 ? 246.834 208.228 296.130 1.00 141.39 496 ASP E CA 1
ATOM 16618 C C . ASP E 3 551 ? 247.903 207.501 295.321 1.00 143.64 496 ASP E C 1
ATOM 16619 O O . ASP E 3 551 ? 249.036 207.968 295.183 1.00 143.39 496 ASP E O 1
ATOM 16624 N N . TRP E 3 552 ? 247.529 206.343 294.783 1.00 142.01 497 TRP E N 1
ATOM 16625 C CA . TRP E 3 552 ? 248.411 205.539 293.953 1.00 140.25 497 TRP E CA 1
ATOM 16626 C C . TRP E 3 552 ? 247.840 205.428 292.546 1.00 141.23 497 TRP E C 1
ATOM 16627 O O . TRP E 3 552 ? 246.621 205.392 292.353 1.00 142.16 497 TRP E O 1
ATOM 16638 N N . GLU E 3 553 ? 248.734 205.376 291.564 1.00 147.02 498 GLU E N 1
ATOM 16639 C CA . GLU E 3 553 ? 248.333 205.264 290.166 1.00 147.64 498 GLU E CA 1
ATOM 16640 C C . GLU E 3 553 ? 247.468 204.030 289.933 1.00 148.12 498 GLU E C 1
ATOM 16641 O O . GLU E 3 553 ? 247.459 203.099 290.737 1.00 148.38 498 GLU E O 1
#

Sequence (2082 aa):
MNQVSGLAGKESFILTRIELFNWGGFHGLHQAAIHQDGTAVIGPTGSGKTTLVDALMTLLCANPRYNLASTGGHESDRDLISYVRGVSGPGDGGEGQSHIARPGKTVTGIAATLEREGKQVRLGALLWFDSTSSSVTDMKRLWLFSDNPGQTLEHWLNVYHEGGTRLLRQMEKEAIGLWTYPNKKQYLARLRDFFEVGENAFTLLNRAAGLKQLNSIDEIFRELVLDDHSAFDRAAEVANSFDGLTEIHQELETARKQQQSLQPVALSWEKYQKQERQLADWLEIERVKAELHRLNIELTKRMSEAKRVDTGALVEAGADLDDIPVYLQRLQELTEEALPEKLNRFLDYLNRSSDDGVTQLLSHIEHEVLVIEERLNELNETMFRVDFQPDRYLRLDTKKVVHESLRTLEKAQRQLNAARFVDDNGESHYKALQVLVAQLRDACERNRTLGAKALLDPRFRLEFAVSVMDRQSGNVIESRTGSQGGSGGEKEIIASYVLTASLSYALCPAGSRYPLFGTIILDEAFSRSSHAVAGRIIAALREFGLHAVFITPNKEMRLLRDHTRSAIVVHRRGQNSNMASLSWEELERHYQRRGNAMNQVSGLAGKESFILTRIELFNWGGFHGLHQAAIHQDGTAVIGPTGSGKTTLVDALMTLLCANPRYNLASTGGHESDRDLISYVRGVSGPGDGGEGQSHIARPGKTVTGIAATLEREGKQVRLGALLWFDSTSSSVTDMKRLWLFSDNPGQTLEHWLNVYHEGGTRLLRQMEKEAIGLWTYPNKKQYLARLRDFFEVGENAFTLLNRAAGLKQLNSIDEIFRELVLDDHSAFDRAAEVANSFDGLTEIHQELETARKQQQSLQPVALSWEKYQKQERQLADWLEIERVKAELHRLNIELTKRMSEAKRVDTGALVEAGADLDDIPVYLQRLQELTEEALPEKLNRFLDYLNRSSDDGVTQLLSHIEHEVLVIEERLNELNETMFRVDFQPDRYLRLDTKKVVHESLRTLEKAQRQLNAARFVDDNGESHYKALQVLVAQLRDACERNRTLGAKALLDPRFRLEFAVSVMDRQSGNVIESRTGSQGGSGGEKEIIASYVLTASLSYALCPAGSRYPLFGTIILDEAFSRSSHAVAGRIIAALREFGLHAVFITPNKEMRLLRDHTRSAIVVHRRGQNSNMASLSWEELERHYQRRGNASETRTLQKIREATQELLKYGLLEEASKPNLYRIVLSHPEEVTRILEPLDLDIGIDEIRGLLYVKVRLDETPAQDEWAHPLVRRQRLNLEQSLLVAILRQHFVAWEQESGTGASQAQIAIDDLLPQLQIYLGDPGSESKERTRLLTLLDQLKGHGLVTSPDAHERIVIRPIIAHLADPINLQALLAWLREQIAQQTSETRTLQKIREATQELLKYGLLEEASKPNLYRIVLSHPEEVTRILEPLDLDIGIDEIRGLLYVKVRLDETPAQDEWAHPLVRRQRLNLEQSLLVAILRQHFVAWEQESGTGASQAQIAIDDLLPQLQIYLGDPGSESKERTRLLTLLDQLKGHGLVTSPDAHERIVIRPIIAHLADPINLQALLAWLREQIAQQTMEENTRQRTENYISAKNQHPAWILLATRRAPLVLSCLKTLFEKSHDGIPLEEAIQSLSSILIEHVSQEQYDINQDNPFLQASRELREWIKRRLIVERDGRIFATDALEVAITFVESLDNRFMTSTASRLSTVQREIENLETRLNPNPANRVATLRRRISELERELQEAEAGHIEVLETHQAVEHIRDVYNLASSLRADFRRVEDSWREADRALRQSIIGEQYHRGDIVERLLNDQDALLNTPEGRVFDSFQQQLRQSSELKAMSERLRVILSHPSASDALNRLQRHDLRWLVKRLVDESQTVLQARARSERDVRGFMKTGLAAEHHRVGHLLNEFLNLALKLDWQRQMIRKQEVPLPAVGVAVTGIPAIERLRFKEVDDEAEQTLDLSNHAADLTQIGDDFWDAFNGLDREVLIQQTLQLLAKENRPVGLAELAELLPPAHDLETFAVWIGMAREAGIEVIDSQREFAELSDGEGRRWRFNLPTTGLESQALMDIDWE

Solvent-accessible surface area: 97209 Å² total; per-residue (Å²): 173,105,174,82,13,32,72,16,11,114,90,5,5,7,3,29,70,10,14,0,34,21,0,8,9,0,23,3,52,12,81,0,42,10,65,88,8,6,0,0,2,0,0,34,60,31,14,3,18,33,8,6,10,3,1,7,2,1,2,2,9,27,132,23,112,13,21,16,7,83,16,13,86,108,162,39,126,64,68,32,27,14,4,0,5,6,52,9,35,71,29,50,72,79,79,45,156,43,65,60,33,25,80,26,142,15,11,0,0,0,0,1,3,1,53,69,114,60,130,44,2,15,0,0,0,0,0,17,2,88,61,110,36,66,51,89,105,53,4,88,74,14,4,0,1,0,63,38,88,52,14,42,0,46,48,0,8,75,15,24,114,123,18,30,61,154,26,0,118,52,19,17,125,108,8,96,1,0,14,18,19,92,62,35,93,16,0,9,35,11,0,62,18,37,0,40,7,31,87,53,0,6,31,10,1,3,17,1,4,8,5,57,83,11,20,15,10,28,60,10,0,27,106,18,11,19,42,69,102,34,4,39,100,58,1,37,87,3,5,96,63,4,60,32,0,27,110,12,20,104,67,0,54,55,2,55,93,15,24,101,11,5,88,47,0,21,107,3,54,122,90,24,68,85,25,75,133,72,23,54,123,120,164,114,56,117,124,1,98,58,59,14,51,125,8,12,31,55,0,3,74,66,0,20,65,2,55,121,19,29,113,35,63,2,100,146,20,30,13,73,39,125,31,1,84,62,1,54,110,40,23,107,64,0,69,112,115,14,24,55,86,57,47,101,97,0,61,66,59,7,85,112,6,0,82,59,4,0,35,60,5,9,64,84,0,86,107,24,1,92,49,15,42,94,70,9,111,78,4,18,104,13,0,98,95,9,52,38,50,114,65,71,20,1,77,9,62,26,106,96,23,112,55,100,24,18,98,54,6,107,113,5,60,178,105,3,74,68,13,100,182,76,140,42,78,13,37,36,14,8,106,10,0,74,76,1,1,60,29,0,78,73,7,31,126,124,63,140,51,101,11,6,49,0,1,0,5,0,28,29,24,0,48,2,6,3,4,16,7,20,79,149,35,55,106,37,60,35,12,32,81,10,37,63,24,1,21,8,3,54,17,3,13,20,2,4,7,2,4,8,0,8,0,5,45,11,0,21,15,110,93,59,128,91,2,27,4,0,3,1,4,8,6,34,8,6,10,27,0,4,51,38,13,1,14,90,10,4,59,14,6,67,112,14,16,5,7,3,5,6,4,4,33,14,34,23,0,53,10,1,57,54,41,3,105,9,0,2,0,0,7,73,62,50,85,56,0,4,8,6,21,2,36,12,98,17,0,67,122,13,63,85,111,67,54,137,120,189,98,172,88,18,40,60,30,12,123,45,8,1,10,0,30,79,11,7,0,35,24,0,5,17,0,58,29,70,31,73,0,45,13,49,81,30,4,0,0,4,1,0,39,28,10,21,3,25,25,16,4,10,6,2,6,4,0,2,0,2,35,126,26,71,7,4,9,4,2,9,20,25,91,130,30,19,60,63,28,35,30,8,0,4,1,58,46,25,32,10,54,58,51,128,65,86,98,29,35,29,13,64,22,141,26,14,0,0,2,2,2,3,1,43,49,122,68,105,27,1,12,0,0,0,6,0,34,0,69,47,105,61,64,42,94,109,24,4,83,66,19,3,5,1,0,64,53,88,49,16,40,1,67,64,1,6,82,18,27,113,139,14,29,53,174,57,13,119,91,18,47,161,112,26,143,15,9,96,28,27,99,41,22,122,93,0,10,49,60,0,61,112,57,0,111,20,34,46,87,0,0,52,14,1,1,49,11,6,2,28,27,114,48,65,42,12,26,56,6,3,39,97,21,25,18,88,69,105,48,4,39,114,76,0,46,92,9,0,100,46,11,56,27,1,40,91,20,31,97,65,2,69,50,7,72,80,11,40,101,23,3,67,53,1,26,107,11,60,91,83,22,47,112,35,63,122,82,27,41,122,152,160,170,65,101,160,11,86,57,45,23,57,141,15,12,25,49,0,2,46,64,0,27,73,0,74,132,46,23,109,35,42,1,92,142,10,30,14,75,40,105,23,0,78,62,0,50,116,45,18,70,68,0,64,115,90,13,38,61,73,14,49,84,100,0,86,66,83,11,108,105,20,5,55,97,18,4,49,90,2,20,69,58,0,83,109,19,3,103,50,15,52,62,77,7,95,55,7,19,74,24,2,98,107,28,57,10,59,122,56,75,14,1,62,8,49,31,139,102,25,101,66,88,17,29,109,46,11,73,78,4,78,132,91,8,57,51,11,102,150,63,150,48,104,14,67,36,14,9,128,7,0,74,78,2,4,59,20,1,91,71,2,22,124,113,75,118,50,116,12,3,45,4,6,0,0,0,32,47,17,0,54,8,24,0,0,18,30,32,71,140,80,42,93,31,60,79,66,124,25,24,22,35,58,18,69,24,6,57,70,33,8,8,0,16,2,0,19,9,0,6,6,4,58,19,0,23,13,109,94,50,107,67,2,22,1,1,0,9,3,22,15,16,4,17,12,86,7,27,58,60,14,0,17,68,19,6,35,2,6,97,53,17,22,12,14,7,5,6,2,6,10,31,35,31,5,105,2,1,18,69,65,1,37,4,1,1,7,0,18,94,126,62,68,67,3,27,16,0,18,2,27,0,74,39,36,139,133,55,127,92,180,241,47,136,137,165,124,108,84,25,102,108,94,2,13,82,0,0,8,33,0,0,42,82,0,19,0,31,68,85,83,65,52,93,16,7,132,20,1,40,79,64,39,117,54,1,43,139,7,0,16,10,0,18,0,33,15,7,69,11,116,96,43,9,0,0,18,0,66,18,49,87,56,150,108,63,77,139,60,33,25,70,19,39,6,11,114,69,143,72,2,17,2,12,15,1,0,0,2,2,1,0,0,64,44,4,11,51,73,19,37,110,22,35,89,54,96,63,120,3,71,21,20,4,57,67,0,8,81,52,2,63,113,24,9,19,94,47,64,45,108,24,85,14,43,28,56,0,17,53,3,4,8,46,0,19,35,20,21,3,2,42,24,32,60,53,53,38,29,0,16,3,58,36,6,0,2,30,5,2,31,26,119,28,3,81,51,4,5,62,44,0,128,87,34,24,74,139,100,146,170,114,134,44,31,109,97,77,1,18,73,0,0,6,30,0,3,77,98,2,24,0,20,66,100,75,58,60,94,17,4,117,22,0,43,73,58,43,117,58,0,35,142,10,0,14,12,1,10,0,26,14,6,73,21,121,107,59,8,0,0,26,0,74,23,65,52,84,127,46,93,102,88,119,101,45,84,13,36,1,2,127,44,46,96,6,39,3,42,22,0,0,0,0,4,1,0,39,83,45,12,59,56,66,20,145,120,55,36,96,28,40,88,116,4,52,5,28,1,98,76,0,17,73,49,2,59,98,23,1,12,34,19,0,5,99,69,60,22,71,83,46,0,71,64,12,4,97,69,0,102,66,34,15,0,2,42,55,49,59,97,143,83,92,1,24,3,59,33,3,0,23,42,2,65,77,40,104,55,4,108,53,1,14,51,36,0,114,84,34,38,62,136,110,134,200,83,107,76,66,175,97,124,68,99,72,128,96,36,36,82,93,131,76,22,5,106,23,0,54,51,42,142,57,7,80,10,0,13,54,0,0,52,88,8,16,116,130,25,64,86,4,2,49,14,117,62,0,1,101,31,0,2,60,31,1,70,135,60,52,53,21,122,43,33,102,16,82,105,76,21,16,55,14,31,0,3,98,25,0,37,49,4,31,122,91,126,0,0,20,62,77,106,34,65,0,18,8,5,40,9,0,46,70,1,13,87,93,56,95,42,120,98,146,165,43,144,70,102,33,72,4,51,99,34,34,70,103,146,102,92,99,84,103,105,21,170,119,41,134,67,99,66,79,112,69,54,26,69,123,137,135,89,55,75,102,101,115,96,91,96,75,37,130,68,54,120,130,150,114,99,81,100,119,66,13,23,45,58,13,92,11,64,32,44,68,11,37,70,79,73,60,52,10,18,116,2,21,20,14,5,73,105,23,16,72,61,20,15,94,53,3,9,37,43,115,143,44,189,36,34,33,86,106,60,45,134,40,127,117,40,9,6,105,21,93,88,39,3,106,86,7,64,66,50,18,99,114,23,146,80,72,77,87,22,101,44,119,27,95,158,23,97,102,63,15,90,89,107,10,0,63,103,5,7,78,187,121,38,51,87,32,4,86,112,16,30,127,72,6,72,65,5,3,92,33,0,52,104,10,25,54,62,15,22,127,20,0,46,21,18,6,115,66,59,23,7,51,44,3,82,92,0,27,90,6,2,82,55,0,11,90,23,0,90,120,18,63,10,133,104,118,126,20,45,97,48,100,1,50,4,25,1,14,10,2,26,2,51,44,5,29,0,10,43,24,2,71,5,34,72,68,52,116,101,0,74,62,44,2,58,15,30,23,50,29,6,43,4,110,112,18,28,101,43,0,4,52,37,3,63,25,29,45,56,94,65,16,26,100,76,0,41,99,27,5,50,150,61,110,102,91,4,8,4,12,63,4,7,129,85,37,99,12,92,44,8,3,28,5,1,6,17,1,2,19,4,0,32,58,22,39,24,115,14,46,53,103,112,71,29,81,10,85,34,61,36,88,74,20,65,64,15,84,1,38,0,0,39,17,28,2,50,10,107,34,1,116,100,49,118,60,116